Protein AF-0000000080223387 (afdb_homodimer)

Foldseek 3Di:
DPPPPPQPPWDQDPPPPDPPAAQWDDDPQFTGGVRHTPFHNADPQKDKAFLVVQFGTAPDDPVLVVVLVVQSSQKIFMKGFADDKFQKDKDWRGFFFQWKKKWWAFQALLFIFIDIDGFLQRDAFRIQKMKIDDVVVLKIKIKGFDDDDQWGKGWHRDPPRTIMIMIHQLARVDIDGMDDGRIMMGMDNDLLVRLLNRVSSRCGRLNQADWLVVADADPLFQFEEAEQCVQWNQNDALLQQLLQQVLCVVLLAHGQEYEDEHNFAAWDAPPDDLVARHPLDTHPLPCLLIAGLDLATHPRQQLAFACLCVDPNNDDDDLCLSVVLVVLVLVLVVLVVVLVVCVVVVPDDCPVSVVVSVVSSVVSDVSCPDSCPVRPDDPDPPDDPDDPPPSCGGGLLSSLVNCCVVRVSHNAYEYEAELQGHSQHHDAPSDPFH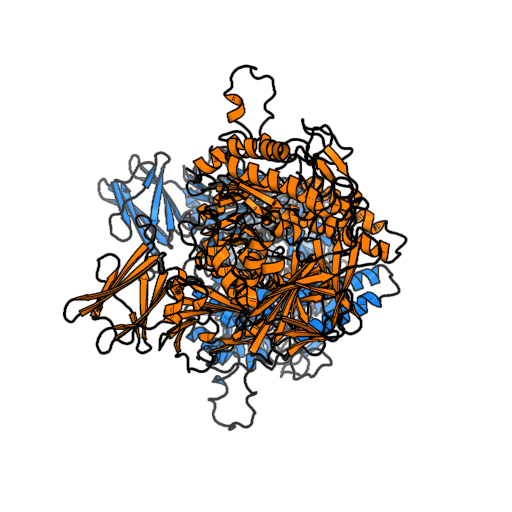WDFAAFDDDPSSVLHDDDSSVVVCNVNGHGHTDLVCLLVVLLVNLVVCLVSGHQAYEYEPLSRLSTGCHPPSGSLRSLLSNLVSVQVNCVVRRVLHRYEYYSHPRVSCQSNRQRRYAHYEQRDDQDCQDSVPPRCCNFQVRLRLLSSQQASCSNVVRRHPYDSDAAECQGPLNLLVLLCVQAQQTRYYYNYHSVGHDSLSVVLAAFSSRGGLGFPGGKHWFPVPRSDDLAAPLEDWTWIKTHHQFWIKIKTANNYFWQADSVNSDIDTDHVSQFKYKDWAARVSHPQVPDPNRVVVSPAQKKWKAKLVVRDIDIDGNPGGTDMDIAHGSGMIMIIIGGWDDDPDDKIKTWQAASSHSRRRSQWDDWDWDDDVRKIKIKTKGAHWHKTWMFMCDAFPFKDKQRDTDDWDADNRRIIIDTGDQDVVVVRIIIIMGMD/DQPDPPQQPWDQDPPPPDPPAAQWDDDPQFIGGVRHTPFHNADPQKDKAFLVVQFGTAPDDPVLVVVLVVQRSQKIFMKGFADDKFQKDKDWRGFFAQWKKKWWAFQALLFIFIDIDGFLQRDAFRIQKMKIDDVVVLKIKIKGFDDDDQWGKGWHRDPPRTIMIMIHQLARVDIDGMDDGRIMMGMDNDLLVRLLNRVSSRCGRLNQADWLVVADADPLFQFEEAEQCVQWNQNDALLQQLLQQVLCVVLLAHGQEYEDEHNFAAWDAPPDDLVARHPLDTHPLPCLLIAGLDLATHPRQQLAFACLCVDPNNDDDDLCLSVVLVVLVLVLVVLVVVLVVCVVVVPDDCPVSVVVSVVSSVVSDVSCPDSCPRRDDDPDPPDDPDDPPPSCTGGLLSSLVNCCVVRVSHNAYEYEAELQGHSQHHDAPSDPFHWDFAAFDDDPSSVLHDDDSSVVVCNVNGHGHTDLVCLLVVLLVNQQVCLVSGHQAYEYEPLSRLSTGCHPPSGSLRSLLSNLVSVQVNCVVRRVLHRYEYYSHPRVSCQSNRQRRYAHYEQRDDQDCQDSVPPRCCNFQVRLRLLSSQQASCSNVVRRHDYDSDAAECQGPLNLLVLLCVQAQQTRYYYNYHSVGHDSLSVVLAAFSSRGGLGFPGGKHWFPVPRSDDLAAPLEDWTWIKTHHLFWIKIKTANNYFWDADSVNSDIDTDHVSQFKYKDWAARVSHPQVPDPSRVVVSPAQKKWKAKLVVRDIDIDGNPDGTDMDIAHGSGMIMIIIGGWDDDPDDKIKTWQAASSHSRRSSQWDDWDWDDDVRKIKIKTKGAHWHKTWMFMCDAFPFKDKQRDTDDWDADNRRIIIDTGDQDVVVVRIIIIMGMD

InterPro domains:
  IPR008811 Glycosyl hydrolases 36 [PF05691] (25-852)
  IPR008811 Glycosyl hydrolases 36 [PTHR31268] (24-864)
  IPR017853 Glycoside hydrolase superfamily [SSF51445] (219-637)

Sequence (1738 aa):
MAPPNQSTHPVPIDIQAEDVKRYFQLSGGKLIVNGTVLLSEVPNNVSLSSFSSICHSSAAPPSLFERVLSTSHRGAFIGFSKEAPFDRLINSLGSFTDRNFVSIFRFKTWWSTMWVGSSGSDIQMETQWVLLDVPELRSYALILPLIEGKFRSALHPGDDGHVMICAESGSTQVSTSSFNAIAYVHISDNPYNLMKEAYSAARVHLNSFRLLEEKTVPALVDKFGWCTWDAFYLTVDPVGVWHGVKDFVEGGITPRFLIIDDGWQSINLDGENPHEDAKNLVLGGTQMTARLYRFEECEKFRRYKAGTLLGPNAPSFDPKRPKMLIAKAIELEQAEKARDKEIQAGVGDLSEINSKIEVLKQELTEMIGDENSASGPTPTGGGCGSCSCKASDYGFKAFTQDLRTKFKGLDDVYVWQALCGAWGGVRPGATHLYSKVIPVKVSPGLDGTMTDLAVVKIVEGGIGLVHPDQATDFYDSMHSYLSKVGIAGVKVDVIHTLEYVCEEYGGRVELAKAYYQGLTRSLVKNFKGTGLISSMQQCNDFFFLGTWQISLGRVGDDFWFQDPSGDPMGVYWLQGVHMIHCAYNSMWMGQIIQPDWDMFQSDHQCAKFHAGSRAICGGPVYVSDSVGGHDFDLIRKLVYLDGTIPKCHHFALPTRDCLFKNPLFDSNTTLKIWNLNKFGGVIGAFNCQGAGWDPKEQRIKGYSQCYKPISASVHVRDVEWDQTTETAEMSEANEYAVYLNQAEQLLLVTPESESIQITIQPSSFEIFSFVPVKRLGSTAKFAPIGLTNMFNSGGTIQELGYYEYGAEISAKIKVKGGGSFLAYSSEPPKKSYSNGDEVGIEWSDDGKLTLNLPWTEDSGGISNVGFVFMAPPNQSTHPVPIDIQAEDVKRYFQLSGGKLIVNGTVLLSEVPNNVSLSSFSSICHSSAAPPSLFERVLSTSHRGAFIGFSKEAPFDRLINSLGSFTDRNFVSIFRFKTWWSTMWVGSSGSDIQMETQWVLLDVPELRSYALILPLIEGKFRSALHPGDDGHVMICAESGSTQVSTSSFNAIAYVHISDNPYNLMKEAYSAARVHLNSFRLLEEKTVPALVDKFGWCTWDAFYLTVDPVGVWHGVKDFVEGGITPRFLIIDDGWQSINLDGENPHEDAKNLVLGGTQMTARLYRFEECEKFRRYKAGTLLGPNAPSFDPKRPKMLIAKAIELEQAEKARDKEIQAGVGDLSEINSKIEVLKQELTEMIGDENSASGPTPTGGGCGSCSCKASDYGFKAFTQDLRTKFKGLDDVYVWQALCGAWGGVRPGATHLYSKVIPVKVSPGLDGTMTDLAVVKIVEGGIGLVHPDQATDFYDSMHSYLSKVGIAGVKVDVIHTLEYVCEEYGGRVELAKAYYQGLTRSLVKNFKGTGLISSMQQCNDFFFLGTWQISLGRVGDDFWFQDPSGDPMGVYWLQGVHMIHCAYNSMWMGQIIQPDWDMFQSDHQCAKFHAGSRAICGGPVYVSDSVGGHDFDLIRKLVYLDGTIPKCHHFALPTRDCLFKNPLFDSNTTLKIWNLNKFGGVIGAFNCQGAGWDPKEQRIKGYSQCYKPISASVHVRDVEWDQTTETAEMSEANEYAVYLNQAEQLLLVTPESESIQITIQPSSFEIFSFVPVKRLGSTAKFAPIGLTNMFNSGGTIQELGYYEYGAEISAKIKVKGGGSFLAYSSEPPKKSYSNGDEVGIEWSDDGKLTLNLPWTEDSGGISNVGFVF

Radius of gyration: 38.35 Å; Cα contacts (8 Å, |Δi|>4): 4235; chains: 2; bounding box: 82×121×102 Å

pLDDT: mean 92.82, std 12.64, range [20.27, 98.88]

Organism: Nelumbo nucifera (NCBI:txid4432)

Nearest PDB structures (foldseek):
  7exr-assembly1_B  TM=9.412E-01  e=1.060E-78  Arabidopsis thaliana
  7exf-assembly1_B  TM=9.424E-01  e=2.334E-78  Arabidopsis thaliana
  7exg-assembly1_B  TM=9.428E-01  e=1.913E-77  Arabidopsis thaliana
  7exh-assembly2_A  TM=9.404E-01  e=1.256E-77  Arabidopsis thaliana
  7exf-assembly2_A  TM=9.408E-01  e=4.312E-75  Arabidopsis thaliana

Secondary structure (DSSP, 8-state):
----------------------SEEEETTEEEETTEEEEBS--TTEEEE-HHHH----SS-HHHHHHHHHHGGGEEEEEEEEEEEESEEEEEEEE--S--EEEEEESSSS-EEEEEESSGGGPPTTEEEEEEEEGGGTEEEEEEE-EETTEEEEEEE-GGGEEEEEEE-S-TT--EEEEEEEEEEEEESSHHHHHHHHHHHHHHHH-SS--GGGSPPPGGGGBEEEE-HHHHGGG--HHHHHHHHHHHHHHT---SEEEE-TT-EEEE-TTS-TTS---S--STTTTTT-EEEEEEE-HHHHTPBTTTTTSTTPPP--THHHHHHHHHHHHHHHHHHHHHHHHHHT-S--HHHHHHHHHHHHHHHHHH--TTSSS-S---TTS-SS-TTSGGGBHHHHHHHHHHHH-TT--EEEEEEETTBBTTBBPTTSSSS-EEEEPP---GGGGGSPP-HHHHHHHHH-EEEEPGGGHHHHHHHHHHHHHHTT--EEEEE-GGGGGGS-TTTT-HHHHHHHHHHHHHHHHHHHSTTT-EEE-S--SHHHHHHSTTT--EEE-S----SS-TT--TTHHHHTHHHHHHHHHHHHHHHTTTSEEE---B-TTSTTHHHHHHHHHTSSS-EEE-PPTT---HHHHTTT--TTSB----SS--EE-GGGTTS-TTTSSS--EEEEEEETTEEEEEEE--TTEEEETTTTEEEE-GGG-S-EEEEE-GGGS-GGGSTTTGGGGG-S-EEEEETTTTEEEEE-TTSPPEEEEE-TT-EEEEEEEE-EEETTTEEEEEEEETTSSSGGGGEEEEEEEEETTEEEEEEEEESSEEEEEEESS--SEEEETTEE---EE-TTSEEEEEE---GGGTTEEEEEEE-/----------------------SEEEETTEEEETTEEEEBS--TTEEEE-HHHH----SS-HHHHHHHHHHGGGEEEEEEEEEEEESEEEEEEEE--S--EEEEEESSSS-EEEEEESSGGGPPTTEEEEEEEEGGGTEEEEEEE-EETTEEEEEEE-GGGEEEEEEE-S-TT--EEEEEEEEEEEEESSHHHHHHHHHHHHHHHH-SS--GGGSPPPGGGGBEEEE-HHHHGGG--HHHHHHHHHHHHHHT---SEEEE-TT-EEEE-TTS-TTS---S--STTSSTT-EEEEEEE-HHHHTPBTTTTTSTTPPP--THHHHHHHHHHHHHHHHHHHHHHHHHHT-S--HHHHHHHHHHHHHHHHHH--TTSSS-----TTS-SS-TTSGGGBHHHHHHHHHHHH-TT--EEEEEEETTBBTTBBPTTSSSS-EEEEPP---GGGGGSPP-HHHHHHHHH-EEEEPGGGHHHHHHHHHHHHHHTT--EEEEE-GGGGGGS-TTTT-HHHHHHHHHHHHHHHHHHHSTTT-EEE-S--SHHHHHHSTTT--EEE-S----SS-TT--TTHHHHTHHHHHHHHHHHHHHHTTTSEEE---B-TTSTTHHHHHHHHHTSSS-EEE-PPTT---HHHHTTT--TTSB----SS--EE-GGGTTS-TTTSSS--EEEEEEETTEEEEEEE--TTEEEETTTTEEEE-GGG-S-EEEEE-GGGS-GGGSTTTGGGGG-S-EEEEETTTTEEEEE-TTSPPEEEEE-TT-EEEEEEEEPEEETTTEEEEEEEETTSSSGGGGEEEEEEEEETTEEEEEEEEESSEEEEEEESS--SEEEETTEE---EE-TTSEEEEEE---GGGTTEEEEEEE-

Structure (mmCIF, N/CA/C/O backbone):
data_AF-0000000080223387-model_v1
#
loop_
_entity.id
_entity.type
_entity.pdbx_description
1 polymer 'Stachyose synthase'
#
loop_
_atom_site.group_PDB
_atom_site.id
_atom_site.type_symbol
_atom_site.label_atom_id
_atom_site.label_alt_id
_atom_site.label_comp_id
_atom_site.label_asym_id
_atom_site.label_entity_id
_atom_site.label_seq_id
_atom_site.pdbx_PDB_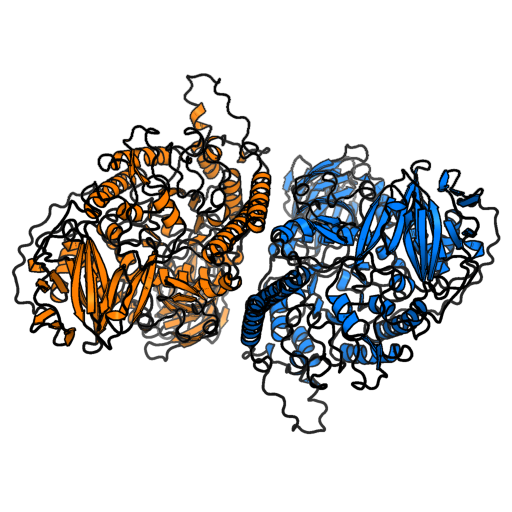ins_code
_atom_site.Cartn_x
_atom_site.Cartn_y
_atom_site.Cartn_z
_atom_site.occupancy
_atom_site.B_iso_or_equiv
_atom_site.auth_seq_id
_atom_site.auth_comp_id
_atom_site.auth_asym_id
_atom_site.auth_atom_id
_atom_site.pdbx_PDB_model_num
ATOM 1 N N . MET A 1 1 ? -26.953 -33.562 -17.531 1 20.95 1 MET A N 1
ATOM 2 C CA . MET A 1 1 ? -26.781 -34.938 -17.109 1 20.95 1 MET A CA 1
ATOM 3 C C . MET A 1 1 ? -25.344 -35.406 -17.328 1 20.95 1 MET A C 1
ATOM 5 O O . MET A 1 1 ? -24.797 -35.25 -18.438 1 20.95 1 MET A O 1
ATOM 9 N N . ALA A 1 2 ? -24.609 -35.5 -16.25 1 25.59 2 ALA A N 1
ATOM 10 C CA . ALA A 1 2 ? -23.188 -35.844 -16.344 1 25.59 2 ALA A CA 1
ATOM 11 C C . ALA A 1 2 ? -22.984 -37.094 -17.156 1 25.59 2 ALA A C 1
ATOM 13 O O . ALA A 1 2 ? -23.719 -38.094 -16.984 1 25.59 2 ALA A O 1
ATOM 14 N N . PRO A 1 3 ? -22.453 -37 -18.359 1 28.62 3 PRO A N 1
ATOM 15 C CA . PRO A 1 3 ? -22.453 -38.219 -19.141 1 28.62 3 PRO A CA 1
ATOM 16 C C . PRO A 1 3 ? -22.078 -39.469 -18.312 1 28.62 3 PRO A C 1
ATOM 18 O O . PRO A 1 3 ? -21.391 -39.344 -17.297 1 28.62 3 PRO A O 1
ATOM 21 N N . PRO A 1 4 ? -22.953 -40.5 -18.25 1 31.98 4 PRO A N 1
ATOM 22 C CA . PRO A 1 4 ? -22.766 -41.75 -17.5 1 31.98 4 PRO A CA 1
ATOM 23 C C . PRO A 1 4 ? -21.359 -42.312 -17.641 1 31.98 4 PRO A C 1
ATOM 25 O O . PRO A 1 4 ? -20.688 -42.062 -18.641 1 31.98 4 PRO A O 1
ATOM 28 N N . ASN A 1 5 ? -20.703 -42.5 -16.562 1 35.34 5 ASN A N 1
ATOM 29 C CA . ASN A 1 5 ? -19.438 -43.188 -16.328 1 35.34 5 ASN A CA 1
ATOM 30 C C . ASN A 1 5 ? -19.375 -44.531 -17.078 1 35.34 5 ASN A C 1
ATOM 32 O O . ASN A 1 5 ? -20.047 -45.5 -16.688 1 35.34 5 ASN A O 1
ATOM 36 N N . GLN A 1 6 ? -19.5 -44.562 -18.438 1 33.16 6 GLN A N 1
ATOM 37 C CA . GLN A 1 6 ? -19.438 -45.844 -19.125 1 33.16 6 GLN A CA 1
ATOM 38 C C . GLN A 1 6 ? -18.234 -46.656 -18.656 1 33.16 6 GLN A C 1
ATOM 40 O O . GLN A 1 6 ? -17.109 -46.156 -18.609 1 33.16 6 GLN A O 1
ATOM 45 N N . SER A 1 7 ? -18.438 -47.625 -17.797 1 36.84 7 SER A N 1
ATOM 46 C CA . SER A 1 7 ? -17.516 -48.656 -17.359 1 36.84 7 SER A CA 1
ATOM 47 C C . SER A 1 7 ? -16.734 -49.25 -18.531 1 36.84 7 SER A C 1
ATOM 49 O O . SER A 1 7 ? -17.328 -49.906 -19.406 1 36.84 7 SER A O 1
ATOM 51 N N . THR A 1 8 ? -15.898 -48.594 -19.281 1 40.88 8 THR A N 1
ATOM 52 C CA . THR A 1 8 ? -15.25 -49.219 -20.438 1 40.88 8 THR A CA 1
ATOM 53 C C . THR A 1 8 ? -14.367 -50.375 -20.016 1 40.88 8 THR A C 1
ATOM 55 O O . THR A 1 8 ? -13.562 -50.25 -19.094 1 40.88 8 THR A O 1
ATOM 58 N N . HIS A 1 9 ? -14.82 -51.625 -20.125 1 43.62 9 HIS A N 1
ATOM 59 C CA . HIS A 1 9 ? -14.086 -52.875 -19.969 1 43.62 9 HIS A CA 1
ATOM 60 C C . HIS A 1 9 ? -12.734 -52.812 -20.688 1 43.62 9 HIS A C 1
ATOM 62 O O . HIS A 1 9 ? -12.602 -52.156 -21.719 1 43.62 9 HIS A O 1
ATOM 68 N N . PRO A 1 10 ? -11.695 -53.219 -19.984 1 54.12 10 PRO A N 1
ATOM 69 C CA . PRO A 1 10 ? -10.375 -53.281 -20.609 1 54.12 10 PRO A CA 1
ATOM 70 C C . PRO A 1 10 ? -10.383 -54.031 -21.938 1 54.12 10 PRO A C 1
ATOM 72 O O . PRO A 1 10 ? -11.094 -55.031 -22.094 1 54.12 10 PRO A O 1
ATOM 75 N N . VAL A 1 11 ? -10.219 -53.5 -23.141 1 49.91 11 VAL A N 1
ATOM 76 C CA . VAL A 1 11 ? -10.125 -54.125 -24.453 1 49.91 11 VAL A CA 1
ATOM 77 C C . VAL A 1 11 ? -8.758 -54.812 -24.609 1 49.91 11 VAL A C 1
ATOM 79 O O . VAL A 1 11 ? -7.727 -54.125 -24.5 1 49.91 11 VAL A O 1
ATOM 82 N N . PRO A 1 12 ? -8.82 -56.156 -24.578 1 50.5 12 PRO A N 1
ATOM 83 C CA . PRO A 1 12 ? -7.555 -56.844 -24.859 1 50.5 12 PRO A CA 1
ATOM 84 C C . PRO A 1 12 ? -7 -56.5 -26.25 1 50.5 12 PRO A C 1
ATOM 86 O O . PRO A 1 12 ? -7.762 -56.406 -27.219 1 50.5 12 PRO A O 1
ATOM 89 N N . ILE A 1 13 ? -6.07 -55.781 -26.406 1 46.25 13 ILE A N 1
ATOM 90 C CA . ILE A 1 13 ? -5.523 -55.469 -27.719 1 46.25 13 ILE A CA 1
ATOM 91 C C . ILE A 1 13 ? -4.488 -56.531 -28.109 1 46.25 13 ILE A C 1
ATOM 93 O O . ILE A 1 13 ? -3.547 -56.781 -27.359 1 46.25 13 ILE A O 1
ATOM 97 N N . ASP A 1 14 ? -4.934 -57.438 -29.031 1 43 14 ASP A N 1
ATOM 98 C CA . ASP A 1 14 ? -3.947 -58.281 -29.703 1 43 14 ASP A CA 1
ATOM 99 C C . ASP A 1 14 ? -2.863 -57.438 -30.375 1 43 14 ASP A C 1
ATOM 101 O O . ASP A 1 14 ? -3.117 -56.781 -31.375 1 43 14 ASP A O 1
ATOM 105 N N . ILE A 1 15 ? -1.892 -57 -29.656 1 47.69 15 ILE A N 1
ATOM 106 C CA . ILE A 1 15 ? -0.77 -56.219 -30.188 1 47.69 15 ILE A CA 1
ATOM 107 C C . ILE A 1 15 ? 0.082 -57.125 -31.094 1 47.69 15 ILE A C 1
ATOM 109 O O . ILE A 1 15 ? 0.667 -58.094 -30.625 1 47.69 15 ILE A O 1
ATOM 113 N N . GLN A 1 16 ? -0.26 -57.344 -32.312 1 44.38 16 GLN A N 1
ATOM 114 C CA . GLN A 1 16 ? 0.72 -57.969 -33.188 1 44.38 16 GLN A CA 1
ATOM 115 C C . GLN A 1 16 ? 2.072 -57.25 -33.094 1 44.38 16 GLN A C 1
ATOM 117 O O . GLN A 1 16 ? 2.156 -56.031 -33.219 1 44.38 16 GLN A O 1
ATOM 122 N N . ALA A 1 17 ? 3.141 -57.812 -32.469 1 47.16 17 ALA A N 1
ATOM 123 C CA . ALA A 1 17 ? 4.543 -57.469 -32.25 1 47.16 17 ALA A CA 1
ATOM 124 C C . ALA A 1 17 ? 5.207 -57.094 -33.594 1 47.16 17 ALA A C 1
ATOM 126 O O . ALA A 1 17 ? 5.703 -57.969 -34.312 1 47.16 17 ALA A O 1
ATOM 127 N N . GLU A 1 18 ? 4.684 -56.219 -34.344 1 43.25 18 GLU A N 1
ATOM 128 C CA . GLU A 1 18 ? 5.531 -55.844 -35.469 1 43.25 18 GLU A CA 1
ATOM 129 C C . GLU A 1 18 ? 6.902 -55.375 -35 1 43.25 18 GLU A C 1
ATOM 131 O O . GLU A 1 18 ? 7.039 -54.875 -33.875 1 43.25 18 GLU A O 1
ATOM 136 N N . ASP A 1 19 ? 8.039 -55.75 -35.656 1 46.78 19 ASP A N 1
ATOM 137 C CA . ASP A 1 19 ? 9.477 -55.5 -35.562 1 46.78 19 ASP A CA 1
ATOM 138 C C . ASP A 1 19 ? 9.773 -54.031 -35.469 1 46.78 19 ASP A C 1
ATOM 140 O O . ASP A 1 19 ? 10.219 -53.406 -36.438 1 46.78 19 ASP A O 1
ATOM 144 N N . VAL A 1 20 ? 9.07 -53.188 -34.812 1 58.34 20 VAL A N 1
ATOM 145 C CA . VAL A 1 20 ? 9.352 -51.75 -34.688 1 58.34 20 VAL A CA 1
ATOM 146 C C . VAL A 1 20 ? 10.625 -51.531 -33.875 1 58.34 20 VAL A C 1
ATOM 148 O O . VAL A 1 20 ? 10.797 -52.156 -32.812 1 58.34 20 VAL A O 1
ATOM 151 N N . LYS A 1 21 ? 11.656 -50.969 -34.5 1 73.94 21 LYS A N 1
ATOM 152 C CA . LYS A 1 21 ? 12.945 -50.656 -33.906 1 73.94 21 LYS A CA 1
ATOM 153 C C . LYS A 1 21 ? 12.773 -49.875 -32.625 1 73.94 21 LYS A C 1
ATOM 155 O O . LYS A 1 21 ? 12.164 -48.781 -32.625 1 73.94 21 LYS A O 1
ATOM 160 N N . ARG A 1 22 ? 13.109 -50.469 -31.5 1 83.94 22 ARG A N 1
ATOM 161 C CA . ARG A 1 22 ? 13.148 -49.844 -30.172 1 83.94 22 ARG A CA 1
ATOM 162 C C . ARG A 1 22 ? 14.305 -48.844 -30.078 1 83.94 22 ARG A C 1
ATOM 164 O O . ARG A 1 22 ? 15.438 -49.156 -30.422 1 83.94 22 ARG A O 1
ATOM 171 N N . TYR A 1 23 ? 13.898 -47.625 -29.656 1 91.75 23 TYR A N 1
ATOM 172 C CA . TYR A 1 23 ? 14.891 -46.562 -29.625 1 91.75 23 TYR A CA 1
ATOM 173 C C . TYR A 1 23 ? 15.875 -46.781 -28.484 1 91.75 23 TYR A C 1
ATOM 175 O O . TYR A 1 23 ? 17.047 -46.438 -28.609 1 91.75 23 TYR A O 1
ATOM 183 N N . PHE A 1 24 ? 15.406 -47.344 -27.344 1 95.81 24 PHE A N 1
ATOM 184 C CA . PHE A 1 24 ? 16.25 -47.5 -26.156 1 95.81 24 PHE A CA 1
ATOM 185 C C . PHE A 1 24 ? 16.844 -48.906 -26.109 1 95.81 24 PHE A C 1
ATOM 187 O O . PHE A 1 24 ? 16.156 -49.875 -26.438 1 95.81 24 PHE A O 1
ATOM 194 N N . GLN A 1 25 ? 18.078 -48.969 -25.688 1 95.75 25 GLN A N 1
ATOM 195 C CA . GLN A 1 25 ? 18.797 -50.219 -25.5 1 95.75 25 GLN A CA 1
ATOM 196 C C . GLN A 1 25 ? 19.688 -50.188 -24.266 1 95.75 25 GLN A C 1
ATOM 198 O O . GLN A 1 25 ? 20.203 -49.125 -23.922 1 95.75 25 GLN A O 1
ATOM 203 N N . LEU A 1 26 ? 19.672 -51.25 -23.609 1 96.56 26 LEU A N 1
ATOM 204 C CA . LEU A 1 26 ? 20.594 -51.406 -22.484 1 96.56 26 LEU A CA 1
ATOM 205 C C . LEU A 1 26 ? 21.672 -52.438 -22.828 1 96.56 26 LEU A C 1
ATOM 207 O O . LEU A 1 26 ? 21.359 -53.625 -23.016 1 96.56 26 LEU A O 1
ATOM 211 N N . SER A 1 27 ? 22.891 -51.969 -23 1 94.69 27 SER A N 1
ATOM 212 C CA . SER A 1 27 ? 23.984 -52.844 -23.391 1 94.69 27 SER A CA 1
ATOM 213 C C . SER A 1 27 ? 25.328 -52.344 -22.844 1 94.69 27 SER A C 1
ATOM 215 O O . SER A 1 27 ? 25.609 -51.156 -22.891 1 94.69 27 SER A O 1
ATOM 217 N N . GLY A 1 28 ? 26.109 -53.219 -22.266 1 94.62 28 GLY A N 1
ATOM 218 C CA . GLY A 1 28 ? 27.438 -52.906 -21.797 1 94.62 28 GLY A CA 1
ATOM 219 C C . GLY A 1 28 ? 27.438 -51.875 -20.672 1 94.62 28 GLY A C 1
ATOM 220 O O . GLY A 1 28 ? 28.297 -51 -20.625 1 94.62 28 GLY A O 1
ATOM 221 N N . GLY A 1 29 ? 26.469 -51.875 -19.938 1 96.69 29 GLY A N 1
ATOM 222 C CA . GLY A 1 29 ? 26.406 -50.938 -18.828 1 96.69 29 GLY A CA 1
ATOM 223 C C . GLY A 1 29 ? 26.031 -49.531 -19.25 1 96.69 29 GLY A C 1
ATOM 224 O O . GLY A 1 29 ? 26.391 -48.562 -18.578 1 96.69 29 GLY A O 1
ATOM 225 N N . LYS A 1 30 ? 25.406 -49.5 -20.406 1 98 30 LYS A N 1
ATOM 226 C CA . LYS A 1 30 ? 25.016 -48.219 -20.953 1 98 30 LYS A CA 1
ATOM 227 C C . LYS A 1 30 ? 23.547 -48.219 -21.375 1 98 30 LYS A C 1
ATOM 229 O O . LYS A 1 30 ? 23.062 -49.219 -21.906 1 98 30 LYS A O 1
ATOM 234 N N . LEU A 1 31 ? 22.891 -47.188 -21 1 98.19 31 LEU A N 1
ATOM 235 C CA . LEU A 1 31 ? 21.594 -46.906 -21.609 1 98.19 31 LEU A CA 1
ATOM 236 C C . LEU A 1 31 ? 21.734 -46.062 -22.859 1 98.19 31 LEU A C 1
ATOM 238 O O . LEU A 1 31 ? 22.156 -44.906 -22.781 1 98.19 31 LEU A O 1
ATOM 242 N N . ILE A 1 32 ? 21.344 -46.625 -23.969 1 97.38 32 ILE A N 1
ATOM 243 C CA . ILE A 1 32 ? 21.578 -46 -25.281 1 97.38 32 ILE A CA 1
ATOM 244 C C . ILE A 1 32 ? 20.234 -45.688 -25.953 1 97.38 32 ILE A C 1
ATOM 246 O O . ILE A 1 32 ? 19.312 -46.5 -25.891 1 97.38 32 ILE A O 1
ATOM 250 N N . VAL A 1 33 ? 20.156 -44.562 -26.547 1 96.38 33 VAL A N 1
ATOM 251 C CA . VAL A 1 33 ? 18.984 -44.188 -27.344 1 96.38 33 VAL A CA 1
ATOM 252 C C . VAL A 1 33 ? 19.406 -43.75 -28.734 1 96.38 33 VAL A C 1
ATOM 254 O O . VAL A 1 33 ? 20.141 -42.781 -28.891 1 96.38 33 VAL A O 1
ATOM 257 N N . ASN A 1 34 ? 18.984 -44.5 -29.719 1 94.69 34 ASN A N 1
ATOM 258 C CA . ASN A 1 34 ? 19.359 -44.25 -31.109 1 94.69 34 ASN A CA 1
ATOM 259 C C . ASN A 1 34 ? 20.859 -44.031 -31.266 1 94.69 34 ASN A C 1
ATOM 261 O O . ASN A 1 34 ? 21.297 -43.062 -31.875 1 94.69 34 ASN A O 1
ATOM 265 N N . GLY A 1 35 ? 21.609 -44.781 -30.641 1 93.25 35 GLY A N 1
ATOM 266 C CA . GLY A 1 35 ? 23.047 -44.781 -30.797 1 93.25 35 GLY A CA 1
ATOM 267 C C . GLY A 1 35 ? 23.766 -43.844 -29.859 1 93.25 35 GLY A C 1
ATOM 268 O O . GLY A 1 35 ? 25 -43.844 -29.781 1 93.25 35 GLY A O 1
ATOM 269 N N . THR A 1 36 ? 23.047 -43.062 -29.125 1 96.75 36 THR A N 1
ATOM 270 C CA . THR A 1 36 ? 23.641 -42.094 -28.203 1 96.75 36 THR A CA 1
ATOM 271 C C . THR A 1 36 ? 23.547 -42.594 -26.766 1 96.75 36 THR A C 1
ATOM 273 O O . THR A 1 36 ? 22.484 -43 -26.312 1 96.75 36 THR A O 1
ATOM 276 N N . VAL A 1 37 ? 24.688 -42.5 -26.031 1 97.38 37 VAL A N 1
ATOM 277 C CA . VAL A 1 37 ? 24.719 -42.938 -24.625 1 97.38 37 VAL A CA 1
ATOM 278 C C . VAL A 1 37 ? 24.047 -41.844 -23.766 1 97.38 37 VAL A C 1
ATOM 280 O O . VAL A 1 37 ? 24.516 -40.719 -23.703 1 97.38 37 VAL A O 1
ATOM 283 N N . LEU A 1 38 ? 23 -42.219 -23.219 1 97.69 38 LEU A N 1
ATOM 284 C CA . LEU A 1 38 ? 22.312 -41.312 -22.312 1 97.69 38 LEU A CA 1
ATOM 285 C C . LEU A 1 38 ? 22.844 -41.438 -20.891 1 97.69 38 LEU A C 1
ATOM 287 O O . LEU A 1 38 ? 23.078 -40.438 -20.219 1 97.69 38 LEU A O 1
ATOM 291 N N . LEU A 1 39 ? 22.984 -42.688 -20.406 1 98.5 39 LEU A N 1
ATOM 292 C CA . LEU A 1 39 ? 23.578 -43 -19.109 1 98.5 39 LEU A CA 1
ATOM 293 C C . LEU A 1 39 ? 24.688 -44.031 -19.25 1 98.5 39 LEU A C 1
ATOM 295 O O . LEU A 1 39 ? 24.578 -44.969 -20.031 1 98.5 39 LEU A O 1
ATOM 299 N N . SER A 1 40 ? 25.719 -43.75 -18.5 1 98.25 40 SER A N 1
ATOM 300 C CA . SER A 1 40 ? 26.828 -44.688 -18.406 1 98.25 40 SER A CA 1
ATOM 301 C C . SER A 1 40 ? 26.875 -45.375 -17.031 1 98.25 40 SER A C 1
ATOM 303 O O . SER A 1 40 ? 26.156 -44.969 -16.109 1 98.25 40 SER A O 1
ATOM 305 N N . GLU A 1 41 ? 27.625 -46.438 -16.953 1 98.19 41 GLU A N 1
ATOM 306 C CA . GLU A 1 41 ? 27.844 -47.156 -15.711 1 98.19 41 GLU A CA 1
ATOM 307 C C . GLU A 1 41 ? 26.531 -47.656 -15.109 1 98.19 41 GLU A C 1
ATOM 309 O O . GLU A 1 41 ? 26.297 -47.5 -13.906 1 98.19 41 GLU A O 1
ATOM 314 N N . VAL A 1 42 ? 25.688 -48.062 -16.016 1 98.62 42 VAL A N 1
ATOM 315 C CA . VAL A 1 42 ? 24.422 -48.656 -15.555 1 98.62 42 VAL A CA 1
ATOM 316 C C . VAL A 1 42 ? 24.703 -50 -14.875 1 98.62 42 VAL A C 1
ATOM 318 O O . VAL A 1 42 ? 25.297 -50.875 -15.477 1 98.62 42 VAL A O 1
ATOM 321 N N . PRO A 1 43 ? 24.234 -50.125 -13.68 1 98.31 43 PRO A N 1
ATOM 322 C CA . PRO A 1 43 ? 24.5 -51.375 -12.977 1 98.31 43 PRO A CA 1
ATOM 323 C C . PRO A 1 43 ? 23.828 -52.562 -13.648 1 98.31 43 PRO A C 1
ATOM 325 O O . PRO A 1 43 ? 22.812 -52.406 -14.312 1 98.31 43 PRO A O 1
ATOM 328 N N . ASN A 1 44 ? 24.297 -53.781 -13.297 1 97 44 ASN A N 1
ATOM 329 C CA . ASN A 1 44 ? 23.828 -55 -13.945 1 97 44 ASN A CA 1
ATOM 330 C C . ASN A 1 44 ? 22.438 -55.406 -13.445 1 97 44 ASN A C 1
ATOM 332 O O . ASN A 1 44 ? 21.75 -56.188 -14.109 1 97 44 ASN A O 1
ATOM 336 N N . ASN A 1 45 ? 22.109 -54.906 -12.312 1 97.88 45 ASN A N 1
ATOM 337 C CA . ASN A 1 45 ? 20.812 -55.281 -11.75 1 97.88 45 ASN A CA 1
ATOM 338 C C . ASN A 1 45 ? 19.672 -54.438 -12.312 1 97.88 45 ASN A C 1
ATOM 340 O O . ASN A 1 45 ? 18.531 -54.562 -11.883 1 97.88 45 ASN A O 1
ATOM 344 N N . VAL A 1 46 ? 20.031 -53.5 -13.242 1 98.5 46 VAL A N 1
ATOM 345 C CA . VAL A 1 46 ? 19.031 -52.656 -13.898 1 98.5 46 VAL A CA 1
ATOM 346 C C . VAL A 1 46 ? 18.5 -53.375 -15.148 1 98.5 46 VAL A C 1
ATOM 348 O O . VAL A 1 46 ? 19.266 -54.031 -15.867 1 98.5 46 VAL A O 1
ATOM 351 N N . SER A 1 47 ? 17.203 -53.281 -15.406 1 98 47 SER A N 1
ATOM 352 C CA . SER A 1 47 ? 16.578 -53.875 -16.578 1 98 47 SER A CA 1
ATOM 353 C C . SER A 1 47 ? 15.82 -52.844 -17.406 1 98 47 SER A C 1
ATOM 355 O O . SER A 1 47 ? 15.445 -51.781 -16.891 1 98 47 SER A O 1
ATOM 357 N N . LEU A 1 48 ? 15.672 -53.156 -18.641 1 97.5 48 LEU A N 1
ATOM 358 C CA . LEU A 1 48 ? 14.922 -52.344 -19.594 1 97.5 48 LEU A CA 1
ATOM 359 C C . LEU A 1 48 ? 13.836 -53.188 -20.266 1 97.5 48 LEU A C 1
ATOM 361 O O . LEU A 1 48 ? 14.117 -54.281 -20.781 1 97.5 48 LEU A O 1
ATOM 365 N N . SER A 1 49 ? 12.602 -52.656 -20.219 1 96.88 49 SER A N 1
ATOM 366 C CA . SER A 1 49 ? 11.477 -53.375 -20.828 1 96.88 49 SER A CA 1
ATOM 367 C C . SER A 1 49 ? 10.711 -52.469 -21.781 1 96.88 49 SER A C 1
ATOM 369 O O . SER A 1 49 ? 10.547 -51.281 -21.516 1 96.88 49 SER A O 1
ATOM 371 N N . SER A 1 50 ? 10.281 -53.062 -22.844 1 94.62 50 SER A N 1
ATOM 372 C CA . SER A 1 50 ? 9.477 -52.281 -23.797 1 94.62 50 SER A CA 1
ATOM 373 C C . SER A 1 50 ? 8.07 -52.031 -23.266 1 94.62 50 SER A C 1
ATOM 375 O O . SER A 1 50 ? 7.613 -52.75 -22.359 1 94.62 50 SER A O 1
ATOM 377 N N . PHE A 1 51 ? 7.461 -51.062 -23.844 1 94.5 51 PHE A N 1
ATOM 378 C CA . PHE A 1 51 ? 6.113 -50.719 -23.406 1 94.5 51 PHE A CA 1
ATOM 379 C C . PHE A 1 51 ? 5.164 -51.906 -23.578 1 94.5 51 PHE A C 1
ATOM 381 O O . PHE A 1 51 ? 4.402 -52.219 -22.672 1 94.5 51 PHE A O 1
ATOM 388 N N . SER A 1 52 ? 5.293 -52.594 -24.672 1 89.5 52 SER A N 1
ATOM 389 C CA . SER A 1 52 ? 4.367 -53.688 -25.016 1 89.5 52 SER A CA 1
ATOM 390 C C . SER A 1 52 ? 4.602 -54.906 -24.141 1 89.5 52 SER A C 1
ATOM 392 O O . SER A 1 52 ? 3.701 -55.719 -23.969 1 89.5 52 SER A O 1
ATOM 394 N N . SER A 1 53 ? 5.758 -55.031 -23.625 1 91.94 53 SER A N 1
ATOM 395 C CA . SER A 1 53 ? 6.059 -56.156 -22.781 1 91.94 53 SER A CA 1
ATOM 396 C C . SER A 1 53 ? 5.422 -56.031 -21.406 1 91.94 53 SER A C 1
ATOM 398 O O . SER A 1 53 ? 5.211 -57 -20.703 1 91.94 53 SER A O 1
ATOM 400 N N . ILE A 1 54 ? 5.16 -54.812 -21.047 1 92.44 54 ILE A N 1
ATOM 401 C CA . ILE A 1 54 ? 4.684 -54.562 -19.703 1 92.44 54 ILE A CA 1
ATOM 402 C C . ILE A 1 54 ? 3.188 -54.25 -19.734 1 92.44 54 ILE A C 1
ATOM 404 O O . ILE A 1 54 ? 2.434 -54.719 -18.875 1 92.44 54 ILE A O 1
ATOM 408 N N . CYS A 1 55 ? 2.719 -53.5 -20.703 1 89.88 55 CYS A N 1
ATOM 409 C CA . CYS A 1 55 ? 1.343 -53 -20.734 1 89.88 55 CYS A CA 1
ATOM 410 C C . CYS A 1 55 ? 0.515 -53.781 -21.75 1 89.88 55 CYS A C 1
ATOM 412 O O . CYS A 1 55 ? 0.706 -53.625 -22.953 1 89.88 55 CYS A O 1
ATOM 414 N N . HIS A 1 56 ? -0.494 -54.5 -21.219 1 82.94 56 HIS A N 1
ATOM 415 C CA . HIS A 1 56 ? -1.274 -55.344 -22.094 1 82.94 56 HIS A CA 1
ATOM 416 C C . HIS A 1 56 ? -2.723 -54.875 -22.188 1 82.94 56 HIS A C 1
ATOM 418 O O . HIS A 1 56 ? -3.428 -55.188 -23.141 1 82.94 56 HIS A O 1
ATOM 424 N N . SER A 1 57 ? -3.205 -54.125 -21.25 1 83.62 57 SER A N 1
ATOM 425 C CA . SER A 1 57 ? -4.562 -53.594 -21.219 1 83.62 57 SER A CA 1
ATOM 426 C C . SER A 1 57 ? -4.633 -52.312 -20.391 1 83.62 57 SER A C 1
ATOM 428 O O . SER A 1 57 ? -3.766 -52.062 -19.547 1 83.62 57 SER A O 1
ATOM 430 N N . SER A 1 58 ? -5.559 -51.469 -20.766 1 89.75 58 SER A N 1
ATOM 431 C CA . SER A 1 58 ? -5.738 -50.219 -20.047 1 89.75 58 SER A CA 1
ATOM 432 C C . SER A 1 58 ? -7.184 -49.75 -20.109 1 89.75 58 SER A C 1
ATOM 434 O O . SER A 1 58 ? -7.895 -50.031 -21.078 1 89.75 58 SER A O 1
ATOM 436 N N . ALA A 1 59 ? -7.629 -49.094 -19.094 1 90.5 59 ALA A N 1
ATOM 437 C CA . ALA A 1 59 ? -8.961 -48.5 -19.062 1 90.5 59 ALA A CA 1
ATOM 438 C C . ALA A 1 59 ? -8.969 -47.125 -19.766 1 90.5 59 ALA A C 1
ATOM 440 O O . ALA A 1 59 ? -9.977 -46.438 -19.766 1 90.5 59 ALA A O 1
ATOM 441 N N . ALA A 1 60 ? -7.863 -46.75 -20.328 1 95 60 ALA A N 1
ATOM 442 C CA . ALA A 1 60 ? -7.797 -45.5 -21.078 1 95 60 ALA A CA 1
ATOM 443 C C . ALA A 1 60 ? -8.672 -45.562 -22.328 1 95 60 ALA A C 1
ATOM 445 O O . ALA A 1 60 ? -8.898 -46.656 -22.875 1 95 60 ALA A O 1
ATOM 446 N N . PRO A 1 61 ? -9.219 -44.406 -22.797 1 96 61 PRO A N 1
ATOM 447 C CA . PRO A 1 61 ? -9.953 -44.438 -24.062 1 96 61 PRO A CA 1
ATOM 448 C C . PRO A 1 61 ? -9.156 -45.062 -25.203 1 96 61 PRO A C 1
ATOM 450 O O . PRO A 1 61 ? -7.941 -44.844 -25.297 1 96 61 PRO A O 1
ATOM 453 N N . PRO A 1 62 ? -9.867 -45.688 -26.109 1 94.31 62 PRO A N 1
ATOM 454 C CA . PRO A 1 62 ? -9.172 -46.375 -27.203 1 94.31 62 PRO A CA 1
ATOM 455 C C . PRO A 1 62 ? -8.305 -45.438 -28.031 1 94.31 62 PRO A C 1
ATOM 457 O O . PRO A 1 62 ? -7.207 -45.812 -28.453 1 94.31 62 PRO A O 1
ATOM 460 N N . SER A 1 63 ? -8.812 -44.25 -28.266 1 95.62 63 SER A N 1
ATOM 461 C CA . SER A 1 63 ? -8.031 -43.312 -29.047 1 95.62 63 SER A CA 1
ATOM 462 C C . SER A 1 63 ? -6.723 -42.969 -28.359 1 95.62 63 SER A C 1
ATOM 464 O O . SER A 1 63 ? -5.684 -42.812 -29.016 1 95.62 63 SER A O 1
ATOM 466 N N . LEU A 1 64 ? -6.762 -42.812 -27.062 1 96.19 64 LEU A N 1
ATOM 467 C CA . LEU A 1 64 ? -5.559 -42.531 -26.281 1 96.19 64 LEU A CA 1
ATOM 468 C C . LEU A 1 64 ? -4.613 -43.719 -26.281 1 96.19 64 LEU A C 1
ATOM 470 O O . LEU A 1 64 ? -3.398 -43.562 -26.406 1 96.19 64 LEU A O 1
ATOM 474 N N . PHE A 1 65 ? -5.156 -44.844 -26.094 1 94.88 65 PHE A N 1
ATOM 475 C CA . PHE A 1 65 ? -4.363 -46.094 -26.094 1 94.88 65 PHE A CA 1
ATOM 476 C C . PHE A 1 65 ? -3.621 -46.25 -27.422 1 94.88 65 PHE A C 1
ATOM 478 O O . PHE A 1 65 ? -2.432 -46.562 -27.438 1 94.88 65 PHE A O 1
ATOM 485 N N . GLU A 1 66 ? -4.301 -46 -28.531 1 94.44 66 GLU A N 1
ATOM 486 C CA . GLU A 1 66 ? -3.697 -46.094 -29.859 1 94.44 66 GLU A CA 1
ATOM 487 C C . GLU A 1 66 ? -2.602 -45.031 -30.047 1 94.44 66 GLU A C 1
ATOM 489 O O . GLU A 1 66 ? -1.562 -45.344 -30.656 1 94.44 66 GLU A O 1
ATOM 494 N N . ARG A 1 67 ? -2.891 -43.906 -29.609 1 95.75 67 ARG A N 1
ATOM 495 C CA . ARG A 1 67 ? -1.892 -42.844 -29.688 1 95.75 67 ARG A CA 1
ATOM 496 C C . ARG A 1 67 ? -0.62 -43.219 -28.938 1 95.75 67 ARG A C 1
ATOM 498 O O . ARG A 1 67 ? 0.488 -43 -29.438 1 95.75 67 ARG A O 1
ATOM 505 N N . VAL A 1 68 ? -0.782 -43.812 -27.734 1 96.75 68 VAL A N 1
ATOM 506 C CA . VAL A 1 68 ? 0.356 -44.219 -26.922 1 96.75 68 VAL A CA 1
ATOM 507 C C . VAL A 1 68 ? 1.115 -45.344 -27.625 1 96.75 68 VAL A C 1
ATOM 509 O O . VAL A 1 68 ? 2.348 -45.344 -27.672 1 96.75 68 VAL A O 1
ATOM 512 N N . LEU A 1 69 ? 0.447 -46.25 -28.172 1 94.06 69 LEU A N 1
ATOM 513 C CA . LEU A 1 69 ? 1.081 -47.344 -28.875 1 94.06 69 LEU A CA 1
ATOM 514 C C . LEU A 1 69 ? 1.888 -46.844 -30.062 1 94.06 69 LEU A C 1
ATOM 516 O O . LEU A 1 69 ? 2.965 -47.375 -30.359 1 94.06 69 LEU A O 1
ATOM 520 N N . SER A 1 70 ? 1.342 -45.875 -30.688 1 94.44 70 SER A N 1
ATOM 521 C CA . SER A 1 70 ? 1.983 -45.375 -31.891 1 94.44 70 SER A CA 1
ATOM 522 C C . SER A 1 70 ? 3.328 -44.719 -31.562 1 94.44 70 SER A C 1
ATOM 524 O O . SER A 1 70 ? 4.195 -44.594 -32.438 1 94.44 70 SER A O 1
ATOM 526 N N . THR A 1 71 ? 3.539 -44.281 -30.359 1 95.44 71 THR A N 1
ATOM 527 C CA . THR A 1 71 ? 4.789 -43.625 -30 1 95.44 71 THR A CA 1
ATOM 528 C C . THR A 1 71 ? 5.559 -44.469 -28.969 1 95.44 71 THR A C 1
ATOM 530 O O . THR A 1 71 ? 6.582 -44.031 -28.453 1 95.44 71 THR A O 1
ATOM 533 N N . SER A 1 72 ? 5.117 -45.625 -28.656 1 94.25 72 SER A N 1
ATOM 534 C CA . SER A 1 72 ? 5.668 -46.438 -27.578 1 94.25 72 SER A CA 1
ATOM 535 C C . SER A 1 72 ? 7.09 -46.875 -27.891 1 94.25 72 SER A C 1
ATOM 537 O O . SER A 1 72 ? 7.867 -47.188 -26.969 1 94.25 72 SER A O 1
ATOM 539 N N . HIS A 1 73 ? 7.473 -46.938 -29.172 1 95.06 73 HIS A N 1
ATOM 540 C CA . HIS A 1 73 ? 8.812 -47.344 -29.578 1 95.06 73 HIS A CA 1
ATOM 541 C C . HIS A 1 73 ? 9.852 -46.312 -29.141 1 95.06 73 HIS A C 1
ATOM 543 O O . HIS A 1 73 ? 11.055 -46.625 -29.125 1 95.06 73 HIS A O 1
ATOM 549 N N . ARG A 1 74 ? 9.367 -45.156 -28.781 1 97.12 74 ARG A N 1
ATOM 550 C CA . ARG A 1 74 ? 10.258 -44.062 -28.375 1 97.12 74 ARG A CA 1
ATOM 551 C C . ARG A 1 74 ? 10.523 -44.094 -26.875 1 97.12 74 ARG A C 1
ATOM 553 O O . ARG A 1 74 ? 11.203 -43.219 -26.328 1 97.12 74 ARG A O 1
ATOM 560 N N . GLY A 1 75 ? 9.906 -45.094 -26.172 1 97.69 75 GLY A N 1
ATOM 561 C CA . GLY A 1 75 ? 10.07 -45.156 -24.719 1 97.69 75 GLY A CA 1
ATOM 562 C C . GLY A 1 75 ? 10.297 -46.594 -24.234 1 97.69 75 GLY A C 1
ATOM 563 O O . GLY A 1 75 ? 10.25 -47.531 -25.016 1 97.69 75 GLY A O 1
ATOM 564 N N . ALA A 1 76 ? 10.602 -46.688 -22.938 1 97.94 76 ALA A N 1
ATOM 565 C CA . ALA A 1 76 ? 10.82 -47.969 -22.281 1 97.94 76 ALA A CA 1
ATOM 566 C C . ALA A 1 76 ? 10.672 -47.812 -20.766 1 97.94 76 ALA A C 1
ATOM 568 O O . ALA A 1 76 ? 10.719 -46.719 -20.219 1 97.94 76 ALA A O 1
ATOM 569 N N . PHE A 1 77 ? 10.445 -48.969 -20.156 1 98.38 77 PHE A N 1
ATOM 570 C CA . PHE A 1 77 ? 10.391 -49 -18.703 1 98.38 77 PHE A CA 1
ATOM 571 C C . PHE A 1 77 ? 11.727 -49.438 -18.109 1 98.38 77 PHE A C 1
ATOM 573 O O . PHE A 1 77 ? 12.438 -50.25 -18.719 1 98.38 77 PHE A O 1
ATOM 580 N N . ILE A 1 78 ? 12.07 -48.875 -17 1 98.5 78 ILE A N 1
ATOM 581 C CA . ILE A 1 78 ? 13.258 -49.281 -16.266 1 98.5 78 ILE A CA 1
ATOM 582 C C . ILE A 1 78 ? 12.844 -49.969 -14.969 1 98.5 78 ILE A C 1
ATOM 584 O O . ILE A 1 78 ? 11.922 -49.531 -14.281 1 98.5 78 ILE A O 1
ATOM 588 N N . GLY A 1 79 ? 13.477 -51.062 -14.672 1 98.31 79 GLY A N 1
ATOM 589 C CA . GLY A 1 79 ? 13.375 -51.781 -13.406 1 98.31 79 GLY A CA 1
ATOM 590 C C . GLY A 1 79 ? 14.719 -52.125 -12.805 1 98.31 79 GLY A C 1
ATOM 591 O O . GLY A 1 79 ? 15.766 -51.844 -13.398 1 98.31 79 GLY A O 1
ATOM 592 N N . PHE A 1 80 ? 14.719 -52.625 -11.617 1 98.56 80 PHE A N 1
ATOM 593 C CA . PHE A 1 80 ? 15.938 -53.125 -11 1 98.56 80 PHE A CA 1
ATOM 594 C C . PHE A 1 80 ? 15.617 -54.156 -9.922 1 98.56 80 PHE A C 1
ATOM 596 O O . PHE A 1 80 ? 14.461 -54.281 -9.5 1 98.56 80 PHE A O 1
ATOM 603 N N . SER A 1 81 ? 16.625 -54.844 -9.523 1 98.12 81 SER A N 1
ATOM 604 C CA . SER A 1 81 ? 16.438 -55.875 -8.492 1 98.12 81 SER A CA 1
ATOM 605 C C . SER A 1 81 ? 17.562 -55.812 -7.453 1 98.12 81 SER A C 1
ATOM 607 O O . SER A 1 81 ? 18.672 -55.344 -7.754 1 98.12 81 SER A O 1
ATOM 609 N N . LYS A 1 82 ? 17.172 -56.156 -6.332 1 97.12 82 LYS A N 1
ATOM 610 C CA . LYS A 1 82 ? 18.109 -56.312 -5.223 1 97.12 82 LYS A CA 1
ATOM 611 C C . LYS A 1 82 ? 18.078 -57.719 -4.656 1 97.12 82 LYS A C 1
ATOM 613 O O . LYS A 1 82 ? 17.172 -58.5 -4.953 1 97.12 82 LYS A O 1
ATOM 618 N N . GLU A 1 83 ? 19.031 -58.031 -3.727 1 95.75 83 GLU A N 1
ATOM 619 C CA . GLU A 1 83 ? 19.172 -59.375 -3.18 1 95.75 83 GLU A CA 1
ATOM 620 C C . GLU A 1 83 ? 18.109 -59.688 -2.123 1 95.75 83 GLU A C 1
ATOM 622 O O . GLU A 1 83 ? 17.594 -60.781 -2.047 1 95.75 83 GLU A O 1
ATOM 627 N N . ALA A 1 84 ? 17.797 -58.688 -1.352 1 96.56 84 ALA A N 1
ATOM 628 C CA . ALA A 1 84 ? 16.828 -58.875 -0.265 1 96.56 84 ALA A CA 1
ATOM 629 C C . ALA A 1 84 ? 15.703 -57.844 -0.369 1 96.56 84 ALA A C 1
ATOM 631 O O . ALA A 1 84 ? 15.898 -56.75 -0.888 1 96.56 84 ALA A O 1
ATOM 632 N N . PRO A 1 85 ? 14.523 -58.25 0.116 1 97.38 85 PRO A N 1
ATOM 633 C CA . PRO A 1 85 ? 13.398 -57.312 0.113 1 97.38 85 PRO A CA 1
ATOM 634 C C . PRO A 1 85 ? 13.539 -56.219 1.174 1 97.38 85 PRO A C 1
ATOM 636 O O . PRO A 1 85 ? 14.008 -56.5 2.283 1 97.38 85 PRO A O 1
ATOM 639 N N . PHE A 1 86 ? 13.203 -55.062 0.803 1 97.75 86 PHE A N 1
ATOM 640 C CA . PHE A 1 86 ? 13.188 -53.906 1.71 1 97.75 86 PHE A CA 1
ATOM 641 C C . PHE A 1 86 ? 11.969 -53.031 1.458 1 97.75 86 PHE A C 1
ATOM 643 O O . PHE A 1 86 ? 11.305 -53.188 0.427 1 97.75 86 PHE A O 1
ATOM 650 N N . ASP A 1 87 ? 11.617 -52.188 2.42 1 97.75 87 ASP A N 1
ATOM 651 C CA . ASP A 1 87 ? 10.508 -51.25 2.27 1 97.75 87 ASP A CA 1
ATOM 652 C C . ASP A 1 87 ? 10.969 -49.969 1.587 1 97.75 87 ASP A C 1
ATOM 654 O O . ASP A 1 87 ? 10.148 -49.125 1.218 1 97.75 87 ASP A O 1
ATOM 658 N N . ARG A 1 88 ? 12.281 -49.781 1.49 1 97.75 88 ARG A N 1
ATOM 659 C CA . ARG A 1 88 ? 12.93 -48.688 0.809 1 97.75 88 ARG A CA 1
ATOM 660 C C . ARG A 1 88 ? 14.18 -49.125 0.072 1 97.75 88 ARG A C 1
ATOM 662 O O . ARG A 1 88 ? 15.102 -49.688 0.682 1 97.75 88 ARG A O 1
ATOM 669 N N . LEU A 1 89 ? 14.164 -48.969 -1.224 1 98.12 89 LEU A N 1
ATOM 670 C CA . LEU A 1 89 ? 15.266 -49.406 -2.066 1 98.12 89 LEU A CA 1
ATOM 671 C C . LEU A 1 89 ? 15.836 -48.25 -2.885 1 98.12 89 LEU A C 1
ATOM 673 O O . LEU A 1 89 ? 15.086 -47.469 -3.465 1 98.12 89 LEU A O 1
ATOM 677 N N . ILE A 1 90 ? 17.156 -48.156 -2.885 1 98 90 ILE A N 1
ATOM 678 C CA . ILE A 1 90 ? 17.859 -47.125 -3.676 1 98 90 ILE A CA 1
ATOM 679 C C . ILE A 1 90 ? 18.797 -47.812 -4.664 1 98 90 ILE A C 1
ATOM 681 O O . ILE A 1 90 ? 19.484 -48.781 -4.312 1 98 90 ILE A O 1
ATOM 685 N N . ASN A 1 91 ? 18.75 -47.406 -5.879 1 98.5 91 ASN A N 1
ATOM 686 C CA . ASN A 1 91 ? 19.594 -47.969 -6.922 1 98.5 91 ASN A CA 1
ATOM 687 C C . ASN A 1 91 ? 20.047 -46.938 -7.922 1 98.5 91 ASN A C 1
ATOM 689 O O . ASN A 1 91 ? 19.328 -45.969 -8.195 1 98.5 91 ASN A O 1
ATOM 693 N N . SER A 1 92 ? 21.25 -47.062 -8.391 1 98.62 92 SER A N 1
ATOM 694 C CA . SER A 1 92 ? 21.703 -46.219 -9.492 1 98.62 92 SER A CA 1
ATOM 695 C C . SER A 1 92 ? 21.016 -46.594 -10.797 1 98.62 92 SER A C 1
ATOM 697 O O . SER A 1 92 ? 20.828 -47.781 -11.086 1 98.62 92 SER A O 1
ATOM 699 N N . LEU A 1 93 ? 20.656 -45.656 -11.578 1 98.62 93 LEU A N 1
ATOM 700 C CA . LEU A 1 93 ? 20.172 -45.875 -12.93 1 98.62 93 LEU A CA 1
ATOM 701 C C . LEU A 1 93 ? 21.312 -45.75 -13.945 1 98.62 93 LEU A C 1
ATOM 703 O O . LEU A 1 93 ? 21.141 -46.062 -15.125 1 98.62 93 LEU A O 1
ATOM 707 N N . GLY A 1 94 ? 22.406 -45.281 -13.492 1 98.56 94 GLY A N 1
ATOM 708 C CA . GLY A 1 94 ? 23.531 -44.906 -14.328 1 98.56 94 GLY A CA 1
ATOM 709 C C . GLY A 1 94 ? 24.016 -43.5 -14.078 1 98.56 94 GLY A C 1
ATOM 710 O O . GLY A 1 94 ? 23.516 -42.812 -13.172 1 98.56 94 GLY A O 1
ATOM 711 N N . SER A 1 95 ? 25.031 -43.094 -14.828 1 98.5 95 SER A N 1
ATOM 712 C CA . SER A 1 95 ? 25.641 -41.781 -14.594 1 98.5 95 SER A CA 1
ATOM 713 C C . SER A 1 95 ? 25.703 -40.938 -15.875 1 98.5 95 SER A C 1
ATOM 715 O O . SER A 1 95 ? 25.672 -41.5 -16.969 1 98.5 95 SER A O 1
ATOM 717 N N . PHE A 1 96 ? 25.656 -39.656 -15.789 1 98.19 96 PHE A N 1
ATOM 718 C CA . PHE A 1 96 ? 25.969 -38.719 -16.875 1 98.19 96 PHE A CA 1
ATOM 719 C C . PHE A 1 96 ? 26.672 -37.469 -16.359 1 98.19 96 PHE A C 1
ATOM 721 O O . PHE A 1 96 ? 26.453 -37.062 -15.203 1 98.19 96 PHE A O 1
ATOM 728 N N . THR A 1 97 ? 27.531 -36.875 -17.125 1 97.25 97 THR A N 1
ATOM 729 C CA . THR A 1 97 ? 28.188 -35.594 -16.891 1 97.25 97 THR A CA 1
ATOM 730 C C . THR A 1 97 ? 28.203 -34.75 -18.172 1 97.25 97 THR A C 1
ATOM 732 O O . THR A 1 97 ? 28.016 -35.281 -19.266 1 97.25 97 THR A O 1
ATOM 735 N N . ASP A 1 98 ? 28.25 -33.5 -18.047 1 96.56 98 ASP A N 1
ATOM 736 C CA . ASP A 1 98 ? 28.375 -32.562 -19.156 1 96.56 98 ASP A CA 1
ATOM 737 C C . ASP A 1 98 ? 27.156 -32.594 -20.062 1 96.56 98 ASP A C 1
ATOM 739 O O . ASP A 1 98 ? 27.266 -32.594 -21.281 1 96.56 98 ASP A O 1
ATOM 743 N N . ARG A 1 99 ? 25.969 -32.812 -19.484 1 97.62 99 ARG A N 1
ATOM 744 C CA . ARG A 1 99 ? 24.688 -32.75 -20.156 1 97.62 99 ARG A CA 1
ATOM 745 C C . ARG A 1 99 ? 23.688 -31.891 -19.391 1 97.62 99 ARG A C 1
ATOM 747 O O . ARG A 1 99 ? 23.438 -32.125 -18.219 1 97.62 99 ARG A O 1
ATOM 754 N N . ASN A 1 100 ? 23.188 -30.922 -20.125 1 98.38 100 ASN A N 1
ATOM 755 C CA . ASN A 1 100 ? 22.25 -30.016 -19.469 1 98.38 100 ASN A CA 1
ATOM 756 C C . ASN A 1 100 ? 20.922 -30.703 -19.172 1 98.38 100 ASN A C 1
ATOM 758 O O . ASN A 1 100 ? 20.453 -31.531 -19.969 1 98.38 100 ASN A O 1
ATOM 762 N N . PHE A 1 101 ? 20.391 -30.438 -18.062 1 98.69 101 PHE A N 1
ATOM 763 C CA . PHE A 1 101 ? 19.062 -30.938 -17.75 1 98.69 101 PHE A CA 1
ATOM 764 C C . PHE A 1 101 ? 18.234 -29.875 -17.031 1 98.69 101 PHE A C 1
ATOM 766 O O . PHE A 1 101 ? 18.781 -28.891 -16.531 1 98.69 101 PHE A O 1
ATOM 773 N N . VAL A 1 102 ? 16.938 -29.984 -17.094 1 98.75 102 VAL A N 1
ATOM 774 C CA . VAL A 1 102 ? 15.992 -29.328 -16.188 1 98.75 102 VAL A CA 1
ATOM 775 C C . VAL A 1 102 ? 15.18 -30.391 -15.445 1 98.75 102 VAL A C 1
ATOM 777 O O . VAL A 1 102 ? 14.914 -31.469 -15.977 1 98.75 102 VAL A O 1
ATOM 780 N N . SER A 1 103 ? 14.93 -30.141 -14.195 1 98.69 103 SER A N 1
ATOM 781 C CA . SER A 1 103 ? 14.18 -31.062 -13.359 1 98.69 103 SER A CA 1
ATOM 782 C C . SER A 1 103 ? 13.227 -30.328 -12.43 1 98.69 103 SER A C 1
ATOM 784 O O . SER A 1 103 ? 13.305 -29.109 -12.297 1 98.69 103 SER A O 1
ATOM 786 N N . ILE A 1 104 ? 12.266 -31.062 -11.938 1 98.5 104 ILE A N 1
ATOM 787 C CA . ILE A 1 104 ? 11.406 -30.594 -10.859 1 98.5 104 ILE A CA 1
ATOM 788 C C . ILE A 1 104 ? 11.656 -31.422 -9.602 1 98.5 104 ILE A C 1
ATOM 790 O O . ILE A 1 104 ? 11.68 -32.656 -9.656 1 98.5 104 ILE A O 1
ATOM 794 N N . PHE A 1 105 ? 11.891 -30.75 -8.508 1 98.12 105 PHE A N 1
ATOM 795 C CA . PHE A 1 105 ? 12.078 -31.422 -7.23 1 98.12 105 PHE A CA 1
ATOM 796 C C . PHE A 1 105 ? 11.242 -30.766 -6.137 1 98.12 105 PHE A C 1
ATOM 798 O O . PHE A 1 105 ? 10.828 -29.609 -6.277 1 98.12 105 PHE A O 1
ATOM 805 N N . ARG A 1 106 ? 10.891 -31.453 -5.137 1 97.31 106 ARG A N 1
ATOM 806 C CA . ARG A 1 106 ? 10.172 -30.891 -3.998 1 97.31 106 ARG A CA 1
ATOM 807 C C . ARG A 1 106 ? 11.109 -30.125 -3.074 1 97.31 106 ARG A C 1
ATOM 809 O O . ARG A 1 106 ? 11.859 -30.734 -2.299 1 97.31 106 ARG A O 1
ATOM 816 N N . PHE A 1 107 ? 11.062 -28.781 -3.08 1 97 107 PHE A N 1
ATOM 817 C CA . PHE A 1 107 ? 11.898 -28 -2.188 1 97 107 PHE A CA 1
ATOM 818 C C . PHE A 1 107 ? 11.266 -27.875 -0.808 1 97 107 PHE A C 1
ATOM 820 O O . PHE A 1 107 ? 11.945 -27.562 0.172 1 97 107 PHE A O 1
ATOM 827 N N . LYS A 1 108 ? 9.953 -28.031 -0.771 1 96.12 108 LYS A N 1
ATOM 828 C CA . LYS A 1 108 ? 9.164 -28.297 0.427 1 96.12 108 LYS A CA 1
ATOM 829 C C . LYS A 1 108 ? 8.406 -29.625 0.31 1 96.12 108 LYS A C 1
ATOM 831 O O . LYS A 1 108 ? 8.289 -30.172 -0.783 1 96.12 108 LYS A O 1
ATOM 836 N N . THR A 1 109 ? 7.914 -30.078 1.411 1 94.88 109 THR A N 1
ATOM 837 C CA . THR A 1 109 ? 7.234 -31.375 1.362 1 94.88 109 THR A CA 1
ATOM 838 C C . THR A 1 109 ? 6.055 -31.328 0.398 1 94.88 109 THR A C 1
ATOM 840 O O . THR A 1 109 ? 5.73 -32.312 -0.244 1 94.88 109 THR A O 1
ATOM 843 N N . TRP A 1 110 ? 5.426 -30.219 0.289 1 95.69 110 TRP A N 1
ATOM 844 C CA . TRP A 1 110 ? 4.18 -30.125 -0.47 1 95.69 110 TRP A CA 1
ATOM 845 C C . TRP A 1 110 ? 4.355 -29.25 -1.705 1 95.69 110 TRP A C 1
ATOM 847 O O . TRP A 1 110 ? 3.438 -29.125 -2.521 1 95.69 110 TRP A O 1
ATOM 857 N N . TRP A 1 111 ? 5.488 -28.609 -1.956 1 97.06 111 TRP A N 1
ATOM 858 C CA . TRP A 1 111 ? 5.707 -27.703 -3.084 1 97.06 111 TRP A CA 1
ATOM 859 C C . TRP A 1 111 ? 6.973 -28.094 -3.846 1 97.06 111 TRP A C 1
ATOM 861 O O . TRP A 1 111 ? 7.926 -28.609 -3.26 1 97.06 111 TRP A O 1
ATOM 871 N N . SER A 1 112 ? 6.98 -27.828 -5.129 1 97.56 112 SER A N 1
ATOM 872 C CA . SER A 1 112 ? 8.109 -28.188 -5.98 1 97.56 112 SER A CA 1
ATOM 873 C C . SER A 1 112 ? 8.539 -27.016 -6.848 1 97.56 112 SER A C 1
ATOM 875 O O . SER A 1 112 ? 7.797 -26.031 -7 1 97.56 112 SER A O 1
ATOM 877 N N . THR A 1 113 ? 9.727 -27.031 -7.305 1 97.12 113 THR A N 1
ATOM 878 C CA . THR A 1 113 ? 10.289 -26.016 -8.18 1 97.12 113 THR A CA 1
ATOM 879 C C . THR A 1 113 ? 11.305 -26.625 -9.141 1 97.12 113 THR A C 1
ATOM 881 O O . THR A 1 113 ? 11.609 -27.812 -9.055 1 97.12 113 THR A O 1
ATOM 884 N N . MET A 1 114 ? 11.742 -25.828 -10.109 1 97.94 114 MET A N 1
ATOM 885 C CA . MET A 1 114 ? 12.664 -26.297 -11.141 1 97.94 114 MET A CA 1
ATOM 886 C C . MET A 1 114 ? 14.109 -26.172 -10.664 1 97.94 114 MET A C 1
ATOM 888 O O . MET A 1 114 ? 14.414 -25.391 -9.766 1 97.94 114 MET A O 1
ATOM 892 N N . TRP A 1 115 ? 14.938 -26.984 -11.219 1 98.19 115 TRP A N 1
ATOM 893 C CA . TRP A 1 115 ? 16.391 -26.938 -11.039 1 98.19 115 TRP A CA 1
ATOM 894 C C . TRP A 1 115 ? 17.109 -27.359 -12.32 1 98.19 115 TRP A C 1
ATOM 896 O O . TRP A 1 115 ? 16.609 -28.203 -13.07 1 98.19 115 TRP A O 1
ATOM 906 N N . VAL A 1 116 ? 18.234 -26.719 -12.578 1 98.38 116 VAL A N 1
ATOM 907 C CA . VAL A 1 116 ? 19.031 -27.047 -13.758 1 98.38 116 VAL A CA 1
ATOM 908 C C . VAL A 1 116 ? 20.438 -27.453 -13.344 1 98.38 116 VAL A C 1
ATOM 910 O O . VAL A 1 116 ? 20.922 -27.047 -12.289 1 98.38 116 VAL A O 1
ATOM 913 N N . GLY A 1 117 ? 20.984 -28.297 -14.109 1 98.12 117 GLY A N 1
ATOM 914 C CA . GLY A 1 117 ? 22.344 -28.781 -13.922 1 98.12 117 GLY A CA 1
ATOM 915 C C . GLY A 1 117 ? 22.906 -29.484 -15.141 1 98.12 117 GLY A C 1
ATOM 916 O O . GLY A 1 117 ? 22.359 -29.391 -16.234 1 98.12 117 GLY A O 1
ATOM 917 N N . SER A 1 118 ? 24.125 -30.141 -14.93 1 98.38 118 SER A N 1
ATOM 918 C CA . SER A 1 118 ? 24.781 -30.781 -16.062 1 98.38 118 SER A CA 1
ATOM 919 C C . SER A 1 118 ? 25.297 -32.188 -15.688 1 98.38 118 SER A C 1
ATOM 921 O O . SER A 1 118 ? 26.031 -32.812 -16.469 1 98.38 118 SER A O 1
ATOM 923 N N . SER A 1 119 ? 24.969 -32.594 -14.5 1 98.44 119 SER A N 1
ATOM 924 C CA . SER A 1 119 ? 25.391 -33.906 -14.016 1 98.44 119 SER A CA 1
ATOM 925 C C . SER A 1 119 ? 24.312 -34.531 -13.141 1 98.44 119 SER A C 1
ATOM 927 O O . SER A 1 119 ? 23.484 -33.844 -12.555 1 98.44 119 SER A O 1
ATOM 929 N N . GLY A 1 120 ? 24.359 -35.906 -13.102 1 98.44 120 GLY A N 1
ATOM 930 C CA . GLY A 1 120 ? 23.453 -36.594 -12.195 1 98.44 120 GLY A CA 1
ATOM 931 C C . GLY A 1 120 ? 23.641 -36.188 -10.75 1 98.44 120 GLY A C 1
ATOM 932 O O . GLY A 1 120 ? 22.672 -36.188 -9.969 1 98.44 120 GLY A O 1
ATOM 933 N N . SER A 1 121 ? 24.797 -35.75 -10.406 1 98.38 121 SER A N 1
ATOM 934 C CA . SER A 1 121 ? 25.109 -35.312 -9.047 1 98.38 121 SER A CA 1
ATOM 935 C C . SER A 1 121 ? 24.469 -33.969 -8.727 1 98.38 121 SER A C 1
ATOM 937 O O . SER A 1 121 ? 24.359 -33.594 -7.555 1 98.38 121 SER A O 1
ATOM 939 N N . ASP A 1 122 ? 24.016 -33.25 -9.75 1 97.75 122 ASP A N 1
ATOM 940 C CA . ASP A 1 122 ? 23.422 -31.938 -9.555 1 97.75 122 ASP A CA 1
ATOM 941 C C . ASP A 1 122 ? 21.938 -32.062 -9.203 1 97.75 122 ASP A C 1
ATOM 943 O O . ASP A 1 122 ? 21.328 -31.078 -8.742 1 97.75 122 ASP A O 1
ATOM 947 N N . ILE A 1 123 ? 21.375 -33.25 -9.43 1 97.31 123 ILE A N 1
ATOM 948 C CA . ILE A 1 123 ? 19.953 -33.438 -9.148 1 97.31 123 ILE A CA 1
ATOM 949 C C . ILE A 1 123 ? 19.688 -33.188 -7.672 1 97.31 123 ILE A C 1
ATOM 951 O O . ILE A 1 123 ? 20.594 -33.281 -6.84 1 97.31 123 ILE A O 1
ATOM 955 N N . GLN A 1 124 ? 18.453 -32.781 -7.371 1 97.44 124 GLN A N 1
ATOM 956 C CA . GLN A 1 124 ? 18.062 -32.531 -5.988 1 97.44 124 GLN A CA 1
ATOM 957 C C . GLN A 1 124 ? 17.281 -33.719 -5.418 1 97.44 124 GLN A C 1
ATOM 959 O O . GLN A 1 124 ? 16.797 -34.562 -6.172 1 97.44 124 GLN A O 1
ATOM 964 N N . MET A 1 125 ? 17.188 -33.719 -4.105 1 96.88 125 MET A N 1
ATOM 965 C CA . MET A 1 125 ? 16.375 -34.75 -3.465 1 96.88 125 MET A CA 1
ATOM 966 C C . MET A 1 125 ? 14.922 -34.656 -3.887 1 96.88 125 MET A C 1
ATOM 968 O O . MET A 1 125 ? 14.422 -33.531 -4.133 1 96.88 125 MET A O 1
ATOM 972 N N . GLU A 1 126 ? 14.25 -35.844 -3.977 1 97.38 126 GLU A N 1
ATOM 973 C CA . GLU A 1 126 ? 12.828 -35.906 -4.27 1 97.38 126 GLU A CA 1
ATOM 974 C C . GLU A 1 126 ? 12.516 -35.281 -5.625 1 97.38 126 GLU A C 1
ATOM 976 O O . GLU A 1 126 ? 11.5 -34.594 -5.777 1 97.38 126 GLU A O 1
ATOM 981 N N . THR A 1 127 ? 13.422 -35.438 -6.539 1 98.12 127 THR A N 1
ATOM 982 C CA . THR A 1 127 ? 13.164 -35.031 -7.91 1 98.12 127 THR A CA 1
ATOM 983 C C . THR A 1 127 ? 12.055 -35.875 -8.539 1 98.12 127 THR A C 1
ATOM 985 O O . THR A 1 127 ? 12.117 -37.094 -8.516 1 98.12 127 THR A O 1
ATOM 988 N N . GLN A 1 128 ? 11.094 -35.188 -9.156 1 98.06 128 GLN A N 1
ATOM 989 C CA . GLN A 1 128 ? 9.898 -35.844 -9.703 1 98.06 128 GLN A CA 1
ATOM 990 C C . GLN A 1 128 ? 10.109 -36.25 -11.148 1 98.06 128 GLN A C 1
ATOM 992 O O . GLN A 1 128 ? 9.461 -37.188 -11.633 1 98.06 128 GLN A O 1
ATOM 997 N N . TRP A 1 129 ? 10.898 -35.594 -11.852 1 98.5 129 TRP A N 1
ATOM 998 C CA . TRP A 1 129 ? 11.312 -35.938 -13.203 1 98.5 129 TRP A CA 1
ATOM 999 C C . TRP A 1 129 ? 12.547 -35.156 -13.625 1 98.5 129 TRP A C 1
ATOM 1001 O O . TRP A 1 129 ? 12.867 -34.125 -13.023 1 98.5 129 TRP A O 1
ATOM 1011 N N . VAL A 1 130 ? 13.266 -35.656 -14.594 1 98.81 130 VAL A N 1
ATOM 1012 C CA . VAL A 1 130 ? 14.43 -35 -15.188 1 98.81 130 VAL A CA 1
ATOM 1013 C C . VAL A 1 130 ? 14.32 -35.031 -16.719 1 98.81 130 VAL A C 1
ATOM 1015 O O . VAL A 1 130 ? 14.055 -36.094 -17.297 1 98.81 130 VAL A O 1
ATOM 1018 N N . LEU A 1 131 ? 14.438 -33.906 -17.297 1 98.81 131 LEU A N 1
ATOM 1019 C CA . LEU A 1 131 ? 14.484 -33.75 -18.75 1 98.81 131 LEU A CA 1
ATOM 1020 C C . LEU A 1 131 ? 15.898 -33.406 -19.219 1 98.81 131 LEU A C 1
ATOM 1022 O O . LEU A 1 131 ? 16.469 -32.375 -18.828 1 98.81 131 LEU A O 1
ATOM 1026 N N . LEU A 1 132 ? 16.469 -34.281 -20.078 1 98.75 132 LEU A N 1
ATOM 1027 C CA . LEU A 1 132 ? 17.844 -34.125 -20.547 1 98.75 132 LEU A CA 1
ATOM 1028 C C . LEU A 1 132 ? 17.875 -33.531 -21.953 1 98.75 132 LEU A C 1
ATOM 1030 O O . LEU A 1 132 ? 17.062 -33.906 -22.812 1 98.75 132 LEU A O 1
ATOM 1034 N N . ASP A 1 133 ? 18.797 -32.625 -22.125 1 98.38 133 ASP A N 1
ATOM 1035 C CA . ASP A 1 133 ? 19.125 -32.156 -23.469 1 98.38 133 ASP A CA 1
ATOM 1036 C C . ASP A 1 133 ? 19.953 -33.188 -24.203 1 98.38 133 ASP A C 1
ATOM 1038 O O . ASP A 1 133 ? 20.953 -33.719 -23.688 1 98.38 133 ASP A O 1
ATOM 1042 N N . VAL A 1 134 ? 19.5 -33.594 -25.391 1 98 134 VAL A N 1
ATOM 1043 C CA . VAL A 1 134 ? 20.219 -34.531 -26.219 1 98 134 VAL A CA 1
ATOM 1044 C C . VAL A 1 134 ? 20.516 -33.906 -27.578 1 98 134 VAL A C 1
ATOM 1046 O O . VAL A 1 134 ? 20 -34.375 -28.609 1 98 134 VAL A O 1
ATOM 1049 N N . PRO A 1 135 ? 21.438 -33.031 -27.562 1 96.75 135 PRO A N 1
ATOM 1050 C CA . PRO A 1 135 ? 21.688 -32.281 -28.797 1 96.75 135 PRO A CA 1
ATOM 1051 C C . PRO A 1 135 ? 22.188 -33.188 -29.922 1 96.75 135 PRO A C 1
ATOM 1053 O O . PRO A 1 135 ? 21.938 -32.906 -31.094 1 96.75 135 PRO A O 1
ATOM 1056 N N . GLU A 1 136 ? 22.844 -34.312 -29.641 1 96.62 136 GLU A N 1
ATOM 1057 C CA . GLU A 1 136 ? 23.359 -35.25 -30.641 1 96.62 136 GLU A CA 1
ATOM 1058 C C . GLU A 1 136 ? 22.234 -35.75 -31.562 1 96.62 136 GLU A C 1
ATOM 1060 O O . GLU A 1 136 ? 22.469 -36.062 -32.719 1 96.62 136 GLU A O 1
ATOM 1065 N N . LEU A 1 137 ? 21.094 -35.781 -30.984 1 96.75 137 LEU A N 1
ATOM 1066 C CA . LEU A 1 137 ? 19.938 -36.281 -31.734 1 96.75 137 LEU A CA 1
ATOM 1067 C C . LEU A 1 137 ? 18.938 -35.188 -31.984 1 96.75 137 LEU A C 1
ATOM 1069 O O . LEU A 1 137 ? 17.812 -35.438 -32.438 1 96.75 137 LEU A O 1
ATOM 1073 N N . ARG A 1 138 ? 19.312 -33.938 -31.641 1 97.25 138 ARG A N 1
ATOM 1074 C CA . ARG A 1 138 ? 18.391 -32.812 -31.703 1 97.25 138 ARG A CA 1
ATOM 1075 C C . ARG A 1 138 ? 17.078 -33.156 -31 1 97.25 138 ARG A C 1
ATOM 1077 O O . ARG A 1 138 ? 16 -32.969 -31.578 1 97.25 138 ARG A O 1
ATOM 1084 N N . SER A 1 139 ? 17.25 -33.719 -29.812 1 98.06 139 SER A N 1
ATOM 1085 C CA . SER A 1 139 ? 16.094 -34.25 -29.094 1 98.06 139 SER A CA 1
ATOM 1086 C C . SER A 1 139 ? 16.234 -34.031 -27.594 1 98.06 139 SER A C 1
ATOM 1088 O O . SER A 1 139 ? 17.188 -33.406 -27.141 1 98.06 139 SER A O 1
ATOM 1090 N N . TYR A 1 140 ? 15.227 -34.438 -26.906 1 98.62 140 TYR A N 1
ATOM 1091 C CA . TYR A 1 140 ? 15.156 -34.438 -25.453 1 98.62 140 TYR A CA 1
ATOM 1092 C C . TYR A 1 140 ? 14.773 -35.812 -24.922 1 98.62 140 TYR A C 1
ATOM 1094 O O . TYR A 1 140 ? 14.055 -36.562 -25.594 1 98.62 140 TYR A O 1
ATOM 1102 N N . ALA A 1 141 ? 15.25 -36.125 -23.781 1 98.75 141 ALA A N 1
ATOM 1103 C CA . ALA A 1 141 ? 14.891 -37.375 -23.125 1 98.75 141 ALA A CA 1
ATOM 1104 C C . ALA A 1 141 ? 14.391 -37.125 -21.703 1 98.75 141 ALA A C 1
ATOM 1106 O O . ALA A 1 141 ? 14.93 -36.281 -20.984 1 98.75 141 ALA A O 1
ATOM 1107 N N . LEU A 1 142 ? 13.383 -37.906 -21.359 1 98.81 142 LEU A N 1
ATOM 1108 C CA . LEU A 1 142 ? 12.758 -37.75 -20.047 1 98.81 142 LEU A CA 1
ATOM 1109 C C . LEU A 1 142 ? 12.977 -39 -19.203 1 98.81 142 LEU A C 1
ATOM 1111 O O . LEU A 1 142 ? 12.859 -40.125 -19.719 1 98.81 142 LEU A O 1
ATOM 1115 N N . ILE A 1 143 ? 13.406 -38.875 -17.953 1 98.81 143 ILE A N 1
ATOM 1116 C CA . ILE A 1 143 ? 13.359 -39.906 -16.938 1 98.81 143 ILE A CA 1
ATOM 1117 C C . ILE A 1 143 ? 12.227 -39.625 -15.953 1 98.81 143 ILE A C 1
ATOM 1119 O O . ILE A 1 143 ? 12.25 -38.594 -15.25 1 98.81 143 ILE A O 1
ATOM 1123 N N . LEU A 1 144 ? 11.281 -40.531 -15.883 1 98.81 144 LEU A N 1
ATOM 1124 C CA . LEU A 1 144 ? 10.055 -40.344 -15.133 1 98.81 144 LEU A CA 1
ATOM 1125 C C . LEU A 1 144 ? 9.844 -41.438 -14.109 1 98.81 144 LEU A C 1
ATOM 1127 O O . LEU A 1 144 ? 9.398 -42.531 -14.461 1 98.81 144 LEU A O 1
ATOM 1131 N N . PRO A 1 145 ? 10.156 -41.125 -12.781 1 98.69 145 PRO A N 1
ATOM 1132 C CA . PRO A 1 145 ? 9.805 -42.094 -11.742 1 98.69 145 PRO A CA 1
ATOM 1133 C C . PRO A 1 145 ? 8.305 -42.375 -11.672 1 98.69 145 PRO A C 1
ATOM 1135 O O . PRO A 1 145 ? 7.496 -41.469 -11.844 1 98.69 145 PRO A O 1
ATOM 1138 N N . LEU A 1 146 ? 7.938 -43.625 -11.398 1 98.56 146 LEU A N 1
ATOM 1139 C CA . LEU A 1 146 ? 6.539 -44.062 -11.375 1 98.56 146 LEU A CA 1
ATOM 1140 C C . LEU A 1 146 ? 6.211 -44.781 -10.07 1 98.56 146 LEU A C 1
ATOM 1142 O O . LEU A 1 146 ? 6.977 -44.719 -9.109 1 98.56 146 LEU A O 1
ATOM 1146 N N . ILE A 1 147 ? 5.004 -45.25 -10.07 1 98.31 147 ILE A N 1
ATOM 1147 C CA . ILE A 1 147 ? 4.551 -46.188 -9.031 1 98.31 147 ILE A CA 1
ATOM 1148 C C . ILE A 1 147 ? 4.52 -47.594 -9.578 1 98.31 147 ILE A C 1
ATOM 1150 O O . ILE A 1 147 ? 4.133 -47.812 -10.727 1 98.31 147 ILE A O 1
ATOM 1154 N N . GLU A 1 148 ? 4.973 -48.531 -8.828 1 98.12 148 GLU A N 1
ATOM 1155 C CA . GLU A 1 148 ? 4.832 -49.969 -9.133 1 98.12 148 GLU A CA 1
ATOM 1156 C C . GLU A 1 148 ? 4.438 -50.75 -7.891 1 98.12 148 GLU A C 1
ATOM 1158 O O . GLU A 1 148 ? 5.125 -50.688 -6.871 1 98.12 148 GLU A O 1
ATOM 1163 N N . GLY A 1 149 ? 3.359 -51.438 -7.988 1 96.81 149 GLY A N 1
ATOM 1164 C CA . GLY A 1 149 ? 2.834 -52.094 -6.793 1 96.81 149 GLY A CA 1
ATOM 1165 C C . GLY A 1 149 ? 2.518 -51.125 -5.68 1 96.81 149 GLY A C 1
ATOM 1166 O O . GLY A 1 149 ? 1.773 -50.156 -5.887 1 96.81 149 GLY A O 1
ATOM 1167 N N . LYS A 1 150 ? 3.133 -51.406 -4.527 1 98.12 150 LYS A N 1
ATOM 1168 C CA . LYS A 1 150 ? 2.887 -50.531 -3.369 1 98.12 150 LYS A CA 1
ATOM 1169 C C . LYS A 1 150 ? 4.047 -49.594 -3.137 1 98.12 150 LYS A C 1
ATOM 1171 O O . LYS A 1 150 ? 4.195 -49.031 -2.045 1 98.12 150 LYS A O 1
ATOM 1176 N N . PHE A 1 151 ? 4.848 -49.312 -4.199 1 98.31 151 PHE A N 1
ATOM 1177 C CA . PHE A 1 151 ? 6.047 -48.5 -4.047 1 98.31 151 PHE A CA 1
ATOM 1178 C C . PHE A 1 151 ? 5.973 -47.281 -4.938 1 98.31 151 PHE A C 1
ATOM 1180 O O . PHE A 1 151 ? 5.613 -47.375 -6.113 1 98.31 151 PHE A O 1
ATOM 1187 N N . ARG A 1 152 ? 6.215 -46.156 -4.383 1 98.12 152 ARG A N 1
ATOM 1188 C CA . ARG A 1 152 ? 6.414 -44.875 -5.094 1 98.12 152 ARG A CA 1
ATOM 1189 C C . ARG A 1 152 ? 7.895 -44.562 -5.238 1 98.12 152 ARG A C 1
ATOM 1191 O O . ARG A 1 152 ? 8.68 -44.812 -4.32 1 98.12 152 ARG A O 1
ATOM 1198 N N . SER A 1 153 ? 8.289 -43.969 -6.348 1 98.25 153 SER A N 1
ATOM 1199 C CA . SER A 1 153 ? 9.711 -43.719 -6.516 1 98.25 153 SER A CA 1
ATOM 1200 C C . SER A 1 153 ? 9.961 -42.219 -6.832 1 98.25 153 SER A C 1
ATOM 1202 O O . SER A 1 153 ? 9.047 -41.531 -7.25 1 98.25 153 SER A O 1
ATOM 1204 N N . ALA A 1 154 ? 11.133 -41.75 -6.582 1 98.31 154 ALA A N 1
ATOM 1205 C CA . ALA A 1 154 ? 11.672 -40.438 -6.898 1 98.31 154 ALA A CA 1
ATOM 1206 C C . ALA A 1 154 ? 13.172 -40.5 -7.152 1 98.31 154 ALA A C 1
ATOM 1208 O O . ALA A 1 154 ? 13.82 -41.5 -6.82 1 98.31 154 ALA A O 1
ATOM 1209 N N . LEU A 1 155 ? 13.688 -39.469 -7.789 1 98.5 155 LEU A N 1
ATOM 1210 C CA . LEU A 1 155 ? 15.109 -39.469 -8.102 1 98.5 155 LEU A CA 1
ATOM 1211 C C . LEU A 1 155 ? 15.898 -38.656 -7.062 1 98.5 155 LEU A C 1
ATOM 1213 O O . LEU A 1 155 ? 15.383 -37.688 -6.5 1 98.5 155 LEU A O 1
ATOM 1217 N N . HIS A 1 156 ? 17.062 -39.094 -6.781 1 98.12 156 HIS A N 1
ATOM 1218 C CA . HIS A 1 156 ? 18.016 -38.469 -5.863 1 98.12 156 HIS A CA 1
ATOM 1219 C C . HIS A 1 156 ? 19.391 -38.312 -6.52 1 98.12 156 HIS A C 1
ATOM 1221 O O . HIS A 1 156 ? 19.703 -39 -7.492 1 98.12 156 HIS A O 1
ATOM 1227 N N . PRO A 1 157 ? 20.125 -37.344 -5.98 1 97.69 157 PRO A N 1
ATOM 1228 C CA . PRO A 1 157 ? 21.484 -37.219 -6.5 1 97.69 157 PRO A CA 1
ATOM 1229 C C . PRO A 1 157 ? 22.406 -38.344 -6.035 1 97.69 157 PRO A C 1
ATOM 1231 O O . PRO A 1 157 ? 22.297 -38.812 -4.898 1 97.69 157 PRO A O 1
ATOM 1234 N N . GLY A 1 158 ? 23.281 -38.781 -6.938 1 97.88 158 GLY A N 1
ATOM 1235 C CA . GLY A 1 158 ? 24.328 -39.719 -6.602 1 97.88 158 GLY A CA 1
ATOM 1236 C C . GLY A 1 158 ? 25.734 -39.156 -6.809 1 97.88 158 GLY A C 1
ATOM 1237 O O . GLY A 1 158 ? 25.891 -38.062 -7.348 1 97.88 158 GLY A O 1
ATOM 1238 N N . ASP A 1 159 ? 26.672 -39.906 -6.309 1 97.25 159 ASP A N 1
ATOM 1239 C CA . ASP A 1 159 ? 28.062 -39.5 -6.5 1 97.25 159 ASP A CA 1
ATOM 1240 C C . ASP A 1 159 ? 28.516 -39.75 -7.934 1 97.25 159 ASP A C 1
ATOM 1242 O O . ASP A 1 159 ? 27.953 -40.625 -8.625 1 97.25 159 ASP A O 1
ATOM 1246 N N . ASP A 1 160 ? 29.469 -39 -8.367 1 97.44 160 ASP A N 1
ATOM 1247 C CA . ASP A 1 160 ? 30.172 -39.219 -9.625 1 97.44 160 ASP A CA 1
ATOM 1248 C C . ASP A 1 160 ? 29.203 -39.219 -10.805 1 97.44 160 ASP A C 1
ATOM 1250 O O . ASP A 1 160 ? 29.312 -40.062 -11.703 1 97.44 160 ASP A O 1
ATOM 1254 N N . GLY A 1 161 ? 28.172 -38.406 -10.672 1 98.25 161 GLY A N 1
ATOM 1255 C CA . GLY A 1 161 ? 27.25 -38.219 -11.789 1 98.25 161 GLY A CA 1
ATOM 1256 C C . GLY A 1 161 ? 26.109 -39.219 -11.805 1 98.25 161 GLY A C 1
ATOM 1257 O O . GLY A 1 161 ? 25.281 -39.188 -12.727 1 98.25 161 GLY A O 1
ATOM 1258 N N . HIS A 1 162 ? 26 -40.094 -10.859 1 98.44 162 HIS A N 1
ATOM 1259 C CA . HIS A 1 162 ? 24.953 -41.125 -10.844 1 98.44 162 HIS A CA 1
ATOM 1260 C C . HIS A 1 162 ? 23.594 -40.5 -10.539 1 98.44 162 HIS A C 1
ATOM 1262 O O . HIS A 1 162 ? 23.5 -39.594 -9.727 1 98.44 162 HIS A O 1
ATOM 1268 N N . VAL A 1 163 ? 22.625 -41 -11.258 1 98.69 163 VAL A N 1
ATOM 1269 C CA . VAL A 1 163 ? 21.234 -40.75 -10.938 1 98.69 163 VAL A CA 1
ATOM 1270 C C . VAL A 1 163 ? 20.672 -41.875 -10.102 1 98.69 163 VAL A C 1
ATOM 1272 O O . VAL A 1 163 ? 20.609 -43.031 -10.555 1 98.69 163 VAL A O 1
ATOM 1275 N N . MET A 1 164 ? 20.281 -41.562 -8.883 1 98.69 164 MET A N 1
ATOM 1276 C CA . MET A 1 164 ? 19.734 -42.594 -8.008 1 98.69 164 MET A CA 1
ATOM 1277 C C . MET A 1 164 ? 18.203 -42.562 -8.055 1 98.69 164 MET A C 1
ATOM 1279 O O . MET A 1 164 ? 17.594 -41.5 -8.125 1 98.69 164 MET A O 1
ATOM 1283 N N . ILE A 1 165 ? 17.625 -43.719 -8.094 1 98.69 165 ILE A N 1
ATOM 1284 C CA . ILE A 1 165 ? 16.188 -43.875 -7.922 1 98.69 165 ILE A CA 1
ATOM 1285 C C . ILE A 1 165 ? 15.875 -44.469 -6.559 1 98.69 165 ILE A C 1
ATOM 1287 O O . ILE A 1 165 ? 16.562 -45.406 -6.121 1 98.69 165 ILE A O 1
ATOM 1291 N N . CYS A 1 166 ? 15 -43.875 -5.887 1 98.31 166 CYS A N 1
ATOM 1292 C CA . CYS A 1 166 ? 14.539 -44.375 -4.59 1 98.31 166 CYS A CA 1
ATOM 1293 C C . CYS A 1 166 ? 13.086 -44.812 -4.656 1 98.31 166 CYS A C 1
ATOM 1295 O O . CYS A 1 166 ? 12.195 -44 -4.949 1 98.31 166 CYS A O 1
ATOM 1297 N N . ALA A 1 167 ? 12.812 -46.094 -4.441 1 98.38 167 ALA A N 1
ATOM 1298 C CA . ALA A 1 167 ? 11.469 -46.656 -4.336 1 98.38 167 ALA A CA 1
ATOM 1299 C C . ALA A 1 167 ? 11.109 -46.938 -2.887 1 98.38 167 ALA A C 1
ATOM 1301 O O . ALA A 1 167 ? 11.852 -47.656 -2.193 1 98.38 167 ALA A O 1
ATOM 1302 N N . GLU A 1 168 ? 10.008 -46.469 -2.428 1 97.94 168 GLU A N 1
ATOM 1303 C CA . GLU A 1 168 ? 9.656 -46.719 -1.03 1 97.94 168 GLU A CA 1
ATOM 1304 C C . GLU A 1 168 ? 8.164 -46.969 -0.873 1 97.94 168 GLU A C 1
ATOM 1306 O O . GLU A 1 168 ? 7.348 -46.344 -1.566 1 97.94 168 GLU A O 1
ATOM 1311 N N . SER A 1 169 ? 7.836 -47.812 0.074 1 97.88 169 SER A N 1
ATOM 1312 C CA . SER A 1 169 ? 6.441 -48.125 0.37 1 97.88 169 SER A CA 1
ATOM 1313 C C . SER A 1 169 ? 5.914 -47.25 1.51 1 97.88 169 SER A C 1
ATOM 1315 O O . SER A 1 169 ? 4.703 -47.062 1.641 1 97.88 169 SER A O 1
ATOM 1317 N N . GLY A 1 170 ? 6.844 -46.781 2.338 1 96.44 170 GLY A N 1
ATOM 1318 C CA . GLY A 1 170 ? 6.469 -46 3.5 1 96.44 170 GLY A CA 1
ATOM 1319 C C . GLY A 1 170 ? 6.043 -46.844 4.684 1 96.44 170 GLY A C 1
ATOM 1320 O O . GLY A 1 170 ? 5.633 -46.312 5.719 1 96.44 170 GLY A O 1
ATOM 1321 N N . SER A 1 171 ? 6.105 -48.156 4.574 1 97.62 171 SER A N 1
ATOM 1322 C CA . SER A 1 171 ? 5.711 -49.062 5.648 1 97.62 171 SER A CA 1
ATOM 1323 C C . SER A 1 171 ? 6.691 -50.219 5.785 1 97.62 171 SER A C 1
ATOM 1325 O O . SER A 1 171 ? 7.004 -50.875 4.801 1 97.62 171 SER A O 1
ATOM 1327 N N . THR A 1 172 ? 7.109 -50.5 7.043 1 96.88 172 THR A N 1
ATOM 1328 C CA . THR A 1 172 ? 8.016 -51.594 7.32 1 96.88 172 THR A CA 1
ATOM 1329 C C . THR A 1 172 ? 7.336 -52.938 7.062 1 96.88 172 THR A C 1
ATOM 1331 O O . THR A 1 172 ? 8 -53.969 6.969 1 96.88 172 THR A O 1
ATOM 1334 N N . GLN A 1 173 ? 6.055 -52.906 6.816 1 96.94 173 GLN A N 1
ATOM 1335 C CA . GLN A 1 173 ? 5.289 -54.125 6.613 1 96.94 173 GLN A CA 1
ATOM 1336 C C . GLN A 1 173 ? 5.172 -54.469 5.129 1 96.94 173 GLN A C 1
ATOM 1338 O O . GLN A 1 173 ? 4.684 -55.531 4.766 1 96.94 173 GLN A O 1
ATOM 1343 N N . VAL A 1 174 ? 5.637 -53.594 4.312 1 98.19 174 VAL A N 1
ATOM 1344 C CA . VAL A 1 174 ? 5.539 -53.781 2.867 1 98.19 174 VAL A CA 1
ATOM 1345 C C . VAL A 1 174 ? 6.934 -53.75 2.244 1 98.19 174 VAL A C 1
ATOM 1347 O O . VAL A 1 174 ? 7.566 -52.688 2.176 1 98.19 174 VAL A O 1
ATOM 1350 N N . SER A 1 175 ? 7.383 -54.812 1.725 1 97.88 175 SER A N 1
ATOM 1351 C CA . SER A 1 175 ? 8.734 -54.906 1.173 1 97.88 175 SER A CA 1
ATOM 1352 C C . SER A 1 175 ? 8.727 -55.656 -0.17 1 97.88 175 SER A C 1
ATOM 1354 O O . SER A 1 175 ? 7.781 -56.375 -0.489 1 97.88 175 SER A O 1
ATOM 1356 N N . THR A 1 176 ? 9.609 -55.406 -0.983 1 97.75 176 THR A N 1
ATOM 1357 C CA . THR A 1 176 ? 9.867 -56.094 -2.242 1 97.75 176 THR A CA 1
ATOM 1358 C C . THR A 1 176 ? 11.359 -56.031 -2.586 1 97.75 176 THR A C 1
ATOM 1360 O O . THR A 1 176 ? 12.133 -55.344 -1.91 1 97.75 176 THR A O 1
ATOM 1363 N N . SER A 1 177 ? 11.797 -56.844 -3.553 1 97.69 177 SER A N 1
ATOM 1364 C CA . SER A 1 177 ? 13.203 -56.844 -3.924 1 97.69 177 SER A CA 1
ATOM 1365 C C . SER A 1 177 ? 13.391 -56.531 -5.402 1 97.69 177 SER A C 1
ATOM 1367 O O . SER A 1 177 ? 14.523 -56.438 -5.887 1 97.69 177 SER A O 1
ATOM 1369 N N . SER A 1 178 ? 12.273 -56.375 -6.074 1 97.5 178 SER A N 1
ATOM 1370 C CA . SER A 1 178 ? 12.445 -56.188 -7.508 1 97.5 178 SER A CA 1
ATOM 1371 C C . SER A 1 178 ? 11.312 -55.344 -8.086 1 97.5 178 SER A C 1
ATOM 1373 O O . SER A 1 178 ? 10.188 -55.375 -7.582 1 97.5 178 SER A O 1
ATOM 1375 N N . PHE A 1 179 ? 11.695 -54.625 -9.148 1 98.19 179 PHE A N 1
ATOM 1376 C CA . PHE A 1 179 ? 10.781 -53.812 -9.938 1 98.19 179 PHE A CA 1
ATOM 1377 C C . PHE A 1 179 ? 11.016 -54.031 -11.43 1 98.19 179 PHE A C 1
ATOM 1379 O O . PHE A 1 179 ? 12.156 -54.219 -11.859 1 98.19 179 PHE A O 1
ATOM 1386 N N . ASN A 1 180 ? 9.938 -53.906 -12.203 1 97.19 180 ASN A N 1
ATOM 1387 C CA . ASN A 1 180 ? 10.031 -54.062 -13.648 1 97.19 180 ASN A CA 1
ATOM 1388 C C . ASN A 1 180 ? 9.766 -52.781 -14.383 1 97.19 180 ASN A C 1
ATOM 1390 O O . ASN A 1 180 ? 10.156 -52.625 -15.539 1 97.19 180 ASN A O 1
ATOM 1394 N N . ALA A 1 181 ? 9.008 -51.938 -13.75 1 98.25 181 ALA A N 1
ATOM 1395 C CA . ALA A 1 181 ? 8.562 -50.688 -14.414 1 98.25 181 ALA A CA 1
ATOM 1396 C C . ALA A 1 181 ? 8.461 -49.531 -13.43 1 98.25 181 ALA A C 1
ATOM 1398 O O . ALA A 1 181 ? 7.453 -48.844 -13.391 1 98.25 181 ALA A O 1
ATOM 1399 N N . ILE A 1 182 ? 9.508 -49.344 -12.633 1 98.44 182 ILE A N 1
ATOM 1400 C CA . ILE A 1 182 ? 9.492 -48.375 -11.547 1 98.44 182 ILE A CA 1
ATOM 1401 C C . ILE A 1 182 ? 9.82 -46.969 -12.102 1 98.44 182 ILE A C 1
ATOM 1403 O O . ILE A 1 182 ? 9.586 -45.969 -11.438 1 98.44 182 ILE A O 1
ATOM 1407 N N . ALA A 1 183 ? 10.336 -46.906 -13.328 1 98.62 183 ALA A N 1
ATOM 1408 C CA . ALA A 1 183 ? 10.562 -45.656 -14.039 1 98.62 183 ALA A CA 1
ATOM 1409 C C . ALA A 1 183 ? 10.273 -45.812 -15.531 1 98.62 183 ALA A C 1
ATOM 1411 O O . ALA A 1 183 ? 10.195 -46.906 -16.047 1 98.62 183 ALA A O 1
ATOM 1412 N N . TYR A 1 184 ? 10.023 -44.719 -16.156 1 98.62 184 TYR A N 1
ATOM 1413 C CA . TYR A 1 184 ? 9.789 -44.656 -17.609 1 98.62 184 TYR A CA 1
ATOM 1414 C C . TYR A 1 184 ? 10.727 -43.688 -18.266 1 98.62 184 TYR A C 1
ATOM 1416 O O . TYR A 1 184 ? 11 -42.594 -17.719 1 98.62 184 TYR A O 1
ATOM 1424 N N . VAL A 1 185 ? 11.312 -44 -19.375 1 98.56 185 VAL A N 1
ATOM 1425 C CA . VAL A 1 185 ? 12.125 -43.094 -20.188 1 98.56 185 VAL A CA 1
ATOM 1426 C C . VAL A 1 185 ? 11.484 -42.906 -21.562 1 98.56 185 VAL A C 1
ATOM 1428 O O . VAL A 1 185 ? 10.836 -43.812 -22.078 1 98.56 185 VAL A O 1
ATOM 1431 N N . HIS A 1 186 ? 11.578 -41.781 -22.109 1 98.56 186 HIS A N 1
ATOM 1432 C CA . HIS A 1 186 ? 10.984 -41.438 -23.391 1 98.56 186 HIS A CA 1
ATOM 1433 C C . HIS A 1 186 ? 11.797 -40.344 -24.094 1 98.56 186 HIS A C 1
ATOM 1435 O O . HIS A 1 186 ? 12.469 -39.562 -23.438 1 98.56 186 HIS A O 1
ATOM 1441 N N . ILE A 1 187 ? 11.875 -40.312 -25.422 1 98.31 187 ILE A N 1
ATOM 1442 C CA . ILE A 1 187 ? 12.625 -39.312 -26.203 1 98.31 187 ILE A CA 1
ATOM 1443 C C . ILE A 1 187 ? 11.711 -38.688 -27.234 1 98.31 187 ILE A C 1
ATOM 1445 O O . ILE A 1 187 ? 10.766 -39.312 -27.719 1 98.31 187 ILE A O 1
ATOM 1449 N N . SER A 1 188 ? 11.844 -37.469 -27.484 1 98 188 SER A N 1
ATOM 1450 C CA . SER A 1 188 ? 11.141 -36.688 -28.516 1 98 188 SER A CA 1
ATOM 1451 C C . SER A 1 188 ? 11.945 -35.469 -28.953 1 98 188 SER A C 1
ATOM 1453 O O . SER A 1 188 ? 12.797 -35 -28.203 1 98 188 SER A O 1
ATOM 1455 N N . ASP A 1 189 ? 11.758 -35 -30.156 1 97.19 189 ASP A N 1
ATOM 1456 C CA . ASP A 1 189 ? 12.469 -33.844 -30.672 1 97.19 189 ASP A CA 1
ATOM 1457 C C . ASP A 1 189 ? 11.797 -32.531 -30.219 1 97.19 189 ASP A C 1
ATOM 1459 O O . ASP A 1 189 ? 12.312 -31.453 -30.453 1 97.19 189 ASP A O 1
ATOM 1463 N N . ASN A 1 190 ? 10.641 -32.625 -29.609 1 97.25 190 ASN A N 1
ATOM 1464 C CA . ASN A 1 190 ? 9.898 -31.531 -29.016 1 97.25 190 ASN A CA 1
ATOM 1465 C C . ASN A 1 190 ? 9.648 -31.75 -27.531 1 97.25 190 ASN A C 1
ATOM 1467 O O . ASN A 1 190 ? 8.969 -32.719 -27.141 1 97.25 190 ASN A O 1
ATOM 1471 N N . PRO A 1 191 ? 10.195 -30.875 -26.688 1 98.06 191 PRO A N 1
ATOM 1472 C CA . PRO A 1 191 ? 10.109 -31.125 -25.25 1 98.06 191 PRO A CA 1
ATOM 1473 C C . PRO A 1 191 ? 8.672 -31.125 -24.734 1 98.06 191 PRO A C 1
ATOM 1475 O O . PRO A 1 191 ? 8.375 -31.797 -23.75 1 98.06 191 PRO A O 1
ATOM 1478 N N . TYR A 1 192 ? 7.785 -30.406 -25.391 1 98.06 192 TYR A N 1
ATOM 1479 C CA . TYR A 1 192 ? 6.391 -30.359 -24.969 1 98.06 192 TYR A CA 1
ATOM 1480 C C . TYR A 1 192 ? 5.641 -31.609 -25.406 1 98.06 192 TYR A C 1
ATOM 1482 O O . TYR A 1 192 ? 4.836 -32.156 -24.656 1 98.06 192 TYR A O 1
ATOM 1490 N N . ASN A 1 193 ? 5.918 -32.062 -26.594 1 97.44 193 ASN A N 1
ATOM 1491 C CA . ASN A 1 193 ? 5.391 -33.344 -27.016 1 97.44 193 ASN A CA 1
ATOM 1492 C C . ASN A 1 193 ? 5.926 -34.5 -26.156 1 97.44 193 ASN A C 1
ATOM 1494 O O . ASN A 1 193 ? 5.219 -35.469 -25.891 1 97.44 193 ASN A O 1
ATOM 1498 N N . LEU A 1 194 ? 7.164 -34.344 -25.812 1 98.38 194 LEU A N 1
ATOM 1499 C CA . LEU A 1 194 ? 7.785 -35.344 -24.953 1 98.38 194 LEU A CA 1
ATOM 1500 C C . LEU A 1 194 ? 6.984 -35.531 -23.672 1 98.38 194 LEU A C 1
ATOM 1502 O O . LEU A 1 194 ? 6.695 -36.656 -23.25 1 98.38 194 LEU A O 1
ATOM 1506 N N . MET A 1 195 ? 6.656 -34.438 -23 1 98.38 195 MET A N 1
ATOM 1507 C CA . MET A 1 195 ? 5.875 -34.5 -21.766 1 98.38 195 MET A CA 1
ATOM 1508 C C . MET A 1 195 ? 4.5 -35.094 -22.031 1 98.38 195 MET A C 1
ATOM 1510 O O . MET A 1 195 ? 4.051 -35.969 -21.281 1 98.38 195 MET A O 1
ATOM 1514 N N . LYS A 1 196 ? 3.855 -34.656 -23.062 1 97.75 196 LYS A N 1
ATOM 1515 C CA . LYS A 1 196 ? 2.537 -35.188 -23.406 1 97.75 196 LYS A CA 1
ATOM 1516 C C . LYS A 1 196 ? 2.584 -36.688 -23.641 1 97.75 196 LYS A C 1
ATOM 1518 O O . LYS A 1 196 ? 1.758 -37.438 -23.109 1 97.75 196 LYS A O 1
ATOM 1523 N N . GLU A 1 197 ? 3.57 -37.156 -24.406 1 98.19 197 GLU A N 1
ATOM 1524 C CA . GLU A 1 197 ? 3.695 -38.562 -24.766 1 98.19 197 GLU A CA 1
ATOM 1525 C C . GLU A 1 197 ? 4.047 -39.406 -23.547 1 98.19 197 GLU A C 1
ATOM 1527 O O . GLU A 1 197 ? 3.467 -40.469 -23.328 1 98.19 197 GLU A O 1
ATOM 1532 N N . ALA A 1 198 ? 4.953 -38.969 -22.812 1 98.69 198 ALA A N 1
ATOM 1533 C CA . ALA A 1 198 ? 5.41 -39.719 -21.641 1 98.69 198 ALA A CA 1
ATOM 1534 C C . ALA A 1 198 ? 4.297 -39.875 -20.609 1 98.69 198 ALA A C 1
ATOM 1536 O O . ALA A 1 198 ? 4.098 -40.938 -20.047 1 98.69 198 ALA A O 1
ATOM 1537 N N . TYR A 1 199 ? 3.572 -38.844 -20.312 1 98.56 199 TYR A N 1
ATOM 1538 C CA . TYR A 1 199 ? 2.516 -38.938 -19.312 1 98.56 199 TYR A CA 1
ATOM 1539 C C . TYR A 1 199 ? 1.305 -39.688 -19.844 1 98.56 199 TYR A C 1
ATOM 1541 O O . TYR A 1 199 ? 0.566 -40.312 -19.078 1 98.56 199 TYR A O 1
ATOM 1549 N N . SER A 1 200 ? 1.096 -39.625 -21.156 1 98.44 200 SER A N 1
ATOM 1550 C CA . SER A 1 200 ? 0.087 -40.5 -21.75 1 98.44 200 SER A CA 1
ATOM 1551 C C . SER A 1 200 ? 0.459 -41.969 -21.562 1 98.44 200 SER A C 1
ATOM 1553 O O . SER A 1 200 ? -0.399 -42.781 -21.25 1 98.44 200 SER A O 1
ATOM 1555 N N . ALA A 1 201 ? 1.731 -42.219 -21.766 1 98.25 201 ALA A N 1
ATOM 1556 C CA . ALA A 1 201 ? 2.209 -43.594 -21.562 1 98.25 201 ALA A CA 1
ATOM 1557 C C . ALA A 1 201 ? 2.031 -44 -20.109 1 98.25 201 ALA A C 1
ATOM 1559 O O . ALA A 1 201 ? 1.598 -45.125 -19.828 1 98.25 201 ALA A O 1
ATOM 1560 N N . ALA A 1 202 ? 2.383 -43.156 -19.219 1 98.25 202 ALA A N 1
ATOM 1561 C CA . ALA A 1 202 ? 2.203 -43.438 -17.797 1 98.25 202 ALA A CA 1
ATOM 1562 C C . ALA A 1 202 ? 0.733 -43.656 -17.469 1 98.25 202 ALA A C 1
ATOM 1564 O O . ALA A 1 202 ? 0.399 -44.562 -16.703 1 98.25 202 ALA A O 1
ATOM 1565 N N . ARG A 1 203 ? -0.157 -42.812 -18.047 1 98.25 203 ARG A N 1
ATOM 1566 C CA . ARG A 1 203 ? -1.597 -42.938 -17.844 1 98.25 203 ARG A CA 1
ATOM 1567 C C . ARG A 1 203 ? -2.096 -44.312 -18.281 1 98.25 203 ARG A C 1
ATOM 1569 O O . ARG A 1 203 ? -2.836 -44.969 -17.547 1 98.25 203 ARG A O 1
ATOM 1576 N N . VAL A 1 204 ? -1.674 -44.781 -19.406 1 97.44 204 VAL A N 1
ATOM 1577 C CA . VAL A 1 204 ? -2.123 -46.062 -19.953 1 97.44 204 VAL A CA 1
ATOM 1578 C C . VAL A 1 204 ? -1.557 -47.219 -19.125 1 97.44 204 VAL A C 1
ATOM 1580 O O . VAL A 1 204 ? -2.264 -48.188 -18.828 1 97.44 204 VAL A O 1
ATOM 1583 N N . HIS A 1 205 ? -0.378 -47.094 -18.719 1 97.44 205 HIS A N 1
ATOM 1584 C CA . HIS A 1 205 ? 0.3 -48.125 -17.969 1 97.44 205 HIS A CA 1
ATOM 1585 C C . HIS A 1 205 ? -0.253 -48.25 -16.547 1 97.44 205 HIS A C 1
ATOM 1587 O O . HIS A 1 205 ? -0.643 -49.344 -16.125 1 97.44 205 HIS A O 1
ATOM 1593 N N . LEU A 1 206 ? -0.223 -47.156 -15.82 1 97.31 206 LEU A N 1
ATOM 1594 C CA . LEU A 1 206 ? -0.617 -47.188 -14.422 1 97.31 206 LEU A CA 1
ATOM 1595 C C . LEU A 1 206 ? -2.123 -47.375 -14.281 1 97.31 206 LEU A C 1
ATOM 1597 O O . LEU A 1 206 ? -2.586 -48.062 -13.367 1 97.31 206 LEU A O 1
ATOM 1601 N N . ASN A 1 207 ? -2.875 -46.688 -15.141 1 96.31 207 ASN A N 1
ATOM 1602 C CA . ASN A 1 207 ? -4.328 -46.812 -15.195 1 96.31 207 ASN A CA 1
ATOM 1603 C C . ASN A 1 207 ? -4.98 -46.375 -13.898 1 96.31 207 ASN A C 1
ATOM 1605 O O . ASN A 1 207 ? -6.047 -46.844 -13.523 1 96.31 207 ASN A O 1
ATOM 1609 N N . SER A 1 208 ? -4.344 -45.531 -13.141 1 97.12 208 SER A N 1
ATOM 1610 C CA . SER A 1 208 ? -4.828 -45.094 -11.828 1 97.12 208 SER A CA 1
ATOM 1611 C C . SER A 1 208 ? -5.16 -43.625 -11.828 1 97.12 208 SER A C 1
ATOM 1613 O O . SER A 1 208 ? -5.691 -43.094 -10.844 1 97.12 208 SER A O 1
ATOM 1615 N N . PHE A 1 209 ? -4.863 -42.938 -12.828 1 97.88 209 PHE A N 1
ATOM 1616 C CA . PHE A 1 209 ? -5.184 -41.531 -12.984 1 97.88 209 PHE A CA 1
ATOM 1617 C C . PHE A 1 209 ? -5.641 -41.219 -14.414 1 97.88 209 PHE A C 1
ATOM 1619 O O . PHE A 1 209 ? -5.594 -42.094 -15.273 1 97.88 209 PHE A O 1
ATOM 1626 N N . ARG A 1 210 ? -6.188 -40 -14.648 1 98.25 210 ARG A N 1
ATOM 1627 C CA . ARG A 1 210 ? -6.598 -39.531 -15.977 1 98.25 210 ARG A CA 1
ATOM 1628 C C . ARG A 1 210 ? -5.883 -38.25 -16.375 1 98.25 210 ARG A C 1
ATOM 1630 O O . ARG A 1 210 ? -5.426 -37.5 -15.508 1 98.25 210 ARG A O 1
ATOM 1637 N N . LEU A 1 211 ? -5.734 -38.062 -17.641 1 98.38 211 LEU A N 1
ATOM 1638 C CA . LEU A 1 211 ? -5.148 -36.844 -18.172 1 98.38 211 LEU A CA 1
ATOM 1639 C C . LEU A 1 211 ? -6.168 -35.719 -18.188 1 98.38 211 LEU A C 1
ATOM 1641 O O . LEU A 1 211 ? -7.375 -35.969 -18.109 1 98.38 211 LEU A O 1
ATOM 1645 N N . LEU A 1 212 ? -5.699 -34.531 -18.219 1 98.19 212 LEU A N 1
ATOM 1646 C CA . LEU A 1 212 ? -6.566 -33.344 -18.266 1 98.19 212 LEU A CA 1
ATOM 1647 C C . LEU A 1 212 ? -7.516 -33.406 -19.453 1 98.19 212 LEU A C 1
ATOM 1649 O O . LEU A 1 212 ? -8.688 -33.031 -19.344 1 98.19 212 LEU A O 1
ATOM 1653 N N . GLU A 1 213 ? -7.043 -33.906 -20.609 1 96.25 213 GLU A N 1
ATOM 1654 C CA . GLU A 1 213 ? -7.84 -33.969 -21.828 1 96.25 213 GLU A CA 1
ATOM 1655 C C . GLU A 1 213 ? -9.039 -34.906 -21.656 1 96.25 213 GLU A C 1
ATOM 1657 O O . GLU A 1 213 ? -10 -34.844 -22.438 1 96.25 213 GLU A O 1
ATOM 1662 N N . GLU A 1 214 ? -8.984 -35.719 -20.594 1 97.44 214 GLU A N 1
ATOM 1663 C CA . GLU A 1 214 ? -10.062 -36.656 -20.328 1 97.44 214 GLU A CA 1
ATOM 1664 C C . GLU A 1 214 ? -11.086 -36.094 -19.359 1 97.44 214 GLU A C 1
ATOM 1666 O O . GLU A 1 214 ? -12.094 -36.719 -19.047 1 97.44 214 GLU A O 1
ATOM 1671 N N . LYS A 1 215 ? -10.867 -34.938 -18.906 1 97.62 215 LYS A N 1
ATOM 1672 C CA . LYS A 1 215 ? -11.664 -34.406 -17.812 1 97.62 215 LYS A CA 1
ATOM 1673 C C . LYS A 1 215 ? -12.328 -33.094 -18.188 1 97.62 215 LYS A C 1
ATOM 1675 O O . LYS A 1 215 ? -11.953 -32.469 -19.188 1 97.62 215 LYS A O 1
ATOM 1680 N N . THR A 1 216 ? -13.344 -32.781 -17.375 1 96.75 216 THR A N 1
ATOM 1681 C CA . THR A 1 216 ? -13.961 -31.453 -17.406 1 96.75 216 THR A CA 1
ATOM 1682 C C . THR A 1 216 ? -13.422 -30.562 -16.281 1 96.75 216 THR A C 1
ATOM 1684 O O . THR A 1 216 ? -13.211 -31.031 -15.164 1 96.75 216 THR A O 1
ATOM 1687 N N . VAL A 1 217 ? -13.164 -29.328 -16.594 1 96.88 217 VAL A N 1
ATOM 1688 C CA . VAL A 1 217 ? -12.695 -28.391 -15.578 1 96.88 217 VAL A CA 1
ATOM 1689 C C . VAL A 1 217 ? -13.867 -27.578 -15.047 1 96.88 217 VAL A C 1
ATOM 1691 O O . VAL A 1 217 ? -14.883 -27.422 -15.727 1 96.88 217 VAL A O 1
ATOM 1694 N N . PRO A 1 218 ? -13.82 -27.078 -13.82 1 97.31 218 PRO A N 1
ATOM 1695 C CA . PRO A 1 218 ? -14.922 -26.266 -13.281 1 97.31 218 PRO A CA 1
ATOM 1696 C C . PRO A 1 218 ? -15.055 -24.906 -13.969 1 97.31 218 PRO A C 1
ATOM 1698 O O . PRO A 1 218 ? -14.062 -24.375 -14.477 1 97.31 218 PRO A O 1
ATOM 1701 N N . ALA A 1 219 ? -16.219 -24.312 -13.883 1 95.44 219 ALA A N 1
ATOM 1702 C CA . ALA A 1 219 ? -16.547 -23.078 -14.578 1 95.44 219 ALA A CA 1
ATOM 1703 C C . ALA A 1 219 ? -15.727 -21.906 -14.039 1 95.44 219 ALA A C 1
ATOM 1705 O O . ALA A 1 219 ? -15.484 -20.922 -14.75 1 95.44 219 ALA A O 1
ATOM 1706 N N . LEU A 1 220 ? -15.266 -22.047 -12.852 1 96.88 220 LEU A N 1
ATOM 1707 C CA . LEU A 1 220 ? -14.578 -20.906 -12.242 1 96.88 220 LEU A CA 1
ATOM 1708 C C . LEU A 1 220 ? -13.25 -20.641 -12.945 1 96.88 220 LEU A C 1
ATOM 1710 O O . LEU A 1 220 ? -12.664 -19.562 -12.773 1 96.88 220 LEU A O 1
ATOM 1714 N N . VAL A 1 221 ? -12.727 -21.531 -13.805 1 97.94 221 VAL A N 1
ATOM 1715 C CA . VAL A 1 221 ? -11.438 -21.391 -14.477 1 97.94 221 VAL A CA 1
ATOM 1716 C C . VAL A 1 221 ? -11.461 -20.172 -15.391 1 97.94 221 VAL A C 1
ATOM 1718 O O . VAL A 1 221 ? -10.406 -19.609 -15.703 1 97.94 221 VAL A O 1
ATOM 1721 N N . ASP A 1 222 ? -12.641 -19.672 -15.773 1 97.19 222 ASP A N 1
ATOM 1722 C CA . ASP A 1 222 ? -12.781 -18.547 -16.703 1 97.19 222 ASP A CA 1
ATOM 1723 C C . ASP A 1 222 ? -13.234 -17.281 -15.969 1 97.19 222 ASP A C 1
ATOM 1725 O O . ASP A 1 222 ? -13.75 -16.359 -16.594 1 97.19 222 ASP A O 1
ATOM 1729 N N . LYS A 1 223 ? -13.031 -17.297 -14.68 1 98.19 223 LYS A N 1
ATOM 1730 C CA . LYS A 1 223 ? -13.672 -16.25 -13.898 1 98.19 223 LYS A CA 1
ATOM 1731 C C . LYS A 1 223 ? -12.68 -15.586 -12.945 1 98.19 223 LYS A C 1
ATOM 1733 O O . LYS A 1 223 ? -11.562 -16.078 -12.758 1 98.19 223 LYS A O 1
ATOM 1738 N N . PHE A 1 224 ? -13.117 -14.406 -12.469 1 98.56 224 PHE A N 1
ATOM 1739 C CA . PHE A 1 224 ? -12.414 -13.672 -11.43 1 98.56 224 PHE A CA 1
ATOM 1740 C C . PHE A 1 224 ? -13.008 -13.961 -10.055 1 98.56 224 PHE A C 1
ATOM 1742 O O . PHE A 1 224 ? -14.227 -14.102 -9.922 1 98.56 224 PHE A O 1
ATOM 1749 N N . GLY A 1 225 ? -12.156 -14.109 -9.031 1 98.75 225 GLY A N 1
ATOM 1750 C CA . GLY A 1 225 ? -12.656 -14.375 -7.695 1 98.75 225 GLY A CA 1
ATOM 1751 C C . GLY A 1 225 ? -11.836 -13.727 -6.602 1 98.75 225 GLY A C 1
ATOM 1752 O O . GLY A 1 225 ? -10.906 -12.969 -6.887 1 98.75 225 GLY A O 1
ATOM 1753 N N . TRP A 1 226 ? -12.266 -13.898 -5.379 1 98.69 226 TRP A N 1
ATOM 1754 C CA . TRP A 1 226 ? -11.594 -13.391 -4.184 1 98.69 226 TRP A CA 1
ATOM 1755 C C . TRP A 1 226 ? -11.391 -14.508 -3.164 1 98.69 226 TRP A C 1
ATOM 1757 O O . TRP A 1 226 ? -12.305 -15.297 -2.91 1 98.69 226 TRP A O 1
ATOM 1767 N N . CYS A 1 227 ? -10.172 -14.695 -2.672 1 98.69 227 CYS A N 1
ATOM 1768 C CA . CYS A 1 227 ? -9.844 -15.617 -1.589 1 98.69 227 CYS A CA 1
ATOM 1769 C C . CYS A 1 227 ? -9.539 -14.859 -0.303 1 98.69 227 CYS A C 1
ATOM 1771 O O . CYS A 1 227 ? -8.797 -13.875 -0.321 1 98.69 227 CYS A O 1
ATOM 1773 N N . THR A 1 228 ? -9.984 -15.297 0.831 1 98.44 228 THR A N 1
ATOM 1774 C CA . THR A 1 228 ? -9.969 -14.531 2.072 1 98.44 228 THR A CA 1
ATOM 1775 C C . THR A 1 228 ? -8.648 -14.719 2.807 1 98.44 228 THR A C 1
ATOM 1777 O O . THR A 1 228 ? -8.391 -14.062 3.816 1 98.44 228 THR A O 1
ATOM 1780 N N . TRP A 1 229 ? -7.75 -15.57 2.354 1 97.5 229 TRP A N 1
ATOM 1781 C CA . TRP A 1 229 ? -6.621 -16.031 3.156 1 97.5 229 TRP A CA 1
ATOM 1782 C C . TRP A 1 229 ? -5.762 -14.852 3.605 1 97.5 229 TRP A C 1
ATOM 1784 O O . TRP A 1 229 ? -5.648 -14.578 4.801 1 97.5 229 TRP A O 1
ATOM 1794 N N . ASP A 1 230 ? -5.262 -14.055 2.736 1 96.31 230 ASP A N 1
ATOM 1795 C CA . ASP A 1 230 ? -4.352 -12.977 3.115 1 96.31 230 ASP A CA 1
ATOM 1796 C C . ASP A 1 230 ? -5.105 -11.82 3.764 1 96.31 230 ASP A C 1
ATOM 1798 O O . ASP A 1 230 ? -4.508 -10.984 4.441 1 96.31 230 ASP A O 1
ATOM 1802 N N . ALA A 1 231 ? -6.391 -11.773 3.553 1 97.12 231 ALA A N 1
ATOM 1803 C CA . ALA A 1 231 ? -7.203 -10.695 4.109 1 97.12 231 ALA A CA 1
ATOM 1804 C C . ALA A 1 231 ? -7.434 -10.898 5.605 1 97.12 231 ALA A C 1
ATOM 1806 O O . ALA A 1 231 ? -7.52 -9.93 6.363 1 97.12 231 ALA A O 1
ATOM 1807 N N . PHE A 1 232 ? -7.523 -12.305 6 1 97.38 232 PHE A N 1
ATOM 1808 C CA . PHE A 1 232 ? -8.016 -12.508 7.355 1 97.38 232 PHE A CA 1
ATOM 1809 C C . PHE A 1 232 ? -7.18 -13.562 8.078 1 97.38 232 PHE A C 1
ATOM 1811 O O . PHE A 1 232 ? -7.199 -13.648 9.305 1 97.38 232 PHE A O 1
ATOM 1818 N N . TYR A 1 233 ? -6.543 -14.461 7.301 1 96.62 233 TYR A N 1
ATOM 1819 C CA . TYR A 1 233 ? -5.992 -15.688 7.867 1 96.62 233 TYR A CA 1
ATOM 1820 C C . TYR A 1 233 ? -7.023 -16.406 8.734 1 96.62 233 TYR A C 1
ATOM 1822 O O . TYR A 1 233 ? -8.125 -16.703 8.266 1 96.62 233 TYR A O 1
ATOM 1830 N N . LEU A 1 234 ? -6.711 -16.641 9.977 1 97.25 234 LEU A N 1
ATOM 1831 C CA . LEU A 1 234 ? -7.582 -17.484 10.797 1 97.25 234 LEU A CA 1
ATOM 1832 C C . LEU A 1 234 ? -8.664 -16.641 11.461 1 97.25 234 LEU A C 1
ATOM 1834 O O . LEU A 1 234 ? -9.555 -17.188 12.125 1 97.25 234 LEU A O 1
ATOM 1838 N N . THR A 1 235 ? -8.727 -15.305 11.188 1 96.44 235 THR A N 1
ATOM 1839 C CA . THR A 1 235 ? -9.727 -14.445 11.812 1 96.44 235 THR A CA 1
ATOM 1840 C C . THR A 1 235 ? -10.906 -14.203 10.875 1 96.44 235 THR A C 1
ATOM 1842 O O . THR A 1 235 ? -11.75 -13.352 11.141 1 96.44 235 THR A O 1
ATOM 1845 N N . VAL A 1 236 ? -11.039 -14.898 9.758 1 97.56 236 VAL A N 1
ATOM 1846 C CA . VAL A 1 236 ? -12.125 -14.727 8.789 1 97.56 236 VAL A CA 1
ATOM 1847 C C . VAL A 1 236 ? -13.469 -14.914 9.484 1 97.56 236 VAL A C 1
ATOM 1849 O O . VAL A 1 236 ? -13.617 -15.789 10.344 1 97.56 236 VAL A O 1
ATOM 1852 N N . ASP A 1 237 ? -14.391 -14.086 9.234 1 96.44 237 ASP A N 1
ATOM 1853 C CA . ASP A 1 237 ? -15.742 -14.133 9.781 1 96.44 237 ASP A CA 1
ATOM 1854 C C . ASP A 1 237 ? -16.766 -13.609 8.773 1 96.44 237 ASP A C 1
ATOM 1856 O O . ASP A 1 237 ? -16.391 -13.047 7.742 1 96.44 237 ASP A O 1
ATOM 1860 N N . PRO A 1 238 ? -18.047 -13.844 8.992 1 97.19 238 PRO A N 1
ATOM 1861 C CA . PRO A 1 238 ? -19.078 -13.484 8.016 1 97.19 238 PRO A CA 1
ATOM 1862 C C . PRO A 1 238 ? -19.094 -11.992 7.699 1 97.19 238 PRO A C 1
ATOM 1864 O O . PRO A 1 238 ? -19.25 -11.602 6.535 1 97.19 238 PRO A O 1
ATOM 1867 N N . VAL A 1 239 ? -18.969 -11.133 8.641 1 95.81 239 VAL A N 1
ATOM 1868 C CA . VAL A 1 239 ? -19.062 -9.688 8.43 1 95.81 239 VAL A CA 1
ATOM 1869 C C . VAL A 1 239 ? -17.906 -9.219 7.551 1 95.81 239 VAL A C 1
ATOM 1871 O O . VAL A 1 239 ? -18.109 -8.43 6.617 1 95.81 239 VAL A O 1
ATOM 1874 N N . GLY A 1 240 ? -16.703 -9.672 7.871 1 96.81 240 GLY A N 1
ATOM 1875 C CA . GLY A 1 240 ? -15.555 -9.336 7.043 1 96.81 240 GLY A CA 1
ATOM 1876 C C . GLY A 1 240 ? -15.688 -9.82 5.609 1 96.81 240 GLY A C 1
ATOM 1877 O O . GLY A 1 240 ? -15.375 -9.086 4.672 1 96.81 240 GLY A O 1
ATOM 1878 N N . VAL A 1 241 ? -16.156 -11.047 5.438 1 98.25 241 VAL A N 1
ATOM 1879 C CA . VAL A 1 241 ? -16.328 -11.617 4.105 1 98.25 241 VAL A CA 1
ATOM 1880 C C . VAL A 1 241 ? -17.328 -10.789 3.312 1 98.25 241 VAL A C 1
ATOM 1882 O O . VAL A 1 241 ? -17.094 -10.477 2.143 1 98.25 241 VAL A O 1
ATOM 1885 N N . TRP A 1 242 ? -18.453 -10.484 3.986 1 97.62 242 TRP A N 1
ATOM 1886 C CA . TRP A 1 242 ? -19.5 -9.68 3.354 1 97.62 242 TRP A CA 1
ATOM 1887 C C . TRP A 1 242 ? -18.938 -8.359 2.836 1 97.62 242 TRP A C 1
ATOM 1889 O O . TRP A 1 242 ? -19.172 -7.992 1.682 1 97.62 242 TRP A O 1
ATOM 1899 N N . HIS A 1 243 ? -18.172 -7.695 3.625 1 96.12 243 HIS A N 1
ATOM 1900 C CA . HIS A 1 243 ? -17.641 -6.387 3.254 1 96.12 243 HIS A CA 1
ATOM 1901 C C . HIS A 1 243 ? -16.562 -6.512 2.188 1 96.12 243 HIS A C 1
ATOM 1903 O O . HIS A 1 243 ? -16.406 -5.629 1.341 1 96.12 243 HIS A O 1
ATOM 1909 N N . GLY A 1 244 ? -15.805 -7.594 2.221 1 97.44 244 GLY A N 1
ATOM 1910 C CA . GLY A 1 244 ? -14.852 -7.836 1.152 1 97.44 244 GLY A CA 1
ATOM 1911 C C . GLY A 1 244 ? -15.5 -7.98 -0.21 1 97.44 244 GLY A C 1
ATOM 1912 O O . GLY A 1 244 ? -15.07 -7.359 -1.181 1 97.44 244 GLY A O 1
ATOM 1913 N N . VAL A 1 245 ? -16.562 -8.766 -0.274 1 98.06 245 VAL A N 1
ATOM 1914 C CA . VAL A 1 245 ? -17.297 -8.938 -1.53 1 98.06 245 VAL A CA 1
ATOM 1915 C C . VAL A 1 245 ? -17.922 -7.609 -1.945 1 98.06 245 VAL A C 1
ATOM 1917 O O . VAL A 1 245 ? -17.875 -7.234 -3.119 1 98.06 245 VAL A O 1
ATOM 1920 N N . LYS A 1 246 ? -18.469 -6.949 -1.004 1 96.5 246 LYS A N 1
ATOM 1921 C CA . LYS A 1 246 ? -19.109 -5.66 -1.244 1 96.5 246 LYS A CA 1
ATOM 1922 C C . LYS A 1 246 ? -18.125 -4.656 -1.842 1 96.5 246 LYS A C 1
ATOM 1924 O O . LYS A 1 246 ? -18.484 -3.887 -2.736 1 96.5 246 LYS A O 1
ATOM 1929 N N . ASP A 1 247 ? -16.859 -4.68 -1.312 1 94.81 247 ASP A N 1
ATOM 1930 C CA . ASP A 1 247 ? -15.812 -3.797 -1.84 1 94.81 247 ASP A CA 1
ATOM 1931 C C . ASP A 1 247 ? -15.68 -3.955 -3.354 1 94.81 247 ASP A C 1
ATOM 1933 O O . ASP A 1 247 ? -15.609 -2.965 -4.082 1 94.81 247 ASP A O 1
ATOM 1937 N N . PHE A 1 248 ? -15.594 -5.148 -3.809 1 96.75 248 PHE A N 1
ATOM 1938 C CA . PHE A 1 248 ? -15.383 -5.422 -5.227 1 96.75 248 PHE A CA 1
ATOM 1939 C C . PHE A 1 248 ? -16.594 -4.988 -6.047 1 96.75 248 PHE A C 1
ATOM 1941 O O . PHE A 1 248 ? -16.438 -4.391 -7.113 1 96.75 248 PHE A O 1
ATOM 1948 N N . VAL A 1 249 ? -17.75 -5.27 -5.547 1 95.62 249 VAL A N 1
ATOM 1949 C CA . VAL A 1 249 ? -18.969 -4.902 -6.266 1 95.62 249 VAL A CA 1
ATOM 1950 C C . VAL A 1 249 ? -19.062 -3.385 -6.398 1 95.62 249 VAL A C 1
ATOM 1952 O O . VAL A 1 249 ? -19.312 -2.863 -7.484 1 95.62 249 VAL A O 1
ATOM 1955 N N . GLU A 1 250 ? -18.797 -2.752 -5.332 1 91.31 250 GLU A N 1
ATOM 1956 C CA . GLU A 1 250 ? -18.844 -1.293 -5.34 1 91.31 250 GLU A CA 1
ATOM 1957 C C . GLU A 1 250 ? -17.719 -0.7 -6.168 1 91.31 250 GLU A C 1
ATOM 1959 O O . GLU A 1 250 ? -17.844 0.395 -6.719 1 91.31 250 GLU A O 1
ATOM 1964 N N . GLY A 1 251 ? -16.609 -1.455 -6.234 1 89.88 251 GLY A N 1
ATOM 1965 C CA . GLY A 1 251 ? -15.492 -1.031 -7.066 1 89.88 251 GLY A CA 1
ATOM 1966 C C . GLY A 1 251 ? -15.734 -1.255 -8.547 1 89.88 251 GLY A C 1
ATOM 1967 O O . GLY A 1 251 ? -14.953 -0.808 -9.383 1 89.88 251 GLY A O 1
ATOM 1968 N N . GLY A 1 252 ? -16.828 -1.929 -8.859 1 90.94 252 GLY A N 1
ATOM 1969 C CA . GLY A 1 252 ? -17.234 -2.098 -10.242 1 90.94 252 GLY A CA 1
ATOM 1970 C C . GLY A 1 252 ? -16.844 -3.439 -10.828 1 90.94 252 GLY A C 1
ATOM 1971 O O . GLY A 1 252 ? -16.969 -3.662 -12.031 1 90.94 252 GLY A O 1
ATOM 1972 N N . ILE A 1 253 ? -16.266 -4.297 -10.102 1 92.94 253 ILE A N 1
ATOM 1973 C CA . ILE A 1 253 ? -15.875 -5.629 -10.562 1 92.94 253 ILE A CA 1
ATOM 1974 C C . ILE A 1 253 ? -16.453 -6.684 -9.617 1 92.94 253 ILE A C 1
ATOM 1976 O O . ILE A 1 253 ? -15.93 -6.902 -8.523 1 92.94 253 ILE A O 1
ATOM 1980 N N . THR A 1 254 ? -17.359 -7.375 -10.039 1 89.69 254 THR A N 1
ATOM 1981 C CA . THR A 1 254 ? -18 -8.391 -9.211 1 89.69 254 THR A CA 1
ATOM 1982 C C . THR A 1 254 ? -17.219 -9.703 -9.266 1 89.69 254 THR A C 1
ATOM 1984 O O . THR A 1 254 ? -17.062 -10.289 -10.344 1 89.69 254 THR A O 1
ATOM 1987 N N . PRO A 1 255 ? -16.781 -10.172 -8.148 1 97.25 255 PRO A N 1
ATOM 1988 C CA . PRO A 1 255 ? -16.203 -11.516 -8.18 1 97.25 255 PRO A CA 1
ATOM 1989 C C . PRO A 1 255 ? -17.25 -12.602 -8.469 1 97.25 255 PRO A C 1
ATOM 1991 O O . PRO A 1 255 ? -18.359 -12.547 -7.949 1 97.25 255 PRO A O 1
ATOM 1994 N N . ARG A 1 256 ? -16.938 -13.492 -9.305 1 98.31 256 ARG A N 1
ATOM 1995 C CA . ARG A 1 256 ? -17.844 -14.562 -9.68 1 98.31 256 ARG A CA 1
ATOM 1996 C C . ARG A 1 256 ? -17.719 -15.758 -8.742 1 98.31 256 ARG A C 1
ATOM 1998 O O . ARG A 1 256 ? -18.609 -16.594 -8.664 1 98.31 256 ARG A O 1
ATOM 2005 N N . PHE A 1 257 ? -16.578 -15.82 -7.984 1 98.69 257 PHE A N 1
ATOM 2006 C CA . PHE A 1 257 ? -16.453 -16.859 -6.965 1 98.69 257 PHE A CA 1
ATOM 2007 C C . PHE A 1 257 ? -15.703 -16.344 -5.75 1 98.69 257 PHE A C 1
ATOM 2009 O O . PHE A 1 257 ? -14.93 -15.383 -5.855 1 98.69 257 PHE A O 1
ATOM 2016 N N . LEU A 1 258 ? -16.062 -16.906 -4.633 1 98.69 258 LEU A N 1
ATOM 2017 C CA . LEU A 1 258 ? -15.477 -16.609 -3.328 1 98.69 258 LEU A CA 1
ATOM 2018 C C . LEU A 1 258 ? -14.906 -17.875 -2.695 1 98.69 258 LEU A C 1
ATOM 2020 O O . LEU A 1 258 ? -15.531 -18.938 -2.738 1 98.69 258 LEU A O 1
ATOM 2024 N N . ILE A 1 259 ? -13.648 -17.797 -2.221 1 98.88 259 ILE A N 1
ATOM 2025 C CA . ILE A 1 259 ? -13.086 -18.875 -1.421 1 98.88 259 ILE A CA 1
ATOM 2026 C C . ILE A 1 259 ? -12.945 -18.422 0.03 1 98.88 259 ILE A C 1
ATOM 2028 O O . ILE A 1 259 ? -12.117 -17.562 0.337 1 98.88 259 ILE A O 1
ATOM 2032 N N . ILE A 1 260 ? -13.766 -18.906 0.857 1 98.88 260 ILE A N 1
ATOM 2033 C CA . ILE A 1 260 ? -13.539 -18.734 2.287 1 98.88 260 ILE A CA 1
ATOM 2034 C C . ILE A 1 260 ? -12.461 -19.703 2.764 1 98.88 260 ILE A C 1
ATOM 2036 O O . ILE A 1 260 ? -12.719 -20.891 2.932 1 98.88 260 ILE A O 1
ATOM 2040 N N . ASP A 1 261 ? -11.297 -19.234 2.959 1 98.56 261 ASP A N 1
ATOM 2041 C CA . ASP A 1 261 ? -10.133 -20.062 3.238 1 98.56 261 ASP A CA 1
ATOM 2042 C C . ASP A 1 261 ? -10.07 -20.438 4.715 1 98.56 261 ASP A C 1
ATOM 2044 O O . ASP A 1 261 ? -11.047 -20.266 5.449 1 98.56 261 ASP A O 1
ATOM 2048 N N . ASP A 1 262 ? -9 -21.016 5.18 1 98 262 ASP A N 1
ATOM 2049 C CA . ASP A 1 262 ? -8.82 -21.547 6.527 1 98 262 ASP A CA 1
ATOM 2050 C C . ASP A 1 262 ? -9.273 -20.531 7.582 1 98 262 ASP A C 1
ATOM 2052 O O . ASP A 1 262 ? -9.094 -19.328 7.406 1 98 262 ASP A O 1
ATOM 2056 N N . GLY A 1 263 ? -9.914 -21 8.594 1 97.5 263 GLY A N 1
ATOM 2057 C CA . GLY A 1 263 ? -10.391 -20.156 9.68 1 97.5 263 GLY A CA 1
ATOM 2058 C C . GLY A 1 263 ? -11.867 -20.344 9.969 1 97.5 263 GLY A C 1
ATOM 2059 O O . GLY A 1 263 ? -12.367 -19.859 10.992 1 97.5 263 GLY A O 1
ATOM 2060 N N . TRP A 1 264 ? -12.625 -21.062 9.141 1 98.12 264 TRP A N 1
ATOM 2061 C CA . TRP A 1 264 ? -14.062 -21.219 9.281 1 98.12 264 TRP A CA 1
ATOM 2062 C C . TRP A 1 264 ? -14.406 -22.547 9.969 1 98.12 264 TRP A C 1
ATOM 2064 O O . TRP A 1 264 ? -15.523 -22.734 10.445 1 98.12 264 TRP A O 1
ATOM 2074 N N . GLN A 1 265 ? -13.484 -23.531 10.031 1 98.25 265 GLN A N 1
ATOM 2075 C CA . GLN A 1 265 ? -13.758 -24.875 10.516 1 98.25 265 GLN A CA 1
ATOM 2076 C C . GLN A 1 265 ? -13.836 -24.906 12.039 1 98.25 265 GLN A C 1
ATOM 2078 O O . GLN A 1 265 ? -13.25 -24.047 12.711 1 98.25 265 GLN A O 1
ATOM 2083 N N . SER A 1 266 ? -14.547 -25.891 12.523 1 98.12 266 SER A N 1
ATOM 2084 C CA . SER A 1 266 ? -14.594 -26.172 13.953 1 98.12 266 SER A CA 1
ATOM 2085 C C . SER A 1 266 ? -13.391 -27.016 14.391 1 98.12 266 SER A C 1
ATOM 2087 O O . SER A 1 266 ? -13.391 -28.234 14.242 1 98.12 266 SER A O 1
ATOM 2089 N N . ILE A 1 267 ? -12.398 -26.328 14.945 1 98.12 267 ILE A N 1
ATOM 2090 C CA . ILE A 1 267 ? -11.188 -27.031 15.359 1 98.12 267 ILE A CA 1
ATOM 2091 C C . ILE A 1 267 ? -10.859 -26.672 16.812 1 98.12 267 ILE A C 1
ATOM 2093 O O . ILE A 1 267 ? -11.25 -25.609 17.297 1 98.12 267 ILE A O 1
ATOM 2097 N N . ASN A 1 268 ? -10.273 -27.516 17.438 1 96.56 268 ASN A N 1
ATOM 2098 C CA . ASN A 1 268 ? -9.781 -27.234 18.766 1 96.56 268 ASN A CA 1
ATOM 2099 C C . ASN A 1 268 ? -8.469 -27.969 19.062 1 96.56 268 ASN A C 1
ATOM 2101 O O . ASN A 1 268 ? -8.039 -28.797 18.266 1 96.56 268 ASN A O 1
ATOM 2105 N N . LEU A 1 269 ? -7.762 -27.547 20.047 1 95.25 269 LEU A N 1
ATOM 2106 C CA . LEU A 1 269 ? -6.473 -28.109 20.453 1 95.25 269 LEU A CA 1
ATOM 2107 C C . LEU A 1 269 ? -6.656 -29.188 21.5 1 95.25 269 LEU A C 1
ATOM 2109 O O . LEU A 1 269 ? -7.605 -29.141 22.297 1 95.25 269 LEU A O 1
ATOM 2113 N N . ASP A 1 270 ? -5.672 -30.047 21.469 1 92.56 270 ASP A N 1
ATOM 2114 C CA . ASP A 1 270 ? -5.719 -31.078 22.484 1 92.56 270 ASP A CA 1
ATOM 2115 C C . ASP A 1 270 ? -5.609 -30.484 23.891 1 92.56 270 ASP A C 1
ATOM 2117 O O . ASP A 1 270 ? -4.863 -29.531 24.109 1 92.56 270 ASP A O 1
ATOM 2121 N N . GLY A 1 271 ? -6.309 -30.844 24.828 1 90.62 271 GLY A N 1
ATOM 2122 C CA . GLY A 1 271 ? -6.25 -30.344 26.203 1 90.62 271 GLY A CA 1
ATOM 2123 C C . GLY A 1 271 ? -7.258 -29.25 26.484 1 90.62 271 GLY A C 1
ATOM 2124 O O . GLY A 1 271 ? -7.473 -28.875 27.641 1 90.62 271 GLY A O 1
ATOM 2125 N N . GLU A 1 272 ? -7.711 -28.672 25.375 1 92 272 GLU A N 1
ATOM 2126 C CA . GLU A 1 272 ? -8.742 -27.656 25.547 1 92 272 GLU A CA 1
ATOM 2127 C C . GLU A 1 272 ? -10.133 -28.281 25.578 1 92 272 GLU A C 1
ATOM 2129 O O . GLU A 1 272 ? -10.273 -29.5 25.469 1 92 272 GLU A O 1
ATOM 2134 N N . ASN A 1 273 ? -11.156 -27.438 25.844 1 91.75 273 ASN A N 1
ATOM 2135 C CA . ASN A 1 273 ? -12.539 -27.922 25.812 1 91.75 273 ASN A CA 1
ATOM 2136 C C . ASN A 1 273 ? -12.883 -28.547 24.469 1 91.75 273 ASN A C 1
ATOM 2138 O O . ASN A 1 273 ? -12.828 -27.891 23.438 1 91.75 273 ASN A O 1
ATOM 2142 N N . PRO A 1 274 ? -13.164 -29.812 24.469 1 92.62 274 PRO A N 1
ATOM 2143 C CA . PRO A 1 274 ? -13.375 -30.547 23.219 1 92.62 274 PRO A CA 1
ATOM 2144 C C . PRO A 1 274 ? -14.633 -30.094 22.484 1 92.62 274 PRO A C 1
ATOM 2146 O O . PRO A 1 274 ? -14.867 -30.531 21.344 1 92.62 274 PRO A O 1
ATOM 2149 N N . HIS A 1 275 ? -15.375 -29.234 23.047 1 92.19 275 HIS A N 1
ATOM 2150 C CA . HIS A 1 275 ? -16.641 -28.859 22.438 1 92.19 275 HIS A CA 1
ATOM 2151 C C . HIS A 1 275 ? -16.656 -27.391 22.047 1 92.19 275 HIS A C 1
ATOM 2153 O O . HIS A 1 275 ? -17.703 -26.828 21.734 1 92.19 275 HIS A O 1
ATOM 2159 N N . GLU A 1 276 ? -15.461 -26.828 22.141 1 94.75 276 GLU A N 1
ATOM 2160 C CA . GLU A 1 276 ? -15.344 -25.422 21.797 1 94.75 276 GLU A CA 1
ATOM 2161 C C . GLU A 1 276 ? -14.219 -25.188 20.797 1 94.75 276 GLU A C 1
ATOM 2163 O O . GLU A 1 276 ? -13.227 -25.906 20.781 1 94.75 276 GLU A O 1
ATOM 2168 N N . ASP A 1 277 ? -14.43 -24.188 19.953 1 96.44 277 ASP A N 1
ATOM 2169 C CA . ASP A 1 277 ? -13.383 -23.797 19 1 96.44 277 ASP A CA 1
ATOM 2170 C C . ASP A 1 277 ? -12.164 -23.234 19.734 1 96.44 277 ASP A C 1
ATOM 2172 O O . ASP A 1 277 ? -12.312 -22.547 20.75 1 96.44 277 ASP A O 1
ATOM 2176 N N . ALA A 1 278 ? -10.992 -23.531 19.203 1 95.25 278 ALA A N 1
ATOM 2177 C CA . ALA A 1 278 ? -9.781 -22.891 19.703 1 95.25 278 ALA A CA 1
ATOM 2178 C C . ALA A 1 278 ? -9.875 -21.375 19.578 1 95.25 278 ALA A C 1
ATOM 2180 O O . ALA A 1 278 ? -10.391 -20.844 18.594 1 95.25 278 ALA A O 1
ATOM 2181 N N . LYS A 1 279 ? -9.305 -20.656 20.578 1 91.19 279 LYS A N 1
ATOM 2182 C CA . LYS A 1 279 ? -9.43 -19.203 20.609 1 91.19 279 LYS A CA 1
ATOM 2183 C C . LYS A 1 279 ? -8.109 -18.531 20.25 1 91.19 279 LYS A C 1
ATOM 2185 O O . LYS A 1 279 ? -7.055 -19.172 20.266 1 91.19 279 LYS A O 1
ATOM 2190 N N . ASN A 1 280 ? -8.164 -17.281 19.812 1 90.56 280 ASN A N 1
ATOM 2191 C CA . ASN A 1 280 ? -7.051 -16.344 19.625 1 90.56 280 ASN A CA 1
ATOM 2192 C C . ASN A 1 280 ? -6.09 -16.828 18.547 1 90.56 280 ASN A C 1
ATOM 2194 O O . ASN A 1 280 ? -4.875 -16.688 18.688 1 90.56 280 ASN A O 1
ATOM 2198 N N . LEU A 1 281 ? -6.621 -17.531 17.5 1 93.56 281 LEU A N 1
ATOM 2199 C CA . LEU A 1 281 ? -5.832 -17.891 16.328 1 93.56 281 LEU A CA 1
ATOM 2200 C C . LEU A 1 281 ? -5.91 -16.797 15.266 1 93.56 281 LEU A C 1
ATOM 2202 O O . LEU A 1 281 ? -7.004 -16.438 14.82 1 93.56 281 LEU A O 1
ATOM 2206 N N . VAL A 1 282 ? -4.723 -16.281 14.875 1 94.31 282 VAL A N 1
ATOM 2207 C CA . VAL A 1 282 ? -4.734 -15.172 13.914 1 94.31 282 VAL A CA 1
ATOM 2208 C C . VAL A 1 282 ? -3.947 -15.562 12.672 1 94.31 282 VAL A C 1
ATOM 2210 O O . VAL A 1 282 ? -4.52 -15.703 11.586 1 94.31 282 VAL A O 1
ATOM 2213 N N . LEU A 1 283 ? -2.631 -15.93 12.742 1 91.44 283 LEU A N 1
ATOM 2214 C CA . LEU A 1 283 ? -1.766 -16.219 11.602 1 91.44 283 LEU A CA 1
ATOM 2215 C C . LEU A 1 283 ? -1.729 -17.719 11.32 1 91.44 283 LEU A C 1
ATOM 2217 O O . LEU A 1 283 ? -1.929 -18.531 12.227 1 91.44 283 LEU A O 1
ATOM 2221 N N . GLY A 1 284 ? -1.446 -17.953 10.062 1 88.12 284 GLY A N 1
ATOM 2222 C CA . GLY A 1 284 ? -1.142 -19.328 9.727 1 88.12 284 GLY A CA 1
ATOM 2223 C C . GLY A 1 284 ? 0.027 -19.891 10.516 1 88.12 284 GLY A C 1
ATOM 2224 O O . GLY A 1 284 ? 1.005 -19.188 10.766 1 88.12 284 GLY A O 1
ATOM 2225 N N . GLY A 1 285 ? -0.053 -21.156 10.906 1 86.25 285 GLY A N 1
ATOM 2226 C CA . GLY A 1 285 ? 0.99 -21.797 11.688 1 86.25 285 GLY A CA 1
ATOM 2227 C C . GLY A 1 285 ? 0.565 -22.109 13.109 1 86.25 285 GLY A C 1
ATOM 2228 O O . GLY A 1 285 ? 1.104 -23.031 13.734 1 86.25 285 GLY A O 1
ATOM 2229 N N . THR A 1 286 ? -0.411 -21.328 13.539 1 88.31 286 THR A N 1
ATOM 2230 C CA . THR A 1 286 ? -0.827 -21.484 14.93 1 88.31 286 THR A CA 1
ATOM 2231 C C . THR A 1 286 ? -1.855 -22.594 15.062 1 88.31 286 THR A C 1
ATOM 2233 O O . THR A 1 286 ? -2.121 -23.078 16.172 1 88.31 286 THR A O 1
ATOM 2236 N N . GLN A 1 287 ? -2.428 -23.078 13.977 1 93.19 287 GLN A N 1
ATOM 2237 C CA . GLN A 1 287 ? -3.512 -24.047 14.016 1 93.19 287 GLN A CA 1
ATOM 2238 C C . GLN A 1 287 ? -3.021 -25.438 13.594 1 93.19 287 GLN A C 1
ATOM 2240 O O . GLN A 1 287 ? -3.824 -26.344 13.406 1 93.19 287 GLN A O 1
ATOM 2245 N N . MET A 1 288 ? -1.796 -25.656 13.469 1 94.12 288 MET A N 1
ATOM 2246 C CA . MET A 1 288 ? -1.253 -26.844 12.812 1 94.12 288 MET A CA 1
ATOM 2247 C C . MET A 1 288 ? -1.572 -28.109 13.609 1 94.12 288 MET A C 1
ATOM 2249 O O . MET A 1 288 ? -1.684 -29.188 13.039 1 94.12 288 MET A O 1
ATOM 2253 N N . THR A 1 289 ? -1.686 -28.016 14.914 1 95.62 289 THR A N 1
ATOM 2254 C CA . THR A 1 289 ? -1.945 -29.188 15.727 1 95.62 289 THR A CA 1
ATOM 2255 C C . THR A 1 289 ? -3.424 -29.281 16.094 1 95.62 289 THR A C 1
ATOM 2257 O O . THR A 1 289 ? -3.834 -30.188 16.828 1 95.62 289 THR A O 1
ATOM 2260 N N . ALA A 1 290 ? -4.18 -28.328 15.648 1 97.31 290 ALA A N 1
ATOM 2261 C CA . ALA A 1 290 ? -5.609 -28.328 15.953 1 97.31 290 ALA A CA 1
ATOM 2262 C C . ALA A 1 290 ? -6.336 -29.391 15.141 1 97.31 290 ALA A C 1
ATOM 2264 O O . ALA A 1 290 ? -5.93 -29.719 14.023 1 97.31 290 ALA A O 1
ATOM 2265 N N . ARG A 1 291 ? -7.426 -29.922 15.758 1 98.12 291 ARG A N 1
ATOM 2266 C CA . ARG A 1 291 ? -8.141 -31.031 15.148 1 98.12 291 ARG A CA 1
ATOM 2267 C C . ARG A 1 291 ? -9.617 -30.688 14.945 1 98.12 291 ARG A C 1
ATOM 2269 O O . ARG A 1 291 ? -10.219 -30 15.766 1 98.12 291 ARG A O 1
ATOM 2276 N N . LEU A 1 292 ? -10.117 -31.219 13.836 1 98.44 292 LEU A N 1
ATOM 2277 C CA . LEU A 1 292 ? -11.539 -31.062 13.539 1 98.44 292 LEU A CA 1
ATOM 2278 C C . LEU A 1 292 ? -12.391 -31.828 14.547 1 98.44 292 LEU A C 1
ATOM 2280 O O . LEU A 1 292 ? -12.203 -33.031 14.734 1 98.44 292 LEU A O 1
ATOM 2284 N N . TYR A 1 293 ? -13.398 -31.172 15.211 1 97.69 293 TYR A N 1
ATOM 2285 C CA . TYR A 1 293 ? -14.195 -31.875 16.203 1 97.69 293 TYR A CA 1
ATOM 2286 C C . TYR A 1 293 ? -15.664 -31.922 15.789 1 97.69 293 TYR A C 1
ATOM 2288 O O . TYR A 1 293 ? -16.469 -32.625 16.406 1 97.69 293 TYR A O 1
ATOM 2296 N N . ARG A 1 294 ? -15.984 -31.219 14.727 1 96.56 294 ARG A N 1
ATOM 2297 C CA . ARG A 1 294 ? -17.297 -31.297 14.102 1 96.56 294 ARG A CA 1
ATOM 2298 C C . ARG A 1 294 ? -17.234 -30.891 12.633 1 96.56 294 ARG A C 1
ATOM 2300 O O . ARG A 1 294 ? -16.344 -30.125 12.234 1 96.56 294 ARG A O 1
ATOM 2307 N N . PHE A 1 295 ? -18.141 -31.297 11.789 1 96.75 295 PHE A N 1
ATOM 2308 C CA . PHE A 1 295 ? -18.094 -31.047 10.352 1 96.75 295 PHE A CA 1
ATOM 2309 C C . PHE A 1 295 ? -18.703 -29.703 10.023 1 96.75 295 PHE A C 1
ATOM 2311 O O . PHE A 1 295 ? -18.359 -29.078 9.016 1 96.75 295 PHE A O 1
ATOM 2318 N N . GLU A 1 296 ? -19.578 -29.172 10.891 1 96.12 296 GLU A N 1
ATOM 2319 C CA . GLU A 1 296 ? -20.203 -27.875 10.703 1 96.12 296 GLU A CA 1
ATOM 2320 C C . GLU A 1 296 ? -19.234 -26.734 11 1 96.12 296 GLU A C 1
ATOM 2322 O O . GLU A 1 296 ? -18.219 -26.953 11.656 1 96.12 296 GLU A O 1
ATOM 2327 N N . GLU A 1 297 ? -19.531 -25.594 10.539 1 97.69 297 GLU A N 1
ATOM 2328 C CA . GLU A 1 297 ? -18.688 -24.406 10.672 1 97.69 297 GLU A CA 1
ATOM 2329 C C . GLU A 1 297 ? -18.484 -24.047 12.141 1 97.69 297 GLU A C 1
ATOM 2331 O O . GLU A 1 297 ? -19.266 -24.438 13 1 97.69 297 GLU A O 1
ATOM 2336 N N . CYS A 1 298 ? -17.422 -23.328 12.438 1 97.38 298 CYS A N 1
ATOM 2337 C CA . CYS A 1 298 ? -17.078 -22.906 13.797 1 97.38 298 CYS A CA 1
ATOM 2338 C C . CYS A 1 298 ? -18.094 -21.906 14.328 1 97.38 298 CYS A C 1
ATOM 2340 O O . CYS A 1 298 ? -19 -21.484 13.609 1 97.38 298 CYS A O 1
ATOM 2342 N N . GLU A 1 299 ? -17.891 -21.469 15.5 1 95.25 299 GLU A N 1
ATOM 2343 C CA . GLU A 1 299 ? -18.859 -20.656 16.219 1 95.25 299 GLU A CA 1
ATOM 2344 C C . GLU A 1 299 ? -19.062 -19.312 15.539 1 95.25 299 GLU A C 1
ATOM 2346 O O . GLU A 1 299 ? -20.188 -18.797 15.477 1 95.25 299 GLU A O 1
ATOM 2351 N N . LYS A 1 300 ? -18.016 -18.641 15.047 1 94.12 300 LYS A N 1
ATOM 2352 C CA . LYS A 1 300 ? -18.094 -17.344 14.367 1 94.12 300 LYS A CA 1
ATOM 2353 C C . LYS A 1 300 ? -19.141 -17.375 13.25 1 94.12 300 LYS A C 1
ATOM 2355 O O . LYS A 1 300 ? -19.891 -16.422 13.062 1 94.12 300 LYS A O 1
ATOM 2360 N N . PHE A 1 301 ? -19.156 -18.453 12.461 1 96.88 301 PHE A N 1
ATOM 2361 C CA . PHE A 1 301 ? -20.062 -18.594 11.328 1 96.88 301 PHE A CA 1
ATOM 2362 C C . PHE A 1 301 ? -21.406 -19.172 11.781 1 96.88 301 PHE A C 1
ATOM 2364 O O . PHE A 1 301 ? -22.453 -18.797 11.242 1 96.88 301 PHE A O 1
ATOM 2371 N N . ARG A 1 302 ? -21.328 -20.031 12.742 1 95.62 302 ARG A N 1
ATOM 2372 C CA . ARG A 1 302 ? -22.547 -20.688 13.227 1 95.62 302 ARG A CA 1
ATOM 2373 C C . ARG A 1 302 ? -23.516 -19.688 13.844 1 95.62 302 ARG A C 1
ATOM 2375 O O . ARG A 1 302 ? -24.734 -19.875 13.789 1 95.62 302 ARG A O 1
ATOM 2382 N N . ARG A 1 303 ? -23.062 -18.594 14.336 1 93.56 303 ARG A N 1
ATOM 2383 C CA . ARG A 1 303 ? -23.859 -17.609 15.039 1 93.56 303 ARG A CA 1
ATOM 2384 C C . ARG A 1 303 ? -24.484 -16.609 14.062 1 93.56 303 ARG A C 1
ATOM 2386 O O . ARG A 1 303 ? -25.344 -15.812 14.445 1 93.56 303 ARG A O 1
ATOM 2393 N N . TYR A 1 304 ? -24.109 -16.672 12.82 1 95.81 304 TYR A N 1
ATOM 2394 C CA . TYR A 1 304 ? -24.656 -15.742 11.844 1 95.81 304 TYR A CA 1
ATOM 2395 C C . TYR A 1 304 ? -26.156 -15.977 11.648 1 95.81 304 TYR A C 1
ATOM 2397 O O . TYR A 1 304 ? -26.578 -17.094 11.352 1 95.81 304 TYR A O 1
ATOM 2405 N N . LYS A 1 305 ? -26.938 -14.922 11.828 1 94.88 305 LYS A N 1
ATOM 2406 C CA . LYS A 1 305 ? -28.375 -14.984 11.656 1 94.88 305 LYS A CA 1
ATOM 2407 C C . LYS A 1 305 ? -28.797 -14.422 10.297 1 94.88 305 LYS A C 1
ATOM 2409 O O . LYS A 1 305 ? -28.266 -13.398 9.859 1 94.88 305 LYS A O 1
ATOM 2414 N N . ALA A 1 306 ? -29.719 -15.086 9.664 1 94.94 306 ALA A N 1
ATOM 2415 C CA . ALA A 1 306 ? -30.219 -14.664 8.359 1 94.94 306 ALA A CA 1
ATOM 2416 C C . ALA A 1 306 ? -30.703 -13.219 8.391 1 94.94 306 ALA A C 1
ATOM 2418 O O . ALA A 1 306 ? -31.375 -12.797 9.344 1 94.94 306 ALA A O 1
ATOM 2419 N N . GLY A 1 307 ? -30.312 -12.422 7.441 1 94.06 307 GLY A N 1
ATOM 2420 C CA . GLY A 1 307 ? -30.797 -11.062 7.309 1 94.06 307 GLY A CA 1
ATOM 2421 C C . GLY A 1 307 ? -29.938 -10.047 8.055 1 94.06 307 GLY A C 1
ATOM 2422 O O . GLY A 1 307 ? -30.109 -8.836 7.883 1 94.06 307 GLY A O 1
ATOM 2423 N N . THR A 1 308 ? -28.984 -10.531 8.828 1 91.75 308 THR A N 1
ATOM 2424 C CA . THR A 1 308 ? -28.172 -9.656 9.664 1 91.75 308 THR A CA 1
ATOM 2425 C C . THR A 1 308 ? -27.516 -8.57 8.82 1 91.75 308 THR A C 1
ATOM 2427 O O . THR A 1 308 ? -27.484 -7.402 9.219 1 91.75 308 THR A O 1
ATOM 2430 N N . LEU A 1 309 ? -27 -8.883 7.703 1 93.12 309 LEU A N 1
ATOM 2431 C CA . LEU A 1 309 ? -26.203 -7.945 6.914 1 93.12 309 LEU A CA 1
ATOM 2432 C C . LEU A 1 309 ? -27.047 -7.324 5.805 1 93.12 309 LEU A C 1
ATOM 2434 O O . LEU A 1 309 ? -26.547 -6.504 5.027 1 93.12 309 LEU A O 1
ATOM 2438 N N . LEU A 1 310 ? -28.281 -7.656 5.652 1 91.75 310 LEU A N 1
ATOM 2439 C CA . LEU A 1 310 ? -29.188 -7.121 4.641 1 91.75 310 LEU A CA 1
ATOM 2440 C C . LEU A 1 310 ? -30 -5.949 5.191 1 91.75 310 LEU A C 1
ATOM 2442 O O . LEU A 1 310 ? -30.562 -5.16 4.43 1 91.75 310 LEU A O 1
ATOM 2446 N N . GLY A 1 311 ? -30.031 -5.812 6.543 1 83.06 311 GLY A N 1
ATOM 2447 C CA . GLY A 1 311 ? -30.906 -4.844 7.176 1 83.06 311 GLY A CA 1
ATOM 2448 C C . GLY A 1 311 ? -30.219 -3.537 7.516 1 83.06 311 GLY A C 1
ATOM 2449 O O . GLY A 1 311 ? -29 -3.41 7.34 1 83.06 311 GLY A O 1
ATOM 2450 N N . PRO A 1 312 ? -30.922 -2.555 7.938 1 76.19 312 PRO A N 1
ATOM 2451 C CA . PRO A 1 312 ? -30.391 -1.232 8.281 1 76.19 312 PRO A CA 1
ATOM 2452 C C . PRO A 1 312 ? -29.516 -1.257 9.523 1 76.19 312 PRO A C 1
ATOM 2454 O O . PRO A 1 312 ? -28.703 -0.35 9.727 1 76.19 312 PRO A O 1
ATOM 2457 N N . ASN A 1 313 ? -29.688 -2.301 10.344 1 77.31 313 ASN A N 1
ATOM 2458 C CA . ASN A 1 313 ? -28.906 -2.398 11.57 1 77.31 313 ASN A CA 1
ATOM 2459 C C . ASN A 1 313 ? -27.703 -3.326 11.398 1 77.31 313 ASN A C 1
ATOM 2461 O O . ASN A 1 313 ? -27.281 -3.982 12.344 1 77.31 313 ASN A O 1
ATOM 2465 N N . ALA A 1 314 ? -27.312 -3.41 10.18 1 85.38 314 ALA A N 1
ATOM 2466 C CA . ALA A 1 314 ? -26.125 -4.242 9.938 1 85.38 314 ALA A CA 1
ATOM 2467 C C . ALA A 1 314 ? -24.938 -3.752 10.742 1 85.38 314 ALA A C 1
ATOM 2469 O O . ALA A 1 314 ? -24.734 -2.545 10.891 1 85.38 314 ALA A O 1
ATOM 2470 N N . PRO A 1 315 ? -24.203 -4.664 11.344 1 82.94 315 PRO A N 1
ATOM 2471 C CA . PRO A 1 315 ? -23.031 -4.266 12.133 1 82.94 315 PRO A CA 1
ATOM 2472 C C . PRO A 1 315 ? -22.016 -3.484 11.312 1 82.94 315 PRO A C 1
ATOM 2474 O O . PRO A 1 315 ? -21.828 -3.75 10.117 1 82.94 315 PRO A O 1
ATOM 2477 N N . SER A 1 316 ? -21.375 -2.539 12.008 1 79.12 316 SER A N 1
ATOM 2478 C CA . SER A 1 316 ? -20.297 -1.791 11.375 1 79.12 316 SER A CA 1
ATOM 2479 C C . SER A 1 316 ? -19.047 -2.645 11.242 1 79.12 316 SER A C 1
ATOM 2481 O O . SER A 1 316 ? -18.859 -3.605 11.992 1 79.12 316 SER A O 1
ATOM 2483 N N . PHE A 1 317 ? -18.266 -2.357 10.258 1 86.69 317 PHE A N 1
ATOM 2484 C CA . PHE A 1 317 ? -17.031 -3.08 10.023 1 86.69 317 PHE A CA 1
ATOM 2485 C C . PHE A 1 317 ? -15.867 -2.113 9.797 1 86.69 317 PHE A C 1
ATOM 2487 O O . PHE A 1 317 ? -15.977 -1.198 8.977 1 86.69 317 PHE A O 1
ATOM 2494 N N . ASP A 1 318 ? -14.789 -2.273 10.625 1 86.94 318 ASP A N 1
ATOM 2495 C CA . ASP A 1 318 ? -13.578 -1.49 10.438 1 86.94 318 ASP A CA 1
ATOM 2496 C C . ASP A 1 318 ? -12.57 -2.24 9.57 1 86.94 318 ASP A C 1
ATOM 2498 O O . ASP A 1 318 ? -11.938 -3.193 10.031 1 86.94 318 ASP A O 1
ATOM 2502 N N . PRO A 1 319 ? -12.406 -1.822 8.344 1 88.56 319 PRO A N 1
ATOM 2503 C CA . PRO A 1 319 ? -11.5 -2.539 7.445 1 88.56 319 PRO A CA 1
ATOM 2504 C C . PRO A 1 319 ? -10.062 -2.551 7.945 1 88.56 319 PRO A C 1
ATOM 2506 O O . PRO A 1 319 ? -9.25 -3.357 7.484 1 88.56 319 PRO A O 1
ATOM 2509 N N . LYS A 1 320 ? -9.656 -1.696 8.898 1 89.56 320 LYS A N 1
ATOM 2510 C CA . LYS A 1 320 ? -8.297 -1.659 9.422 1 89.56 320 LYS A CA 1
ATOM 2511 C C . LYS A 1 320 ? -8.062 -2.773 10.445 1 89.56 320 LYS A C 1
ATOM 2513 O O . LYS A 1 320 ? -6.926 -3.174 10.688 1 89.56 320 LYS A O 1
ATOM 2518 N N . ARG A 1 321 ? -9.047 -3.217 11 1 89.81 321 ARG A N 1
ATOM 2519 C CA . ARG A 1 321 ? -8.945 -4.129 12.141 1 89.81 321 ARG A CA 1
ATOM 2520 C C . ARG A 1 321 ? -8.219 -5.41 11.742 1 89.81 321 ARG A C 1
ATOM 2522 O O . ARG A 1 321 ? -7.254 -5.812 12.398 1 89.81 321 ARG A O 1
ATOM 2529 N N . PRO A 1 322 ? -8.656 -6.145 10.625 1 93.62 322 PRO A N 1
ATOM 2530 C CA . PRO A 1 322 ? -7.918 -7.355 10.258 1 93.62 322 PRO A CA 1
ATOM 2531 C C . PRO A 1 322 ? -6.441 -7.086 9.984 1 93.62 322 PRO A C 1
ATOM 2533 O O . PRO A 1 322 ? -5.582 -7.879 10.367 1 93.62 322 PRO A O 1
ATOM 2536 N N . LYS A 1 323 ? -6.164 -6.02 9.359 1 92.06 323 LYS A N 1
ATOM 2537 C CA . LYS A 1 323 ? -4.781 -5.668 9.055 1 92.06 323 LYS A CA 1
ATOM 2538 C C . LYS A 1 323 ? -3.971 -5.461 10.328 1 92.06 323 LYS A C 1
ATOM 2540 O O . LYS A 1 323 ? -2.82 -5.895 10.414 1 92.06 323 LYS A O 1
ATOM 2545 N N . MET A 1 324 ? -4.547 -4.773 11.328 1 90.88 324 MET A N 1
ATOM 2546 C CA . MET A 1 324 ? -3.885 -4.512 12.602 1 90.88 324 MET A CA 1
ATOM 2547 C C . MET A 1 324 ? -3.625 -5.812 13.359 1 90.88 324 MET A C 1
ATOM 2549 O O . MET A 1 324 ? -2.555 -5.988 13.945 1 90.88 324 MET A O 1
ATOM 2553 N N . LEU A 1 325 ? -4.594 -6.691 13.352 1 93.19 325 LEU A N 1
ATOM 2554 C CA . LEU A 1 325 ? -4.438 -7.984 14.008 1 93.19 325 LEU A CA 1
ATOM 2555 C C . LEU A 1 325 ? -3.307 -8.789 13.367 1 93.19 325 LEU A C 1
ATOM 2557 O O . LEU A 1 325 ? -2.473 -9.359 14.07 1 93.19 325 LEU A O 1
ATOM 2561 N N . ILE A 1 326 ? -3.281 -8.82 12.07 1 93.75 326 ILE A N 1
ATOM 2562 C CA . ILE A 1 326 ? -2.262 -9.57 11.336 1 93.75 326 ILE A CA 1
ATOM 2563 C C . ILE A 1 326 ? -0.885 -8.977 11.625 1 93.75 326 ILE A C 1
ATOM 2565 O O . ILE A 1 326 ? 0.069 -9.703 11.898 1 93.75 326 ILE A O 1
ATOM 2569 N N . ALA A 1 327 ? -0.792 -7.676 11.586 1 90.44 327 ALA A N 1
ATOM 2570 C CA . ALA A 1 327 ? 0.478 -7.008 11.852 1 90.44 327 ALA A CA 1
ATOM 2571 C C . ALA A 1 327 ? 0.994 -7.348 13.25 1 90.44 327 ALA A C 1
ATOM 2573 O O . ALA A 1 327 ? 2.184 -7.613 13.43 1 90.44 327 ALA A O 1
ATOM 2574 N N . LYS A 1 328 ? 0.112 -7.285 14.227 1 92.31 328 LYS A N 1
ATOM 2575 C CA . LYS A 1 328 ? 0.496 -7.605 15.602 1 92.31 328 LYS A CA 1
ATOM 2576 C C . LYS A 1 328 ? 0.921 -9.062 15.727 1 92.31 328 LYS A C 1
ATOM 2578 O O . LYS A 1 328 ? 1.873 -9.383 16.438 1 92.31 328 LYS A O 1
ATOM 2583 N N . ALA A 1 329 ? 0.198 -9.891 15.07 1 94.5 329 ALA A N 1
ATOM 2584 C CA . ALA A 1 329 ? 0.533 -11.312 15.094 1 94.5 329 ALA A CA 1
ATOM 2585 C C . ALA A 1 329 ? 1.89 -11.57 14.438 1 94.5 329 ALA A C 1
ATOM 2587 O O . ALA A 1 329 ? 2.643 -12.438 14.875 1 94.5 329 ALA A O 1
ATOM 2588 N N . ILE A 1 330 ? 2.211 -10.93 13.375 1 91.69 330 ILE A N 1
ATOM 2589 C CA . ILE A 1 330 ? 3.508 -11.047 12.727 1 91.69 330 ILE A CA 1
ATOM 2590 C C . ILE A 1 330 ? 4.609 -10.594 13.68 1 91.69 330 ILE A C 1
ATOM 2592 O O . ILE A 1 330 ? 5.656 -11.242 13.781 1 91.69 330 ILE A O 1
ATOM 2596 N N . GLU A 1 331 ? 4.359 -9.461 14.352 1 90.38 331 GLU A N 1
ATOM 2597 C CA . GLU A 1 331 ? 5.316 -8.984 15.352 1 90.38 331 GLU A CA 1
ATOM 2598 C C . GLU A 1 331 ? 5.59 -10.047 16.406 1 90.38 331 GLU A C 1
ATOM 2600 O O . GLU A 1 331 ? 6.738 -10.266 16.797 1 90.38 331 GLU A O 1
ATOM 2605 N N . LEU A 1 332 ? 4.535 -10.648 16.891 1 92.81 332 LEU A N 1
ATOM 2606 C CA . LEU A 1 332 ? 4.652 -11.719 17.875 1 92.81 332 LEU A CA 1
ATOM 2607 C C . LEU A 1 332 ? 5.453 -12.883 17.297 1 92.81 332 LEU A C 1
ATOM 2609 O O . LEU A 1 332 ? 6.355 -13.406 17.969 1 92.81 332 LEU A O 1
ATOM 2613 N N . GLU A 1 333 ? 5.129 -13.312 16.078 1 90.75 333 GLU A N 1
ATOM 2614 C CA . GLU A 1 333 ? 5.844 -14.414 15.445 1 90.75 333 GLU A CA 1
ATOM 2615 C C . GLU A 1 333 ? 7.328 -14.102 15.305 1 90.75 333 GLU A C 1
ATOM 2617 O O . GLU A 1 333 ? 8.172 -14.977 15.516 1 90.75 333 GLU A O 1
ATOM 2622 N N . GLN A 1 334 ? 7.633 -12.953 14.93 1 88.06 334 GLN A N 1
ATOM 2623 C CA . GLN A 1 334 ? 9.031 -12.547 14.781 1 88.06 334 GLN A CA 1
ATOM 2624 C C . GLN A 1 334 ? 9.766 -12.609 16.109 1 88.06 334 GLN A C 1
ATOM 2626 O O . GLN A 1 334 ? 10.938 -13.008 16.156 1 88.06 334 GLN A O 1
ATOM 2631 N N . ALA A 1 335 ? 9.117 -12.156 17.156 1 90.62 335 ALA A N 1
ATOM 2632 C CA . ALA A 1 335 ? 9.711 -12.242 18.484 1 90.62 335 ALA A CA 1
ATOM 2633 C C . ALA A 1 335 ? 9.969 -13.695 18.891 1 90.62 335 ALA A C 1
ATOM 2635 O O . ALA A 1 335 ? 11 -14.008 19.484 1 90.62 335 ALA A O 1
ATOM 2636 N N . GLU A 1 336 ? 9.031 -14.523 18.547 1 90.44 336 GLU A N 1
ATOM 2637 C CA . GLU A 1 336 ? 9.188 -15.945 18.844 1 90.44 336 GLU A CA 1
ATOM 2638 C C . GLU A 1 336 ? 10.336 -16.547 18.047 1 90.44 336 GLU A C 1
ATOM 2640 O O . GLU A 1 336 ? 11.117 -17.344 18.578 1 90.44 336 GLU A O 1
ATOM 2645 N N . LYS A 1 337 ? 10.422 -16.266 16.812 1 85.75 337 LYS A N 1
ATOM 2646 C CA . LYS A 1 337 ? 11.531 -16.719 15.977 1 85.75 337 LYS A CA 1
ATOM 2647 C C . LYS A 1 337 ? 12.867 -16.234 16.516 1 85.75 337 LYS A C 1
ATOM 2649 O O . LYS A 1 337 ? 13.867 -16.953 16.484 1 85.75 337 LYS A O 1
ATOM 2654 N N . ALA A 1 338 ? 12.906 -14.992 16.953 1 86.44 338 ALA A N 1
ATOM 2655 C CA . ALA A 1 338 ? 14.125 -14.438 17.547 1 86.44 338 ALA A CA 1
ATOM 2656 C C . ALA A 1 338 ? 14.531 -15.219 18.781 1 86.44 338 ALA A C 1
ATOM 2658 O O . ALA A 1 338 ? 15.719 -15.461 19.016 1 86.44 338 ALA A O 1
ATOM 2659 N N . ARG A 1 339 ? 13.562 -15.555 19.641 1 91.5 339 ARG A N 1
ATOM 2660 C CA . ARG A 1 339 ? 13.828 -16.375 20.812 1 91.5 339 ARG A CA 1
ATOM 2661 C C . ARG A 1 339 ? 14.43 -17.719 20.422 1 91.5 339 ARG A C 1
ATOM 2663 O O . ARG A 1 339 ? 15.406 -18.172 21.031 1 91.5 339 ARG A O 1
ATOM 2670 N N . ASP A 1 340 ? 13.844 -18.328 19.422 1 87.12 340 ASP A N 1
ATOM 2671 C CA . ASP A 1 340 ? 14.328 -19.641 18.969 1 87.12 340 ASP A CA 1
ATOM 2672 C C . ASP A 1 340 ? 15.766 -19.531 18.469 1 87.12 340 ASP A C 1
ATOM 2674 O O . ASP A 1 340 ? 16.578 -20.438 18.688 1 87.12 340 ASP A O 1
ATOM 2678 N N . LYS A 1 341 ? 16.047 -18.531 17.797 1 83.5 341 LYS A N 1
ATOM 2679 C CA . LYS A 1 341 ? 17.422 -18.297 17.328 1 83.5 341 LYS A CA 1
ATOM 2680 C C . LYS A 1 341 ? 18.375 -18.125 18.484 1 83.5 341 LYS A C 1
ATOM 2682 O O . LYS A 1 341 ? 19.516 -18.578 18.438 1 83.5 341 LYS A O 1
ATOM 2687 N N . GLU A 1 342 ? 17.906 -17.375 19.484 1 85.69 342 GLU A N 1
ATOM 2688 C CA . GLU A 1 342 ? 18.719 -17.188 20.672 1 85.69 342 GLU A CA 1
ATOM 2689 C C . GLU A 1 342 ? 18.984 -18.531 21.375 1 85.69 342 GLU A C 1
ATOM 2691 O O . GLU A 1 342 ? 20.094 -18.766 21.844 1 85.69 342 GLU A O 1
ATOM 2696 N N . ILE A 1 343 ? 18.031 -19.312 21.406 1 88.19 343 ILE A N 1
ATOM 2697 C CA . ILE A 1 343 ? 18.172 -20.641 22 1 88.19 343 ILE A CA 1
ATOM 2698 C C . ILE A 1 343 ? 19.219 -21.438 21.219 1 88.19 343 ILE A C 1
ATOM 2700 O O . ILE A 1 343 ? 20.094 -22.062 21.812 1 88.19 343 ILE A O 1
ATOM 2704 N N . GLN A 1 344 ? 19.125 -21.422 19.953 1 84.12 344 GLN A N 1
ATOM 2705 C CA . GLN A 1 344 ? 20.047 -22.141 19.109 1 84.12 344 GLN A CA 1
ATOM 2706 C C . GLN A 1 344 ? 21.469 -21.609 19.25 1 84.12 344 GLN A C 1
ATOM 2708 O O . GLN A 1 344 ? 22.438 -22.375 19.141 1 84.12 344 GLN A O 1
ATOM 2713 N N . ALA A 1 345 ? 21.547 -20.25 19.578 1 80.75 345 ALA A N 1
ATOM 2714 C CA . ALA A 1 345 ? 22.844 -19.594 19.75 1 80.75 345 ALA A CA 1
ATOM 2715 C C . ALA A 1 345 ? 23.391 -19.844 21.156 1 80.75 345 ALA A C 1
ATOM 2717 O O . ALA A 1 345 ? 24.547 -19.484 21.438 1 80.75 345 ALA A O 1
ATOM 2718 N N . GLY A 1 346 ? 22.703 -20.391 22.047 1 83.19 346 GLY A N 1
ATOM 2719 C CA . GLY A 1 346 ? 23.156 -20.766 23.375 1 83.19 346 GLY A CA 1
ATOM 2720 C C . GLY A 1 346 ? 23.031 -19.656 24.391 1 83.19 346 GLY A C 1
ATOM 2721 O O . GLY A 1 346 ? 23.734 -19.641 25.391 1 83.19 346 GLY A O 1
ATOM 2722 N N . VAL A 1 347 ? 22.203 -18.625 24.047 1 78.06 347 VAL A N 1
ATOM 2723 C CA . VAL A 1 347 ? 21.969 -17.531 25 1 78.06 347 VAL A CA 1
ATOM 2724 C C . VAL A 1 347 ? 21.266 -18.078 26.234 1 78.06 347 VAL A C 1
ATOM 2726 O O . VAL A 1 347 ? 20.25 -18.766 26.125 1 78.06 347 VAL A O 1
ATOM 2729 N N . GLY A 1 348 ? 21.875 -17.906 27.391 1 77.5 348 GLY A N 1
ATOM 2730 C CA . GLY A 1 348 ? 21.391 -18.5 28.625 1 77.5 348 GLY A CA 1
ATOM 2731 C C . GLY A 1 348 ? 20.172 -17.797 29.188 1 77.5 348 GLY A C 1
ATOM 2732 O O . GLY A 1 348 ? 19.203 -18.453 29.594 1 77.5 348 GLY A O 1
ATOM 2733 N N . ASP A 1 349 ? 20.219 -16.375 29.234 1 88.31 349 ASP A N 1
ATOM 2734 C CA . ASP A 1 349 ? 19.125 -15.641 29.859 1 88.31 349 ASP A CA 1
ATOM 2735 C C . ASP A 1 349 ? 18.141 -15.141 28.812 1 88.31 349 ASP A C 1
ATOM 2737 O O . ASP A 1 349 ? 18.422 -14.18 28.094 1 88.31 349 ASP A O 1
ATOM 2741 N N . LEU A 1 350 ? 16.984 -15.805 28.766 1 91.62 350 LEU A N 1
ATOM 2742 C CA . LEU A 1 350 ? 15.945 -15.477 27.797 1 91.62 350 LEU A CA 1
ATOM 2743 C C . LEU A 1 350 ? 14.828 -14.672 28.438 1 91.62 350 LEU A C 1
ATOM 2745 O O . LEU A 1 350 ? 13.734 -14.555 27.875 1 91.62 350 LEU A O 1
ATOM 2749 N N . SER A 1 351 ? 15.094 -14.086 29.578 1 91.12 351 SER A N 1
ATOM 2750 C CA . SER A 1 351 ? 14.039 -13.438 30.359 1 91.12 351 SER A CA 1
ATOM 2751 C C . SER A 1 351 ? 13.5 -12.211 29.625 1 91.12 351 SER A C 1
ATOM 2753 O O . SER A 1 351 ? 12.289 -11.984 29.594 1 91.12 351 SER A O 1
ATOM 2755 N N . GLU A 1 352 ? 14.352 -11.445 29.094 1 86.88 352 GLU A N 1
ATOM 2756 C CA . GLU A 1 352 ? 13.93 -10.219 28.422 1 86.88 352 GLU A CA 1
ATOM 2757 C C . GLU A 1 352 ? 13.055 -10.516 27.203 1 86.88 352 GLU A C 1
ATOM 2759 O O . GLU A 1 352 ? 11.992 -9.914 27.047 1 86.88 352 GLU A O 1
ATOM 2764 N N . ILE A 1 353 ? 13.484 -11.375 26.359 1 90.88 353 ILE A N 1
ATOM 2765 C CA . ILE A 1 353 ? 12.742 -11.688 25.141 1 90.88 353 ILE A CA 1
ATOM 2766 C C . ILE A 1 353 ? 11.438 -12.398 25.5 1 90.88 353 ILE A C 1
ATOM 2768 O O . ILE A 1 353 ? 10.422 -12.211 24.828 1 90.88 353 ILE A O 1
ATOM 2772 N N . ASN A 1 354 ? 11.461 -13.188 26.547 1 93.69 354 ASN A N 1
ATOM 2773 C CA . ASN A 1 354 ? 10.234 -13.852 26.984 1 93.69 354 ASN A CA 1
ATOM 2774 C C . ASN A 1 354 ? 9.211 -12.852 27.516 1 93.69 354 ASN A C 1
ATOM 2776 O O . ASN A 1 354 ? 8.016 -13.008 27.281 1 93.69 354 ASN A O 1
ATOM 2780 N N . SER A 1 355 ? 9.711 -11.914 28.219 1 93.62 355 SER A N 1
ATOM 2781 C CA . SER A 1 355 ? 8.828 -10.859 28.703 1 93.62 355 SER A CA 1
ATOM 2782 C C . SER A 1 355 ? 8.203 -10.094 27.547 1 93.62 355 SER A C 1
ATOM 2784 O O . SER A 1 355 ? 7.012 -9.766 27.578 1 93.62 355 SER A O 1
ATOM 2786 N N . LYS A 1 356 ? 9 -9.781 26.609 1 90.69 356 LYS A N 1
ATOM 2787 C CA . LYS A 1 356 ? 8.508 -9.094 25.422 1 90.69 356 LYS A CA 1
ATOM 2788 C C . LYS A 1 356 ? 7.426 -9.914 24.719 1 90.69 356 LYS A C 1
ATOM 2790 O O . LYS A 1 356 ? 6.402 -9.375 24.297 1 90.69 356 LYS A O 1
ATOM 2795 N N . ILE A 1 357 ? 7.613 -11.164 24.531 1 94.38 357 ILE A N 1
ATOM 2796 C CA . ILE A 1 357 ? 6.668 -12.062 23.875 1 94.38 357 ILE A CA 1
ATOM 2797 C C . ILE A 1 357 ? 5.352 -12.078 24.656 1 94.38 357 ILE A C 1
ATOM 2799 O O . ILE A 1 357 ? 4.273 -12.047 24.047 1 94.38 357 ILE A O 1
ATOM 2803 N N . GLU A 1 358 ? 5.426 -12.062 25.953 1 94.5 358 GLU A N 1
ATOM 2804 C CA . GLU A 1 358 ? 4.219 -12.078 26.781 1 94.5 358 GLU A CA 1
ATOM 2805 C C . GLU A 1 358 ? 3.432 -10.781 26.625 1 94.5 358 GLU A C 1
ATOM 2807 O O . GLU A 1 358 ? 2.199 -10.797 26.594 1 94.5 358 GLU A O 1
ATOM 2812 N N . VAL A 1 359 ? 4.141 -9.758 26.594 1 90 359 VAL A N 1
ATOM 2813 C CA . VAL A 1 359 ? 3.49 -8.461 26.406 1 90 359 VAL A CA 1
ATOM 2814 C C . VAL A 1 359 ? 2.771 -8.43 25.062 1 90 359 VAL A C 1
ATOM 2816 O O . VAL A 1 359 ? 1.632 -7.969 24.969 1 90 359 VAL A O 1
ATOM 2819 N N . LEU A 1 360 ? 3.445 -8.852 24 1 91.5 360 LEU A N 1
ATOM 2820 C CA . LEU A 1 360 ? 2.859 -8.875 22.672 1 91.5 360 LEU A CA 1
ATOM 2821 C C . LEU A 1 360 ? 1.635 -9.781 22.625 1 91.5 360 LEU A C 1
ATOM 2823 O O . LEU A 1 360 ? 0.638 -9.461 21.984 1 91.5 360 LEU A O 1
ATOM 2827 N N . LYS A 1 361 ? 1.705 -10.883 23.328 1 92.38 361 LYS A N 1
ATOM 2828 C CA . LYS A 1 361 ? 0.573 -11.797 23.406 1 92.38 361 LYS A CA 1
ATOM 2829 C C . LYS A 1 361 ? -0.627 -11.133 24.062 1 92.38 361 LYS A C 1
ATOM 2831 O O . LYS A 1 361 ? -1.764 -11.289 23.609 1 92.38 361 LYS A O 1
ATOM 2836 N N . GLN A 1 362 ? -0.353 -10.469 25.125 1 90.12 362 GLN A N 1
ATOM 2837 C CA . GLN A 1 362 ? -1.414 -9.773 25.844 1 90.12 362 GLN A CA 1
ATOM 2838 C C . GLN A 1 362 ? -2.051 -8.688 24.984 1 90.12 362 GLN A C 1
ATOM 2840 O O . GLN A 1 362 ? -3.275 -8.555 24.938 1 90.12 362 GLN A O 1
ATOM 2845 N N . GLU A 1 363 ? -1.209 -7.926 24.297 1 85.94 363 GLU A N 1
ATOM 2846 C CA . GLU A 1 363 ? -1.714 -6.887 23.406 1 85.94 363 GLU A CA 1
ATOM 2847 C C . GLU A 1 363 ? -2.598 -7.48 22.312 1 85.94 363 GLU A C 1
ATOM 2849 O O . GLU A 1 363 ? -3.66 -6.938 22 1 85.94 363 GLU A O 1
ATOM 2854 N N . LEU A 1 364 ? -2.148 -8.57 21.734 1 91 364 LEU A N 1
ATOM 2855 C CA . LEU A 1 364 ? -2.91 -9.219 20.672 1 91 364 LEU A CA 1
ATOM 2856 C C . LEU A 1 364 ? -4.258 -9.711 21.188 1 91 364 LEU A C 1
ATOM 2858 O O . LEU A 1 364 ? -5.281 -9.539 20.531 1 91 364 LEU A O 1
ATOM 2862 N N . THR A 1 365 ? -4.238 -10.273 22.359 1 90.75 365 THR A N 1
ATOM 2863 C CA . THR A 1 365 ? -5.473 -10.766 22.969 1 90.75 365 THR A CA 1
ATOM 2864 C C . THR A 1 365 ? -6.449 -9.625 23.203 1 90.75 365 THR A C 1
ATOM 2866 O O . THR A 1 365 ? -7.648 -9.758 22.953 1 90.75 365 THR A O 1
ATOM 2869 N N . GLU A 1 366 ? -5.945 -8.531 23.656 1 85.81 366 GLU A N 1
ATOM 2870 C CA . GLU A 1 366 ? -6.777 -7.359 23.906 1 85.81 366 GLU A CA 1
ATOM 2871 C C . GLU A 1 366 ? -7.355 -6.805 22.609 1 85.81 366 GLU A C 1
ATOM 2873 O O . GLU A 1 366 ? -8.5 -6.355 22.578 1 85.81 366 GLU A O 1
ATOM 2878 N N . MET A 1 367 ? -6.562 -6.828 21.609 1 86.88 367 MET A N 1
ATOM 2879 C CA . MET A 1 367 ? -7.004 -6.332 20.312 1 86.88 367 MET A CA 1
ATOM 2880 C C . MET A 1 367 ? -8.109 -7.215 19.734 1 86.88 367 MET A C 1
ATOM 2882 O O . MET A 1 367 ? -9.023 -6.723 19.078 1 86.88 367 MET A O 1
ATOM 2886 N N . ILE A 1 368 ? -7.969 -8.508 19.844 1 88.25 368 ILE A N 1
ATOM 2887 C CA . ILE A 1 368 ? -8.969 -9.445 19.344 1 88.25 368 ILE A CA 1
ATOM 2888 C C . ILE A 1 368 ? -10.289 -9.234 20.078 1 88.25 368 ILE A C 1
ATOM 2890 O O . ILE A 1 368 ? -11.359 -9.234 19.453 1 88.25 368 ILE A O 1
ATOM 2894 N N . GLY A 1 369 ? -10.258 -8.883 21.375 1 78.69 369 GLY A N 1
ATOM 2895 C CA . GLY A 1 369 ? -11.461 -8.68 22.172 1 78.69 369 GLY A CA 1
ATOM 2896 C C . GLY A 1 369 ? -12.305 -9.93 22.312 1 78.69 369 GLY A C 1
ATOM 2897 O O . GLY A 1 369 ? -11.82 -11.039 22.094 1 78.69 369 GLY A O 1
ATOM 2898 N N . ASP A 1 370 ? -13.508 -9.664 22.734 1 65.12 370 ASP A N 1
ATOM 2899 C CA . ASP A 1 370 ? -14.414 -10.789 22.906 1 65.12 370 ASP A CA 1
ATOM 2900 C C . ASP A 1 370 ? -14.977 -11.273 21.578 1 65.12 370 ASP A C 1
ATOM 2902 O O . ASP A 1 370 ? -15.695 -10.531 20.906 1 65.12 370 ASP A O 1
ATOM 2906 N N . GLU A 1 371 ? -14.336 -12.234 21 1 56.06 371 GLU A N 1
ATOM 2907 C CA . GLU A 1 371 ? -14.758 -12.812 19.734 1 56.06 371 GLU A CA 1
ATOM 2908 C C . GLU A 1 371 ? -16.266 -13 19.688 1 56.06 371 GLU A C 1
ATOM 2910 O O . GLU A 1 371 ? -16.859 -13.039 18.594 1 56.06 371 GLU A O 1
ATOM 2915 N N . ASN A 1 372 ? -16.891 -13.117 20.844 1 46.97 372 ASN A N 1
ATOM 2916 C CA . ASN A 1 372 ? -18.312 -13.398 20.922 1 46.97 372 ASN A CA 1
ATOM 2917 C C . ASN A 1 372 ? -19.141 -12.117 20.891 1 46.97 372 ASN A C 1
ATOM 2919 O O . ASN A 1 372 ? -20.375 -12.164 20.875 1 46.97 372 ASN A O 1
ATOM 2923 N N . SER A 1 373 ? -18.531 -10.992 20.953 1 45.06 373 SER A N 1
ATOM 2924 C CA . SER A 1 373 ? -19.297 -9.766 21.141 1 45.06 373 SER A CA 1
ATOM 2925 C C . SER A 1 373 ? -19.938 -9.312 19.828 1 45.06 373 SER A C 1
ATOM 2927 O O . SER A 1 373 ? -20.812 -8.438 19.828 1 45.06 373 SER A O 1
ATOM 2929 N N . ALA A 1 374 ? -19.312 -9.445 18.734 1 41.81 374 ALA A N 1
ATOM 2930 C CA . ALA A 1 374 ? -19.922 -8.891 17.531 1 41.81 374 ALA A CA 1
ATOM 2931 C C . ALA A 1 374 ? -21.188 -9.648 17.156 1 41.81 374 ALA A C 1
ATOM 2933 O O . ALA A 1 374 ? -21.859 -9.312 16.172 1 41.81 374 ALA A O 1
ATOM 2934 N N . SER A 1 375 ? -21.266 -11.031 17.562 1 40.41 375 SER A N 1
ATOM 2935 C CA . SER A 1 375 ? -22.422 -11.828 17.141 1 40.41 375 SER A CA 1
ATOM 2936 C C . SER A 1 375 ? -23.609 -11.602 18.078 1 40.41 375 SER A C 1
ATOM 2938 O O . SER A 1 375 ? -23.422 -11.328 19.266 1 40.41 375 SER A O 1
ATOM 2940 N N . GLY A 1 376 ? -24.703 -11.195 17.656 1 40.44 376 GLY A N 1
ATOM 2941 C CA . GLY A 1 376 ? -25.984 -11.086 18.312 1 40.44 376 GLY A CA 1
ATOM 2942 C C . GLY A 1 376 ? -26.203 -12.148 19.375 1 40.44 376 GLY A C 1
ATOM 2943 O O . GLY A 1 376 ? -25.391 -13.07 19.516 1 40.44 376 GLY A O 1
ATOM 2944 N N . PRO A 1 377 ? -27.078 -11.969 20.359 1 36.94 377 PRO A N 1
ATOM 2945 C CA . PRO A 1 377 ? -27.422 -12.906 21.438 1 36.94 377 PRO A CA 1
ATOM 2946 C C . PRO A 1 377 ? -27.453 -14.359 20.953 1 36.94 377 PRO A C 1
ATOM 2948 O O . PRO A 1 377 ? -27.797 -14.617 19.797 1 36.94 377 PRO A O 1
ATOM 2951 N N . THR A 1 378 ? -26.672 -15.172 21.609 1 40.03 378 THR A N 1
ATOM 2952 C CA . THR A 1 378 ? -26.75 -16.625 21.453 1 40.03 378 THR A CA 1
ATOM 2953 C C . THR A 1 378 ? -28.203 -17.078 21.312 1 40.03 378 THR A C 1
ATOM 2955 O O . THR A 1 378 ? -29.062 -16.656 22.078 1 40.03 378 THR A O 1
ATOM 2958 N N . PRO A 1 379 ? -28.609 -17.609 20.203 1 37.22 379 PRO A N 1
ATOM 2959 C CA . PRO A 1 379 ? -29.938 -18.219 20.312 1 37.22 379 PRO A CA 1
ATOM 2960 C C . PRO A 1 379 ? -30.062 -19.109 21.547 1 37.22 379 PRO A C 1
ATOM 2962 O O . PRO A 1 379 ? -29.25 -20.016 21.766 1 37.22 379 PRO A O 1
ATOM 2965 N N . THR A 1 380 ? -30.391 -18.625 22.719 1 32.56 380 THR A N 1
ATOM 2966 C CA . THR A 1 380 ? -30.797 -19.547 23.766 1 32.56 380 THR A CA 1
ATOM 2967 C C . THR A 1 380 ? -31.625 -20.688 23.203 1 32.56 380 THR A C 1
ATOM 2969 O O . THR A 1 380 ? -32.438 -20.484 22.297 1 32.56 380 THR A O 1
ATOM 2972 N N . GLY A 1 381 ? -31.156 -21.938 23.375 1 33.53 381 GLY A N 1
ATOM 2973 C CA . GLY A 1 381 ? -31.766 -23.234 23.094 1 33.53 381 GLY A CA 1
ATOM 2974 C C . GLY A 1 381 ? -33.25 -23.266 23.312 1 33.53 381 GLY A C 1
ATOM 2975 O O . GLY A 1 381 ? -33.875 -24.328 23.266 1 33.53 381 GLY A O 1
ATOM 2976 N N . GLY A 1 382 ? -33.781 -22.406 24.188 1 32.28 382 GLY A N 1
ATOM 2977 C CA . GLY A 1 382 ? -35.125 -22.859 24.562 1 32.28 382 GLY A CA 1
ATOM 2978 C C . GLY A 1 382 ? -36.094 -22.844 23.391 1 32.28 382 GLY A C 1
ATOM 2979 O O . GLY A 1 382 ? -37.312 -22.828 23.594 1 32.28 382 GLY A O 1
ATOM 2980 N N . GLY A 1 383 ? -35.719 -22.266 22.25 1 29.44 383 GLY A N 1
ATOM 2981 C CA . GLY A 1 383 ? -36.938 -22.281 21.438 1 29.44 383 GLY A CA 1
ATOM 2982 C C . GLY A 1 383 ? -37.469 -23.688 21.172 1 29.44 383 GLY A C 1
ATOM 2983 O O . GLY A 1 383 ? -36.75 -24.672 21.406 1 29.44 383 GLY A O 1
ATOM 2984 N N . CYS A 1 384 ? -38.812 -23.812 20.703 1 30.16 384 CYS A N 1
ATOM 2985 C CA . CYS A 1 384 ? -39.656 -24.984 20.438 1 30.16 384 CYS A CA 1
ATOM 2986 C C . CYS A 1 384 ? -38.906 -26.016 19.625 1 30.16 384 CYS A C 1
ATOM 2988 O O . CYS A 1 384 ? -38.188 -25.672 18.672 1 30.16 384 CYS A O 1
ATOM 2990 N N . GLY A 1 385 ? -38.625 -27.219 20.062 1 30.66 385 GLY A N 1
ATOM 2991 C CA . GLY A 1 385 ? -38.219 -28.5 19.531 1 30.66 385 GLY A CA 1
ATOM 2992 C C . GLY A 1 385 ? -38.594 -28.688 18.078 1 30.66 385 GLY A C 1
ATOM 2993 O O . GLY A 1 385 ? -38 -29.516 17.375 1 30.66 385 GLY A O 1
ATOM 2994 N N . SER A 1 386 ? -39.969 -28.5 17.734 1 32.16 386 SER A N 1
ATOM 2995 C CA . SER A 1 386 ? -40.531 -29.141 16.562 1 32.16 386 SER A CA 1
ATOM 2996 C C . SER A 1 386 ? -40.156 -28.391 15.289 1 32.16 386 SER A C 1
ATOM 2998 O O . SER A 1 386 ? -40.312 -28.906 14.18 1 32.16 386 SER A O 1
ATOM 3000 N N . CYS A 1 387 ? -40.469 -27.031 15.266 1 32.22 387 CYS A N 1
ATOM 3001 C CA . CYS A 1 387 ? -40.625 -26.547 13.898 1 32.22 387 CYS A CA 1
ATOM 3002 C C . CYS A 1 387 ? -39.25 -26.453 13.211 1 32.22 387 CYS A C 1
ATOM 3004 O O . CYS A 1 387 ? -38.281 -25.938 13.781 1 32.22 387 CYS A O 1
ATOM 3006 N N . SER A 1 388 ? -38.938 -27.234 12.227 1 35.69 388 SER A N 1
ATOM 3007 C CA . SER A 1 388 ? -38 -27.375 11.125 1 35.69 388 SER A CA 1
ATOM 3008 C C . SER A 1 388 ? -37.469 -26.016 10.664 1 35.69 388 SER A C 1
ATOM 3010 O O . SER A 1 388 ? -36.625 -25.938 9.781 1 35.69 388 SER A O 1
ATOM 3012 N N . CYS A 1 389 ? -38.188 -24.875 10.883 1 39.34 389 CYS A N 1
ATOM 3013 C CA . CYS A 1 389 ? -37.906 -23.609 10.234 1 39.34 389 CYS A CA 1
ATOM 3014 C C . CYS A 1 389 ? -36.656 -22.969 10.828 1 39.34 389 CYS A C 1
ATOM 3016 O O . CYS A 1 389 ? -36.25 -21.875 10.406 1 39.34 389 CYS A O 1
ATOM 3018 N N . LYS A 1 390 ? -36.219 -23.234 11.938 1 43.5 390 LYS A N 1
ATOM 3019 C CA . LYS A 1 390 ? -35.219 -22.484 12.719 1 43.5 390 LYS A CA 1
ATOM 3020 C C . LYS A 1 390 ? -33.812 -22.734 12.188 1 43.5 390 LYS A C 1
ATOM 3022 O O . LYS A 1 390 ? -32.938 -21.859 12.281 1 43.5 390 LYS A O 1
ATOM 3027 N N . ALA A 1 391 ? -33.469 -23.969 11.812 1 47.5 391 ALA A N 1
ATOM 3028 C CA . ALA A 1 391 ? -32.125 -24.312 11.352 1 47.5 391 ALA A CA 1
ATOM 3029 C C . ALA A 1 391 ? -31.75 -23.484 10.133 1 47.5 391 ALA A C 1
ATOM 3031 O O . ALA A 1 391 ? -30.562 -23.156 9.945 1 47.5 391 ALA A O 1
ATOM 3032 N N . SER A 1 392 ? -32.75 -23.016 9.383 1 65.12 392 SER A N 1
ATOM 3033 C CA . SER A 1 392 ? -32.469 -22.312 8.133 1 65.12 392 SER A CA 1
ATOM 3034 C C . SER A 1 392 ? -32.125 -20.844 8.391 1 65.12 392 SER A C 1
ATOM 3036 O O . SER A 1 392 ? -31.656 -20.141 7.488 1 65.12 392 SER A O 1
ATOM 3038 N N . ASP A 1 393 ? -32.062 -20.562 9.719 1 85.25 393 ASP A N 1
ATOM 3039 C CA . ASP A 1 393 ? -32 -19.125 9.953 1 85.25 393 ASP A CA 1
ATOM 3040 C C . ASP A 1 393 ? -30.625 -18.703 10.469 1 85.25 393 ASP A C 1
ATOM 3042 O O . ASP A 1 393 ? -30.359 -17.516 10.672 1 85.25 393 ASP A O 1
ATOM 3046 N N . TYR A 1 394 ? -29.75 -19.812 10.641 1 94 394 TYR A N 1
ATOM 3047 C CA . TYR A 1 394 ? -28.438 -19.469 11.164 1 94 394 TYR A CA 1
ATOM 3048 C C . TYR A 1 394 ? -27.344 -20.172 10.398 1 94 394 TYR A C 1
ATOM 3050 O O . TYR A 1 394 ? -27.609 -21.062 9.586 1 94 394 TYR A O 1
ATOM 3058 N N . GLY A 1 395 ? -26.109 -19.766 10.672 1 96.19 395 GLY A N 1
ATOM 3059 C CA . GLY A 1 395 ? -24.938 -20.5 10.227 1 96.19 395 GLY A CA 1
ATOM 3060 C C . GLY A 1 395 ? -24.594 -20.234 8.773 1 96.19 395 GLY A C 1
ATOM 3061 O O . GLY A 1 395 ? -24.953 -19.188 8.219 1 96.19 395 GLY A O 1
ATOM 3062 N N . PHE A 1 396 ? -23.844 -21.172 8.172 1 96.31 396 PHE A N 1
ATOM 3063 C CA . PHE A 1 396 ? -23.375 -21.062 6.801 1 96.31 396 PHE A CA 1
ATOM 3064 C C . PHE A 1 396 ? -24.547 -20.938 5.832 1 96.31 396 PHE A C 1
ATOM 3066 O O . PHE A 1 396 ? -24.453 -20.234 4.828 1 96.31 396 PHE A O 1
ATOM 3073 N N . LYS A 1 397 ? -25.594 -21.703 6.164 1 97.38 397 LYS A N 1
ATOM 3074 C CA . LYS A 1 397 ? -26.75 -21.656 5.277 1 97.38 397 LYS A CA 1
ATOM 3075 C C . LYS A 1 397 ? -27.328 -20.25 5.188 1 97.38 397 LYS A C 1
ATOM 3077 O O . LYS A 1 397 ? -27.562 -19.734 4.09 1 97.38 397 LYS A O 1
ATOM 3082 N N . ALA A 1 398 ? -27.531 -19.703 6.375 1 97.31 398 ALA A N 1
ATOM 3083 C CA . ALA A 1 398 ? -28.031 -18.344 6.434 1 97.31 398 ALA A CA 1
ATOM 3084 C C . ALA A 1 398 ? -27.078 -17.375 5.73 1 97.31 398 ALA A C 1
ATOM 3086 O O . ALA A 1 398 ? -27.516 -16.5 4.98 1 97.31 398 ALA A O 1
ATOM 3087 N N . PHE A 1 399 ? -25.844 -17.516 5.949 1 97.44 399 PHE A N 1
ATOM 3088 C CA . PHE A 1 399 ? -24.844 -16.594 5.422 1 97.44 399 PHE A CA 1
ATOM 3089 C C . PHE A 1 399 ? -24.766 -16.688 3.902 1 97.44 399 PHE A C 1
ATOM 3091 O O . PHE A 1 399 ? -24.781 -15.664 3.211 1 97.44 399 PHE A O 1
ATOM 3098 N N . THR A 1 400 ? -24.656 -17.875 3.334 1 98.12 400 THR A N 1
ATOM 3099 C CA . THR A 1 400 ? -24.547 -18.047 1.889 1 98.12 400 THR A CA 1
ATOM 3100 C C . THR A 1 400 ? -25.812 -17.562 1.189 1 98.12 400 THR A C 1
ATOM 3102 O O . THR A 1 400 ? -25.75 -17.016 0.087 1 98.12 400 THR A O 1
ATOM 3105 N N . GLN A 1 401 ? -26.922 -17.75 1.82 1 97.19 401 GLN A N 1
ATOM 3106 C CA . GLN A 1 401 ? -28.172 -17.266 1.253 1 97.19 401 GLN A CA 1
ATOM 3107 C C . GLN A 1 401 ? -28.172 -15.734 1.18 1 97.19 401 GLN A C 1
ATOM 3109 O O . GLN A 1 401 ? -28.594 -15.164 0.173 1 97.19 401 GLN A O 1
ATOM 3114 N N . ASP A 1 402 ? -27.734 -15.18 2.277 1 97.19 402 ASP A N 1
ATOM 3115 C CA . ASP A 1 402 ? -27.672 -13.719 2.287 1 97.19 402 ASP A CA 1
ATOM 3116 C C . ASP A 1 402 ? -26.703 -13.203 1.226 1 97.19 402 ASP A C 1
ATOM 3118 O O . ASP A 1 402 ? -26.984 -12.211 0.553 1 97.19 402 ASP A O 1
ATOM 3122 N N . LEU A 1 403 ? -25.516 -13.805 1.069 1 97.69 403 LEU A N 1
ATOM 3123 C CA . LEU A 1 403 ? -24.547 -13.438 0.035 1 97.69 403 LEU A CA 1
ATOM 3124 C C . LEU A 1 403 ? -25.203 -13.461 -1.344 1 97.69 403 LEU A C 1
ATOM 3126 O O . LEU A 1 403 ? -25.094 -12.5 -2.107 1 97.69 403 LEU A O 1
ATOM 3130 N N . ARG A 1 404 ? -25.922 -14.469 -1.64 1 96.12 404 ARG A N 1
ATOM 3131 C CA . ARG A 1 404 ? -26.516 -14.656 -2.955 1 96.12 404 ARG A CA 1
ATOM 3132 C C . ARG A 1 404 ? -27.672 -13.672 -3.172 1 96.12 404 ARG A C 1
ATOM 3134 O O . ARG A 1 404 ? -27.922 -13.25 -4.301 1 96.12 404 ARG A O 1
ATOM 3141 N N . THR A 1 405 ? -28.312 -13.398 -2.086 1 96.38 405 THR A N 1
ATOM 3142 C CA . THR A 1 405 ? -29.406 -12.438 -2.168 1 96.38 405 THR A CA 1
ATOM 3143 C C . THR A 1 405 ? -28.891 -11.055 -2.557 1 96.38 405 THR A C 1
ATOM 3145 O O . THR A 1 405 ? -29.484 -10.383 -3.406 1 96.38 405 THR A O 1
ATOM 3148 N N . LYS A 1 406 ? -27.828 -10.695 -1.981 1 96.12 406 LYS A N 1
ATOM 3149 C CA . LYS A 1 406 ? -27.297 -9.352 -2.184 1 96.12 406 LYS A CA 1
ATOM 3150 C C . LYS A 1 406 ? -26.406 -9.281 -3.422 1 96.12 406 LYS A C 1
ATOM 3152 O O . LYS A 1 406 ? -26.484 -8.328 -4.195 1 96.12 406 LYS A O 1
ATOM 3157 N N . PHE A 1 407 ? -25.562 -10.188 -3.576 1 97.12 407 PHE A N 1
ATOM 3158 C CA . PHE A 1 407 ? -24.547 -10.164 -4.625 1 97.12 407 PHE A CA 1
ATOM 3159 C C . PHE A 1 407 ? -24.906 -11.125 -5.75 1 97.12 407 PHE A C 1
ATOM 3161 O O . PHE A 1 407 ? -24.375 -12.227 -5.828 1 97.12 407 PHE A O 1
ATOM 3168 N N . LYS A 1 408 ? -25.562 -10.68 -6.672 1 95.25 408 LYS A N 1
ATOM 3169 C CA . LYS A 1 408 ? -26.188 -11.5 -7.711 1 95.25 408 LYS A CA 1
ATOM 3170 C C . LYS A 1 408 ? -25.156 -12.039 -8.68 1 95.25 408 LYS A C 1
ATOM 3172 O O . LYS A 1 408 ? -25.391 -13.055 -9.344 1 95.25 408 LYS A O 1
ATOM 3177 N N . GLY A 1 409 ? -24.047 -11.438 -8.742 1 95.44 409 GLY A N 1
ATOM 3178 C CA . GLY A 1 409 ? -23 -11.883 -9.656 1 95.44 409 GLY A CA 1
ATOM 3179 C C . GLY A 1 409 ? -22.125 -12.977 -9.078 1 95.44 409 GLY A C 1
ATOM 3180 O O . GLY A 1 409 ? -21.328 -13.578 -9.797 1 95.44 409 GLY A O 1
ATOM 3181 N N . LEU A 1 410 ? -22.297 -13.312 -7.824 1 97.44 410 LEU A N 1
ATOM 3182 C CA . LEU A 1 410 ? -21.516 -14.344 -7.164 1 97.44 410 LEU A CA 1
ATOM 3183 C C . LEU A 1 410 ? -22.047 -15.734 -7.492 1 97.44 410 LEU A C 1
ATOM 3185 O O . LEU A 1 410 ? -23.047 -16.172 -6.91 1 97.44 410 LEU A O 1
ATOM 3189 N N . ASP A 1 411 ? -21.359 -16.469 -8.344 1 97.19 411 ASP A N 1
ATOM 3190 C CA . ASP A 1 411 ? -21.812 -17.781 -8.82 1 97.19 411 ASP A CA 1
ATOM 3191 C C . ASP A 1 411 ? -21.547 -18.859 -7.777 1 97.19 411 ASP A C 1
ATOM 3193 O O . ASP A 1 411 ? -22.406 -19.703 -7.523 1 97.19 411 ASP A O 1
ATOM 3197 N N . ASP A 1 412 ? -20.297 -18.828 -7.223 1 97.75 412 ASP A N 1
ATOM 3198 C CA . ASP A 1 412 ? -19.875 -19.969 -6.41 1 97.75 412 ASP A CA 1
ATOM 3199 C C . ASP A 1 412 ? -19.203 -19.5 -5.121 1 97.75 412 ASP A C 1
ATOM 3201 O O . ASP A 1 412 ? -18.469 -18.516 -5.125 1 97.75 412 ASP A O 1
ATOM 3205 N N . VAL A 1 413 ? -19.484 -20.188 -4.066 1 98.5 413 VAL A N 1
ATOM 3206 C CA . VAL A 1 413 ? -18.75 -20.062 -2.809 1 98.5 413 VAL A CA 1
ATOM 3207 C C . VAL A 1 413 ? -18.016 -21.359 -2.498 1 98.5 413 VAL A C 1
ATOM 3209 O O . VAL A 1 413 ? -18.641 -22.438 -2.42 1 98.5 413 VAL A O 1
ATOM 3212 N N . TYR A 1 414 ? -16.719 -21.328 -2.418 1 98.81 414 TYR A N 1
ATOM 3213 C CA . TYR A 1 414 ? -15.859 -22.438 -2.027 1 98.81 414 TYR A CA 1
ATOM 3214 C C . TYR A 1 414 ? -15.367 -22.266 -0.596 1 98.81 414 TYR A C 1
ATOM 3216 O O . TYR A 1 414 ? -15.336 -21.156 -0.072 1 98.81 414 TYR A O 1
ATOM 3224 N N . VAL A 1 415 ? -14.984 -23.344 0.055 1 98.81 415 VAL A N 1
ATOM 3225 C CA . VAL A 1 415 ? -14.391 -23.266 1.386 1 98.81 415 VAL A CA 1
ATOM 3226 C C . VAL A 1 415 ? -13.133 -24.141 1.443 1 98.81 415 VAL A C 1
ATOM 3228 O O . VAL A 1 415 ? -12.984 -25.078 0.659 1 98.81 415 VAL A O 1
ATOM 3231 N N . TRP A 1 416 ? -12.312 -23.797 2.359 1 98.69 416 TRP A N 1
ATOM 3232 C CA . TRP A 1 416 ? -11.039 -24.484 2.562 1 98.69 416 TRP A CA 1
ATOM 3233 C C . TRP A 1 416 ? -11.211 -25.703 3.463 1 98.69 416 TRP A C 1
ATOM 3235 O O . TRP A 1 416 ? -12.023 -25.688 4.391 1 98.69 416 TRP A O 1
ATOM 3245 N N . GLN A 1 417 ? -10.43 -26.719 3.238 1 98.44 417 GLN A N 1
ATOM 3246 C CA . GLN A 1 417 ? -10.25 -27.828 4.18 1 98.44 417 GLN A CA 1
ATOM 3247 C C . GLN A 1 417 ? -8.867 -28.453 4.039 1 98.44 417 GLN A C 1
ATOM 3249 O O . GLN A 1 417 ? -8.188 -28.25 3.029 1 98.44 417 GLN A O 1
ATOM 3254 N N . ALA A 1 418 ? -8.438 -29.156 5.074 1 98.25 418 ALA A N 1
ATOM 3255 C CA . ALA A 1 418 ? -7.297 -30.047 4.938 1 98.25 418 ALA A CA 1
ATOM 3256 C C . ALA A 1 418 ? -7.742 -31.453 4.539 1 98.25 418 ALA A C 1
ATOM 3258 O O . ALA A 1 418 ? -8.859 -31.859 4.852 1 98.25 418 ALA A O 1
ATOM 3259 N N . LEU A 1 419 ? -6.898 -32.188 3.91 1 98.56 419 LEU A N 1
ATOM 3260 C CA . LEU A 1 419 ? -7.238 -33.5 3.404 1 98.56 419 LEU A CA 1
ATOM 3261 C C . LEU A 1 419 ? -7.754 -34.406 4.531 1 98.56 419 LEU A C 1
ATOM 3263 O O . LEU A 1 419 ? -8.734 -35.125 4.355 1 98.56 419 LEU A O 1
ATOM 3267 N N . CYS A 1 420 ? -7.141 -34.375 5.672 1 98.31 420 CYS A N 1
ATOM 3268 C CA . CYS A 1 420 ? -7.488 -35.25 6.773 1 98.31 420 CYS A CA 1
ATOM 3269 C C . CYS A 1 420 ? -8.445 -34.562 7.746 1 98.31 420 CYS A C 1
ATOM 3271 O O . CYS A 1 420 ? -8.57 -35 8.898 1 98.31 420 CYS A O 1
ATOM 3273 N N . GLY A 1 421 ? -9.078 -33.531 7.34 1 97.94 421 GLY A N 1
ATOM 3274 C CA . GLY A 1 421 ? -9.953 -32.75 8.18 1 97.94 421 GLY A CA 1
ATOM 3275 C C . GLY A 1 421 ? -9.383 -31.375 8.492 1 97.94 421 GLY A C 1
ATOM 3276 O O . GLY A 1 421 ? -9.586 -30.422 7.727 1 97.94 421 GLY A O 1
ATOM 3277 N N . ALA A 1 422 ? -8.797 -31.234 9.562 1 97.88 422 ALA A N 1
ATOM 3278 C CA . ALA A 1 422 ? -7.949 -30.094 9.883 1 97.88 422 ALA A CA 1
ATOM 3279 C C . ALA A 1 422 ? -6.473 -30.438 9.727 1 97.88 422 ALA A C 1
ATOM 3281 O O . ALA A 1 422 ? -6.129 -31.562 9.375 1 97.88 422 ALA A O 1
ATOM 3282 N N . TRP A 1 423 ? -5.602 -29.438 9.953 1 97.25 423 TRP A N 1
ATOM 3283 C CA . TRP A 1 423 ? -4.172 -29.719 9.891 1 97.25 423 TRP A CA 1
ATOM 3284 C C . TRP A 1 423 ? -3.803 -30.891 10.789 1 97.25 423 TRP A C 1
ATOM 3286 O O . TRP A 1 423 ? -3.061 -31.781 10.383 1 97.25 423 TRP A O 1
ATOM 3296 N N . GLY A 1 424 ? -4.422 -30.953 11.938 1 97.38 424 GLY A N 1
ATOM 3297 C CA . GLY A 1 424 ? -4.172 -32.031 12.891 1 97.38 424 GLY A CA 1
ATOM 3298 C C . GLY A 1 424 ? -5.105 -33.219 12.711 1 97.38 424 GLY A C 1
ATOM 3299 O O . GLY A 1 424 ? -5.145 -34.094 13.555 1 97.38 424 GLY A O 1
ATOM 3300 N N . GLY A 1 425 ? -5.898 -33.219 11.68 1 97.94 425 GLY A N 1
ATOM 3301 C CA . GLY A 1 425 ? -6.812 -34.312 11.414 1 97.94 425 GLY A CA 1
ATOM 3302 C C . GLY A 1 425 ? -8.125 -34.219 12.172 1 97.94 425 GLY A C 1
ATOM 3303 O O . GLY A 1 425 ? -8.594 -33.094 12.445 1 97.94 425 GLY A O 1
ATOM 3304 N N . VAL A 1 426 ? -8.75 -35.344 12.352 1 98.31 426 VAL A N 1
ATOM 3305 C CA . VAL A 1 426 ? -10.023 -35.406 13.047 1 98.31 426 VAL A CA 1
ATOM 3306 C C . VAL A 1 426 ? -9.805 -35.844 14.5 1 98.31 426 VAL A C 1
ATOM 3308 O O . VAL A 1 426 ? -9.062 -36.781 14.766 1 98.31 426 VAL A O 1
ATOM 3311 N N . ARG A 1 427 ? -10.453 -35.188 15.398 1 97.69 427 ARG A N 1
ATOM 3312 C CA . ARG A 1 427 ? -10.336 -35.5 16.812 1 97.69 427 ARG A CA 1
ATOM 3313 C C . ARG A 1 427 ? -10.977 -36.875 17.109 1 97.69 427 ARG A C 1
ATOM 3315 O O . ARG A 1 427 ? -12.141 -37.094 16.797 1 97.69 427 ARG A O 1
ATOM 3322 N N . PRO A 1 428 ? -10.242 -37.719 17.781 1 96.94 428 PRO A N 1
ATOM 3323 C CA . PRO A 1 428 ? -10.828 -39.031 18.141 1 96.94 428 PRO A CA 1
ATOM 3324 C C . PRO A 1 428 ? -12.062 -38.875 19.031 1 96.94 428 PRO A C 1
ATOM 3326 O O . PRO A 1 428 ? -12.047 -38.125 20 1 96.94 428 PRO A O 1
ATOM 3329 N N . GLY A 1 429 ? -13.109 -39.562 18.688 1 95.19 429 GLY A N 1
ATOM 3330 C CA . GLY A 1 429 ? -14.312 -39.594 19.5 1 95.19 429 GLY A CA 1
ATOM 3331 C C . GLY A 1 429 ? -15.266 -38.469 19.234 1 95.19 429 GLY A C 1
ATOM 3332 O O . GLY A 1 429 ? -16.406 -38.469 19.719 1 95.19 429 GLY A O 1
ATOM 3333 N N . ALA A 1 430 ? -14.883 -37.531 18.484 1 95.12 430 ALA A N 1
ATOM 3334 C CA . ALA A 1 430 ? -15.68 -36.312 18.281 1 95.12 430 ALA A CA 1
ATOM 3335 C C . ALA A 1 430 ? -16.797 -36.562 17.266 1 95.12 430 ALA A C 1
ATOM 3337 O O . ALA A 1 430 ? -17.812 -35.844 17.281 1 95.12 430 ALA A O 1
ATOM 3338 N N . THR A 1 431 ? -16.688 -37.5 16.359 1 95.19 431 THR A N 1
ATOM 3339 C CA . THR A 1 431 ? -17.672 -37.844 15.336 1 95.19 431 THR A CA 1
ATOM 3340 C C . THR A 1 431 ? -17.984 -39.344 15.375 1 95.19 431 THR A C 1
ATOM 3342 O O . THR A 1 431 ? -17.469 -40.062 16.219 1 95.19 431 THR A O 1
ATOM 3345 N N . HIS A 1 432 ? -18.812 -39.781 14.398 1 97 432 HIS A N 1
ATOM 3346 C CA . HIS A 1 432 ? -19.203 -41.188 14.312 1 97 432 HIS A CA 1
ATOM 3347 C C . HIS A 1 432 ? -18.109 -42 13.664 1 97 432 HIS A C 1
ATOM 3349 O O . HIS A 1 432 ? -18.203 -43.25 13.602 1 97 432 HIS A O 1
ATOM 3355 N N . LEU A 1 433 ? -17.047 -41.406 13.219 1 97.94 433 LEU A N 1
ATOM 3356 C CA . LEU A 1 433 ? -15.953 -42.062 12.508 1 97.94 433 LEU A CA 1
ATOM 3357 C C . LEU A 1 433 ? -14.891 -42.562 13.484 1 97.94 433 LEU A C 1
ATOM 3359 O O . LEU A 1 433 ? -14.695 -41.969 14.547 1 97.94 433 LEU A O 1
ATOM 3363 N N . TYR A 1 434 ? -14.25 -43.625 13.102 1 97.94 434 TYR A N 1
ATOM 3364 C CA . TYR A 1 434 ? -13.109 -44.094 13.867 1 97.94 434 TYR A CA 1
ATOM 3365 C C . TYR A 1 434 ? -11.836 -43.375 13.484 1 97.94 434 TYR A C 1
ATOM 3367 O O . TYR A 1 434 ? -11.234 -43.656 12.445 1 97.94 434 TYR A O 1
ATOM 3375 N N . SER A 1 435 ? -11.422 -42.5 14.344 1 97.38 435 SER A N 1
ATOM 3376 C CA . SER A 1 435 ? -10.195 -41.719 14.148 1 97.38 435 SER A CA 1
ATOM 3377 C C . SER A 1 435 ? -9.18 -42.031 15.25 1 97.38 435 SER A C 1
ATOM 3379 O O . SER A 1 435 ? -9.555 -42.219 16.406 1 97.38 435 SER A O 1
ATOM 3381 N N . LYS A 1 436 ? -7.926 -42.125 14.891 1 97.75 436 LYS A N 1
ATOM 3382 C CA . LYS A 1 436 ? -6.812 -42.344 15.805 1 97.75 436 LYS A CA 1
ATOM 3383 C C . LYS A 1 436 ? -5.648 -41.406 15.492 1 97.75 436 LYS A C 1
ATOM 3385 O O . LYS A 1 436 ? -5.324 -41.188 14.32 1 97.75 436 LYS A O 1
ATOM 3390 N N . VAL A 1 437 ? -5.047 -40.875 16.562 1 97.75 437 VAL A N 1
ATOM 3391 C CA . VAL A 1 437 ? -3.871 -40.031 16.344 1 97.75 437 VAL A CA 1
ATOM 3392 C C . VAL A 1 437 ? -2.672 -40.906 15.977 1 97.75 437 VAL A C 1
ATOM 3394 O O . VAL A 1 437 ? -2.225 -41.719 16.781 1 97.75 437 VAL A O 1
ATOM 3397 N N . ILE A 1 438 ? -2.209 -40.688 14.828 1 98 438 ILE A N 1
ATOM 3398 C CA . ILE A 1 438 ? -1.065 -41.438 14.328 1 98 438 ILE A CA 1
ATOM 3399 C C . ILE A 1 438 ? 0.193 -40.594 14.398 1 98 438 ILE A C 1
ATOM 3401 O O . ILE A 1 438 ? 0.202 -39.438 13.922 1 98 438 ILE A O 1
ATOM 3405 N N . PRO A 1 439 ? 1.228 -41.094 15.016 1 96.5 439 PRO A N 1
ATOM 3406 C CA . PRO A 1 439 ? 2.49 -40.375 14.969 1 96.5 439 PRO A CA 1
ATOM 3407 C C . PRO A 1 439 ? 3.02 -40.188 13.547 1 96.5 439 PRO A C 1
ATOM 3409 O O . PRO A 1 439 ? 2.916 -41.125 12.734 1 96.5 439 PRO A O 1
ATOM 3412 N N . VAL A 1 440 ? 3.611 -39.062 13.289 1 95.69 440 VAL A N 1
ATOM 3413 C CA . VAL A 1 440 ? 4.105 -38.719 11.969 1 95.69 440 VAL A CA 1
ATOM 3414 C C . VAL A 1 440 ? 5.52 -39.25 11.773 1 95.69 440 VAL A C 1
ATOM 3416 O O . VAL A 1 440 ? 6.371 -39.094 12.656 1 95.69 440 VAL A O 1
ATOM 3419 N N . LYS A 1 441 ? 5.691 -39.875 10.711 1 95 441 LYS A N 1
ATOM 3420 C CA . LYS A 1 441 ? 7.02 -40.312 10.273 1 95 441 LYS A CA 1
ATOM 3421 C C . LYS A 1 441 ? 7.375 -39.688 8.93 1 95 441 LYS A C 1
ATOM 3423 O O . LYS A 1 441 ? 6.766 -40 7.906 1 95 441 LYS A O 1
ATOM 3428 N N . VAL A 1 442 ? 8.414 -38.875 8.891 1 94.5 442 VAL A N 1
ATOM 3429 C CA . VAL A 1 442 ? 8.812 -38.188 7.66 1 94.5 442 VAL A CA 1
ATOM 3430 C C . VAL A 1 442 ? 9.797 -39.062 6.887 1 94.5 442 VAL A C 1
ATOM 3432 O O . VAL A 1 442 ? 10.789 -39.531 7.445 1 94.5 442 VAL A O 1
ATOM 3435 N N . SER A 1 443 ? 9.508 -39.281 5.637 1 94.44 443 SER A N 1
ATOM 3436 C CA . SER A 1 443 ? 10.406 -40.062 4.781 1 94.44 443 SER A CA 1
ATOM 3437 C C . SER A 1 443 ? 11.789 -39.406 4.723 1 94.44 443 SER A C 1
ATOM 3439 O O . SER A 1 443 ? 11.922 -38.188 4.652 1 94.44 443 SER A O 1
ATOM 3441 N N . PRO A 1 444 ? 12.875 -40.25 4.723 1 94.5 444 PRO A N 1
ATOM 3442 C CA . PRO A 1 444 ? 14.227 -39.719 4.547 1 94.5 444 PRO A CA 1
ATOM 3443 C C . PRO A 1 444 ? 14.383 -38.938 3.248 1 94.5 444 PRO A C 1
ATOM 3445 O O . PRO A 1 444 ? 15.258 -38.062 3.15 1 94.5 444 PRO A O 1
ATOM 3448 N N . GLY A 1 445 ? 13.562 -39.219 2.32 1 92.06 445 GLY A N 1
ATOM 3449 C CA . GLY A 1 445 ? 13.617 -38.5 1.062 1 92.06 445 GLY A CA 1
ATOM 3450 C C . GLY A 1 445 ? 13.328 -37.031 1.22 1 92.06 445 GLY A C 1
ATOM 3451 O O . GLY A 1 445 ? 13.727 -36.219 0.378 1 92.06 445 GLY A O 1
ATOM 3452 N N . LEU A 1 446 ? 12.688 -36.656 2.279 1 94.06 446 LEU A N 1
ATOM 3453 C CA . LEU A 1 446 ? 12.273 -35.281 2.49 1 94.06 446 LEU A CA 1
ATOM 3454 C C . LEU A 1 446 ? 13.305 -34.531 3.32 1 94.06 446 LEU A C 1
ATOM 3456 O O . LEU A 1 446 ? 13.102 -33.375 3.674 1 94.06 446 LEU A O 1
ATOM 3460 N N . ASP A 1 447 ? 14.461 -35.062 3.635 1 89 447 ASP A N 1
ATOM 3461 C CA . ASP A 1 447 ? 15.539 -34.438 4.391 1 89 447 ASP A CA 1
ATOM 3462 C C . ASP A 1 447 ? 16.141 -33.281 3.623 1 89 447 ASP A C 1
ATOM 3464 O O . ASP A 1 447 ? 16.703 -32.344 4.223 1 89 447 ASP A O 1
ATOM 3468 N N . GLY A 1 448 ? 15.984 -33.312 2.338 1 87.56 448 GLY A N 1
ATOM 3469 C CA . GLY A 1 448 ? 16.562 -32.25 1.525 1 87.56 448 GLY A CA 1
ATOM 3470 C C . GLY A 1 448 ? 15.641 -31.062 1.341 1 87.56 448 GLY A C 1
ATOM 3471 O O . GLY A 1 448 ? 16.031 -30.062 0.734 1 87.56 448 GLY A O 1
ATOM 3472 N N . THR A 1 449 ? 14.508 -31.109 1.922 1 91.06 449 THR A N 1
ATOM 3473 C CA . THR A 1 449 ? 13.531 -30.031 1.746 1 91.06 449 THR A CA 1
ATOM 3474 C C . THR A 1 449 ? 13.789 -28.891 2.73 1 91.06 449 THR A C 1
ATOM 3476 O O . THR A 1 449 ? 14.539 -29.062 3.691 1 91.06 449 THR A O 1
ATOM 3479 N N . MET A 1 450 ? 13.219 -27.766 2.502 1 92.75 450 MET A N 1
ATOM 3480 C CA . MET A 1 450 ? 13.289 -26.609 3.377 1 92.75 450 MET A CA 1
ATOM 3481 C C . MET A 1 450 ? 12.617 -26.891 4.719 1 92.75 450 MET A C 1
ATOM 3483 O O . MET A 1 450 ? 11.586 -27.547 4.77 1 92.75 450 MET A O 1
ATOM 3487 N N . THR A 1 451 ? 13.281 -26.344 5.762 1 87.38 451 THR A N 1
ATOM 3488 C CA . THR A 1 451 ? 12.641 -26.438 7.07 1 87.38 451 THR A CA 1
ATOM 3489 C C . THR A 1 451 ? 11.328 -25.656 7.094 1 87.38 451 THR A C 1
ATOM 3491 O O . THR A 1 451 ? 11.281 -24.516 6.641 1 87.38 451 THR A O 1
ATOM 3494 N N . ASP A 1 452 ? 10.305 -26.25 7.637 1 88.12 452 ASP A N 1
ATOM 3495 C CA . ASP A 1 452 ? 8.961 -25.672 7.652 1 88.12 452 ASP A CA 1
ATOM 3496 C C . ASP A 1 452 ? 8.32 -25.812 9.031 1 88.12 452 ASP A C 1
ATOM 3498 O O . ASP A 1 452 ? 8.211 -26.922 9.562 1 88.12 452 ASP A O 1
ATOM 3502 N N . LEU A 1 453 ? 7.926 -24.703 9.57 1 84.19 453 LEU A N 1
ATOM 3503 C CA . LEU A 1 453 ? 7.301 -24.688 10.883 1 84.19 453 LEU A CA 1
ATOM 3504 C C . LEU A 1 453 ? 6.09 -25.609 10.93 1 84.19 453 LEU A C 1
ATOM 3506 O O . LEU A 1 453 ? 5.824 -26.25 11.953 1 84.19 453 LEU A O 1
ATOM 3510 N N . ALA A 1 454 ? 5.336 -25.672 9.891 1 89 454 ALA A N 1
ATOM 3511 C CA . ALA A 1 454 ? 4.156 -26.531 9.844 1 89 454 ALA A CA 1
ATOM 3512 C C . ALA A 1 454 ? 4.535 -28 10.023 1 89 454 ALA A C 1
ATOM 3514 O O . ALA A 1 454 ? 3.85 -28.734 10.727 1 89 454 ALA A O 1
ATOM 3515 N N . VAL A 1 455 ? 5.594 -28.438 9.398 1 91.88 455 VAL A N 1
ATOM 3516 C CA . VAL A 1 455 ? 6.047 -29.828 9.5 1 91.88 455 VAL A CA 1
ATOM 3517 C C . VAL A 1 455 ? 6.5 -30.109 10.93 1 91.88 455 VAL A C 1
ATOM 3519 O O . VAL A 1 455 ? 6.168 -31.156 11.484 1 91.88 455 VAL A O 1
ATOM 3522 N N . VAL A 1 456 ? 7.211 -29.172 11.484 1 88.94 456 VAL A N 1
ATOM 3523 C CA . VAL A 1 456 ? 7.688 -29.312 12.852 1 88.94 456 VAL A CA 1
ATOM 3524 C C . VAL A 1 456 ? 6.504 -29.531 13.797 1 88.94 456 VAL A C 1
ATOM 3526 O O . VAL A 1 456 ? 6.523 -30.422 14.641 1 88.94 456 VAL A O 1
ATOM 3529 N N . LYS A 1 457 ? 5.512 -28.766 13.633 1 91.38 457 LYS A N 1
ATOM 3530 C CA . LYS A 1 457 ? 4.348 -28.828 14.516 1 91.38 457 LYS A CA 1
ATOM 3531 C C . LYS A 1 457 ? 3.553 -30.109 14.305 1 91.38 457 LYS A C 1
ATOM 3533 O O . LYS A 1 457 ? 3.072 -30.719 15.266 1 91.38 457 LYS A O 1
ATOM 3538 N N . ILE A 1 458 ? 3.377 -30.5 13.102 1 93.06 458 ILE A N 1
ATOM 3539 C CA . ILE A 1 458 ? 2.611 -31.703 12.789 1 93.06 458 ILE A CA 1
ATOM 3540 C C . ILE A 1 458 ? 3.34 -32.938 13.32 1 93.06 458 ILE A C 1
ATOM 3542 O O . ILE A 1 458 ? 2.705 -33.906 13.773 1 93.06 458 ILE A O 1
ATOM 3546 N N . VAL A 1 459 ? 4.66 -32.938 13.227 1 93.56 459 VAL A N 1
ATOM 3547 C CA . VAL A 1 459 ? 5.449 -34.031 13.766 1 93.56 459 VAL A CA 1
ATOM 3548 C C . VAL A 1 459 ? 5.258 -34.125 15.281 1 93.56 459 VAL A C 1
ATOM 3550 O O . VAL A 1 459 ? 5.137 -35.219 15.844 1 93.56 459 VAL A O 1
ATOM 3553 N N . GLU A 1 460 ? 5.172 -33 15.883 1 92.69 460 GLU A N 1
ATOM 3554 C CA . GLU A 1 460 ? 4.973 -32.938 17.328 1 92.69 460 GLU A CA 1
ATOM 3555 C C . GLU A 1 460 ? 3.574 -33.406 17.703 1 92.69 460 GLU A C 1
ATOM 3557 O O . GLU A 1 460 ? 3.406 -34.094 18.719 1 92.69 460 GLU A O 1
ATOM 3562 N N . GLY A 1 461 ? 2.625 -33.125 16.953 1 94.94 461 GLY A N 1
ATOM 3563 C CA . GLY A 1 461 ? 1.241 -33.344 17.344 1 94.94 461 GLY A CA 1
ATOM 3564 C C . GLY A 1 461 ? 0.646 -34.625 16.797 1 94.94 461 GLY A C 1
ATOM 3565 O O . GLY A 1 461 ? -0.325 -35.156 17.344 1 94.94 461 GLY A O 1
ATOM 3566 N N . GLY A 1 462 ? 1.208 -35.125 15.758 1 96.94 462 GLY A N 1
ATOM 3567 C CA . GLY A 1 462 ? 0.577 -36.25 15.062 1 96.94 462 GLY A CA 1
ATOM 3568 C C . GLY A 1 462 ? -0.66 -35.844 14.281 1 96.94 462 GLY A C 1
ATOM 3569 O O . GLY A 1 462 ? -1.011 -34.656 14.234 1 96.94 462 GLY A O 1
ATOM 3570 N N . ILE A 1 463 ? -1.315 -36.844 13.641 1 98.12 463 ILE A N 1
ATOM 3571 C CA . ILE A 1 463 ? -2.498 -36.594 12.828 1 98.12 463 ILE A CA 1
ATOM 3572 C C . ILE A 1 463 ? -3.637 -37.5 13.258 1 98.12 463 ILE A C 1
ATOM 3574 O O . ILE A 1 463 ? -3.469 -38.719 13.32 1 98.12 463 ILE A O 1
ATOM 3578 N N . GLY A 1 464 ? -4.785 -36.844 13.648 1 98.25 464 GLY A N 1
ATOM 3579 C CA . GLY A 1 464 ? -5.988 -37.625 13.828 1 98.25 464 GLY A CA 1
ATOM 3580 C C . GLY A 1 464 ? -6.52 -38.219 12.531 1 98.25 464 GLY A C 1
ATOM 3581 O O . GLY A 1 464 ? -7.34 -37.594 11.859 1 98.25 464 GLY A O 1
ATOM 3582 N N . LEU A 1 465 ? -6.121 -39.469 12.227 1 98.56 465 LEU A N 1
ATOM 3583 C CA . LEU A 1 465 ? -6.426 -40.094 10.953 1 98.56 465 LEU A CA 1
ATOM 3584 C C . LEU A 1 465 ? -7.691 -40.938 11.055 1 98.56 465 LEU A C 1
ATOM 3586 O O . LEU A 1 465 ? -7.785 -41.844 11.906 1 98.56 465 LEU A O 1
ATOM 3590 N N . VAL A 1 466 ? -8.648 -40.656 10.227 1 98.62 466 VAL A N 1
ATOM 3591 C CA . VAL A 1 466 ? -9.812 -41.531 10.086 1 98.62 466 VAL A CA 1
ATOM 3592 C C . VAL A 1 466 ? -9.406 -42.844 9.406 1 98.62 466 VAL A C 1
ATOM 3594 O O . VAL A 1 466 ? -8.633 -42.812 8.445 1 98.62 466 VAL A O 1
ATOM 3597 N N . HIS A 1 467 ? -9.945 -43.906 9.922 1 98.44 467 HIS A N 1
ATOM 3598 C CA . HIS A 1 467 ? -9.602 -45.188 9.328 1 98.44 467 HIS A CA 1
ATOM 3599 C C . HIS A 1 467 ? -9.867 -45.188 7.828 1 98.44 467 HIS A C 1
ATOM 3601 O O . HIS A 1 467 ? -10.914 -44.75 7.375 1 98.44 467 HIS A O 1
ATOM 3607 N N . PRO A 1 468 ? -8.93 -45.781 6.984 1 98.25 468 PRO A N 1
ATOM 3608 C CA . PRO A 1 468 ? -9.062 -45.719 5.523 1 98.25 468 PRO A CA 1
ATOM 3609 C C . PRO A 1 468 ? -10.344 -46.375 5.02 1 98.25 468 PRO A C 1
ATOM 3611 O O . PRO A 1 468 ? -10.898 -45.969 4 1 98.25 468 PRO A O 1
ATOM 3614 N N . ASP A 1 469 ? -10.859 -47.281 5.754 1 98.06 469 ASP A N 1
ATOM 3615 C CA . ASP A 1 469 ? -12.094 -47.969 5.367 1 98.06 469 ASP A CA 1
ATOM 3616 C C . ASP A 1 469 ? -13.289 -47.031 5.43 1 98.06 469 ASP A C 1
ATOM 3618 O O . ASP A 1 469 ? -14.344 -47.312 4.855 1 98.06 469 ASP A O 1
ATOM 3622 N N . GLN A 1 470 ? -13.055 -45.938 6.105 1 98.5 470 GLN A N 1
ATOM 3623 C CA . GLN A 1 470 ? -14.148 -44.969 6.281 1 98.5 470 GLN A CA 1
ATOM 3624 C C . GLN A 1 470 ? -13.875 -43.688 5.52 1 98.5 470 GLN A C 1
ATOM 3626 O O . GLN A 1 470 ? -14.555 -42.688 5.734 1 98.5 470 GLN A O 1
ATOM 3631 N N . ALA A 1 471 ? -12.938 -43.75 4.605 1 98.38 471 ALA A N 1
ATOM 3632 C CA . ALA A 1 471 ? -12.555 -42.531 3.891 1 98.38 471 ALA A CA 1
ATOM 3633 C C . ALA A 1 471 ? -13.742 -41.938 3.115 1 98.38 471 ALA A C 1
ATOM 3635 O O . ALA A 1 471 ? -13.969 -40.75 3.127 1 98.38 471 ALA A O 1
ATOM 3636 N N . THR A 1 472 ? -14.508 -42.781 2.447 1 98.38 472 THR A N 1
ATOM 3637 C CA . THR A 1 472 ? -15.672 -42.312 1.689 1 98.38 472 THR A CA 1
ATOM 3638 C C . THR A 1 472 ? -16.703 -41.688 2.609 1 98.38 472 THR A C 1
ATOM 3640 O O . THR A 1 472 ? -17.234 -40.594 2.297 1 98.38 472 THR A O 1
ATOM 3643 N N . ASP A 1 473 ? -16.938 -42.312 3.711 1 98.56 473 ASP A N 1
ATOM 3644 C CA . ASP A 1 473 ? -17.875 -41.781 4.688 1 98.56 473 ASP A CA 1
ATOM 3645 C C . ASP A 1 473 ? -17.391 -40.469 5.262 1 98.56 473 ASP A C 1
ATOM 3647 O O . ASP A 1 473 ? -18.172 -39.531 5.469 1 98.56 473 ASP A O 1
ATOM 3651 N N . PHE A 1 474 ? -16.234 -40.469 5.578 1 98.19 474 PHE A N 1
ATOM 3652 C CA . PHE A 1 474 ? -15.602 -39.281 6.125 1 98.19 474 PHE A CA 1
ATOM 3653 C C . PHE A 1 474 ? -15.859 -38.062 5.23 1 98.19 474 PHE A C 1
ATOM 3655 O O . PHE A 1 474 ? -16.422 -37.062 5.68 1 98.19 474 PHE A O 1
ATOM 3662 N N . TYR A 1 475 ? -15.469 -38.094 3.916 1 98.81 475 TYR A N 1
ATOM 3663 C CA . TYR A 1 475 ? -15.625 -36.969 3.002 1 98.81 475 TYR A CA 1
ATOM 3664 C C . TYR A 1 475 ? -17.094 -36.688 2.723 1 98.81 475 TYR A C 1
ATOM 3666 O O . TYR A 1 475 ? -17.516 -35.531 2.662 1 98.81 475 TYR A O 1
ATOM 3674 N N . ASP A 1 476 ? -17.844 -37.719 2.559 1 98.56 476 ASP A N 1
ATOM 3675 C CA . ASP A 1 476 ? -19.266 -37.5 2.297 1 98.56 476 ASP A CA 1
ATOM 3676 C C . ASP A 1 476 ? -19.938 -36.812 3.467 1 98.56 476 ASP A C 1
ATOM 3678 O O . ASP A 1 476 ? -20.812 -35.938 3.268 1 98.56 476 ASP A O 1
ATOM 3682 N N . SER A 1 477 ? -19.578 -37.219 4.68 1 98.12 477 SER A N 1
ATOM 3683 C CA . SER A 1 477 ? -20.156 -36.594 5.863 1 98.12 477 SER A CA 1
ATOM 3684 C C . SER A 1 477 ? -19.875 -35.094 5.891 1 98.12 477 SER A C 1
ATOM 3686 O O . SER A 1 477 ? -20.766 -34.312 6.219 1 98.12 477 SER A O 1
ATOM 3688 N N . MET A 1 478 ? -18.734 -34.75 5.578 1 98.19 478 MET A N 1
ATOM 3689 C CA . MET A 1 478 ? -18.344 -33.344 5.566 1 98.19 478 MET A CA 1
ATOM 3690 C C . MET A 1 478 ? -18.938 -32.594 4.367 1 98.19 478 MET A C 1
ATOM 3692 O O . MET A 1 478 ? -19.547 -31.547 4.52 1 98.19 478 MET A O 1
ATOM 3696 N N . HIS A 1 479 ? -18.844 -33.156 3.176 1 98.75 479 HIS A N 1
ATOM 3697 C CA . HIS A 1 479 ? -19.172 -32.469 1.927 1 98.75 479 HIS A CA 1
ATOM 3698 C C . HIS A 1 479 ? -20.672 -32.438 1.691 1 98.75 479 HIS A C 1
ATOM 3700 O O . HIS A 1 479 ? -21.188 -31.5 1.082 1 98.75 479 HIS A O 1
ATOM 3706 N N . SER A 1 480 ? -21.406 -33.406 2.094 1 98.44 480 SER A N 1
ATOM 3707 C CA . SER A 1 480 ? -22.859 -33.375 1.951 1 98.44 480 SER A CA 1
ATOM 3708 C C . SER A 1 480 ? -23.469 -32.219 2.75 1 98.44 480 SER A C 1
ATOM 3710 O O . SER A 1 480 ? -24.391 -31.562 2.289 1 98.44 480 SER A O 1
ATOM 3712 N N . TYR A 1 481 ? -22.953 -32.062 3.922 1 97.94 481 TYR A N 1
ATOM 3713 C CA . TYR A 1 481 ? -23.375 -30.922 4.711 1 97.94 481 TYR A CA 1
ATOM 3714 C C . TYR A 1 481 ? -23.062 -29.609 3.988 1 97.94 481 TYR A C 1
ATOM 3716 O O . TYR A 1 481 ? -23.922 -28.75 3.859 1 97.94 481 TYR A O 1
ATOM 3724 N N . LEU A 1 482 ? -21.812 -29.469 3.564 1 98.62 482 LEU A N 1
ATOM 3725 C CA . LEU A 1 482 ? -21.375 -28.234 2.898 1 98.62 482 LEU A CA 1
ATOM 3726 C C . LEU A 1 482 ? -22.234 -27.953 1.669 1 98.62 482 LEU A C 1
ATOM 3728 O O . LEU A 1 482 ? -22.625 -26.812 1.437 1 98.62 482 LEU A O 1
ATOM 3732 N N . SER A 1 483 ? -22.469 -28.969 0.895 1 98.5 483 SER A N 1
ATOM 3733 C CA . SER A 1 483 ? -23.312 -28.812 -0.279 1 98.5 483 SER A CA 1
ATOM 3734 C C . SER A 1 483 ? -24.703 -28.328 0.111 1 98.5 483 SER A C 1
ATOM 3736 O O . SER A 1 483 ? -25.266 -27.438 -0.537 1 98.5 483 SER A O 1
ATOM 3738 N N . LYS A 1 484 ? -25.25 -28.812 1.169 1 97.38 484 LYS A N 1
ATOM 3739 C CA . LYS A 1 484 ? -26.594 -2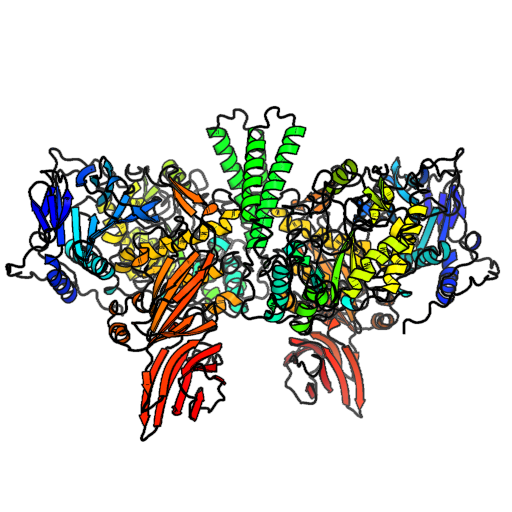8.484 1.633 1 97.38 484 LYS A CA 1
ATOM 3740 C C . LYS A 1 484 ? -26.672 -27.031 2.082 1 97.38 484 LYS A C 1
ATOM 3742 O O . LYS A 1 484 ? -27.734 -26.406 1.999 1 97.38 484 LYS A O 1
ATOM 3747 N N . VAL A 1 485 ? -25.609 -26.578 2.539 1 97.62 485 VAL A N 1
ATOM 3748 C CA . VAL A 1 485 ? -25.672 -25.234 3.09 1 97.62 485 VAL A CA 1
ATOM 3749 C C . VAL A 1 485 ? -25.188 -24.234 2.045 1 97.62 485 VAL A C 1
ATOM 3751 O O . VAL A 1 485 ? -24.859 -23.094 2.379 1 97.62 485 VAL A O 1
ATOM 3754 N N . GLY A 1 486 ? -25.016 -24.562 0.8 1 97.25 486 GLY A N 1
ATOM 3755 C CA . GLY A 1 486 ? -24.812 -23.609 -0.289 1 97.25 486 GLY A CA 1
ATOM 3756 C C . GLY A 1 486 ? -23.375 -23.531 -0.75 1 97.25 486 GLY A C 1
ATOM 3757 O O . GLY A 1 486 ? -23.016 -22.656 -1.544 1 97.25 486 GLY A O 1
ATOM 3758 N N . ILE A 1 487 ? -22.516 -24.406 -0.283 1 98.5 487 ILE A N 1
ATOM 3759 C CA . ILE A 1 487 ? -21.125 -24.469 -0.728 1 98.5 487 ILE A CA 1
ATOM 3760 C C . ILE A 1 487 ? -21.031 -25.266 -2.027 1 98.5 487 ILE A C 1
ATOM 3762 O O . ILE A 1 487 ? -21.625 -26.328 -2.15 1 98.5 487 ILE A O 1
ATOM 3766 N N . ALA A 1 488 ? -20.234 -24.672 -3.008 1 98.19 488 ALA A N 1
ATOM 3767 C CA . ALA A 1 488 ? -20.219 -25.25 -4.352 1 98.19 488 ALA A CA 1
ATOM 3768 C C . ALA A 1 488 ? -18.969 -26.094 -4.562 1 98.19 488 ALA A C 1
ATOM 3770 O O . ALA A 1 488 ? -18.891 -26.875 -5.512 1 98.19 488 ALA A O 1
ATOM 3771 N N . GLY A 1 489 ? -18 -25.984 -3.744 1 98.56 489 GLY A N 1
ATOM 3772 C CA . GLY A 1 489 ? -16.75 -26.719 -3.869 1 98.56 489 GLY A CA 1
ATOM 3773 C C . GLY A 1 489 ? -15.797 -26.484 -2.713 1 98.56 489 GLY A C 1
ATOM 3774 O O . GLY A 1 489 ? -16.094 -25.719 -1.799 1 98.56 489 GLY A O 1
ATOM 3775 N N . VAL A 1 490 ? -14.602 -27.125 -2.795 1 98.81 490 VAL A N 1
ATOM 3776 C CA . VAL A 1 490 ? -13.648 -27.047 -1.693 1 98.81 490 VAL A CA 1
ATOM 3777 C C . VAL A 1 490 ? -12.234 -26.844 -2.244 1 98.81 490 VAL A C 1
ATOM 3779 O O . VAL A 1 490 ? -11.922 -27.312 -3.344 1 98.81 490 VAL A O 1
ATOM 3782 N N . LYS A 1 491 ? -11.484 -26.078 -1.569 1 98.75 491 LYS A N 1
ATOM 3783 C CA . LYS A 1 491 ? -10.031 -26.047 -1.711 1 98.75 491 LYS A CA 1
ATOM 3784 C C . LYS A 1 491 ? -9.367 -26.969 -0.69 1 98.75 491 LYS A C 1
ATOM 3786 O O . LYS A 1 491 ? -9.406 -26.703 0.512 1 98.75 491 LYS A O 1
ATOM 3791 N N . VAL A 1 492 ? -8.734 -28.031 -1.11 1 98.81 492 VAL A N 1
ATOM 3792 C CA . VAL A 1 492 ? -8.203 -29.047 -0.212 1 98.81 492 VAL A CA 1
ATOM 3793 C C . VAL A 1 492 ? -6.688 -28.891 -0.096 1 98.81 492 VAL A C 1
ATOM 3795 O O . VAL A 1 492 ? -5.961 -29.078 -1.075 1 98.81 492 VAL A O 1
ATOM 3798 N N . ASP A 1 493 ? -6.262 -28.547 1.078 1 98.06 493 ASP A N 1
ATOM 3799 C CA . ASP A 1 493 ? -4.848 -28.359 1.379 1 98.06 493 ASP A CA 1
ATOM 3800 C C . ASP A 1 493 ? -4.25 -29.578 2.051 1 98.06 493 ASP A C 1
ATOM 3802 O O . ASP A 1 493 ? -4.977 -30.5 2.447 1 98.06 493 ASP A O 1
ATOM 3806 N N . VAL A 1 494 ? -2.965 -29.688 2.115 1 97.25 494 VAL A N 1
ATOM 3807 C CA . VAL A 1 494 ? -2.16 -30.641 2.873 1 97.25 494 VAL A CA 1
ATOM 3808 C C . VAL A 1 494 ? -2.383 -32.062 2.33 1 97.25 494 VAL A C 1
ATOM 3810 O O . VAL A 1 494 ? -2.471 -33 3.098 1 97.25 494 VAL A O 1
ATOM 3813 N N . ILE A 1 495 ? -2.561 -32.125 1.121 1 97.56 495 ILE A N 1
ATOM 3814 C CA . ILE A 1 495 ? -2.877 -33.406 0.49 1 97.56 495 ILE A CA 1
ATOM 3815 C C . ILE A 1 495 ? -1.705 -34.375 0.663 1 97.56 495 ILE A C 1
ATOM 3817 O O . ILE A 1 495 ? -1.904 -35.562 0.817 1 97.56 495 ILE A O 1
ATOM 3821 N N . HIS A 1 496 ? -0.494 -33.938 0.791 1 94.56 496 HIS A N 1
ATOM 3822 C CA . HIS A 1 496 ? 0.711 -34.75 0.891 1 94.56 496 HIS A CA 1
ATOM 3823 C C . HIS A 1 496 ? 0.773 -35.469 2.229 1 94.56 496 HIS A C 1
ATOM 3825 O O . HIS A 1 496 ? 1.558 -36.406 2.393 1 94.56 496 HIS A O 1
ATOM 3831 N N . THR A 1 497 ? -0.074 -35.188 3.117 1 95.75 497 THR A N 1
ATOM 3832 C CA . THR A 1 497 ? 0.038 -35.594 4.512 1 95.75 497 THR A CA 1
ATOM 3833 C C . THR A 1 497 ? -0.001 -37.125 4.633 1 95.75 497 THR A C 1
ATOM 3835 O O . THR A 1 497 ? 0.56 -37.688 5.574 1 95.75 497 THR A O 1
ATOM 3838 N N . LEU A 1 498 ? -0.547 -37.812 3.725 1 97.25 498 LEU A N 1
ATOM 3839 C CA . LEU A 1 498 ? -0.728 -39.25 3.803 1 97.25 498 LEU A CA 1
ATOM 3840 C C . LEU A 1 498 ? 0.618 -39.969 3.826 1 97.25 498 LEU A C 1
ATOM 3842 O O . LEU A 1 498 ? 0.743 -41.062 4.414 1 97.25 498 LEU A O 1
ATOM 3846 N N . GLU A 1 499 ? 1.632 -39.375 3.221 1 95.38 499 GLU A N 1
ATOM 3847 C CA . GLU A 1 499 ? 2.936 -40.031 3.199 1 95.38 499 GLU A CA 1
ATOM 3848 C C . GLU A 1 499 ? 3.553 -40.094 4.594 1 95.38 499 GLU A C 1
ATOM 3850 O O . GLU A 1 499 ? 4.492 -40.844 4.84 1 95.38 499 GLU A O 1
ATOM 3855 N N . TYR A 1 500 ? 2.938 -39.344 5.559 1 96 500 TYR A N 1
ATOM 3856 C CA . TYR A 1 500 ? 3.461 -39.281 6.918 1 96 500 TYR A CA 1
ATOM 3857 C C . TYR A 1 500 ? 2.869 -40.375 7.785 1 96 500 TYR A C 1
ATOM 3859 O O . TYR A 1 500 ? 3.418 -40.719 8.844 1 96 500 TYR A O 1
ATOM 3867 N N . VAL A 1 501 ? 1.763 -40.906 7.418 1 97.62 501 VAL A N 1
ATOM 3868 C CA . VAL A 1 501 ? 0.991 -41.688 8.383 1 97.62 501 VAL A CA 1
ATOM 3869 C C . VAL A 1 501 ? 0.625 -43.031 7.781 1 97.62 501 VAL A C 1
ATOM 3871 O O . VAL A 1 501 ? -0.414 -43.594 8.117 1 97.62 501 VAL A O 1
ATOM 3874 N N . CYS A 1 502 ? 1.408 -43.656 7.004 1 97.06 502 CYS A N 1
ATOM 3875 C CA . CYS A 1 502 ? 1.029 -44.812 6.184 1 97.06 502 CYS A CA 1
ATOM 3876 C C . CYS A 1 502 ? 1.605 -46.094 6.75 1 97.06 502 CYS A C 1
ATOM 3878 O O . CYS A 1 502 ? 1.363 -47.188 6.211 1 97.06 502 CYS A O 1
ATOM 3880 N N . GLU A 1 503 ? 2.311 -46.062 7.852 1 96.62 503 GLU A N 1
ATOM 3881 C CA . GLU A 1 503 ? 3.033 -47.219 8.398 1 96.62 503 GLU A CA 1
ATOM 3882 C C . GLU A 1 503 ? 2.092 -48.375 8.656 1 96.62 503 GLU A C 1
ATOM 3884 O O . GLU A 1 503 ? 2.4 -49.531 8.297 1 96.62 503 GLU A O 1
ATOM 3889 N N . GLU A 1 504 ? 0.918 -48.156 9.133 1 96.06 504 GLU A N 1
ATOM 3890 C CA . GLU A 1 504 ? 0.041 -49.219 9.609 1 96.06 504 GLU A CA 1
ATOM 3891 C C . GLU A 1 504 ? -1.082 -49.5 8.617 1 96.06 504 GLU A C 1
ATOM 3893 O O . GLU A 1 504 ? -1.997 -50.281 8.914 1 96.06 504 GLU A O 1
ATOM 3898 N N . TYR A 1 505 ? -0.983 -48.969 7.477 1 97.19 505 TYR A N 1
ATOM 3899 C CA . TYR A 1 505 ? -2.139 -49.062 6.594 1 97.19 505 TYR A CA 1
ATOM 3900 C C . TYR A 1 505 ? -1.721 -49.5 5.191 1 97.19 505 TYR A C 1
ATOM 3902 O O . TYR A 1 505 ? -2.205 -48.938 4.195 1 97.19 505 TYR A O 1
ATOM 3910 N N . GLY A 1 506 ? -0.757 -50.375 5.152 1 96.31 506 GLY A N 1
ATOM 3911 C CA . GLY A 1 506 ? -0.372 -50.969 3.893 1 96.31 506 GLY A CA 1
ATOM 3912 C C . GLY A 1 506 ? 0.605 -50.156 3.094 1 96.31 506 GLY A C 1
ATOM 3913 O O . GLY A 1 506 ? 0.95 -50.5 1.961 1 96.31 506 GLY A O 1
ATOM 3914 N N . GLY A 1 507 ? 1.039 -49.062 3.695 1 97.38 507 GLY A N 1
ATOM 3915 C CA . GLY A 1 507 ? 1.992 -48.188 3.014 1 97.38 507 GLY A CA 1
ATOM 3916 C C . GLY A 1 507 ? 1.344 -47 2.352 1 97.38 507 GLY A C 1
ATOM 3917 O O . GLY A 1 507 ? 0.117 -46.844 2.348 1 97.38 507 GLY A O 1
ATOM 3918 N N . ARG A 1 508 ? 2.154 -46.094 1.782 1 97.38 508 ARG A N 1
ATOM 3919 C CA . ARG A 1 508 ? 1.717 -44.812 1.288 1 97.38 508 ARG A CA 1
ATOM 3920 C C . ARG A 1 508 ? 0.801 -44.938 0.078 1 97.38 508 ARG A C 1
ATOM 3922 O O . ARG A 1 508 ? -0.158 -44.188 -0.081 1 97.38 508 ARG A O 1
ATOM 3929 N N . VAL A 1 509 ? 1.012 -45.969 -0.774 1 98.19 509 VAL A N 1
ATOM 3930 C CA . VAL A 1 509 ? 0.226 -46.156 -1.99 1 98.19 509 VAL A CA 1
ATOM 3931 C C . VAL A 1 509 ? -1.181 -46.625 -1.632 1 98.19 509 VAL A C 1
ATOM 3933 O O . VAL A 1 509 ? -2.172 -46.062 -2.098 1 98.19 509 VAL A O 1
ATOM 3936 N N . GLU A 1 510 ? -1.283 -47.625 -0.741 1 97.81 510 GLU A N 1
ATOM 3937 C CA . GLU A 1 510 ? -2.582 -48.188 -0.381 1 97.81 510 GLU A CA 1
ATOM 3938 C C . GLU A 1 510 ? -3.412 -47.188 0.417 1 97.81 510 GLU A C 1
ATOM 3940 O O . GLU A 1 510 ? -4.621 -47.062 0.213 1 97.81 510 GLU A O 1
ATOM 3945 N N . LEU A 1 511 ? -2.76 -46.562 1.313 1 98.31 511 LEU A N 1
ATOM 3946 C CA . LEU A 1 511 ? -3.463 -45.531 2.07 1 98.31 511 LEU A CA 1
ATOM 3947 C C . LEU A 1 511 ? -3.992 -44.438 1.146 1 98.31 511 LEU A C 1
ATOM 3949 O O . LEU A 1 511 ? -5.137 -44 1.282 1 98.31 511 LEU A O 1
ATOM 3953 N N . ALA A 1 512 ? -3.148 -44 0.212 1 98.38 512 ALA A N 1
ATOM 3954 C CA . ALA A 1 512 ? -3.529 -42.969 -0.743 1 98.38 512 ALA A CA 1
ATOM 3955 C C . ALA A 1 512 ? -4.723 -43.406 -1.585 1 98.38 512 ALA A C 1
ATOM 3957 O O . ALA A 1 512 ? -5.656 -42.625 -1.802 1 98.38 512 ALA A O 1
ATOM 3958 N N . LYS A 1 513 ? -4.711 -44.594 -2.041 1 98.06 513 LYS A N 1
ATOM 3959 C CA . LYS A 1 513 ? -5.809 -45.125 -2.854 1 98.06 513 LYS A CA 1
ATOM 3960 C C . LYS A 1 513 ? -7.137 -45 -2.109 1 98.06 513 LYS A C 1
ATOM 3962 O O . LYS A 1 513 ? -8.141 -44.562 -2.682 1 98.06 513 LYS A O 1
ATOM 3967 N N . ALA A 1 514 ? -7.117 -45.344 -0.863 1 98.31 514 ALA A N 1
ATOM 3968 C CA . ALA A 1 514 ? -8.344 -45.344 -0.069 1 98.31 514 ALA A CA 1
ATOM 3969 C C . ALA A 1 514 ? -8.867 -43.906 0.096 1 98.31 514 ALA A C 1
ATOM 3971 O O . ALA A 1 514 ? -10.047 -43.656 -0.128 1 98.31 514 ALA A O 1
ATOM 3972 N N . TYR A 1 515 ? -8.039 -43.062 0.502 1 98.62 515 TYR A N 1
ATOM 3973 C CA . TYR A 1 515 ? -8.445 -41.688 0.764 1 98.62 515 TYR A CA 1
ATOM 3974 C C . TYR A 1 515 ? -8.852 -40.969 -0.524 1 98.62 515 TYR A C 1
ATOM 3976 O O . TYR A 1 515 ? -9.867 -40.281 -0.561 1 98.62 515 TYR A O 1
ATOM 3984 N N . TYR A 1 516 ? -8.07 -41.188 -1.599 1 98.56 516 TYR A N 1
ATOM 3985 C CA . TYR A 1 516 ? -8.359 -40.5 -2.848 1 98.56 516 TYR A CA 1
ATOM 3986 C C . TYR A 1 516 ? -9.617 -41.062 -3.502 1 98.56 516 TYR A C 1
ATOM 3988 O O . TYR A 1 516 ? -10.359 -40.312 -4.16 1 98.56 516 TYR A O 1
ATOM 3996 N N . GLN A 1 517 ? -9.875 -42.281 -3.316 1 98 517 GLN A N 1
ATOM 3997 C CA . GLN A 1 517 ? -11.141 -42.844 -3.781 1 98 517 GLN A CA 1
ATOM 3998 C C . GLN A 1 517 ? -12.32 -42.219 -3.049 1 98 517 GLN A C 1
ATOM 4000 O O . GLN A 1 517 ? -13.328 -41.875 -3.668 1 98 517 GLN A O 1
ATOM 4005 N N . GLY A 1 518 ? -12.18 -42.125 -1.757 1 98.62 518 GLY A N 1
ATOM 4006 C CA . GLY A 1 518 ? -13.219 -41.469 -0.986 1 98.62 518 GLY A CA 1
ATOM 4007 C C . GLY A 1 518 ? -13.438 -40.031 -1.413 1 98.62 518 GLY A C 1
ATOM 4008 O O . GLY A 1 518 ? -14.586 -39.562 -1.546 1 98.62 518 GLY A O 1
ATOM 4009 N N . LEU A 1 519 ? -12.352 -39.312 -1.586 1 98.56 519 LEU A N 1
ATOM 4010 C CA . LEU A 1 519 ? -12.422 -37.938 -2.008 1 98.56 519 LEU A CA 1
ATOM 4011 C C . LEU A 1 519 ? -13.086 -37.812 -3.375 1 98.56 519 LEU A C 1
ATOM 4013 O O . LEU A 1 519 ? -13.914 -36.906 -3.59 1 98.56 519 LEU A O 1
ATOM 4017 N N . THR A 1 520 ? -12.734 -38.688 -4.289 1 98.25 520 THR A N 1
ATOM 4018 C CA . THR A 1 520 ? -13.289 -38.719 -5.637 1 98.25 520 THR A CA 1
ATOM 4019 C C . THR A 1 520 ? -14.797 -38.969 -5.594 1 98.25 520 THR A C 1
ATOM 4021 O O . THR A 1 520 ? -15.562 -38.25 -6.262 1 98.25 520 THR A O 1
ATOM 4024 N N . ARG A 1 521 ? -15.234 -39.906 -4.82 1 98.5 521 ARG A N 1
ATOM 4025 C CA . ARG A 1 521 ? -16.656 -40.219 -4.715 1 98.5 521 ARG A CA 1
ATOM 4026 C C . ARG A 1 521 ? -17.438 -39.031 -4.156 1 98.5 521 ARG A C 1
ATOM 4028 O O . ARG A 1 521 ? -18.531 -38.75 -4.629 1 98.5 521 ARG A O 1
ATOM 4035 N N . SER A 1 522 ? -16.875 -38.469 -3.164 1 98.62 522 SER A N 1
ATOM 4036 C CA . SER A 1 522 ? -17.531 -37.312 -2.574 1 98.62 522 SER A CA 1
ATOM 4037 C C . SER A 1 522 ? -17.609 -36.156 -3.568 1 98.62 522 SER A C 1
ATOM 4039 O O . SER A 1 522 ? -18.625 -35.469 -3.625 1 98.62 522 SER A O 1
ATOM 4041 N N . LEU A 1 523 ? -16.547 -35.906 -4.309 1 98.62 523 LEU A N 1
ATOM 4042 C CA . LEU A 1 523 ? -16.5 -34.844 -5.316 1 98.62 523 LEU A CA 1
ATOM 4043 C C . LEU A 1 523 ? -17.609 -35.031 -6.344 1 98.62 523 LEU A C 1
ATOM 4045 O O . LEU A 1 523 ? -18.297 -34.062 -6.691 1 98.62 523 LEU A O 1
ATOM 4049 N N . VAL A 1 524 ? -17.812 -36.188 -6.844 1 98.5 524 VAL A N 1
ATOM 4050 C CA . VAL A 1 524 ? -18.828 -36.5 -7.848 1 98.5 524 VAL A CA 1
ATOM 4051 C C . VAL A 1 524 ? -20.219 -36.312 -7.254 1 98.5 524 VAL A C 1
ATOM 4053 O O . VAL A 1 524 ? -21.094 -35.75 -7.898 1 98.5 524 VAL A O 1
ATOM 4056 N N . LYS A 1 525 ? -20.359 -36.688 -6.07 1 98.56 525 LYS A N 1
ATOM 4057 C CA . LYS A 1 525 ? -21.672 -36.719 -5.43 1 98.56 525 LYS A CA 1
ATOM 4058 C C . LYS A 1 525 ? -22.078 -35.281 -5.008 1 98.56 525 LYS A C 1
ATOM 4060 O O . LYS A 1 525 ? -23.234 -34.906 -5.184 1 98.56 525 LYS A O 1
ATOM 4065 N N . ASN A 1 526 ? -21.172 -34.594 -4.469 1 98.69 526 ASN A N 1
ATOM 4066 C CA . ASN A 1 526 ? -21.562 -33.406 -3.707 1 98.69 526 ASN A CA 1
ATOM 4067 C C . ASN A 1 526 ? -21.172 -32.125 -4.434 1 98.69 526 ASN A C 1
ATOM 4069 O O . ASN A 1 526 ? -21.703 -31.047 -4.133 1 98.69 526 ASN A O 1
ATOM 4073 N N . PHE A 1 527 ? -20.281 -32.125 -5.375 1 98.56 527 PHE A N 1
ATOM 4074 C CA . PHE A 1 527 ? -19.781 -30.906 -5.98 1 98.56 527 PHE A CA 1
ATOM 4075 C C . PHE A 1 527 ? -19.719 -31.031 -7.5 1 98.56 527 PHE A C 1
ATOM 4077 O O . PHE A 1 527 ? -18.766 -30.578 -8.125 1 98.56 527 PHE A O 1
ATOM 4084 N N . LYS A 1 528 ? -20.594 -31.703 -8.094 1 96.88 528 LYS A N 1
ATOM 4085 C CA . LYS A 1 528 ? -20.828 -31.828 -9.523 1 96.88 528 LYS A CA 1
ATOM 4086 C C . LYS A 1 528 ? -19.609 -32.406 -10.234 1 96.88 528 LYS A C 1
ATOM 4088 O O . LYS A 1 528 ? -19.391 -32.125 -11.414 1 96.88 528 LYS A O 1
ATOM 4093 N N . GLY A 1 529 ? -18.734 -33 -9.484 1 97.88 529 GLY A N 1
ATOM 4094 C CA . GLY A 1 529 ? -17.625 -33.719 -10.055 1 97.88 529 GLY A CA 1
ATOM 4095 C C . GLY A 1 529 ? -16.406 -32.875 -10.328 1 97.88 529 GLY A C 1
ATOM 4096 O O . GLY A 1 529 ? -15.32 -33.375 -10.602 1 97.88 529 GLY A O 1
ATOM 4097 N N . THR A 1 530 ? -16.531 -31.547 -10.227 1 97.88 530 THR A N 1
ATOM 4098 C CA . THR A 1 530 ? -15.383 -30.719 -10.594 1 97.88 530 THR A CA 1
ATOM 4099 C C . THR A 1 530 ? -15.094 -29.688 -9.508 1 97.88 530 THR A C 1
ATOM 4101 O O . THR A 1 530 ? -14.094 -28.984 -9.57 1 97.88 530 THR A O 1
ATOM 4104 N N . GLY A 1 531 ? -15.93 -29.531 -8.484 1 98.25 531 GLY A N 1
ATOM 4105 C CA . GLY A 1 531 ? -15.852 -28.469 -7.5 1 98.25 531 GLY A CA 1
ATOM 4106 C C . GLY A 1 531 ? -14.758 -28.688 -6.469 1 98.25 531 GLY A C 1
ATOM 4107 O O . GLY A 1 531 ? -15.031 -28.734 -5.266 1 98.25 531 GLY A O 1
ATOM 4108 N N . LEU A 1 532 ? -13.523 -28.828 -6.934 1 98.69 532 LEU A N 1
ATOM 4109 C CA . LEU A 1 532 ? -12.406 -29.047 -6.031 1 98.69 532 LEU A CA 1
ATOM 4110 C C . LEU A 1 532 ? -11.125 -28.422 -6.59 1 98.69 532 LEU A C 1
ATOM 4112 O O . LEU A 1 532 ? -10.82 -28.594 -7.773 1 98.69 532 LEU A O 1
ATOM 4116 N N . ILE A 1 533 ? -10.461 -27.609 -5.785 1 98.75 533 ILE A N 1
ATOM 4117 C CA . ILE A 1 533 ? -9.117 -27.125 -6.07 1 98.75 533 ILE A CA 1
ATOM 4118 C C . ILE A 1 533 ? -8.109 -27.875 -5.195 1 98.75 533 ILE A C 1
ATOM 4120 O O . ILE A 1 533 ? -8.125 -27.734 -3.971 1 98.75 533 ILE A O 1
ATOM 4124 N N . SER A 1 534 ? -7.273 -28.672 -5.777 1 98.69 534 SER A N 1
ATOM 4125 C CA . SER A 1 534 ? -6.25 -29.359 -4.996 1 98.69 534 SER A CA 1
ATOM 4126 C C . SER A 1 534 ? -5.074 -28.438 -4.695 1 98.69 534 SER A C 1
ATOM 4128 O O . SER A 1 534 ? -4.691 -27.609 -5.527 1 98.69 534 SER A O 1
ATOM 4130 N N . SER A 1 535 ? -4.59 -28.516 -3.562 1 98.19 535 SER A N 1
ATOM 4131 C CA . SER A 1 535 ? -3.514 -27.641 -3.08 1 98.19 535 SER A CA 1
ATOM 4132 C C . SER A 1 535 ? -2.588 -28.406 -2.131 1 98.19 535 SER A C 1
ATOM 4134 O O . SER A 1 535 ? -3.01 -29.344 -1.462 1 98.19 535 SER A O 1
ATOM 4136 N N . MET A 1 536 ? -1.23 -28 -2.133 1 97.69 536 MET A N 1
ATOM 4137 C CA . MET A 1 536 ? -0.199 -28.656 -1.333 1 97.69 536 MET A CA 1
ATOM 4138 C C . MET A 1 536 ? -0.106 -30.141 -1.675 1 97.69 536 MET A C 1
ATOM 4140 O O . MET A 1 536 ? -0.076 -30.984 -0.779 1 97.69 536 MET A O 1
ATOM 4144 N N . GLN A 1 537 ? -0.08 -30.391 -2.953 1 97.62 537 GLN A N 1
ATOM 4145 C CA . GLN A 1 537 ? -0.268 -31.75 -3.441 1 97.62 537 GLN A CA 1
ATOM 4146 C C . GLN A 1 537 ? 0.829 -32.125 -4.43 1 97.62 537 GLN A C 1
ATOM 4148 O O . GLN A 1 537 ? 0.621 -33 -5.293 1 97.62 537 GLN A O 1
ATOM 4153 N N . GLN A 1 538 ? 2.027 -31.5 -4.328 1 95.69 538 GLN A N 1
ATOM 4154 C CA . GLN A 1 538 ? 2.977 -31.625 -5.43 1 95.69 538 GLN A CA 1
ATOM 4155 C C . GLN A 1 538 ? 3.922 -32.812 -5.215 1 95.69 538 GLN A C 1
ATOM 4157 O O . GLN A 1 538 ? 5.141 -32.656 -5.324 1 95.69 538 GLN A O 1
ATOM 4162 N N . CYS A 1 539 ? 3.383 -33.906 -4.934 1 93.19 539 CYS A N 1
ATOM 4163 C CA . CYS A 1 539 ? 4.035 -35.219 -4.906 1 93.19 539 CYS A CA 1
ATOM 4164 C C . CYS A 1 539 ? 3.436 -36.125 -5.953 1 93.19 539 CYS A C 1
ATOM 4166 O O . CYS A 1 539 ? 2.244 -36.062 -6.254 1 93.19 539 CYS A O 1
ATOM 4168 N N . ASN A 1 540 ? 4.25 -37 -6.496 1 93.56 540 ASN A N 1
ATOM 4169 C CA . ASN A 1 540 ? 3.744 -37.812 -7.598 1 93.56 540 ASN A CA 1
ATOM 4170 C C . ASN A 1 540 ? 2.801 -38.906 -7.098 1 93.56 540 ASN A C 1
ATOM 4172 O O . ASN A 1 540 ? 2.041 -39.5 -7.879 1 93.56 540 ASN A O 1
ATOM 4176 N N . ASP A 1 541 ? 2.643 -39.156 -5.707 1 93.12 541 ASP A N 1
ATOM 4177 C CA . ASP A 1 541 ? 1.59 -40 -5.137 1 93.12 541 ASP A CA 1
ATOM 4178 C C . ASP A 1 541 ? 0.207 -39.5 -5.543 1 93.12 541 ASP A C 1
ATOM 4180 O O . ASP A 1 541 ? -0.613 -40.25 -6.055 1 93.12 541 ASP A O 1
ATOM 4184 N N . PHE A 1 542 ? 0.081 -38.281 -5.305 1 97.56 542 PHE A N 1
ATOM 4185 C CA . PHE A 1 542 ? -1.218 -37.688 -5.574 1 97.56 542 PHE A CA 1
ATOM 4186 C C . PHE A 1 542 ? -1.523 -37.688 -7.066 1 97.56 542 PHE A C 1
ATOM 4188 O O . PHE A 1 542 ? -2.627 -38.062 -7.477 1 97.56 542 PHE A O 1
ATOM 4195 N N . PHE A 1 543 ? -0.619 -37.312 -7.879 1 98.31 543 PHE A N 1
ATOM 4196 C CA . PHE A 1 543 ? -0.885 -37.125 -9.297 1 98.31 543 PHE A CA 1
ATOM 4197 C C . PHE A 1 543 ? -1.186 -38.469 -9.969 1 98.31 543 PHE A C 1
ATOM 4199 O O . PHE A 1 543 ? -2.027 -38.531 -10.867 1 98.31 543 PHE A O 1
ATOM 4206 N N . PHE A 1 544 ? -0.571 -39.531 -9.484 1 98.38 544 PHE A N 1
ATOM 4207 C CA . PHE A 1 544 ? -0.74 -40.844 -10.117 1 98.38 544 PHE A CA 1
ATOM 4208 C C . PHE A 1 544 ? -1.862 -41.625 -9.453 1 98.38 544 PHE A C 1
ATOM 4210 O O . PHE A 1 544 ? -2.303 -42.656 -9.969 1 98.38 544 PHE A O 1
ATOM 4217 N N . LEU A 1 545 ? -2.355 -41.125 -8.266 1 98.19 545 LEU A N 1
ATOM 4218 C CA . LEU A 1 545 ? -3.354 -41.938 -7.562 1 98.19 545 LEU A CA 1
ATOM 4219 C C . LEU A 1 545 ? -4.602 -41.125 -7.262 1 98.19 545 LEU A C 1
ATOM 4221 O O . LEU A 1 545 ? -5.672 -41.656 -7.016 1 98.19 545 LEU A O 1
ATOM 4225 N N . GLY A 1 546 ? -4.473 -39.812 -7.266 1 97.81 546 GLY A N 1
ATOM 4226 C CA . GLY A 1 546 ? -5.539 -39 -6.719 1 97.81 546 GLY A CA 1
ATOM 4227 C C . GLY A 1 546 ? -6.242 -38.156 -7.77 1 97.81 546 GLY A C 1
ATOM 4228 O O . GLY A 1 546 ? -7.172 -37.406 -7.453 1 97.81 546 GLY A O 1
ATOM 4229 N N . THR A 1 547 ? -5.91 -38.281 -9.047 1 97.44 547 THR A N 1
ATOM 4230 C CA . THR A 1 547 ? -6.375 -37.312 -10.031 1 97.44 547 THR A CA 1
ATOM 4231 C C . THR A 1 547 ? -7.27 -37.969 -11.07 1 97.44 547 THR A C 1
ATOM 4233 O O . THR A 1 547 ? -7.332 -37.531 -12.219 1 97.44 547 THR A O 1
ATOM 4236 N N . TRP A 1 548 ? -7.922 -39.031 -10.641 1 97.75 548 TRP A N 1
ATOM 4237 C CA . TRP A 1 548 ? -8.883 -39.625 -11.555 1 97.75 548 TRP A CA 1
ATOM 4238 C C . TRP A 1 548 ? -9.977 -38.625 -11.922 1 97.75 548 TRP A C 1
ATOM 4240 O O . TRP A 1 548 ? -10.375 -38.531 -13.086 1 97.75 548 TRP A O 1
ATOM 4250 N N . GLN A 1 549 ? -10.453 -37.906 -10.922 1 97.62 549 GLN A N 1
ATOM 4251 C CA . GLN A 1 549 ? -11.57 -36.969 -11.102 1 97.62 549 GLN A CA 1
ATOM 4252 C C . GLN A 1 549 ? -11.125 -35.531 -10.93 1 97.62 549 GLN A C 1
ATOM 4254 O O . GLN A 1 549 ? -11.609 -34.625 -11.625 1 97.62 549 GLN A O 1
ATOM 4259 N N . ILE A 1 550 ? -10.242 -35.281 -10.055 1 98.38 550 ILE A N 1
ATOM 4260 C CA . ILE A 1 550 ? -9.805 -33.938 -9.711 1 98.38 550 ILE A CA 1
ATOM 4261 C C . ILE A 1 550 ? -9.164 -33.281 -10.93 1 98.38 550 ILE A C 1
ATOM 4263 O O . ILE A 1 550 ? -8.242 -33.812 -11.531 1 98.38 550 ILE A O 1
ATOM 4267 N N . SER A 1 551 ? -9.633 -32.062 -11.281 1 98.56 551 SER A N 1
ATOM 4268 C CA . SER A 1 551 ? -9.242 -31.516 -12.57 1 98.56 551 SER A CA 1
ATOM 4269 C C . SER A 1 551 ? -8.586 -30.141 -12.406 1 98.56 551 SER A C 1
ATOM 4271 O O . SER A 1 551 ? -8.125 -29.547 -13.383 1 98.56 551 SER A O 1
ATOM 4273 N N . LEU A 1 552 ? -8.555 -29.562 -11.258 1 98.69 552 LEU A N 1
ATOM 4274 C CA . LEU A 1 552 ? -7.973 -28.25 -11 1 98.69 552 LEU A CA 1
ATOM 4275 C C . LEU A 1 552 ? -7.082 -28.281 -9.758 1 98.69 552 LEU A C 1
ATOM 4277 O O . LEU A 1 552 ? -7.438 -28.891 -8.75 1 98.69 552 LEU A O 1
ATOM 4281 N N . GLY A 1 553 ? -5.906 -27.656 -9.883 1 98.69 553 GLY A N 1
ATOM 4282 C CA . GLY A 1 553 ? -5.039 -27.656 -8.711 1 98.69 553 GLY A CA 1
ATOM 4283 C C . GLY A 1 553 ? -3.941 -26.609 -8.789 1 98.69 553 GLY A C 1
ATOM 4284 O O . GLY A 1 553 ? -3.559 -26.188 -9.883 1 98.69 553 GLY A O 1
ATOM 4285 N N . ARG A 1 554 ? -3.391 -26.219 -7.641 1 98.38 554 ARG A N 1
ATOM 4286 C CA . ARG A 1 554 ? -2.309 -25.234 -7.551 1 98.38 554 ARG A CA 1
ATOM 4287 C C . ARG A 1 554 ? -1 -25.812 -8.07 1 98.38 554 ARG A C 1
ATOM 4289 O O . ARG A 1 554 ? -0.678 -26.984 -7.805 1 98.38 554 ARG A O 1
ATOM 4296 N N . VAL A 1 555 ? -0.247 -24.969 -8.742 1 98.38 555 VAL A N 1
ATOM 4297 C CA . VAL A 1 555 ? 0.978 -25.484 -9.344 1 98.38 555 VAL A CA 1
ATOM 4298 C C . VAL A 1 555 ? 2.186 -24.734 -8.781 1 98.38 555 VAL A C 1
ATOM 4300 O O . VAL A 1 555 ? 3.312 -24.938 -9.242 1 98.38 555 VAL A O 1
ATOM 4303 N N . GLY A 1 556 ? 1.947 -23.906 -7.859 1 96.94 556 GLY A N 1
ATOM 4304 C CA . GLY A 1 556 ? 3.043 -23.203 -7.207 1 96.94 556 GLY A CA 1
ATOM 4305 C C . GLY A 1 556 ? 2.775 -22.906 -5.742 1 96.94 556 GLY A C 1
ATOM 4306 O O . GLY A 1 556 ? 1.638 -23.016 -5.277 1 96.94 556 GLY A O 1
ATOM 4307 N N . ASP A 1 557 ? 3.877 -22.531 -4.98 1 95 557 ASP A N 1
ATOM 4308 C CA . ASP A 1 557 ? 3.762 -22.062 -3.605 1 95 557 ASP A CA 1
ATOM 4309 C C . ASP A 1 557 ? 3.096 -20.688 -3.549 1 95 557 ASP A C 1
ATOM 4311 O O . ASP A 1 557 ? 2.764 -20.109 -4.586 1 95 557 ASP A O 1
ATOM 4315 N N . ASP A 1 558 ? 2.828 -20.234 -2.371 1 92.06 558 ASP A N 1
ATOM 4316 C CA . ASP A 1 558 ? 2.133 -18.984 -2.113 1 92.06 558 ASP A CA 1
ATOM 4317 C C . ASP A 1 558 ? 2.877 -17.797 -2.736 1 92.06 558 ASP A C 1
ATOM 4319 O O . ASP A 1 558 ? 4.109 -17.797 -2.807 1 92.06 558 ASP A O 1
ATOM 4323 N N . PHE A 1 559 ? 2.096 -16.859 -3.188 1 89.12 559 PHE A N 1
ATOM 4324 C CA . PHE A 1 559 ? 2.578 -15.492 -3.363 1 89.12 559 PHE A CA 1
ATOM 4325 C C . PHE A 1 559 ? 3.049 -14.906 -2.037 1 89.12 559 PHE A C 1
ATOM 4327 O O . PHE A 1 559 ? 2.281 -14.844 -1.074 1 89.12 559 PHE A O 1
ATOM 4334 N N . TRP A 1 560 ? 4.367 -14.609 -1.97 1 88.25 560 TRP A N 1
ATOM 4335 C CA . TRP A 1 560 ? 4.871 -14.031 -0.728 1 88.25 560 TRP A CA 1
ATOM 4336 C C . TRP A 1 560 ? 4.734 -12.516 -0.736 1 88.25 560 TRP A C 1
ATOM 4338 O O . TRP A 1 560 ? 5.555 -11.812 -1.337 1 88.25 560 TRP A O 1
ATOM 4348 N N . PHE A 1 561 ? 3.732 -12 -0.011 1 89.25 561 PHE A N 1
ATOM 4349 C CA . PHE A 1 561 ? 3.566 -10.555 0.016 1 89.25 561 PHE A CA 1
ATOM 4350 C C . PHE A 1 561 ? 4.691 -9.898 0.805 1 89.25 561 PHE A C 1
ATOM 4352 O O . PHE A 1 561 ? 4.934 -8.695 0.666 1 89.25 561 PHE A O 1
ATOM 4359 N N . GLN A 1 562 ? 5.387 -10.688 1.653 1 88.5 562 GLN A N 1
ATOM 4360 C CA . GLN A 1 562 ? 6.613 -10.297 2.346 1 88.5 562 GLN A CA 1
ATOM 4361 C C . GLN A 1 562 ? 7.504 -11.508 2.605 1 88.5 562 GLN A C 1
ATOM 4363 O O . GLN A 1 562 ? 7.059 -12.648 2.488 1 88.5 562 GLN A O 1
ATOM 4368 N N . ASP A 1 563 ? 8.75 -11.227 2.91 1 87.25 563 ASP A N 1
ATOM 4369 C CA . ASP A 1 563 ? 9.68 -12.312 3.209 1 87.25 563 ASP A CA 1
ATOM 4370 C C . ASP A 1 563 ? 9.375 -12.93 4.574 1 87.25 563 ASP A C 1
ATOM 4372 O O . ASP A 1 563 ? 9.477 -12.258 5.602 1 87.25 563 ASP A O 1
ATOM 4376 N N . PRO A 1 564 ? 9.031 -14.188 4.566 1 82.5 564 PRO A N 1
ATOM 4377 C CA . PRO A 1 564 ? 8.766 -14.828 5.859 1 82.5 564 PRO A CA 1
ATOM 4378 C C . PRO A 1 564 ? 9.992 -14.844 6.77 1 82.5 564 PRO A C 1
ATOM 4380 O O . PRO A 1 564 ? 9.859 -15.031 7.984 1 82.5 564 PRO A O 1
ATOM 4383 N N . SER A 1 565 ? 11.188 -14.617 6.172 1 82.62 565 SER A N 1
ATOM 4384 C CA . SER A 1 565 ? 12.406 -14.625 6.973 1 82.62 565 SER A CA 1
ATOM 4385 C C . SER A 1 565 ? 12.758 -13.227 7.457 1 82.62 565 SER A C 1
ATOM 4387 O O . SER A 1 565 ? 13.742 -13.039 8.172 1 82.62 565 SER A O 1
ATOM 4389 N N . GLY A 1 566 ? 12.055 -12.211 7.102 1 81.25 566 GLY A N 1
ATOM 4390 C CA . GLY A 1 566 ? 12.172 -10.891 7.703 1 81.25 566 GLY A CA 1
ATOM 4391 C C . GLY A 1 566 ? 12.953 -9.914 6.848 1 81.25 566 GLY A C 1
ATOM 4392 O O . GLY A 1 566 ? 13.086 -8.742 7.203 1 81.25 566 GLY A O 1
ATOM 4393 N N . ASP A 1 567 ? 13.453 -10.328 5.656 1 85.44 567 ASP A N 1
ATOM 4394 C CA . ASP A 1 567 ? 14.117 -9.391 4.758 1 85.44 567 ASP A CA 1
ATOM 4395 C C . ASP A 1 567 ? 13.125 -8.383 4.18 1 85.44 567 ASP A C 1
ATOM 4397 O O . ASP A 1 567 ? 12.242 -8.75 3.402 1 85.44 567 ASP A O 1
ATOM 4401 N N . PRO A 1 568 ? 13.281 -7.074 4.508 1 84.62 568 PRO A N 1
ATOM 4402 C CA . PRO A 1 568 ? 12.32 -6.098 3.992 1 84.62 568 PRO A CA 1
ATOM 4403 C C . PRO A 1 568 ? 12.328 -6.008 2.467 1 84.62 568 PRO A C 1
ATOM 4405 O O . PRO A 1 568 ? 11.32 -5.656 1.859 1 84.62 568 PRO A O 1
ATOM 4408 N N . MET A 1 569 ? 13.43 -6.395 1.818 1 88.69 569 MET A N 1
ATOM 4409 C CA . MET A 1 569 ? 13.531 -6.324 0.363 1 88.69 569 MET A CA 1
ATOM 4410 C C . MET A 1 569 ? 12.867 -7.535 -0.286 1 88.69 569 MET A C 1
ATOM 4412 O O . MET A 1 569 ? 12.664 -7.562 -1.501 1 88.69 569 MET A O 1
ATOM 4416 N N . GLY A 1 570 ? 12.492 -8.438 0.547 1 90.31 570 GLY A N 1
ATOM 4417 C CA . GLY A 1 570 ? 11.812 -9.617 0.032 1 90.31 570 GLY A CA 1
ATOM 4418 C C . GLY A 1 570 ? 10.531 -9.289 -0.707 1 90.31 570 GLY A C 1
ATOM 4419 O O . GLY A 1 570 ? 10.094 -10.047 -1.574 1 90.31 570 GLY A O 1
ATOM 4420 N N . VAL A 1 571 ? 9.938 -8.172 -0.383 1 91.69 571 VAL A N 1
ATOM 4421 C CA . VAL A 1 571 ? 8.703 -7.73 -1.041 1 91.69 571 VAL A CA 1
ATOM 4422 C C . VAL A 1 571 ? 8.961 -7.527 -2.533 1 91.69 571 VAL A C 1
ATOM 4424 O O . VAL A 1 571 ? 8.031 -7.562 -3.34 1 91.69 571 VAL A O 1
ATOM 4427 N N . TYR A 1 572 ? 10.25 -7.434 -2.922 1 91.19 572 TYR A N 1
ATOM 4428 C CA . TYR A 1 572 ? 10.633 -7.219 -4.312 1 91.19 572 TYR A CA 1
ATOM 4429 C C . TYR A 1 572 ? 11.25 -8.477 -4.91 1 91.19 572 TYR A C 1
ATOM 4431 O O . TYR A 1 572 ? 10.609 -9.188 -5.688 1 91.19 572 TYR A O 1
ATOM 4439 N N . TRP A 1 573 ? 12.359 -8.953 -4.41 1 88.62 573 TRP A N 1
ATOM 4440 C CA . TRP A 1 573 ? 13.188 -9.898 -5.16 1 88.62 573 TRP A CA 1
ATOM 4441 C C . TRP A 1 573 ? 12.656 -11.32 -5.004 1 88.62 573 TRP A C 1
ATOM 4443 O O . TRP A 1 573 ? 13.062 -12.219 -5.742 1 88.62 573 TRP A O 1
ATOM 4453 N N . LEU A 1 574 ? 11.633 -11.617 -4.148 1 90.75 574 LEU A N 1
ATOM 4454 C CA . LEU A 1 574 ? 11.109 -12.977 -4 1 90.75 574 LEU A CA 1
ATOM 4455 C C . LEU A 1 574 ? 9.969 -13.227 -4.988 1 90.75 574 LEU A C 1
ATOM 4457 O O . LEU A 1 574 ? 9.539 -14.367 -5.164 1 90.75 574 LEU A O 1
ATOM 4461 N N . GLN A 1 575 ? 9.523 -12.242 -5.66 1 92.88 575 GLN A N 1
ATOM 4462 C CA . GLN A 1 575 ? 8.258 -12.328 -6.387 1 92.88 575 GLN A CA 1
ATOM 4463 C C . GLN A 1 575 ? 8.383 -13.211 -7.621 1 92.88 575 GLN A C 1
ATOM 4465 O O . GLN A 1 575 ? 7.418 -13.859 -8.031 1 92.88 575 GLN A O 1
ATOM 4470 N N . GLY A 1 576 ? 9.602 -13.25 -8.211 1 95.94 576 GLY A N 1
ATOM 4471 C CA . GLY A 1 576 ? 9.805 -14.078 -9.391 1 95.94 576 GLY A CA 1
ATOM 4472 C C . GLY A 1 576 ? 9.719 -15.562 -9.094 1 95.94 576 GLY A C 1
ATOM 4473 O O . GLY A 1 576 ? 9.43 -16.359 -9.984 1 95.94 576 GLY A O 1
ATOM 4474 N N . VAL A 1 577 ? 9.898 -15.977 -7.883 1 96.75 577 VAL A N 1
ATOM 4475 C CA . VAL A 1 577 ? 9.93 -17.375 -7.48 1 96.75 577 VAL A CA 1
ATOM 4476 C C . VAL A 1 577 ? 8.57 -18.016 -7.734 1 96.75 577 VAL A C 1
ATOM 4478 O O . VAL A 1 577 ? 8.484 -19.141 -8.25 1 96.75 577 VAL A O 1
ATOM 4481 N N . HIS A 1 578 ? 7.547 -17.328 -7.422 1 96.56 578 HIS A N 1
ATOM 4482 C CA . HIS A 1 578 ? 6.199 -17.844 -7.625 1 96.56 578 HIS A CA 1
ATOM 4483 C C . HIS A 1 578 ? 5.949 -18.172 -9.094 1 96.56 578 HIS A C 1
ATOM 4485 O O . HIS A 1 578 ? 5.402 -19.234 -9.414 1 96.56 578 HIS A O 1
ATOM 4491 N N . MET A 1 579 ? 6.312 -17.328 -9.961 1 96.62 579 MET A N 1
ATOM 4492 C CA . MET A 1 579 ? 6.082 -17.5 -11.391 1 96.62 579 MET A CA 1
ATOM 4493 C C . MET A 1 579 ? 6.859 -18.703 -11.93 1 96.62 579 MET A C 1
ATOM 4495 O O . MET A 1 579 ? 6.34 -19.469 -12.742 1 96.62 579 MET A O 1
ATOM 4499 N N . ILE A 1 580 ? 8.039 -18.812 -11.445 1 97.75 580 ILE A N 1
ATOM 4500 C CA . ILE A 1 580 ? 8.891 -19.906 -11.883 1 97.75 580 ILE A CA 1
ATOM 4501 C C . ILE A 1 580 ? 8.281 -21.234 -11.422 1 97.75 580 ILE A C 1
ATOM 4503 O O . ILE A 1 580 ? 8.211 -22.188 -12.203 1 97.75 580 ILE A O 1
ATOM 4507 N N . HIS A 1 581 ? 7.82 -21.266 -10.164 1 97.75 581 HIS A N 1
ATOM 4508 C CA . HIS A 1 581 ? 7.141 -22.469 -9.695 1 97.75 581 HIS A CA 1
ATOM 4509 C C . HIS A 1 581 ? 5.988 -22.844 -10.617 1 97.75 581 HIS A C 1
ATOM 4511 O O . HIS A 1 581 ? 5.91 -23.984 -11.078 1 97.75 581 HIS A O 1
ATOM 4517 N N . CYS A 1 582 ? 5.215 -21.875 -10.883 1 98.38 582 CYS A N 1
ATOM 4518 C CA . CYS A 1 582 ? 3.986 -22.141 -11.617 1 98.38 582 CYS A CA 1
ATOM 4519 C C . CYS A 1 582 ? 4.285 -22.531 -13.062 1 98.38 582 CYS A C 1
ATOM 4521 O O . CYS A 1 582 ? 3.713 -23.484 -13.586 1 98.38 582 CYS A O 1
ATOM 4523 N N . ALA A 1 583 ? 5.18 -21.844 -13.695 1 98.44 583 ALA A N 1
ATOM 4524 C CA . ALA A 1 583 ? 5.473 -22.062 -15.109 1 98.44 583 ALA A CA 1
ATOM 4525 C C . ALA A 1 583 ? 6.074 -23.453 -15.336 1 98.44 583 ALA A C 1
ATOM 4527 O O . ALA A 1 583 ? 5.598 -24.219 -16.188 1 98.44 583 ALA A O 1
ATOM 4528 N N . TYR A 1 584 ? 7.008 -23.812 -14.57 1 98.56 584 TYR A N 1
ATOM 4529 C CA . TYR A 1 584 ? 7.719 -25.078 -14.797 1 98.56 584 TYR A CA 1
ATOM 4530 C C . TYR A 1 584 ? 6.895 -26.266 -14.305 1 98.56 584 TYR A C 1
ATOM 4532 O O . TYR A 1 584 ? 6.902 -27.328 -14.93 1 98.56 584 TYR A O 1
ATOM 4540 N N . ASN A 1 585 ? 6.195 -26.078 -13.234 1 98.69 585 ASN A N 1
ATOM 4541 C CA . ASN A 1 585 ? 5.34 -27.156 -12.758 1 98.69 585 ASN A CA 1
ATOM 4542 C C . ASN A 1 585 ? 4.195 -27.438 -13.719 1 98.69 585 ASN A C 1
ATOM 4544 O O . ASN A 1 585 ? 3.656 -28.547 -13.742 1 98.69 585 ASN A O 1
ATOM 4548 N N . SER A 1 586 ? 3.881 -26.484 -14.484 1 98.56 586 SER A N 1
ATOM 4549 C CA . SER A 1 586 ? 2.803 -26.688 -15.453 1 98.56 586 SER A CA 1
ATOM 4550 C C . SER A 1 586 ? 3.23 -27.625 -16.578 1 98.56 586 SER A C 1
ATOM 4552 O O . SER A 1 586 ? 2.389 -28.156 -17.297 1 98.56 586 SER A O 1
ATOM 4554 N N . MET A 1 587 ? 4.504 -27.891 -16.719 1 98.25 587 MET A N 1
ATOM 4555 C CA . MET A 1 587 ? 4.992 -28.797 -17.766 1 98.25 587 MET A CA 1
ATOM 4556 C C . MET A 1 587 ? 4.504 -30.219 -17.516 1 98.25 587 MET A C 1
ATOM 4558 O O . MET A 1 587 ? 4.199 -30.953 -18.453 1 98.25 587 MET A O 1
ATOM 4562 N N . TRP A 1 588 ? 4.449 -30.609 -16.281 1 98.25 588 TRP A N 1
ATOM 4563 C CA . TRP A 1 588 ? 4.02 -31.969 -15.992 1 98.25 588 TRP A CA 1
ATOM 4564 C C . TRP A 1 588 ? 2.617 -31.984 -15.398 1 98.25 588 TRP A C 1
ATOM 4566 O O . TRP A 1 588 ? 1.772 -32.781 -15.805 1 98.25 588 TRP A O 1
ATOM 4576 N N . MET A 1 589 ? 2.354 -31.078 -14.492 1 98.5 589 MET A N 1
ATOM 4577 C CA . MET A 1 589 ? 1.049 -31.062 -13.836 1 98.5 589 MET A CA 1
ATOM 4578 C C . MET A 1 589 ? -0.055 -30.703 -14.82 1 98.5 589 MET A C 1
ATOM 4580 O O . MET A 1 589 ? -1.186 -31.188 -14.695 1 98.5 589 MET A O 1
ATOM 4584 N N . GLY A 1 590 ? 0.297 -29.859 -15.797 1 98.25 590 GLY A N 1
ATOM 4585 C CA . GLY A 1 590 ? -0.664 -29.453 -16.797 1 98.25 590 GLY A CA 1
ATOM 4586 C C . GLY A 1 590 ? -1.162 -30.594 -17.656 1 98.25 590 GLY A C 1
ATOM 4587 O O . GLY A 1 590 ? -2.188 -30.484 -18.328 1 98.25 590 GLY A O 1
ATOM 4588 N N . GLN A 1 591 ? -0.422 -31.734 -17.656 1 98.12 591 GLN A N 1
ATOM 4589 C CA . GLN A 1 591 ? -0.885 -32.938 -18.375 1 98.12 591 GLN A CA 1
ATOM 4590 C C . GLN A 1 591 ? -2.055 -33.594 -17.641 1 98.12 591 GLN A C 1
ATOM 4592 O O . GLN A 1 591 ? -2.842 -34.312 -18.25 1 98.12 591 GLN A O 1
ATOM 4597 N N . ILE A 1 592 ? -2.168 -33.281 -16.359 1 98.56 592 ILE A N 1
ATOM 4598 C CA . ILE A 1 592 ? -3.062 -34.062 -15.516 1 98.56 592 ILE A CA 1
ATOM 4599 C C . ILE A 1 592 ? -4.16 -33.156 -14.953 1 98.56 592 ILE A C 1
ATOM 4601 O O . ILE A 1 592 ? -5.316 -33.562 -14.836 1 98.56 592 ILE A O 1
ATOM 4605 N N . ILE A 1 593 ? -3.869 -31.953 -14.586 1 98.5 593 ILE A N 1
ATOM 4606 C CA . ILE A 1 593 ? -4.855 -31.031 -14.031 1 98.5 593 ILE A CA 1
ATOM 4607 C C . ILE A 1 593 ? -4.688 -29.656 -14.672 1 98.5 593 ILE A C 1
ATOM 4609 O O . ILE A 1 593 ? -3.617 -29.344 -15.195 1 98.5 593 ILE A O 1
ATOM 4613 N N . GLN A 1 594 ? -5.82 -28.844 -14.617 1 98.62 594 GLN A N 1
ATOM 4614 C CA . GLN A 1 594 ? -5.742 -27.438 -14.984 1 98.62 594 GLN A CA 1
ATOM 4615 C C . GLN A 1 594 ? -4.91 -26.656 -13.969 1 98.62 594 GLN A C 1
ATOM 4617 O O . GLN A 1 594 ? -5.238 -26.625 -12.781 1 98.62 594 GLN A O 1
ATOM 4622 N N . PRO A 1 595 ? -3.773 -26.031 -14.461 1 98.69 595 PRO A N 1
ATOM 4623 C CA . PRO A 1 595 ? -2.914 -25.297 -13.531 1 98.69 595 PRO A CA 1
ATOM 4624 C C . PRO A 1 595 ? -3.609 -24.078 -12.93 1 98.69 595 PRO A C 1
ATOM 4626 O O . PRO A 1 595 ? -4.215 -23.281 -13.656 1 98.69 595 PRO A O 1
ATOM 4629 N N . ASP A 1 596 ? -3.592 -23.984 -11.672 1 98.56 596 ASP A N 1
ATOM 4630 C CA . ASP A 1 596 ? -4.035 -22.812 -10.898 1 98.56 596 ASP A CA 1
ATOM 4631 C C . ASP A 1 596 ? -2.844 -22.062 -10.32 1 98.56 596 ASP A C 1
ATOM 4633 O O . ASP A 1 596 ? -2.078 -22.609 -9.523 1 98.56 596 ASP A O 1
ATOM 4637 N N . TRP A 1 597 ? -2.662 -20.797 -10.711 1 98.25 597 TRP A N 1
ATOM 4638 C CA . TRP A 1 597 ? -1.515 -20 -10.289 1 98.25 597 TRP A CA 1
ATOM 4639 C C . TRP A 1 597 ? -1.822 -19.234 -9 1 98.25 597 TRP A C 1
ATOM 4641 O O . TRP A 1 597 ? -1.105 -18.297 -8.633 1 98.25 597 TRP A O 1
ATOM 4651 N N . ASP A 1 598 ? -2.828 -19.547 -8.32 1 97.81 598 ASP A N 1
ATOM 4652 C CA . ASP A 1 598 ? -3.18 -19.031 -7 1 97.81 598 ASP A CA 1
ATOM 4653 C C . ASP A 1 598 ? -3.385 -17.516 -7.039 1 97.81 598 ASP A C 1
ATOM 4655 O O . ASP A 1 598 ? -3.383 -16.922 -8.109 1 97.81 598 ASP A O 1
ATOM 4659 N N . MET A 1 599 ? -3.695 -16.938 -5.934 1 97.88 599 MET A N 1
ATOM 4660 C CA . MET A 1 599 ? -4.086 -15.531 -5.762 1 97.88 599 MET A CA 1
ATOM 4661 C C . MET A 1 599 ? -2.863 -14.656 -5.508 1 97.88 599 MET A C 1
ATOM 4663 O O . MET A 1 599 ? -1.767 -15.164 -5.27 1 97.88 599 MET A O 1
ATOM 4667 N N . PHE A 1 600 ? -2.979 -13.328 -5.691 1 97.69 600 PHE A N 1
ATOM 4668 C CA . PHE A 1 600 ? -2.053 -12.273 -5.285 1 97.69 600 PHE A CA 1
ATOM 4669 C C . PHE A 1 600 ? -2.811 -11.062 -4.75 1 97.69 600 PHE A C 1
ATOM 4671 O O . PHE A 1 600 ? -4.039 -11.094 -4.648 1 97.69 600 PHE A O 1
ATOM 4678 N N . GLN A 1 601 ? -2.156 -10.094 -4.285 1 97.44 601 GLN A N 1
ATOM 4679 C CA . GLN A 1 601 ? -2.787 -8.867 -3.816 1 97.44 601 GLN A CA 1
ATOM 4680 C C . GLN A 1 601 ? -2.652 -7.75 -4.848 1 97.44 601 GLN A C 1
ATOM 4682 O O . GLN A 1 601 ? -1.54 -7.391 -5.242 1 97.44 601 GLN A O 1
ATOM 4687 N N . SER A 1 602 ? -3.764 -7.125 -5.219 1 97.19 602 SER A N 1
ATOM 4688 C CA . SER A 1 602 ? -3.777 -6.176 -6.324 1 97.19 602 SER A CA 1
ATOM 4689 C C . SER A 1 602 ? -3.098 -4.867 -5.934 1 97.19 602 SER A C 1
ATOM 4691 O O . SER A 1 602 ? -2.732 -4.066 -6.801 1 97.19 602 SER A O 1
ATOM 4693 N N . ASP A 1 603 ? -2.951 -4.641 -4.625 1 93.25 603 ASP A N 1
ATOM 4694 C CA . ASP A 1 603 ? -2.34 -3.387 -4.188 1 93.25 603 ASP A CA 1
ATOM 4695 C C . ASP A 1 603 ? -0.924 -3.619 -3.666 1 93.25 603 ASP A C 1
ATOM 4697 O O . ASP A 1 603 ? -0.364 -2.768 -2.975 1 93.25 603 ASP A O 1
ATOM 4701 N N . HIS A 1 604 ? -0.314 -4.777 -3.896 1 94.44 604 HIS A N 1
ATOM 4702 C CA . HIS A 1 604 ? 1.064 -5.09 -3.535 1 94.44 604 HIS A CA 1
ATOM 4703 C C . HIS A 1 604 ? 2.051 -4.27 -4.359 1 94.44 604 HIS A C 1
ATOM 4705 O O . HIS A 1 604 ? 1.727 -3.826 -5.461 1 94.44 604 HIS A O 1
ATOM 4711 N N . GLN A 1 605 ? 3.316 -4.133 -3.854 1 90.94 605 GLN A N 1
ATOM 4712 C CA . GLN A 1 605 ? 4.359 -3.344 -4.5 1 90.94 605 GLN A CA 1
ATOM 4713 C C . GLN A 1 605 ? 4.695 -3.902 -5.879 1 90.94 605 GLN A C 1
ATOM 4715 O O . GLN A 1 605 ? 5.109 -3.16 -6.773 1 90.94 605 GLN A O 1
ATOM 4720 N N . CYS A 1 606 ? 4.543 -5.215 -6.07 1 95.38 606 CYS A N 1
ATOM 4721 C CA . CYS A 1 606 ? 4.836 -5.863 -7.344 1 95.38 606 CYS A CA 1
ATOM 4722 C C . CYS A 1 606 ? 3.574 -6.473 -7.949 1 95.38 606 CYS A C 1
ATOM 4724 O O . CYS A 1 606 ? 3.645 -7.484 -8.648 1 95.38 606 CYS A O 1
ATOM 4726 N N . ALA A 1 607 ? 2.422 -5.926 -7.75 1 96.44 607 ALA A N 1
ATOM 4727 C CA . ALA A 1 607 ? 1.143 -6.484 -8.18 1 96.44 607 ALA A CA 1
ATOM 4728 C C . ALA A 1 607 ? 1.049 -6.539 -9.703 1 96.44 607 ALA A C 1
ATOM 4730 O O . ALA A 1 607 ? 0.508 -7.496 -10.258 1 96.44 607 ALA A O 1
ATOM 4731 N N . LYS A 1 608 ? 1.49 -5.5 -10.344 1 96.38 608 LYS A N 1
ATOM 4732 C CA . LYS A 1 608 ? 1.419 -5.465 -11.797 1 96.38 608 LYS A CA 1
ATOM 4733 C C . LYS A 1 608 ? 2.197 -6.625 -12.414 1 96.38 608 LYS A C 1
ATOM 4735 O O . LYS A 1 608 ? 1.773 -7.199 -13.422 1 96.38 608 LYS A O 1
ATOM 4740 N N . PHE A 1 609 ? 3.439 -6.887 -11.812 1 97.25 609 PHE A N 1
ATOM 4741 C CA . PHE A 1 609 ? 4.27 -8.016 -12.219 1 97.25 609 PHE A CA 1
ATOM 4742 C C . PHE A 1 609 ? 3.49 -9.32 -12.141 1 97.25 609 PHE A C 1
ATOM 4744 O O . PHE A 1 609 ? 3.486 -10.109 -13.086 1 97.25 609 PHE A O 1
ATOM 4751 N N . HIS A 1 610 ? 2.748 -9.578 -11.078 1 98.19 610 HIS A N 1
ATOM 4752 C CA . HIS A 1 610 ? 1.917 -10.758 -10.883 1 98.19 610 HIS A CA 1
ATOM 4753 C C . HIS A 1 610 ? 0.721 -10.75 -11.828 1 98.19 610 HIS A C 1
ATOM 4755 O O . HIS A 1 610 ? 0.368 -11.789 -12.398 1 98.19 610 HIS A O 1
ATOM 4761 N N . ALA A 1 611 ? 0.102 -9.609 -11.969 1 98.56 611 ALA A N 1
ATOM 4762 C CA . ALA A 1 611 ? -1.066 -9.492 -12.836 1 98.56 611 ALA A CA 1
ATOM 4763 C C . ALA A 1 611 ? -0.726 -9.867 -14.273 1 98.56 611 ALA A C 1
ATOM 4765 O O . ALA A 1 611 ? -1.508 -10.547 -14.945 1 98.56 611 ALA A O 1
ATOM 4766 N N . GLY A 1 612 ? 0.419 -9.422 -14.75 1 98.62 612 GLY A N 1
ATOM 4767 C CA . GLY A 1 612 ? 0.841 -9.766 -16.094 1 98.62 612 GLY A CA 1
ATOM 4768 C C . GLY A 1 612 ? 0.91 -11.258 -16.344 1 98.62 612 GLY A C 1
ATOM 4769 O O . GLY A 1 612 ? 0.461 -11.742 -17.391 1 98.62 612 GLY A O 1
ATOM 4770 N N . SER A 1 613 ? 1.481 -11.953 -15.398 1 98.19 613 SER A N 1
ATOM 4771 C CA . SER A 1 613 ? 1.614 -13.398 -15.547 1 98.19 613 SER A CA 1
ATOM 4772 C C . SER A 1 613 ? 0.258 -14.094 -15.469 1 98.19 613 SER A C 1
ATOM 4774 O O . SER A 1 613 ? -0.019 -15.016 -16.234 1 98.19 613 SER A O 1
ATOM 4776 N N . ARG A 1 614 ? -0.606 -13.602 -14.586 1 98.38 614 ARG A N 1
ATOM 4777 C CA . ARG A 1 614 ? -1.928 -14.203 -14.438 1 98.38 614 ARG A CA 1
ATOM 4778 C C . ARG A 1 614 ? -2.777 -13.977 -15.688 1 98.38 614 ARG A C 1
ATOM 4780 O O . ARG A 1 614 ? -3.664 -14.773 -15.992 1 98.38 614 ARG A O 1
ATOM 4787 N N . ALA A 1 615 ? -2.494 -12.922 -16.359 1 98.62 615 ALA A N 1
ATOM 4788 C CA . ALA A 1 615 ? -3.273 -12.57 -17.547 1 98.62 615 ALA A CA 1
ATOM 4789 C C . ALA A 1 615 ? -3.098 -13.609 -18.656 1 98.62 615 ALA A C 1
ATOM 4791 O O . ALA A 1 615 ? -3.984 -13.797 -19.484 1 98.62 615 ALA A O 1
ATOM 4792 N N . ILE A 1 616 ? -1.947 -14.305 -18.625 1 98.25 616 ILE A N 1
ATOM 4793 C CA . ILE A 1 616 ? -1.704 -15.195 -19.75 1 98.25 616 ILE A CA 1
ATOM 4794 C C . ILE A 1 616 ? -1.403 -16.609 -19.234 1 98.25 616 ILE A C 1
ATOM 4796 O O . ILE A 1 616 ? -0.828 -17.422 -19.953 1 98.25 616 ILE A O 1
ATOM 4800 N N . CYS A 1 617 ? -1.735 -16.922 -17.984 1 98.25 617 CYS A N 1
ATOM 4801 C CA . CYS A 1 617 ? -1.401 -18.219 -17.391 1 98.25 617 CYS A CA 1
ATOM 4802 C C . CYS A 1 617 ? -2.359 -19.297 -17.875 1 98.25 617 CYS A C 1
ATOM 4804 O O . CYS A 1 617 ? -2.061 -20.484 -17.766 1 98.25 617 CYS A O 1
ATOM 4806 N N . GLY A 1 618 ? -3.561 -18.875 -18.359 1 98.25 618 GLY A N 1
ATOM 4807 C CA . GLY A 1 618 ? -4.523 -19.828 -18.875 1 98.25 618 GLY A CA 1
ATOM 4808 C C . GLY A 1 618 ? -5.383 -20.453 -17.797 1 98.25 618 GLY A C 1
ATOM 4809 O O . GLY A 1 618 ? -5.953 -21.531 -17.984 1 98.25 618 GLY A O 1
ATOM 4810 N N . GLY A 1 619 ? -5.508 -19.891 -16.688 1 98.06 619 GLY A N 1
ATOM 4811 C CA . GLY A 1 619 ? -6.312 -20.359 -15.57 1 98.06 619 GLY A CA 1
ATOM 4812 C C . GLY A 1 619 ? -7.082 -19.234 -14.883 1 98.06 619 GLY A C 1
ATOM 4813 O O . GLY A 1 619 ? -7.148 -18.109 -15.398 1 98.06 619 GLY A O 1
ATOM 4814 N N . PRO A 1 620 ? -7.734 -19.562 -13.805 1 98.12 620 PRO A N 1
ATOM 4815 C CA . PRO A 1 620 ? -8.516 -18.547 -13.109 1 98.12 620 PRO A CA 1
ATOM 4816 C C . PRO A 1 620 ? -7.652 -17.406 -12.555 1 98.12 620 PRO A C 1
ATOM 4818 O O . PRO A 1 620 ? -6.445 -17.594 -12.367 1 98.12 620 PRO A O 1
ATOM 4821 N N . VAL A 1 621 ? -8.312 -16.297 -12.43 1 98.44 621 VAL A N 1
ATOM 4822 C CA . VAL A 1 621 ? -7.648 -15.148 -11.812 1 98.44 621 VAL A CA 1
ATOM 4823 C C . VAL A 1 621 ? -8.391 -14.742 -10.539 1 98.44 621 VAL A C 1
ATOM 4825 O O . VAL A 1 621 ? -9.602 -14.531 -10.555 1 98.44 621 VAL A O 1
ATOM 4828 N N . TYR A 1 622 ? -7.723 -14.695 -9.43 1 98.5 622 TYR A N 1
ATOM 4829 C CA . TYR A 1 622 ? -8.344 -14.203 -8.203 1 98.5 622 TYR A CA 1
ATOM 4830 C C . TYR A 1 622 ? -7.301 -13.57 -7.289 1 98.5 622 TYR A C 1
ATOM 4832 O O . TYR A 1 622 ? -6.098 -13.781 -7.461 1 98.5 622 TYR A O 1
ATOM 4840 N N . VAL A 1 623 ? -7.781 -12.695 -6.484 1 98.5 623 VAL A N 1
ATOM 4841 C CA . VAL A 1 623 ? -6.91 -11.922 -5.602 1 98.5 623 VAL A CA 1
ATOM 4842 C C . VAL A 1 623 ? -7.207 -12.281 -4.148 1 98.5 623 VAL A C 1
ATOM 4844 O O . VAL A 1 623 ? -8.203 -12.945 -3.854 1 98.5 623 VAL A O 1
ATOM 4847 N N . SER A 1 624 ? -6.297 -11.914 -3.293 1 98.19 624 SER A N 1
ATOM 4848 C CA . SER A 1 624 ? -6.469 -12.062 -1.852 1 98.19 624 SER A CA 1
ATOM 4849 C C . SER A 1 624 ? -6.344 -10.719 -1.141 1 98.19 624 SER A C 1
ATOM 4851 O O . SER A 1 624 ? -5.762 -10.641 -0.055 1 98.19 624 SER A O 1
ATOM 4853 N N . ASP A 1 625 ? -6.859 -9.719 -1.758 1 97.38 625 ASP A N 1
ATOM 4854 C CA . ASP A 1 625 ? -6.828 -8.352 -1.247 1 97.38 625 ASP A CA 1
ATOM 4855 C C . ASP A 1 625 ? -7.418 -8.273 0.158 1 97.38 625 ASP A C 1
ATOM 4857 O O . ASP A 1 625 ? -8.383 -8.977 0.469 1 97.38 625 ASP A O 1
ATOM 4861 N N . SER A 1 626 ? -6.859 -7.414 0.991 1 96.62 626 SER A N 1
ATOM 4862 C CA . SER A 1 626 ? -7.516 -7.047 2.242 1 96.62 626 SER A CA 1
ATOM 4863 C C . SER A 1 626 ? -8.789 -6.246 1.988 1 96.62 626 SER A C 1
ATOM 4865 O O . SER A 1 626 ? -8.93 -5.617 0.938 1 96.62 626 SER A O 1
ATOM 4867 N N . VAL A 1 627 ? -9.68 -6.301 2.959 1 95.44 627 VAL A N 1
ATOM 4868 C CA . VAL A 1 627 ? -10.867 -5.457 2.855 1 95.44 627 VAL A CA 1
ATOM 4869 C C . VAL A 1 627 ? -10.453 -3.986 2.855 1 95.44 627 VAL A C 1
ATOM 4871 O O . VAL A 1 627 ? -9.664 -3.557 3.703 1 95.44 627 VAL A O 1
ATOM 4874 N N . GLY A 1 628 ? -10.891 -3.307 1.838 1 91.06 628 GLY A N 1
ATOM 4875 C CA . GLY A 1 628 ? -10.539 -1.897 1.725 1 91.06 628 GLY A CA 1
ATOM 4876 C C . GLY A 1 628 ? -9.234 -1.659 0.993 1 91.06 628 GLY A C 1
ATOM 4877 O O . GLY A 1 628 ? -8.883 -0.515 0.704 1 91.06 628 GLY A O 1
ATOM 4878 N N . GLY A 1 629 ? -8.539 -2.734 0.705 1 92.69 629 GLY A N 1
ATOM 4879 C CA . GLY A 1 629 ? -7.254 -2.621 0.032 1 92.69 629 GLY A CA 1
ATOM 4880 C C . GLY A 1 629 ? -7.258 -3.199 -1.37 1 92.69 629 GLY A C 1
ATOM 4881 O O . GLY A 1 629 ? -6.965 -4.379 -1.562 1 92.69 629 GLY A O 1
ATOM 4882 N N . HIS A 1 630 ? -7.52 -2.307 -2.414 1 94 630 HIS A N 1
ATOM 4883 C CA . HIS A 1 630 ? -7.668 -2.777 -3.785 1 94 630 HIS A CA 1
ATOM 4884 C C . HIS A 1 630 ? -7.031 -1.806 -4.773 1 94 630 HIS A C 1
ATOM 4886 O O . HIS A 1 630 ? -7.016 -0.595 -4.535 1 94 630 HIS A O 1
ATOM 4892 N N . ASP A 1 631 ? -6.398 -2.301 -5.816 1 93.19 631 ASP A N 1
ATOM 4893 C CA . ASP A 1 631 ? -6.078 -1.522 -7.008 1 93.19 631 ASP A CA 1
ATOM 4894 C C . ASP A 1 631 ? -7.012 -1.876 -8.164 1 93.19 631 ASP A C 1
ATOM 4896 O O . ASP A 1 631 ? -6.676 -2.707 -9.008 1 93.19 631 ASP A O 1
ATOM 4900 N N . PHE A 1 632 ? -8.117 -1.208 -8.289 1 93 632 PHE A N 1
ATOM 4901 C CA . PHE A 1 632 ? -9.148 -1.545 -9.266 1 93 632 PHE A CA 1
ATOM 4902 C C . PHE A 1 632 ? -8.688 -1.215 -10.68 1 93 632 PHE A C 1
ATOM 4904 O O . PHE A 1 632 ? -9.117 -1.849 -11.648 1 93 632 PHE A O 1
ATOM 4911 N N . ASP A 1 633 ? -7.832 -0.228 -10.836 1 90.19 633 ASP A N 1
ATOM 4912 C CA . ASP A 1 633 ? -7.281 0.058 -12.156 1 90.19 633 ASP A CA 1
ATOM 4913 C C . ASP A 1 633 ? -6.488 -1.134 -12.688 1 90.19 633 ASP A C 1
ATOM 4915 O O . ASP A 1 633 ? -6.586 -1.471 -13.875 1 90.19 633 ASP A O 1
ATOM 4919 N N . LEU A 1 634 ? -5.734 -1.729 -11.836 1 95.31 634 LEU A N 1
ATOM 4920 C CA . LEU A 1 634 ? -4.969 -2.908 -12.227 1 95.31 634 LEU A CA 1
ATOM 4921 C C . LEU A 1 634 ? -5.895 -4.082 -12.523 1 95.31 634 LEU A C 1
ATOM 4923 O O . LEU A 1 634 ? -5.711 -4.789 -13.516 1 95.31 634 LEU A O 1
ATOM 4927 N N . ILE A 1 635 ? -6.863 -4.34 -11.68 1 97.62 635 ILE A N 1
ATOM 4928 C CA . ILE A 1 635 ? -7.773 -5.473 -11.836 1 97.62 635 ILE A CA 1
ATOM 4929 C C . ILE A 1 635 ? -8.523 -5.355 -13.156 1 97.62 635 ILE A C 1
ATOM 4931 O O . ILE A 1 635 ? -8.766 -6.359 -13.836 1 97.62 635 ILE A O 1
ATOM 4935 N N . ARG A 1 636 ? -8.789 -4.16 -13.57 1 96.25 636 ARG A N 1
ATOM 4936 C CA . ARG A 1 636 ? -9.531 -3.934 -14.805 1 96.25 636 ARG A CA 1
ATOM 4937 C C . ARG A 1 636 ? -8.688 -4.309 -16.031 1 96.25 636 ARG A C 1
ATOM 4939 O O . ARG A 1 636 ? -9.219 -4.457 -17.125 1 96.25 636 ARG A O 1
ATOM 4946 N N . LYS A 1 637 ? -7.441 -4.457 -15.898 1 98 637 LYS A N 1
ATOM 4947 C CA . LYS A 1 637 ? -6.582 -4.906 -16.984 1 98 637 LYS A CA 1
ATOM 4948 C C . LYS A 1 637 ? -6.637 -6.422 -17.141 1 98 637 LYS A C 1
ATOM 4950 O O . LYS A 1 637 ? -6.191 -6.965 -18.156 1 98 637 LYS A O 1
ATOM 4955 N N . LEU A 1 638 ? -7.273 -7.117 -16.156 1 98.31 638 LEU A N 1
ATOM 4956 C CA . LEU A 1 638 ? -7.324 -8.578 -16.141 1 98.31 638 LEU A CA 1
ATOM 4957 C C . LEU A 1 638 ? -8.75 -9.078 -16.344 1 98.31 638 LEU A C 1
ATOM 4959 O O . LEU A 1 638 ? -8.953 -10.188 -16.828 1 98.31 638 LEU A O 1
ATOM 4963 N N . VAL A 1 639 ? -9.703 -8.227 -15.898 1 98.25 639 VAL A N 1
ATOM 4964 C CA . VAL A 1 639 ? -11.047 -8.734 -15.656 1 98.25 639 VAL A CA 1
ATOM 4965 C C . VAL A 1 639 ? -12.07 -7.867 -16.391 1 98.25 639 VAL A C 1
ATOM 4967 O O . VAL A 1 639 ? -11.953 -6.637 -16.406 1 98.25 639 VAL A O 1
ATOM 4970 N N . TYR A 1 640 ? -13.039 -8.531 -17.031 1 97.19 640 TYR A N 1
ATOM 4971 C CA . TYR A 1 640 ? -14.164 -7.801 -17.609 1 97.19 640 TYR A CA 1
ATOM 4972 C C . TYR A 1 640 ? -15.109 -7.301 -16.516 1 97.19 640 TYR A C 1
ATOM 4974 O O . TYR A 1 640 ? -15.094 -7.809 -15.398 1 97.19 640 TYR A O 1
ATOM 4982 N N . LEU A 1 641 ? -15.969 -6.418 -16.875 1 94.62 641 LEU A N 1
ATOM 4983 C CA . LEU A 1 641 ? -16.875 -5.801 -15.922 1 94.62 641 LEU A CA 1
ATOM 4984 C C . LEU A 1 641 ? -17.859 -6.824 -15.375 1 94.62 641 LEU A C 1
ATOM 4986 O O . LEU A 1 641 ? -18.391 -6.652 -14.273 1 94.62 641 LEU A O 1
ATOM 4990 N N . ASP A 1 642 ? -18.062 -7.914 -16.094 1 95.06 642 ASP A N 1
ATOM 4991 C CA . ASP A 1 642 ? -19.031 -8.914 -15.641 1 95.06 642 ASP A CA 1
ATOM 4992 C C . ASP A 1 642 ? -18.344 -9.992 -14.812 1 95.06 642 ASP A C 1
ATOM 4994 O O . ASP A 1 642 ? -18.969 -11 -14.461 1 95.06 642 ASP A O 1
ATOM 4998 N N . GLY A 1 643 ? -17.078 -9.891 -14.586 1 96.75 643 GLY A N 1
ATOM 4999 C CA . GLY A 1 643 ? -16.359 -10.797 -13.703 1 96.75 643 GLY A CA 1
ATOM 5000 C C . GLY A 1 643 ? -15.719 -11.953 -14.438 1 96.75 643 GLY A C 1
ATOM 5001 O O . GLY A 1 643 ? -15.055 -12.797 -13.828 1 96.75 643 GLY A O 1
ATOM 5002 N N . THR A 1 644 ? -15.859 -12.102 -15.719 1 97.5 644 THR A N 1
ATOM 5003 C CA . THR A 1 644 ? -15.133 -13.094 -16.5 1 97.5 644 THR A CA 1
ATOM 5004 C C . THR A 1 644 ? -13.789 -12.531 -16.969 1 97.5 644 THR A C 1
ATOM 5006 O O . THR A 1 644 ? -13.477 -11.367 -16.719 1 97.5 644 THR A O 1
ATOM 5009 N N . ILE A 1 645 ? -12.922 -13.406 -17.562 1 98.38 645 ILE A N 1
ATOM 5010 C CA . ILE A 1 645 ? -11.57 -12.977 -17.891 1 98.38 645 ILE A CA 1
ATOM 5011 C C . ILE A 1 645 ? -11.25 -13.359 -19.344 1 98.38 645 ILE A C 1
ATOM 5013 O O . ILE A 1 645 ? -11.844 -14.289 -19.891 1 98.38 645 ILE A O 1
ATOM 5017 N N . PRO A 1 646 ? -10.383 -12.625 -20.016 1 98.44 646 PRO A N 1
ATOM 5018 C CA . PRO A 1 646 ? -9.891 -13.047 -21.328 1 98.44 646 PRO A CA 1
ATOM 5019 C C . PRO A 1 646 ? -8.836 -14.148 -21.25 1 98.44 646 PRO A C 1
ATOM 5021 O O . PRO A 1 646 ? -7.684 -13.93 -21.625 1 98.44 646 PRO A O 1
ATOM 5024 N N . LYS A 1 647 ? -9.258 -15.289 -20.922 1 97.75 647 LYS A N 1
ATOM 5025 C CA . LYS A 1 647 ? -8.375 -16.406 -20.625 1 97.75 647 LYS A CA 1
ATOM 5026 C C . LYS A 1 647 ? -7.762 -17 -21.891 1 97.75 647 LYS A C 1
ATOM 5028 O O . LYS A 1 647 ? -8.438 -17.094 -22.922 1 97.75 647 LYS A O 1
ATOM 5033 N N . CYS A 1 648 ? -6.496 -17.406 -21.875 1 97.88 648 CYS A N 1
ATOM 5034 C CA . CYS A 1 648 ? -5.848 -18.172 -22.938 1 97.88 648 CYS A CA 1
ATOM 5035 C C . CYS A 1 648 ? -6.457 -19.562 -23.078 1 97.88 648 CYS A C 1
ATOM 5037 O O . CYS A 1 648 ? -7.105 -20.047 -22.141 1 97.88 648 CYS A O 1
ATOM 5039 N N . HIS A 1 649 ? -6.234 -20.188 -24.172 1 94.94 649 HIS A N 1
ATOM 5040 C CA . HIS A 1 649 ? -6.84 -21.484 -24.484 1 94.94 649 HIS A CA 1
ATOM 5041 C C . HIS A 1 649 ? -5.93 -22.625 -24.062 1 94.94 649 HIS A C 1
ATOM 5043 O O . HIS A 1 649 ? -6.352 -23.781 -24.047 1 94.94 649 HIS A O 1
ATOM 5049 N N . HIS A 1 650 ? -4.812 -22.422 -23.734 1 96.56 650 HIS A N 1
ATOM 5050 C CA . HIS A 1 650 ? -3.842 -23.375 -23.203 1 96.56 650 HIS A CA 1
ATOM 5051 C C . HIS A 1 650 ? -3.33 -22.922 -21.844 1 96.56 650 HIS A C 1
ATOM 5053 O O . HIS A 1 650 ? -3.887 -22 -21.234 1 96.56 650 HIS A O 1
ATOM 5059 N N . PHE A 1 651 ? -2.475 -23.641 -21.203 1 97.81 651 PHE A N 1
ATOM 5060 C CA . PHE A 1 651 ? -1.779 -23.172 -20 1 97.81 651 PHE A CA 1
ATOM 5061 C C . PHE A 1 651 ? -0.357 -22.734 -20.344 1 97.81 651 PHE A C 1
ATOM 5063 O O . PHE A 1 651 ? 0.209 -23.172 -21.344 1 97.81 651 PHE A O 1
ATOM 5070 N N . ALA A 1 652 ? 0.172 -21.875 -19.578 1 98.19 652 ALA A N 1
ATOM 5071 C CA . ALA A 1 652 ? 1.447 -21.219 -19.875 1 98.19 652 ALA A CA 1
ATOM 5072 C C . ALA A 1 652 ? 2.615 -22.172 -19.625 1 98.19 652 ALA A C 1
ATOM 5074 O O . ALA A 1 652 ? 2.639 -22.891 -18.625 1 98.19 652 ALA A O 1
ATOM 5075 N N . LEU A 1 653 ? 3.559 -22.172 -20.547 1 98.69 653 LEU A N 1
ATOM 5076 C CA . LEU A 1 653 ? 4.766 -22.984 -20.453 1 98.69 653 LEU A CA 1
ATOM 5077 C C . LEU A 1 653 ? 6.004 -22.172 -20.797 1 98.69 653 LEU A C 1
ATOM 5079 O O . LEU A 1 653 ? 5.93 -21.219 -21.578 1 98.69 653 LEU A O 1
ATOM 5083 N N . PRO A 1 654 ? 7.164 -22.5 -20.188 1 98.62 654 PRO A N 1
ATOM 5084 C CA . PRO A 1 654 ? 8.391 -21.781 -20.562 1 98.62 654 PRO A CA 1
ATOM 5085 C C . PRO A 1 654 ? 8.789 -22.031 -22.016 1 98.62 654 PRO A C 1
ATOM 5087 O O . PRO A 1 654 ? 8.586 -23.125 -22.547 1 98.62 654 PRO A O 1
ATOM 5090 N N . THR A 1 655 ? 9.328 -21.031 -22.641 1 98.5 655 THR A N 1
ATOM 5091 C CA . THR A 1 655 ? 9.852 -21.219 -23.984 1 98.5 655 THR A CA 1
ATOM 5092 C C . THR A 1 655 ? 11.062 -22.156 -23.969 1 98.5 655 THR A C 1
ATOM 5094 O O . THR A 1 655 ? 11.688 -22.344 -22.938 1 98.5 655 THR A O 1
ATOM 5097 N N . ARG A 1 656 ? 11.414 -22.688 -25.109 1 97.19 656 ARG A N 1
ATOM 5098 C CA . ARG A 1 656 ? 12.461 -23.688 -25.234 1 97.19 656 ARG A CA 1
ATOM 5099 C C . ARG A 1 656 ? 13.797 -23.156 -24.734 1 97.19 656 ARG A C 1
ATOM 5101 O O . ARG A 1 656 ? 14.555 -23.875 -24.078 1 97.19 656 ARG A O 1
ATOM 5108 N N . ASP A 1 657 ? 14.086 -21.938 -25.016 1 96.62 657 ASP A N 1
ATOM 5109 C CA . ASP A 1 657 ? 15.391 -21.359 -24.703 1 96.62 657 ASP A CA 1
ATOM 5110 C C . ASP A 1 657 ? 15.547 -21.156 -23.203 1 96.62 657 ASP A C 1
ATOM 5112 O O . ASP A 1 657 ? 16.656 -20.938 -22.703 1 96.62 657 ASP A O 1
ATOM 5116 N N . CYS A 1 658 ? 14.438 -21.266 -22.469 1 97.25 658 CYS A N 1
ATOM 5117 C CA . CYS A 1 658 ? 14.484 -21.078 -21.016 1 97.25 658 CYS A CA 1
ATOM 5118 C C . CYS A 1 658 ? 14.719 -22.406 -20.312 1 97.25 658 CYS A C 1
ATOM 5120 O O . CYS A 1 658 ? 15.148 -22.438 -19.156 1 97.25 658 CYS A O 1
ATOM 5122 N N . LEU A 1 659 ? 14.477 -23.469 -20.875 1 98.19 659 LEU A N 1
ATOM 5123 C CA . LEU A 1 659 ? 14.328 -24.766 -20.219 1 98.19 659 LEU A CA 1
ATOM 5124 C C . LEU A 1 659 ? 15.594 -25.156 -19.484 1 98.19 659 LEU A C 1
ATOM 5126 O O . LEU A 1 659 ? 15.531 -25.703 -18.375 1 98.19 659 LEU A O 1
ATOM 5130 N N . PHE A 1 660 ? 16.734 -24.906 -19.984 1 98.31 660 PHE A N 1
ATOM 5131 C CA . PHE A 1 660 ? 17.969 -25.391 -19.375 1 98.31 660 PHE A CA 1
ATOM 5132 C C . PHE A 1 660 ? 18.75 -24.25 -18.734 1 98.31 660 PHE A C 1
ATOM 5134 O O . PHE A 1 660 ? 19.953 -24.344 -18.531 1 98.31 660 PHE A O 1
ATOM 5141 N N . LYS A 1 661 ? 18.062 -23.125 -18.516 1 97.69 661 LYS A N 1
ATOM 5142 C CA . LYS A 1 661 ? 18.625 -21.969 -17.844 1 97.69 661 LYS A CA 1
ATOM 5143 C C . LYS A 1 661 ? 17.922 -21.688 -16.516 1 97.69 661 LYS A C 1
ATOM 5145 O O . LYS A 1 661 ? 16.891 -22.297 -16.219 1 97.69 661 LYS A O 1
ATOM 5150 N N . ASN A 1 662 ? 18.562 -20.828 -15.727 1 97.19 662 ASN A N 1
ATOM 5151 C CA . ASN A 1 662 ? 17.969 -20.453 -14.445 1 97.19 662 ASN A CA 1
ATOM 5152 C C . ASN A 1 662 ? 17.5 -19 -14.453 1 97.19 662 ASN A C 1
ATOM 5154 O O . ASN A 1 662 ? 18.266 -18.094 -14.078 1 97.19 662 ASN A O 1
ATOM 5158 N N . PRO A 1 663 ? 16.281 -18.734 -14.719 1 97.62 663 PRO A N 1
ATOM 5159 C CA . PRO A 1 663 ? 15.805 -17.359 -14.82 1 97.62 663 PRO A CA 1
ATOM 5160 C C . PRO A 1 663 ? 15.664 -16.672 -13.461 1 97.62 663 PRO A C 1
ATOM 5162 O O . PRO A 1 663 ? 15.195 -15.531 -13.383 1 97.62 663 PRO A O 1
ATOM 5165 N N . LEU A 1 664 ? 16.078 -17.266 -12.375 1 97.44 664 LEU A N 1
ATOM 5166 C CA . LEU A 1 664 ? 15.875 -16.734 -11.039 1 97.44 664 LEU A CA 1
ATOM 5167 C C . LEU A 1 664 ? 17.109 -15.969 -10.555 1 97.44 664 LEU A C 1
ATOM 5169 O O . LEU A 1 664 ? 16.984 -15.008 -9.797 1 97.44 664 LEU A O 1
ATOM 5173 N N . PHE A 1 665 ? 18.328 -16.453 -10.945 1 96.5 665 PHE A N 1
ATOM 5174 C CA . PHE A 1 665 ? 19.453 -15.766 -10.328 1 96.5 665 PHE A CA 1
ATOM 5175 C C . PHE A 1 665 ? 20.719 -15.969 -11.148 1 96.5 665 PHE A C 1
ATOM 5177 O O . PHE A 1 665 ? 21.828 -16 -10.602 1 96.5 665 PHE A O 1
ATOM 5184 N N . ASP A 1 666 ? 20.672 -16.203 -12.438 1 96.25 666 ASP A N 1
ATOM 5185 C CA . ASP A 1 666 ? 21.875 -16.344 -13.266 1 96.25 666 ASP A CA 1
ATOM 5186 C C . ASP A 1 666 ? 22.281 -15.016 -13.875 1 96.25 666 ASP A C 1
ATOM 5188 O O . ASP A 1 666 ? 23.219 -14.953 -14.672 1 96.25 666 ASP A O 1
ATOM 5192 N N . SER A 1 667 ? 21.547 -13.938 -13.648 1 94.25 667 SER A N 1
ATOM 5193 C CA . SER A 1 667 ? 21.812 -12.555 -14.039 1 94.25 667 SER A CA 1
ATOM 5194 C C . SER A 1 667 ? 21.703 -12.375 -15.547 1 94.25 667 SER A C 1
ATOM 5196 O O . SER A 1 667 ? 22.125 -11.352 -16.094 1 94.25 667 SER A O 1
ATOM 5198 N N . ASN A 1 668 ? 21.125 -13.328 -16.25 1 95.25 668 ASN A N 1
ATOM 5199 C CA . ASN A 1 668 ? 21.188 -13.242 -17.703 1 95.25 668 ASN A CA 1
ATOM 5200 C C . ASN A 1 668 ? 19.844 -13.609 -18.344 1 95.25 668 ASN A C 1
ATOM 5202 O O . ASN A 1 668 ? 19.547 -13.211 -19.469 1 95.25 668 ASN A O 1
ATOM 5206 N N . THR A 1 669 ? 19.078 -14.383 -17.719 1 97.38 669 THR A N 1
ATOM 5207 C CA . THR A 1 669 ? 17.922 -15.016 -18.375 1 97.38 669 THR A CA 1
ATOM 5208 C C . THR A 1 669 ? 16.625 -14.414 -17.859 1 97.38 669 THR A C 1
ATOM 5210 O O . THR A 1 669 ? 16.422 -14.305 -16.641 1 97.38 669 THR A O 1
ATOM 5213 N N . THR A 1 670 ? 15.758 -14.008 -18.781 1 97.5 670 THR A N 1
ATOM 5214 C CA . THR A 1 670 ? 14.375 -13.672 -18.484 1 97.5 670 THR A CA 1
ATOM 5215 C C . THR A 1 670 ? 13.477 -14.898 -18.625 1 97.5 670 THR A C 1
ATOM 5217 O O . THR A 1 670 ? 13.68 -15.719 -19.531 1 97.5 670 THR A O 1
ATOM 5220 N N . LEU A 1 671 ? 12.539 -15.031 -17.703 1 98.56 671 LEU A N 1
ATOM 5221 C CA . LEU A 1 671 ? 11.523 -16.062 -17.922 1 98.56 671 LEU A CA 1
ATOM 5222 C C . LEU A 1 671 ? 10.602 -15.664 -19.078 1 98.56 671 LEU A C 1
ATOM 5224 O O . LEU A 1 671 ? 9.977 -14.602 -19.031 1 98.56 671 LEU A O 1
ATOM 5228 N N . LYS A 1 672 ? 10.578 -16.422 -20.047 1 98.69 672 LYS A N 1
ATOM 5229 C CA . LYS A 1 672 ? 9.594 -16.281 -21.109 1 98.69 672 LYS A CA 1
ATOM 5230 C C . LYS A 1 672 ? 8.586 -17.422 -21.078 1 98.69 672 LYS A C 1
ATOM 5232 O O . LYS A 1 672 ? 8.969 -18.594 -21.031 1 98.69 672 LYS A O 1
ATOM 5237 N N . ILE A 1 673 ? 7.336 -17.094 -21.062 1 98.75 673 ILE A N 1
ATOM 5238 C CA . ILE A 1 673 ? 6.285 -18.109 -21.156 1 98.75 673 ILE A CA 1
ATOM 5239 C C . ILE A 1 673 ? 5.414 -17.844 -22.375 1 98.75 673 ILE A C 1
ATOM 5241 O O . ILE A 1 673 ? 5.172 -16.688 -22.734 1 98.75 673 ILE A O 1
ATOM 5245 N N . TRP A 1 674 ? 5.008 -18.891 -23 1 98.56 674 TRP A N 1
ATOM 5246 C CA . TRP A 1 674 ? 4.117 -18.766 -24.141 1 98.56 674 TRP A CA 1
ATOM 5247 C C . TRP A 1 674 ? 2.76 -19.391 -23.844 1 98.56 674 TRP A C 1
ATOM 5249 O O . TRP A 1 674 ? 2.646 -20.266 -22.984 1 98.56 674 TRP A O 1
ATOM 5259 N N . ASN A 1 675 ? 1.745 -18.922 -24.484 1 98.69 675 ASN A N 1
ATOM 5260 C CA . ASN A 1 675 ? 0.386 -19.453 -24.453 1 98.69 675 ASN A CA 1
ATOM 5261 C C . ASN A 1 675 ? -0.366 -19.156 -25.734 1 98.69 675 ASN A C 1
ATOM 5263 O O . ASN A 1 675 ? 0.206 -18.594 -26.688 1 98.69 675 ASN A O 1
ATOM 5267 N N . LEU A 1 676 ? -1.58 -19.656 -25.828 1 98.31 676 LEU A N 1
ATOM 5268 C CA . LEU A 1 676 ? -2.334 -19.562 -27.078 1 98.31 676 LEU A CA 1
ATOM 5269 C C . LEU A 1 676 ? -3.709 -18.953 -26.828 1 98.31 676 LEU A C 1
ATOM 5271 O O . LEU A 1 676 ? -4.371 -19.281 -25.844 1 98.31 676 LEU A O 1
ATOM 5275 N N . ASN A 1 677 ? -4.012 -18.016 -27.656 1 97.5 677 ASN A N 1
ATOM 5276 C CA . ASN A 1 677 ? -5.383 -17.531 -27.781 1 97.5 677 ASN A CA 1
ATOM 5277 C C . ASN A 1 677 ? -6.086 -18.125 -29 1 97.5 677 ASN A C 1
ATOM 5279 O O . ASN A 1 677 ? -5.457 -18.797 -29.812 1 97.5 677 ASN A O 1
ATOM 5283 N N . LYS A 1 678 ? -7.363 -17.875 -29.109 1 95.69 678 LYS A N 1
ATOM 5284 C CA . LYS A 1 678 ? -8.164 -18.453 -30.172 1 95.69 678 LYS A CA 1
ATOM 5285 C C . LYS A 1 678 ? -7.652 -18.031 -31.547 1 95.69 678 LYS A C 1
ATOM 5287 O O . LYS A 1 678 ? -7.672 -18.812 -32.5 1 95.69 678 LYS A O 1
ATOM 5292 N N . PHE A 1 679 ? -7.172 -16.797 -31.688 1 96.88 679 PHE A N 1
ATOM 5293 C CA . PHE A 1 679 ? -6.793 -16.281 -33 1 96.88 679 PHE A CA 1
ATOM 5294 C C . PHE A 1 679 ? -5.383 -15.703 -32.969 1 96.88 679 PHE A C 1
ATOM 5296 O O . PHE A 1 679 ? -5.07 -14.781 -33.719 1 96.88 679 PHE A O 1
ATOM 5303 N N . GLY A 1 680 ? -4.559 -16.25 -32.094 1 97.38 680 GLY A N 1
ATOM 5304 C CA . GLY A 1 680 ? -3.186 -15.773 -32 1 97.38 680 GLY A CA 1
ATOM 5305 C C . GLY A 1 680 ? -2.402 -16.438 -30.875 1 97.38 680 GLY A C 1
ATOM 5306 O O . GLY A 1 680 ? -2.926 -17.312 -30.188 1 97.38 680 GLY A O 1
ATOM 5307 N N . GLY A 1 681 ? -1.12 -16.109 -30.812 1 98.12 681 GLY A N 1
ATOM 5308 C CA . GLY A 1 681 ? -0.245 -16.547 -29.734 1 98.12 681 GLY A CA 1
ATOM 5309 C C . GLY A 1 681 ? 0.238 -15.406 -28.859 1 98.12 681 GLY A C 1
ATOM 5310 O O . GLY A 1 681 ? 0.097 -14.234 -29.219 1 98.12 681 GLY A O 1
ATOM 5311 N N . VAL A 1 682 ? 0.664 -15.703 -27.703 1 98.75 682 VAL A N 1
ATOM 5312 C CA . VAL A 1 682 ? 1.137 -14.68 -26.766 1 98.75 682 VAL A CA 1
ATOM 5313 C C . VAL A 1 682 ? 2.402 -15.164 -26.062 1 98.75 682 VAL A C 1
ATOM 5315 O O . VAL A 1 682 ? 2.547 -16.359 -25.781 1 98.75 682 VAL A O 1
ATOM 5318 N N . ILE A 1 683 ? 3.367 -14.273 -25.891 1 98.81 683 ILE A N 1
ATOM 5319 C CA . ILE A 1 683 ? 4.559 -14.516 -25.078 1 98.81 683 ILE A CA 1
ATOM 5320 C C . ILE A 1 683 ? 4.68 -13.445 -24 1 98.81 683 ILE A C 1
ATOM 5322 O O . ILE A 1 683 ? 4.539 -12.25 -24.281 1 98.81 683 ILE A O 1
ATOM 5326 N N . GLY A 1 684 ? 4.773 -13.867 -22.766 1 98.75 684 GLY A N 1
ATOM 5327 C CA . GLY A 1 684 ? 5.188 -12.969 -21.703 1 98.75 684 GLY A CA 1
ATOM 5328 C C . GLY A 1 684 ? 6.645 -13.133 -21.312 1 98.75 684 GLY A C 1
ATOM 5329 O O . GLY A 1 684 ? 7.113 -14.258 -21.109 1 98.75 684 GLY A O 1
ATOM 5330 N N . ALA A 1 685 ? 7.426 -12.039 -21.344 1 98.75 685 ALA A N 1
ATOM 5331 C CA . ALA A 1 685 ? 8.797 -12.016 -20.828 1 98.75 685 ALA A CA 1
ATOM 5332 C C . ALA A 1 685 ? 8.867 -11.32 -19.469 1 98.75 685 ALA A C 1
ATOM 5334 O O . ALA A 1 685 ? 8.492 -10.156 -19.344 1 98.75 685 ALA A O 1
ATOM 5335 N N . PHE A 1 686 ? 9.359 -12.047 -18.484 1 98.56 686 PHE A N 1
ATOM 5336 C CA . PHE A 1 686 ? 9.344 -11.578 -17.109 1 98.56 686 PHE A CA 1
ATOM 5337 C C . PHE A 1 686 ? 10.75 -11.594 -16.516 1 98.56 686 PHE A C 1
ATOM 5339 O O . PHE A 1 686 ? 11.445 -12.609 -16.578 1 98.56 686 PHE A O 1
ATOM 5346 N N . ASN A 1 687 ? 11.195 -10.484 -15.984 1 97.88 687 ASN A N 1
ATOM 5347 C CA . ASN A 1 687 ? 12.445 -10.469 -15.227 1 97.88 687 ASN A CA 1
ATOM 5348 C C . ASN A 1 687 ? 12.234 -10.969 -13.797 1 97.88 687 ASN A C 1
ATOM 5350 O O . ASN A 1 687 ? 11.914 -10.188 -12.906 1 97.88 687 ASN A O 1
ATOM 5354 N N . CYS A 1 688 ? 12.562 -12.211 -13.609 1 97.88 688 CYS A N 1
ATOM 5355 C CA . CYS A 1 688 ? 12.32 -12.883 -12.344 1 97.88 688 CYS A CA 1
ATOM 5356 C C . CYS A 1 688 ? 13.602 -12.953 -11.516 1 97.88 688 CYS A C 1
ATOM 5358 O O . CYS A 1 688 ? 13.625 -13.57 -10.453 1 97.88 688 CYS A O 1
ATOM 5360 N N . GLN A 1 689 ? 14.617 -12.289 -11.93 1 96.19 689 GLN A N 1
ATOM 5361 C CA . GLN A 1 689 ? 15.914 -12.359 -11.266 1 96.19 689 GLN A CA 1
ATOM 5362 C C . GLN A 1 689 ? 15.844 -11.789 -9.852 1 96.19 689 GLN A C 1
ATOM 5364 O O . GLN A 1 689 ? 15.203 -10.758 -9.625 1 96.19 689 GLN A O 1
ATOM 5369 N N . GLY A 1 690 ? 16.438 -12.523 -8.906 1 94.5 690 GLY A N 1
ATOM 5370 C CA . GLY A 1 690 ? 16.578 -11.867 -7.617 1 94.5 690 GLY A CA 1
ATOM 5371 C C . GLY A 1 690 ? 16.5 -12.836 -6.449 1 94.5 690 GLY A C 1
ATOM 5372 O O . GLY A 1 690 ? 16.859 -12.477 -5.32 1 94.5 690 GLY A O 1
ATOM 5373 N N . ALA A 1 691 ? 16.078 -14.07 -6.656 1 95.62 691 ALA A N 1
ATOM 5374 C CA . ALA A 1 691 ? 15.984 -15.055 -5.582 1 95.62 691 ALA A CA 1
ATOM 5375 C C . ALA A 1 691 ? 15.883 -16.469 -6.141 1 95.62 691 ALA A C 1
ATOM 5377 O O . ALA A 1 691 ? 15.633 -16.656 -7.336 1 95.62 691 ALA A O 1
ATOM 5378 N N . GLY A 1 692 ? 16.094 -17.438 -5.25 1 95.12 692 GLY A N 1
ATOM 5379 C CA . GLY A 1 692 ? 15.93 -18.828 -5.664 1 95.12 692 GLY A CA 1
ATOM 5380 C C . GLY A 1 692 ? 16.422 -19.828 -4.629 1 95.12 692 GLY A C 1
ATOM 5381 O O . GLY A 1 692 ? 16.828 -19.438 -3.533 1 95.12 692 GLY A O 1
ATOM 5382 N N . TRP A 1 693 ? 16.359 -21.078 -5.023 1 96.25 693 TRP A N 1
ATOM 5383 C CA . TRP A 1 693 ? 16.734 -22.203 -4.168 1 96.25 693 TRP A CA 1
ATOM 5384 C C . TRP A 1 693 ? 18.234 -22.266 -3.957 1 96.25 693 TRP A C 1
ATOM 5386 O O . TRP A 1 693 ? 19 -22.188 -4.918 1 96.25 693 TRP A O 1
ATOM 5396 N N . ASP A 1 694 ? 18.594 -22.344 -2.707 1 95.31 694 ASP A N 1
ATOM 5397 C CA . ASP A 1 694 ? 19.984 -22.609 -2.32 1 95.31 694 ASP A CA 1
ATOM 5398 C C . ASP A 1 694 ? 20.125 -24 -1.735 1 95.31 694 ASP A C 1
ATOM 5400 O O . ASP A 1 694 ? 19.703 -24.266 -0.606 1 95.31 694 ASP A O 1
ATOM 5404 N N . PRO A 1 695 ? 20.766 -24.891 -2.451 1 94.19 695 PRO A N 1
ATOM 5405 C CA . PRO A 1 695 ? 20.844 -26.281 -1.993 1 94.19 695 PRO A CA 1
ATOM 5406 C C . PRO A 1 695 ? 21.656 -26.438 -0.711 1 94.19 695 PRO A C 1
ATOM 5408 O O . PRO A 1 695 ? 21.438 -27.359 0.066 1 94.19 695 PRO A O 1
ATOM 5411 N N . LYS A 1 696 ? 22.594 -25.562 -0.472 1 93.38 696 LYS A N 1
ATOM 5412 C CA . LYS A 1 696 ? 23.422 -25.641 0.728 1 93.38 696 LYS A CA 1
ATOM 5413 C C . LYS A 1 696 ? 22.641 -25.203 1.965 1 93.38 696 LYS A C 1
ATOM 5415 O O . LYS A 1 696 ? 22.656 -25.906 2.986 1 93.38 696 LYS A O 1
ATOM 5420 N N . GLU A 1 697 ? 21.906 -24.141 1.823 1 92 697 GLU A N 1
ATOM 5421 C CA . GLU A 1 697 ? 21.125 -23.641 2.955 1 92 697 GLU A CA 1
ATOM 5422 C C . GLU A 1 697 ? 19.75 -24.297 3.002 1 92 697 GLU A C 1
ATOM 5424 O O . GLU A 1 697 ? 19.047 -24.188 4.012 1 92 697 GLU A O 1
ATOM 5429 N N . GLN A 1 698 ? 19.344 -24.953 1.958 1 93.56 698 GLN A N 1
ATOM 5430 C CA . GLN A 1 698 ? 18.047 -25.609 1.817 1 93.56 698 GLN A CA 1
ATOM 5431 C C . GLN A 1 698 ? 16.906 -24.656 2.072 1 93.56 698 GLN A C 1
ATOM 5433 O O . GLN A 1 698 ? 16.031 -24.922 2.896 1 93.56 698 GLN A O 1
ATOM 5438 N N . ARG A 1 699 ? 16.969 -23.594 1.356 1 93.62 699 ARG A N 1
ATOM 5439 C CA . ARG A 1 699 ? 15.914 -22.578 1.43 1 93.62 699 ARG A CA 1
ATOM 5440 C C . ARG A 1 699 ? 15.922 -21.688 0.195 1 93.62 699 ARG A C 1
ATOM 5442 O O . ARG A 1 699 ? 16.906 -21.672 -0.559 1 93.62 699 ARG A O 1
ATOM 5449 N N . ILE A 1 700 ? 14.828 -20.969 0.009 1 94.38 700 ILE A N 1
ATOM 5450 C CA . ILE A 1 700 ? 14.781 -19.891 -0.973 1 94.38 700 ILE A CA 1
ATOM 5451 C C . ILE A 1 700 ? 15.406 -18.625 -0.38 1 94.38 700 ILE A C 1
ATOM 5453 O O . ILE A 1 700 ? 15.016 -18.172 0.699 1 94.38 700 ILE A O 1
ATOM 5457 N N . LYS A 1 701 ? 16.375 -18.047 -0.992 1 92.06 701 LYS A N 1
ATOM 5458 C CA . LYS A 1 701 ? 17.016 -16.859 -0.459 1 92.06 701 LYS A CA 1
ATOM 5459 C C . LYS A 1 701 ? 17.156 -15.781 -1.532 1 92.06 701 LYS A C 1
ATOM 5461 O O . LYS A 1 701 ? 17.031 -16.078 -2.725 1 92.06 701 LYS A O 1
ATOM 5466 N N . GLY A 1 702 ? 17.406 -14.547 -1.08 1 89.94 702 GLY A N 1
ATOM 5467 C CA . GLY A 1 702 ? 17.594 -13.422 -1.982 1 89.94 702 GLY A CA 1
ATOM 5468 C C . GLY A 1 702 ? 18.984 -13.344 -2.57 1 89.94 702 GLY A C 1
ATOM 5469 O O . GLY A 1 702 ? 19.969 -13.633 -1.889 1 89.94 702 GLY A O 1
ATOM 5470 N N . TYR A 1 703 ? 19.031 -12.977 -3.822 1 91.38 703 TYR A N 1
ATOM 5471 C CA . TYR A 1 703 ? 20.266 -12.656 -4.535 1 91.38 703 TYR A CA 1
ATOM 5472 C C . TYR A 1 703 ? 20.219 -11.25 -5.121 1 91.38 703 TYR A C 1
ATOM 5474 O O . TYR A 1 703 ? 19.953 -11.078 -6.312 1 91.38 703 TYR A O 1
ATOM 5482 N N . SER A 1 704 ? 20.5 -10.312 -4.27 1 83.56 704 SER A N 1
ATOM 5483 C CA . SER A 1 704 ? 20.312 -8.906 -4.582 1 83.56 704 SER A CA 1
ATOM 5484 C C . SER A 1 704 ? 21.125 -8.492 -5.801 1 83.56 704 SER A C 1
ATOM 5486 O O . SER A 1 704 ? 20.719 -7.621 -6.57 1 83.56 704 SER A O 1
ATOM 5488 N N . GLN A 1 705 ? 22.312 -9.094 -6.039 1 86.5 705 GLN A N 1
ATOM 5489 C CA . GLN A 1 705 ? 23.219 -8.734 -7.133 1 86.5 705 GLN A CA 1
ATOM 5490 C C . GLN A 1 705 ? 22.594 -9.078 -8.484 1 86.5 705 GLN A C 1
ATOM 5492 O O . GLN A 1 705 ? 23 -8.539 -9.516 1 86.5 705 GLN A O 1
ATOM 5497 N N . CYS A 1 706 ? 21.609 -9.977 -8.484 1 92.81 706 CYS A N 1
ATOM 5498 C CA . CYS A 1 706 ? 20.969 -10.391 -9.727 1 92.81 706 CYS A CA 1
ATOM 5499 C C . CYS A 1 706 ? 19.734 -9.539 -10.023 1 92.81 706 CYS A C 1
ATOM 5501 O O . CYS A 1 706 ? 19.203 -9.57 -11.133 1 92.81 706 CYS A O 1
ATOM 5503 N N . TYR A 1 707 ? 19.312 -8.75 -9.055 1 90.75 707 TYR A N 1
ATOM 5504 C CA . TYR A 1 707 ? 18.125 -7.926 -9.188 1 90.75 707 TYR A CA 1
ATOM 5505 C C . TYR A 1 707 ? 18.406 -6.664 -9.992 1 90.75 707 TYR A C 1
ATOM 5507 O O . TYR A 1 707 ? 18.406 -5.559 -9.445 1 90.75 707 TYR A O 1
ATOM 5515 N N . LYS A 1 708 ? 18.625 -6.777 -11.281 1 89.31 708 LYS A N 1
ATOM 5516 C CA . LYS A 1 708 ? 19.016 -5.727 -12.211 1 89.31 708 LYS A CA 1
ATOM 5517 C C . LYS A 1 708 ? 18.297 -5.879 -13.547 1 89.31 708 LYS A C 1
ATOM 5519 O O . LYS A 1 708 ? 17.688 -6.918 -13.82 1 89.31 708 LYS A O 1
ATOM 5524 N N . PRO A 1 709 ? 18.25 -4.852 -14.391 1 90.69 709 PRO A N 1
ATOM 5525 C CA . PRO A 1 709 ? 17.641 -4.992 -15.719 1 90.69 709 PRO A CA 1
ATOM 5526 C C . PRO A 1 709 ? 18.312 -6.082 -16.547 1 90.69 709 PRO A C 1
ATOM 5528 O O . PRO A 1 709 ? 19.547 -6.242 -16.5 1 90.69 709 PRO A O 1
ATOM 5531 N N . ILE A 1 710 ? 17.516 -6.793 -17.281 1 95.19 710 ILE A N 1
ATOM 5532 C CA . ILE A 1 710 ? 18.031 -7.875 -18.125 1 95.19 710 ILE A CA 1
ATOM 5533 C C . ILE A 1 710 ? 17.469 -7.734 -19.547 1 95.19 710 ILE A C 1
ATOM 5535 O O . ILE A 1 710 ? 16.312 -7.355 -19.734 1 95.19 710 ILE A O 1
ATOM 5539 N N . SER A 1 711 ? 18.266 -8.102 -20.5 1 94.69 711 SER A N 1
ATOM 5540 C CA . SER A 1 711 ? 17.844 -8.102 -21.906 1 94.69 711 SER A CA 1
ATOM 5541 C C . SER A 1 711 ? 17.156 -9.414 -22.281 1 94.69 711 SER A C 1
ATOM 5543 O O . SER A 1 711 ? 17.562 -10.484 -21.797 1 94.69 711 SER A O 1
ATOM 5545 N N . ALA A 1 712 ? 16.141 -9.367 -23.078 1 95.62 712 ALA A N 1
ATOM 5546 C CA . ALA A 1 712 ? 15.398 -10.531 -23.578 1 95.62 712 ALA A CA 1
ATOM 5547 C C . ALA A 1 712 ? 15.219 -10.461 -25.094 1 95.62 712 ALA A C 1
ATOM 5549 O O . ALA A 1 712 ? 15.195 -9.375 -25.672 1 95.62 712 ALA A O 1
ATOM 5550 N N . SER A 1 713 ? 15.18 -11.562 -25.703 1 97.31 713 SER A N 1
ATOM 5551 C CA . SER A 1 713 ? 14.891 -11.711 -27.125 1 97.31 713 SER A CA 1
ATOM 5552 C C . SER A 1 713 ? 13.633 -12.555 -27.344 1 97.31 713 SER A C 1
ATOM 5554 O O . SER A 1 713 ? 13.508 -13.641 -26.781 1 97.31 713 SER A O 1
ATOM 5556 N N . VAL A 1 714 ? 12.68 -12.055 -28.172 1 98.25 714 VAL A N 1
ATOM 5557 C CA . VAL A 1 714 ? 11.414 -12.75 -28.406 1 98.25 714 VAL A CA 1
ATOM 5558 C C . VAL A 1 714 ? 11.188 -12.906 -29.922 1 98.25 714 VAL A C 1
ATOM 5560 O O . VAL A 1 714 ? 11.438 -11.977 -30.688 1 98.25 714 VAL A O 1
ATOM 5563 N N . HIS A 1 715 ? 10.789 -14.039 -30.344 1 97.94 715 HIS A N 1
ATOM 5564 C CA . HIS A 1 715 ? 10.523 -14.359 -31.734 1 97.94 715 HIS A CA 1
ATOM 5565 C C . HIS A 1 715 ? 9.195 -15.094 -31.891 1 97.94 715 HIS A C 1
ATOM 5567 O O . HIS A 1 715 ? 8.742 -15.766 -30.969 1 97.94 715 HIS A O 1
ATOM 5573 N N . VAL A 1 716 ? 8.555 -15 -33.031 1 97.19 716 VAL A N 1
ATOM 5574 C CA . VAL A 1 716 ? 7.273 -15.633 -33.312 1 97.19 716 VAL A CA 1
ATOM 5575 C C . VAL A 1 716 ? 7.402 -17.156 -33.188 1 97.19 716 VAL A C 1
ATOM 5577 O O . VAL A 1 716 ? 6.449 -17.828 -32.781 1 97.19 716 VAL A O 1
ATOM 5580 N N . ARG A 1 717 ? 8.586 -17.688 -33.344 1 95.81 717 ARG A N 1
ATOM 5581 C CA . ARG A 1 717 ? 8.836 -19.109 -33.281 1 95.81 717 ARG A CA 1
ATOM 5582 C C . ARG A 1 717 ? 8.93 -19.594 -31.828 1 95.81 717 ARG A C 1
ATOM 5584 O O . ARG A 1 717 ? 8.961 -20.797 -31.578 1 95.81 717 ARG A O 1
ATOM 5591 N N . ASP A 1 718 ? 8.938 -18.688 -30.906 1 97.44 718 ASP A N 1
ATOM 5592 C CA . ASP A 1 718 ? 8.938 -19.047 -29.5 1 97.44 718 ASP A CA 1
ATOM 5593 C C . ASP A 1 718 ? 7.555 -19.547 -29.062 1 97.44 718 ASP A C 1
ATOM 5595 O O . ASP A 1 718 ? 7.414 -20.141 -28 1 97.44 718 ASP A O 1
ATOM 5599 N N . VAL A 1 719 ? 6.52 -19.281 -29.859 1 97.62 719 VAL A N 1
ATOM 5600 C CA . VAL A 1 719 ? 5.188 -19.828 -29.609 1 97.62 719 VAL A CA 1
ATOM 5601 C C . VAL A 1 719 ? 5.086 -21.234 -30.188 1 97.62 719 VAL A C 1
ATOM 5603 O O . VAL A 1 719 ? 5.453 -21.469 -31.344 1 97.62 719 VAL A O 1
ATOM 5606 N N . GLU A 1 720 ? 4.605 -22.125 -29.375 1 96.75 720 GLU A N 1
ATOM 5607 C CA . GLU A 1 720 ? 4.406 -23.5 -29.828 1 96.75 720 GLU A CA 1
ATOM 5608 C C . GLU A 1 720 ? 3.01 -23.688 -30.422 1 96.75 720 GLU A C 1
ATOM 5610 O O . GLU A 1 720 ? 2.16 -24.344 -29.828 1 96.75 720 GLU A O 1
ATOM 5615 N N . TRP A 1 721 ? 2.844 -23.266 -31.625 1 95.25 721 TRP A N 1
ATOM 5616 C CA . TRP A 1 721 ? 1.555 -23.141 -32.312 1 95.25 721 TRP A CA 1
ATOM 5617 C C . TRP A 1 721 ? 0.899 -24.516 -32.469 1 95.25 721 TRP A C 1
ATOM 5619 O O . TRP A 1 721 ? -0.328 -24.609 -32.531 1 95.25 721 TRP A O 1
ATOM 5629 N N . ASP A 1 722 ? 1.654 -25.531 -32.5 1 91.69 722 ASP A N 1
ATOM 5630 C CA . ASP A 1 722 ? 1.145 -26.844 -32.875 1 91.69 722 ASP A CA 1
ATOM 5631 C C . ASP A 1 722 ? 0.708 -27.641 -31.656 1 91.69 722 ASP A C 1
ATOM 5633 O O . ASP A 1 722 ? 0.411 -28.828 -31.75 1 91.69 722 ASP A O 1
ATOM 5637 N N . GLN A 1 723 ? 0.728 -27.031 -30.516 1 92.69 723 GLN A N 1
ATOM 5638 C CA . GLN A 1 723 ? 0.327 -27.719 -29.297 1 92.69 723 GLN A CA 1
ATOM 5639 C C . GLN A 1 723 ? -1.187 -27.906 -29.234 1 92.69 723 GLN A C 1
ATOM 5641 O O . GLN A 1 723 ? -1.689 -28.734 -28.469 1 92.69 723 GLN A O 1
ATOM 5646 N N . THR A 1 724 ? -1.912 -27.156 -30.047 1 90 724 THR A N 1
ATOM 5647 C CA . THR A 1 724 ? -3.336 -27.406 -30.25 1 90 724 THR A CA 1
ATOM 5648 C C . THR A 1 724 ? -3.662 -27.516 -31.734 1 90 724 THR A C 1
ATOM 5650 O O . THR A 1 724 ? -2.977 -26.922 -32.562 1 90 724 THR A O 1
ATOM 5653 N N . THR A 1 725 ? -4.668 -28.188 -31.984 1 87.94 725 THR A N 1
ATOM 5654 C CA . THR A 1 725 ? -5.074 -28.359 -33.375 1 87.94 725 THR A CA 1
ATOM 5655 C C . THR A 1 725 ? -5.57 -27.031 -33.969 1 87.94 725 THR A C 1
ATOM 5657 O O . THR A 1 725 ? -5.309 -26.734 -35.125 1 87.94 725 THR A O 1
ATOM 5660 N N . GLU A 1 726 ? -6.164 -26.25 -33.188 1 85.69 726 GLU A N 1
ATOM 5661 C CA . GLU A 1 726 ? -6.816 -25.016 -33.625 1 85.69 726 GLU A CA 1
ATOM 5662 C C . GLU A 1 726 ? -5.793 -23.953 -34 1 85.69 726 GLU A C 1
ATOM 5664 O O . GLU A 1 726 ? -6.059 -23.109 -34.875 1 85.69 726 GLU A O 1
ATOM 5669 N N . THR A 1 727 ? -4.633 -24.031 -33.438 1 90.56 727 THR A N 1
ATOM 5670 C CA . THR A 1 727 ? -3.678 -22.953 -33.625 1 90.56 727 THR A CA 1
ATOM 5671 C C . THR A 1 727 ? -2.545 -23.406 -34.562 1 90.56 727 THR A C 1
ATOM 5673 O O . THR A 1 727 ? -1.702 -22.594 -34.969 1 90.56 727 THR A O 1
ATOM 5676 N N . ALA A 1 728 ? -2.531 -24.609 -35 1 91.69 728 ALA A N 1
ATOM 5677 C CA . ALA A 1 728 ? -1.442 -25.156 -35.781 1 91.69 728 ALA A CA 1
ATOM 5678 C C . ALA A 1 728 ? -1.305 -24.422 -37.125 1 91.69 728 ALA A C 1
ATOM 5680 O O . ALA A 1 728 ? -0.19 -24.141 -37.562 1 91.69 728 ALA A O 1
ATOM 5681 N N . GLU A 1 729 ? -2.402 -24.047 -37.688 1 92.62 729 GLU A N 1
ATOM 5682 C CA . GLU A 1 729 ? -2.395 -23.391 -38.969 1 92.62 729 GLU A CA 1
ATOM 5683 C C . GLU A 1 729 ? -1.813 -21.984 -38.875 1 92.62 729 GLU A C 1
ATOM 5685 O O . GLU A 1 729 ? -1.269 -21.469 -39.844 1 92.62 729 GLU A O 1
ATOM 5690 N N . MET A 1 730 ? -1.906 -21.406 -37.781 1 93.94 730 MET A N 1
ATOM 5691 C CA . MET A 1 730 ? -1.447 -20.031 -37.594 1 93.94 730 MET A CA 1
ATOM 5692 C C . MET A 1 730 ? 0.072 -19.938 -37.688 1 93.94 730 MET A C 1
ATOM 5694 O O . MET A 1 730 ? 0.622 -18.875 -38 1 93.94 730 MET A O 1
ATOM 5698 N N . SER A 1 731 ? 0.721 -21.047 -37.5 1 92.75 731 SER A N 1
ATOM 5699 C CA . SER A 1 731 ? 2.178 -21.078 -37.562 1 92.75 731 SER A CA 1
ATOM 5700 C C . SER A 1 731 ? 2.666 -20.875 -39 1 92.75 731 SER A C 1
ATOM 5702 O O . SER A 1 731 ? 3.83 -20.547 -39.219 1 92.75 731 SER A O 1
ATOM 5704 N N . GLU A 1 732 ? 1.824 -21.016 -39.969 1 93 732 GLU A N 1
ATOM 5705 C CA . GLU A 1 732 ? 2.219 -21 -41.375 1 93 732 GLU A CA 1
ATOM 5706 C C . GLU A 1 732 ? 2.041 -19.609 -41.969 1 93 732 GLU A C 1
ATOM 5708 O O . GLU A 1 732 ? 2.307 -19.422 -43.156 1 93 732 GLU A O 1
ATOM 5713 N N . ALA A 1 733 ? 1.633 -18.719 -41.156 1 95.19 733 ALA A N 1
ATOM 5714 C CA . ALA A 1 733 ? 1.454 -17.375 -41.688 1 95.19 733 ALA A CA 1
ATOM 5715 C C . ALA A 1 733 ? 2.785 -16.781 -42.156 1 95.19 733 ALA A C 1
ATOM 5717 O O . ALA A 1 733 ? 3.826 -17.047 -41.531 1 95.19 733 ALA A O 1
ATOM 5718 N N . ASN A 1 734 ? 2.729 -15.898 -43.25 1 95.12 734 ASN A N 1
ATOM 5719 C CA . ASN A 1 734 ? 3.936 -15.281 -43.781 1 95.12 734 ASN A CA 1
ATOM 5720 C C . ASN A 1 734 ? 4.328 -14.039 -43 1 95.12 734 ASN A C 1
ATOM 5722 O O . ASN A 1 734 ? 5.48 -13.609 -43.031 1 95.12 734 ASN A O 1
ATOM 5726 N N . GLU A 1 735 ? 3.34 -13.523 -42.438 1 97.06 735 GLU A N 1
ATOM 5727 C CA . GLU A 1 735 ? 3.525 -12.273 -41.688 1 97.06 735 GLU A CA 1
ATOM 5728 C C . GLU A 1 735 ? 2.674 -12.258 -40.406 1 97.06 735 GLU A C 1
ATOM 5730 O O . GLU A 1 735 ? 1.591 -12.844 -40.375 1 97.06 735 GLU A O 1
ATOM 5735 N N . TYR A 1 736 ? 3.246 -11.602 -39.344 1 98.44 736 TYR A N 1
ATOM 5736 C CA . TYR A 1 736 ? 2.531 -11.461 -38.094 1 98.44 736 TYR A CA 1
ATOM 5737 C C . TYR A 1 736 ? 2.547 -10.008 -37.625 1 98.44 736 TYR A C 1
ATOM 5739 O O . TYR A 1 736 ? 3.561 -9.32 -37.75 1 98.44 736 TYR A O 1
ATOM 5747 N N . ALA A 1 737 ? 1.407 -9.508 -37.188 1 98.62 737 ALA A N 1
ATOM 5748 C CA . ALA A 1 737 ? 1.384 -8.297 -36.344 1 98.62 737 ALA A CA 1
ATOM 5749 C C . ALA A 1 737 ? 1.698 -8.625 -34.906 1 98.62 737 ALA A C 1
ATOM 5751 O O . ALA A 1 737 ? 1.157 -9.586 -34.344 1 98.62 737 ALA A O 1
ATOM 5752 N N . VAL A 1 738 ? 2.654 -7.91 -34.312 1 98.62 738 VAL A N 1
ATOM 5753 C CA . VAL A 1 738 ? 3.043 -8.117 -32.906 1 98.62 738 VAL A CA 1
ATOM 5754 C C . VAL A 1 738 ? 2.768 -6.855 -32.125 1 98.62 738 VAL A C 1
ATOM 5756 O O . VAL A 1 738 ? 3.301 -5.785 -32.406 1 98.62 738 VAL A O 1
ATOM 5759 N N . TYR A 1 739 ? 1.931 -6.961 -31.125 1 98.56 739 TYR A N 1
ATOM 5760 C CA . TYR A 1 739 ? 1.678 -5.84 -30.219 1 98.56 739 TYR A CA 1
ATOM 5761 C C . TYR A 1 739 ? 2.385 -6.039 -28.891 1 98.56 739 TYR A C 1
ATOM 5763 O O . TYR A 1 739 ? 2.178 -7.051 -28.219 1 98.56 739 TYR A O 1
ATOM 5771 N N . LEU A 1 740 ? 3.285 -5.109 -28.547 1 98.25 740 LEU A N 1
ATOM 5772 C CA . LEU A 1 740 ? 3.91 -5.043 -27.234 1 98.25 740 LEU A CA 1
ATOM 5773 C C . LEU A 1 740 ? 3.049 -4.238 -26.25 1 98.25 740 LEU A C 1
ATOM 5775 O O . LEU A 1 740 ? 2.92 -3.021 -26.391 1 98.25 740 LEU A O 1
ATOM 5779 N N . ASN A 1 741 ? 2.533 -4.879 -25.266 1 98 741 ASN A N 1
ATOM 5780 C CA . ASN A 1 741 ? 1.509 -4.301 -24.406 1 98 741 ASN A CA 1
ATOM 5781 C C . ASN A 1 741 ? 2.076 -3.189 -23.531 1 98 741 ASN A C 1
ATOM 5783 O O . ASN A 1 741 ? 1.51 -2.098 -23.469 1 98 741 ASN A O 1
ATOM 5787 N N . GLN A 1 742 ? 3.219 -3.398 -22.859 1 94.62 742 GLN A N 1
ATOM 5788 C CA . GLN A 1 742 ? 3.775 -2.416 -21.938 1 94.62 742 GLN A CA 1
ATOM 5789 C C . GLN A 1 742 ? 4.395 -1.243 -22.688 1 94.62 742 GLN A C 1
ATOM 5791 O O . GLN A 1 742 ? 4.238 -0.088 -22.297 1 94.62 742 GLN A O 1
ATOM 5796 N N . ALA A 1 743 ? 5.059 -1.56 -23.781 1 92.31 743 ALA A N 1
ATOM 5797 C CA . ALA A 1 743 ? 5.684 -0.517 -24.594 1 92.31 743 ALA A CA 1
ATOM 5798 C C . ALA A 1 743 ? 4.652 0.206 -25.453 1 92.31 743 ALA A C 1
ATOM 5800 O O . ALA A 1 743 ? 4.926 1.281 -25.984 1 92.31 743 ALA A O 1
ATOM 5801 N N . GLU A 1 744 ? 3.451 -0.419 -25.672 1 93.31 744 GLU A N 1
ATOM 5802 C CA . GLU A 1 744 ? 2.396 0.101 -26.531 1 93.31 744 GLU A CA 1
ATOM 5803 C C . GLU A 1 744 ? 2.912 0.333 -27.953 1 93.31 744 GLU A C 1
ATOM 5805 O O . GLU A 1 744 ? 2.744 1.42 -28.516 1 93.31 744 GLU A O 1
ATOM 5810 N N . GLN A 1 745 ? 3.523 -0.685 -28.5 1 95.25 745 GLN A N 1
ATOM 5811 C CA . GLN A 1 745 ? 4.105 -0.639 -29.828 1 95.25 745 GLN A CA 1
ATOM 5812 C C . GLN A 1 745 ? 3.533 -1.743 -30.719 1 95.25 745 GLN A C 1
ATOM 5814 O O . GLN A 1 745 ? 3.262 -2.848 -30.25 1 95.25 745 GLN A O 1
ATOM 5819 N N . LEU A 1 746 ? 3.285 -1.42 -31.984 1 97.81 746 LEU A N 1
ATOM 5820 C CA . LEU A 1 746 ? 2.848 -2.371 -33 1 97.81 746 LEU A CA 1
ATOM 5821 C C . LEU A 1 746 ? 3.947 -2.615 -34.031 1 97.81 746 LEU A C 1
ATOM 5823 O O . LEU A 1 746 ? 4.469 -1.669 -34.625 1 97.81 746 LEU A O 1
ATOM 5827 N N . LEU A 1 747 ? 4.379 -3.852 -34.188 1 97.5 747 LEU A N 1
ATOM 5828 C CA . LEU A 1 747 ? 5.418 -4.242 -35.125 1 97.5 747 LEU A CA 1
ATOM 5829 C C . LEU A 1 747 ? 4.891 -5.27 -36.125 1 97.5 747 LEU A C 1
ATOM 5831 O O . LEU A 1 747 ? 3.934 -5.988 -35.812 1 97.5 747 LEU A O 1
ATOM 5835 N N . LEU A 1 748 ? 5.406 -5.297 -37.312 1 97.5 748 LEU A N 1
ATOM 5836 C CA . LEU A 1 748 ? 5.207 -6.359 -38.312 1 97.5 748 LEU A CA 1
ATOM 5837 C C . LEU A 1 748 ? 6.457 -7.223 -38.438 1 97.5 748 LEU A C 1
ATOM 5839 O O . LEU A 1 748 ? 7.562 -6.699 -38.594 1 97.5 748 LEU A O 1
ATOM 5843 N N . VAL A 1 749 ? 6.266 -8.508 -38.281 1 97.81 749 VAL A N 1
ATOM 5844 C CA . VAL A 1 749 ? 7.418 -9.398 -38.344 1 97.81 749 VAL A CA 1
ATOM 5845 C C . VAL A 1 749 ? 7.09 -10.586 -39.25 1 97.81 749 VAL A C 1
ATOM 5847 O O . VAL A 1 749 ? 5.922 -10.844 -39.562 1 97.81 749 VAL A O 1
ATOM 5850 N N . THR A 1 750 ? 8.062 -11.219 -39.719 1 96.94 750 THR A N 1
ATOM 5851 C CA . THR A 1 750 ? 7.984 -12.477 -40.438 1 96.94 750 THR A CA 1
ATOM 5852 C C . THR A 1 750 ? 8.773 -13.57 -39.75 1 96.94 750 THR A C 1
ATOM 5854 O O . THR A 1 750 ? 9.555 -13.289 -38.812 1 96.94 750 THR A O 1
ATOM 5857 N N . PRO A 1 751 ? 8.508 -14.828 -40.094 1 94.94 751 PRO A N 1
ATOM 5858 C CA . PRO A 1 751 ? 9.297 -15.914 -39.469 1 94.94 751 PRO A CA 1
ATOM 5859 C C . PRO A 1 751 ? 10.797 -15.75 -39.719 1 94.94 751 PRO A C 1
ATOM 5861 O O . PRO A 1 751 ? 11.602 -16.312 -38.969 1 94.94 751 PRO A O 1
ATOM 5864 N N . GLU A 1 752 ? 11.203 -14.883 -40.656 1 96.19 752 GLU A N 1
ATOM 5865 C CA . GLU A 1 752 ? 12.609 -14.688 -41 1 96.19 752 GLU A CA 1
ATOM 5866 C C . GLU A 1 752 ? 13.164 -13.43 -40.312 1 96.19 752 GLU A C 1
ATOM 5868 O O . GLU A 1 752 ? 14.367 -13.188 -40.344 1 96.19 752 GLU A O 1
ATOM 5873 N N . SER A 1 753 ? 12.25 -12.742 -39.719 1 96.62 753 SER A N 1
ATOM 5874 C CA . SER A 1 753 ? 12.695 -11.539 -39.031 1 96.62 753 SER A CA 1
ATOM 5875 C C . SER A 1 753 ? 13.633 -11.883 -37.875 1 96.62 753 SER A C 1
ATOM 5877 O O . SER A 1 753 ? 13.57 -12.984 -37.312 1 96.62 753 SER A O 1
ATOM 5879 N N . GLU A 1 754 ? 14.5 -10.891 -37.562 1 96.5 754 GLU A N 1
ATOM 5880 C CA . GLU A 1 754 ? 15.281 -11.039 -36.344 1 96.5 754 GLU A CA 1
ATOM 5881 C C . GLU A 1 754 ? 14.391 -10.984 -35.094 1 96.5 754 GLU A C 1
ATOM 5883 O O . GLU A 1 754 ? 13.281 -10.445 -35.156 1 96.5 754 GLU A O 1
ATOM 5888 N N . SER A 1 755 ? 14.883 -11.57 -34.062 1 97.56 755 SER A N 1
ATOM 5889 C CA . SER A 1 755 ? 14.148 -11.539 -32.812 1 97.56 755 SER A CA 1
ATOM 5890 C C . SER A 1 755 ? 13.984 -10.109 -32.281 1 97.56 755 SER A C 1
ATOM 5892 O O . SER A 1 755 ? 14.852 -9.266 -32.531 1 97.56 755 SER A O 1
ATOM 5894 N N . ILE A 1 756 ? 12.891 -9.805 -31.672 1 97.69 756 ILE A N 1
ATOM 5895 C CA . ILE A 1 756 ? 12.656 -8.531 -31.016 1 97.69 756 ILE A CA 1
ATOM 5896 C C . ILE A 1 756 ? 13.484 -8.461 -29.734 1 97.69 756 ILE A C 1
ATOM 5898 O O . ILE A 1 756 ? 13.391 -9.336 -28.875 1 97.69 756 ILE A O 1
ATOM 5902 N N . GLN A 1 757 ? 14.336 -7.414 -29.625 1 96.12 757 GLN A N 1
ATOM 5903 C CA . GLN A 1 757 ? 15.18 -7.215 -28.453 1 96.12 757 GLN A CA 1
ATOM 5904 C C . GLN A 1 757 ? 14.539 -6.223 -27.484 1 96.12 757 GLN A C 1
ATOM 5906 O O . GLN A 1 757 ? 14.039 -5.176 -27.891 1 96.12 757 GLN A O 1
ATOM 5911 N N . ILE A 1 758 ? 14.508 -6.578 -26.172 1 94.81 758 ILE A N 1
ATOM 5912 C CA . ILE A 1 758 ? 13.945 -5.668 -25.188 1 94.81 758 ILE A CA 1
ATOM 5913 C C . ILE A 1 758 ? 14.734 -5.781 -23.875 1 94.81 758 ILE A C 1
ATOM 5915 O O . ILE A 1 758 ? 15.344 -6.816 -23.609 1 94.81 758 ILE A O 1
ATOM 5919 N N . THR A 1 759 ? 14.836 -4.703 -23.141 1 93.38 759 THR A N 1
ATOM 5920 C CA . THR A 1 759 ? 15.367 -4.703 -21.781 1 93.38 759 THR A CA 1
ATOM 5921 C C . THR A 1 759 ? 14.234 -4.613 -20.75 1 93.38 759 THR A C 1
ATOM 5923 O O . THR A 1 759 ? 13.359 -3.744 -20.859 1 93.38 759 THR A O 1
ATOM 5926 N N . ILE A 1 760 ? 14.211 -5.48 -19.828 1 95.56 760 ILE A N 1
ATOM 5927 C CA . ILE A 1 760 ? 13.133 -5.535 -18.859 1 95.56 760 ILE A CA 1
ATOM 5928 C C . ILE A 1 760 ? 13.68 -5.246 -17.469 1 95.56 760 ILE A C 1
ATOM 5930 O O . ILE A 1 760 ? 14.633 -5.898 -17.016 1 95.56 760 ILE A O 1
ATOM 5934 N N . GLN A 1 761 ? 13.102 -4.254 -16.734 1 91.81 761 GLN A N 1
ATOM 5935 C CA . GLN A 1 761 ? 13.461 -3.912 -15.359 1 91.81 761 GLN A CA 1
ATOM 5936 C C . GLN A 1 761 ? 13.094 -5.039 -14.398 1 91.81 761 GLN A C 1
ATOM 5938 O O . GLN A 1 761 ? 12.258 -5.883 -14.719 1 91.81 761 GLN A O 1
ATOM 5943 N N . PRO A 1 762 ? 13.773 -5.082 -13.18 1 92.06 762 PRO A N 1
ATOM 5944 C CA . PRO A 1 762 ? 13.422 -6.113 -12.203 1 92.06 762 PRO A CA 1
ATOM 5945 C C . PRO A 1 762 ? 11.938 -6.098 -11.836 1 92.06 762 PRO A C 1
ATOM 5947 O O . PRO A 1 762 ? 11.344 -5.023 -11.703 1 92.06 762 PRO A O 1
ATOM 5950 N N . SER A 1 763 ? 11.367 -7.32 -11.664 1 95 763 SER A N 1
ATOM 5951 C CA . SER A 1 763 ? 9.961 -7.484 -11.305 1 95 763 SER A CA 1
ATOM 5952 C C . SER A 1 763 ? 9.055 -6.711 -12.258 1 95 763 SER A C 1
ATOM 5954 O O . SER A 1 763 ? 8.117 -6.039 -11.828 1 95 763 SER A O 1
ATOM 5956 N N . SER A 1 764 ? 9.383 -6.695 -13.516 1 95.56 764 SER A N 1
ATOM 5957 C CA . SER A 1 764 ? 8.609 -6.125 -14.617 1 95.56 764 SER A CA 1
ATOM 5958 C C . SER A 1 764 ? 8.5 -7.105 -15.781 1 95.56 764 SER A C 1
ATOM 5960 O O . SER A 1 764 ? 9 -8.234 -15.703 1 95.56 764 SER A O 1
ATOM 5962 N N . PHE A 1 765 ? 7.758 -6.668 -16.828 1 98 765 PHE A N 1
ATOM 5963 C CA . PHE A 1 765 ? 7.496 -7.617 -17.906 1 98 765 PHE A CA 1
ATOM 5964 C C . PHE A 1 765 ? 7.109 -6.887 -19.172 1 98 765 PHE A C 1
ATOM 5966 O O . PHE A 1 765 ? 6.945 -5.664 -19.172 1 98 765 PHE A O 1
ATOM 5973 N N . GLU A 1 766 ? 7.129 -7.645 -20.203 1 98.06 766 GLU A N 1
ATOM 5974 C CA . GLU A 1 766 ? 6.484 -7.301 -21.469 1 98.06 766 GLU A CA 1
ATOM 5975 C C . GLU A 1 766 ? 5.641 -8.461 -22 1 98.06 766 GLU A C 1
ATOM 5977 O O . GLU A 1 766 ? 5.965 -9.625 -21.766 1 98.06 766 GLU A O 1
ATOM 5982 N N . ILE A 1 767 ? 4.48 -8.148 -22.594 1 98.81 767 ILE A N 1
ATOM 5983 C CA . ILE A 1 767 ? 3.623 -9.141 -23.219 1 98.81 767 ILE A CA 1
ATOM 5984 C C . ILE A 1 767 ? 3.553 -8.891 -24.719 1 98.81 767 ILE A C 1
ATOM 5986 O O . ILE A 1 767 ? 3.271 -7.766 -25.156 1 98.81 767 ILE A O 1
ATOM 5990 N N . PHE A 1 768 ? 3.846 -9.883 -25.453 1 98.81 768 PHE A N 1
ATOM 5991 C CA . PHE A 1 768 ? 3.824 -9.852 -26.906 1 98.81 768 PHE A CA 1
ATOM 5992 C C . PHE A 1 768 ? 2.631 -10.625 -27.453 1 98.81 768 PHE A C 1
ATOM 5994 O O . PHE A 1 768 ? 2.549 -11.844 -27.281 1 98.81 768 PHE A O 1
ATOM 6001 N N . SER A 1 769 ? 1.717 -9.961 -28.109 1 98.75 769 SER A N 1
ATOM 6002 C CA . SER A 1 769 ? 0.608 -10.625 -28.781 1 98.75 769 SER A CA 1
ATOM 6003 C C . SER A 1 769 ? 0.896 -10.805 -30.281 1 98.75 769 SER A C 1
ATOM 6005 O O . SER A 1 769 ? 1.059 -9.828 -31 1 98.75 769 SER A O 1
ATOM 6007 N N . PHE A 1 770 ? 0.992 -12.031 -30.719 1 98.5 770 PHE A N 1
ATOM 6008 C CA . PHE A 1 770 ? 1.255 -12.367 -32.125 1 98.5 770 PHE A CA 1
ATOM 6009 C C . PHE A 1 770 ? -0.039 -12.719 -32.844 1 98.5 770 PHE A C 1
ATOM 6011 O O . PHE A 1 770 ? -0.754 -13.641 -32.438 1 98.5 770 PHE A O 1
ATOM 6018 N N . VAL A 1 771 ? -0.318 -12.039 -33.969 1 98.5 771 VAL A N 1
ATOM 6019 C CA . VAL A 1 771 ? -1.517 -12.305 -34.75 1 98.5 771 VAL A CA 1
ATOM 6020 C C . VAL A 1 771 ? -1.145 -12.453 -36.219 1 98.5 771 VAL A C 1
ATOM 6022 O O . VAL A 1 771 ? -0.521 -11.562 -36.812 1 98.5 771 VAL A O 1
ATOM 6025 N N . PRO A 1 772 ? -1.503 -13.594 -36.812 1 97.75 772 PRO A N 1
ATOM 6026 C CA . PRO A 1 772 ? -1.241 -13.742 -38.25 1 97.75 772 PRO A CA 1
ATOM 6027 C C . PRO A 1 772 ? -1.913 -12.656 -39.094 1 97.75 772 PRO A C 1
ATOM 6029 O O . PRO A 1 772 ? -3.076 -12.32 -38.844 1 97.75 772 PRO A O 1
ATOM 6032 N N . VAL A 1 773 ? -1.119 -12.125 -40.031 1 97.75 773 VAL A N 1
ATOM 6033 C CA . VAL A 1 773 ? -1.653 -11.117 -40.938 1 97.75 773 VAL A CA 1
ATOM 6034 C C . VAL A 1 773 ? -2.365 -11.797 -42.094 1 97.75 773 VAL A C 1
ATOM 6036 O O . VAL A 1 773 ? -1.807 -12.695 -42.75 1 97.75 773 VAL A O 1
ATOM 6039 N N . LYS A 1 774 ? -3.596 -11.367 -42.375 1 96.12 774 LYS A N 1
ATOM 6040 C CA . LYS A 1 774 ? -4.387 -11.891 -43.469 1 96.12 774 LYS A CA 1
ATOM 6041 C C . LYS A 1 774 ? -4.434 -10.891 -44.625 1 96.12 774 LYS A C 1
ATOM 6043 O O . LYS A 1 774 ? -4.66 -9.703 -44.406 1 96.12 774 LYS A O 1
ATOM 6048 N N . ARG A 1 775 ? -4.16 -11.391 -45.75 1 94.38 775 ARG A N 1
ATOM 6049 C CA . ARG A 1 775 ? -4.328 -10.57 -46.969 1 94.38 775 ARG A CA 1
ATOM 6050 C C . ARG A 1 775 ? -5.785 -10.531 -47.406 1 94.38 775 ARG A C 1
ATOM 6052 O O . ARG A 1 775 ? -6.422 -11.578 -47.531 1 94.38 775 ARG A O 1
ATOM 6059 N N . LEU A 1 776 ? -6.285 -9.32 -47.594 1 93.25 776 LEU A N 1
ATOM 6060 C CA . LEU A 1 776 ? -7.664 -9.109 -48 1 93.25 776 LEU A CA 1
ATOM 6061 C C . LEU A 1 776 ? -7.707 -8.539 -49.406 1 93.25 776 LEU A C 1
ATOM 6063 O O . LEU A 1 776 ? -7.465 -7.34 -49.625 1 93.25 776 LEU A O 1
ATOM 6067 N N . GLY A 1 777 ? -8.094 -9.297 -50.375 1 85.31 777 GLY A N 1
ATOM 6068 C CA . GLY A 1 777 ? -8.102 -8.844 -51.75 1 85.31 777 GLY A CA 1
ATOM 6069 C C . GLY A 1 777 ? -6.707 -8.688 -52.344 1 85.31 777 GLY A C 1
ATOM 6070 O O . GLY A 1 777 ? -5.848 -9.547 -52.156 1 85.31 777 GLY A O 1
ATOM 6071 N N . SER A 1 778 ? -6.562 -7.539 -53.156 1 83.06 778 SER A N 1
ATOM 6072 C CA . SER A 1 778 ? -5.316 -7.395 -53.906 1 83.06 778 SER A CA 1
ATOM 6073 C C . SER A 1 778 ? -4.27 -6.645 -53.062 1 83.06 778 SER A C 1
ATOM 6075 O O . SER A 1 778 ? -3.068 -6.867 -53.25 1 83.06 778 SER A O 1
ATOM 6077 N N . THR A 1 779 ? -4.695 -5.84 -52.062 1 86.12 779 THR A N 1
ATOM 6078 C CA . THR A 1 779 ? -3.666 -4.977 -51.5 1 86.12 779 THR A CA 1
ATOM 6079 C C . THR A 1 779 ? -3.793 -4.914 -49.969 1 86.12 779 THR A C 1
ATOM 6081 O O . THR A 1 779 ? -2.801 -4.711 -49.281 1 86.12 779 THR A O 1
ATOM 6084 N N . ALA A 1 780 ? -4.945 -5.16 -49.438 1 93.75 780 ALA A N 1
ATOM 6085 C CA . ALA A 1 780 ? -5.148 -4.852 -48.031 1 93.75 780 ALA A CA 1
ATOM 6086 C C . ALA A 1 780 ? -4.672 -5.996 -47.156 1 93.75 780 ALA A C 1
ATOM 6088 O O . ALA A 1 780 ? -4.855 -7.168 -47.469 1 93.75 780 ALA A O 1
ATOM 6089 N N . LYS A 1 781 ? -3.959 -5.734 -46.094 1 96.69 781 LYS A N 1
ATOM 6090 C CA . LYS A 1 781 ? -3.547 -6.656 -45.031 1 96.69 781 LYS A CA 1
ATOM 6091 C C . LYS A 1 781 ? -4.176 -6.281 -43.719 1 96.69 781 LYS A C 1
ATOM 6093 O O . LYS A 1 781 ? -4.305 -5.098 -43.375 1 96.69 781 LYS A O 1
ATOM 6098 N N . PHE A 1 782 ? -4.59 -7.344 -43 1 97.75 782 PHE A N 1
ATOM 6099 C CA . PHE A 1 782 ? -5.344 -7.051 -41.781 1 97.75 782 PHE A CA 1
ATOM 6100 C C . PHE A 1 782 ? -5.023 -8.07 -40.688 1 97.75 782 PHE A C 1
ATOM 6102 O O . PHE A 1 782 ? -4.852 -9.258 -40.969 1 97.75 782 PHE A O 1
ATOM 6109 N N . ALA A 1 783 ? -4.867 -7.656 -39.438 1 98.44 783 ALA A N 1
ATOM 6110 C CA . ALA A 1 783 ? -4.691 -8.5 -38.25 1 98.44 783 ALA A CA 1
ATOM 6111 C C . ALA A 1 783 ? -5.273 -7.836 -37 1 98.44 783 ALA A C 1
ATOM 6113 O O . ALA A 1 783 ? -4.758 -6.82 -36.531 1 98.44 783 ALA A O 1
ATOM 6114 N N . PRO A 1 784 ? -6.359 -8.32 -36.438 1 98.56 784 PRO A N 1
ATOM 6115 C CA . PRO A 1 784 ? -6.934 -7.734 -35.219 1 98.56 784 PRO A CA 1
ATOM 6116 C C . PRO A 1 784 ? -6.184 -8.148 -33.969 1 98.56 784 PRO A C 1
ATOM 6118 O O . PRO A 1 784 ? -6.125 -9.336 -33.625 1 98.56 784 PRO A O 1
ATOM 6121 N N . ILE A 1 785 ? -5.668 -7.223 -33.188 1 98.62 785 ILE A N 1
ATOM 6122 C CA . ILE A 1 785 ? -4.914 -7.461 -31.953 1 98.62 785 ILE A CA 1
ATOM 6123 C C . ILE A 1 785 ? -5.883 -7.684 -30.797 1 98.62 785 ILE A C 1
ATOM 6125 O O . ILE A 1 785 ? -5.734 -8.641 -30.031 1 98.62 785 ILE A O 1
ATOM 6129 N N . GLY A 1 786 ? -6.867 -6.836 -30.625 1 98.62 786 GLY A N 1
ATOM 6130 C CA . GLY A 1 786 ? -7.809 -6.855 -29.516 1 98.62 786 GLY A CA 1
ATOM 6131 C C . GLY A 1 786 ? -7.781 -5.59 -28.688 1 98.62 786 GLY A C 1
ATOM 6132 O O . GLY A 1 786 ? -7.445 -4.516 -29.188 1 98.62 786 GLY A O 1
ATOM 6133 N N . LEU A 1 787 ? -8.266 -5.609 -27.453 1 98.62 787 LEU A N 1
ATOM 6134 C CA . LEU A 1 787 ? -8.289 -4.453 -26.562 1 98.62 787 LEU A CA 1
ATOM 6135 C C . LEU A 1 787 ? -6.941 -4.258 -25.875 1 98.62 787 LEU A C 1
ATOM 6137 O O . LEU A 1 787 ? -6.516 -5.105 -25.094 1 98.62 787 LEU A O 1
ATOM 6141 N N . THR A 1 788 ? -6.363 -3.041 -26.078 1 98.25 788 THR A N 1
ATOM 6142 C CA . THR A 1 788 ? -4.996 -2.811 -25.609 1 98.25 788 THR A CA 1
ATOM 6143 C C . THR A 1 788 ? -4.98 -2.406 -24.141 1 98.25 788 THR A C 1
ATOM 6145 O O . THR A 1 788 ? -3.928 -2.41 -23.5 1 98.25 788 THR A O 1
ATOM 6148 N N . ASN A 1 789 ? -6.148 -2.023 -23.609 1 96.56 789 ASN A N 1
ATOM 6149 C CA . ASN A 1 789 ? -6.215 -1.681 -22.188 1 96.56 789 ASN A CA 1
ATOM 6150 C C . ASN A 1 789 ? -6.211 -2.928 -21.312 1 96.56 789 ASN A C 1
ATOM 6152 O O . ASN A 1 789 ? -6.164 -2.826 -20.094 1 96.56 789 ASN A O 1
ATOM 6156 N N . MET A 1 790 ? -6.242 -4.117 -21.953 1 98.25 790 MET A N 1
ATOM 6157 C CA . MET A 1 790 ? -6.121 -5.375 -21.219 1 98.25 790 MET A CA 1
ATOM 6158 C C . MET A 1 790 ? -4.777 -6.039 -21.5 1 98.25 790 MET A C 1
ATOM 6160 O O . MET A 1 790 ? -4.242 -5.93 -22.594 1 98.25 790 MET A O 1
ATOM 6164 N N . PHE A 1 791 ? -4.211 -6.754 -20.484 1 98.69 791 PHE A N 1
ATOM 6165 C CA . PHE A 1 791 ? -2.908 -7.387 -20.641 1 98.69 791 PHE A CA 1
ATOM 6166 C C . PHE A 1 791 ? -2.945 -8.445 -21.734 1 98.69 791 PHE A C 1
ATOM 6168 O O . PHE A 1 791 ? -2.037 -8.516 -22.562 1 98.69 791 PHE A O 1
ATOM 6175 N N . ASN A 1 792 ? -3.951 -9.328 -21.688 1 98.75 792 ASN A N 1
ATOM 6176 C CA . ASN A 1 792 ? -4.117 -10.297 -22.766 1 98.75 792 ASN A CA 1
ATOM 6177 C C . ASN A 1 792 ? -5.047 -9.773 -23.859 1 98.75 792 ASN A C 1
ATOM 6179 O O . ASN A 1 792 ? -6.18 -10.234 -23.984 1 98.75 792 ASN A O 1
ATOM 6183 N N . SER A 1 793 ? -4.527 -8.969 -24.703 1 98.62 793 SER A N 1
ATOM 6184 C CA . SER A 1 793 ? -5.305 -8.32 -25.766 1 98.62 793 SER A CA 1
ATOM 6185 C C . SER A 1 793 ? -5.957 -9.344 -26.672 1 98.62 793 SER A C 1
ATOM 6187 O O . SER A 1 793 ? -7.137 -9.227 -27.016 1 98.62 793 SER A O 1
ATOM 6189 N N . GLY A 1 794 ? -5.242 -10.328 -27.062 1 98.25 794 GLY A N 1
ATOM 6190 C CA . GLY A 1 794 ? -5.754 -11.328 -27.984 1 98.25 794 GLY A CA 1
ATOM 6191 C C . GLY A 1 794 ? -6.926 -12.117 -27.422 1 98.25 794 GLY A C 1
ATOM 6192 O O . GLY A 1 794 ? -7.781 -12.578 -28.188 1 98.25 794 GLY A O 1
ATOM 6193 N N . GLY A 1 795 ? -6.949 -12.242 -26.109 1 98.31 795 GLY A N 1
ATOM 6194 C CA . GLY A 1 795 ? -8.008 -13 -25.453 1 98.31 795 GLY A CA 1
ATOM 6195 C C . GLY A 1 795 ? -9.367 -12.328 -25.547 1 98.31 795 GLY A C 1
ATOM 6196 O O . GLY A 1 795 ? -10.398 -12.953 -25.297 1 98.31 795 GLY A O 1
ATOM 6197 N N . THR A 1 796 ? -9.391 -11.07 -26.016 1 98.56 796 THR A N 1
ATOM 6198 C CA . THR A 1 796 ? -10.641 -10.32 -26.078 1 98.56 796 THR A CA 1
ATOM 6199 C C . THR A 1 796 ? -11.383 -10.602 -27.391 1 98.56 796 THR A C 1
ATOM 6201 O O . THR A 1 796 ? -12.562 -10.273 -27.516 1 98.56 796 THR A O 1
ATOM 6204 N N . ILE A 1 797 ? -10.703 -11.172 -28.391 1 98.44 797 ILE A N 1
ATOM 6205 C CA . ILE A 1 797 ? -11.328 -11.523 -29.656 1 98.44 797 ILE A CA 1
ATOM 6206 C C . ILE A 1 797 ? -12.078 -12.844 -29.531 1 98.44 797 ILE A C 1
ATOM 6208 O O . ILE A 1 797 ? -11.469 -13.891 -29.312 1 98.44 797 ILE A O 1
ATOM 6212 N N . GLN A 1 798 ? -13.344 -12.758 -29.766 1 97.69 798 GLN A N 1
ATOM 6213 C CA . GLN A 1 798 ? -14.188 -13.938 -29.578 1 97.69 798 GLN A CA 1
ATOM 6214 C C . GLN A 1 798 ? -14.422 -14.656 -30.906 1 97.69 798 GLN A C 1
ATOM 6216 O O . GLN A 1 798 ? -14.531 -15.883 -30.953 1 97.69 798 GLN A O 1
ATOM 6221 N N . GLU A 1 799 ? -14.602 -13.914 -31.922 1 97.81 799 GLU A N 1
ATOM 6222 C CA . GLU A 1 799 ? -14.82 -14.43 -33.281 1 97.81 799 GLU A CA 1
ATOM 6223 C C . GLU A 1 799 ? -14.117 -13.57 -34.312 1 97.81 799 GLU A C 1
ATOM 6225 O O . GLU A 1 799 ? -13.898 -12.375 -34.094 1 97.81 799 GLU A O 1
ATOM 6230 N N . LEU A 1 800 ? -13.719 -14.227 -35.312 1 97.44 800 LEU A N 1
ATOM 6231 C CA . LEU A 1 800 ? -13.055 -13.562 -36.438 1 97.44 800 LEU A CA 1
ATOM 6232 C C . LEU A 1 800 ? -13.391 -14.242 -37.75 1 97.44 800 LEU A C 1
ATOM 6234 O O . LEU A 1 800 ? -13.266 -15.461 -37.875 1 97.44 800 LEU A O 1
ATOM 6238 N N . GLY A 1 801 ? -13.953 -13.422 -38.656 1 96.25 801 GLY A N 1
ATOM 6239 C CA . GLY A 1 801 ? -14.273 -13.938 -39.969 1 96.25 801 GLY A CA 1
ATOM 6240 C C . GLY A 1 801 ? -14.016 -12.938 -41.094 1 96.25 801 GLY A C 1
ATOM 6241 O O . GLY A 1 801 ? -14.062 -11.727 -40.875 1 96.25 801 GLY A O 1
ATOM 6242 N N . TYR A 1 802 ? -13.664 -13.461 -42.219 1 94.94 802 TYR A N 1
ATOM 6243 C CA . TYR A 1 802 ? -13.484 -12.664 -43.438 1 94.94 802 TYR A CA 1
ATOM 6244 C C . TYR A 1 802 ? -14.508 -13.031 -44.5 1 94.94 802 TYR A C 1
ATOM 6246 O O . TYR A 1 802 ? -14.75 -14.219 -44.75 1 94.94 802 TYR A O 1
ATOM 6254 N N . TYR A 1 803 ? -15.102 -12 -45.031 1 93.75 803 TYR A N 1
ATOM 6255 C CA . TYR A 1 803 ? -16.188 -12.242 -45.969 1 93.75 803 TYR A CA 1
ATOM 6256 C C . TYR A 1 803 ? -15.992 -11.43 -47.25 1 93.75 803 TYR A C 1
ATOM 6258 O O . TYR A 1 803 ? -15.562 -10.281 -47.219 1 93.75 803 TYR A O 1
ATOM 6266 N N . GLU A 1 804 ? -16.234 -12.109 -48.344 1 90.19 804 GLU A N 1
ATOM 6267 C CA . GLU A 1 804 ? -16.141 -11.453 -49.656 1 90.19 804 GLU A CA 1
ATOM 6268 C C . GLU A 1 804 ? -17.516 -11.227 -50.281 1 90.19 804 GLU A C 1
ATOM 6270 O O . GLU A 1 804 ? -18.312 -12.156 -50.375 1 90.19 804 GLU A O 1
ATOM 6275 N N . TYR A 1 805 ? -17.844 -10.062 -50.5 1 86.81 805 TYR A N 1
ATOM 6276 C CA . TYR A 1 805 ? -19.062 -9.688 -51.219 1 86.81 805 TYR A CA 1
ATOM 6277 C C . TYR A 1 805 ? -18.719 -8.898 -52.5 1 86.81 805 TYR A C 1
ATOM 6279 O O . TYR A 1 805 ? -18.594 -7.668 -52.438 1 86.81 805 TYR A O 1
ATOM 6287 N N . GLY A 1 806 ? -18.859 -9.391 -53.688 1 82 806 GLY A N 1
ATOM 6288 C CA . GLY A 1 806 ? -18.422 -8.719 -54.906 1 82 806 GLY A CA 1
ATOM 6289 C C . GLY A 1 806 ? -16.969 -8.305 -54.875 1 82 806 GLY A C 1
ATOM 6290 O O . GLY A 1 806 ? -16.078 -9.133 -54.656 1 82 806 GLY A O 1
ATOM 6291 N N . ALA A 1 807 ? -16.781 -6.98 -55 1 80.75 807 ALA A N 1
ATOM 6292 C CA . ALA A 1 807 ? -15.43 -6.441 -55.031 1 80.75 807 ALA A CA 1
ATOM 6293 C C . ALA A 1 807 ? -14.984 -6.035 -53.625 1 80.75 807 ALA A C 1
ATOM 6295 O O . ALA A 1 807 ? -13.805 -5.762 -53.406 1 80.75 807 ALA A O 1
ATOM 6296 N N . GLU A 1 808 ? -15.906 -6.176 -52.688 1 88 808 GLU A N 1
ATOM 6297 C CA . GLU A 1 808 ? -15.586 -5.715 -51.344 1 88 808 GLU A CA 1
ATOM 6298 C C . GLU A 1 808 ? -15.312 -6.895 -50.406 1 88 808 GLU A C 1
ATOM 6300 O O . GLU A 1 808 ? -15.953 -7.941 -50.531 1 88 808 GLU A O 1
ATOM 6305 N N . ILE A 1 809 ? -14.281 -6.738 -49.625 1 92.75 809 ILE A N 1
ATOM 6306 C CA . ILE A 1 809 ? -13.945 -7.727 -48.625 1 92.75 809 ILE A CA 1
ATOM 6307 C C . ILE A 1 809 ? -14.094 -7.105 -47.219 1 92.75 809 ILE A C 1
ATOM 6309 O O . ILE A 1 809 ? -13.695 -5.957 -47 1 92.75 809 ILE A O 1
ATOM 6313 N N . SER A 1 810 ? -14.734 -7.883 -46.375 1 93.88 810 SER A N 1
ATOM 6314 C CA . SER A 1 810 ? -14.969 -7.359 -45.031 1 93.88 810 SER A CA 1
ATOM 6315 C C . SER A 1 810 ? -14.336 -8.25 -43.969 1 93.88 810 SER A C 1
ATOM 6317 O O . SER A 1 810 ? -14.305 -9.477 -44.094 1 93.88 810 SER A O 1
ATOM 6319 N N . ALA A 1 811 ? -13.727 -7.652 -43.031 1 96.56 811 ALA A N 1
ATOM 6320 C CA . ALA A 1 811 ? -13.32 -8.312 -41.781 1 96.56 811 ALA A CA 1
ATOM 6321 C C . ALA A 1 811 ? -14.352 -8.086 -40.688 1 96.56 811 ALA A C 1
ATOM 6323 O O . ALA A 1 811 ? -14.711 -6.945 -40.375 1 96.56 811 ALA A O 1
ATOM 6324 N N . LYS A 1 812 ? -14.914 -9.156 -40.125 1 97.38 812 LYS A N 1
ATOM 6325 C CA . LYS A 1 812 ? -15.875 -9.078 -39 1 97.38 812 LYS A CA 1
ATOM 6326 C C . LYS A 1 812 ? -15.305 -9.703 -37.75 1 97.38 812 LYS A C 1
ATOM 6328 O O . LYS A 1 812 ? -14.82 -10.836 -37.75 1 97.38 812 LYS A O 1
ATOM 6333 N N . ILE A 1 813 ? -15.359 -8.93 -36.656 1 98.31 813 ILE A N 1
ATOM 6334 C CA . ILE A 1 813 ? -14.75 -9.344 -35.375 1 98.31 813 ILE A CA 1
ATOM 6335 C C . ILE A 1 813 ? -15.758 -9.18 -34.25 1 98.31 813 ILE A C 1
ATOM 6337 O O . ILE A 1 813 ? -16.438 -8.156 -34.156 1 98.31 813 ILE A O 1
ATOM 6341 N N . LYS A 1 814 ? -15.938 -10.156 -33.438 1 98.19 814 LYS A N 1
ATOM 6342 C CA . LYS A 1 814 ? -16.594 -10 -32.125 1 98.19 814 LYS A CA 1
ATOM 6343 C C . LYS A 1 814 ? -15.578 -9.781 -31.031 1 98.19 814 LYS A C 1
ATOM 6345 O O . LYS A 1 814 ? -14.734 -10.648 -30.766 1 98.19 814 LYS A O 1
ATOM 6350 N N . VAL A 1 815 ? -15.633 -8.594 -30.406 1 98.44 815 VAL A N 1
ATOM 6351 C CA . VAL A 1 815 ? -14.688 -8.219 -29.359 1 98.44 815 VAL A CA 1
ATOM 6352 C C . VAL A 1 815 ? -15.414 -8.109 -28.016 1 98.44 815 VAL A C 1
ATOM 6354 O O . VAL A 1 815 ? -16.422 -7.406 -27.906 1 98.44 815 VAL A O 1
ATOM 6357 N N . LYS A 1 816 ? -14.945 -8.781 -27.047 1 98.12 816 LYS A N 1
ATOM 6358 C CA . LYS A 1 816 ? -15.508 -8.641 -25.703 1 98.12 816 LYS A CA 1
ATOM 6359 C C . LYS A 1 816 ? -14.703 -7.641 -24.875 1 98.12 816 LYS A C 1
ATOM 6361 O O . LYS A 1 816 ? -13.469 -7.66 -24.891 1 98.12 816 LYS A O 1
ATOM 6366 N N . GLY A 1 817 ? -15.422 -6.801 -24.094 1 96.88 817 GLY A N 1
ATOM 6367 C CA . GLY A 1 817 ? -14.812 -5.789 -23.234 1 96.88 817 GLY A CA 1
ATOM 6368 C C . GLY A 1 817 ? -15.016 -4.379 -23.75 1 96.88 817 GLY A C 1
ATOM 6369 O O . GLY A 1 817 ? -15.57 -4.176 -24.828 1 96.88 817 GLY A O 1
ATOM 6370 N N . GLY A 1 818 ? -14.641 -3.43 -22.984 1 96.19 818 GLY A N 1
ATOM 6371 C CA . GLY A 1 818 ? -14.633 -2.025 -23.359 1 96.19 818 GLY A CA 1
ATOM 6372 C C . GLY A 1 818 ? -13.258 -1.395 -23.312 1 96.19 818 GLY A C 1
ATOM 6373 O O . GLY A 1 818 ? -12.453 -1.724 -22.438 1 96.19 818 GLY A O 1
ATOM 6374 N N . GLY A 1 819 ? -13.008 -0.605 -24.25 1 95.81 819 GLY A N 1
ATOM 6375 C CA . GLY A 1 819 ? -11.719 0.073 -24.25 1 95.81 819 GLY A CA 1
ATOM 6376 C C . GLY A 1 819 ? -11.172 0.316 -25.641 1 95.81 819 GLY A C 1
ATOM 6377 O O . GLY A 1 819 ? -11.938 0.46 -26.594 1 95.81 819 GLY A O 1
ATOM 6378 N N . SER A 1 820 ? -9.906 0.423 -25.781 1 96.75 820 SER A N 1
ATOM 6379 C CA . SER A 1 820 ? -9.234 0.771 -27.031 1 96.75 820 SER A CA 1
ATOM 6380 C C . SER A 1 820 ? -8.953 -0.471 -27.875 1 96.75 820 SER A C 1
ATOM 6382 O O . SER A 1 820 ? -8.055 -1.253 -27.547 1 96.75 820 SER A O 1
ATOM 6384 N N . PHE A 1 821 ? -9.703 -0.585 -28.953 1 98.19 821 PHE A N 1
ATOM 6385 C CA . PHE A 1 821 ? -9.477 -1.659 -29.906 1 98.19 821 PHE A CA 1
ATOM 6386 C C . PHE A 1 821 ? -8.359 -1.295 -30.875 1 98.19 821 PHE A C 1
ATOM 6388 O O . PHE A 1 821 ? -8.289 -0.162 -31.359 1 98.19 821 PHE A O 1
ATOM 6395 N N . LEU A 1 822 ? -7.441 -2.258 -31.078 1 98.62 822 LEU A N 1
ATOM 6396 C CA . LEU A 1 822 ? -6.328 -2.062 -32 1 98.62 822 LEU A CA 1
ATOM 6397 C C . LEU A 1 822 ? -6.289 -3.17 -33.062 1 98.62 822 LEU A C 1
ATOM 6399 O O . LEU A 1 822 ? -6.508 -4.34 -32.75 1 98.62 822 LEU A O 1
ATOM 6403 N N . ALA A 1 823 ? -6.062 -2.809 -34.312 1 98.62 823 ALA A N 1
ATOM 6404 C CA . ALA A 1 823 ? -5.75 -3.729 -35.406 1 98.62 823 ALA A CA 1
ATOM 6405 C C . ALA A 1 823 ? -4.641 -3.168 -36.281 1 98.62 823 ALA A C 1
ATOM 6407 O O . ALA A 1 823 ? -4.391 -1.961 -36.281 1 98.62 823 ALA A O 1
ATOM 6408 N N . TYR A 1 824 ? -3.949 -4.102 -36.906 1 98.56 824 TYR A N 1
ATOM 6409 C CA . TYR A 1 824 ? -3.09 -3.705 -38 1 98.56 824 TYR A CA 1
ATOM 6410 C C . TYR A 1 824 ? -3.871 -3.678 -39.312 1 98.56 824 TYR A C 1
ATOM 6412 O O . TYR A 1 824 ? -4.594 -4.625 -39.625 1 98.56 824 TYR A O 1
ATOM 6420 N N . SER A 1 825 ? -3.797 -2.623 -39.969 1 98.06 825 SER A N 1
ATOM 6421 C CA . SER A 1 825 ? -4.352 -2.49 -41.312 1 98.06 825 SER A CA 1
ATOM 6422 C C . SER A 1 825 ? -3.391 -1.755 -42.25 1 98.06 825 SER A C 1
ATOM 6424 O O . SER A 1 825 ? -2.982 -0.627 -41.938 1 98.06 825 SER A O 1
ATOM 6426 N N . SER A 1 826 ? -3.078 -2.365 -43.344 1 97 826 SER A N 1
ATOM 6427 C CA . SER A 1 826 ? -2.107 -1.772 -44.25 1 97 826 SER A CA 1
ATOM 6428 C C . SER A 1 826 ? -2.672 -0.526 -44.938 1 97 826 SER A C 1
ATOM 6430 O O . SER A 1 826 ? -1.917 0.31 -45.438 1 97 826 SER A O 1
ATOM 6432 N N . GLU A 1 827 ? -3.951 -0.372 -45.062 1 95.81 827 GLU A N 1
ATOM 6433 C CA . GLU A 1 827 ? -4.664 0.787 -45.594 1 95.81 827 GLU A CA 1
ATOM 6434 C C . GLU A 1 827 ? -5.914 1.09 -44.781 1 95.81 827 GLU A C 1
ATOM 6436 O O . GLU A 1 827 ? -6.402 0.233 -44.031 1 95.81 827 GLU A O 1
ATOM 6441 N N . PRO A 1 828 ? -6.406 2.312 -44.812 1 95.56 828 PRO A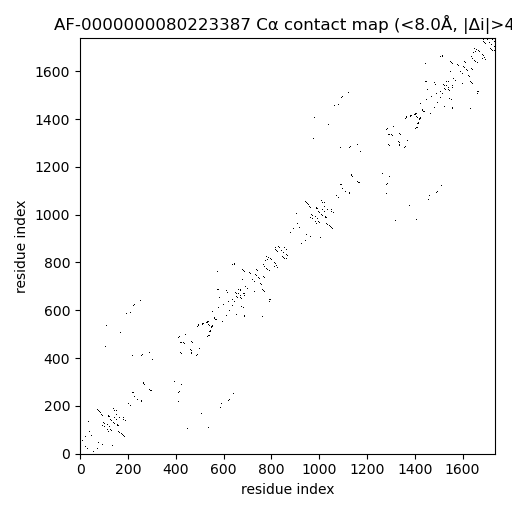 N 1
ATOM 6442 C CA . PRO A 1 828 ? -7.648 2.604 -44.094 1 95.56 828 PRO A CA 1
ATOM 6443 C C . PRO A 1 828 ? -8.867 1.908 -44.719 1 95.56 828 PRO A C 1
ATOM 6445 O O . PRO A 1 828 ? -8.992 1.853 -45.938 1 95.56 828 PRO A O 1
ATOM 6448 N N . PRO A 1 829 ? -9.68 1.419 -43.938 1 95.75 829 PRO A N 1
ATOM 6449 C CA . PRO A 1 829 ? -10.922 0.854 -44.469 1 95.75 829 PRO A CA 1
ATOM 6450 C C . PRO A 1 829 ? -11.82 1.911 -45.094 1 95.75 829 PRO A C 1
ATOM 6452 O O . PRO A 1 829 ? -11.773 3.082 -44.719 1 95.75 829 PRO A O 1
ATOM 6455 N N . LYS A 1 830 ? -12.625 1.484 -46 1 94.31 830 LYS A N 1
ATOM 6456 C CA . LYS A 1 830 ? -13.602 2.373 -46.625 1 94.31 830 LYS A CA 1
ATOM 6457 C C . LYS A 1 830 ? -14.727 2.725 -45.656 1 94.31 830 LYS A C 1
ATOM 6459 O O . LYS A 1 830 ? -15.234 3.85 -45.656 1 94.31 830 LYS A O 1
ATOM 6464 N N . LYS A 1 831 ? -15.117 1.676 -44.938 1 95.31 831 LYS A N 1
ATOM 6465 C CA . LYS A 1 831 ? -16.156 1.843 -43.938 1 95.31 831 LYS A CA 1
ATOM 6466 C C . LYS A 1 831 ? -15.82 1.046 -42.688 1 95.31 831 LYS A C 1
ATOM 6468 O O . LYS A 1 831 ? -15.172 -0.002 -42.75 1 95.31 831 LYS A O 1
ATOM 6473 N N . SER A 1 832 ? -16.234 1.55 -41.562 1 96.44 832 SER A N 1
ATOM 6474 C CA . SER A 1 832 ? -16.062 0.884 -40.281 1 96.44 832 SER A CA 1
ATOM 6475 C C . SER A 1 832 ? -17.375 0.887 -39.5 1 96.44 832 SER A C 1
ATOM 6477 O O . SER A 1 832 ? -18.109 1.874 -39.5 1 96.44 832 SER A O 1
ATOM 6479 N N . TYR A 1 833 ? -17.672 -0.239 -38.906 1 95.31 833 TYR A N 1
ATOM 6480 C CA . TYR A 1 833 ? -18.922 -0.384 -38.156 1 95.31 833 TYR A CA 1
ATOM 6481 C C . TYR A 1 833 ? -18.672 -0.913 -36.75 1 95.31 833 TYR A C 1
ATOM 6483 O O . TYR A 1 833 ? -17.734 -1.691 -36.531 1 95.31 833 TYR A O 1
ATOM 6491 N N . SER A 1 834 ? -19.484 -0.453 -35.781 1 95.06 834 SER A N 1
ATOM 6492 C CA . SER A 1 834 ? -19.594 -1.001 -34.438 1 95.06 834 SER A CA 1
ATOM 6493 C C . SER A 1 834 ? -21.047 -1.215 -34.062 1 95.06 834 SER A C 1
ATOM 6495 O O . SER A 1 834 ? -21.844 -0.268 -34.031 1 95.06 834 SER A O 1
ATOM 6497 N N . ASN A 1 835 ? -21.359 -2.436 -33.875 1 94.25 835 ASN A N 1
ATOM 6498 C CA . ASN A 1 835 ? -22.703 -2.814 -33.5 1 94.25 835 ASN A CA 1
ATOM 6499 C C . ASN A 1 835 ? -23.734 -2.295 -34.5 1 94.25 835 ASN A C 1
ATOM 6501 O O . ASN A 1 835 ? -24.766 -1.741 -34.094 1 94.25 835 ASN A O 1
ATOM 6505 N N . GLY A 1 836 ? -23.422 -2.295 -35.75 1 90.06 836 GLY A N 1
ATOM 6506 C CA . GLY A 1 836 ? -24.344 -1.97 -36.812 1 90.06 836 GLY A CA 1
ATOM 6507 C C . GLY A 1 836 ? -24.25 -0.528 -37.281 1 90.06 836 GLY A C 1
ATOM 6508 O O . GLY A 1 836 ? -24.688 -0.191 -38.375 1 90.06 836 GLY A O 1
ATOM 6509 N N . ASP A 1 837 ? -23.609 0.314 -36.469 1 93.31 837 ASP A N 1
ATOM 6510 C CA . ASP A 1 837 ? -23.516 1.73 -36.812 1 93.31 837 ASP A CA 1
ATOM 6511 C C . ASP A 1 837 ? -22.141 2.061 -37.406 1 93.31 837 ASP A C 1
ATOM 6513 O O . ASP A 1 837 ? -21.125 1.52 -36.969 1 93.31 837 ASP A O 1
ATOM 6517 N N . GLU A 1 838 ? -22.188 2.951 -38.375 1 93.38 838 GLU A N 1
ATOM 6518 C CA . GLU A 1 838 ? -20.922 3.443 -38.906 1 93.38 838 GLU A CA 1
ATOM 6519 C C . GLU A 1 838 ? -20.203 4.328 -37.906 1 93.38 838 GLU A C 1
ATOM 6521 O O . GLU A 1 838 ? -20.844 5.148 -37.219 1 93.38 838 GLU A O 1
ATOM 6526 N N . VAL A 1 839 ? -19.016 4.102 -37.625 1 93.44 839 VAL A N 1
ATOM 6527 C CA . VAL A 1 839 ? -18.281 4.84 -36.625 1 93.44 839 VAL A CA 1
ATOM 6528 C C . VAL A 1 839 ? -16.984 5.387 -37.219 1 93.44 839 VAL A C 1
ATOM 6530 O O . VAL A 1 839 ? -16.5 4.883 -38.219 1 93.44 839 VAL A O 1
ATOM 6533 N N . GLY A 1 840 ? -16.469 6.465 -36.562 1 90.94 840 GLY A N 1
ATOM 6534 C CA . GLY A 1 840 ? -15.164 6.988 -36.906 1 90.94 840 GLY A CA 1
ATOM 6535 C C . GLY A 1 840 ? -14.023 6.195 -36.312 1 90.94 840 GLY A C 1
ATOM 6536 O O . GLY A 1 840 ? -14.141 5.656 -35.219 1 90.94 840 GLY A O 1
ATOM 6537 N N . ILE A 1 841 ? -12.953 6.047 -37.156 1 92.12 841 ILE A N 1
ATOM 6538 C CA . ILE A 1 841 ? -11.766 5.34 -36.688 1 92.12 841 ILE A CA 1
ATOM 6539 C C . ILE A 1 841 ? -10.539 6.246 -36.812 1 92.12 841 ILE A C 1
ATOM 6541 O O . ILE A 1 841 ? -10.617 7.312 -37.438 1 92.12 841 ILE A O 1
ATOM 6545 N N . GLU A 1 842 ? -9.539 5.883 -36.094 1 95.06 842 GLU A N 1
ATOM 6546 C CA . GLU A 1 842 ? -8.227 6.5 -36.281 1 95.06 842 GLU A CA 1
ATOM 6547 C C . GLU A 1 842 ? -7.246 5.539 -36.938 1 95.06 842 GLU A C 1
ATOM 6549 O O . GLU A 1 842 ? -7.066 4.41 -36.469 1 95.06 842 GLU A O 1
ATOM 6554 N N . TRP A 1 843 ? -6.723 5.93 -38.125 1 96.25 843 TRP A N 1
ATOM 6555 C CA . TRP A 1 843 ? -5.742 5.125 -38.844 1 96.25 843 TRP A CA 1
ATOM 6556 C C . TRP A 1 843 ? -4.457 5.914 -39.062 1 96.25 843 TRP A C 1
ATOM 6558 O O . TRP A 1 843 ? -4.508 7.102 -39.406 1 96.25 843 TRP A O 1
ATOM 6568 N N . SER A 1 844 ? -3.348 5.316 -38.844 1 95.06 844 SER A N 1
ATOM 6569 C CA . SER A 1 844 ? -2.062 5.965 -39.062 1 95.06 844 SER A CA 1
ATOM 6570 C C . SER A 1 844 ? -1.252 5.215 -40.125 1 95.06 844 SER A C 1
ATOM 6572 O O . SER A 1 844 ? -1.503 4.039 -40.375 1 95.06 844 SER A O 1
ATOM 6574 N N . ASP A 1 845 ? -0.203 5.809 -40.625 1 92.12 845 ASP A N 1
ATOM 6575 C CA . ASP A 1 845 ? 0.594 5.285 -41.719 1 92.12 845 ASP A CA 1
ATOM 6576 C C . ASP A 1 845 ? 1.367 4.039 -41.312 1 92.12 845 ASP A C 1
ATOM 6578 O O . ASP A 1 845 ? 1.751 3.227 -42.156 1 92.12 845 ASP A O 1
ATOM 6582 N N . ASP A 1 846 ? 1.495 3.861 -40.062 1 92.56 846 ASP A N 1
ATOM 6583 C CA . ASP A 1 846 ? 2.219 2.686 -39.562 1 92.56 846 ASP A CA 1
ATOM 6584 C C . ASP A 1 846 ? 1.285 1.485 -39.438 1 92.56 846 ASP A C 1
ATOM 6586 O O . ASP A 1 846 ? 1.7 0.42 -38.969 1 92.56 846 ASP A O 1
ATOM 6590 N N . GLY A 1 847 ? 0.069 1.63 -39.844 1 96.06 847 GLY A N 1
ATOM 6591 C CA . GLY A 1 847 ? -0.875 0.527 -39.938 1 96.06 847 GLY A CA 1
ATOM 6592 C C . GLY A 1 847 ? -1.757 0.396 -38.688 1 96.06 847 GLY A C 1
ATOM 6593 O O . GLY A 1 847 ? -2.553 -0.54 -38.594 1 96.06 847 GLY A O 1
ATOM 6594 N N . LYS A 1 848 ? -1.614 1.32 -37.719 1 97.31 848 LYS A N 1
ATOM 6595 C CA . LYS A 1 848 ? -2.432 1.262 -36.531 1 97.31 848 LYS A CA 1
ATOM 6596 C C . LYS A 1 848 ? -3.859 1.722 -36.781 1 97.31 848 LYS A C 1
ATOM 6598 O O . LYS A 1 848 ? -4.078 2.846 -37.25 1 97.31 848 LYS A O 1
ATOM 6603 N N . LEU A 1 849 ? -4.75 0.85 -36.656 1 97.88 849 LEU A N 1
ATOM 6604 C CA . LEU A 1 849 ? -6.176 1.149 -36.688 1 97.88 849 LEU A CA 1
ATOM 6605 C C . LEU A 1 849 ? -6.809 1.033 -35.312 1 97.88 849 LEU A C 1
ATOM 6607 O O . LEU A 1 849 ? -6.781 -0.037 -34.688 1 97.88 849 LEU A O 1
ATOM 6611 N N . THR A 1 850 ? -7.34 2.137 -34.781 1 97.31 850 THR A N 1
ATOM 6612 C CA . THR A 1 850 ? -7.867 2.123 -33.406 1 97.31 850 THR A CA 1
ATOM 6613 C C . THR A 1 850 ? -9.328 2.58 -33.375 1 97.31 850 THR A C 1
ATOM 6615 O O . THR A 1 850 ? -9.75 3.359 -34.25 1 97.31 850 THR A O 1
ATOM 6618 N N . LEU A 1 851 ? -10.039 2.055 -32.5 1 95.38 851 LEU A N 1
ATOM 6619 C CA . LEU A 1 851 ? -11.453 2.338 -32.25 1 95.38 851 LEU A CA 1
ATOM 6620 C C . LEU A 1 851 ? -11.797 2.139 -30.781 1 95.38 851 LEU A C 1
ATOM 6622 O O . LEU A 1 851 ? -11.359 1.167 -30.156 1 95.38 851 LEU A O 1
ATOM 6626 N N . ASN A 1 852 ? -12.469 3.105 -30.141 1 94.19 852 ASN A N 1
ATOM 6627 C CA . ASN A 1 852 ? -12.922 2.936 -28.766 1 94.19 852 ASN A CA 1
ATOM 6628 C C . ASN A 1 852 ? -14.25 2.188 -28.688 1 94.19 852 ASN A C 1
ATOM 6630 O O . ASN A 1 852 ? -15.219 2.58 -29.344 1 94.19 852 ASN A O 1
ATOM 6634 N N . LEU A 1 853 ? -14.273 1.135 -27.969 1 96.06 853 LEU A N 1
ATOM 6635 C CA . LEU A 1 853 ? -15.469 0.317 -27.828 1 96.06 853 LEU A CA 1
ATOM 6636 C C . LEU A 1 853 ? -16.078 0.473 -26.438 1 96.06 853 LEU A C 1
ATOM 6638 O O . LEU A 1 853 ? -15.352 0.45 -25.438 1 96.06 853 LEU A O 1
ATOM 6642 N N . PRO A 1 854 ? -17.344 0.635 -26.359 1 92.06 854 PRO A N 1
ATOM 6643 C CA . PRO A 1 854 ? -18 0.708 -25.047 1 92.06 854 PRO A CA 1
ATOM 6644 C C . PRO A 1 854 ? -18.328 -0.667 -24.469 1 92.06 854 PRO A C 1
ATOM 6646 O O . PRO A 1 854 ? -18.391 -1.652 -25.219 1 92.06 854 PRO A O 1
ATOM 6649 N N . TRP A 1 855 ? -18.453 -0.715 -23.188 1 92.31 855 TRP A N 1
ATOM 6650 C CA . TRP A 1 855 ? -19.031 -1.887 -22.562 1 92.31 855 TRP A CA 1
ATOM 6651 C C . TRP A 1 855 ? -20.562 -1.79 -22.547 1 92.31 855 TRP A C 1
ATOM 6653 O O . TRP A 1 855 ? -21.125 -0.831 -22.016 1 92.31 855 TRP A O 1
ATOM 6663 N N . THR A 1 856 ? -21.172 -2.711 -23.156 1 90 856 THR A N 1
ATOM 6664 C CA . THR A 1 856 ? -22.625 -2.779 -23.125 1 90 856 THR A CA 1
ATOM 6665 C C . THR A 1 856 ? -23.094 -4.043 -22.391 1 90 856 THR A C 1
ATOM 6667 O O . THR A 1 856 ? -22.953 -5.148 -22.922 1 90 856 THR A O 1
ATOM 6670 N N . GLU A 1 857 ? -23.75 -3.895 -21.297 1 88.06 857 GLU A N 1
ATOM 6671 C CA . GLU A 1 857 ? -24.141 -5.004 -20.438 1 88.06 857 GLU A CA 1
ATOM 6672 C C . GLU A 1 857 ? -25.141 -5.918 -21.141 1 88.06 857 GLU A C 1
ATOM 6674 O O . GLU A 1 857 ? -25.078 -7.141 -21 1 88.06 857 GLU A O 1
ATOM 6679 N N . ASP A 1 858 ? -26.031 -5.391 -21.891 1 88.94 858 ASP A N 1
ATOM 6680 C CA . ASP A 1 858 ? -27.109 -6.148 -22.516 1 88.94 858 ASP A CA 1
ATOM 6681 C C . ASP A 1 858 ? -26.562 -7.141 -23.547 1 88.94 858 ASP A C 1
ATOM 6683 O O . ASP A 1 858 ? -27.188 -8.172 -23.797 1 88.94 858 ASP A O 1
ATOM 6687 N N . SER A 1 859 ? -25.391 -6.828 -24.047 1 92.12 859 SER A N 1
ATOM 6688 C CA . SER A 1 859 ? -24.781 -7.719 -25.031 1 92.12 859 SER A CA 1
ATOM 6689 C C . SER A 1 859 ? -23.672 -8.57 -24.422 1 92.12 859 SER A C 1
ATOM 6691 O O . SER A 1 859 ? -22.859 -9.148 -25.125 1 92.12 859 SER A O 1
ATOM 6693 N N . GLY A 1 860 ? -23.625 -8.586 -23.125 1 92.81 860 GLY A N 1
ATOM 6694 C CA . GLY A 1 860 ? -22.578 -9.336 -22.453 1 92.81 860 GLY A CA 1
ATOM 6695 C C . GLY A 1 860 ? -21.203 -8.734 -22.641 1 92.81 860 GLY A C 1
ATOM 6696 O O . GLY A 1 860 ? -20.188 -9.445 -22.578 1 92.81 860 GLY A O 1
ATOM 6697 N N . GLY A 1 861 ? -21.219 -7.496 -22.984 1 95.25 861 GLY A N 1
ATOM 6698 C CA . GLY A 1 861 ? -19.969 -6.793 -23.188 1 95.25 861 GLY A CA 1
ATOM 6699 C C . GLY A 1 861 ? -19.344 -7.062 -24.531 1 95.25 861 GLY A C 1
ATOM 6700 O O . GLY A 1 861 ? -18.156 -6.754 -24.75 1 95.25 861 GLY A O 1
ATOM 6701 N N . ILE A 1 862 ? -20.078 -7.691 -25.453 1 97.62 862 ILE A N 1
ATOM 6702 C CA . ILE A 1 862 ? -19.531 -8.047 -26.766 1 97.62 862 ILE A CA 1
ATOM 6703 C C . ILE A 1 862 ? -19.906 -6.973 -27.781 1 97.62 862 ILE A C 1
ATOM 6705 O O . ILE A 1 862 ? -21.062 -6.562 -27.875 1 97.62 862 ILE A O 1
ATOM 6709 N N . SER A 1 863 ? -18.938 -6.477 -28.469 1 97.69 863 SER A N 1
ATOM 6710 C CA . SER A 1 863 ? -19.125 -5.555 -29.594 1 97.69 863 SER A CA 1
ATOM 6711 C C . SER A 1 863 ? -18.891 -6.25 -30.922 1 97.69 863 SER A C 1
ATOM 6713 O O . SER A 1 863 ? -17.938 -7.02 -31.062 1 97.69 863 SER A O 1
ATOM 6715 N N . ASN A 1 864 ? -19.781 -6.004 -31.891 1 97.44 864 ASN A N 1
ATOM 6716 C CA . ASN A 1 864 ? -19.578 -6.426 -33.281 1 97.44 864 ASN A CA 1
ATOM 6717 C C . ASN A 1 864 ? -18.891 -5.34 -34.094 1 97.44 864 ASN A C 1
ATOM 6719 O O . ASN A 1 864 ? -19.469 -4.285 -34.375 1 97.44 864 ASN A O 1
ATOM 6723 N N . VAL A 1 865 ? -17.703 -5.648 -34.5 1 97.75 865 VAL A N 1
ATOM 6724 C CA . VAL A 1 865 ? -16.891 -4.676 -35.219 1 97.75 865 VAL A CA 1
ATOM 6725 C C . VAL A 1 865 ? -16.672 -5.152 -36.656 1 97.75 865 VAL A C 1
ATOM 6727 O O . VAL A 1 865 ? -16.438 -6.34 -36.875 1 97.75 865 VAL A O 1
ATOM 6730 N N . GLY A 1 866 ? -16.812 -4.219 -37.594 1 97.12 866 GLY A N 1
ATOM 6731 C CA . GLY A 1 866 ? -16.625 -4.559 -39 1 97.12 866 GLY A CA 1
ATOM 6732 C C . GLY A 1 866 ? -15.844 -3.516 -39.781 1 97.12 866 GLY A C 1
ATOM 6733 O O . GLY A 1 866 ? -15.984 -2.316 -39.531 1 97.12 866 GLY A O 1
ATOM 6734 N N . PHE A 1 867 ? -15 -3.979 -40.688 1 96.94 867 PHE A N 1
ATOM 6735 C CA . PHE A 1 867 ? -14.234 -3.115 -41.594 1 96.94 867 PHE A CA 1
ATOM 6736 C C . PHE A 1 867 ? -14.398 -3.562 -43.031 1 96.94 867 PHE A C 1
ATOM 6738 O O . PHE A 1 867 ? -14.266 -4.75 -43.344 1 96.94 867 PHE A O 1
ATOM 6745 N N . VAL A 1 868 ? -14.664 -2.602 -43.844 1 95.56 868 VAL A N 1
ATOM 6746 C CA . VAL A 1 868 ? -14.844 -2.887 -45.25 1 95.56 868 VAL A CA 1
ATOM 6747 C C . VAL A 1 868 ? -13.695 -2.277 -46.062 1 95.56 868 VAL A C 1
ATOM 6749 O O . VAL A 1 868 ? -13.375 -1.099 -45.875 1 95.56 868 VAL A O 1
ATOM 6752 N N . PHE A 1 869 ? -13.172 -3.127 -46.812 1 94.88 869 PHE A N 1
ATOM 6753 C CA . PHE A 1 869 ? -12.07 -2.699 -47.688 1 94.88 869 PHE A CA 1
ATOM 6754 C C . PHE A 1 869 ? -12.469 -2.766 -49.156 1 94.88 869 PHE A C 1
ATOM 6756 O O . PHE A 1 869 ? -13.273 -3.613 -49.531 1 94.88 869 PHE A O 1
ATOM 6763 N N . MET B 1 1 ? 1.225 45.406 -10.453 1 20.27 1 MET B N 1
ATOM 6764 C CA . MET B 1 1 ? 2.076 46.312 -9.711 1 20.27 1 MET B CA 1
ATOM 6765 C C . MET B 1 1 ? 1.811 46.219 -8.211 1 20.27 1 MET B C 1
ATOM 6767 O O . MET B 1 1 ? 0.662 46.312 -7.777 1 20.27 1 MET B O 1
ATOM 6771 N N . ALA B 1 2 ? 2.721 45.594 -7.543 1 26.59 2 ALA B N 1
ATOM 6772 C CA . ALA B 1 2 ? 2.539 45.375 -6.109 1 26.59 2 ALA B CA 1
ATOM 6773 C C . ALA B 1 2 ? 2.209 46.719 -5.41 1 26.59 2 ALA B C 1
ATOM 6775 O O . ALA B 1 2 ? 2.828 47.719 -5.688 1 26.59 2 ALA B O 1
ATOM 6776 N N . PRO B 1 3 ? 0.995 46.875 -4.953 1 28.64 3 PRO B N 1
ATOM 6777 C CA . PRO B 1 3 ? 0.69 48.219 -4.426 1 28.64 3 PRO B CA 1
ATOM 6778 C C . PRO B 1 3 ? 1.828 48.781 -3.586 1 28.64 3 PRO B C 1
ATOM 6780 O O . PRO B 1 3 ? 2.629 48.031 -3.025 1 28.64 3 PRO B O 1
ATOM 6783 N N . PRO B 1 4 ? 2.338 50 -3.906 1 31.75 4 PRO B N 1
ATOM 6784 C CA . PRO B 1 4 ? 3.432 50.719 -3.229 1 31.75 4 PRO B CA 1
ATOM 6785 C C . PRO B 1 4 ? 3.311 50.656 -1.708 1 31.75 4 PRO B C 1
ATOM 6787 O O . PRO B 1 4 ? 2.207 50.531 -1.177 1 31.75 4 PRO B O 1
ATOM 6790 N N . ASN B 1 5 ? 4.301 50.219 -1.053 1 34.81 5 ASN B N 1
ATOM 6791 C CA . ASN B 1 5 ? 4.594 50.188 0.376 1 34.81 5 ASN B CA 1
ATOM 6792 C C . ASN B 1 5 ? 4.352 51.531 1.025 1 34.81 5 ASN B C 1
ATOM 6794 O O . ASN B 1 5 ? 5.129 52.469 0.824 1 34.81 5 ASN B O 1
ATOM 6798 N N . GLN B 1 6 ? 3.117 52.125 0.984 1 33.22 6 GLN B N 1
ATOM 6799 C CA . GLN B 1 6 ? 2.918 53.406 1.623 1 33.22 6 GLN B CA 1
ATOM 6800 C C . GLN B 1 6 ? 3.488 53.406 3.039 1 33.22 6 GLN B C 1
ATOM 6802 O O . GLN B 1 6 ? 3.201 52.531 3.836 1 33.22 6 GLN B O 1
ATOM 6807 N N . SER B 1 7 ? 4.668 53.969 3.227 1 36.47 7 SER B N 1
ATOM 6808 C CA . SER B 1 7 ? 5.328 54.281 4.488 1 36.47 7 SER B CA 1
ATOM 6809 C C . SER B 1 7 ? 4.359 54.906 5.473 1 36.47 7 SER B C 1
ATOM 6811 O O . SER B 1 7 ? 3.895 56.031 5.25 1 36.47 7 SER B O 1
ATOM 6813 N N . THR B 1 8 ? 3.328 54.375 6 1 40.59 8 THR B N 1
ATOM 6814 C CA . THR B 1 8 ? 2.418 55.062 6.895 1 40.59 8 THR B CA 1
ATOM 6815 C C . THR B 1 8 ? 3.145 55.5 8.164 1 40.59 8 THR B C 1
ATOM 6817 O O . THR B 1 8 ? 3.84 54.719 8.797 1 40.59 8 THR B O 1
ATOM 6820 N N . HIS B 1 9 ? 3.572 56.75 8.258 1 42.78 9 HIS B N 1
ATOM 6821 C CA . HIS B 1 9 ? 4.094 57.469 9.422 1 42.78 9 HIS B CA 1
ATOM 6822 C C . HIS B 1 9 ? 3.25 57.156 10.664 1 42.78 9 HIS B C 1
ATOM 6824 O O . HIS B 1 9 ? 2.035 56.969 10.562 1 42.78 9 HIS B O 1
ATOM 6830 N N . PRO B 1 10 ? 3.91 56.812 11.75 1 53.69 10 PRO B N 1
ATOM 6831 C CA . PRO B 1 10 ? 3.201 56.625 13.008 1 53.69 10 PRO B CA 1
ATOM 6832 C C . PRO B 1 10 ? 2.27 57.781 13.359 1 53.69 10 PRO B C 1
ATOM 6834 O O . PRO B 1 10 ? 2.605 58.938 13.125 1 53.69 10 PRO B O 1
ATOM 6837 N N . VAL B 1 11 ? 0.967 57.75 13.344 1 49.59 11 VAL B N 1
ATOM 6838 C CA . VAL B 1 11 ? -0.005 58.781 13.742 1 49.59 11 VAL B CA 1
ATOM 6839 C C . VAL B 1 11 ? -0.063 58.875 15.266 1 49.59 11 VAL B C 1
ATOM 6841 O O . VAL B 1 11 ? -0.338 57.875 15.945 1 49.59 11 VAL B O 1
ATOM 6844 N N . PRO B 1 12 ? 0.487 60 15.742 1 50.03 12 PRO B N 1
ATOM 6845 C CA . PRO B 1 12 ? 0.342 60.219 17.188 1 50.03 12 PRO B CA 1
ATOM 6846 C C . PRO B 1 12 ? -1.117 60.25 17.641 1 50.03 12 PRO B C 1
ATOM 6848 O O . PRO B 1 12 ? -1.965 60.812 16.938 1 50.03 12 PRO B O 1
ATOM 6851 N N . ILE B 1 13 ? -1.621 59.344 18.219 1 46.06 13 ILE B N 1
ATOM 6852 C CA . ILE B 1 13 ? -3.01 59.375 18.672 1 46.06 13 ILE B CA 1
ATOM 6853 C C . ILE B 1 13 ? -3.102 60.031 20.047 1 46.06 13 ILE B C 1
ATOM 6855 O O . ILE B 1 13 ? -2.41 59.625 20.984 1 46.06 13 ILE B O 1
ATOM 6859 N N . ASP B 1 14 ? -3.562 61.312 20.031 1 42.81 14 ASP B N 1
ATOM 6860 C CA . ASP B 1 14 ? -3.982 61.906 21.297 1 42.81 14 ASP B CA 1
ATOM 6861 C C . ASP B 1 14 ? -5.039 61.062 21.984 1 42.81 14 ASP B C 1
ATOM 6863 O O . ASP B 1 14 ? -6.188 61 21.547 1 42.81 14 ASP B O 1
ATOM 6867 N N . ILE B 1 15 ? -4.668 60.031 22.672 1 47.78 15 ILE B N 1
ATOM 6868 C CA . ILE B 1 15 ? -5.57 59.156 23.422 1 47.78 15 ILE B CA 1
ATOM 6869 C C . ILE B 1 15 ? -6.156 59.938 24.609 1 47.78 15 ILE B C 1
ATOM 6871 O O . ILE B 1 15 ? -5.426 60.344 25.5 1 47.78 15 ILE B O 1
ATOM 6875 N N . GLN B 1 16 ? -7.133 60.719 24.438 1 44.16 16 GLN B N 1
ATOM 6876 C CA . GLN B 1 16 ? -7.84 61.219 25.625 1 44.16 16 GLN B CA 1
ATOM 6877 C C . GLN B 1 16 ? -8.172 60.062 26.562 1 44.16 16 GLN B C 1
ATOM 6879 O O . GLN B 1 16 ? -8.766 59.062 26.156 1 44.16 16 GLN B O 1
ATOM 6884 N N . ALA B 1 17 ? -7.527 59.844 27.75 1 46.94 17 ALA B N 1
ATOM 6885 C CA . ALA B 1 17 ? -7.641 58.938 28.875 1 46.94 17 ALA B CA 1
ATOM 6886 C C . ALA B 1 17 ? -9.07 58.875 29.391 1 46.94 17 ALA B C 1
ATOM 6888 O O . ALA B 1 17 ? -9.477 59.656 30.234 1 46.94 17 ALA B O 1
ATOM 6889 N N . GLU B 1 18 ? -10.047 58.656 28.594 1 43.03 18 GLU B N 1
ATOM 6890 C CA . GLU B 1 18 ? -11.32 58.438 29.266 1 43.03 18 GLU B CA 1
ATOM 6891 C C . GLU B 1 18 ? -11.227 57.344 30.312 1 43.03 18 GLU B C 1
ATOM 6893 O O . GLU B 1 18 ? -10.406 56.438 30.172 1 43.03 18 GLU B O 1
ATOM 6898 N N . ASP B 1 19 ? -11.805 57.5 31.531 1 46.59 19 ASP B N 1
ATOM 6899 C CA . ASP B 1 19 ? -11.977 56.719 32.75 1 46.59 19 ASP B CA 1
ATOM 6900 C C . ASP B 1 19 ? -12.484 55.312 32.438 1 46.59 19 ASP B C 1
ATOM 6902 O O . ASP B 1 19 ? -13.656 55 32.656 1 46.59 19 ASP B O 1
ATOM 6906 N N . VAL B 1 20 ? -12.156 54.625 31.422 1 58.56 20 VAL B N 1
ATOM 6907 C CA . VAL B 1 20 ? -12.633 53.281 31.109 1 58.56 20 VAL B CA 1
ATOM 6908 C C . VAL B 1 20 ? -12.109 52.312 32.156 1 58.56 20 VAL B C 1
ATOM 6910 O O . VAL B 1 20 ? -10.93 52.312 32.5 1 58.56 20 VAL B O 1
ATOM 6913 N N . LYS B 1 21 ? -13.023 51.719 32.906 1 73.88 21 LYS B N 1
ATOM 6914 C CA . LYS B 1 21 ? -12.75 50.688 33.938 1 73.88 21 LYS B CA 1
ATOM 6915 C C . LYS B 1 21 ? -11.852 49.594 33.375 1 73.88 21 LYS B C 1
ATOM 6917 O O . LYS B 1 21 ? -12.195 48.938 32.406 1 73.88 21 LYS B O 1
ATOM 6922 N N . ARG B 1 22 ? -10.648 49.531 33.875 1 84.19 22 ARG B N 1
ATOM 6923 C CA . ARG B 1 22 ? -9.688 48.469 33.594 1 84.19 22 ARG B CA 1
ATOM 6924 C C . ARG B 1 22 ? -10.117 47.156 34.25 1 84.19 22 ARG B C 1
ATOM 6926 O O . ARG B 1 22 ? -10.461 47.125 35.438 1 84.19 22 ARG B O 1
ATOM 6933 N N . TYR B 1 23 ? -10.125 46.156 33.344 1 91.94 23 TYR B N 1
ATOM 6934 C CA . TYR B 1 23 ? -10.633 44.875 33.812 1 91.94 23 TYR B CA 1
ATOM 6935 C C . TYR B 1 23 ? -9.625 44.188 34.75 1 91.94 23 TYR B C 1
ATOM 6937 O O . TYR B 1 23 ? -10.008 43.5 35.688 1 91.94 23 TYR B O 1
ATOM 6945 N N . PHE B 1 24 ? -8.305 44.375 34.469 1 95.88 24 PHE B N 1
ATOM 6946 C CA . PHE B 1 24 ? -7.27 43.719 35.25 1 95.88 24 PHE B CA 1
ATOM 6947 C C . PHE B 1 24 ? -6.742 44.625 36.344 1 95.88 24 PHE B C 1
ATOM 6949 O O . PHE B 1 24 ? -6.594 45.844 36.156 1 95.88 24 PHE B O 1
ATOM 6956 N N . GLN B 1 25 ? -6.48 44.031 37.5 1 95.75 25 GLN B N 1
ATOM 6957 C CA . GLN B 1 25 ? -5.898 44.719 38.656 1 95.75 25 GLN B CA 1
ATOM 6958 C C . GLN B 1 25 ? -4.898 43.812 39.375 1 95.75 25 GLN B C 1
ATOM 6960 O O . GLN B 1 25 ? -5.066 42.594 39.406 1 95.75 25 GLN B O 1
ATOM 6965 N N . LEU B 1 26 ? -3.891 44.438 39.75 1 96.56 26 LEU B N 1
ATOM 6966 C CA . LEU B 1 26 ? -2.918 43.781 40.625 1 96.56 26 LEU B CA 1
ATOM 6967 C C . LEU B 1 26 ? -2.965 44.344 42.031 1 96.56 26 LEU B C 1
ATOM 6969 O O . LEU B 1 26 ? -2.654 45.531 42.25 1 96.56 26 LEU B O 1
ATOM 6973 N N . SER B 1 27 ? -3.438 43.531 42.969 1 94.69 27 SER B N 1
ATOM 6974 C CA . SER B 1 27 ? -3.59 44 44.344 1 94.69 27 SER B CA 1
ATOM 6975 C C . SER B 1 27 ? -3.438 42.844 45.312 1 94.69 27 SER B C 1
ATOM 6977 O O . SER B 1 27 ? -3.975 41.75 45.094 1 94.69 27 SER B O 1
ATOM 6979 N N . GLY B 1 28 ? -2.676 43.031 46.375 1 94.69 28 GLY B N 1
ATOM 6980 C CA . GLY B 1 28 ? -2.531 42.031 47.438 1 94.69 28 GLY B CA 1
ATOM 6981 C C . GLY B 1 28 ? -1.89 40.75 46.969 1 94.69 28 GLY B C 1
ATOM 6982 O O . GLY B 1 28 ? -2.281 39.656 47.375 1 94.69 28 GLY B O 1
ATOM 6983 N N . GLY B 1 29 ? -1.096 40.844 46.031 1 96.75 29 GLY B N 1
ATOM 6984 C CA . GLY B 1 29 ? -0.433 39.656 45.562 1 96.75 29 GLY B CA 1
ATOM 6985 C C . GLY B 1 29 ? -1.318 38.812 44.656 1 96.75 29 GLY B C 1
ATOM 6986 O O . GLY B 1 29 ? -1.125 37.594 44.562 1 96.75 29 GLY B O 1
ATOM 6987 N N . LYS B 1 30 ? -2.316 39.5 44.125 1 98 30 LYS B N 1
ATOM 6988 C CA . LYS B 1 30 ? -3.266 38.781 43.281 1 98 30 LYS B CA 1
ATOM 6989 C C . LYS B 1 30 ? -3.479 39.531 41.969 1 98 30 LYS B C 1
ATOM 6991 O O . LYS B 1 30 ? -3.52 40.75 41.938 1 98 30 LYS B O 1
ATOM 6996 N N . LEU B 1 31 ? -3.457 38.781 40.938 1 98.19 31 LEU B N 1
ATOM 6997 C CA . LEU B 1 31 ? -3.955 39.312 39.656 1 98.19 31 LEU B CA 1
ATOM 6998 C C . LEU B 1 31 ? -5.449 39.062 39.531 1 98.19 31 LEU B C 1
ATOM 7000 O O . LEU B 1 31 ? -5.879 37.906 39.438 1 98.19 31 LEU B O 1
ATOM 7004 N N . ILE B 1 32 ? -6.207 40.125 39.438 1 97.31 32 ILE B N 1
ATOM 7005 C CA . ILE B 1 32 ? -7.664 40.031 39.469 1 97.31 32 ILE B CA 1
ATOM 7006 C C . ILE B 1 32 ? -8.242 40.562 38.188 1 97.31 32 ILE B C 1
ATOM 7008 O O . ILE B 1 32 ? -7.758 41.562 37.625 1 97.31 32 ILE B O 1
ATOM 7012 N N . VAL B 1 33 ? -9.227 39.906 37.656 1 96.31 33 VAL B N 1
ATOM 7013 C CA . VAL B 1 33 ? -9.945 40.375 36.5 1 96.31 33 VAL B CA 1
ATOM 7014 C C . VAL B 1 33 ? -11.445 40.406 36.781 1 96.31 33 VAL B C 1
ATOM 7016 O O . VAL B 1 33 ? -12.055 39.375 37.062 1 96.31 33 VAL B O 1
ATOM 7019 N N . ASN B 1 34 ? -12.008 41.562 36.75 1 94.62 34 ASN B N 1
ATOM 7020 C CA . ASN B 1 34 ? -13.422 41.781 37.031 1 94.62 34 ASN B CA 1
ATOM 7021 C C . ASN B 1 34 ? -13.828 41.094 38.344 1 94.62 34 ASN B C 1
ATOM 7023 O O . ASN B 1 34 ? -14.812 40.344 38.375 1 94.62 34 ASN B O 1
ATOM 7027 N N . GLY B 1 35 ? -13.047 41.156 39.281 1 93.06 35 GLY B N 1
ATOM 7028 C CA . GLY B 1 35 ? -13.359 40.688 40.625 1 93.06 35 GLY B CA 1
ATOM 7029 C C . GLY B 1 35 ? -12.961 39.219 40.844 1 93.06 35 GLY B C 1
ATOM 7030 O O . GLY B 1 35 ? -13.031 38.719 41.969 1 93.06 35 GLY B O 1
ATOM 7031 N N . THR B 1 36 ? -12.508 38.562 39.844 1 96.69 36 THR B N 1
ATOM 7032 C CA . THR B 1 36 ? -12.109 37.156 39.938 1 96.69 36 THR B CA 1
ATOM 7033 C C . THR B 1 36 ? -10.594 37.031 39.969 1 96.69 36 THR B C 1
ATOM 7035 O O . THR B 1 36 ? -9.891 37.625 39.156 1 96.69 36 THR B O 1
ATOM 7038 N N . VAL B 1 37 ? -10.086 36.25 40.969 1 97.31 37 VAL B N 1
ATOM 7039 C CA . VAL B 1 37 ? -8.648 36 41.062 1 97.31 37 VAL B CA 1
ATOM 7040 C C . VAL B 1 37 ? -8.195 35.031 39.969 1 97.31 37 VAL B C 1
ATOM 7042 O O . VAL B 1 37 ? -8.648 33.875 39.938 1 97.31 37 VAL B O 1
ATOM 7045 N N . LEU B 1 38 ? -7.434 35.531 39.156 1 97.62 38 LEU B N 1
ATOM 7046 C CA . LEU B 1 38 ? -6.875 34.688 38.094 1 97.62 38 LEU B CA 1
ATOM 7047 C C . LEU B 1 38 ? -5.59 34 38.562 1 97.62 38 LEU B C 1
ATOM 7049 O O . LEU B 1 38 ? -5.391 32.812 38.344 1 97.62 38 LEU B O 1
ATOM 7053 N N . LEU B 1 39 ? -4.664 34.812 39.188 1 98.44 39 LEU B N 1
ATOM 7054 C CA . LEU B 1 39 ? -3.424 34.312 39.75 1 98.44 39 LEU B CA 1
ATOM 7055 C C . LEU B 1 39 ? -3.285 34.781 41.219 1 98.44 39 LEU B C 1
ATOM 7057 O O . LEU B 1 39 ? -3.613 35.938 41.531 1 98.44 39 LEU B O 1
ATOM 7061 N N . SER B 1 40 ? -2.842 33.844 42 1 98.25 40 SER B N 1
ATOM 7062 C CA . SER B 1 40 ? -2.527 34.156 43.375 1 98.25 40 SER B CA 1
ATOM 7063 C C . SER B 1 40 ? -1.021 34.156 43.625 1 98.25 40 SER B C 1
ATOM 7065 O O . SER B 1 40 ? -0.252 33.719 42.781 1 98.25 40 SER B O 1
ATOM 7067 N N . GLU B 1 41 ? -0.624 34.688 44.75 1 98.25 41 GLU B N 1
ATOM 7068 C CA . GLU B 1 41 ? 0.771 34.719 45.156 1 98.25 41 GLU B CA 1
ATOM 7069 C C . GLU B 1 41 ? 1.662 35.375 44.125 1 98.25 41 GLU B C 1
ATOM 7071 O O . GLU B 1 41 ? 2.73 34.875 43.781 1 98.25 41 GLU B O 1
ATOM 7076 N N . VAL B 1 42 ? 1.099 36.438 43.562 1 98.62 42 VAL B N 1
ATOM 7077 C CA . VAL B 1 42 ? 1.896 37.219 42.625 1 98.62 42 VAL B CA 1
ATOM 7078 C C . VAL B 1 42 ? 3.004 37.938 43.375 1 98.62 42 VAL B C 1
ATOM 7080 O O . VAL B 1 42 ? 2.736 38.688 44.344 1 98.62 42 VAL B O 1
ATOM 7083 N N . PRO B 1 43 ? 4.207 37.75 42.969 1 98.31 43 PRO B N 1
ATOM 7084 C CA . PRO B 1 43 ? 5.301 38.406 43.656 1 98.31 43 PRO B CA 1
ATOM 7085 C C . PRO B 1 43 ? 5.234 39.938 43.562 1 98.31 43 PRO B C 1
ATOM 7087 O O . PRO B 1 43 ? 4.684 40.469 42.625 1 98.31 43 PRO B O 1
ATOM 7090 N N . ASN B 1 44 ? 5.965 40.594 44.469 1 97.06 44 ASN B N 1
ATOM 7091 C CA . ASN B 1 44 ? 5.906 42.062 44.562 1 97.06 44 ASN B CA 1
ATOM 7092 C C . ASN B 1 44 ? 6.676 42.719 43.438 1 97.06 44 ASN B C 1
ATOM 7094 O O . ASN B 1 44 ? 6.461 43.906 43.156 1 97.06 44 ASN B O 1
ATOM 7098 N N . ASN B 1 45 ? 7.57 42 42.875 1 97.94 45 ASN B N 1
ATOM 7099 C CA . ASN B 1 45 ? 8.383 42.594 41.812 1 97.94 45 ASN B CA 1
ATOM 7100 C C . ASN B 1 45 ? 7.68 42.562 40.469 1 97.94 45 ASN B C 1
ATOM 7102 O O . ASN B 1 45 ? 8.258 42.938 39.438 1 97.94 45 ASN B O 1
ATOM 7106 N N . VAL B 1 46 ? 6.418 42.031 40.469 1 98.5 46 VAL B N 1
ATOM 7107 C CA . VAL B 1 46 ? 5.613 41.969 39.25 1 98.5 46 VAL B CA 1
ATOM 7108 C C . VAL B 1 46 ? 4.809 43.25 39.125 1 98.5 46 VAL B C 1
ATOM 7110 O O . VAL B 1 46 ? 4.309 43.812 40.094 1 98.5 46 VAL B O 1
ATOM 7113 N N . SER B 1 47 ? 4.691 43.781 37.906 1 98 47 SER B N 1
ATOM 7114 C CA . SER B 1 47 ? 3.934 45 37.656 1 98 47 SER B CA 1
ATOM 7115 C C . SER B 1 47 ? 2.873 44.781 36.562 1 98 47 SER B C 1
ATOM 7117 O O . SER B 1 47 ? 2.979 43.844 35.781 1 98 47 SER B O 1
ATOM 7119 N N . LEU B 1 48 ? 1.878 45.594 36.625 1 97.5 48 LEU B N 1
ATOM 7120 C CA . LEU B 1 48 ? 0.782 45.594 35.656 1 97.5 48 LEU B CA 1
ATOM 7121 C C . LEU B 1 48 ? 0.607 47 35.062 1 97.5 48 LEU B C 1
ATOM 7123 O O . LEU B 1 48 ? 0.54 48 35.781 1 97.5 48 LEU B O 1
ATOM 7127 N N . SER B 1 49 ? 0.611 47.031 33.688 1 96.88 49 SER B N 1
ATOM 7128 C CA . SER B 1 49 ? 0.457 48.281 32.969 1 96.88 49 SER B CA 1
ATOM 7129 C C . SER B 1 49 ? -0.681 48.219 31.969 1 96.88 49 SER B C 1
ATOM 7131 O O . SER B 1 49 ? -0.878 47.188 31.328 1 96.88 49 SER B O 1
ATOM 7133 N N . SER B 1 50 ? -1.377 49.312 31.875 1 94.69 50 SER B N 1
ATOM 7134 C CA . SER B 1 50 ? -2.443 49.375 30.875 1 94.69 50 SER B CA 1
ATOM 7135 C C . SER B 1 50 ? -1.879 49.5 29.469 1 94.69 50 SER B C 1
ATOM 7137 O O . SER B 1 50 ? -0.726 49.875 29.297 1 94.69 50 SER B O 1
ATOM 7139 N N . PHE B 1 51 ? -2.725 49.156 28.547 1 94.56 51 PHE B N 1
ATOM 7140 C CA . PHE B 1 51 ? -2.303 49.219 27.141 1 94.56 51 PHE B CA 1
ATOM 7141 C C . PHE B 1 51 ? -1.888 50.625 26.766 1 94.56 51 PHE B C 1
ATOM 7143 O O . PHE B 1 51 ? -0.835 50.812 26.156 1 94.56 51 PHE B O 1
ATOM 7150 N N . SER B 1 52 ? -2.613 51.594 27.219 1 89.62 52 SER B N 1
ATOM 7151 C CA . SER B 1 52 ? -2.396 53 26.828 1 89.62 52 SER B CA 1
ATOM 7152 C C . SER B 1 52 ? -1.155 53.562 27.5 1 89.62 52 SER B C 1
ATOM 7154 O O . SER B 1 52 ? -0.562 54.531 27 1 89.62 52 SER B O 1
ATOM 7156 N N . SER B 1 53 ? -0.778 53 28.562 1 92.06 53 SER B N 1
ATOM 7157 C CA . SER B 1 53 ? 0.405 53.5 29.266 1 92.06 53 SER B CA 1
ATOM 7158 C C . SER B 1 53 ? 1.685 53.062 28.562 1 92.06 53 SER B C 1
ATOM 7160 O O . SER B 1 53 ? 2.734 53.688 28.719 1 92.06 53 SER B O 1
ATOM 7162 N N . ILE B 1 54 ? 1.576 52.031 27.828 1 92.56 54 ILE B N 1
ATOM 7163 C CA . ILE B 1 54 ? 2.766 51.469 27.203 1 92.56 54 ILE B CA 1
ATOM 7164 C C . ILE B 1 54 ? 2.799 51.812 25.719 1 92.56 54 ILE B C 1
ATOM 7166 O O . ILE B 1 54 ? 3.854 52.156 25.188 1 92.56 54 ILE B O 1
ATOM 7170 N N . CYS B 1 55 ? 1.676 51.75 25.047 1 89.94 55 CYS B N 1
ATOM 7171 C CA . CYS B 1 55 ? 1.624 51.875 23.594 1 89.94 55 CYS B CA 1
ATOM 7172 C C . CYS B 1 55 ? 1.097 53.25 23.203 1 89.94 55 CYS B C 1
ATOM 7174 O O . CYS B 1 55 ? -0.088 53.562 23.375 1 89.94 55 CYS B O 1
ATOM 7176 N N . HIS B 1 56 ? 1.973 54.031 22.531 1 83.12 56 HIS B N 1
ATOM 7177 C CA . HIS B 1 56 ? 1.588 55.375 22.219 1 83.12 56 HIS B CA 1
ATOM 7178 C C . HIS B 1 56 ? 1.497 55.594 20.719 1 83.12 56 HIS B C 1
ATOM 7180 O O . HIS B 1 56 ? 0.826 56.531 20.25 1 83.12 56 HIS B O 1
ATOM 7186 N N . SER B 1 57 ? 2.121 54.812 19.938 1 83.44 57 SER B N 1
ATOM 7187 C CA . SER B 1 57 ? 2.1 54.875 18.469 1 83.44 57 SER B CA 1
ATOM 7188 C C . SER B 1 57 ? 2.355 53.5 17.844 1 83.44 57 SER B C 1
ATOM 7190 O O . SER B 1 57 ? 2.92 52.625 18.484 1 83.44 57 SER B O 1
ATOM 7192 N N . SER B 1 58 ? 1.794 53.312 16.672 1 89.56 58 SER B N 1
ATOM 7193 C CA . SER B 1 58 ? 1.989 52.062 15.969 1 89.56 58 SER B CA 1
ATOM 7194 C C . SER B 1 58 ? 1.911 52.25 14.461 1 89.56 58 SER B C 1
ATOM 7196 O O . SER B 1 58 ? 1.225 53.156 13.977 1 89.56 58 SER B O 1
ATOM 7198 N N . ALA B 1 59 ? 2.652 51.469 13.734 1 90.44 59 ALA B N 1
ATOM 7199 C CA . ALA B 1 59 ? 2.604 51.5 12.273 1 90.44 59 ALA B CA 1
ATOM 7200 C C . ALA B 1 59 ? 1.434 50.656 11.758 1 90.44 59 ALA B C 1
ATOM 7202 O O . ALA B 1 59 ? 1.28 50.469 10.547 1 90.44 59 ALA B O 1
ATOM 7203 N N . ALA B 1 60 ? 0.644 50.125 12.633 1 94.94 60 ALA B N 1
ATOM 7204 C CA . ALA B 1 60 ? -0.542 49.375 12.227 1 94.94 60 ALA B CA 1
ATOM 7205 C C . ALA B 1 60 ? -1.55 50.281 11.523 1 94.94 60 ALA B C 1
ATOM 7207 O O . ALA B 1 60 ? -1.605 51.5 11.781 1 94.94 60 ALA B O 1
ATOM 7208 N N . PRO B 1 61 ? -2.355 49.75 10.594 1 96.06 61 PRO B N 1
ATOM 7209 C CA . PRO B 1 61 ? -3.42 50.531 9.984 1 96.06 61 PRO B CA 1
ATOM 7210 C C . PRO B 1 61 ? -4.32 51.219 11.023 1 96.06 61 PRO B C 1
ATOM 7212 O O . PRO B 1 61 ? -4.625 50.625 12.055 1 96.06 61 PRO B O 1
ATOM 7215 N N . PRO B 1 62 ? -4.836 52.375 10.664 1 94.31 62 PRO B N 1
ATOM 7216 C CA . PRO B 1 62 ? -5.652 53.094 11.633 1 94.31 62 PRO B CA 1
ATOM 7217 C C . PRO B 1 62 ? -6.879 52.312 12.094 1 94.31 62 PRO B C 1
ATOM 7219 O O . PRO B 1 62 ? -7.246 52.375 13.266 1 94.31 62 PRO B O 1
ATOM 7222 N N . SER B 1 63 ? -7.484 51.625 11.172 1 95.56 63 SER B N 1
ATOM 7223 C CA . SER B 1 63 ? -8.664 50.844 11.539 1 95.56 63 SER B CA 1
ATOM 7224 C C . SER B 1 63 ? -8.32 49.781 12.562 1 95.56 63 SER B C 1
ATOM 7226 O O . SER B 1 63 ? -9.094 49.531 13.484 1 95.56 63 SER B O 1
ATOM 7228 N N . LEU B 1 64 ? -7.184 49.156 12.391 1 96.19 64 LEU B N 1
ATOM 7229 C CA . LEU B 1 64 ? -6.727 48.125 13.336 1 96.19 64 LEU B CA 1
ATOM 7230 C C . LEU B 1 64 ? -6.371 48.75 14.68 1 96.19 64 LEU B C 1
ATOM 7232 O O . LEU B 1 64 ? -6.699 48.219 15.734 1 96.19 64 LEU B O 1
ATOM 7236 N N . PHE B 1 65 ? -5.691 49.844 14.625 1 94.88 65 PHE B N 1
ATOM 7237 C CA . PHE B 1 65 ? -5.316 50.531 15.844 1 94.88 65 PHE B CA 1
ATOM 7238 C C . PHE B 1 65 ? -6.551 50.906 16.656 1 94.88 65 PHE B C 1
ATOM 7240 O O . PHE B 1 65 ? -6.582 50.719 17.875 1 94.88 65 PHE B O 1
ATOM 7247 N N . GLU B 1 66 ? -7.582 51.406 16 1 94.44 66 GLU B N 1
ATOM 7248 C CA . GLU B 1 66 ? -8.828 51.812 16.656 1 94.44 66 GLU B CA 1
ATOM 7249 C C . GLU B 1 66 ? -9.531 50.594 17.25 1 94.44 66 GLU B C 1
ATOM 7251 O O . GLU B 1 66 ? -10.094 50.656 18.344 1 94.44 66 GLU B O 1
ATOM 7256 N N . ARG B 1 67 ? -9.539 49.562 16.5 1 95.75 67 ARG B N 1
ATOM 7257 C CA . ARG B 1 67 ? -10.148 48.344 17 1 95.75 67 ARG B CA 1
ATOM 7258 C C . ARG B 1 67 ? -9.469 47.875 18.281 1 95.75 67 ARG B C 1
ATOM 7260 O O . ARG B 1 67 ? -10.133 47.438 19.219 1 95.75 67 ARG B O 1
ATOM 7267 N N . VAL B 1 68 ? -8.109 47.938 18.297 1 96.69 68 VAL B N 1
ATOM 7268 C CA . VAL B 1 68 ? -7.34 47.5 19.453 1 96.69 68 VAL B CA 1
ATOM 7269 C C . VAL B 1 68 ? -7.637 48.438 20.641 1 96.69 68 VAL B C 1
ATOM 7271 O O . VAL B 1 68 ? -7.824 47.969 21.766 1 96.69 68 VAL B O 1
ATOM 7274 N N . LEU B 1 69 ? -7.711 49.656 20.406 1 94 69 LEU B N 1
ATOM 7275 C CA . LEU B 1 69 ? -7.996 50.594 21.484 1 94 69 LEU B CA 1
ATOM 7276 C C . LEU B 1 69 ? -9.375 50.344 22.078 1 94 69 LEU B C 1
ATOM 7278 O O . LEU B 1 69 ? -9.57 50.5 23.281 1 94 69 LEU B O 1
ATOM 7282 N N . SER B 1 70 ? -10.266 50 21.219 1 94.5 70 SER B N 1
ATOM 7283 C CA . SER B 1 70 ? -11.641 49.812 21.656 1 94.5 70 SER B CA 1
ATOM 7284 C C . SER B 1 70 ? -11.758 48.625 22.609 1 94.5 70 SER B C 1
ATOM 7286 O O . SER B 1 70 ? -12.695 48.531 23.406 1 94.5 70 SER B O 1
ATOM 7288 N N . THR B 1 71 ? -10.844 47.688 22.562 1 95.5 71 THR B N 1
ATOM 7289 C CA . THR B 1 71 ? -10.906 46.531 23.422 1 95.5 71 THR B CA 1
ATOM 7290 C C . THR B 1 71 ? -9.742 46.5 24.406 1 95.5 71 THR B C 1
ATOM 7292 O O . THR B 1 71 ? -9.555 45.531 25.141 1 95.5 71 THR B O 1
ATOM 7295 N N . SER B 1 72 ? -8.953 47.5 24.453 1 94.38 72 SER B N 1
ATOM 7296 C CA . SER B 1 72 ? -7.715 47.531 25.234 1 94.38 72 SER B CA 1
ATOM 7297 C C . SER B 1 72 ? -7.992 47.469 26.734 1 94.38 72 SER B C 1
ATOM 7299 O O . SER B 1 72 ? -7.137 47.031 27.5 1 94.38 72 SER B O 1
ATOM 7301 N N . HIS B 1 73 ? -9.188 47.875 27.172 1 95.06 73 HIS B N 1
ATOM 7302 C CA . HIS B 1 73 ? -9.547 47.875 28.578 1 95.06 73 HIS B CA 1
ATOM 7303 C C . HIS B 1 73 ? -9.68 46.438 29.094 1 95.06 73 HIS B C 1
ATOM 7305 O O . HIS B 1 73 ? -9.695 46.188 30.312 1 95.06 73 HIS B O 1
ATOM 7311 N N . ARG B 1 74 ? -9.758 45.5 28.156 1 97.12 74 ARG B N 1
ATOM 7312 C CA . ARG B 1 74 ? -9.906 44.094 28.516 1 97.12 74 ARG B CA 1
ATOM 7313 C C . ARG B 1 74 ? -8.555 43.438 28.688 1 97.12 74 ARG B C 1
ATOM 7315 O O . ARG B 1 74 ? -8.477 42.219 28.938 1 97.12 74 ARG B O 1
ATOM 7322 N N . GLY B 1 75 ? -7.449 44.188 28.5 1 97.69 75 GLY B N 1
ATOM 7323 C CA . GLY B 1 75 ? -6.117 43.625 28.609 1 97.69 75 GLY B CA 1
ATOM 7324 C C . GLY B 1 75 ? -5.145 44.5 29.359 1 97.69 75 GLY B C 1
ATOM 7325 O O . GLY B 1 75 ? -5.488 45.625 29.734 1 97.69 75 GLY B O 1
ATOM 7326 N N . ALA B 1 76 ? -3.969 43.938 29.594 1 98 76 ALA B N 1
ATOM 7327 C CA . ALA B 1 76 ? -2.889 44.656 30.281 1 98 76 ALA B CA 1
ATOM 7328 C C . ALA B 1 76 ? -1.541 44 30 1 98 76 ALA B C 1
ATOM 7330 O O . ALA B 1 76 ? -1.484 42.844 29.578 1 98 76 ALA B O 1
ATOM 7331 N N . PHE B 1 77 ? -0.521 44.75 30.234 1 98.38 77 PHE B N 1
ATOM 7332 C CA . PHE B 1 77 ? 0.834 44.25 30.125 1 98.38 77 PHE B CA 1
ATOM 7333 C C . PHE B 1 77 ? 1.375 43.844 31.5 1 98.38 77 PHE B C 1
ATOM 7335 O O . PHE B 1 77 ? 1.062 44.469 32.5 1 98.38 77 PHE B O 1
ATOM 7342 N N . ILE B 1 78 ? 2.125 42.812 31.516 1 98.5 78 ILE B N 1
ATOM 7343 C CA . ILE B 1 78 ? 2.82 42.375 32.719 1 98.5 78 ILE B CA 1
ATOM 7344 C C . ILE B 1 78 ? 4.32 42.594 32.562 1 98.5 78 ILE B C 1
ATOM 7346 O O . ILE B 1 78 ? 4.887 42.312 31.5 1 98.5 78 ILE B O 1
ATOM 7350 N N . GLY B 1 79 ? 4.938 43.125 33.562 1 98.31 79 GLY B N 1
ATOM 7351 C CA . GLY B 1 79 ? 6.383 43.25 33.688 1 98.31 79 GLY B CA 1
ATOM 7352 C C . GLY B 1 79 ? 6.906 42.75 35.031 1 98.31 79 GLY B C 1
ATOM 7353 O O . GLY B 1 79 ? 6.129 42.375 35.906 1 98.31 79 GLY B O 1
ATOM 7354 N N . PHE B 1 80 ? 8.195 42.688 35.156 1 98.56 80 PHE B N 1
ATOM 7355 C CA . PHE B 1 80 ? 8.812 42.406 36.438 1 98.56 80 PHE B CA 1
ATOM 7356 C C . PHE B 1 80 ? 10.234 42.938 36.5 1 98.56 80 PHE B C 1
ATOM 7358 O O . PHE B 1 80 ? 10.805 43.312 35.5 1 98.56 80 PHE B O 1
ATOM 7365 N N . SER B 1 81 ? 10.742 42.969 37.688 1 98.19 81 SER B N 1
ATOM 7366 C CA . SER B 1 81 ? 12.102 43.469 37.875 1 98.19 81 SER B CA 1
ATOM 7367 C C . SER B 1 81 ? 12.891 42.562 38.812 1 98.19 81 SER B C 1
ATOM 7369 O O . SER B 1 81 ? 12.312 41.875 39.656 1 98.19 81 SER B O 1
ATOM 7371 N N . LYS B 1 82 ? 14.109 42.562 38.531 1 97.19 82 LYS B N 1
ATOM 7372 C CA . LYS B 1 82 ? 15.062 41.844 39.406 1 97.19 82 LYS B CA 1
ATOM 7373 C C . LYS B 1 82 ? 16.125 42.812 39.938 1 97.19 82 LYS B C 1
ATOM 7375 O O . LYS B 1 82 ? 16.266 43.938 39.438 1 97.19 82 LYS B O 1
ATOM 7380 N N . GLU B 1 83 ? 17 42.312 40.875 1 95.94 83 GLU B N 1
ATOM 7381 C CA . GLU B 1 83 ? 18 43.125 41.531 1 95.94 83 GLU B CA 1
ATOM 7382 C C . GLU B 1 83 ? 19.203 43.375 40.625 1 95.94 83 GLU B C 1
ATOM 7384 O O . GLU B 1 83 ? 19.781 44.469 40.594 1 95.94 83 GLU B O 1
ATOM 7389 N N . ALA B 1 84 ? 19.578 42.406 39.875 1 96.62 84 ALA B N 1
ATOM 7390 C CA . ALA B 1 84 ? 20.75 42.469 39 1 96.62 84 ALA B CA 1
ATOM 7391 C C . ALA B 1 84 ? 20.391 42.125 37.562 1 96.62 84 ALA B C 1
ATOM 7393 O O . ALA B 1 84 ? 19.469 41.344 37.344 1 96.62 84 ALA B O 1
ATOM 7394 N N . PRO B 1 85 ? 21.125 42.719 36.656 1 97.38 85 PRO B N 1
ATOM 7395 C CA . PRO B 1 85 ? 20.891 42.375 35.219 1 97.38 85 PRO B CA 1
ATOM 7396 C C . PRO B 1 85 ? 21.422 41 34.875 1 97.38 85 PRO B C 1
ATOM 7398 O O . PRO B 1 85 ? 22.484 40.594 35.344 1 97.38 85 PRO B O 1
ATOM 7401 N N . PHE B 1 86 ? 20.672 40.312 34.094 1 97.75 86 PHE B N 1
ATOM 7402 C CA . PHE B 1 86 ? 21.062 39 33.594 1 97.75 86 PHE B CA 1
ATOM 7403 C C . PHE B 1 86 ? 20.641 38.844 32.125 1 97.75 86 PHE B C 1
ATOM 7405 O O . PHE B 1 86 ? 19.812 39.625 31.625 1 97.75 86 PHE B O 1
ATOM 7412 N N . ASP B 1 87 ? 21.234 37.906 31.422 1 97.75 87 ASP B N 1
ATOM 7413 C CA . ASP B 1 87 ? 20.859 37.625 30.031 1 97.75 87 ASP B CA 1
ATOM 7414 C C . ASP B 1 87 ? 19.688 36.656 29.969 1 97.75 87 ASP B C 1
ATOM 7416 O O . ASP B 1 87 ? 19.109 36.438 28.906 1 97.75 87 ASP B O 1
ATOM 7420 N N . ARG B 1 88 ? 19.375 36.031 31.094 1 97.75 88 ARG B N 1
ATOM 7421 C CA . ARG B 1 88 ? 18.25 35.125 31.281 1 97.75 88 ARG B CA 1
ATOM 7422 C C . ARG B 1 88 ? 17.594 35.312 32.656 1 97.75 88 ARG B C 1
ATOM 7424 O O . ARG B 1 88 ? 18.266 35.188 33.688 1 97.75 88 ARG B O 1
ATOM 7431 N N . LEU B 1 89 ? 16.344 35.719 32.625 1 98.12 89 LEU B N 1
ATOM 7432 C CA . LEU B 1 89 ? 15.625 36 33.844 1 98.12 89 LEU B CA 1
ATOM 7433 C C . LEU B 1 89 ? 14.359 35.156 33.969 1 98.12 89 LEU B C 1
ATOM 7435 O O . LEU B 1 89 ? 13.617 35.031 32.969 1 98.12 89 LEU B O 1
ATOM 7439 N N . ILE B 1 90 ? 14.156 34.531 35.094 1 98 90 ILE B N 1
ATOM 7440 C CA . ILE B 1 90 ? 12.961 33.75 35.375 1 98 90 ILE B CA 1
ATOM 7441 C C . ILE B 1 90 ? 12.211 34.344 36.562 1 98 90 ILE B C 1
ATOM 7443 O O . ILE B 1 90 ? 12.828 34.719 37.562 1 98 90 ILE B O 1
ATOM 7447 N N . ASN B 1 91 ? 10.945 34.5 36.438 1 98.5 91 ASN B N 1
ATOM 7448 C CA . ASN B 1 91 ? 10.117 35.062 37.5 1 98.5 91 ASN B CA 1
ATOM 7449 C C . ASN B 1 91 ? 8.734 34.438 37.531 1 98.5 91 ASN B C 1
ATOM 7451 O O . ASN B 1 91 ? 8.203 34.031 36.5 1 98.5 91 ASN B O 1
ATOM 7455 N N . SER B 1 92 ? 8.219 34.281 38.719 1 98.69 92 SER B N 1
ATOM 7456 C CA . SER B 1 92 ? 6.836 33.844 38.844 1 98.69 92 SER B CA 1
ATOM 7457 C C . SER B 1 92 ? 5.867 34.938 38.438 1 98.69 92 SER B C 1
ATOM 7459 O O . SER B 1 92 ? 6.094 36.125 38.75 1 98.69 92 SER B O 1
ATOM 7461 N N . LEU B 1 93 ? 4.828 34.594 37.75 1 98.62 93 LEU B N 1
ATOM 7462 C CA . LEU B 1 93 ? 3.74 35.531 37.5 1 98.62 93 LEU B CA 1
ATOM 7463 C C . LEU B 1 93 ? 2.619 35.375 38.5 1 98.62 93 LEU B C 1
ATOM 7465 O O . LEU B 1 93 ? 1.684 36.188 38.562 1 98.62 93 LEU B O 1
ATOM 7469 N N . GLY B 1 94 ? 2.723 34.406 39.312 1 98.56 94 GLY B N 1
ATOM 7470 C CA . GLY B 1 94 ? 1.684 33.969 40.25 1 98.56 94 GLY B CA 1
ATOM 7471 C C . GLY B 1 94 ? 1.301 32.5 40.094 1 98.56 94 GLY B C 1
ATOM 7472 O O . GLY B 1 94 ? 1.919 31.781 39.312 1 98.56 94 GLY B O 1
ATOM 7473 N N . SER B 1 95 ? 0.331 32.094 40.906 1 98.5 95 SER B N 1
ATOM 7474 C CA . SER B 1 95 ? -0.03 30.672 40.906 1 98.5 95 SER B CA 1
ATOM 7475 C C . SER B 1 95 ? -1.53 30.484 40.719 1 98.5 95 SER B C 1
ATOM 7477 O O . SER B 1 95 ? -2.316 31.391 40.969 1 98.5 95 SER B O 1
ATOM 7479 N N . PHE B 1 96 ? -1.948 29.391 40.125 1 98.12 96 PHE B N 1
ATOM 7480 C CA . PHE B 1 96 ? -3.336 28.938 40.094 1 98.12 96 PHE B CA 1
ATOM 7481 C C . PHE B 1 96 ? -3.422 27.422 40.219 1 98.12 96 PHE B C 1
ATOM 7483 O O . PHE B 1 96 ? -2.506 26.719 39.812 1 98.12 96 PHE B O 1
ATOM 7490 N N . THR B 1 97 ? -4.457 26.922 40.812 1 97.19 97 THR B N 1
ATOM 7491 C CA . THR B 1 97 ? -4.824 25.5 40.906 1 97.19 97 THR B CA 1
ATOM 7492 C C . THR B 1 97 ? -6.312 25.312 40.625 1 97.19 97 THR B C 1
ATOM 7494 O O . THR B 1 97 ? -7.094 26.266 40.75 1 97.19 97 THR B O 1
ATOM 7497 N N . ASP B 1 98 ? -6.699 24.203 40.156 1 96.56 98 ASP B N 1
ATOM 7498 C CA . ASP B 1 98 ? -8.086 23.812 39.969 1 96.56 98 ASP B CA 1
ATOM 7499 C C . ASP B 1 98 ? -8.75 24.688 38.906 1 96.56 98 ASP B C 1
ATOM 7501 O O . ASP B 1 98 ? -9.891 25.125 39.062 1 96.56 98 ASP B O 1
ATOM 7505 N N . ARG B 1 99 ? -7.996 25.094 37.875 1 97.62 99 ARG B N 1
ATOM 7506 C CA . ARG B 1 99 ? -8.492 25.828 36.719 1 97.62 99 ARG B CA 1
ATOM 7507 C C . ARG B 1 99 ? -8.023 25.172 35.406 1 97.62 99 ARG B C 1
ATOM 7509 O O . ARG B 1 99 ? -6.82 24.984 35.219 1 97.62 99 ARG B O 1
ATOM 7516 N N . ASN B 1 100 ? -8.992 24.859 34.594 1 98.38 100 ASN B N 1
ATOM 7517 C CA . ASN B 1 100 ? -8.633 24.219 33.344 1 98.38 100 ASN B CA 1
ATOM 7518 C C . ASN B 1 100 ? -7.941 25.188 32.406 1 98.38 100 ASN B C 1
ATOM 7520 O O . ASN B 1 100 ? -8.289 26.359 32.344 1 98.38 100 ASN B O 1
ATOM 7524 N N . PHE B 1 101 ? -6.973 24.719 31.734 1 98.69 101 PHE B N 1
ATOM 7525 C CA . PHE B 1 101 ? -6.332 25.531 30.703 1 98.69 101 PHE B CA 1
ATOM 7526 C C . PHE B 1 101 ? -5.992 24.688 29.484 1 98.69 101 PHE B C 1
ATOM 7528 O O . PHE B 1 101 ? -5.988 23.453 29.562 1 98.69 101 PHE B O 1
ATOM 7535 N N . VAL B 1 102 ? -5.848 25.297 28.359 1 98.75 102 VAL B N 1
ATOM 7536 C CA . VAL B 1 102 ? -5.168 24.766 27.188 1 98.75 102 VAL B CA 1
ATOM 7537 C C . VAL B 1 102 ? -3.977 25.641 26.828 1 98.75 102 VAL B C 1
ATOM 7539 O O . VAL B 1 102 ? -4.012 26.859 27.031 1 98.75 102 VAL B O 1
ATOM 7542 N N . SER B 1 103 ? -2.902 25.047 26.422 1 98.69 103 SER B N 1
ATOM 7543 C CA . SER B 1 103 ? -1.685 25.766 26.078 1 98.69 103 SER B CA 1
ATOM 7544 C C . SER B 1 103 ? -1.016 25.141 24.844 1 98.69 103 SER B C 1
ATOM 7546 O O . SER B 1 103 ? -1.378 24.047 24.422 1 98.69 103 SER B O 1
ATOM 7548 N N . ILE B 1 104 ? -0.164 25.938 24.25 1 98.5 104 ILE B N 1
ATOM 7549 C CA . ILE B 1 104 ? 0.739 25.438 23.219 1 98.5 104 ILE B CA 1
ATOM 7550 C C . ILE B 1 104 ? 2.182 25.516 23.703 1 98.5 104 ILE B C 1
ATOM 7552 O O . ILE B 1 104 ? 2.611 26.547 24.219 1 98.5 104 ILE B O 1
ATOM 7556 N N . PHE B 1 105 ? 2.891 24.438 23.594 1 98.19 105 PHE B N 1
ATOM 7557 C CA . PHE B 1 105 ? 4.301 24.406 23.969 1 98.19 105 PHE B CA 1
ATOM 7558 C C . PHE B 1 105 ? 5.141 23.75 22.891 1 98.19 105 PHE B C 1
ATOM 7560 O O . PHE B 1 105 ? 4.613 23.016 22.047 1 98.19 105 PHE B O 1
ATOM 7567 N N . ARG B 1 106 ? 6.359 24.047 22.797 1 97.31 106 ARG B N 1
ATOM 7568 C CA . ARG B 1 106 ? 7.27 23.406 21.844 1 97.31 106 ARG B CA 1
ATOM 7569 C C . ARG B 1 106 ? 7.707 22.031 22.344 1 97.31 106 ARG B C 1
ATOM 7571 O O . ARG B 1 106 ? 8.562 21.922 23.234 1 97.31 106 ARG B O 1
ATOM 7578 N N . PHE B 1 107 ? 7.195 20.953 21.75 1 96.94 107 PHE B N 1
ATOM 7579 C CA . PHE B 1 107 ? 7.605 19.609 22.156 1 96.94 107 PHE B CA 1
ATOM 7580 C C . PHE B 1 107 ? 8.898 19.203 21.453 1 96.94 107 PHE B C 1
ATOM 7582 O O . PHE B 1 107 ? 9.594 18.297 21.891 1 96.94 107 PHE B O 1
ATOM 7589 N N . LYS B 1 108 ? 9.141 19.828 20.312 1 96.12 108 LYS B N 1
ATOM 7590 C CA . LYS B 1 108 ? 10.43 19.859 19.641 1 96.12 108 LYS B CA 1
ATOM 7591 C C . LYS B 1 108 ? 10.922 21.297 19.484 1 96.12 108 LYS B C 1
ATOM 7593 O O . LYS B 1 108 ? 10.156 22.25 19.656 1 96.12 108 LYS B O 1
ATOM 7598 N N . THR B 1 109 ? 12.172 21.438 19.156 1 94.88 109 THR B N 1
ATOM 7599 C CA . THR B 1 109 ? 12.711 22.797 19.062 1 94.88 109 THR B CA 1
ATOM 7600 C C . THR B 1 109 ? 11.945 23.594 18.016 1 94.88 109 THR B C 1
ATOM 7602 O O . THR B 1 109 ? 11.789 24.812 18.156 1 94.88 109 THR B O 1
ATOM 7605 N N . TRP B 1 110 ? 11.484 22.969 17 1 95.69 110 TRP B N 1
ATOM 7606 C CA . TRP B 1 110 ? 10.906 23.688 15.883 1 95.69 110 TRP B CA 1
ATOM 7607 C C . TRP B 1 110 ? 9.414 23.391 15.75 1 95.69 110 TRP B C 1
ATOM 7609 O O . TRP B 1 110 ? 8.734 23.969 14.906 1 95.69 110 TRP B O 1
ATOM 7619 N N . TRP B 1 111 ? 8.805 22.516 16.531 1 97.06 111 TRP B N 1
ATOM 7620 C CA . TRP B 1 111 ? 7.395 22.141 16.438 1 97.06 111 TRP B CA 1
ATOM 7621 C C . TRP B 1 111 ? 6.699 22.266 17.781 1 97.06 111 TRP B C 1
ATOM 7623 O O . TRP B 1 111 ? 7.324 22.094 18.828 1 97.06 111 TRP B O 1
ATOM 7633 N N . SER B 1 112 ? 5.422 22.562 17.75 1 97.62 112 SER B N 1
ATOM 7634 C CA . SER B 1 112 ? 4.648 22.766 18.969 1 97.62 112 SER B CA 1
ATOM 7635 C C . SER B 1 112 ? 3.348 21.969 18.938 1 97.62 112 SER B C 1
ATOM 7637 O O . SER B 1 112 ? 2.916 21.516 17.875 1 97.62 112 SER B O 1
ATOM 7639 N N . THR B 1 113 ? 2.799 21.719 20.062 1 97.19 113 THR B N 1
ATOM 7640 C CA . THR B 1 113 ? 1.538 21 20.219 1 97.19 113 THR B CA 1
ATOM 7641 C C . THR B 1 113 ? 0.77 21.5 21.438 1 97.19 113 THR B C 1
ATOM 7643 O O . THR B 1 113 ? 1.278 22.312 22.203 1 97.19 113 THR B O 1
ATOM 7646 N N . MET B 1 114 ? -0.474 21.062 21.547 1 97.88 114 MET B N 1
ATOM 7647 C CA . MET B 1 114 ? -1.343 21.516 22.641 1 97.88 114 MET B CA 1
ATOM 7648 C C . MET B 1 114 ? -1.126 20.656 23.891 1 97.88 114 ME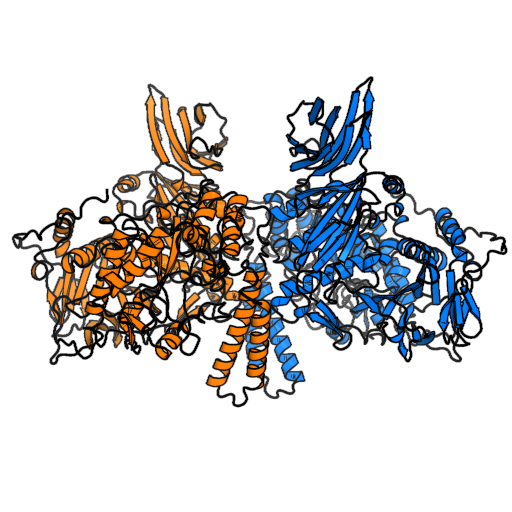T B C 1
ATOM 7650 O O . MET B 1 114 ? -0.645 19.531 23.797 1 97.88 114 MET B O 1
ATOM 7654 N N . TRP B 1 115 ? -1.41 21.234 25 1 98.19 115 TRP B N 1
ATOM 7655 C CA . TRP B 1 115 ? -1.432 20.562 26.297 1 98.19 115 TRP B CA 1
ATOM 7656 C C . TRP B 1 115 ? -2.525 21.141 27.188 1 98.19 115 TRP B C 1
ATOM 7658 O O . TRP B 1 115 ? -2.838 22.328 27.109 1 98.19 115 TRP B O 1
ATOM 7668 N N . VAL B 1 116 ? -3.137 20.25 27.984 1 98.38 116 VAL B N 1
ATOM 7669 C CA . VAL B 1 116 ? -4.184 20.703 28.906 1 98.38 116 VAL B CA 1
ATOM 7670 C C . VAL B 1 116 ? -3.814 20.328 30.344 1 98.38 116 VAL B C 1
ATOM 7672 O O . VAL B 1 116 ? -3.062 19.375 30.562 1 98.38 116 VAL B O 1
ATOM 7675 N N . GLY B 1 117 ? -4.258 21.125 31.219 1 98.12 117 GLY B N 1
ATOM 7676 C CA . GLY B 1 117 ? -4.062 20.906 32.656 1 98.12 117 GLY B CA 1
ATOM 7677 C C . GLY B 1 117 ? -4.961 21.781 33.5 1 98.12 117 GLY B C 1
ATOM 7678 O O . GLY B 1 117 ? -5.934 22.344 33 1 98.12 117 GLY B O 1
ATOM 7679 N N . SER B 1 118 ? -4.66 21.75 34.875 1 98.38 118 SER B N 1
ATOM 7680 C CA . SER B 1 118 ? -5.523 22.484 35.781 1 98.38 118 SER B CA 1
ATOM 7681 C C . SER B 1 118 ? -4.703 23.281 36.812 1 98.38 118 SER B C 1
ATOM 7683 O O . SER B 1 118 ? -5.254 23.844 37.75 1 98.38 118 SER B O 1
ATOM 7685 N N . SER B 1 119 ? -3.418 23.297 36.594 1 98.44 119 SER B N 1
ATOM 7686 C CA . SER B 1 119 ? -2.52 24.031 37.5 1 98.44 119 SER B CA 1
ATOM 7687 C C . SER B 1 119 ? -1.347 24.625 36.719 1 98.44 119 SER B C 1
ATOM 7689 O O . SER B 1 119 ? -0.983 24.125 35.656 1 98.44 119 SER B O 1
ATOM 7691 N N . GLY B 1 120 ? -0.79 25.703 37.312 1 98.44 120 GLY B N 1
ATOM 7692 C CA . GLY B 1 120 ? 0.415 26.266 36.719 1 98.44 120 GLY B CA 1
ATOM 7693 C C . GLY B 1 120 ? 1.554 25.266 36.625 1 98.44 120 GLY B C 1
ATOM 7694 O O . GLY B 1 120 ? 2.379 25.328 35.719 1 98.44 120 GLY B O 1
ATOM 7695 N N . SER B 1 121 ? 1.553 24.312 37.5 1 98.38 121 SER B N 1
ATOM 7696 C CA . SER B 1 121 ? 2.596 23.297 37.531 1 98.38 121 SER B CA 1
ATOM 7697 C C . SER B 1 121 ? 2.443 22.297 36.375 1 98.38 121 SER B C 1
ATOM 7699 O O . SER B 1 121 ? 3.377 21.547 36.062 1 98.38 121 SER B O 1
ATOM 7701 N N . ASP B 1 122 ? 1.279 22.297 35.75 1 97.75 122 ASP B N 1
ATOM 7702 C CA . ASP B 1 122 ? 1.017 21.359 34.656 1 97.75 122 ASP B CA 1
ATOM 7703 C C . ASP B 1 122 ? 1.555 21.891 33.344 1 97.75 122 ASP B C 1
ATOM 7705 O O . ASP B 1 122 ? 1.675 21.141 32.375 1 97.75 122 ASP B O 1
ATOM 7709 N N . ILE B 1 123 ? 1.873 23.172 33.312 1 97.31 123 ILE B N 1
ATOM 7710 C CA . ILE B 1 123 ? 2.377 23.781 32.094 1 97.31 123 ILE B CA 1
ATOM 7711 C C . ILE B 1 123 ? 3.664 23.078 31.656 1 97.31 123 ILE B C 1
ATOM 7713 O O . ILE B 1 123 ? 4.348 22.469 32.469 1 97.31 123 ILE B O 1
ATOM 7717 N N . GLN B 1 124 ? 3.926 23.094 30.344 1 97.5 124 GLN B N 1
ATOM 7718 C CA . GLN B 1 124 ? 5.141 22.484 29.812 1 97.5 124 GLN B CA 1
ATOM 7719 C C . GLN B 1 124 ? 6.211 23.547 29.547 1 97.5 124 GLN B C 1
ATOM 7721 O O . GLN B 1 124 ? 5.906 24.734 29.484 1 97.5 124 GLN B O 1
ATOM 7726 N N . MET B 1 125 ? 7.445 23.078 29.406 1 96.94 125 MET B N 1
ATOM 7727 C CA . MET B 1 125 ? 8.523 24 29.047 1 96.94 125 MET B CA 1
ATOM 7728 C C . MET B 1 125 ? 8.266 24.641 27.688 1 96.94 125 MET B C 1
ATOM 7730 O O . MET B 1 125 ? 7.668 24.016 26.812 1 96.94 125 MET B O 1
ATOM 7734 N N . GLU B 1 126 ? 8.734 25.922 27.562 1 97.44 126 GLU B N 1
ATOM 7735 C CA . GLU B 1 126 ? 8.656 26.641 26.297 1 97.44 126 GLU B CA 1
ATOM 7736 C C . GLU B 1 126 ? 7.211 26.781 25.828 1 97.44 126 GLU B C 1
ATOM 7738 O O . GLU B 1 126 ? 6.926 26.672 24.641 1 97.44 126 GLU B O 1
ATOM 7743 N N . THR B 1 127 ? 6.332 26.953 26.766 1 98.12 127 THR B N 1
ATOM 7744 C CA . THR B 1 127 ? 4.945 27.25 26.438 1 98.12 127 THR B CA 1
ATOM 7745 C C . THR B 1 127 ? 4.828 28.625 25.797 1 98.12 127 THR B C 1
ATOM 7747 O O . THR B 1 127 ? 5.324 29.609 26.344 1 98.12 127 THR B O 1
ATOM 7750 N N . GLN B 1 128 ? 4.117 28.703 24.688 1 98.06 128 GLN B N 1
ATOM 7751 C CA . GLN B 1 128 ? 4.012 29.906 23.875 1 98.06 128 GLN B CA 1
ATOM 7752 C C . GLN B 1 128 ? 2.824 30.766 24.312 1 98.06 128 GLN B C 1
ATOM 7754 O O . GLN B 1 128 ? 2.822 31.969 24.125 1 98.06 128 GLN B O 1
ATOM 7759 N N . TRP B 1 129 ? 1.832 30.172 24.797 1 98.5 129 TRP B N 1
ATOM 7760 C CA . TRP B 1 129 ? 0.692 30.859 25.406 1 98.5 129 TRP B CA 1
ATOM 7761 C C . TRP B 1 129 ? -0.151 29.891 26.234 1 98.5 129 TRP B C 1
ATOM 7763 O O . TRP B 1 129 ? -0.045 28.672 26.062 1 98.5 129 TRP B O 1
ATOM 7773 N N . VAL B 1 130 ? -0.92 30.422 27.156 1 98.81 130 VAL B N 1
ATOM 7774 C CA . VAL B 1 130 ? -1.854 29.672 27.969 1 98.81 130 VAL B CA 1
ATOM 7775 C C . VAL B 1 130 ? -3.223 30.344 27.969 1 98.81 130 VAL B C 1
ATOM 7777 O O . VAL B 1 130 ? -3.324 31.562 28.172 1 98.81 130 VAL B O 1
ATOM 7780 N N . LEU B 1 131 ? -4.227 29.594 27.641 1 98.81 131 LEU B N 1
ATOM 7781 C CA . LEU B 1 131 ? -5.617 30.031 27.703 1 98.81 131 LEU B CA 1
ATOM 7782 C C . LEU B 1 131 ? -6.34 29.391 28.891 1 98.81 131 LEU B C 1
ATOM 7784 O O . LEU B 1 131 ? -6.438 28.172 28.969 1 98.81 131 LEU B O 1
ATOM 7788 N N . LEU B 1 132 ? -6.859 30.234 29.797 1 98.75 132 LEU B N 1
ATOM 7789 C CA . LEU B 1 132 ? -7.504 29.766 31.031 1 98.75 132 LEU B CA 1
ATOM 7790 C C . LEU B 1 132 ? -9.023 29.828 30.891 1 98.75 132 LEU B C 1
ATOM 7792 O O . LEU B 1 132 ? -9.562 30.781 30.328 1 98.75 132 LEU B O 1
ATOM 7796 N N . ASP B 1 133 ? -9.641 28.781 31.375 1 98.38 133 ASP B N 1
ATOM 7797 C CA . ASP B 1 133 ? -11.086 28.797 31.562 1 98.38 133 ASP B CA 1
ATOM 7798 C C . ASP B 1 133 ? -11.469 29.641 32.781 1 98.38 133 ASP B C 1
ATOM 7800 O O . ASP B 1 133 ? -10.906 29.469 33.844 1 98.38 133 ASP B O 1
ATOM 7804 N N . VAL B 1 134 ? -12.336 30.609 32.562 1 98 134 VAL B N 1
ATOM 7805 C CA . VAL B 1 134 ? -12.812 31.453 33.656 1 98 134 VAL B CA 1
ATOM 7806 C C . VAL B 1 134 ? -14.336 31.375 33.75 1 98 134 VAL B C 1
ATOM 7808 O O . VAL B 1 134 ? -15.031 32.375 33.5 1 98 134 VAL B O 1
ATOM 7811 N N . PRO B 1 135 ? -14.758 30.281 34.219 1 96.75 135 PRO B N 1
ATOM 7812 C CA . PRO B 1 135 ? -16.203 30.062 34.219 1 96.75 135 PRO B CA 1
ATOM 7813 C C . PRO B 1 135 ? -16.953 31.062 35.094 1 96.75 135 PRO B C 1
ATOM 7815 O O . PRO B 1 135 ? -18.109 31.406 34.812 1 96.75 135 PRO B O 1
ATOM 7818 N N . GLU B 1 136 ? -16.344 31.625 36.156 1 96.56 136 GLU B N 1
ATOM 7819 C CA . GLU B 1 136 ? -16.953 32.594 37.031 1 96.56 136 GLU B CA 1
ATOM 7820 C C . GLU B 1 136 ? -17.469 33.812 36.25 1 96.56 136 GLU B C 1
ATOM 7822 O O . GLU B 1 136 ? -18.438 34.438 36.656 1 96.56 136 GLU B O 1
ATOM 7827 N N . LEU B 1 137 ? -16.781 34.062 35.219 1 96.75 137 LEU B N 1
ATOM 7828 C CA . LEU B 1 137 ? -17.141 35.25 34.406 1 96.75 137 LEU B CA 1
ATOM 7829 C C . LEU B 1 137 ? -17.672 34.812 33.031 1 96.75 137 LEU B C 1
ATOM 7831 O O . LEU B 1 137 ? -17.844 35.625 32.156 1 96.75 137 LEU B O 1
ATOM 7835 N N . ARG B 1 138 ? -17.891 33.5 32.875 1 97.25 138 ARG B N 1
ATOM 7836 C CA . ARG B 1 138 ? -18.266 32.938 31.594 1 97.25 138 ARG B CA 1
ATOM 7837 C C . ARG B 1 138 ? -17.344 33.438 30.484 1 97.25 138 ARG B C 1
ATOM 7839 O O . ARG B 1 138 ? -17.812 33.969 29.469 1 97.25 138 ARG B O 1
ATOM 7846 N N . SER B 1 139 ? -16.078 33.375 30.812 1 98.06 139 SER B N 1
ATOM 7847 C CA . SER B 1 139 ? -15.078 33.969 29.922 1 98.06 139 SER B CA 1
ATOM 7848 C C . SER B 1 139 ? -13.797 33.156 29.891 1 98.06 139 SER B C 1
ATOM 7850 O O . SER B 1 139 ? -13.742 32.062 30.484 1 98.06 139 SER B O 1
ATOM 7852 N N . TYR B 1 140 ? -12.898 33.625 29.109 1 98.62 140 TYR B N 1
ATOM 7853 C CA . TYR B 1 140 ? -11.555 33.062 28.969 1 98.62 140 TYR B CA 1
ATOM 7854 C C . TYR B 1 140 ? -10.492 34.125 29.141 1 98.62 140 TYR B C 1
ATOM 7856 O O . TYR B 1 140 ? -10.719 35.281 28.828 1 98.62 140 TYR B O 1
ATOM 7864 N N . ALA B 1 141 ? -9.375 33.719 29.641 1 98.75 141 ALA B N 1
ATOM 7865 C CA . ALA B 1 141 ? -8.25 34.656 29.781 1 98.75 141 ALA B CA 1
ATOM 7866 C C . ALA B 1 141 ? -6.988 34.062 29.156 1 98.75 141 ALA B C 1
ATOM 7868 O O . ALA B 1 141 ? -6.719 32.875 29.266 1 98.75 141 ALA B O 1
ATOM 7869 N N . LEU B 1 142 ? -6.262 34.969 28.516 1 98.81 142 LEU B N 1
ATOM 7870 C CA . LEU B 1 142 ? -5.039 34.562 27.828 1 98.81 142 LEU B CA 1
ATOM 7871 C C . LEU B 1 142 ? -3.814 35.188 28.484 1 98.81 142 LEU B C 1
ATOM 7873 O O . LEU B 1 142 ? -3.83 36.344 28.859 1 98.81 142 LEU B O 1
ATOM 7877 N N . ILE B 1 143 ? -2.773 34.375 28.75 1 98.81 143 ILE B N 1
ATOM 7878 C CA . ILE B 1 143 ? -1.434 34.844 29.078 1 98.81 143 ILE B CA 1
ATOM 7879 C C . ILE B 1 143 ? -0.511 34.656 27.875 1 98.81 143 ILE B C 1
ATOM 7881 O O . ILE B 1 143 ? -0.266 33.531 27.453 1 98.81 143 ILE B O 1
ATOM 7885 N N . LEU B 1 144 ? 0.017 35.75 27.375 1 98.81 144 LEU B N 1
ATOM 7886 C CA . LEU B 1 144 ? 0.771 35.75 26.125 1 98.81 144 LEU B CA 1
ATOM 7887 C C . LEU B 1 144 ? 2.162 36.344 26.328 1 98.81 144 LEU B C 1
ATOM 7889 O O . LEU B 1 144 ? 2.318 37.562 26.391 1 98.81 144 LEU B O 1
ATOM 7893 N N . PRO B 1 145 ? 3.217 35.438 26.422 1 98.69 145 PRO B N 1
ATOM 7894 C CA . PRO B 1 145 ? 4.586 35.969 26.438 1 98.69 145 PRO B CA 1
ATOM 7895 C C . PRO B 1 145 ? 4.938 36.75 25.172 1 98.69 145 PRO B C 1
ATOM 7897 O O . PRO B 1 145 ? 4.527 36.375 24.078 1 98.69 145 PRO B O 1
ATOM 7900 N N . LEU B 1 146 ? 5.723 37.812 25.328 1 98.56 146 LEU B N 1
ATOM 7901 C CA . LEU B 1 146 ? 6.074 38.688 24.219 1 98.56 146 LEU B CA 1
ATOM 7902 C C . LEU B 1 146 ? 7.582 38.906 24.141 1 98.56 146 LEU B C 1
ATOM 7904 O O . LEU B 1 146 ? 8.344 38.156 24.766 1 98.56 146 LEU B O 1
ATOM 7908 N N . ILE B 1 147 ? 7.914 39.781 23.234 1 98.31 147 ILE B N 1
ATOM 7909 C CA . ILE B 1 147 ? 9.273 40.281 23.141 1 98.31 147 ILE B CA 1
ATOM 7910 C C . ILE B 1 147 ? 9.336 41.688 23.719 1 98.31 147 ILE B C 1
ATOM 7912 O O . ILE B 1 147 ? 8.414 42.5 23.5 1 98.31 147 ILE B O 1
ATOM 7916 N N . GLU B 1 148 ? 10.312 42 24.469 1 98.12 148 GLU B N 1
ATOM 7917 C CA . GLU B 1 148 ? 10.602 43.344 24.922 1 98.12 148 GLU B CA 1
ATOM 7918 C C . GLU B 1 148 ? 12.094 43.656 24.812 1 98.12 148 GLU B C 1
ATOM 7920 O O . GLU B 1 148 ? 12.922 42.938 25.375 1 98.12 148 GLU B O 1
ATOM 7925 N N . GLY B 1 149 ? 12.406 44.688 24.125 1 96.88 149 GLY B N 1
ATOM 7926 C CA . GLY B 1 149 ? 13.805 44.969 23.844 1 96.88 149 GLY B CA 1
ATOM 7927 C C . GLY B 1 149 ? 14.484 43.812 23.094 1 96.88 149 GLY B C 1
ATOM 7928 O O . GLY B 1 149 ? 14.008 43.406 22.031 1 96.88 149 GLY B O 1
ATOM 7929 N N . LYS B 1 150 ? 15.57 43.344 23.719 1 98.12 150 LYS B N 1
ATOM 7930 C CA . LYS B 1 150 ? 16.328 42.281 23.078 1 98.12 150 LYS B CA 1
ATOM 7931 C C . LYS B 1 150 ? 16.031 40.938 23.734 1 98.12 150 LYS B C 1
ATOM 7933 O O . LYS B 1 150 ? 16.797 39.969 23.594 1 98.12 150 LYS B O 1
ATOM 7938 N N . PHE B 1 151 ? 14.867 40.844 24.422 1 98.31 151 PHE B N 1
ATOM 7939 C CA . PHE B 1 151 ? 14.547 39.625 25.172 1 98.31 151 PHE B CA 1
ATOM 7940 C C . PHE B 1 151 ? 13.258 39 24.656 1 98.31 151 PHE B C 1
ATOM 7942 O O . PHE B 1 151 ? 12.266 39.688 24.438 1 98.31 151 PHE B O 1
ATOM 7949 N N . ARG B 1 152 ? 13.312 37.75 24.391 1 98.12 152 ARG B N 1
ATOM 7950 C CA . ARG B 1 152 ? 12.148 36.906 24.094 1 98.12 152 ARG B CA 1
ATOM 7951 C C . ARG B 1 152 ? 11.719 36.125 25.328 1 98.12 152 ARG B C 1
ATOM 7953 O O . ARG B 1 152 ? 12.555 35.656 26.109 1 98.12 152 ARG B O 1
ATOM 7960 N N . SER B 1 153 ? 10.43 35.938 25.516 1 98.31 153 SER B N 1
ATOM 7961 C CA . SER B 1 153 ? 10 35.219 26.719 1 98.31 153 SER B CA 1
ATOM 7962 C C . SER B 1 153 ? 9.109 34.031 26.359 1 98.31 153 SER B C 1
ATOM 7964 O O . SER B 1 153 ? 8.562 33.969 25.266 1 98.31 153 SER B O 1
ATOM 7966 N N . ALA B 1 154 ? 9.008 33.062 27.219 1 98.31 154 ALA B N 1
ATOM 7967 C CA . ALA B 1 154 ? 8.141 31.891 27.203 1 98.31 154 ALA B CA 1
ATOM 7968 C C . ALA B 1 154 ? 7.762 31.469 28.625 1 98.31 154 ALA B C 1
ATOM 7970 O O . ALA B 1 154 ? 8.375 31.906 29.594 1 98.31 154 ALA B O 1
ATOM 7971 N N . LEU B 1 155 ? 6.711 30.672 28.703 1 98.5 155 LEU B N 1
ATOM 7972 C CA . LEU B 1 155 ? 6.254 30.234 30.016 1 98.5 155 LEU B CA 1
ATOM 7973 C C . LEU B 1 155 ? 6.801 28.859 30.359 1 98.5 155 LEU B C 1
ATOM 7975 O O . LEU B 1 155 ? 6.992 28.031 29.469 1 98.5 155 LEU B O 1
ATOM 7979 N N . HIS B 1 156 ? 7.09 28.656 31.594 1 98.12 156 HIS B N 1
ATOM 7980 C CA . HIS B 1 156 ? 7.574 27.406 32.156 1 98.12 156 HIS B CA 1
ATOM 7981 C C . HIS B 1 156 ? 6.746 26.984 33.375 1 98.12 156 HIS B C 1
ATOM 7983 O O . HIS B 1 156 ? 6.082 27.828 34 1 98.12 156 HIS B O 1
ATOM 7989 N N . PRO B 1 157 ? 6.781 25.688 33.625 1 97.75 157 PRO B N 1
ATOM 7990 C CA . PRO B 1 157 ? 6.09 25.25 34.844 1 97.75 157 PRO B CA 1
ATOM 7991 C C . PRO B 1 157 ? 6.844 25.625 36.125 1 97.75 157 PRO B C 1
ATOM 7993 O O . PRO B 1 157 ? 8.078 25.594 36.156 1 97.75 157 PRO B O 1
ATOM 7996 N N . GLY B 1 158 ? 6.082 26.016 37.125 1 97.94 158 GLY B N 1
ATOM 7997 C CA . GLY B 1 158 ? 6.629 26.25 38.469 1 97.94 158 GLY B CA 1
ATOM 7998 C C . GLY B 1 158 ? 6.059 25.312 39.531 1 97.94 158 GLY B C 1
ATOM 7999 O O . GLY B 1 158 ? 5.129 24.547 39.25 1 97.94 158 GLY B O 1
ATOM 8000 N N . ASP B 1 159 ? 6.691 25.375 40.656 1 97.25 159 ASP B N 1
ATOM 8001 C CA . ASP B 1 159 ? 6.199 24.578 41.781 1 97.25 159 ASP B CA 1
ATOM 8002 C C . ASP B 1 159 ? 4.941 25.203 42.375 1 97.25 159 ASP B C 1
ATOM 8004 O O . ASP B 1 159 ? 4.707 26.406 42.25 1 97.25 159 ASP B O 1
ATOM 8008 N N . ASP B 1 160 ? 4.145 24.375 42.969 1 97.38 160 ASP B N 1
ATOM 8009 C CA . ASP B 1 160 ? 2.992 24.781 43.75 1 97.38 160 ASP B CA 1
ATOM 8010 C C . ASP B 1 160 ? 2.039 25.656 42.938 1 97.38 160 ASP B C 1
ATOM 8012 O O . ASP B 1 160 ? 1.527 26.656 43.438 1 97.38 160 ASP B O 1
ATOM 8016 N N . GLY B 1 161 ? 1.957 25.312 41.656 1 98.25 161 GLY B N 1
ATOM 8017 C CA . GLY B 1 161 ? 0.969 25.969 40.812 1 98.25 161 GLY B CA 1
ATOM 8018 C C . GLY B 1 161 ? 1.476 27.234 40.156 1 98.25 161 GLY B C 1
ATOM 8019 O O . GLY B 1 161 ? 0.733 27.922 39.469 1 98.25 161 GLY B O 1
ATOM 8020 N N . HIS B 1 162 ? 2.691 27.625 40.375 1 98.44 162 HIS B N 1
ATOM 8021 C CA . HIS B 1 162 ? 3.223 28.875 39.812 1 98.44 162 HIS B CA 1
ATOM 8022 C C . HIS B 1 162 ? 3.424 28.766 38.312 1 98.44 162 HIS B C 1
ATOM 8024 O O . HIS B 1 162 ? 3.814 27.719 37.812 1 98.44 162 HIS B O 1
ATOM 8030 N N . VAL B 1 163 ? 3.084 29.844 37.688 1 98.69 163 VAL B N 1
ATOM 8031 C CA . VAL B 1 163 ? 3.439 30.047 36.281 1 98.69 163 VAL B CA 1
ATOM 8032 C C . VAL B 1 163 ? 4.715 30.875 36.188 1 98.69 163 VAL B C 1
ATOM 8034 O O . VAL B 1 163 ? 4.75 32.031 36.625 1 98.69 163 VAL B O 1
ATOM 8037 N N . MET B 1 164 ? 5.742 30.266 35.625 1 98.69 164 MET B N 1
ATOM 8038 C CA . MET B 1 164 ? 7.008 30.984 35.5 1 98.69 164 MET B CA 1
ATOM 8039 C C . MET B 1 164 ? 7.141 31.594 34.094 1 98.69 164 MET B C 1
ATOM 8041 O O . MET B 1 164 ? 6.742 30.984 33.125 1 98.69 164 MET B O 1
ATOM 8045 N N . ILE B 1 165 ? 7.625 32.781 34.031 1 98.75 165 ILE B N 1
ATOM 8046 C CA . ILE B 1 165 ? 8 33.406 32.781 1 98.75 165 ILE B CA 1
ATOM 8047 C C . ILE B 1 165 ? 9.523 33.469 32.656 1 98.75 165 ILE B C 1
ATOM 8049 O O . ILE B 1 165 ? 10.203 33.812 33.625 1 98.75 165 ILE B O 1
ATOM 8053 N N . CYS B 1 166 ? 10.008 33.062 31.594 1 98.38 166 CYS B N 1
ATOM 8054 C CA . CYS B 1 166 ? 11.43 33.125 31.297 1 98.38 166 CYS B CA 1
ATOM 8055 C C . CYS B 1 166 ? 11.719 34.094 30.156 1 98.38 166 CYS B C 1
ATOM 8057 O O . CYS B 1 166 ? 11.234 33.875 29.031 1 98.38 166 CYS B O 1
ATOM 8059 N N . ALA B 1 167 ? 12.445 35.156 30.406 1 98.38 167 ALA B N 1
ATOM 8060 C CA . ALA B 1 167 ? 12.914 36.094 29.391 1 98.38 167 ALA B CA 1
ATOM 8061 C C . ALA B 1 167 ? 14.406 35.906 29.109 1 98.38 167 ALA B C 1
ATOM 8063 O O . ALA B 1 167 ? 15.219 35.906 30.031 1 98.38 167 ALA B O 1
ATOM 8064 N N . GLU B 1 168 ? 14.773 35.75 27.891 1 97.94 168 GLU B N 1
ATOM 8065 C CA . GLU B 1 168 ? 16.188 35.531 27.594 1 97.94 168 GLU B CA 1
ATOM 8066 C C . GLU B 1 168 ? 16.594 36.25 26.328 1 97.94 168 GLU B C 1
ATOM 8068 O O . GLU B 1 168 ? 15.828 36.344 25.375 1 97.94 168 GLU B O 1
ATOM 8073 N N . SER B 1 169 ? 17.828 36.719 26.312 1 97.94 169 SER B N 1
ATOM 8074 C CA . SER B 1 169 ? 18.391 37.375 25.141 1 97.94 169 SER B CA 1
ATOM 8075 C C . SER B 1 169 ? 19.156 36.406 24.25 1 97.94 169 SER B C 1
ATOM 8077 O O . SER B 1 169 ? 19.344 36.688 23.062 1 97.94 169 SER B O 1
ATOM 8079 N N . GLY B 1 170 ? 19.609 35.312 24.875 1 96.44 170 GLY B N 1
ATOM 8080 C CA . GLY B 1 170 ? 20.422 34.344 24.141 1 96.44 170 GLY B CA 1
ATOM 8081 C C . GLY B 1 170 ? 21.875 34.719 24.031 1 96.44 170 GLY B C 1
ATOM 8082 O O . GLY B 1 170 ? 22.672 34.031 23.406 1 96.44 170 GLY B O 1
ATOM 8083 N N . SER B 1 171 ? 22.281 35.844 24.625 1 97.62 171 SER B N 1
ATOM 8084 C CA . SER B 1 171 ? 23.656 36.312 24.578 1 97.62 171 SER B CA 1
ATOM 8085 C C . SER B 1 171 ? 24.125 36.844 25.938 1 97.62 171 SER B C 1
ATOM 8087 O O . SER B 1 171 ? 23.438 37.656 26.547 1 97.62 171 SER B O 1
ATOM 8089 N N . THR B 1 172 ? 25.328 36.406 26.359 1 96.88 172 THR B N 1
ATOM 8090 C CA . THR B 1 172 ? 25.906 36.844 27.625 1 96.88 172 THR B CA 1
ATOM 8091 C C . THR B 1 172 ? 26.281 38.312 27.562 1 96.88 172 THR B C 1
ATOM 8093 O O . THR B 1 172 ? 26.516 38.969 28.594 1 96.88 172 THR B O 1
ATOM 8096 N N . GLN B 1 173 ? 26.172 38.906 26.391 1 96.88 173 GLN B N 1
ATOM 8097 C CA . GLN B 1 173 ? 26.562 40.281 26.203 1 96.88 173 GLN B CA 1
ATOM 8098 C C . GLN B 1 173 ? 25.344 41.219 26.312 1 96.88 173 GLN B C 1
ATOM 8100 O O . GLN B 1 173 ? 25.484 42.438 26.312 1 96.88 173 GLN B O 1
ATOM 8105 N N . VAL B 1 174 ? 24.219 40.625 26.406 1 98.19 174 VAL B N 1
ATOM 8106 C CA . VAL B 1 174 ? 22.984 41.406 26.469 1 98.19 174 VAL B CA 1
ATOM 8107 C C . VAL B 1 174 ? 22.234 41.094 27.766 1 98.19 174 VAL B C 1
ATOM 8109 O O . VAL B 1 174 ? 21.703 40 27.922 1 98.19 174 VAL B O 1
ATOM 8112 N N . SER B 1 175 ? 22.125 42 28.641 1 97.88 175 SER B N 1
ATOM 8113 C CA . SER B 1 175 ? 21.484 41.781 29.938 1 97.88 175 SER B CA 1
ATOM 8114 C C . SER B 1 175 ? 20.547 42.938 30.297 1 97.88 175 SER B C 1
ATOM 8116 O O . SER B 1 175 ? 20.656 44.031 29.734 1 97.88 175 SER B O 1
ATOM 8118 N N . THR B 1 176 ? 19.609 42.719 31.047 1 97.81 176 THR B N 1
ATOM 8119 C CA . THR B 1 176 ? 18.688 43.688 31.625 1 97.81 176 THR B CA 1
ATOM 8120 C C . THR B 1 176 ? 18.188 43.188 32.969 1 97.81 176 THR B C 1
ATOM 8122 O O . THR B 1 176 ? 18.453 42.062 33.375 1 97.81 176 THR B O 1
ATOM 8125 N N . SER B 1 177 ? 17.547 44.094 33.75 1 97.69 177 SER B N 1
ATOM 8126 C CA . SER B 1 177 ? 17.047 43.719 35.062 1 97.69 177 SER B CA 1
ATOM 8127 C C . SER B 1 177 ? 15.555 43.969 35.188 1 97.69 177 SER B C 1
ATOM 8129 O O . SER B 1 177 ? 14.945 43.656 36.219 1 97.69 177 SER B O 1
ATOM 8131 N N . SER B 1 178 ? 15.023 44.531 34.156 1 97.56 178 SER B N 1
ATOM 8132 C CA . SER B 1 178 ? 13.617 44.875 34.312 1 97.56 178 SER B CA 1
ATOM 8133 C C . SER B 1 178 ? 12.891 44.844 32.969 1 97.56 178 SER B C 1
ATOM 8135 O O . SER B 1 178 ? 13.492 45.125 31.922 1 97.56 178 SER B O 1
ATOM 8137 N N . PHE B 1 179 ? 11.594 44.531 33.094 1 98.25 179 PHE B N 1
ATOM 8138 C CA . PHE B 1 179 ? 10.656 44.531 31.969 1 98.25 179 PHE B CA 1
ATOM 8139 C C . PHE B 1 179 ? 9.359 45.219 32.344 1 98.25 179 PHE B C 1
ATOM 8141 O O . PHE B 1 179 ? 8.906 45.125 33.5 1 98.25 179 PHE B O 1
ATOM 8148 N N . ASN B 1 180 ? 8.727 45.844 31.344 1 97.25 180 ASN B N 1
ATOM 8149 C CA . ASN B 1 180 ? 7.465 46.531 31.578 1 97.25 180 ASN B CA 1
ATOM 8150 C C . ASN B 1 180 ? 6.316 45.875 30.844 1 97.25 180 ASN B C 1
ATOM 8152 O O . ASN B 1 180 ? 5.148 46.031 31.203 1 97.25 180 ASN B O 1
ATOM 8156 N N . ALA B 1 181 ? 6.66 45.219 29.781 1 98.25 181 ALA B N 1
ATOM 8157 C CA . ALA B 1 181 ? 5.633 44.656 28.906 1 98.25 181 ALA B CA 1
ATOM 8158 C C . ALA B 1 181 ? 6.098 43.312 28.297 1 98.25 181 ALA B C 1
ATOM 8160 O O . ALA B 1 181 ? 5.973 43.125 27.094 1 98.25 181 ALA B O 1
ATOM 8161 N N . ILE B 1 182 ? 6.621 42.438 29.125 1 98.5 182 ILE B N 1
ATOM 8162 C CA . ILE B 1 182 ? 7.23 41.188 28.672 1 98.5 182 ILE B CA 1
ATOM 8163 C C . ILE B 1 182 ? 6.148 40.156 28.438 1 98.5 182 ILE B C 1
ATOM 8165 O O . ILE B 1 182 ? 6.391 39.125 27.781 1 98.5 182 ILE B O 1
ATOM 8169 N N . ALA B 1 183 ? 4.938 40.375 28.938 1 98.69 183 ALA B N 1
ATOM 8170 C CA . ALA B 1 183 ? 3.775 39.531 28.672 1 98.69 183 ALA B CA 1
ATOM 8171 C C . ALA B 1 183 ? 2.506 40.375 28.547 1 98.69 183 ALA B C 1
ATOM 8173 O O . ALA B 1 183 ? 2.477 41.531 28.969 1 98.69 183 ALA B O 1
ATOM 8174 N N . TYR B 1 184 ? 1.545 39.844 27.922 1 98.62 184 TYR B N 1
ATOM 8175 C CA . TYR B 1 184 ? 0.235 40.438 27.766 1 98.62 184 TYR B CA 1
ATOM 8176 C C . TYR B 1 184 ? -0.871 39.531 28.25 1 98.62 184 TYR B C 1
ATOM 8178 O O . TYR B 1 184 ? -0.813 38.312 28.047 1 98.62 184 TYR B O 1
ATOM 8186 N N . VAL B 1 185 ? -1.835 40.031 28.984 1 98.56 185 VAL B N 1
ATOM 8187 C CA . VAL B 1 185 ? -3.02 39.281 29.406 1 98.56 185 VAL B CA 1
ATOM 8188 C C . VAL B 1 185 ? -4.27 39.938 28.812 1 98.56 185 VAL B C 1
ATOM 8190 O O . VAL B 1 185 ? -4.312 41.156 28.609 1 98.56 185 VAL B O 1
ATOM 8193 N N . HIS B 1 186 ? -5.215 39.188 28.484 1 98.56 186 HIS B N 1
ATOM 8194 C CA . HIS B 1 186 ? -6.453 39.625 27.859 1 98.56 186 HIS B CA 1
ATOM 8195 C C . HIS B 1 186 ? -7.613 38.719 28.203 1 98.56 186 HIS B C 1
ATOM 8197 O O . HIS B 1 186 ? -7.41 37.531 28.469 1 98.56 186 HIS B O 1
ATOM 8203 N N . ILE B 1 187 ? -8.859 39.156 28.328 1 98.31 187 ILE B N 1
ATOM 8204 C CA . ILE B 1 187 ? -10.039 38.375 28.656 1 98.31 187 ILE B CA 1
ATOM 8205 C C . ILE B 1 187 ? -11.125 38.625 27.609 1 98.31 187 ILE B C 1
ATOM 8207 O O . ILE B 1 187 ? -11.211 39.688 27.031 1 98.31 187 ILE B O 1
ATOM 8211 N N . SER B 1 188 ? -11.852 37.656 27.266 1 98 188 SER B N 1
ATOM 8212 C CA . SER B 1 188 ? -13 37.719 26.359 1 98 188 SER B CA 1
ATOM 8213 C C . SER B 1 188 ? -13.961 36.562 26.625 1 98 188 SER B C 1
ATOM 8215 O O . SER B 1 188 ? -13.57 35.531 27.172 1 98 188 SER B O 1
ATOM 8217 N N . ASP B 1 189 ? -15.227 36.719 26.328 1 97.25 189 ASP B N 1
ATOM 8218 C CA . ASP B 1 189 ? -16.234 35.688 26.531 1 97.25 189 ASP B CA 1
ATOM 8219 C C . ASP B 1 189 ? -16.234 34.688 25.375 1 97.25 189 ASP B C 1
ATOM 8221 O O . ASP B 1 189 ? -16.938 33.688 25.422 1 97.25 189 ASP B O 1
ATOM 8225 N N . ASN B 1 190 ? -15.508 35 24.312 1 97.25 190 ASN B N 1
ATOM 8226 C CA . ASN B 1 190 ? -15.312 34.125 23.156 1 97.25 190 ASN B CA 1
ATOM 8227 C C . ASN B 1 190 ? -13.836 33.812 22.938 1 97.25 190 ASN B C 1
ATOM 8229 O O . ASN B 1 190 ? -13.031 34.719 22.688 1 97.25 190 ASN B O 1
ATOM 8233 N N . PRO B 1 191 ? -13.477 32.531 23.047 1 98.06 191 PRO B N 1
ATOM 8234 C CA . PRO B 1 191 ? -12.047 32.188 23 1 98.06 191 PRO B CA 1
ATOM 8235 C C . PRO B 1 191 ? -11.406 32.531 21.656 1 98.06 191 PRO B C 1
ATOM 8237 O O . PRO B 1 191 ? -10.211 32.812 21.594 1 98.06 191 PRO B O 1
ATOM 8240 N N . TYR B 1 192 ? -12.18 32.562 20.594 1 98.12 192 TYR B N 1
ATOM 8241 C CA . TYR B 1 192 ? -11.648 32.875 19.281 1 98.12 192 TYR B CA 1
ATOM 8242 C C . TYR B 1 192 ? -11.477 34.406 19.109 1 98.12 192 TYR B C 1
ATOM 8244 O O . TYR B 1 192 ? -10.477 34.844 18.562 1 98.12 192 TYR B O 1
ATOM 8252 N N . ASN B 1 193 ? -12.414 35.156 19.609 1 97.44 193 ASN B N 1
ATOM 8253 C CA . ASN B 1 193 ? -12.234 36.594 19.672 1 97.44 193 ASN B CA 1
ATOM 8254 C C . ASN B 1 193 ? -11.07 36.969 20.578 1 97.44 193 ASN B C 1
ATOM 8256 O O . ASN B 1 193 ? -10.367 37.969 20.312 1 97.44 193 ASN B O 1
ATOM 8260 N N . LEU B 1 194 ? -10.969 36.25 21.641 1 98.38 194 LEU B N 1
ATOM 8261 C CA . LEU B 1 194 ? -9.867 36.469 22.562 1 98.38 194 LEU B CA 1
ATOM 8262 C C . LEU B 1 194 ? -8.523 36.406 21.828 1 98.38 194 LEU B C 1
ATOM 8264 O O . LEU B 1 194 ? -7.68 37.281 22 1 98.38 194 LEU B O 1
ATOM 8268 N N . MET B 1 195 ? -8.305 35.375 21.062 1 98.38 195 MET B N 1
ATOM 8269 C CA . MET B 1 195 ? -7.062 35.219 20.312 1 98.38 195 MET B CA 1
ATOM 8270 C C . MET B 1 195 ? -6.898 36.375 19.312 1 98.38 195 MET B C 1
ATOM 8272 O O . MET B 1 195 ? -5.82 36.969 19.203 1 98.38 195 MET B O 1
ATOM 8276 N N . LYS B 1 196 ? -7.941 36.688 18.594 1 97.75 196 LYS B N 1
ATOM 8277 C CA . LYS B 1 196 ? -7.902 37.75 17.625 1 97.75 196 LYS B CA 1
ATOM 8278 C C . LYS B 1 196 ? -7.535 39.094 18.281 1 97.75 196 LYS B C 1
ATOM 8280 O O . LYS B 1 196 ? -6.66 39.812 17.797 1 97.75 196 LYS B O 1
ATOM 8285 N N . GLU B 1 197 ? -8.172 39.406 19.406 1 98.19 197 GLU B N 1
ATOM 8286 C CA . GLU B 1 197 ? -7.957 40.656 20.109 1 98.19 197 GLU B CA 1
ATOM 8287 C C . GLU B 1 197 ? -6.555 40.719 20.719 1 98.19 197 GLU B C 1
ATOM 8289 O O . GLU B 1 197 ? -5.875 41.75 20.594 1 98.19 197 GLU B O 1
ATOM 8294 N N . ALA B 1 198 ? -6.172 39.688 21.312 1 98.69 198 ALA B N 1
ATOM 8295 C CA . ALA B 1 198 ? -4.871 39.688 21.984 1 98.69 198 ALA B CA 1
ATOM 8296 C C . ALA B 1 198 ? -3.736 39.812 20.969 1 98.69 198 ALA B C 1
ATOM 8298 O O . ALA B 1 198 ? -2.779 40.562 21.188 1 98.69 198 ALA B O 1
ATOM 8299 N N . TYR B 1 199 ? -3.77 39.156 19.891 1 98.56 199 TYR B N 1
ATOM 8300 C CA . TYR B 1 199 ? -2.699 39.219 18.906 1 98.56 199 TYR B CA 1
ATOM 8301 C C . TYR B 1 199 ? -2.748 40.531 18.125 1 98.56 199 TYR B C 1
ATOM 8303 O O . TYR B 1 199 ? -1.716 41.031 17.672 1 98.56 199 TYR B O 1
ATOM 8311 N N . SER B 1 200 ? -3.939 41.094 17.969 1 98.44 200 SER B N 1
ATOM 8312 C CA . SER B 1 200 ? -4.012 42.438 17.438 1 98.44 200 SER B CA 1
ATOM 8313 C C . SER B 1 200 ? -3.32 43.438 18.359 1 98.44 200 SER B C 1
ATOM 8315 O O . SER B 1 200 ? -2.611 44.344 17.891 1 98.44 200 SER B O 1
ATOM 8317 N N . ALA B 1 201 ? -3.561 43.25 19.641 1 98.25 201 ALA B N 1
ATOM 8318 C CA . ALA B 1 201 ? -2.893 44.094 20.609 1 98.25 201 ALA B CA 1
ATOM 8319 C C . ALA B 1 201 ? -1.378 43.938 20.547 1 98.25 201 ALA B C 1
ATOM 8321 O O . ALA B 1 201 ? -0.634 44.906 20.594 1 98.25 201 ALA B O 1
ATOM 8322 N N . ALA B 1 202 ? -0.953 42.719 20.469 1 98.25 202 ALA B N 1
ATOM 8323 C CA . ALA B 1 202 ? 0.476 42.438 20.344 1 98.25 202 ALA B CA 1
ATOM 8324 C C . ALA B 1 202 ? 1.045 43.094 19.078 1 98.25 202 ALA B C 1
ATOM 8326 O O . ALA B 1 202 ? 2.137 43.656 19.109 1 98.25 202 ALA B O 1
ATOM 8327 N N . ARG B 1 203 ? 0.294 42.969 17.953 1 98.25 203 ARG B N 1
ATOM 8328 C CA . ARG B 1 203 ? 0.697 43.531 16.688 1 98.25 203 ARG B CA 1
ATOM 8329 C C . ARG B 1 203 ? 0.886 45.062 16.797 1 98.25 203 ARG B C 1
ATOM 8331 O O . ARG B 1 203 ? 1.899 45.594 16.359 1 98.25 203 ARG B O 1
ATOM 8338 N N . VAL B 1 204 ? 0.007 45.75 17.438 1 97.5 204 VAL B N 1
ATOM 8339 C CA . VAL B 1 204 ? 0.051 47.188 17.562 1 97.5 204 VAL B CA 1
ATOM 8340 C C . VAL B 1 204 ? 1.189 47.594 18.5 1 97.5 204 VAL B C 1
ATOM 8342 O O . VAL B 1 204 ? 1.917 48.562 18.234 1 97.5 204 VAL B O 1
ATOM 8345 N N . HIS B 1 205 ? 1.362 46.844 19.516 1 97.44 205 HIS B N 1
ATOM 8346 C CA . HIS B 1 205 ? 2.373 47.156 20.516 1 97.44 205 HIS B CA 1
ATOM 8347 C C . HIS B 1 205 ? 3.777 46.906 19.984 1 97.44 205 HIS B C 1
ATOM 8349 O O . HIS B 1 205 ? 4.641 47.781 20.047 1 97.44 205 HIS B O 1
ATOM 8355 N N . LEU B 1 206 ? 4.004 45.688 19.516 1 97.31 206 LEU B N 1
ATOM 8356 C CA . LEU B 1 206 ? 5.348 45.281 19.109 1 97.31 206 LEU B CA 1
ATOM 8357 C C . LEU B 1 206 ? 5.73 45.969 17.797 1 97.31 206 LEU B C 1
ATOM 8359 O O . LEU B 1 206 ? 6.887 46.375 17.609 1 97.31 206 LEU B O 1
ATOM 8363 N N . ASN B 1 207 ? 4.785 46.062 16.891 1 96.31 207 ASN B N 1
ATOM 8364 C CA . ASN B 1 207 ? 4.957 46.75 15.617 1 96.31 207 ASN B CA 1
ATOM 8365 C C . ASN B 1 207 ? 6.043 46.125 14.766 1 96.31 207 ASN B C 1
ATOM 8367 O O . ASN B 1 207 ? 6.703 46.781 13.977 1 96.31 207 ASN B O 1
ATOM 8371 N N . SER B 1 208 ? 6.336 44.875 14.969 1 97.06 208 SER B N 1
ATOM 8372 C CA . SER B 1 208 ? 7.422 44.188 14.289 1 97.06 208 SER B CA 1
ATOM 8373 C C . SER B 1 208 ? 6.887 43.062 13.383 1 97.06 208 SER B C 1
ATOM 8375 O O . SER B 1 208 ? 7.645 42.438 12.641 1 97.06 208 SER B O 1
ATOM 8377 N N . PHE B 1 209 ? 5.672 42.812 13.43 1 97.94 209 PHE B N 1
ATOM 8378 C CA . PHE B 1 209 ? 5.016 41.812 12.57 1 97.94 209 PHE B CA 1
ATOM 8379 C C . PHE B 1 209 ? 3.656 42.344 12.109 1 97.94 209 PHE B C 1
ATOM 8381 O O . PHE B 1 209 ? 3.201 43.406 12.547 1 97.94 209 PHE B O 1
ATOM 8388 N N . ARG B 1 210 ? 3.027 41.594 11.133 1 98.25 210 ARG B N 1
ATOM 8389 C CA . ARG B 1 210 ? 1.691 41.938 10.641 1 98.25 210 ARG B CA 1
ATOM 8390 C C . ARG B 1 210 ? 0.745 40.75 10.797 1 98.25 210 ARG B C 1
ATOM 8392 O O . ARG B 1 210 ? 1.188 39.594 10.867 1 98.25 210 ARG B O 1
ATOM 8399 N N . LEU B 1 211 ? -0.513 41.031 10.922 1 98.44 211 LEU B N 1
ATOM 8400 C CA . LEU B 1 211 ? -1.55 40.031 10.992 1 98.44 211 LEU B CA 1
ATOM 8401 C C . LEU B 1 211 ? -1.876 39.469 9.602 1 98.44 211 LEU B C 1
ATOM 8403 O O . LEU B 1 211 ? -1.577 40.125 8.594 1 98.44 211 LEU B O 1
ATOM 8407 N N . LEU B 1 212 ? -2.426 38.312 9.547 1 98.19 212 LEU B N 1
ATOM 8408 C CA . LEU B 1 212 ? -2.82 37.719 8.289 1 98.19 212 LEU B CA 1
ATOM 8409 C C . LEU B 1 212 ? -3.768 38.625 7.512 1 98.19 212 LEU B C 1
ATOM 8411 O O . LEU B 1 212 ? -3.676 38.719 6.285 1 98.19 212 LEU B O 1
ATOM 8415 N N . GLU B 1 213 ? -4.691 39.312 8.195 1 96.19 213 GLU B N 1
ATOM 8416 C CA . GLU B 1 213 ? -5.688 40.156 7.562 1 96.19 213 GLU B CA 1
ATOM 8417 C C . GLU B 1 213 ? -5.027 41.312 6.828 1 96.19 213 GLU B C 1
ATOM 8419 O O . GLU B 1 213 ? -5.645 41.969 5.969 1 96.19 213 GLU B O 1
ATOM 8424 N N . GLU B 1 214 ? -3.736 41.562 7.156 1 97.44 214 GLU B N 1
ATOM 8425 C CA . GLU B 1 214 ? -3 42.656 6.535 1 97.44 214 GLU B CA 1
ATOM 8426 C C . GLU B 1 214 ? -2.223 42.188 5.312 1 97.44 214 GLU B C 1
ATOM 8428 O O . GLU B 1 214 ? -1.57 42.969 4.633 1 97.44 214 GLU B O 1
ATOM 8433 N N . LYS B 1 215 ? -2.289 40.969 5.035 1 97.62 215 LYS B N 1
ATOM 8434 C CA . LYS B 1 215 ? -1.394 40.375 4.039 1 97.62 215 LYS B CA 1
ATOM 8435 C C . LYS B 1 215 ? -2.18 39.719 2.916 1 97.62 215 LYS B C 1
ATOM 8437 O O . LYS B 1 215 ? -3.381 39.469 3.053 1 97.62 215 LYS B O 1
ATOM 8442 N N . THR B 1 216 ? -1.425 39.5 1.819 1 96.75 216 THR B N 1
ATOM 8443 C CA . THR B 1 216 ? -1.903 38.656 0.727 1 96.75 216 THR B CA 1
ATOM 8444 C C . THR B 1 216 ? -1.288 37.25 0.808 1 96.75 216 THR B C 1
ATOM 8446 O O . THR B 1 216 ? -0.106 37.125 1.123 1 96.75 216 THR B O 1
ATOM 8449 N N . VAL B 1 217 ? -2.08 36.281 0.562 1 96.81 217 VAL B N 1
ATOM 8450 C CA . VAL B 1 217 ? -1.572 34.906 0.559 1 96.81 217 VAL B CA 1
ATOM 8451 C C . VAL B 1 217 ? -1.264 34.469 -0.873 1 96.81 217 VAL B C 1
ATOM 8453 O O . VAL B 1 217 ? -1.822 35 -1.827 1 96.81 217 VAL B O 1
ATOM 8456 N N . PRO B 1 218 ? -0.344 33.531 -1.099 1 97.25 218 PRO B N 1
ATOM 8457 C CA . PRO B 1 218 ? -0.034 33.094 -2.457 1 97.25 218 PRO B CA 1
ATOM 8458 C C . PRO B 1 218 ? -1.175 32.281 -3.088 1 97.25 218 PRO B C 1
ATOM 8460 O O . PRO B 1 218 ? -1.964 31.656 -2.375 1 97.25 218 PRO B O 1
ATOM 8463 N N . ALA B 1 219 ? -1.175 32.219 -4.391 1 95.31 219 ALA B N 1
ATOM 8464 C CA . ALA B 1 219 ? -2.258 31.594 -5.152 1 95.31 219 ALA B CA 1
ATOM 8465 C C . ALA B 1 219 ? -2.312 30.078 -4.902 1 95.31 219 ALA B C 1
ATOM 8467 O O . ALA B 1 219 ? -3.369 29.469 -5.043 1 95.31 219 ALA B O 1
ATOM 8468 N N . LEU B 1 220 ? -1.231 29.531 -4.5 1 96.88 220 LEU B N 1
ATOM 8469 C CA . LEU B 1 220 ? -1.195 28.078 -4.355 1 96.88 220 LEU B CA 1
ATOM 8470 C C . LEU B 1 220 ? -2.105 27.625 -3.223 1 96.88 220 LEU B C 1
ATOM 8472 O O . LEU B 1 220 ? -2.438 26.438 -3.127 1 96.88 220 LEU B O 1
ATOM 8476 N N . VAL B 1 221 ? -2.6 28.5 -2.342 1 97.94 221 VAL B N 1
ATOM 8477 C CA . VAL B 1 221 ? -3.422 28.156 -1.186 1 97.94 221 VAL B CA 1
ATOM 8478 C C . VAL B 1 221 ? -4.734 27.531 -1.651 1 97.94 221 VAL B C 1
ATOM 8480 O O . VAL B 1 221 ? -5.363 26.781 -0.908 1 97.94 221 VAL B O 1
ATOM 8483 N N . ASP B 1 222 ? -5.145 27.734 -2.914 1 97.12 222 ASP B N 1
ATOM 8484 C CA . ASP B 1 222 ? -6.406 27.234 -3.449 1 97.12 222 ASP B CA 1
ATOM 8485 C C . ASP B 1 222 ? -6.176 26.062 -4.41 1 97.12 222 ASP B C 1
ATOM 8487 O O . ASP B 1 222 ? -7.043 25.75 -5.223 1 97.12 222 ASP B O 1
ATOM 8491 N N . LYS B 1 223 ? -5.016 25.484 -4.281 1 98.19 223 LYS B N 1
ATOM 8492 C CA . LYS B 1 223 ? -4.629 24.531 -5.328 1 98.19 223 LYS B CA 1
ATOM 8493 C C . LYS B 1 223 ? -4.145 23.219 -4.734 1 98.19 223 LYS B C 1
ATOM 8495 O O . LYS B 1 223 ? -3.9 23.125 -3.529 1 98.19 223 LYS B O 1
ATOM 8500 N N . PHE B 1 224 ? -4.109 22.219 -5.637 1 98.56 224 PHE B N 1
ATOM 8501 C CA . PHE B 1 224 ? -3.525 20.906 -5.336 1 98.56 224 PHE B CA 1
ATOM 8502 C C . PHE B 1 224 ? -2.088 20.844 -5.836 1 98.56 224 PHE B C 1
ATOM 8504 O O . PHE B 1 224 ? -1.767 21.375 -6.902 1 98.56 224 PHE B O 1
ATOM 8511 N N . GLY B 1 225 ? -1.192 20.219 -5.055 1 98.75 225 GLY B N 1
ATOM 8512 C CA . GLY B 1 225 ? 0.193 20.094 -5.48 1 98.75 225 GLY B CA 1
ATOM 8513 C C . GLY B 1 225 ? 0.84 18.797 -5.047 1 98.75 225 GLY B C 1
ATOM 8514 O O . GLY B 1 225 ? 0.173 17.922 -4.488 1 98.75 225 GLY B O 1
ATOM 8515 N N . TRP B 1 226 ? 2.072 18.609 -5.438 1 98.69 226 TRP B N 1
ATOM 8516 C CA . TRP B 1 226 ? 2.885 17.453 -5.082 1 98.69 226 TRP B CA 1
ATOM 8517 C C . TRP B 1 226 ? 4.23 17.891 -4.508 1 98.69 226 TRP B C 1
ATOM 8519 O O . TRP B 1 226 ? 4.875 18.797 -5.039 1 98.69 226 TRP B O 1
ATOM 8529 N N . CYS B 1 227 ? 4.613 17.375 -3.342 1 98.69 227 CYS B N 1
ATOM 8530 C CA . CYS B 1 227 ? 5.918 17.578 -2.727 1 98.69 227 CYS B CA 1
ATOM 8531 C C . CYS B 1 227 ? 6.762 16.297 -2.816 1 98.69 227 CYS B C 1
ATOM 8533 O O . CYS B 1 227 ? 6.273 15.203 -2.539 1 98.69 227 CYS B O 1
ATOM 8535 N N . THR B 1 228 ? 8.023 16.391 -3.109 1 98.44 228 THR B N 1
ATOM 8536 C CA . THR B 1 228 ? 8.852 15.242 -3.467 1 98.44 228 THR B CA 1
ATOM 8537 C C . THR B 1 228 ? 9.445 14.586 -2.219 1 98.44 228 THR B C 1
ATOM 8539 O O . THR B 1 228 ? 10.078 13.539 -2.305 1 98.44 228 THR B O 1
ATOM 8542 N N . TRP B 1 229 ? 9.258 15.125 -1.033 1 97.56 229 TRP B N 1
ATOM 8543 C CA . TRP B 1 229 ? 10.039 14.75 0.141 1 97.56 229 TRP B CA 1
ATOM 8544 C C . TRP B 1 229 ? 9.891 13.258 0.434 1 97.56 229 TRP B C 1
ATOM 8546 O O . TRP B 1 229 ? 10.859 12.5 0.367 1 97.56 229 TRP B O 1
ATOM 8556 N N . ASP B 1 230 ? 8.719 12.75 0.613 1 96.31 230 ASP B N 1
ATOM 8557 C CA . ASP B 1 230 ? 8.539 11.352 0.992 1 96.31 230 ASP B CA 1
ATOM 8558 C C . ASP B 1 230 ? 8.773 10.422 -0.198 1 96.31 230 ASP B C 1
ATOM 8560 O O . ASP B 1 230 ? 9 9.227 -0.021 1 96.31 230 ASP B O 1
ATOM 8564 N N . ALA B 1 231 ? 8.719 10.969 -1.379 1 97.12 231 ALA B N 1
ATOM 8565 C CA . ALA B 1 231 ? 8.906 10.164 -2.584 1 97.12 231 ALA B CA 1
ATOM 8566 C C . ALA B 1 231 ? 10.375 9.82 -2.789 1 97.12 231 ALA B C 1
ATOM 8568 O O . ALA B 1 231 ? 10.703 8.742 -3.295 1 97.12 231 ALA B O 1
ATOM 8569 N N . PHE B 1 232 ? 11.297 10.859 -2.336 1 97.44 232 PHE B N 1
ATOM 8570 C CA . PHE B 1 232 ? 12.68 10.68 -2.773 1 97.44 232 PHE B CA 1
ATOM 8571 C C . PHE B 1 232 ? 13.648 10.938 -1.628 1 97.44 232 PHE B C 1
ATOM 8573 O O . PHE B 1 232 ? 14.805 10.523 -1.682 1 97.44 232 PHE B O 1
ATOM 8580 N N . TYR B 1 233 ? 13.211 11.75 -0.642 1 96.75 233 TYR B N 1
ATOM 8581 C CA . TYR B 1 233 ? 14.141 12.32 0.326 1 96.75 233 TYR B CA 1
ATOM 8582 C C . TYR B 1 233 ? 15.328 12.969 -0.375 1 96.75 233 TYR B C 1
ATOM 8584 O O . TYR B 1 233 ? 15.156 13.836 -1.235 1 96.75 233 TYR B O 1
ATOM 8592 N N . LEU B 1 234 ? 16.516 12.539 -0.064 1 97.31 234 LEU B N 1
ATOM 8593 C CA . LEU B 1 234 ? 17.688 13.242 -0.568 1 97.31 234 LEU B CA 1
ATOM 8594 C C . LEU B 1 234 ? 18.109 12.703 -1.931 1 97.31 234 LEU B C 1
ATOM 8596 O O . LEU B 1 234 ? 19.031 13.219 -2.555 1 97.31 234 LEU B O 1
ATOM 8600 N N . THR B 1 235 ? 17.328 11.734 -2.504 1 96.44 235 THR B N 1
ATOM 8601 C CA . THR B 1 235 ? 17.688 11.141 -3.791 1 96.44 235 THR B CA 1
ATOM 8602 C C . THR B 1 235 ? 16.875 11.781 -4.918 1 96.44 235 THR B C 1
ATOM 8604 O O . THR B 1 235 ? 16.891 11.289 -6.051 1 96.44 235 THR B O 1
ATOM 8607 N N . VAL B 1 236 ? 16.141 12.859 -4.711 1 97.56 236 VAL B N 1
ATOM 8608 C CA . VAL B 1 236 ? 15.32 13.523 -5.715 1 97.56 236 VAL B CA 1
ATOM 8609 C C . VAL B 1 236 ? 16.188 13.922 -6.91 1 97.56 236 VAL B C 1
ATOM 8611 O O . VAL B 1 236 ? 17.328 14.359 -6.738 1 97.56 236 VAL B O 1
ATOM 8614 N N . ASP B 1 237 ? 15.75 13.695 -8.078 1 96.44 237 ASP B N 1
ATOM 8615 C CA . ASP B 1 237 ? 16.438 14.047 -9.32 1 96.44 237 ASP B CA 1
ATOM 8616 C C . ASP B 1 237 ? 15.43 14.406 -10.414 1 96.44 237 ASP B C 1
ATOM 8618 O O . ASP B 1 237 ? 14.227 14.219 -10.25 1 96.44 237 ASP B O 1
ATOM 8622 N N . PRO B 1 238 ? 15.867 15.008 -11.492 1 97.19 238 PRO B N 1
ATOM 8623 C CA . PRO B 1 238 ? 14.961 15.508 -12.531 1 97.19 238 PRO B CA 1
ATOM 8624 C C . PRO B 1 238 ? 14.094 14.406 -13.133 1 97.19 238 PRO B C 1
ATOM 8626 O O . PRO B 1 238 ? 12.898 14.609 -13.367 1 97.19 238 PRO B O 1
ATOM 8629 N N . VAL B 1 239 ? 14.602 13.266 -13.398 1 95.75 239 VAL B N 1
ATOM 8630 C CA . VAL B 1 239 ? 13.867 12.188 -14.055 1 95.75 239 VAL B CA 1
ATOM 8631 C C . VAL B 1 239 ? 12.742 11.703 -13.148 1 95.75 239 VAL B C 1
ATOM 8633 O O . VAL B 1 239 ? 11.609 11.508 -13.602 1 95.75 239 VAL B O 1
ATOM 8636 N N . GLY B 1 240 ? 13.07 11.484 -11.875 1 96.75 240 GLY B N 1
ATOM 8637 C CA . GLY B 1 240 ? 12.047 11.094 -10.914 1 96.75 240 GLY B CA 1
ATOM 8638 C C . GLY B 1 240 ? 10.938 12.125 -10.773 1 96.75 240 GLY B C 1
ATOM 8639 O O . GLY B 1 240 ? 9.758 11.766 -10.727 1 96.75 240 GLY B O 1
ATOM 8640 N N . VAL B 1 241 ? 11.312 13.383 -10.703 1 98.25 241 VAL B N 1
ATOM 8641 C CA . VAL B 1 241 ? 10.336 14.461 -10.562 1 98.25 241 VAL B CA 1
ATOM 8642 C C . VAL B 1 241 ? 9.406 14.484 -11.773 1 98.25 241 VAL B C 1
ATOM 8644 O O . VAL B 1 241 ? 8.188 14.602 -11.625 1 98.25 241 VAL B O 1
ATOM 8647 N N . TRP B 1 242 ? 10.039 14.398 -12.969 1 97.62 242 TRP B N 1
ATOM 8648 C CA . TRP B 1 242 ? 9.273 14.391 -14.211 1 97.62 242 TRP B CA 1
ATOM 8649 C C . TRP B 1 242 ? 8.227 13.289 -14.195 1 97.62 242 TRP B C 1
ATOM 8651 O O . TRP B 1 242 ? 7.055 13.531 -14.5 1 97.62 242 TRP B O 1
ATOM 8661 N N . HIS B 1 243 ? 8.594 12.125 -13.797 1 96.06 243 HIS B N 1
ATOM 8662 C CA . HIS B 1 243 ? 7.684 10.984 -13.82 1 96.06 243 HIS B CA 1
ATOM 8663 C C . HIS B 1 243 ? 6.629 11.094 -12.727 1 96.06 243 HIS B C 1
ATOM 8665 O O . HIS B 1 243 ? 5.492 10.648 -12.898 1 96.06 243 HIS B O 1
ATOM 8671 N N . GLY B 1 244 ? 6.988 11.688 -11.602 1 97.5 244 GLY B N 1
ATOM 8672 C CA . GLY B 1 244 ? 5.992 11.953 -10.578 1 97.5 244 GLY B CA 1
ATOM 8673 C C . GLY B 1 244 ? 4.883 12.875 -11.039 1 97.5 244 GLY B C 1
ATOM 8674 O O . GLY B 1 244 ? 3.701 12.586 -10.836 1 97.5 244 GLY B O 1
ATOM 8675 N N . VAL B 1 245 ? 5.258 13.961 -11.695 1 98.06 245 VAL B N 1
ATOM 8676 C CA . VAL B 1 245 ? 4.262 14.883 -12.227 1 98.06 245 VAL B CA 1
ATOM 8677 C C . VAL B 1 245 ? 3.443 14.203 -13.312 1 98.06 245 VAL B C 1
ATOM 8679 O O . VAL B 1 245 ? 2.219 14.344 -13.367 1 98.06 245 VAL B O 1
ATOM 8682 N N . LYS B 1 246 ? 4.109 13.484 -14.133 1 96.44 246 LYS B N 1
ATOM 8683 C CA . LYS B 1 246 ? 3.467 12.766 -15.227 1 96.44 246 LYS B CA 1
ATOM 8684 C C . LYS B 1 246 ? 2.412 11.789 -14.703 1 96.44 246 LYS B C 1
ATOM 8686 O O . LYS B 1 246 ? 1.34 11.648 -15.289 1 96.44 246 LYS B O 1
ATOM 8691 N N . ASP B 1 247 ? 2.752 11.102 -13.547 1 94.69 247 ASP B N 1
ATOM 8692 C CA . ASP B 1 247 ? 1.803 10.18 -12.922 1 94.69 247 ASP B CA 1
ATOM 8693 C C . ASP B 1 247 ? 0.466 10.867 -12.656 1 94.69 247 ASP B C 1
ATOM 8695 O O . ASP B 1 247 ? -0.594 10.312 -12.953 1 94.69 247 ASP B O 1
ATOM 8699 N N . PHE B 1 248 ? 0.501 12.008 -12.078 1 96.75 248 PHE B N 1
ATOM 8700 C CA . PHE B 1 248 ? -0.712 12.719 -11.703 1 96.75 248 PHE B CA 1
ATOM 8701 C C . PHE B 1 248 ? -1.487 13.164 -12.938 1 96.75 248 PHE B C 1
ATOM 8703 O O . PHE B 1 248 ? -2.713 13.039 -12.984 1 96.75 248 PHE B O 1
ATOM 8710 N N . VAL B 1 249 ? -0.782 13.648 -13.922 1 95.62 249 VAL B N 1
ATOM 8711 C CA . VAL B 1 249 ? -1.435 14.102 -15.141 1 95.62 249 VAL B CA 1
ATOM 8712 C C . VAL B 1 249 ? -2.135 12.93 -15.82 1 95.62 249 VAL B C 1
ATOM 8714 O O . VAL B 1 249 ? -3.299 13.039 -16.219 1 95.62 249 VAL B O 1
ATOM 8717 N N . GLU B 1 250 ? -1.437 11.875 -15.891 1 91.25 250 GLU B N 1
ATOM 8718 C CA . GLU B 1 250 ? -2.002 10.695 -16.531 1 91.25 250 GLU B CA 1
ATOM 8719 C C . GLU B 1 250 ? -3.129 10.102 -15.695 1 91.25 250 GLU B C 1
ATOM 8721 O O . GLU B 1 250 ? -4.039 9.469 -16.234 1 91.25 250 GLU B O 1
ATOM 8726 N N . GLY B 1 251 ? -3.023 10.312 -14.383 1 89.81 251 GLY B N 1
ATOM 8727 C CA . GLY B 1 251 ? -4.086 9.867 -13.492 1 89.81 251 GLY B CA 1
ATOM 8728 C C . GLY B 1 251 ? -5.32 10.742 -13.547 1 89.81 251 GLY B C 1
ATOM 8729 O O . GLY B 1 251 ? -6.355 10.406 -12.969 1 89.81 251 GLY B O 1
ATOM 8730 N N . GLY B 1 252 ? -5.211 11.852 -14.242 1 91 252 GLY B N 1
ATOM 8731 C CA . GLY B 1 252 ? -6.359 12.711 -14.484 1 91 252 GLY B CA 1
ATOM 8732 C C . GLY B 1 252 ? -6.418 13.898 -13.547 1 91 252 GLY B C 1
ATOM 8733 O O . GLY B 1 252 ? -7.418 14.617 -13.516 1 91 252 GLY B O 1
ATOM 8734 N N . ILE B 1 253 ? -5.492 14.094 -12.711 1 93 253 ILE B N 1
ATOM 8735 C CA . ILE B 1 253 ? -5.438 15.234 -11.797 1 93 253 ILE B CA 1
ATOM 8736 C C . ILE B 1 253 ? -4.102 15.953 -11.945 1 93 253 ILE B C 1
ATOM 8738 O O . ILE B 1 253 ? -3.08 15.492 -11.438 1 93 253 ILE B O 1
ATOM 8742 N N . THR B 1 254 ? -4.109 17.047 -12.484 1 89.62 254 THR B N 1
ATOM 8743 C CA . THR B 1 254 ? -2.881 17.812 -12.703 1 89.62 254 THR B CA 1
ATOM 8744 C C . THR B 1 254 ? -2.518 18.625 -11.461 1 89.62 254 THR B C 1
ATOM 8746 O O . THR B 1 254 ? -3.285 19.484 -11.031 1 89.62 254 THR B O 1
ATOM 8749 N N . PRO B 1 255 ? -1.368 18.375 -10.922 1 97.25 255 PRO B N 1
ATOM 8750 C CA . PRO B 1 255 ? -0.945 19.281 -9.852 1 97.25 255 PRO B CA 1
ATOM 8751 C C . PRO B 1 255 ? -0.669 20.703 -10.352 1 97.25 255 PRO B C 1
ATOM 8753 O O . PRO B 1 255 ? -0.081 20.875 -11.414 1 97.25 255 PRO B O 1
ATOM 8756 N N . ARG B 1 256 ? -1.118 21.656 -9.656 1 98.31 256 ARG B N 1
ATOM 8757 C CA . ARG B 1 256 ? -0.937 23.062 -10.047 1 98.31 256 ARG B CA 1
ATOM 8758 C C . ARG B 1 256 ? 0.371 23.609 -9.492 1 98.31 256 ARG B C 1
ATOM 8760 O O . ARG B 1 256 ? 0.881 24.625 -9.984 1 98.31 256 ARG B O 1
ATOM 8767 N N . PHE B 1 257 ? 0.953 22.922 -8.461 1 98.69 257 PHE B N 1
ATOM 8768 C CA . PHE B 1 257 ? 2.273 23.328 -7.988 1 98.69 257 PHE B CA 1
ATOM 8769 C C . PHE B 1 257 ? 3.094 22.109 -7.57 1 98.69 257 PHE B C 1
ATOM 8771 O O . PHE B 1 257 ? 2.535 21.062 -7.242 1 98.69 257 PHE B O 1
ATOM 8778 N N . LEU B 1 258 ? 4.367 22.281 -7.73 1 98.69 258 LEU B N 1
ATOM 8779 C CA . LEU B 1 258 ? 5.379 21.281 -7.387 1 98.69 258 LEU B CA 1
ATOM 8780 C C . LEU B 1 258 ? 6.379 21.859 -6.387 1 98.69 258 LEU B C 1
ATOM 8782 O O . LEU B 1 258 ? 6.828 23 -6.527 1 98.69 258 LEU B O 1
ATOM 8786 N N . ILE B 1 259 ? 6.637 21.109 -5.305 1 98.88 259 ILE B N 1
ATOM 8787 C CA . ILE B 1 259 ? 7.723 21.469 -4.395 1 98.88 259 ILE B CA 1
ATOM 8788 C C . ILE B 1 259 ? 8.852 20.453 -4.52 1 98.88 259 ILE B C 1
ATOM 8790 O O . ILE B 1 259 ? 8.703 19.297 -4.121 1 98.88 259 ILE B O 1
ATOM 8794 N N . ILE B 1 260 ? 9.898 20.844 -5.113 1 98.88 260 ILE B N 1
ATOM 8795 C CA . ILE B 1 260 ? 11.102 20.031 -5.055 1 98.88 260 ILE B CA 1
ATOM 8796 C C . ILE B 1 260 ? 11.789 20.219 -3.703 1 98.88 260 ILE B C 1
ATOM 8798 O O . ILE B 1 260 ? 12.438 21.234 -3.467 1 98.88 260 ILE B O 1
ATOM 8802 N N . ASP B 1 261 ? 11.648 19.297 -2.842 1 98.56 261 ASP B N 1
ATOM 8803 C CA . ASP B 1 261 ? 12.086 19.422 -1.455 1 98.56 261 ASP B CA 1
ATOM 8804 C C . ASP B 1 261 ? 13.578 19.109 -1.321 1 98.56 261 ASP B C 1
ATOM 8806 O O . ASP B 1 261 ? 14.297 19.047 -2.322 1 98.56 261 ASP B O 1
ATOM 8810 N N . ASP B 1 262 ? 14.102 18.984 -0.132 1 98 262 ASP B N 1
ATOM 8811 C CA . ASP B 1 262 ? 15.516 18.812 0.178 1 98 262 ASP B CA 1
ATOM 8812 C C . ASP B 1 262 ? 16.141 17.734 -0.695 1 98 262 ASP B C 1
ATOM 8814 O O . ASP B 1 262 ? 15.484 16.719 -1.006 1 98 262 ASP B O 1
ATOM 8818 N N . GLY B 1 263 ? 17.312 17.953 -1.149 1 97.5 263 GLY B N 1
ATOM 8819 C CA . GLY B 1 263 ? 18.031 17 -1.976 1 97.5 263 GLY B CA 1
ATOM 8820 C C . GLY B 1 263 ? 18.547 17.594 -3.271 1 97.5 263 GLY B C 1
ATOM 8821 O O . GLY B 1 263 ? 19.359 16.984 -3.969 1 97.5 263 GLY B O 1
ATOM 8822 N N . TRP B 1 264 ? 18.172 18.828 -3.639 1 98.12 264 TRP B N 1
ATOM 8823 C CA . TRP B 1 264 ? 18.531 19.469 -4.902 1 98.12 264 TRP B CA 1
ATOM 8824 C C . TRP B 1 264 ? 19.719 20.422 -4.719 1 98.12 264 TRP B C 1
ATOM 8826 O O . TRP B 1 264 ? 20.359 20.812 -5.691 1 98.12 264 TRP B O 1
ATOM 8836 N N . GLN B 1 265 ? 20.047 20.844 -3.479 1 98.25 265 GLN B N 1
ATOM 8837 C CA . GLN B 1 265 ? 21.047 21.875 -3.215 1 98.25 265 GLN B CA 1
ATOM 8838 C C . GLN B 1 265 ? 22.453 21.312 -3.35 1 98.25 265 GLN B C 1
ATOM 8840 O O . GLN B 1 265 ? 22.672 20.109 -3.197 1 98.25 265 GLN B O 1
ATOM 8845 N N . SER B 1 266 ? 23.359 22.219 -3.631 1 98.19 266 SER B N 1
ATOM 8846 C CA . SER B 1 266 ? 24.781 21.891 -3.631 1 98.19 266 SER B CA 1
ATOM 8847 C C . SER B 1 266 ? 25.359 21.938 -2.223 1 98.19 266 SER B C 1
ATOM 8849 O O . SER B 1 266 ? 25.703 23.016 -1.719 1 98.19 266 SER B O 1
ATOM 8851 N N . ILE B 1 267 ? 25.5 20.781 -1.613 1 98.19 267 ILE B N 1
ATOM 8852 C CA . ILE B 1 267 ? 26 20.719 -0.246 1 98.19 267 ILE B CA 1
ATOM 8853 C C . ILE B 1 267 ? 27.141 19.719 -0.164 1 98.19 267 ILE B C 1
ATOM 8855 O O . ILE B 1 267 ? 27.234 18.781 -0.976 1 98.19 267 ILE B O 1
ATOM 8859 N N . ASN B 1 268 ? 27.969 19.922 0.678 1 96.56 268 ASN B N 1
ATOM 8860 C CA . ASN B 1 268 ? 29.031 18.953 0.944 1 96.56 268 ASN B CA 1
ATOM 8861 C C . ASN B 1 268 ? 29.422 18.938 2.418 1 96.56 268 ASN B C 1
ATOM 8863 O O . ASN B 1 268 ? 28.969 19.781 3.191 1 96.56 268 ASN B O 1
ATOM 8867 N N . LEU B 1 269 ? 30.062 17.922 2.861 1 95.25 269 LEU B N 1
ATOM 8868 C CA . LEU B 1 269 ? 30.5 17.719 4.242 1 95.25 269 LEU B CA 1
ATOM 8869 C C . LEU B 1 269 ? 31.906 18.266 4.453 1 95.25 269 LEU B C 1
ATOM 8871 O O . LEU B 1 269 ? 32.719 18.281 3.523 1 95.25 269 LEU B O 1
ATOM 8875 N N . ASP B 1 270 ? 32.094 18.609 5.703 1 92.62 270 ASP B N 1
ATOM 8876 C CA . ASP B 1 270 ? 33.438 19.078 6.02 1 92.62 270 ASP B CA 1
ATOM 8877 C C . ASP B 1 270 ? 34.469 17.984 5.797 1 92.62 270 ASP B C 1
ATOM 8879 O O . ASP B 1 270 ? 34.188 16.812 6.086 1 92.62 270 ASP B O 1
ATOM 8883 N N . GLY B 1 271 ? 35.531 18.172 5.25 1 90.75 271 GLY B N 1
ATOM 8884 C CA . GLY B 1 271 ? 36.594 17.188 5.027 1 90.75 271 GLY B CA 1
ATOM 8885 C C . GLY B 1 271 ? 36.531 16.562 3.648 1 90.75 271 GLY B C 1
ATOM 8886 O O . GLY B 1 271 ? 37.5 15.883 3.234 1 90.75 271 GLY B O 1
ATOM 8887 N N . GLU B 1 272 ? 35.375 16.688 3.066 1 92.06 272 GLU B N 1
ATOM 8888 C CA . GLU B 1 272 ? 35.25 16.188 1.701 1 92.06 272 GLU B CA 1
ATOM 8889 C C . GLU B 1 272 ? 35.688 17.234 0.683 1 92.06 272 GLU B C 1
ATOM 8891 O O . GLU B 1 272 ? 36.062 18.344 1.054 1 92.06 272 GLU B O 1
ATOM 8896 N N . ASN B 1 273 ? 35.719 16.812 -0.61 1 91.94 273 ASN B N 1
ATOM 8897 C CA . ASN B 1 273 ? 36.031 17.766 -1.676 1 91.94 273 ASN B CA 1
ATOM 8898 C C . ASN B 1 273 ? 35.094 18.969 -1.668 1 91.94 273 ASN B C 1
ATOM 8900 O O . ASN B 1 273 ? 33.906 18.812 -1.827 1 91.94 273 ASN B O 1
ATOM 8904 N N . PRO B 1 274 ? 35.625 20.109 -1.421 1 92.75 274 PRO B N 1
ATOM 8905 C CA . PRO B 1 274 ? 34.812 21.297 -1.249 1 92.75 274 PRO B CA 1
ATOM 8906 C C . PRO B 1 274 ? 34.094 21.719 -2.541 1 92.75 274 PRO B C 1
ATOM 8908 O O . PRO B 1 274 ? 33.281 22.641 -2.527 1 92.75 274 PRO B O 1
ATOM 8911 N N . HIS B 1 275 ? 34.375 21.078 -3.588 1 92.38 275 HIS B N 1
ATOM 8912 C CA . HIS B 1 275 ? 33.844 21.5 -4.875 1 92.38 275 HIS B CA 1
ATOM 8913 C C . HIS B 1 275 ? 32.875 20.438 -5.449 1 92.38 275 HIS B C 1
ATOM 8915 O O . HIS B 1 275 ? 32.5 20.516 -6.621 1 92.38 275 HIS B O 1
ATOM 8921 N N . GLU B 1 276 ? 32.625 19.484 -4.594 1 94.81 276 GLU B N 1
ATOM 8922 C CA . GLU B 1 276 ? 31.734 18.406 -5.039 1 94.81 276 GLU B CA 1
ATOM 8923 C C . GLU B 1 276 ? 30.594 18.188 -4.051 1 94.81 276 GLU B C 1
ATOM 8925 O O . GLU B 1 276 ? 30.766 18.406 -2.85 1 94.81 276 GLU B O 1
ATOM 8930 N N . ASP B 1 277 ? 29.469 17.781 -4.598 1 96.44 277 ASP B N 1
ATOM 8931 C CA . ASP B 1 277 ? 28.328 17.438 -3.75 1 96.44 277 ASP B CA 1
ATOM 8932 C C . ASP B 1 277 ? 28.625 16.188 -2.906 1 96.44 277 ASP B C 1
ATOM 8934 O O . ASP B 1 277 ? 29.297 15.266 -3.371 1 96.44 277 ASP B O 1
ATOM 8938 N N . ALA B 1 278 ? 28.109 16.188 -1.689 1 95.25 278 ALA B N 1
ATOM 8939 C CA . ALA B 1 278 ? 28.172 14.984 -0.868 1 95.25 278 ALA B CA 1
ATOM 8940 C C . ALA B 1 278 ? 27.484 13.812 -1.556 1 95.25 278 ALA B C 1
ATOM 8942 O O . ALA B 1 278 ? 26.438 13.984 -2.186 1 95.25 278 ALA B O 1
ATOM 8943 N N . LYS B 1 279 ? 28.047 12.609 -1.386 1 91.19 279 LYS B N 1
ATOM 8944 C CA . LYS B 1 279 ? 27.531 11.43 -2.08 1 91.19 279 LYS B CA 1
ATOM 8945 C C . LYS B 1 279 ? 26.797 10.508 -1.12 1 91.19 279 LYS B C 1
ATOM 8947 O O . LYS B 1 279 ? 26.938 10.625 0.099 1 91.19 279 LYS B O 1
ATOM 8952 N N . ASN B 1 280 ? 25.906 9.664 -1.658 1 90.69 280 ASN B N 1
ATOM 8953 C CA . ASN B 1 280 ? 25.25 8.531 -0.999 1 90.69 280 ASN B CA 1
ATOM 8954 C C . ASN B 1 280 ? 24.344 9 0.132 1 90.69 280 ASN B C 1
ATOM 8956 O O . ASN B 1 280 ? 24.266 8.352 1.181 1 90.69 280 ASN B O 1
ATOM 8960 N N . LEU B 1 281 ? 23.719 10.195 -0.026 1 93.69 281 LEU B N 1
ATOM 8961 C CA . LEU B 1 281 ? 22.688 10.656 0.903 1 93.69 281 LEU B CA 1
ATOM 8962 C C . LEU B 1 281 ? 21.312 10.211 0.448 1 93.69 281 LEU B C 1
ATOM 8964 O O . LEU B 1 281 ? 20.891 10.516 -0.672 1 93.69 281 LEU B O 1
ATOM 8968 N N . VAL B 1 282 ? 20.609 9.477 1.354 1 94.38 282 VAL B N 1
ATOM 8969 C CA . VAL B 1 282 ? 19.297 8.953 0.949 1 94.38 282 VAL B CA 1
ATOM 8970 C C . VAL B 1 282 ? 18.219 9.484 1.891 1 94.38 282 VAL B C 1
ATOM 8972 O O . VAL B 1 282 ? 17.359 10.266 1.482 1 94.38 282 VAL B O 1
ATOM 8975 N N . LEU B 1 283 ? 18.281 9.242 3.242 1 91.62 283 LEU B N 1
ATOM 8976 C CA . LEU B 1 283 ? 17.25 9.609 4.207 1 91.62 283 LEU B CA 1
ATOM 8977 C C . LEU B 1 283 ? 17.562 10.953 4.863 1 91.62 283 LEU B C 1
ATOM 8979 O O . LEU B 1 283 ? 18.734 11.336 4.961 1 91.62 283 LEU B O 1
ATOM 8983 N N . GLY B 1 284 ? 16.469 11.539 5.266 1 88.25 284 GLY B N 1
ATOM 8984 C CA . GLY B 1 284 ? 16.672 12.703 6.117 1 88.25 284 GLY B CA 1
ATOM 8985 C C . GLY B 1 284 ? 17.469 12.391 7.371 1 88.25 284 GLY B C 1
ATOM 8986 O O . GLY B 1 284 ? 17.312 11.328 7.969 1 88.25 284 GLY B O 1
ATOM 8987 N N . GLY B 1 285 ? 18.328 13.312 7.793 1 86.31 285 GLY B N 1
ATOM 8988 C CA . GLY B 1 285 ? 19.156 13.133 8.969 1 86.31 285 GLY B CA 1
ATOM 8989 C C . GLY B 1 285 ? 20.641 12.984 8.633 1 86.31 285 GLY B C 1
ATOM 8990 O O . GLY B 1 285 ? 21.5 13.281 9.461 1 86.31 285 GLY B O 1
ATOM 8991 N N . THR B 1 286 ? 20.844 12.539 7.402 1 88.5 286 THR B N 1
ATOM 8992 C CA . THR B 1 286 ? 22.219 12.273 7.012 1 88.5 286 THR B CA 1
ATOM 8993 C C . THR B 1 286 ? 22.891 13.547 6.516 1 88.5 286 THR B C 1
ATOM 8995 O O . THR B 1 286 ? 24.125 13.602 6.418 1 88.5 286 THR B O 1
ATOM 8998 N N . GLN B 1 287 ? 22.156 14.602 6.234 1 93.31 287 GLN B N 1
ATOM 8999 C CA . GLN B 1 287 ? 22.703 15.82 5.637 1 93.31 287 GLN B CA 1
ATOM 9000 C C . GLN B 1 287 ? 22.797 16.938 6.664 1 93.31 287 GLN B C 1
ATOM 9002 O O . GLN B 1 287 ? 23.094 18.094 6.312 1 93.31 287 GLN B O 1
ATOM 9007 N N . MET B 1 288 ? 22.625 16.703 7.883 1 94.19 288 MET B N 1
ATOM 9008 C CA . MET B 1 288 ? 22.406 17.734 8.891 1 94.19 288 MET B CA 1
ATOM 9009 C C . MET B 1 288 ? 23.672 18.578 9.062 1 94.19 288 MET B C 1
ATOM 9011 O O . MET B 1 288 ? 23.578 19.75 9.422 1 94.19 288 MET B O 1
ATOM 9015 N N . THR B 1 289 ? 24.844 18.016 8.852 1 95.62 289 THR B N 1
ATOM 9016 C CA . THR B 1 289 ? 26.078 18.766 9.055 1 95.62 289 THR B CA 1
ATOM 9017 C C . THR B 1 289 ? 26.625 19.266 7.719 1 95.62 289 THR B C 1
ATOM 9019 O O . THR B 1 289 ? 27.688 19.906 7.672 1 95.62 289 THR B O 1
ATOM 9022 N N . ALA B 1 290 ? 25.938 18.938 6.664 1 97.31 290 ALA B N 1
ATOM 9023 C CA . ALA B 1 290 ? 26.375 19.375 5.344 1 97.31 290 ALA B CA 1
ATOM 9024 C C . ALA B 1 290 ? 26.141 20.875 5.156 1 97.31 290 ALA B C 1
ATOM 9026 O O . ALA B 1 290 ? 25.188 21.438 5.719 1 97.31 290 ALA B O 1
ATOM 9027 N N . ARG B 1 291 ? 27.031 21.484 4.336 1 98.12 291 ARG B N 1
ATOM 9028 C CA . ARG B 1 291 ? 26.984 22.938 4.164 1 98.12 291 ARG B CA 1
ATOM 9029 C C . ARG B 1 291 ? 26.844 23.312 2.691 1 98.12 291 ARG B C 1
ATOM 9031 O O . ARG B 1 291 ? 27.391 22.641 1.818 1 98.12 291 ARG B O 1
ATOM 9038 N N . LEU B 1 292 ? 26.094 24.391 2.492 1 98.44 292 LEU B N 1
ATOM 9039 C CA . LEU B 1 292 ? 25.938 24.922 1.146 1 98.44 292 LEU B CA 1
ATOM 9040 C C . LEU B 1 292 ? 27.266 25.484 0.625 1 98.44 292 LEU B C 1
ATOM 9042 O O . LEU B 1 292 ? 27.875 26.328 1.273 1 98.44 292 LEU B O 1
ATOM 9046 N N . TYR B 1 293 ? 27.719 25.062 -0.591 1 97.69 293 TYR B N 1
ATOM 9047 C CA . TYR B 1 293 ? 29 25.562 -1.08 1 97.69 293 TYR B CA 1
ATOM 9048 C C . TYR B 1 293 ? 28.828 26.344 -2.379 1 97.69 293 TYR B C 1
ATOM 9050 O O . TYR B 1 293 ? 29.75 26.984 -2.863 1 97.69 293 TYR B O 1
ATOM 9058 N N . ARG B 1 294 ? 27.609 26.297 -2.908 1 96.62 294 ARG B N 1
ATOM 9059 C CA . ARG B 1 294 ? 27.219 27.125 -4.047 1 96.62 294 ARG B CA 1
ATOM 9060 C C . ARG B 1 294 ? 25.719 27.359 -4.086 1 96.62 294 ARG B C 1
ATOM 9062 O O . ARG B 1 294 ? 24.953 26.547 -3.568 1 96.62 294 ARG B O 1
ATOM 9069 N N . PHE B 1 295 ? 25.219 28.391 -4.695 1 96.75 295 PHE B N 1
ATOM 9070 C CA . PHE B 1 295 ? 23.812 28.75 -4.688 1 96.75 295 PHE B CA 1
ATOM 9071 C C . PHE B 1 295 ? 23.047 28 -5.77 1 96.75 295 PHE B C 1
ATOM 9073 O O . PHE B 1 295 ? 21.844 27.75 -5.637 1 96.75 295 PHE B O 1
ATOM 9080 N N . GLU B 1 296 ? 23.734 27.562 -6.824 1 96.19 296 GLU B N 1
ATOM 9081 C CA . GLU B 1 296 ? 23.141 26.797 -7.914 1 96.19 296 GLU B CA 1
ATOM 9082 C C . GLU B 1 296 ? 22.844 25.359 -7.488 1 96.19 296 GLU B C 1
ATOM 9084 O O . GLU B 1 296 ? 23.406 24.875 -6.508 1 96.19 296 GLU B O 1
ATOM 9089 N N . GLU B 1 297 ? 22.016 24.703 -8.211 1 97.75 297 GLU B N 1
ATOM 9090 C CA . GLU B 1 297 ? 21.578 23.344 -7.926 1 97.75 297 GLU B CA 1
ATOM 9091 C C . GLU B 1 297 ? 22.766 22.375 -7.949 1 97.75 297 GLU B C 1
ATOM 9093 O O . GLU B 1 297 ? 23.797 22.656 -8.547 1 97.75 297 GLU B O 1
ATOM 9098 N N . CYS B 1 298 ? 22.625 21.234 -7.281 1 97.38 298 CYS B N 1
ATOM 9099 C CA . CYS B 1 298 ? 23.656 20.203 -7.211 1 97.38 298 CYS B CA 1
ATOM 9100 C C . CYS B 1 298 ? 23.875 19.562 -8.57 1 97.38 298 CYS B C 1
ATOM 9102 O O . CYS B 1 298 ? 23.156 19.859 -9.531 1 97.38 298 CYS B O 1
ATOM 9104 N N . GLU B 1 299 ? 24.766 18.656 -8.617 1 95.31 299 GLU B N 1
ATOM 9105 C CA . GLU B 1 299 ? 25.219 18.062 -9.875 1 95.31 299 GLU B CA 1
ATOM 9106 C C . GLU B 1 299 ? 24.094 17.297 -10.57 1 95.31 299 GLU B C 1
ATOM 9108 O O . GLU B 1 299 ? 23.984 17.344 -11.797 1 95.31 299 GLU B O 1
ATOM 9113 N N . LYS B 1 300 ? 23.25 16.516 -9.859 1 94.06 300 LYS B N 1
ATOM 9114 C CA . LYS B 1 300 ? 22.156 15.758 -10.422 1 94.06 300 LYS B CA 1
ATOM 9115 C C . LYS B 1 300 ? 21.266 16.641 -11.297 1 94.06 300 LYS B C 1
ATOM 9117 O O . LYS B 1 300 ? 20.812 16.219 -12.359 1 94.06 300 LYS B O 1
ATOM 9122 N N . PHE B 1 301 ? 20.969 17.859 -10.836 1 96.81 301 PHE B N 1
ATOM 9123 C CA . PHE B 1 301 ? 20.094 18.781 -11.555 1 96.81 301 PHE B CA 1
ATOM 9124 C C . PHE B 1 301 ? 20.891 19.594 -12.57 1 96.81 301 PHE B C 1
ATOM 9126 O O . PHE B 1 301 ? 20.375 19.922 -13.648 1 96.81 301 PHE B O 1
ATOM 9133 N N . ARG B 1 302 ? 22.094 19.906 -12.211 1 95.62 302 ARG B N 1
ATOM 9134 C CA . ARG B 1 302 ? 22.938 20.719 -13.078 1 95.62 302 ARG B CA 1
ATOM 9135 C C . ARG B 1 302 ? 23.219 20.016 -14.398 1 95.62 302 ARG B C 1
ATOM 9137 O O . ARG B 1 302 ? 23.391 20.672 -15.43 1 95.62 302 ARG B O 1
ATOM 9144 N N . ARG B 1 303 ? 23.203 18.75 -14.445 1 93.44 303 ARG B N 1
ATOM 9145 C CA . ARG B 1 303 ? 23.547 17.953 -15.617 1 93.44 303 ARG B CA 1
ATOM 9146 C C . ARG B 1 303 ? 22.344 17.766 -16.531 1 93.44 303 ARG B C 1
ATOM 9148 O O . ARG B 1 303 ? 22.484 17.297 -17.656 1 93.44 303 ARG B O 1
ATOM 9155 N N . TYR B 1 304 ? 21.188 18.172 -16.094 1 95.75 304 TYR B N 1
ATOM 9156 C CA . TYR B 1 304 ? 20 18 -16.922 1 95.75 304 TYR B CA 1
ATOM 9157 C C . TYR B 1 304 ? 20.094 18.859 -18.188 1 95.75 304 TYR B C 1
ATOM 9159 O O . TYR B 1 304 ? 20.297 20.062 -18.109 1 95.75 304 TYR B O 1
ATOM 9167 N N . LYS B 1 305 ? 19.922 18.219 -19.328 1 94.81 305 LYS B N 1
ATOM 9168 C CA . LYS B 1 305 ? 19.969 18.891 -20.625 1 94.81 305 LYS B CA 1
ATOM 9169 C C . LYS B 1 305 ? 18.547 19.141 -21.141 1 94.81 305 LYS B C 1
ATOM 9171 O O . LYS B 1 305 ? 17.688 18.266 -21.062 1 94.81 305 LYS B O 1
ATOM 9176 N N . ALA B 1 306 ? 18.344 20.297 -21.703 1 94.94 306 ALA B N 1
ATOM 9177 C CA . ALA B 1 306 ? 17.047 20.672 -22.25 1 94.94 306 ALA B CA 1
ATOM 9178 C C . ALA B 1 306 ? 16.578 19.641 -23.281 1 94.94 306 ALA B C 1
ATOM 9180 O O . ALA B 1 306 ? 17.359 19.172 -24.109 1 94.94 306 ALA B O 1
ATOM 9181 N N . GLY B 1 307 ? 15.352 19.219 -23.188 1 93.94 307 GLY B N 1
ATOM 9182 C CA . GLY B 1 307 ? 14.758 18.328 -24.172 1 93.94 307 GLY B CA 1
ATOM 9183 C C . GLY B 1 307 ? 14.938 16.859 -23.844 1 93.94 307 GLY B C 1
ATOM 9184 O O . GLY B 1 307 ? 14.336 16 -24.469 1 93.94 307 GLY B O 1
ATOM 9185 N N . THR B 1 308 ? 15.727 16.578 -22.812 1 91.69 308 THR B N 1
ATOM 9186 C CA . THR B 1 308 ? 16.047 15.203 -22.469 1 91.69 308 THR B CA 1
ATOM 9187 C C . THR B 1 308 ? 14.781 14.383 -22.25 1 91.69 308 THR B C 1
ATOM 9189 O O . THR B 1 308 ? 14.688 13.242 -22.719 1 91.69 308 THR B O 1
ATOM 9192 N N . LEU B 1 309 ? 13.812 14.891 -21.594 1 93 309 LEU B N 1
ATOM 9193 C CA . LEU B 1 309 ? 12.633 14.125 -21.219 1 93 309 LEU B CA 1
ATOM 9194 C C . LEU B 1 309 ? 11.477 14.383 -22.172 1 93 309 LEU B C 1
ATOM 9196 O O . LEU B 1 309 ? 10.391 13.82 -22.016 1 93 309 LEU B O 1
ATOM 9200 N N . LEU B 1 310 ? 11.625 15.203 -23.156 1 91.69 310 LEU B N 1
ATOM 9201 C CA . LEU B 1 310 ? 10.602 15.516 -24.141 1 91.69 310 LEU B CA 1
ATOM 9202 C C . LEU B 1 310 ? 10.742 14.625 -25.375 1 91.69 310 LEU B C 1
ATOM 9204 O O . LEU B 1 310 ? 9.805 14.5 -26.172 1 91.69 310 LEU B O 1
ATOM 9208 N N . GLY B 1 311 ? 11.922 13.984 -25.547 1 82.88 311 GLY B N 1
ATOM 9209 C CA . GLY B 1 311 ? 12.227 13.266 -26.766 1 82.88 311 GLY B CA 1
ATOM 9210 C C . GLY B 1 311 ? 11.945 11.773 -26.672 1 82.88 311 GLY B C 1
ATOM 9211 O O . GLY B 1 311 ? 11.602 11.273 -25.609 1 82.88 311 GLY B O 1
ATOM 9212 N N . PRO B 1 312 ? 12.031 11.062 -27.734 1 75.38 312 PRO B N 1
ATOM 9213 C CA . PRO B 1 312 ? 11.758 9.625 -27.797 1 75.38 312 PRO B CA 1
ATOM 9214 C C . PRO B 1 312 ? 12.805 8.797 -27.047 1 75.38 312 PRO B C 1
ATOM 9216 O O . PRO B 1 312 ? 12.539 7.656 -26.672 1 75.38 312 PRO B O 1
ATOM 9219 N N . ASN B 1 313 ? 13.977 9.406 -26.828 1 76.69 313 ASN B N 1
ATOM 9220 C CA . ASN B 1 313 ? 15.039 8.688 -26.141 1 76.69 313 ASN B CA 1
ATOM 9221 C C . ASN B 1 313 ? 15.102 9.062 -24.656 1 76.69 313 ASN B C 1
ATOM 9223 O O . ASN B 1 313 ? 16.172 9.062 -24.062 1 76.69 313 ASN B O 1
ATOM 9227 N N . ALA B 1 314 ? 13.984 9.469 -24.203 1 84.94 314 ALA B N 1
ATOM 9228 C CA . ALA B 1 314 ? 13.945 9.805 -22.781 1 84.94 314 ALA B CA 1
ATOM 9229 C C . ALA B 1 314 ? 14.352 8.609 -21.922 1 84.94 314 ALA B C 1
ATOM 9231 O O . ALA B 1 314 ? 13.984 7.469 -22.234 1 84.94 314 ALA B O 1
ATOM 9232 N N . PRO B 1 315 ? 15.164 8.836 -20.922 1 82.62 315 PRO B N 1
ATOM 9233 C CA . PRO B 1 315 ? 15.594 7.734 -20.047 1 82.62 315 PRO B CA 1
ATOM 9234 C C . PRO B 1 315 ? 14.422 7.023 -19.391 1 82.62 315 PRO B C 1
ATOM 9236 O O . PRO B 1 315 ? 13.422 7.656 -19.047 1 82.62 315 PRO B O 1
ATOM 9239 N N . SER B 1 316 ? 14.617 5.711 -19.234 1 78.62 316 SER B N 1
ATOM 9240 C CA . SER B 1 316 ? 13.617 4.93 -18.5 1 78.62 316 SER B CA 1
ATOM 9241 C C . SER B 1 316 ? 13.68 5.203 -17 1 78.62 316 SER B C 1
ATOM 9243 O O . SER B 1 316 ? 14.719 5.621 -16.484 1 78.62 316 SER B O 1
ATOM 9245 N N . PHE B 1 317 ? 12.586 5.055 -16.359 1 86.5 317 PHE B N 1
ATOM 9246 C CA . PHE B 1 317 ? 12.508 5.266 -14.922 1 86.5 317 PHE B CA 1
ATOM 9247 C C . PHE B 1 317 ? 11.789 4.105 -14.242 1 86.5 317 PHE B C 1
ATOM 9249 O O . PHE B 1 317 ? 10.695 3.713 -14.664 1 86.5 317 PHE B O 1
ATOM 9256 N N . ASP B 1 318 ? 12.492 3.492 -13.234 1 86.94 318 ASP B N 1
ATOM 9257 C CA . ASP B 1 318 ? 11.875 2.445 -12.422 1 86.94 318 ASP B CA 1
ATOM 9258 C C . ASP B 1 318 ? 11.258 3.025 -11.156 1 86.94 318 ASP B C 1
ATOM 9260 O O . ASP B 1 318 ? 11.977 3.385 -10.219 1 86.94 318 ASP B O 1
ATOM 9264 N N . PRO B 1 319 ? 9.945 3.107 -11.117 1 88.5 319 PRO B N 1
ATOM 9265 C CA . PRO B 1 319 ? 9.297 3.711 -9.945 1 88.5 319 PRO B CA 1
ATOM 9266 C C . PRO B 1 319 ? 9.594 2.961 -8.656 1 88.5 319 PRO B C 1
ATOM 9268 O O . PRO B 1 319 ? 9.391 3.502 -7.562 1 88.5 319 PRO B O 1
ATOM 9271 N N . LYS B 1 320 ? 10.078 1.715 -8.68 1 89.69 320 LYS B N 1
ATOM 9272 C CA . LYS B 1 320 ? 10.383 0.947 -7.473 1 89.69 320 LYS B CA 1
ATOM 9273 C C . LYS B 1 320 ? 11.727 1.372 -6.875 1 89.69 320 LYS B C 1
ATOM 9275 O O . LYS B 1 320 ? 11.969 1.164 -5.684 1 89.69 320 LYS B O 1
ATOM 9280 N N . ARG B 1 321 ? 12.531 1.895 -7.633 1 89.88 321 ARG B N 1
ATOM 9281 C CA . ARG B 1 321 ? 13.906 2.152 -7.227 1 89.88 321 ARG B CA 1
ATOM 9282 C C . ARG B 1 321 ? 13.961 3.094 -6.027 1 89.88 321 ARG B C 1
ATOM 9284 O O . ARG B 1 321 ? 14.602 2.791 -5.023 1 89.88 321 ARG B O 1
ATOM 9291 N N . PRO B 1 322 ? 13.273 4.32 -6.082 1 93.69 322 PRO B N 1
ATOM 9292 C CA . PRO B 1 322 ? 13.32 5.184 -4.898 1 93.69 322 PRO B CA 1
ATOM 9293 C C . PRO B 1 322 ? 12.789 4.5 -3.643 1 93.69 322 PRO B C 1
ATOM 9295 O O . PRO B 1 322 ? 13.344 4.672 -2.557 1 93.69 322 PRO B O 1
ATOM 9298 N N . LYS B 1 323 ? 11.766 3.762 -3.781 1 92.19 323 LYS B N 1
ATOM 9299 C CA . LYS B 1 323 ? 11.188 3.059 -2.641 1 92.19 323 LYS B CA 1
ATOM 9300 C C . LYS B 1 323 ? 12.172 2.057 -2.051 1 92.19 323 LYS B C 1
ATOM 9302 O O . LYS B 1 323 ? 12.289 1.935 -0.83 1 92.19 323 LYS B O 1
ATOM 9307 N N . MET B 1 324 ? 12.898 1.308 -2.904 1 91.06 324 MET B N 1
ATOM 9308 C CA . MET B 1 324 ? 13.883 0.321 -2.471 1 91.06 324 MET B CA 1
ATOM 9309 C C . MET B 1 324 ? 15.039 0.993 -1.747 1 91.06 324 MET B C 1
ATOM 9311 O O . MET B 1 324 ? 15.516 0.494 -0.725 1 91.06 324 MET B O 1
ATOM 9315 N N . LEU B 1 325 ? 15.484 2.105 -2.285 1 93.31 325 LEU B N 1
ATOM 9316 C CA . LEU B 1 325 ? 16.578 2.85 -1.656 1 93.31 325 LEU B CA 1
ATOM 9317 C C . LEU B 1 325 ? 16.172 3.334 -0.268 1 93.31 325 LEU B C 1
ATOM 9319 O O . LEU B 1 325 ? 16.938 3.207 0.688 1 93.31 325 LEU B O 1
ATOM 9323 N N . ILE B 1 326 ? 14.984 3.873 -0.163 1 93.94 326 ILE B N 1
ATOM 9324 C CA . ILE B 1 326 ? 14.484 4.391 1.105 1 93.94 326 ILE B CA 1
ATOM 9325 C C . ILE B 1 326 ? 14.344 3.25 2.111 1 93.94 326 ILE B C 1
ATOM 9327 O O . ILE B 1 326 ? 14.766 3.377 3.264 1 93.94 326 ILE B O 1
ATOM 9331 N N . ALA B 1 327 ? 13.797 2.154 1.68 1 90.56 327 ALA B N 1
ATOM 9332 C CA . ALA B 1 327 ? 13.633 1 2.559 1 90.56 327 ALA B CA 1
ATOM 9333 C C . ALA B 1 327 ? 14.977 0.519 3.096 1 90.56 327 ALA B C 1
ATOM 9335 O O . ALA B 1 327 ? 15.102 0.2 4.281 1 90.56 327 ALA B O 1
ATOM 9336 N N . LYS B 1 328 ? 15.953 0.41 2.215 1 92.5 328 LYS B N 1
ATOM 9337 C CA . LYS B 1 328 ? 17.281 -0.024 2.625 1 92.5 328 LYS B CA 1
ATOM 9338 C C . LYS B 1 328 ? 17.906 0.972 3.596 1 92.5 328 LYS B C 1
ATOM 9340 O O . LYS B 1 328 ? 18.578 0.577 4.555 1 92.5 328 LYS B O 1
ATOM 9345 N N . ALA B 1 329 ? 17.719 2.199 3.295 1 94.69 329 ALA B N 1
ATOM 9346 C CA . ALA B 1 329 ? 18.25 3.24 4.172 1 94.69 329 ALA B CA 1
ATOM 9347 C C . ALA B 1 329 ? 17.594 3.188 5.547 1 94.69 329 ALA B C 1
ATOM 9349 O O . ALA B 1 329 ? 18.25 3.439 6.562 1 94.69 329 ALA B O 1
ATOM 9350 N N . ILE B 1 330 ? 16.328 2.969 5.637 1 91.94 330 ILE B N 1
ATOM 9351 C CA . ILE B 1 330 ? 15.625 2.826 6.906 1 91.94 330 ILE B CA 1
ATOM 9352 C C . ILE B 1 330 ? 16.188 1.638 7.68 1 91.94 330 ILE B C 1
ATOM 9354 O O . ILE B 1 330 ? 16.406 1.724 8.891 1 91.94 330 ILE B O 1
ATOM 9358 N N . GLU B 1 331 ? 16.406 0.521 6.961 1 90.5 331 GLU B N 1
ATOM 9359 C CA . GLU B 1 331 ? 17.016 -0.646 7.594 1 90.5 331 GLU B CA 1
ATOM 9360 C C . GLU B 1 331 ? 18.359 -0.294 8.211 1 90.5 331 GLU B C 1
ATOM 9362 O O . GLU B 1 331 ? 18.672 -0.712 9.336 1 90.5 331 GLU B O 1
ATOM 9367 N N . LEU B 1 332 ? 19.156 0.422 7.461 1 93.06 332 LEU B N 1
ATOM 9368 C CA . LEU B 1 332 ? 20.453 0.873 7.953 1 93.06 332 LEU B CA 1
ATOM 9369 C C . LEU B 1 332 ? 20.297 1.758 9.18 1 93.06 332 LEU B C 1
ATOM 9371 O O . LEU B 1 332 ? 21 1.569 10.18 1 93.06 332 LEU B O 1
ATOM 9375 N N . GLU B 1 333 ? 19.391 2.73 9.125 1 90.88 333 GLU B N 1
ATOM 9376 C CA . GLU B 1 333 ? 19.141 3.625 10.25 1 90.88 333 GLU B CA 1
ATOM 9377 C C . GLU B 1 333 ? 18.719 2.848 11.492 1 90.88 333 GLU B C 1
ATOM 9379 O O . GLU B 1 333 ? 19.156 3.158 12.609 1 90.88 333 GLU B O 1
ATOM 9384 N N . GLN B 1 334 ? 17.891 1.919 11.328 1 88.06 334 GLN B N 1
ATOM 9385 C CA . GLN B 1 334 ? 17.422 1.106 12.445 1 88.06 334 GLN B CA 1
ATOM 9386 C C . GLN B 1 334 ? 18.578 0.338 13.086 1 88.06 334 GLN B C 1
ATOM 9388 O O . GLN B 1 334 ? 18.641 0.193 14.305 1 88.06 334 GLN B O 1
ATOM 9393 N N . ALA B 1 335 ? 19.438 -0.215 12.242 1 90.75 335 ALA B N 1
ATOM 9394 C CA . ALA B 1 335 ? 20.625 -0.91 12.758 1 90.75 335 ALA B CA 1
ATOM 9395 C C . ALA B 1 335 ? 21.516 0.036 13.555 1 90.75 335 ALA B C 1
ATOM 9397 O O . ALA B 1 335 ? 22.062 -0.346 14.594 1 90.75 335 ALA B O 1
ATOM 9398 N N . GLU B 1 336 ? 21.641 1.22 13.047 1 90.5 336 GLU B N 1
ATOM 9399 C CA . GLU B 1 336 ? 22.453 2.219 13.75 1 90.5 336 GLU B CA 1
ATOM 9400 C C . GLU B 1 336 ? 21.812 2.6 15.086 1 90.5 336 GLU B C 1
ATOM 9402 O O . GLU B 1 336 ? 22.516 2.744 16.094 1 90.5 336 GLU B O 1
ATOM 9407 N N . LYS B 1 337 ? 20.562 2.83 15.102 1 85.75 337 LYS B N 1
ATOM 9408 C CA . LYS B 1 337 ? 19.844 3.125 16.344 1 85.75 337 LYS B CA 1
ATOM 9409 C C . LYS B 1 337 ? 19.984 1.978 17.344 1 85.75 337 LYS B C 1
ATOM 9411 O O . LYS B 1 337 ? 20.109 2.207 18.547 1 85.75 337 LYS B O 1
ATOM 9416 N N . ALA B 1 338 ? 19.891 0.762 16.859 1 86.5 338 ALA B N 1
ATOM 9417 C CA . ALA B 1 338 ? 20.078 -0.406 17.719 1 86.5 338 ALA B CA 1
ATOM 9418 C C . ALA B 1 338 ? 21.469 -0.42 18.344 1 86.5 338 ALA B C 1
ATOM 9420 O O . ALA B 1 338 ? 21.625 -0.769 19.516 1 86.5 338 ALA B O 1
ATOM 9421 N N . ARG B 1 339 ? 22.5 -0.11 17.547 1 91.56 339 ARG B N 1
ATOM 9422 C CA . ARG B 1 339 ? 23.859 -0.006 18.062 1 91.56 339 ARG B CA 1
ATOM 9423 C C . ARG B 1 339 ? 23.953 1.031 19.172 1 91.56 339 ARG B C 1
ATOM 9425 O O . ARG B 1 339 ? 24.562 0.778 20.219 1 91.56 339 ARG B O 1
ATOM 9432 N N . ASP B 1 340 ? 23.344 2.158 18.922 1 87 340 ASP B N 1
ATOM 9433 C CA . ASP B 1 340 ? 23.391 3.23 19.922 1 87 340 ASP B CA 1
ATOM 9434 C C . ASP B 1 340 ? 22.703 2.803 21.219 1 87 340 ASP B C 1
ATOM 9436 O O . ASP B 1 340 ? 23.156 3.154 22.312 1 87 340 ASP B O 1
ATOM 9440 N N . LYS B 1 341 ? 21.672 2.129 21.109 1 83.56 341 LYS B N 1
ATOM 9441 C CA . LYS B 1 341 ? 20.984 1.604 22.281 1 83.56 341 LYS B CA 1
ATOM 9442 C C . LYS B 1 341 ? 21.859 0.609 23.031 1 83.56 341 LYS B C 1
ATOM 9444 O O . LYS B 1 341 ? 21.859 0.567 24.266 1 83.56 341 LYS B O 1
ATOM 9449 N N . GLU B 1 342 ? 22.547 -0.225 22.25 1 85.69 342 GLU B N 1
ATOM 9450 C CA . GLU B 1 342 ? 23.469 -1.172 22.875 1 85.69 342 GLU B CA 1
ATOM 9451 C C . GLU B 1 342 ? 24.578 -0.447 23.609 1 85.69 342 GLU B C 1
ATOM 9453 O O . GLU B 1 342 ? 24.984 -0.867 24.703 1 85.69 342 GLU B O 1
ATOM 9458 N N . ILE B 1 343 ? 25.031 0.556 23.047 1 88.25 343 ILE B N 1
ATOM 9459 C CA . ILE B 1 343 ? 26.062 1.358 23.688 1 88.25 343 ILE B CA 1
ATOM 9460 C C . ILE B 1 343 ? 25.547 1.939 25 1 88.25 343 ILE B C 1
ATOM 9462 O O . ILE B 1 343 ? 26.234 1.887 26.016 1 88.25 343 ILE B O 1
ATOM 9466 N N . GLN B 1 344 ? 24.406 2.469 24.969 1 84.12 344 GLN B N 1
ATOM 9467 C CA . GLN B 1 344 ? 23.797 3.061 26.156 1 84.12 344 GLN B CA 1
ATOM 9468 C C . GLN B 1 344 ? 23.547 2.008 27.234 1 84.12 344 GLN B C 1
ATOM 9470 O O . GLN B 1 344 ? 23.609 2.311 28.422 1 84.12 344 GLN B O 1
ATOM 9475 N N . ALA B 1 345 ? 23.312 0.714 26.734 1 80.94 345 ALA B N 1
ATOM 9476 C CA . ALA B 1 345 ? 23.062 -0.388 27.656 1 80.94 345 ALA B CA 1
ATOM 9477 C C . ALA B 1 345 ? 24.375 -0.96 28.188 1 80.94 345 ALA B C 1
ATOM 9479 O O . ALA B 1 345 ? 24.359 -1.819 29.078 1 80.94 345 ALA B O 1
ATOM 9480 N N . GLY B 1 346 ? 25.484 -0.599 27.734 1 83.06 346 GLY B N 1
ATOM 9481 C CA . GLY B 1 346 ? 26.781 -0.993 28.234 1 83.06 346 GLY B CA 1
ATOM 9482 C C . GLY B 1 346 ? 27.297 -2.281 27.625 1 83.06 346 GLY B C 1
ATOM 9483 O O . GLY B 1 346 ? 28.141 -2.967 28.219 1 83.06 346 GLY B O 1
ATOM 9484 N N . VAL B 1 347 ? 26.688 -2.68 26.453 1 77.75 347 VAL B N 1
ATOM 9485 C CA . VAL B 1 347 ? 27.156 -3.873 25.766 1 77.75 347 VAL B CA 1
ATOM 9486 C C . VAL B 1 347 ? 28.594 -3.65 25.266 1 77.75 347 VAL B C 1
ATOM 9488 O O . VAL B 1 347 ? 28.875 -2.643 24.625 1 77.75 347 VAL B O 1
ATOM 9491 N N . GLY B 1 348 ? 29.5 -4.496 25.703 1 77.38 348 GLY B N 1
ATOM 9492 C CA . GLY B 1 348 ? 30.906 -4.32 25.438 1 77.38 348 GLY B CA 1
ATOM 9493 C C . GLY B 1 348 ? 31.297 -4.66 24 1 77.38 348 GLY B C 1
ATOM 9494 O O . GLY B 1 348 ? 32.062 -3.916 23.375 1 77.38 348 GLY B O 1
ATOM 9495 N N . ASP B 1 349 ? 30.781 -5.871 23.484 1 88.19 349 ASP B N 1
ATOM 9496 C CA . ASP B 1 349 ? 31.203 -6.305 22.156 1 88.19 349 ASP B CA 1
ATOM 9497 C C . ASP B 1 349 ? 30.172 -5.922 21.094 1 88.19 349 ASP B C 1
ATOM 9499 O O . ASP B 1 349 ? 29.109 -6.531 21.016 1 88.19 349 ASP B O 1
ATOM 9503 N N . LEU B 1 350 ? 30.531 -4.91 20.312 1 91.75 350 LEU B N 1
ATOM 9504 C CA . LEU B 1 350 ? 29.625 -4.395 19.281 1 91.75 350 LEU B CA 1
ATOM 9505 C C . LEU B 1 350 ? 30.047 -4.887 17.906 1 91.75 350 LEU B C 1
ATOM 9507 O O . LEU B 1 350 ? 29.609 -4.336 16.891 1 91.75 350 LEU B O 1
ATOM 9511 N N . SER B 1 351 ? 30.828 -5.93 17.859 1 91.12 351 SER B N 1
ATOM 9512 C CA . SER B 1 351 ? 31.406 -6.371 16.594 1 91.12 351 SER B CA 1
ATOM 9513 C C . SER B 1 351 ? 30.344 -6.891 15.641 1 91.12 351 SER B C 1
ATOM 9515 O O . SER B 1 351 ? 30.375 -6.594 14.445 1 91.12 351 SER B O 1
ATOM 9517 N N . GLU B 1 352 ? 29.453 -7.633 16.125 1 87.06 352 GLU B N 1
ATOM 9518 C CA . 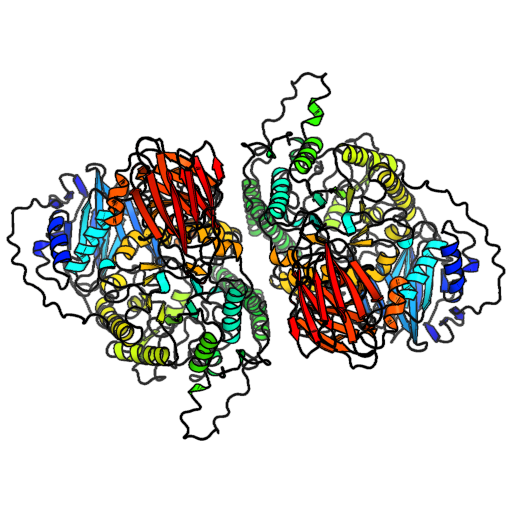GLU B 1 352 ? 28.406 -8.227 15.289 1 87.06 352 GLU B CA 1
ATOM 9519 C C . GLU B 1 352 ? 27.516 -7.148 14.672 1 87.06 352 GLU B C 1
ATOM 9521 O O . GLU B 1 352 ? 27.266 -7.168 13.461 1 87.06 352 GLU B O 1
ATOM 9526 N N . ILE B 1 353 ? 27.031 -6.262 15.453 1 90.88 353 ILE B N 1
ATOM 9527 C CA . ILE B 1 353 ? 26.125 -5.223 14.969 1 90.88 353 ILE B CA 1
ATOM 9528 C C . ILE B 1 353 ? 26.891 -4.27 14.047 1 90.88 353 ILE B C 1
ATOM 9530 O O . ILE B 1 353 ? 26.328 -3.76 13.07 1 90.88 353 ILE B O 1
ATOM 9534 N N . ASN B 1 354 ? 28.141 -4.051 14.32 1 93.69 354 ASN B N 1
ATOM 9535 C CA . ASN B 1 354 ? 28.953 -3.203 13.453 1 93.69 354 ASN B CA 1
ATOM 9536 C C . ASN B 1 354 ? 29.172 -3.846 12.086 1 93.69 354 ASN B C 1
ATOM 9538 O O . ASN B 1 354 ? 29.156 -3.158 11.062 1 93.69 354 ASN B O 1
ATOM 9542 N N . SER B 1 355 ? 29.391 -5.105 12.133 1 93.69 355 SER B N 1
ATOM 9543 C CA . SER B 1 355 ? 29.531 -5.824 10.867 1 93.69 355 SER B CA 1
ATOM 9544 C C . SER B 1 355 ? 28.25 -5.754 10.047 1 93.69 355 SER B C 1
ATOM 9546 O O . SER B 1 355 ? 28.297 -5.574 8.828 1 93.69 355 SER B O 1
ATOM 9548 N N . LYS B 1 356 ? 27.188 -5.949 10.703 1 90.81 356 LYS B N 1
ATOM 9549 C CA . LYS B 1 356 ? 25.891 -5.848 10.031 1 90.81 356 LYS B CA 1
ATOM 9550 C C . LYS B 1 356 ? 25.703 -4.469 9.406 1 90.81 356 LYS B C 1
ATOM 9552 O O . LYS B 1 356 ? 25.234 -4.355 8.281 1 90.81 356 LYS B O 1
ATOM 9557 N N . ILE B 1 357 ? 25.984 -3.43 10.086 1 94.44 357 ILE B N 1
ATOM 9558 C CA . ILE B 1 357 ? 25.844 -2.055 9.617 1 94.44 357 ILE B CA 1
ATOM 9559 C C . ILE B 1 357 ? 26.719 -1.843 8.383 1 94.44 357 ILE B C 1
ATOM 9561 O O . ILE B 1 357 ? 26.281 -1.208 7.418 1 94.44 357 ILE B O 1
ATOM 9565 N N . GLU B 1 358 ? 27.891 -2.412 8.375 1 94.62 358 GLU B N 1
ATOM 9566 C CA . GLU B 1 358 ? 28.797 -2.266 7.238 1 94.62 358 GLU B CA 1
ATOM 9567 C C . GLU B 1 358 ? 28.234 -2.973 6.004 1 94.62 358 GLU B C 1
ATOM 9569 O O . GLU B 1 358 ? 28.375 -2.473 4.883 1 94.62 358 GLU B O 1
ATOM 9574 N N . VAL B 1 359 ? 27.719 -4.086 6.25 1 90.12 359 VAL B N 1
ATOM 9575 C CA . VAL B 1 359 ? 27.141 -4.832 5.145 1 90.12 359 VAL B CA 1
ATOM 9576 C C . VAL B 1 359 ? 25.984 -4.035 4.543 1 90.12 359 VAL B C 1
ATOM 9578 O O . VAL B 1 359 ? 25.844 -3.943 3.32 1 90.12 359 VAL B O 1
ATOM 9581 N N . LEU B 1 360 ? 25.094 -3.518 5.375 1 91.75 360 LEU B N 1
ATOM 9582 C CA . LEU B 1 360 ? 23.953 -2.73 4.922 1 91.75 360 LEU B CA 1
ATOM 9583 C C . LEU B 1 360 ? 24.406 -1.489 4.168 1 91.75 360 LEU B C 1
ATOM 9585 O O . LEU B 1 360 ? 23.812 -1.11 3.158 1 91.75 360 LEU B O 1
ATOM 9589 N N . LYS B 1 361 ? 25.469 -0.881 4.637 1 92.5 361 LYS B N 1
ATOM 9590 C CA . LYS B 1 361 ? 26.031 0.284 3.963 1 92.5 361 LYS B CA 1
ATOM 9591 C C . LYS B 1 361 ? 26.531 -0.076 2.564 1 92.5 361 LYS B C 1
ATOM 9593 O O . LYS B 1 361 ? 26.312 0.678 1.612 1 92.5 361 LYS B O 1
ATOM 9598 N N . GLN B 1 362 ? 27.203 -1.164 2.498 1 90.31 362 GLN B N 1
ATOM 9599 C CA . GLN B 1 362 ? 27.719 -1.622 1.211 1 90.31 362 GLN B CA 1
ATOM 9600 C C . GLN B 1 362 ? 26.578 -1.925 0.24 1 90.31 362 GLN B C 1
ATOM 9602 O O . GLN B 1 362 ? 26.641 -1.548 -0.932 1 90.31 362 GLN B O 1
ATOM 9607 N N . GLU B 1 363 ? 25.562 -2.607 0.737 1 86.06 363 GLU B N 1
ATOM 9608 C CA . GLU B 1 363 ? 24.391 -2.912 -0.095 1 86.06 363 GLU B CA 1
ATOM 9609 C C . GLU B 1 363 ? 23.734 -1.637 -0.608 1 86.06 363 GLU B C 1
ATOM 9611 O O . GLU B 1 363 ? 23.375 -1.551 -1.782 1 86.06 363 GLU B O 1
ATOM 9616 N N . LEU B 1 364 ? 23.578 -0.672 0.265 1 91.06 364 LEU B N 1
ATOM 9617 C CA . LEU B 1 364 ? 22.953 0.589 -0.118 1 91.06 364 LEU B CA 1
ATOM 9618 C C . LEU B 1 364 ? 23.781 1.308 -1.179 1 91.06 364 LEU B C 1
ATOM 9620 O O . LEU B 1 364 ? 23.234 1.832 -2.15 1 91.06 364 LEU B O 1
ATOM 9624 N N . THR B 1 365 ? 25.062 1.294 -0.997 1 90.75 365 THR B N 1
ATOM 9625 C CA . THR B 1 365 ? 25.953 1.932 -1.958 1 90.75 365 THR B CA 1
ATOM 9626 C C . THR B 1 365 ? 25.844 1.265 -3.326 1 90.75 365 THR B C 1
ATOM 9628 O O . THR B 1 365 ? 25.812 1.945 -4.352 1 90.75 365 THR B O 1
ATOM 9631 N N . GLU B 1 366 ? 25.766 -0.013 -3.322 1 85.88 366 GLU B N 1
ATOM 9632 C CA . GLU B 1 366 ? 25.625 -0.764 -4.566 1 85.88 366 GLU B CA 1
ATOM 9633 C C . GLU B 1 366 ? 24.297 -0.476 -5.25 1 85.88 366 GLU B C 1
ATOM 9635 O O . GLU B 1 366 ? 24.234 -0.395 -6.477 1 85.88 366 GLU B O 1
ATOM 9640 N N . MET B 1 367 ? 23.312 -0.358 -4.465 1 87 367 MET B N 1
ATOM 9641 C CA . MET B 1 367 ? 21.984 -0.071 -4.996 1 87 367 MET B CA 1
ATOM 9642 C C . MET B 1 367 ? 21.938 1.32 -5.621 1 87 367 MET B C 1
ATOM 9644 O O . MET B 1 367 ? 21.25 1.532 -6.625 1 87 367 MET B O 1
ATOM 9648 N N . ILE B 1 368 ? 22.531 2.289 -4.984 1 88.44 368 ILE B N 1
ATOM 9649 C CA . ILE B 1 368 ? 22.562 3.658 -5.488 1 88.44 368 ILE B CA 1
ATOM 9650 C C . ILE B 1 368 ? 23.297 3.699 -6.824 1 88.44 368 ILE B C 1
ATOM 9652 O O . ILE B 1 368 ? 22.859 4.371 -7.762 1 88.44 368 ILE B O 1
ATOM 9656 N N . GLY B 1 369 ? 24.344 2.877 -7 1 78.81 369 GLY B N 1
ATOM 9657 C CA . GLY B 1 369 ? 25.125 2.855 -8.219 1 78.81 369 GLY B CA 1
ATOM 9658 C C . GLY B 1 369 ? 25.828 4.172 -8.508 1 78.81 369 GLY B C 1
ATOM 9659 O O . GLY B 1 369 ? 26.016 4.984 -7.602 1 78.81 369 GLY B O 1
ATOM 9660 N N . ASP B 1 370 ? 26.219 4.25 -9.742 1 65.5 370 ASP B N 1
ATOM 9661 C CA . ASP B 1 370 ? 26.922 5.469 -10.125 1 65.5 370 ASP B CA 1
ATOM 9662 C C . ASP B 1 370 ? 25.953 6.613 -10.367 1 65.5 370 ASP B C 1
ATOM 9664 O O . ASP B 1 370 ? 25.125 6.551 -11.281 1 65.5 370 ASP B O 1
ATOM 9668 N N . GLU B 1 371 ? 25.75 7.414 -9.359 1 56.59 371 GLU B N 1
ATOM 9669 C CA . GLU B 1 371 ? 24.844 8.562 -9.422 1 56.59 371 GLU B CA 1
ATOM 9670 C C . GLU B 1 371 ? 25.031 9.328 -10.727 1 56.59 371 GLU B C 1
ATOM 9672 O O . GLU B 1 371 ? 24.109 10.023 -11.18 1 56.59 371 GLU B O 1
ATOM 9677 N N . ASN B 1 372 ? 26.188 9.203 -11.32 1 47.56 372 ASN B N 1
ATOM 9678 C CA . ASN B 1 372 ? 26.5 9.969 -12.523 1 47.56 372 ASN B CA 1
ATOM 9679 C C . ASN B 1 372 ? 26.078 9.227 -13.789 1 47.56 372 ASN B C 1
ATOM 9681 O O . ASN B 1 372 ? 26.219 9.75 -14.898 1 47.56 372 ASN B O 1
ATOM 9685 N N . SER B 1 373 ? 25.641 8.039 -13.68 1 45.75 373 SER B N 1
ATOM 9686 C CA . SER B 1 373 ? 25.406 7.242 -14.883 1 45.75 373 SER B CA 1
ATOM 9687 C C . SER B 1 373 ? 24.109 7.637 -15.57 1 45.75 373 SER B C 1
ATOM 9689 O O . SER B 1 373 ? 23.875 7.277 -16.719 1 45.75 373 SER B O 1
ATOM 9691 N N . ALA B 1 374 ? 23.109 7.957 -14.875 1 42.06 374 ALA B N 1
ATOM 9692 C CA . ALA B 1 374 ? 21.859 8.234 -15.555 1 42.06 374 ALA B CA 1
ATOM 9693 C C . ALA B 1 374 ? 21.953 9.508 -16.391 1 42.06 374 ALA B C 1
ATOM 9695 O O . ALA B 1 374 ? 21 9.875 -17.078 1 42.06 374 ALA B O 1
ATOM 9696 N N . SER B 1 375 ? 22.875 10.492 -15.953 1 40.41 375 SER B N 1
ATOM 9697 C CA . SER B 1 375 ? 22.953 11.766 -16.672 1 40.41 375 SER B CA 1
ATOM 9698 C C . SER B 1 375 ? 23.859 11.648 -17.906 1 40.41 375 SER B C 1
ATOM 9700 O O . SER B 1 375 ? 24.797 10.852 -17.922 1 40.41 375 SER B O 1
ATOM 9702 N N . GLY B 1 376 ? 23.422 11.891 -19.031 1 40.91 376 GLY B N 1
ATOM 9703 C CA . GLY B 1 376 ? 24.125 12.016 -20.297 1 40.91 376 GLY B CA 1
ATOM 9704 C C . GLY B 1 376 ? 25.547 12.531 -20.141 1 40.91 376 GLY B C 1
ATOM 9705 O O . GLY B 1 376 ? 25.953 12.945 -19.047 1 40.91 376 GLY B O 1
ATOM 9706 N N . PRO B 1 377 ? 26.484 12.297 -21.062 1 37.22 377 PRO B N 1
ATOM 9707 C CA . PRO B 1 377 ? 27.875 12.758 -21.047 1 37.22 377 PRO B CA 1
ATOM 9708 C C . PRO B 1 377 ? 28.016 14.18 -20.516 1 37.22 377 PRO B C 1
ATOM 9710 O O . PRO B 1 377 ? 27.125 15 -20.672 1 37.22 377 PRO B O 1
ATOM 9713 N N . THR B 1 378 ? 28.844 14.273 -19.484 1 39.94 378 THR B N 1
ATOM 9714 C CA . THR B 1 378 ? 29.281 15.578 -19 1 39.94 378 THR B CA 1
ATOM 9715 C C . THR B 1 378 ? 29.516 16.547 -20.156 1 39.94 378 THR B C 1
ATOM 9717 O O . THR B 1 378 ? 30.156 16.188 -21.156 1 39.94 378 THR B O 1
ATOM 9720 N N . PRO B 1 379 ? 28.797 17.609 -20.266 1 36.88 379 PRO B N 1
ATOM 9721 C CA . PRO B 1 379 ? 29.297 18.562 -21.266 1 36.88 379 PRO B CA 1
ATOM 9722 C C . PRO B 1 379 ? 30.797 18.812 -21.109 1 36.88 379 PRO B C 1
ATOM 9724 O O . PRO B 1 379 ? 31.266 19.156 -20.016 1 36.88 379 PRO B O 1
ATOM 9727 N N . THR B 1 380 ? 31.688 18.047 -21.656 1 32.44 380 THR B N 1
ATOM 9728 C CA . THR B 1 380 ? 33.062 18.531 -21.734 1 32.44 380 THR B CA 1
ATOM 9729 C C . THR B 1 380 ? 33.094 20.031 -22.016 1 32.44 380 THR B C 1
ATOM 9731 O O . THR B 1 380 ? 32.281 20.531 -22.797 1 32.44 380 THR B O 1
ATOM 9734 N N . GLY B 1 381 ? 33.688 20.828 -21.109 1 33.34 381 GLY B N 1
ATOM 9735 C CA . GLY B 1 381 ? 34.031 22.234 -21.156 1 33.34 381 GLY B CA 1
ATOM 9736 C C . GLY B 1 381 ? 34.406 22.719 -22.531 1 33.34 381 GLY B C 1
ATOM 9737 O O . GLY B 1 381 ? 34.875 23.844 -22.688 1 33.34 381 GLY B O 1
ATOM 9738 N N . GLY B 1 382 ? 34.906 21.828 -23.391 1 32.25 382 GLY B N 1
ATOM 9739 C CA . GLY B 1 382 ? 35.594 22.562 -24.453 1 32.25 382 GLY B CA 1
ATOM 9740 C C . GLY B 1 382 ? 34.625 23.406 -25.281 1 32.25 382 GLY B C 1
ATOM 9741 O O . GLY B 1 382 ? 34.938 23.734 -26.438 1 32.25 382 GLY B O 1
ATOM 9742 N N . GLY B 1 383 ? 33.312 23.281 -25.094 1 29.52 383 GLY B N 1
ATOM 9743 C CA . GLY B 1 383 ? 32.75 24.094 -26.156 1 29.52 383 GLY B CA 1
ATOM 9744 C C . GLY B 1 383 ? 33.156 25.562 -26.047 1 29.52 383 GLY B C 1
ATOM 9745 O O . GLY B 1 383 ? 33.719 25.984 -25.031 1 29.52 383 GLY B O 1
ATOM 9746 N N . CYS B 1 384 ? 32.938 26.391 -27.203 1 30.11 384 CYS B N 1
ATOM 9747 C CA . CYS B 1 384 ? 33.281 27.781 -27.469 1 30.11 384 CYS B CA 1
ATOM 9748 C C . CYS B 1 384 ? 32.875 28.688 -26.297 1 30.11 384 CYS B C 1
ATOM 9750 O O . CYS B 1 384 ? 31.781 28.516 -25.734 1 30.11 384 CYS B O 1
ATOM 9752 N N . GLY B 1 385 ? 33.719 29.344 -25.594 1 30.55 385 GLY B N 1
ATOM 9753 C CA . GLY B 1 385 ? 33.688 30.453 -24.656 1 30.55 385 GLY B CA 1
ATOM 9754 C C . GLY B 1 385 ? 32.531 31.391 -24.859 1 30.55 385 GLY B C 1
ATOM 9755 O O . GLY B 1 385 ? 32.188 32.188 -23.969 1 30.55 385 GLY B O 1
ATOM 9756 N N . SER B 1 386 ? 32.281 31.891 -26.156 1 32.03 386 SER B N 1
ATOM 9757 C CA . SER B 1 386 ? 31.547 33.125 -26.375 1 32.03 386 SER B CA 1
ATOM 9758 C C . SER B 1 386 ? 30.047 32.906 -26.219 1 32.03 386 SER B C 1
ATOM 9760 O O . SER B 1 386 ? 29.297 33.875 -26.078 1 32.03 386 SER B O 1
ATOM 9762 N N . CYS B 1 387 ? 29.484 31.953 -27.062 1 31.89 387 CYS B N 1
ATOM 9763 C CA . CYS B 1 387 ? 28.062 32.219 -27.297 1 31.89 387 CYS B CA 1
ATOM 9764 C C . CYS B 1 387 ? 27.234 31.906 -26.047 1 31.89 387 CYS B C 1
ATOM 9766 O O . CYS B 1 387 ? 27.422 30.859 -25.422 1 31.89 387 CYS B O 1
ATOM 9768 N N . SER B 1 388 ? 26.656 32.812 -25.359 1 35.66 388 SER B N 1
ATOM 9769 C CA . SER B 1 388 ? 25.594 33.031 -24.375 1 35.66 388 SER B CA 1
ATOM 9770 C C . SER B 1 388 ? 24.547 31.922 -24.438 1 35.66 388 SER B C 1
ATOM 9772 O O . SER B 1 388 ? 23.625 31.906 -23.625 1 35.66 388 SER B O 1
ATOM 9774 N N . CYS B 1 389 ? 24.344 31.188 -25.547 1 38.97 389 CYS B N 1
ATOM 9775 C CA . CYS B 1 389 ? 23.203 30.297 -25.766 1 38.97 389 CYS B CA 1
ATOM 9776 C C . CYS B 1 389 ? 23.328 29.047 -24.906 1 38.97 389 CYS B C 1
ATOM 9778 O O . CYS B 1 389 ? 22.453 28.172 -24.953 1 38.97 389 CYS B O 1
ATOM 9780 N N . LYS B 1 390 ? 24.391 28.609 -24.438 1 43.31 390 LYS B N 1
ATOM 9781 C CA . LYS B 1 390 ? 24.703 27.297 -23.844 1 43.31 390 LYS B CA 1
ATOM 9782 C C . LYS B 1 390 ? 24.141 27.188 -22.438 1 43.31 390 LYS B C 1
ATOM 9784 O O . LYS B 1 390 ? 23.766 26.094 -22 1 43.31 390 LYS B O 1
ATOM 9789 N N . ALA B 1 391 ? 24.25 28.25 -21.656 1 48.34 391 ALA B N 1
ATOM 9790 C CA . ALA B 1 391 ? 23.797 28.219 -20.266 1 48.34 391 ALA B CA 1
ATOM 9791 C C . ALA B 1 391 ? 22.312 27.875 -20.172 1 48.34 391 ALA B C 1
ATOM 9793 O O . ALA B 1 391 ? 21.875 27.219 -19.219 1 48.34 391 ALA B O 1
ATOM 9794 N N . SER B 1 392 ? 21.531 28.156 -21.25 1 64.88 392 SER B N 1
ATOM 9795 C CA . SER B 1 392 ? 20.094 27.969 -21.219 1 64.88 392 SER B CA 1
ATOM 9796 C C . SER B 1 392 ? 19.703 26.531 -21.5 1 64.88 392 SER B C 1
ATOM 9798 O O . SER B 1 392 ? 18.547 26.125 -21.297 1 64.88 392 SER B O 1
ATOM 9800 N N . ASP B 1 393 ? 20.812 25.734 -21.609 1 85.25 393 ASP B N 1
ATOM 9801 C CA . ASP B 1 393 ? 20.438 24.422 -22.141 1 85.25 393 ASP B CA 1
ATOM 9802 C C . ASP B 1 393 ? 20.594 23.344 -21.078 1 85.25 393 ASP B C 1
ATOM 9804 O O . ASP B 1 393 ? 20.281 22.172 -21.328 1 85.25 393 ASP B O 1
ATOM 9808 N N . TYR B 1 394 ? 21.078 23.844 -19.859 1 94 394 TYR B N 1
ATOM 9809 C CA . TYR B 1 394 ? 21.266 22.828 -18.828 1 94 394 TYR B CA 1
ATOM 9810 C C . TYR B 1 394 ? 20.703 23.297 -17.5 1 94 394 TYR B C 1
ATOM 9812 O O . TYR B 1 394 ? 20.344 24.469 -17.344 1 94 394 TYR B O 1
ATOM 9820 N N . GLY B 1 395 ? 20.656 22.375 -16.562 1 96.12 395 GLY B N 1
ATOM 9821 C CA . GLY B 1 395 ? 20.391 22.703 -15.164 1 96.12 395 GLY B CA 1
ATOM 9822 C C . GLY B 1 395 ? 18.922 22.938 -14.875 1 96.12 395 GLY B C 1
ATOM 9823 O O . GLY B 1 395 ? 18.062 22.438 -15.609 1 96.12 395 GLY B O 1
ATOM 9824 N N . PHE B 1 396 ? 18.656 23.672 -13.781 1 96.31 396 PHE B N 1
ATOM 9825 C CA . PHE B 1 396 ? 17.297 23.953 -13.328 1 96.31 396 PHE B CA 1
ATOM 9826 C C . PHE B 1 396 ? 16.5 24.703 -14.398 1 96.31 396 PHE B C 1
ATOM 9828 O O . PHE B 1 396 ? 15.297 24.484 -14.555 1 96.31 396 PHE B O 1
ATOM 9835 N N . LYS B 1 397 ? 17.234 25.609 -15.078 1 97.44 397 LYS B N 1
ATOM 9836 C CA . LYS B 1 397 ? 16.547 26.375 -16.109 1 97.44 397 LYS B CA 1
ATOM 9837 C C . LYS B 1 397 ? 15.984 25.469 -17.203 1 97.44 397 LYS B C 1
ATOM 9839 O O . LYS B 1 397 ? 14.812 25.578 -17.562 1 97.44 397 LYS B O 1
ATOM 9844 N N . ALA B 1 398 ? 16.875 24.625 -17.672 1 97.25 398 ALA B N 1
ATOM 9845 C CA . ALA B 1 398 ? 16.469 23.656 -18.688 1 97.25 398 ALA B CA 1
ATOM 9846 C C . ALA B 1 398 ? 15.328 22.766 -18.156 1 97.25 398 ALA B C 1
ATOM 9848 O O . ALA B 1 398 ? 14.359 22.516 -18.875 1 97.25 398 ALA B O 1
ATOM 9849 N N . PHE B 1 399 ? 15.438 22.312 -16.984 1 97.44 399 PHE B N 1
ATOM 9850 C CA . PHE B 1 399 ? 14.484 21.375 -16.406 1 97.44 399 PHE B CA 1
ATOM 9851 C C . PHE B 1 399 ? 13.117 22.031 -16.219 1 97.44 399 PHE B C 1
ATOM 9853 O O . PHE B 1 399 ? 12.094 21.469 -16.609 1 97.44 399 PHE B O 1
ATOM 9860 N N . THR B 1 400 ? 13.047 23.219 -15.617 1 98.06 400 THR B N 1
ATOM 9861 C CA . THR B 1 400 ? 11.781 23.891 -15.375 1 98.06 400 THR B CA 1
ATOM 9862 C C . THR B 1 400 ? 11.102 24.25 -16.688 1 98.06 400 THR B C 1
ATOM 9864 O O . THR B 1 400 ? 9.875 24.219 -16.797 1 98.06 400 THR B O 1
ATOM 9867 N N . GLN B 1 401 ? 11.883 24.594 -17.656 1 97.25 401 GLN B N 1
ATOM 9868 C CA . GLN B 1 401 ? 11.328 24.891 -18.969 1 97.25 401 GLN B CA 1
ATOM 9869 C C . GLN B 1 401 ? 10.672 23.672 -19.578 1 97.25 401 GLN B C 1
ATOM 9871 O O . GLN B 1 401 ? 9.57 23.75 -20.141 1 97.25 401 GLN B O 1
ATOM 9876 N N . ASP B 1 402 ? 11.398 22.594 -19.453 1 97.12 402 ASP B N 1
ATOM 9877 C CA . ASP B 1 402 ? 10.836 21.359 -19.984 1 97.12 402 ASP B CA 1
ATOM 9878 C C . ASP B 1 402 ? 9.555 20.969 -19.266 1 97.12 402 ASP B C 1
ATOM 9880 O O . ASP B 1 402 ? 8.586 20.531 -19.875 1 97.12 402 ASP B O 1
ATOM 9884 N N . LEU B 1 403 ? 9.5 21.062 -17.922 1 97.75 403 LEU B N 1
ATOM 9885 C CA . LEU B 1 403 ? 8.297 20.797 -17.141 1 97.75 403 LEU B CA 1
ATOM 9886 C C . LEU B 1 403 ? 7.121 21.625 -17.656 1 97.75 403 LEU B C 1
ATOM 9888 O O . LEU B 1 403 ? 6.039 21.094 -17.891 1 97.75 403 LEU B O 1
ATOM 9892 N N . ARG B 1 404 ? 7.332 22.859 -17.875 1 96.06 404 ARG B N 1
ATOM 9893 C CA . ARG B 1 404 ? 6.27 23.781 -18.281 1 96.06 404 ARG B CA 1
ATOM 9894 C C . ARG B 1 404 ? 5.832 23.5 -19.719 1 96.06 404 ARG B C 1
ATOM 9896 O O . ARG B 1 404 ? 4.664 23.703 -20.062 1 96.06 404 ARG B O 1
ATOM 9903 N N . THR B 1 405 ? 6.793 23.094 -20.469 1 96.38 405 THR B N 1
ATOM 9904 C CA . THR B 1 405 ? 6.48 22.75 -21.859 1 96.38 405 THR B CA 1
ATOM 9905 C C . THR B 1 405 ? 5.527 21.562 -21.922 1 96.38 405 THR B C 1
ATOM 9907 O O . THR B 1 405 ? 4.559 21.578 -22.688 1 96.38 405 THR B O 1
ATOM 9910 N N . LYS B 1 406 ? 5.781 20.625 -21.125 1 96.12 406 LYS B N 1
ATOM 9911 C CA . LYS B 1 406 ? 5.012 19.375 -21.172 1 96.12 406 LYS B CA 1
ATOM 9912 C C . LYS B 1 406 ? 3.75 19.484 -20.328 1 96.12 406 LYS B C 1
ATOM 9914 O O . LYS B 1 406 ? 2.678 19.031 -20.734 1 96.12 406 LYS B O 1
ATOM 9919 N N . PHE B 1 407 ? 3.863 19.969 -19.172 1 97.12 407 PHE B N 1
ATOM 9920 C CA . PHE B 1 407 ? 2.773 19.984 -18.203 1 97.12 407 PHE B CA 1
ATOM 9921 C C . PHE B 1 407 ? 2.156 21.375 -18.094 1 97.12 407 PHE B C 1
ATOM 9923 O O . PHE B 1 407 ? 2.451 22.109 -17.156 1 97.12 407 PHE B O 1
ATOM 9930 N N . LYS B 1 408 ? 1.229 21.625 -18.828 1 95.31 408 LYS B N 1
ATOM 9931 C CA . LYS B 1 408 ? 0.669 22.953 -19.016 1 95.31 408 LYS B CA 1
ATOM 9932 C C . LYS B 1 408 ? -0.135 23.391 -17.797 1 95.31 408 LYS B C 1
ATOM 9934 O O . LYS B 1 408 ? -0.325 24.594 -17.562 1 95.31 408 LYS B O 1
ATOM 9939 N N . GLY B 1 409 ? -0.554 22.484 -17.031 1 95.5 409 GLY B N 1
ATOM 9940 C CA . GLY B 1 409 ? -1.343 22.812 -15.852 1 95.5 409 GLY B CA 1
ATOM 9941 C C . GLY B 1 409 ? -0.495 23.156 -14.641 1 95.5 409 GLY B C 1
ATOM 9942 O O . GLY B 1 409 ? -1.012 23.625 -13.625 1 95.5 409 GLY B O 1
ATOM 9943 N N . LEU B 1 410 ? 0.808 22.984 -14.727 1 97.44 410 LEU B N 1
ATOM 9944 C CA . LEU B 1 410 ? 1.716 23.281 -13.617 1 97.44 410 LEU B CA 1
ATOM 9945 C C . LEU B 1 410 ? 2.02 24.766 -13.531 1 97.44 410 LEU B C 1
ATOM 9947 O O . LEU B 1 410 ? 2.836 25.281 -14.297 1 97.44 410 LEU B O 1
ATOM 9951 N N . ASP B 1 411 ? 1.448 25.453 -12.555 1 97.19 411 ASP B N 1
ATOM 9952 C CA . ASP B 1 411 ? 1.579 26.906 -12.422 1 97.19 411 ASP B CA 1
ATOM 9953 C C . ASP B 1 411 ? 2.922 27.281 -11.797 1 97.19 411 ASP B C 1
ATOM 9955 O O . ASP B 1 411 ? 3.586 28.219 -12.258 1 97.19 411 ASP B O 1
ATOM 9959 N N . ASP B 1 412 ? 3.268 26.547 -10.703 1 97.75 412 ASP B N 1
ATOM 9960 C CA . ASP B 1 412 ? 4.398 27 -9.898 1 97.75 412 ASP B CA 1
ATOM 9961 C C . ASP B 1 412 ? 5.312 25.844 -9.539 1 97.75 412 ASP B C 1
ATOM 9963 O O . ASP B 1 412 ? 4.84 24.734 -9.258 1 97.75 412 ASP B O 1
ATOM 9967 N N . VAL B 1 413 ? 6.574 26.094 -9.57 1 98.5 413 VAL B N 1
ATOM 9968 C CA . VAL B 1 413 ? 7.59 25.203 -9.023 1 98.5 413 VAL B CA 1
ATOM 9969 C C . VAL B 1 413 ? 8.289 25.875 -7.844 1 98.5 413 VAL B C 1
ATOM 9971 O O . VAL B 1 413 ? 8.844 26.969 -7.984 1 98.5 413 VAL B O 1
ATOM 9974 N N . TYR B 1 414 ? 8.203 25.312 -6.68 1 98.81 414 TYR B N 1
ATOM 9975 C CA . TYR B 1 414 ? 8.883 25.75 -5.465 1 98.81 414 TYR B CA 1
ATOM 9976 C C . TYR B 1 414 ? 10.07 24.844 -5.152 1 98.81 414 TYR B C 1
ATOM 9978 O O . TYR B 1 414 ? 10.109 23.688 -5.594 1 98.81 414 TYR B O 1
ATOM 9986 N N . VAL B 1 415 ? 11.039 25.312 -4.406 1 98.81 415 VAL B N 1
ATOM 9987 C CA . VAL B 1 415 ? 12.148 24.484 -3.963 1 98.81 415 VAL B CA 1
ATOM 9988 C C . VAL B 1 415 ? 12.391 24.688 -2.469 1 98.81 415 VAL B C 1
ATOM 9990 O O . VAL B 1 415 ? 12.023 25.734 -1.912 1 98.81 415 VAL B O 1
ATOM 9993 N N . TRP B 1 416 ? 13 23.719 -1.903 1 98.69 416 TRP B N 1
ATOM 9994 C CA . TRP B 1 416 ? 13.297 23.703 -0.476 1 98.69 416 TRP B CA 1
ATOM 9995 C C . TRP B 1 416 ? 14.609 24.422 -0.188 1 98.69 416 TRP B C 1
ATOM 9997 O O . TRP B 1 416 ? 15.547 24.344 -0.986 1 98.69 416 TRP B O 1
ATOM 10007 N N . GLN B 1 417 ? 14.719 25.062 0.958 1 98.44 417 GLN B N 1
ATOM 10008 C CA . GLN B 1 417 ? 15.984 25.516 1.517 1 98.44 417 GLN B CA 1
ATOM 10009 C C . GLN B 1 417 ? 15.93 25.547 3.041 1 98.44 417 GLN B C 1
ATOM 10011 O O . GLN B 1 417 ? 14.852 25.531 3.633 1 98.44 417 GLN B O 1
ATOM 10016 N N . ALA B 1 418 ? 17.094 25.547 3.664 1 98.25 418 ALA B N 1
ATOM 10017 C CA . ALA B 1 418 ? 17.188 25.906 5.078 1 98.25 418 ALA B CA 1
ATOM 10018 C C . ALA B 1 418 ? 17.422 27.406 5.258 1 98.25 418 ALA B C 1
ATOM 10020 O O . ALA B 1 418 ? 18 28.047 4.387 1 98.25 418 ALA B O 1
ATOM 10021 N N . LEU B 1 419 ? 17.031 27.938 6.352 1 98.56 419 LEU B N 1
ATOM 10022 C CA . LEU B 1 419 ? 17.125 29.375 6.602 1 98.56 419 LEU B CA 1
ATOM 10023 C C . LEU B 1 419 ? 18.562 29.859 6.43 1 98.56 419 LEU B C 1
ATOM 10025 O O . LEU B 1 419 ? 18.797 30.906 5.828 1 98.56 419 LEU B O 1
ATOM 10029 N N . CYS B 1 420 ? 19.516 29.125 6.918 1 98.31 420 CYS B N 1
ATOM 10030 C CA . CYS B 1 420 ? 20.906 29.562 6.898 1 98.31 420 CYS B CA 1
ATOM 10031 C C . CYS B 1 420 ? 21.641 28.984 5.695 1 98.31 420 CYS B C 1
ATOM 10033 O O . CYS B 1 420 ? 22.875 28.922 5.684 1 98.31 420 CYS B O 1
ATOM 10035 N N . GLY B 1 421 ? 20.953 28.547 4.719 1 98 421 GLY B N 1
ATOM 10036 C CA . GLY B 1 421 ? 21.5 27.875 3.551 1 98 421 GLY B CA 1
ATOM 10037 C C . GLY B 1 421 ? 21.188 26.391 3.502 1 98 421 GLY B C 1
ATOM 10038 O O . GLY B 1 421 ? 20.141 25.984 2.984 1 98 421 GLY B O 1
ATOM 10039 N N . ALA B 1 422 ? 22.047 25.625 3.926 1 97.88 422 ALA B N 1
ATOM 10040 C CA . ALA B 1 422 ? 21.797 24.219 4.223 1 97.88 422 ALA B CA 1
ATOM 10041 C C . ALA B 1 422 ? 21.625 23.984 5.723 1 97.88 422 ALA B C 1
ATOM 10043 O O . ALA B 1 422 ? 21.703 24.938 6.508 1 97.88 422 ALA B O 1
ATOM 10044 N N . TRP B 1 423 ? 21.328 22.734 6.102 1 97.25 423 TRP B N 1
ATOM 10045 C CA . TRP B 1 423 ? 21.203 22.422 7.523 1 97.25 423 TRP B CA 1
ATOM 10046 C C . TRP B 1 423 ? 22.438 22.891 8.289 1 97.25 423 TRP B C 1
ATOM 10048 O O . TRP B 1 423 ? 22.328 23.516 9.352 1 97.25 423 TRP B O 1
ATOM 10058 N N . GLY B 1 424 ? 23.578 22.719 7.699 1 97.38 424 GLY B N 1
ATOM 10059 C CA . GLY B 1 424 ? 24.844 23.141 8.305 1 97.38 424 GLY B CA 1
ATOM 10060 C C . GLY B 1 424 ? 25.25 24.547 7.938 1 97.38 424 GLY B C 1
ATOM 10061 O O . GLY B 1 424 ? 26.359 24.969 8.227 1 97.38 424 GLY B O 1
ATOM 10062 N N . GLY B 1 425 ? 24.406 25.281 7.266 1 98 425 GLY B N 1
ATOM 10063 C CA . GLY B 1 425 ? 24.703 26.656 6.887 1 98 425 GLY B CA 1
ATOM 10064 C C . GLY B 1 425 ? 25.5 26.766 5.605 1 98 425 GLY B C 1
ATOM 10065 O O . GLY B 1 425 ? 25.375 25.922 4.715 1 98 425 GLY B O 1
ATOM 10066 N N . VAL B 1 426 ? 26.172 27.859 5.477 1 98.38 426 VAL B N 1
ATOM 10067 C CA . VAL B 1 426 ? 27 28.141 4.301 1 98.38 426 VAL B CA 1
ATOM 10068 C C . VAL B 1 426 ? 28.453 27.828 4.602 1 98.38 426 VAL B C 1
ATOM 10070 O O . VAL B 1 426 ? 28.984 28.219 5.648 1 98.38 426 VAL B O 1
ATOM 10073 N N . ARG B 1 427 ? 29.109 27.156 3.709 1 97.69 427 ARG B N 1
ATOM 10074 C CA . ARG B 1 427 ? 30.516 26.812 3.881 1 97.69 427 ARG B CA 1
ATOM 10075 C C . ARG B 1 427 ? 31.391 28.062 3.828 1 97.69 427 ARG B C 1
ATOM 10077 O O . ARG B 1 427 ? 31.328 28.828 2.863 1 97.69 427 ARG B O 1
ATOM 10084 N N . PRO B 1 428 ? 32.25 28.234 4.816 1 97 428 PRO B N 1
ATOM 10085 C CA . PRO B 1 428 ? 33.156 29.391 4.781 1 97 428 PRO B CA 1
ATOM 10086 C C . PRO B 1 428 ? 34.062 29.406 3.553 1 97 428 PRO B C 1
ATOM 10088 O O . PRO B 1 428 ? 34.656 28.375 3.211 1 97 428 PRO B O 1
ATOM 10091 N N . GLY B 1 429 ? 34.125 30.5 2.877 1 95.31 429 GLY B N 1
ATOM 10092 C CA . GLY B 1 429 ? 35.031 30.688 1.756 1 95.31 429 GLY B CA 1
ATOM 10093 C C . GLY B 1 429 ? 34.438 30.219 0.436 1 95.31 429 GLY B C 1
ATOM 10094 O O . GLY B 1 429 ? 35.031 30.453 -0.625 1 95.31 429 GLY B O 1
ATOM 10095 N N . ALA B 1 430 ? 33.344 29.594 0.442 1 95.31 430 ALA B N 1
ATOM 10096 C CA . ALA B 1 430 ? 32.781 28.984 -0.76 1 95.31 430 ALA B CA 1
ATOM 10097 C C . ALA B 1 430 ? 32.094 30.031 -1.636 1 95.31 430 ALA B C 1
ATOM 10099 O O . ALA B 1 430 ? 31.953 29.828 -2.844 1 95.31 430 ALA B O 1
ATOM 10100 N N . THR B 1 431 ? 31.641 31.141 -1.095 1 95.38 431 THR B N 1
ATOM 10101 C CA . THR B 1 431 ? 30.938 32.219 -1.797 1 95.38 431 THR B CA 1
ATOM 10102 C C . THR B 1 431 ? 31.594 33.562 -1.497 1 95.38 431 THR B C 1
ATOM 10104 O O . THR B 1 431 ? 32.594 33.625 -0.76 1 95.38 431 THR B O 1
ATOM 10107 N N . HIS B 1 432 ? 30.969 34.656 -2.031 1 97.12 432 HIS B N 1
ATOM 10108 C CA . HIS B 1 432 ? 31.469 36 -1.812 1 97.12 432 HIS B CA 1
ATOM 10109 C C . HIS B 1 432 ? 31.078 36.531 -0.436 1 97.12 432 HIS B C 1
ATOM 10111 O O . HIS B 1 432 ? 31.516 37.594 -0.031 1 97.12 432 HIS B O 1
ATOM 10117 N N . LEU B 1 433 ? 30.312 35.781 0.31 1 97.94 433 LEU B N 1
ATOM 10118 C CA . LEU B 1 433 ? 29.797 36.188 1.611 1 97.94 433 LEU B CA 1
ATOM 10119 C C . LEU B 1 433 ? 30.75 35.781 2.727 1 97.94 433 LEU B C 1
ATOM 10121 O O . LEU B 1 433 ? 31.484 34.781 2.609 1 97.94 433 LEU B O 1
ATOM 10125 N N . TYR B 1 434 ? 30.734 36.562 3.76 1 98 434 TYR B N 1
ATOM 10126 C CA . TYR B 1 434 ? 31.484 36.219 4.961 1 98 434 TYR B CA 1
ATOM 10127 C C . TYR B 1 434 ? 30.703 35.25 5.844 1 98 434 TYR B C 1
ATOM 10129 O O . TYR B 1 434 ? 29.781 35.688 6.559 1 98 434 TYR B O 1
ATOM 10137 N N . SER B 1 435 ? 31.094 34.031 5.828 1 97.38 435 SER B N 1
ATOM 10138 C CA . SER B 1 435 ? 30.469 33 6.652 1 97.38 435 SER B CA 1
ATOM 10139 C C . SER B 1 435 ? 31.469 32.406 7.637 1 97.38 435 SER B C 1
ATOM 10141 O O . SER B 1 435 ? 32.656 32.219 7.312 1 97.38 435 SER B O 1
ATOM 10143 N N . LYS B 1 436 ? 31.031 32.156 8.852 1 97.75 436 LYS B N 1
ATOM 10144 C CA . LYS B 1 436 ? 31.828 31.516 9.906 1 97.75 436 LYS B CA 1
ATOM 10145 C C . LYS B 1 436 ? 31.047 30.422 10.617 1 97.75 436 LYS B C 1
ATOM 10147 O O . LYS B 1 436 ? 29.844 30.594 10.883 1 97.75 436 LYS B O 1
ATOM 10152 N N . VAL B 1 437 ? 31.734 29.312 10.883 1 97.69 437 VAL B N 1
ATOM 10153 C CA . VAL B 1 437 ? 31.078 28.25 11.633 1 97.69 437 VAL B CA 1
ATOM 10154 C C . VAL B 1 437 ? 30.938 28.656 13.094 1 97.69 437 VAL B C 1
ATOM 10156 O O . VAL B 1 437 ? 31.938 28.844 13.789 1 97.69 437 VAL B O 1
ATOM 10159 N N . ILE B 1 438 ? 29.75 28.766 13.492 1 98 438 ILE B N 1
ATOM 10160 C CA . ILE B 1 438 ? 29.453 29.141 14.867 1 98 438 ILE B CA 1
ATOM 10161 C C . ILE B 1 438 ? 29.031 27.906 15.664 1 98 438 ILE B C 1
ATOM 10163 O O . ILE B 1 438 ? 28.156 27.156 15.242 1 98 438 ILE B O 1
ATOM 10167 N N . PRO B 1 439 ? 29.672 27.703 16.797 1 96.5 439 PRO B N 1
ATOM 10168 C CA . PRO B 1 439 ? 29.188 26.609 17.656 1 96.5 439 PRO B CA 1
ATOM 10169 C C . PRO B 1 439 ? 27.75 26.844 18.141 1 96.5 439 PRO B C 1
ATOM 10171 O O . PRO B 1 439 ? 27.391 27.984 18.453 1 96.5 439 PRO B O 1
ATOM 10174 N N . VAL B 1 440 ? 27.016 25.766 18.234 1 95.69 440 VAL B N 1
ATOM 10175 C CA . VAL B 1 440 ? 25.609 25.812 18.609 1 95.69 440 VAL B CA 1
ATOM 10176 C C . VAL B 1 440 ? 25.484 25.797 20.125 1 95.69 440 VAL B C 1
ATOM 10178 O O . VAL B 1 440 ? 26.125 24.984 20.797 1 95.69 440 VAL B O 1
ATOM 10181 N N . LYS B 1 441 ? 24.75 26.688 20.609 1 95 441 LYS B N 1
ATOM 10182 C CA . LYS B 1 441 ? 24.344 26.703 22.016 1 95 441 LYS B CA 1
ATOM 10183 C C . LYS B 1 441 ? 22.828 26.594 22.156 1 95 441 LYS B C 1
ATOM 10185 O O . LYS B 1 441 ? 22.109 27.516 21.781 1 95 441 LYS B O 1
ATOM 10190 N N . VAL B 1 442 ? 22.359 25.516 22.781 1 94.56 442 VAL B N 1
ATOM 10191 C CA . VAL B 1 442 ? 20.922 25.297 22.938 1 94.56 442 VAL B CA 1
ATOM 10192 C C . VAL B 1 442 ? 20.453 25.953 24.234 1 94.56 442 VAL B C 1
ATOM 10194 O O . VAL B 1 442 ? 21.016 25.734 25.297 1 94.56 442 VAL B O 1
ATOM 10197 N N . SER B 1 443 ? 19.422 26.734 24.109 1 94.44 443 SER B N 1
ATOM 10198 C CA . SER B 1 443 ? 18.828 27.375 25.281 1 94.44 443 SER B CA 1
ATOM 10199 C C . SER B 1 443 ? 18.359 26.328 26.297 1 94.44 443 SER B C 1
ATOM 10201 O O . SER B 1 443 ? 17.812 25.297 25.922 1 94.44 443 SER B O 1
ATOM 10203 N N . PRO B 1 444 ? 18.547 26.609 27.625 1 94.5 444 PRO B N 1
ATOM 10204 C CA . PRO B 1 444 ? 18.031 25.703 28.656 1 94.5 444 PRO B CA 1
ATOM 10205 C C . PRO B 1 444 ? 16.516 25.516 28.562 1 94.5 444 PRO B C 1
ATOM 10207 O O . PRO B 1 444 ? 15.984 24.5 29.016 1 94.5 444 PRO B O 1
ATOM 10210 N N . GLY B 1 445 ? 15.875 26.453 27.969 1 92.19 445 GLY B N 1
ATOM 10211 C CA . GLY B 1 445 ? 14.438 26.328 27.781 1 92.19 445 GLY B CA 1
ATOM 10212 C C . GLY B 1 445 ? 14.039 25.156 26.922 1 92.19 445 GLY B C 1
ATOM 10213 O O . GLY B 1 445 ? 12.914 24.672 27 1 92.19 445 GLY B O 1
ATOM 10214 N N . LEU B 1 446 ? 14.945 24.688 26.125 1 94.12 446 LEU B N 1
ATOM 10215 C CA . LEU B 1 446 ? 14.648 23.609 25.188 1 94.12 446 LEU B CA 1
ATOM 10216 C C . LEU B 1 446 ? 14.992 22.25 25.781 1 94.12 446 LEU B C 1
ATOM 10218 O O . LEU B 1 446 ? 14.883 21.219 25.109 1 94.12 446 LEU B O 1
ATOM 10222 N N . ASP B 1 447 ? 15.359 22.141 27.047 1 88.81 447 ASP B N 1
ATOM 10223 C CA . ASP B 1 447 ? 15.68 20.891 27.75 1 88.81 447 ASP B CA 1
ATOM 10224 C C . ASP B 1 447 ? 14.445 20 27.844 1 88.81 447 ASP B C 1
ATOM 10226 O O . ASP B 1 447 ? 14.57 18.766 27.953 1 88.81 447 ASP B O 1
ATOM 10230 N N . GLY B 1 448 ? 13.312 20.594 27.781 1 87.62 448 GLY B N 1
ATOM 10231 C CA . GLY B 1 448 ? 12.086 19.828 27.938 1 87.62 448 GLY B CA 1
ATOM 10232 C C . GLY B 1 448 ? 11.57 19.266 26.625 1 87.62 448 GLY B C 1
ATOM 10233 O O . GLY B 1 448 ? 10.586 18.531 26.594 1 87.62 448 GLY B O 1
ATOM 10234 N N . THR B 1 449 ? 12.25 19.516 25.578 1 91.12 449 THR B N 1
ATOM 10235 C CA . THR B 1 449 ? 11.797 19.078 24.25 1 91.12 449 THR B CA 1
ATOM 10236 C C . THR B 1 449 ? 12.219 17.641 23.984 1 91.12 449 THR B C 1
ATOM 10238 O O . THR B 1 449 ? 13.07 17.094 24.688 1 91.12 449 THR B O 1
ATOM 10241 N N . MET B 1 450 ? 11.648 17.031 23.031 1 92.75 450 MET B N 1
ATOM 10242 C CA . MET B 1 450 ? 11.992 15.68 22.578 1 92.75 450 MET B CA 1
ATOM 10243 C C . MET B 1 450 ? 13.406 15.633 22.016 1 92.75 450 MET B C 1
ATOM 10245 O O . MET B 1 450 ? 13.836 16.562 21.328 1 92.75 450 MET B O 1
ATOM 10249 N N . THR B 1 451 ? 14.07 14.5 22.344 1 87.5 451 THR B N 1
ATOM 10250 C CA . THR B 1 451 ? 15.383 14.305 21.734 1 87.5 451 THR B CA 1
ATOM 10251 C C . THR B 1 451 ? 15.258 14.156 20.219 1 87.5 451 THR B C 1
ATOM 10253 O O . THR B 1 451 ? 14.406 13.406 19.734 1 87.5 451 THR B O 1
ATOM 10256 N N . ASP B 1 452 ? 16.109 14.836 19.484 1 88.06 452 ASP B N 1
ATOM 10257 C CA . ASP B 1 452 ? 16.047 14.875 18.031 1 88.06 452 ASP B CA 1
ATOM 10258 C C . ASP B 1 452 ? 17.438 14.688 17.422 1 88.06 452 ASP B C 1
ATOM 10260 O O . ASP B 1 452 ? 18.375 15.43 17.75 1 88.06 452 ASP B O 1
ATOM 10264 N N . LEU B 1 453 ? 17.547 13.703 16.594 1 84.12 453 LEU B N 1
ATOM 10265 C CA . LEU B 1 453 ? 18.812 13.398 15.938 1 84.12 453 LEU B CA 1
ATOM 10266 C C . LEU B 1 453 ? 19.359 14.617 15.203 1 84.12 453 LEU B C 1
ATOM 10268 O O . LEU B 1 453 ? 20.578 14.836 15.156 1 84.12 453 LEU B O 1
ATOM 10272 N N . ALA B 1 454 ? 18.516 15.383 14.602 1 89.06 454 ALA B N 1
ATOM 10273 C CA . ALA B 1 454 ? 18.938 16.562 13.867 1 89.06 454 ALA B CA 1
ATOM 10274 C C . ALA B 1 454 ? 19.625 17.562 14.789 1 89.06 454 ALA B C 1
ATOM 10276 O O . ALA B 1 454 ? 20.641 18.172 14.422 1 89.06 454 ALA B O 1
ATOM 10277 N N . VAL B 1 455 ? 19.109 17.766 15.969 1 91.94 455 VAL B N 1
ATOM 10278 C CA . VAL B 1 455 ? 19.688 18.703 16.938 1 91.94 455 VAL B CA 1
ATOM 10279 C C . VAL B 1 455 ? 21.047 18.188 17.391 1 91.94 455 VAL B C 1
ATOM 10281 O O . VAL B 1 455 ? 22 18.969 17.484 1 91.94 455 VAL B O 1
ATOM 10284 N N . VAL B 1 456 ? 21.109 16.906 17.625 1 88.88 456 VAL B N 1
ATOM 10285 C CA . VAL B 1 456 ? 22.359 16.297 18.062 1 88.88 456 VAL B CA 1
ATOM 10286 C C . VAL B 1 456 ? 23.438 16.547 17.016 1 88.88 456 VAL B C 1
ATOM 10288 O O . VAL B 1 456 ? 24.562 16.938 17.344 1 88.88 456 VAL B O 1
ATOM 10291 N N . LYS B 1 457 ? 23.125 16.375 15.812 1 91.44 457 LYS B N 1
ATOM 10292 C CA . LYS B 1 457 ? 24.078 16.516 14.719 1 91.44 457 LYS B CA 1
ATOM 10293 C C . LYS B 1 457 ? 24.484 17.969 14.516 1 91.44 457 LYS B C 1
ATOM 10295 O O . LYS B 1 457 ? 25.641 18.281 14.266 1 91.44 457 LYS B O 1
ATOM 10300 N N . ILE B 1 458 ? 23.562 18.859 14.586 1 93.06 458 ILE B N 1
ATOM 10301 C CA . ILE B 1 458 ? 23.828 20.281 14.391 1 93.06 458 ILE B CA 1
ATOM 10302 C C . ILE B 1 458 ? 24.703 20.797 15.523 1 93.06 458 ILE B C 1
ATOM 10304 O O . ILE B 1 458 ? 25.562 21.656 15.305 1 93.06 458 ILE B O 1
ATOM 10308 N N . VAL B 1 459 ? 24.453 20.312 16.734 1 93.56 459 VAL B N 1
ATOM 10309 C CA . VAL B 1 459 ? 25.281 20.703 17.875 1 93.56 459 VAL B CA 1
ATOM 10310 C C . VAL B 1 459 ? 26.719 20.219 17.641 1 93.56 459 VAL B C 1
ATOM 10312 O O . VAL B 1 459 ? 27.672 20.953 17.953 1 93.56 459 VAL B O 1
ATOM 10315 N N . GLU B 1 460 ? 26.828 19.094 17.078 1 92.69 460 GLU B N 1
ATOM 10316 C CA . GLU B 1 460 ? 28.156 18.531 16.797 1 92.69 460 GLU B CA 1
ATOM 10317 C C . GLU B 1 460 ? 28.859 19.312 15.688 1 92.69 460 GLU B C 1
ATOM 10319 O O . GLU B 1 460 ? 30.062 19.547 15.758 1 92.69 460 GLU B O 1
ATOM 10324 N N . GLY B 1 461 ? 28.172 19.766 14.75 1 94.94 461 GLY B N 1
ATOM 10325 C CA . GLY B 1 461 ? 28.781 20.312 13.547 1 94.94 461 GLY B CA 1
ATOM 10326 C C . GLY B 1 461 ? 28.859 21.828 13.555 1 94.94 461 GLY B C 1
ATOM 10327 O O . GLY B 1 461 ? 29.672 22.422 12.852 1 94.94 461 GLY B O 1
ATOM 10328 N N . GLY B 1 462 ? 28.031 22.453 14.328 1 97 462 GLY B N 1
ATOM 10329 C CA . GLY B 1 462 ? 27.906 23.891 14.234 1 97 462 GLY B CA 1
ATOM 10330 C C . GLY B 1 462 ? 27.188 24.359 12.984 1 97 462 GLY B C 1
ATOM 10331 O O . GLY B 1 462 ? 26.734 23.531 12.188 1 97 462 GLY B O 1
ATOM 10332 N N . ILE B 1 463 ? 27.062 25.719 12.828 1 98.12 463 ILE B N 1
ATOM 10333 C CA . ILE B 1 463 ? 26.359 26.281 11.68 1 98.12 463 ILE B CA 1
ATOM 10334 C C . ILE B 1 463 ? 27.25 27.312 10.984 1 98.12 463 ILE B C 1
ATOM 10336 O O . ILE B 1 463 ? 27.75 28.234 11.633 1 98.12 463 ILE B O 1
ATOM 10340 N N . GLY B 1 464 ? 27.484 27.047 9.656 1 98.25 464 GLY B N 1
ATOM 10341 C CA . GLY B 1 464 ? 28.109 28.094 8.867 1 98.25 464 GLY B CA 1
ATOM 10342 C C . GLY B 1 464 ? 27.203 29.312 8.68 1 98.25 464 GLY B C 1
ATOM 10343 O O . GLY B 1 464 ? 26.438 29.391 7.715 1 98.25 464 GLY B O 1
ATOM 10344 N N . LEU B 1 465 ? 27.375 30.328 9.562 1 98.56 465 LEU B N 1
ATOM 10345 C CA . LEU B 1 465 ? 26.484 31.484 9.609 1 98.56 465 LEU B CA 1
ATOM 10346 C C . LEU B 1 465 ? 27.047 32.625 8.789 1 98.56 465 LEU B C 1
ATOM 10348 O O . LEU B 1 465 ? 28.188 33.062 9.016 1 98.56 465 LEU B O 1
ATOM 10352 N N . VAL B 1 466 ? 26.297 33.094 7.836 1 98.62 466 VAL B N 1
ATOM 10353 C CA . VAL B 1 466 ? 26.641 34.312 7.129 1 98.62 466 VAL B CA 1
ATOM 10354 C C . VAL B 1 466 ? 26.484 35.531 8.062 1 98.62 466 VAL B C 1
ATOM 10356 O O . VAL B 1 466 ? 25.5 35.594 8.812 1 98.62 466 VAL B O 1
ATOM 10359 N N . HIS B 1 467 ? 27.422 36.406 7.973 1 98.44 467 HIS B N 1
ATOM 10360 C CA . HIS B 1 467 ? 27.344 37.594 8.844 1 98.44 467 HIS B CA 1
ATOM 10361 C C . HIS B 1 467 ? 26 38.281 8.68 1 98.44 467 HIS B C 1
ATOM 10363 O O . HIS B 1 467 ? 25.531 38.5 7.562 1 98.44 467 HIS B O 1
ATOM 10369 N N . PRO B 1 468 ? 25.344 38.75 9.812 1 98.25 468 PRO B N 1
ATOM 10370 C CA . PRO B 1 468 ? 24 39.344 9.742 1 98.25 468 PRO B CA 1
ATOM 10371 C C . PRO B 1 468 ? 23.953 40.594 8.867 1 98.25 468 PRO B C 1
ATOM 10373 O O . PRO B 1 468 ? 22.922 40.875 8.25 1 98.25 468 PRO B O 1
ATOM 10376 N N . ASP B 1 469 ? 25.047 41.25 8.727 1 98.06 469 ASP B N 1
ATOM 10377 C CA . ASP B 1 469 ? 25.109 42.469 7.898 1 98.06 469 ASP B CA 1
ATOM 10378 C C . ASP B 1 469 ? 24.938 42.125 6.422 1 98.06 469 ASP B C 1
ATOM 10380 O O . ASP B 1 469 ? 24.641 43 5.605 1 98.06 469 ASP B O 1
ATOM 10384 N N . GLN B 1 470 ? 25.094 40.844 6.16 1 98.5 470 GLN B N 1
ATOM 10385 C CA . GLN B 1 470 ? 25.016 40.406 4.77 1 98.5 470 GLN B CA 1
ATOM 10386 C C . GLN B 1 470 ? 23.781 39.531 4.531 1 98.5 470 GLN B C 1
ATOM 10388 O O . GLN B 1 470 ? 23.672 38.875 3.498 1 98.5 470 GLN B O 1
ATOM 10393 N N . ALA B 1 471 ? 22.859 39.594 5.457 1 98.38 471 ALA B N 1
ATOM 10394 C CA . ALA B 1 471 ? 21.703 38.719 5.355 1 98.38 471 ALA B CA 1
ATOM 10395 C C . ALA B 1 471 ? 20.906 39 4.086 1 98.38 471 ALA B C 1
ATOM 10397 O O . ALA B 1 471 ? 20.469 38.094 3.391 1 98.38 471 ALA B O 1
ATOM 10398 N N . THR B 1 472 ? 20.703 40.25 3.752 1 98.38 472 THR B N 1
ATOM 10399 C CA . THR B 1 472 ? 19.969 40.656 2.549 1 98.38 472 THR B CA 1
ATOM 10400 C C . THR B 1 472 ? 20.688 40.125 1.3 1 98.38 472 THR B C 1
ATOM 10402 O O . THR B 1 472 ? 20.047 39.594 0.399 1 98.38 472 THR B O 1
ATOM 10405 N N . ASP B 1 473 ? 21.969 40.312 1.286 1 98.56 473 ASP B N 1
ATOM 10406 C CA . ASP B 1 473 ? 22.766 39.844 0.155 1 98.56 473 ASP B CA 1
ATOM 10407 C C . ASP B 1 473 ? 22.719 38.312 0.042 1 98.56 473 ASP B C 1
ATOM 10409 O O . ASP B 1 473 ? 22.641 37.781 -1.062 1 98.56 473 ASP B O 1
ATOM 10413 N N . PHE B 1 474 ? 22.875 37.75 1.086 1 98.25 474 PHE B N 1
ATOM 10414 C CA . PHE B 1 474 ? 22.828 36.281 1.151 1 98.25 474 PHE B CA 1
ATOM 10415 C C . PHE B 1 474 ? 21.578 35.75 0.472 1 98.25 474 PHE B C 1
ATOM 10417 O O . PHE B 1 474 ? 21.656 34.969 -0.468 1 98.25 474 PHE B O 1
ATOM 10424 N N . TYR B 1 475 ? 20.344 36.188 0.908 1 98.81 475 TYR B N 1
ATOM 10425 C CA . TYR B 1 475 ? 19.094 35.688 0.359 1 98.81 475 TYR B CA 1
ATOM 10426 C C . TYR B 1 475 ? 18.906 36.125 -1.084 1 98.81 475 TYR B C 1
ATOM 10428 O O . TYR B 1 475 ? 18.453 35.344 -1.931 1 98.81 475 TYR B O 1
ATOM 10436 N N . ASP B 1 476 ? 19.234 37.312 -1.35 1 98.56 476 ASP B N 1
ATOM 10437 C CA . ASP B 1 476 ? 19.078 37.812 -2.715 1 98.56 476 ASP B CA 1
ATOM 10438 C C . ASP B 1 476 ? 19.969 37.031 -3.684 1 98.56 476 ASP B C 1
ATOM 10440 O O . ASP B 1 476 ? 19.547 36.719 -4.809 1 98.56 476 ASP B O 1
ATOM 10444 N N . SER B 1 477 ? 21.188 36.719 -3.248 1 98.12 477 SER B N 1
ATOM 10445 C CA . SER B 1 477 ? 22.094 35.969 -4.094 1 98.12 477 SER B CA 1
ATOM 10446 C C . SER B 1 477 ? 21.5 34.594 -4.441 1 98.12 477 SER B C 1
ATOM 10448 O O . SER B 1 477 ? 21.594 34.156 -5.586 1 98.12 477 SER B O 1
ATOM 10450 N N . MET B 1 478 ? 20.938 33.969 -3.529 1 98.19 478 MET B N 1
ATOM 10451 C CA . MET B 1 478 ? 20.344 32.656 -3.732 1 98.19 478 MET B CA 1
ATOM 10452 C C . MET B 1 478 ? 19.031 32.781 -4.508 1 98.19 478 MET B C 1
ATOM 10454 O O . MET B 1 478 ? 18.828 32.062 -5.496 1 98.19 478 MET B O 1
ATOM 10458 N N . HIS B 1 479 ? 18.156 33.688 -4.129 1 98.75 479 HIS B N 1
ATOM 10459 C CA . HIS B 1 479 ? 16.781 33.75 -4.625 1 98.75 479 HIS B CA 1
ATOM 10460 C C . HIS B 1 479 ? 16.719 34.406 -6.004 1 98.75 479 HIS B C 1
ATOM 10462 O O . HIS B 1 479 ? 15.867 34.062 -6.82 1 98.75 479 HIS B O 1
ATOM 10468 N N . SER B 1 480 ? 17.562 35.344 -6.309 1 98.5 480 SER B N 1
ATOM 10469 C CA . SER B 1 480 ? 17.578 35.938 -7.645 1 98.5 480 SER B CA 1
ATOM 10470 C C . SER B 1 480 ? 17.938 34.875 -8.703 1 98.5 480 SER B C 1
ATOM 10472 O O . SER B 1 480 ? 17.375 34.875 -9.797 1 98.5 480 SER B O 1
ATOM 10474 N N . TYR B 1 481 ? 18.891 34.094 -8.367 1 97.94 481 TYR B N 1
ATOM 10475 C CA . TYR B 1 481 ? 19.219 32.969 -9.266 1 97.94 481 TYR B CA 1
ATOM 10476 C C . TYR B 1 481 ? 18.016 32.062 -9.461 1 97.94 481 TYR B C 1
ATOM 10478 O O . TYR B 1 481 ? 17.656 31.734 -10.594 1 97.94 481 TYR B O 1
ATOM 10486 N N . LEU B 1 482 ? 17.422 31.609 -8.352 1 98.62 482 LEU B N 1
ATOM 10487 C CA . LEU B 1 482 ? 16.281 30.703 -8.414 1 98.62 482 LEU B CA 1
ATOM 10488 C C . LEU B 1 482 ? 15.148 31.297 -9.242 1 98.62 482 LEU B C 1
ATOM 10490 O O . LEU B 1 482 ? 14.531 30.594 -10.055 1 98.62 482 LEU B O 1
ATOM 10494 N N . SER B 1 483 ? 14.859 32.531 -9.008 1 98.5 483 SER B N 1
ATOM 10495 C CA . SER B 1 483 ? 13.828 33.219 -9.789 1 98.5 483 SER B CA 1
ATOM 10496 C C . SER B 1 483 ? 14.156 33.188 -11.273 1 98.5 483 SER B C 1
ATOM 10498 O O . SER B 1 483 ? 13.289 32.938 -12.109 1 98.5 483 SER B O 1
ATOM 10500 N N . LYS B 1 484 ? 15.383 33.375 -11.625 1 97.38 484 LYS B N 1
ATOM 10501 C CA . LYS B 1 484 ? 15.836 33.438 -13.008 1 97.38 484 LYS B CA 1
ATOM 10502 C C . LYS B 1 484 ? 15.688 32.094 -13.703 1 97.38 484 LYS B C 1
ATOM 10504 O O . LYS B 1 484 ? 15.484 32.031 -14.914 1 97.38 484 LYS B O 1
ATOM 10509 N N . VAL B 1 485 ? 15.812 31.125 -12.93 1 97.62 485 VAL B N 1
ATOM 10510 C CA . VAL B 1 485 ? 15.805 29.812 -13.562 1 97.62 485 VAL B CA 1
ATOM 10511 C C . VAL B 1 485 ? 14.398 29.219 -13.484 1 97.62 485 VAL B C 1
ATOM 10513 O O . VAL B 1 485 ? 14.219 28 -13.672 1 97.62 485 VAL B O 1
ATOM 10516 N N . GLY B 1 486 ? 13.375 29.922 -13.109 1 97.25 486 GLY B N 1
ATOM 10517 C CA . GLY B 1 486 ? 11.984 29.5 -13.25 1 97.25 486 GLY B CA 1
ATOM 10518 C C . GLY B 1 486 ? 11.359 29.062 -11.945 1 97.25 486 GLY B C 1
ATOM 10519 O O . GLY B 1 486 ? 10.25 28.516 -11.93 1 97.25 486 GLY B O 1
ATOM 10520 N N . ILE B 1 487 ? 12.023 29.25 -10.836 1 98.5 487 ILE B N 1
ATOM 10521 C CA . ILE B 1 487 ? 11.477 28.938 -9.523 1 98.5 487 ILE B CA 1
ATOM 10522 C C . ILE B 1 487 ? 10.586 30.078 -9.047 1 98.5 487 ILE B C 1
ATOM 10524 O O . ILE B 1 487 ? 10.961 31.25 -9.148 1 98.5 487 ILE B O 1
ATOM 10528 N N . ALA B 1 488 ? 9.375 29.688 -8.508 1 98.19 488 ALA B N 1
ATOM 10529 C CA . ALA B 1 488 ? 8.367 30.688 -8.18 1 98.19 488 ALA B CA 1
ATOM 10530 C C . ALA B 1 488 ? 8.352 30.984 -6.68 1 98.19 488 ALA B C 1
ATOM 10532 O O . ALA B 1 488 ? 7.781 32 -6.246 1 98.19 488 ALA B O 1
ATOM 10533 N N . GLY B 1 489 ? 8.938 30.188 -5.887 1 98.62 489 GLY B N 1
ATOM 10534 C CA . GLY B 1 489 ? 8.969 30.375 -4.445 1 98.62 489 GLY B CA 1
ATOM 10535 C C . GLY B 1 489 ? 9.82 29.344 -3.729 1 98.62 489 GLY B C 1
ATOM 10536 O O . GLY B 1 489 ? 10.391 28.453 -4.363 1 98.62 489 GLY B O 1
ATOM 10537 N N . VAL B 1 490 ? 9.852 29.438 -2.367 1 98.81 490 VAL B N 1
ATOM 10538 C CA . VAL B 1 490 ? 10.719 28.562 -1.586 1 98.81 490 VAL B CA 1
ATOM 10539 C C . VAL B 1 490 ? 9.977 28.078 -0.347 1 98.81 490 VAL B C 1
ATOM 10541 O O . VAL B 1 490 ? 9.109 28.781 0.185 1 98.81 490 VAL B O 1
ATOM 10544 N N . LYS B 1 491 ? 10.195 26.859 -0.019 1 98.75 491 LYS B N 1
ATOM 10545 C CA . LYS B 1 491 ? 9.891 26.328 1.305 1 98.75 491 LYS B CA 1
ATOM 10546 C C . LYS B 1 491 ? 11.094 26.422 2.23 1 98.75 491 LYS B C 1
ATOM 10548 O O . LYS B 1 491 ? 12.102 25.734 2.02 1 98.75 491 LYS B O 1
ATOM 10553 N N . VAL B 1 492 ? 11.047 27.234 3.256 1 98.81 492 VAL B N 1
ATOM 10554 C CA . VAL B 1 492 ? 12.203 27.516 4.109 1 98.81 492 VAL B CA 1
ATOM 10555 C C . VAL B 1 492 ? 12.07 26.75 5.422 1 98.81 492 VAL B C 1
ATOM 10557 O O . VAL B 1 492 ? 11.164 27.016 6.215 1 98.81 492 VAL B O 1
ATOM 10560 N N . ASP B 1 493 ? 12.961 25.828 5.613 1 98.12 493 ASP B N 1
ATOM 10561 C CA . ASP B 1 493 ? 12.992 24.984 6.809 1 98.12 493 ASP B CA 1
ATOM 10562 C C . ASP B 1 493 ? 14.016 25.5 7.816 1 98.12 493 ASP B C 1
ATOM 10564 O O . ASP B 1 493 ? 14.812 26.375 7.5 1 98.12 493 ASP B O 1
ATOM 10568 N N . VAL B 1 494 ? 13.961 25.062 9.023 1 97.25 494 VAL B N 1
ATOM 10569 C CA . VAL B 1 494 ? 14.922 25.234 10.102 1 97.25 494 VAL B CA 1
ATOM 10570 C C . VAL B 1 494 ? 15 26.703 10.5 1 97.25 494 VAL B C 1
ATOM 10572 O O . VAL B 1 494 ? 16.094 27.234 10.766 1 97.25 494 VAL B O 1
ATOM 10575 N N . ILE B 1 495 ? 13.945 27.328 10.43 1 97.56 495 ILE B N 1
ATOM 10576 C CA . ILE B 1 495 ? 13.898 28.766 10.695 1 97.56 495 ILE B CA 1
ATOM 10577 C C . ILE B 1 495 ? 14.289 29.031 12.148 1 97.56 495 ILE B C 1
ATOM 10579 O O . ILE B 1 495 ? 14.922 30.047 12.445 1 97.56 495 ILE B O 1
ATOM 10583 N N . HIS B 1 496 ? 14.102 28.141 13.07 1 94.56 496 HIS B N 1
ATOM 10584 C CA . HIS B 1 496 ? 14.367 28.312 14.492 1 94.56 496 HIS B CA 1
ATOM 10585 C C . HIS B 1 496 ? 15.867 28.359 14.773 1 94.56 496 HIS B C 1
ATOM 10587 O O . HIS B 1 496 ? 16.281 28.75 15.867 1 94.56 496 HIS B O 1
ATOM 10593 N N . THR B 1 497 ? 16.656 28.094 13.836 1 95.75 497 THR B N 1
ATOM 10594 C CA . THR B 1 497 ? 18.078 27.828 14.031 1 95.75 497 THR B CA 1
ATOM 10595 C C . THR B 1 497 ? 18.797 29.062 14.609 1 95.75 497 THR B C 1
ATOM 10597 O O . THR B 1 497 ? 19.797 28.938 15.297 1 95.75 497 THR B O 1
ATOM 10600 N N . LEU B 1 498 ? 18.281 30.203 14.43 1 97.19 498 LEU B N 1
ATOM 10601 C CA . LEU B 1 498 ? 18.938 31.438 14.844 1 97.19 498 LEU B CA 1
ATOM 10602 C C . LEU B 1 498 ? 19.078 31.5 16.359 1 97.19 498 LEU B C 1
ATOM 10604 O O . LEU B 1 498 ? 20.031 32.125 16.875 1 97.19 498 LEU B O 1
ATOM 10608 N N . GLU B 1 499 ? 18.188 30.859 17.078 1 95.31 499 GLU B N 1
ATOM 10609 C CA . GLU B 1 499 ? 18.266 30.906 18.531 1 95.31 499 GLU B CA 1
ATOM 10610 C C . GLU B 1 499 ? 19.484 30.141 19.047 1 95.31 499 GLU B C 1
ATOM 10612 O O . GLU B 1 499 ? 19.891 30.297 20.203 1 95.31 499 GLU B O 1
ATOM 10617 N N . TYR B 1 500 ? 20.156 29.391 18.141 1 95.94 500 TYR B N 1
ATOM 10618 C CA . TYR B 1 500 ? 21.297 28.578 18.516 1 95.94 500 TYR B CA 1
ATOM 10619 C C . TYR B 1 500 ? 22.594 29.375 18.375 1 95.94 500 TYR B C 1
ATOM 10621 O O . TYR B 1 500 ? 23.625 29.016 18.953 1 95.94 500 TYR B O 1
ATOM 10629 N N . VAL B 1 501 ? 22.594 30.375 17.594 1 97.62 501 VAL B N 1
ATOM 10630 C CA . VAL B 1 501 ? 23.859 30.938 17.156 1 97.62 501 VAL B CA 1
ATOM 10631 C C . VAL B 1 501 ? 23.875 32.438 17.391 1 97.62 501 VAL B C 1
ATOM 10633 O O . VAL B 1 501 ? 24.531 33.188 16.656 1 97.62 501 VAL B O 1
ATOM 10636 N N . CYS B 1 502 ? 23.312 32.969 18.406 1 97 502 CYS B N 1
ATOM 10637 C CA . CYS B 1 502 ? 23.062 34.406 18.562 1 97 502 CYS B CA 1
ATOM 10638 C C . CYS B 1 502 ? 24 35 19.578 1 97 502 CYS B C 1
ATOM 10640 O O . CYS B 1 502 ? 23.953 36.219 19.828 1 97 502 CYS B O 1
ATOM 10642 N N . GLU B 1 503 ? 24.922 34.281 20.141 1 96.56 503 GLU B N 1
ATOM 10643 C CA . GLU B 1 503 ? 25.781 34.719 21.234 1 96.56 503 GLU B CA 1
ATOM 10644 C C . GLU B 1 503 ? 26.578 35.969 20.844 1 96.56 503 GLU B C 1
ATOM 10646 O O . GLU B 1 503 ? 26.656 36.938 21.594 1 96.56 503 GLU B O 1
ATOM 10651 N N . GLU B 1 504 ? 27.062 36.031 19.641 1 96 504 GLU B N 1
ATOM 10652 C CA . GLU B 1 504 ? 28.016 37.062 19.25 1 96 504 GLU B CA 1
ATOM 10653 C C . GLU B 1 504 ? 27.359 38.125 18.391 1 96 504 GLU B C 1
ATOM 10655 O O . GLU B 1 504 ? 28.031 39 17.844 1 96 504 GLU B O 1
ATOM 10660 N N . TYR B 1 505 ? 26.094 38.094 18.328 1 97.12 505 TYR B N 1
ATOM 10661 C CA . TYR B 1 505 ? 25.453 38.969 17.359 1 97.12 505 TYR B CA 1
ATOM 10662 C C . TYR B 1 505 ? 24.297 39.75 17.984 1 97.12 505 TYR B C 1
ATOM 10664 O O . TYR B 1 505 ? 23.234 39.875 17.375 1 97.12 505 TYR B O 1
ATOM 10672 N N . GLY B 1 506 ? 24.484 40.125 19.234 1 96.19 506 GLY B N 1
ATOM 10673 C CA . GLY B 1 506 ? 23.516 41 19.891 1 96.19 506 GLY B CA 1
ATOM 10674 C C . GLY B 1 506 ? 22.344 40.25 20.484 1 96.19 506 GLY B C 1
ATOM 10675 O O . GLY B 1 506 ? 21.422 40.844 21.016 1 96.19 506 GLY B O 1
ATOM 10676 N N . GLY B 1 507 ? 22.438 38.906 20.422 1 97.38 507 GLY B N 1
ATOM 10677 C CA . GLY B 1 507 ? 21.359 38.094 20.969 1 97.38 507 GLY B CA 1
ATOM 10678 C C . GLY B 1 507 ? 20.375 37.625 19.938 1 97.38 507 GLY B C 1
ATOM 10679 O O . GLY B 1 507 ? 20.453 38 18.766 1 97.38 507 GLY B O 1
ATOM 10680 N N . ARG B 1 508 ? 19.406 36.812 20.359 1 97.38 508 ARG B N 1
ATOM 10681 C CA . ARG B 1 508 ? 18.5 36.094 19.453 1 97.38 508 ARG B CA 1
ATOM 10682 C C . ARG B 1 508 ? 17.562 37.062 18.75 1 97.38 508 ARG B C 1
ATOM 10684 O O . ARG B 1 508 ? 17.234 36.875 17.578 1 97.38 508 ARG B O 1
ATOM 10691 N N . VAL B 1 509 ? 17.156 38.156 19.391 1 98.19 509 VAL B N 1
ATOM 10692 C CA . VAL B 1 509 ? 16.203 39.094 18.812 1 98.19 509 VAL B CA 1
ATOM 10693 C C . VAL B 1 509 ? 16.875 39.906 17.688 1 98.19 509 VAL B C 1
ATOM 10695 O O . VAL B 1 509 ? 16.344 40.031 16.594 1 98.19 509 VAL B O 1
ATOM 10698 N N . GLU B 1 510 ? 18.094 40.438 17.953 1 97.81 510 GLU B N 1
ATOM 10699 C CA . GLU B 1 510 ? 18.797 41.25 16.984 1 97.81 510 GLU B CA 1
ATOM 10700 C C . GLU B 1 510 ? 19.234 40.438 15.773 1 97.81 510 GLU B C 1
ATOM 10702 O O . GLU B 1 510 ? 19.156 40.875 14.633 1 97.81 510 GLU B O 1
ATOM 10707 N N . LEU B 1 511 ? 19.734 39.281 16.062 1 98.31 511 LEU B N 1
ATOM 10708 C CA . LEU B 1 511 ? 20.109 38.406 14.969 1 98.31 511 LEU B CA 1
ATOM 10709 C C . LEU B 1 511 ? 18.906 38.062 14.094 1 98.31 511 LEU B C 1
ATOM 10711 O O . LEU B 1 511 ? 19 38.094 12.867 1 98.31 511 LEU B O 1
ATOM 10715 N N . ALA B 1 512 ? 17.781 37.75 14.742 1 98.38 512 ALA B N 1
ATOM 10716 C CA . ALA B 1 512 ? 16.562 37.438 14.023 1 98.38 512 ALA B CA 1
ATOM 10717 C C . ALA B 1 512 ? 16.094 38.594 13.156 1 98.38 512 ALA B C 1
ATOM 10719 O O . ALA B 1 512 ? 15.711 38.406 12 1 98.38 512 ALA B O 1
ATOM 10720 N N . LYS B 1 513 ? 16.141 39.781 13.68 1 98.06 513 LYS B N 1
ATOM 10721 C CA . LYS B 1 513 ? 15.727 40.938 12.922 1 98.06 513 LYS B CA 1
ATOM 10722 C C . LYS B 1 513 ? 16.516 41.094 11.625 1 98.06 513 LYS B C 1
ATOM 10724 O O . LYS B 1 513 ? 15.953 41.344 10.57 1 98.06 513 LYS B O 1
ATOM 10729 N N . ALA B 1 514 ? 17.797 40.844 11.727 1 98.31 514 ALA B N 1
ATOM 10730 C CA . ALA B 1 514 ? 18.656 41 10.555 1 98.31 514 ALA B CA 1
ATOM 10731 C C . ALA B 1 514 ? 18.328 39.969 9.492 1 98.31 514 ALA B C 1
ATOM 10733 O O . ALA B 1 514 ? 18.156 40.281 8.32 1 98.31 514 ALA B O 1
ATOM 10734 N N . TYR B 1 515 ? 18.266 38.781 9.883 1 98.62 515 TYR B N 1
ATOM 10735 C CA . TYR B 1 515 ? 18.016 37.688 8.945 1 98.62 515 TYR B CA 1
ATOM 10736 C C . TYR B 1 515 ? 16.609 37.781 8.352 1 98.62 515 TYR B C 1
ATOM 10738 O O . TYR B 1 515 ? 16.438 37.594 7.145 1 98.62 515 TYR B O 1
ATOM 10746 N N . TYR B 1 516 ? 15.625 38.062 9.211 1 98.56 516 TYR B N 1
ATOM 10747 C CA . TYR B 1 516 ? 14.25 38.094 8.734 1 98.56 516 TYR B CA 1
ATOM 10748 C C . TYR B 1 516 ? 14.016 39.312 7.84 1 98.56 516 TYR B C 1
ATOM 10750 O O . TYR B 1 516 ? 13.219 39.25 6.898 1 98.56 516 TYR B O 1
ATOM 10758 N N . GLN B 1 517 ? 14.688 40.375 8.094 1 98.06 517 GLN B N 1
ATOM 10759 C CA . GLN B 1 517 ? 14.633 41.5 7.184 1 98.06 517 GLN B CA 1
ATOM 10760 C C . GLN B 1 517 ? 15.195 41.156 5.812 1 98.06 517 GLN B C 1
ATOM 10762 O O . GLN B 1 517 ? 14.617 41.5 4.785 1 98.06 517 GLN B O 1
ATOM 10767 N N . GLY B 1 518 ? 16.328 40.5 5.844 1 98.62 518 GLY B N 1
ATOM 10768 C CA . GLY B 1 518 ? 16.891 40.031 4.59 1 98.62 518 GLY B CA 1
ATOM 10769 C C . GLY B 1 518 ? 15.977 39.125 3.824 1 98.62 518 GLY B C 1
ATOM 10770 O O . GLY B 1 518 ? 15.82 39.25 2.609 1 98.62 518 GLY B O 1
ATOM 10771 N N . LEU B 1 519 ? 15.414 38.188 4.535 1 98.56 519 LEU B N 1
ATOM 10772 C CA . LEU B 1 519 ? 14.5 37.219 3.932 1 98.56 519 LEU B CA 1
ATOM 10773 C C . LEU B 1 519 ? 13.281 37.938 3.346 1 98.56 519 LEU B C 1
ATOM 10775 O O . LEU B 1 519 ? 12.836 37.594 2.242 1 98.56 519 LEU B O 1
ATOM 10779 N N . THR B 1 520 ? 12.742 38.906 4.09 1 98.19 520 THR B N 1
ATOM 10780 C CA . THR B 1 520 ? 11.586 39.688 3.662 1 98.19 520 THR B CA 1
ATOM 10781 C C . THR B 1 520 ? 11.898 40.438 2.379 1 98.19 520 THR B C 1
ATOM 10783 O O . THR B 1 520 ? 11.109 40.438 1.435 1 98.19 520 THR B O 1
ATOM 10786 N N . ARG B 1 521 ? 13.023 41.094 2.318 1 98.5 521 ARG B N 1
ATOM 10787 C CA . ARG B 1 521 ? 13.414 41.844 1.146 1 98.5 521 ARG B CA 1
ATOM 10788 C C . ARG B 1 521 ? 13.562 40.969 -0.08 1 98.5 521 ARG B C 1
ATOM 10790 O O . ARG B 1 521 ? 13.141 41.344 -1.179 1 98.5 521 ARG B O 1
ATOM 10797 N N . SER B 1 522 ? 14.18 39.875 0.152 1 98.62 522 SER B N 1
ATOM 10798 C CA . SER B 1 522 ? 14.344 38.938 -0.948 1 98.62 522 SER B CA 1
ATOM 10799 C C . SER B 1 522 ? 12.992 38.406 -1.436 1 98.62 522 SER B C 1
ATOM 10801 O O . SER B 1 522 ? 12.789 38.25 -2.639 1 98.62 522 SER B O 1
ATOM 10803 N N . LEU B 1 523 ? 12.094 38.094 -0.525 1 98.62 523 LEU B N 1
ATOM 10804 C CA . LEU B 1 523 ? 10.758 37.594 -0.855 1 98.62 523 LEU B CA 1
ATOM 10805 C C . LEU B 1 523 ? 10.023 38.594 -1.746 1 98.62 523 LEU B C 1
ATOM 10807 O O . LEU B 1 523 ? 9.414 38.219 -2.746 1 98.62 523 LEU B O 1
ATOM 10811 N N . VAL B 1 524 ? 10.047 39.844 -1.433 1 98.5 524 VAL B N 1
ATOM 10812 C CA . VAL B 1 524 ? 9.375 40.906 -2.176 1 98.5 524 VAL B CA 1
ATOM 10813 C C . VAL B 1 524 ? 10 41.031 -3.561 1 98.5 524 VAL B C 1
ATOM 10815 O O . VAL B 1 524 ? 9.297 41.156 -4.562 1 98.5 524 VAL B O 1
ATOM 10818 N N . LYS B 1 525 ? 11.25 40.938 -3.596 1 98.56 525 LYS B N 1
ATOM 10819 C CA . LYS B 1 525 ? 11.992 41.188 -4.828 1 98.56 525 LYS B CA 1
ATOM 10820 C C . LYS B 1 525 ? 11.875 40 -5.789 1 98.56 525 LYS B C 1
ATOM 10822 O O . LYS B 1 525 ? 11.695 40.188 -6.992 1 98.56 525 LYS B O 1
ATOM 10827 N N . ASN B 1 526 ? 11.984 38.844 -5.277 1 98.69 526 ASN B N 1
ATOM 10828 C CA . ASN B 1 526 ? 12.266 37.719 -6.148 1 98.69 526 ASN B CA 1
ATOM 10829 C C . ASN B 1 526 ? 11.062 36.781 -6.281 1 98.69 526 ASN B C 1
ATOM 10831 O O . ASN B 1 526 ? 10.984 36 -7.215 1 98.69 526 ASN B O 1
ATOM 10835 N N . PHE B 1 527 ? 10.109 36.844 -5.406 1 98.56 527 PHE B N 1
ATOM 10836 C CA . PHE B 1 527 ? 9.016 35.875 -5.406 1 98.56 527 PHE B CA 1
ATOM 10837 C C . PHE B 1 527 ? 7.676 36.562 -5.219 1 98.56 527 PHE B C 1
ATOM 10839 O O . PHE B 1 527 ? 6.809 36.062 -4.492 1 98.56 527 PHE B O 1
ATOM 10846 N N . LYS B 1 528 ? 7.5 37.688 -5.73 1 96.94 528 LYS B N 1
ATOM 10847 C CA . LYS B 1 528 ? 6.266 38.469 -5.812 1 96.94 528 LYS B CA 1
ATOM 10848 C C . LYS B 1 528 ? 5.699 38.75 -4.426 1 96.94 528 LYS B C 1
ATOM 10850 O O . LYS B 1 528 ? 4.488 38.906 -4.266 1 96.94 528 LYS B O 1
ATOM 10855 N N . GLY B 1 529 ? 6.5 38.594 -3.439 1 97.88 529 GLY B N 1
ATOM 10856 C CA . GLY B 1 529 ? 6.137 39.031 -2.094 1 97.88 529 GLY B CA 1
ATOM 10857 C C . GLY B 1 529 ? 5.41 37.938 -1.312 1 97.88 529 GLY B C 1
ATOM 10858 O O . GLY B 1 529 ? 5.234 38.062 -0.098 1 97.88 529 GLY B O 1
ATOM 10859 N N . THR B 1 530 ? 5.008 36.844 -1.955 1 97.88 530 THR B N 1
ATOM 10860 C CA . THR B 1 530 ? 4.211 35.875 -1.229 1 97.88 530 THR B CA 1
ATOM 10861 C C . THR B 1 530 ? 4.766 34.469 -1.438 1 97.88 530 THR B C 1
ATOM 10863 O O . THR B 1 530 ? 4.316 33.5 -0.796 1 97.88 530 THR B O 1
ATOM 10866 N N . GLY B 1 531 ? 5.73 34.25 -2.324 1 98.25 531 GLY B N 1
ATOM 10867 C CA . GLY B 1 531 ? 6.207 32.938 -2.727 1 98.25 531 GLY B CA 1
ATOM 10868 C C . GLY B 1 531 ? 7.113 32.281 -1.694 1 98.25 531 GLY B C 1
ATOM 10869 O O . GLY B 1 531 ? 8.258 31.938 -1.992 1 98.25 531 GLY B O 1
ATOM 10870 N N . LEU B 1 532 ? 6.594 32.094 -0.49 1 98.69 532 LEU B N 1
ATOM 10871 C CA . LEU B 1 532 ? 7.371 31.484 0.575 1 98.69 5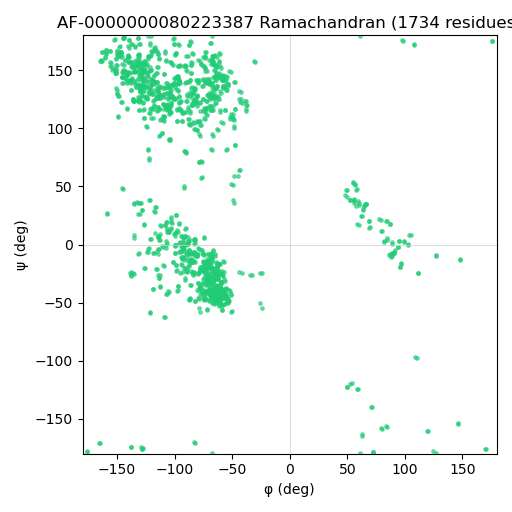32 LEU B CA 1
ATOM 10872 C C . LEU B 1 532 ? 6.469 30.703 1.519 1 98.69 532 LEU B C 1
ATOM 10874 O O . LEU B 1 532 ? 5.414 31.188 1.928 1 98.69 532 LEU B O 1
ATOM 10878 N N . ILE B 1 533 ? 6.82 29.438 1.759 1 98.75 533 ILE B N 1
ATOM 10879 C CA . ILE B 1 533 ? 6.215 28.625 2.809 1 98.75 533 ILE B CA 1
ATOM 10880 C C . ILE B 1 533 ? 7.18 28.5 3.984 1 98.75 533 ILE B C 1
ATOM 10882 O O . ILE B 1 533 ? 8.25 27.891 3.854 1 98.75 533 ILE B O 1
ATOM 10886 N N . SER B 1 534 ? 6.855 29.078 5.094 1 98.69 534 SER B N 1
ATOM 10887 C CA . SER B 1 534 ? 7.715 28.938 6.266 1 98.69 534 SER B CA 1
ATOM 10888 C C . SER B 1 534 ? 7.492 27.594 6.957 1 98.69 534 SER B C 1
ATOM 10890 O O . SER B 1 534 ? 6.367 27.094 7.012 1 98.69 534 SER B O 1
ATOM 10892 N N . SER B 1 535 ? 8.492 27 7.371 1 98.19 535 SER B N 1
ATOM 10893 C CA . SER B 1 535 ? 8.477 25.688 7.98 1 98.19 535 SER B CA 1
ATOM 10894 C C . SER B 1 535 ? 9.523 25.562 9.078 1 98.19 535 SER B C 1
ATOM 10896 O O . SER B 1 535 ? 10.555 26.234 9.039 1 98.19 535 SER B O 1
ATOM 10898 N N . MET B 1 536 ? 9.203 24.703 10.156 1 97.69 536 MET B N 1
ATOM 10899 C CA . MET B 1 536 ? 10.07 24.531 11.32 1 97.69 536 MET B CA 1
ATOM 10900 C C . MET B 1 536 ? 10.32 25.859 12.023 1 97.69 536 MET B C 1
ATOM 10902 O O . MET B 1 536 ? 11.469 26.188 12.336 1 97.69 536 MET B O 1
ATOM 10906 N N . GLN B 1 537 ? 9.25 26.547 12.234 1 97.62 537 GLN B N 1
ATOM 10907 C CA . GLN B 1 537 ? 9.359 27.953 12.633 1 97.62 537 GLN B CA 1
ATOM 10908 C C . GLN B 1 537 ? 8.469 28.25 13.836 1 97.62 537 GLN B C 1
ATOM 10910 O O . GLN B 1 537 ? 8.023 29.391 14.023 1 97.62 537 GLN B O 1
ATOM 10915 N N . GLN B 1 538 ? 8.172 27.219 14.68 1 95.69 538 GLN B N 1
ATOM 10916 C CA . GLN B 1 538 ? 7.098 27.391 15.648 1 95.69 538 GLN B CA 1
ATOM 10917 C C . GLN B 1 538 ? 7.633 27.922 16.969 1 95.69 538 GLN B C 1
ATOM 10919 O O . GLN B 1 538 ? 7.324 27.375 18.031 1 95.69 538 GLN B O 1
ATOM 10924 N N . CYS B 1 539 ? 8.406 28.922 16.906 1 93.12 539 CYS B N 1
ATOM 10925 C CA . CYS B 1 539 ? 8.852 29.734 18.031 1 93.12 539 CYS B CA 1
ATOM 10926 C C . CYS B 1 539 ? 8.32 31.156 17.906 1 93.12 539 CYS B C 1
ATOM 10928 O O . CYS B 1 539 ? 8.164 31.672 16.812 1 93.12 539 CYS B O 1
ATOM 10930 N N . ASN B 1 540 ? 8.062 31.781 19.031 1 93.56 540 ASN B N 1
ATOM 10931 C CA . ASN B 1 540 ? 7.434 33.094 18.953 1 93.56 540 ASN B CA 1
ATOM 10932 C C . ASN B 1 540 ? 8.43 34.156 18.5 1 93.56 540 ASN B C 1
ATOM 10934 O O . ASN B 1 540 ? 8.023 35.25 18.078 1 93.56 540 ASN B O 1
ATOM 10938 N N . ASP B 1 541 ? 9.805 33.875 18.391 1 93.12 541 ASP B N 1
ATOM 10939 C CA . ASP B 1 541 ? 10.781 34.75 17.75 1 93.12 541 ASP B CA 1
ATOM 10940 C C . ASP B 1 541 ? 10.383 35.031 16.297 1 93.12 541 ASP B C 1
ATOM 10942 O O . ASP B 1 541 ? 10.305 36.188 15.883 1 93.12 541 ASP B O 1
ATOM 10946 N N . PHE B 1 542 ? 10.148 33.969 15.672 1 97.56 542 PHE B N 1
ATOM 10947 C CA . PHE B 1 542 ? 9.828 34.094 14.258 1 97.56 542 PHE B CA 1
ATOM 10948 C C . PHE B 1 542 ? 8.5 34.812 14.055 1 97.56 542 PHE B C 1
ATOM 10950 O O . PHE B 1 542 ? 8.398 35.719 13.211 1 97.56 542 PHE B O 1
ATOM 10957 N N . PHE B 1 543 ? 7.5 34.469 14.773 1 98.31 543 PHE B N 1
ATOM 10958 C CA . PHE B 1 543 ? 6.16 35 14.531 1 98.31 543 PHE B CA 1
ATOM 10959 C C . PHE B 1 543 ? 6.105 36.5 14.828 1 98.31 543 PHE B C 1
ATOM 10961 O O . PHE B 1 543 ? 5.41 37.25 14.141 1 98.31 543 PHE B O 1
ATOM 10968 N N . PHE B 1 544 ? 6.895 36.969 15.797 1 98.38 544 PHE B N 1
ATOM 10969 C CA . PHE B 1 544 ? 6.84 38.344 16.203 1 98.38 544 PHE B CA 1
ATOM 10970 C C . PHE B 1 544 ? 7.887 39.188 15.453 1 98.38 544 PHE B C 1
ATOM 10972 O O . PHE B 1 544 ? 7.855 40.406 15.484 1 98.38 544 PHE B O 1
ATOM 10979 N N . LEU B 1 545 ? 8.844 38.469 14.758 1 98.25 545 LEU B N 1
ATOM 10980 C CA . LEU B 1 545 ? 9.914 39.25 14.133 1 98.25 545 LEU B CA 1
ATOM 10981 C C . LEU B 1 545 ? 10.016 38.938 12.641 1 98.25 545 LEU B C 1
ATOM 10983 O O . LEU B 1 545 ? 10.578 39.719 11.875 1 98.25 545 LEU B O 1
ATOM 10987 N N . GLY B 1 546 ? 9.492 37.812 12.234 1 97.88 546 GLY B N 1
ATOM 10988 C CA . GLY B 1 546 ? 9.797 37.312 10.898 1 97.88 546 GLY B CA 1
ATOM 10989 C C . GLY B 1 546 ? 8.594 37.312 9.977 1 97.88 546 GLY B C 1
ATOM 10990 O O . GLY B 1 546 ? 8.703 36.938 8.812 1 97.88 546 GLY B O 1
ATOM 10991 N N . THR B 1 547 ? 7.441 37.812 10.391 1 97.75 547 THR B N 1
ATOM 10992 C CA . THR B 1 547 ? 6.219 37.594 9.625 1 97.75 547 THR B CA 1
ATOM 10993 C C . THR B 1 547 ? 5.637 38.906 9.133 1 97.75 547 THR B C 1
ATOM 10995 O O . THR B 1 547 ? 4.422 39.031 8.961 1 97.75 547 THR B O 1
ATOM 10998 N N . TRP B 1 548 ? 6.52 39.844 8.938 1 97.81 548 TRP B N 1
ATOM 10999 C CA . TRP B 1 548 ? 6.027 41.094 8.344 1 97.81 548 TRP B CA 1
ATOM 11000 C C . TRP B 1 548 ? 5.43 40.844 6.965 1 97.81 548 TRP B C 1
ATOM 11002 O O . TRP B 1 548 ? 4.379 41.406 6.625 1 97.81 548 TRP B O 1
ATOM 11012 N N . GLN B 1 549 ? 6.121 40.031 6.176 1 97.62 549 GLN B N 1
ATOM 11013 C CA . GLN B 1 549 ? 5.727 39.781 4.797 1 97.62 549 GLN B CA 1
ATOM 11014 C C . GLN B 1 549 ? 5.27 38.312 4.613 1 97.62 549 GLN B C 1
ATOM 11016 O O . GLN B 1 549 ? 4.348 38.062 3.848 1 97.62 549 GLN B O 1
ATOM 11021 N N . ILE B 1 550 ? 5.867 37.438 5.27 1 98.38 550 ILE B N 1
ATOM 11022 C CA . ILE B 1 550 ? 5.602 36 5.105 1 98.38 550 ILE B CA 1
ATOM 11023 C C . ILE B 1 550 ? 4.16 35.688 5.5 1 98.38 550 ILE B C 1
ATOM 11025 O O . ILE B 1 550 ? 3.719 36.062 6.594 1 98.38 550 ILE B O 1
ATOM 11029 N N . SER B 1 551 ? 3.436 35.031 4.605 1 98.56 551 SER B N 1
ATOM 11030 C CA . SER B 1 551 ? 1.993 34.938 4.809 1 98.56 551 SER B CA 1
ATOM 11031 C C . SER B 1 551 ? 1.532 33.469 4.848 1 98.56 551 SER B C 1
ATOM 11033 O O . SER B 1 551 ? 0.354 33.219 5.086 1 98.56 551 SER B O 1
ATOM 11035 N N . LEU B 1 552 ? 2.35 32.531 4.586 1 98.69 552 LEU B N 1
ATOM 11036 C CA . LEU B 1 552 ? 2.008 31.109 4.57 1 98.69 552 LEU B CA 1
ATOM 11037 C C . LEU B 1 552 ? 3.047 30.281 5.332 1 98.69 552 LEU B C 1
ATOM 11039 O O . LEU B 1 552 ? 4.25 30.531 5.199 1 98.69 552 LEU B O 1
ATOM 11043 N N . GLY B 1 553 ? 2.561 29.359 6.156 1 98.69 553 GLY B N 1
ATOM 11044 C CA . GLY B 1 553 ? 3.52 28.547 6.879 1 98.69 553 GLY B CA 1
ATOM 11045 C C . GLY B 1 553 ? 2.906 27.297 7.469 1 98.69 553 GLY B C 1
ATOM 11046 O O . GLY B 1 553 ? 1.698 27.234 7.703 1 98.69 553 GLY B O 1
ATOM 11047 N N . ARG B 1 554 ? 3.736 26.281 7.754 1 98.38 554 ARG B N 1
ATOM 11048 C CA . ARG B 1 554 ? 3.312 25.016 8.352 1 98.38 554 ARG B CA 1
ATOM 11049 C C . ARG B 1 554 ? 2.904 25.203 9.805 1 98.38 554 ARG B C 1
ATOM 11051 O O . ARG B 1 554 ? 3.562 25.938 10.547 1 98.38 554 ARG B O 1
ATOM 11058 N N . VAL B 1 555 ? 1.872 24.469 10.195 1 98.38 555 VAL B N 1
ATOM 11059 C CA . VAL B 1 555 ? 1.382 24.672 11.555 1 98.38 555 VAL B CA 1
ATOM 11060 C C . VAL B 1 555 ? 1.457 23.359 12.328 1 98.38 555 VAL B C 1
ATOM 11062 O O . VAL B 1 555 ? 0.981 23.266 13.461 1 98.38 555 VAL B O 1
ATOM 11065 N N . GLY B 1 556 ? 2.004 22.375 11.719 1 96.94 556 GLY B N 1
ATOM 11066 C CA . GLY B 1 556 ? 2.195 21.109 12.398 1 96.94 556 GLY B CA 1
ATOM 11067 C C . GLY B 1 556 ? 3.447 20.375 11.953 1 96.94 556 GLY B C 1
ATOM 11068 O O . GLY B 1 556 ? 4.043 20.719 10.93 1 96.94 556 GLY B O 1
ATOM 11069 N N . ASP B 1 557 ? 3.869 19.344 12.773 1 95 557 ASP B N 1
ATOM 11070 C CA . ASP B 1 557 ? 4.957 18.438 12.406 1 95 557 ASP B CA 1
ATOM 11071 C C . ASP B 1 557 ? 4.555 17.531 11.234 1 95 557 ASP B C 1
ATOM 11073 O O . ASP B 1 557 ? 3.424 17.609 10.758 1 95 557 ASP B O 1
ATOM 11077 N N . ASP B 1 558 ? 5.492 16.797 10.75 1 92.12 558 ASP B N 1
ATOM 11078 C CA . ASP B 1 558 ? 5.324 15.922 9.594 1 92.12 558 ASP B CA 1
ATOM 11079 C C . ASP B 1 558 ? 4.211 14.898 9.828 1 92.12 558 ASP B C 1
ATOM 11081 O O . ASP B 1 558 ? 4 14.453 10.961 1 92.12 558 ASP B O 1
ATOM 11085 N N . PHE B 1 559 ? 3.523 14.594 8.766 1 89.12 559 PHE B N 1
ATOM 11086 C CA . PHE B 1 559 ? 2.771 13.352 8.664 1 89.12 559 PHE B CA 1
ATOM 11087 C C . PHE B 1 559 ? 3.699 12.148 8.789 1 89.12 559 PHE B C 1
ATOM 11089 O O . PHE B 1 559 ? 4.637 11.992 8.008 1 89.12 559 PHE B O 1
ATOM 11096 N N . TRP B 1 560 ? 3.5 11.383 9.891 1 88.25 560 TRP B N 1
ATOM 11097 C CA . TRP B 1 560 ? 4.348 10.203 10.055 1 88.25 560 TRP B CA 1
ATOM 11098 C C . TRP B 1 560 ? 3.76 9.008 9.32 1 88.25 560 TRP B C 1
ATOM 11100 O O . TRP B 1 560 ? 2.85 8.344 9.82 1 88.25 560 TRP B O 1
ATOM 11110 N N . PHE B 1 561 ? 4.34 8.672 8.156 1 89.38 561 PHE B N 1
ATOM 11111 C CA . PHE B 1 561 ? 3.814 7.527 7.422 1 89.38 561 PHE B CA 1
ATOM 11112 C C . PHE B 1 561 ? 4.148 6.223 8.133 1 89.38 561 PHE B C 1
ATOM 11114 O O . PHE B 1 561 ? 3.525 5.191 7.883 1 89.38 561 PHE B O 1
ATOM 11121 N N . GLN B 1 562 ? 5.148 6.25 9.031 1 88.5 562 GLN B N 1
ATOM 11122 C CA . GLN B 1 562 ? 5.484 5.176 9.961 1 88.5 562 GLN B CA 1
ATOM 11123 C C . GLN B 1 562 ? 6.086 5.727 11.25 1 88.5 562 GLN B C 1
ATOM 11125 O O . GLN B 1 562 ? 6.477 6.895 11.312 1 88.5 562 GLN B O 1
ATOM 11130 N N . ASP B 1 563 ? 6.109 4.895 12.258 1 87.12 563 ASP B N 1
ATOM 11131 C CA . ASP B 1 563 ? 6.695 5.316 13.531 1 87.12 563 ASP B CA 1
ATOM 11132 C C . ASP B 1 563 ? 8.219 5.402 13.43 1 87.12 563 ASP B C 1
ATOM 11134 O O . ASP B 1 563 ? 8.883 4.395 13.195 1 87.12 563 ASP B O 1
ATOM 11138 N N . PRO B 1 564 ? 8.734 6.59 13.625 1 82.5 564 PRO B N 1
ATOM 11139 C CA . PRO B 1 564 ? 10.188 6.703 13.57 1 82.5 564 PRO B CA 1
ATOM 11140 C C . PRO B 1 564 ? 10.883 5.871 14.648 1 82.5 564 PRO B C 1
ATOM 11142 O O . PRO B 1 564 ? 12.086 5.59 14.539 1 82.5 564 PRO B O 1
ATOM 11145 N N . SER B 1 565 ? 10.117 5.469 15.688 1 82.56 565 SER B N 1
ATOM 11146 C CA . SER B 1 565 ? 10.703 4.676 16.766 1 82.56 565 SER B CA 1
ATOM 11147 C C . SER B 1 565 ? 10.562 3.184 16.5 1 82.56 565 SER B C 1
ATOM 11149 O O . SER B 1 565 ? 11.031 2.357 17.281 1 82.56 565 SER B O 1
ATOM 11151 N N . GLY B 1 566 ? 9.922 2.752 15.469 1 81.06 566 GLY B N 1
ATOM 11152 C CA . GLY B 1 566 ? 9.945 1.371 15.016 1 81.06 566 GLY B CA 1
ATOM 11153 C C . GLY B 1 566 ? 8.695 0.6 15.375 1 81.06 566 GLY B C 1
ATOM 11154 O O . GLY B 1 566 ? 8.547 -0.569 15.008 1 81.06 566 GLY B O 1
ATOM 11155 N N . ASP B 1 567 ? 7.711 1.229 16.047 1 85.25 567 ASP B N 1
ATOM 11156 C CA . ASP B 1 567 ? 6.445 0.55 16.328 1 85.25 567 ASP B CA 1
ATOM 11157 C C . ASP B 1 567 ? 5.648 0.338 15.047 1 85.25 567 ASP B C 1
ATOM 11159 O O . ASP B 1 567 ? 5.184 1.301 14.43 1 85.25 567 ASP B O 1
ATOM 11163 N N . PRO B 1 568 ? 5.418 -0.946 14.641 1 84.31 568 PRO B N 1
ATOM 11164 C CA . PRO B 1 568 ? 4.688 -1.172 13.391 1 84.31 568 PRO B CA 1
ATOM 11165 C C . PRO B 1 568 ? 3.258 -0.636 13.438 1 84.31 568 PRO B C 1
ATOM 11167 O O . PRO B 1 568 ? 2.689 -0.285 12.398 1 84.31 568 PRO B O 1
ATOM 11170 N N . MET B 1 569 ? 2.688 -0.482 14.633 1 88.5 569 MET B N 1
ATOM 11171 C CA . MET B 1 569 ? 1.317 0.006 14.766 1 88.5 569 MET B CA 1
ATOM 11172 C C . MET B 1 569 ? 1.273 1.528 14.695 1 88.5 569 MET B C 1
ATOM 11174 O O . MET B 1 569 ? 0.196 2.119 14.586 1 88.5 569 MET B O 1
ATOM 11178 N N . GLY B 1 570 ? 2.422 2.084 14.672 1 90.12 570 GLY B N 1
ATOM 11179 C CA . GLY B 1 570 ? 2.488 3.531 14.555 1 90.12 570 GLY B CA 1
ATOM 11180 C C . GLY B 1 570 ? 1.838 4.059 13.289 1 90.12 570 GLY B C 1
ATOM 11181 O O . GLY B 1 570 ? 1.391 5.207 13.25 1 90.12 570 GLY B O 1
ATOM 11182 N N . VAL B 1 571 ? 1.775 3.229 12.273 1 91.56 571 VAL B N 1
ATOM 11183 C CA . VAL B 1 571 ? 1.15 3.607 11.016 1 91.56 571 VAL B CA 1
ATOM 11184 C C . VAL B 1 571 ? -0.321 3.941 11.242 1 91.56 571 VAL B C 1
ATOM 11186 O O . VAL B 1 571 ? -0.934 4.66 10.453 1 91.56 571 VAL B O 1
ATOM 11189 N N . TYR B 1 572 ? -0.865 3.521 12.398 1 91.19 572 TYR B N 1
ATOM 11190 C CA . TYR B 1 572 ? -2.266 3.756 12.734 1 91.19 572 TYR B CA 1
ATOM 11191 C C . TYR B 1 572 ? -2.398 4.793 13.844 1 91.19 572 TYR B C 1
ATOM 11193 O O . TYR B 1 572 ? -2.756 5.941 13.586 1 91.19 572 TYR B O 1
ATOM 11201 N N . TRP B 1 573 ? -1.886 4.559 15.023 1 88.75 573 TRP B N 1
ATOM 11202 C CA . TRP B 1 573 ? -2.299 5.32 16.203 1 88.75 573 TRP B CA 1
ATOM 11203 C C . TRP B 1 573 ? -1.545 6.641 16.281 1 88.75 573 TRP B C 1
ATOM 11205 O O . TRP B 1 573 ? -1.923 7.531 17.047 1 88.75 573 TRP B O 1
ATOM 11215 N N . LEU B 1 574 ? -0.522 6.949 15.43 1 90.88 574 LEU B N 1
ATOM 11216 C CA . LEU B 1 574 ? 0.198 8.211 15.484 1 90.88 574 LEU B CA 1
ATOM 11217 C C . LEU B 1 574 ? -0.473 9.258 14.602 1 90.88 574 LEU B C 1
ATOM 11219 O O . LEU B 1 574 ? -0.145 10.445 14.68 1 90.88 574 LEU B O 1
ATOM 11223 N N . GLN B 1 575 ? -1.417 8.891 13.828 1 92.88 575 GLN B N 1
ATOM 11224 C CA . GLN B 1 575 ? -1.899 9.742 12.742 1 92.88 575 GLN B CA 1
ATOM 11225 C C . GLN B 1 575 ? -2.695 10.93 13.281 1 92.88 575 GLN B C 1
ATOM 11227 O O . GLN B 1 575 ? -2.703 12.008 12.68 1 92.88 575 GLN B O 1
ATOM 11232 N N . GLY B 1 576 ? -3.369 10.727 14.43 1 95.94 576 GLY B N 1
ATOM 11233 C CA . GLY B 1 576 ? -4.148 11.805 15.016 1 95.94 576 GLY B CA 1
ATOM 11234 C C . GLY B 1 576 ? -3.295 12.953 15.523 1 95.94 576 GLY B C 1
ATOM 11235 O O . GLY B 1 576 ? -3.766 14.086 15.625 1 95.94 576 GLY B O 1
ATOM 11236 N N . VAL B 1 577 ? -2.047 12.734 15.789 1 96.81 577 VAL B N 1
ATOM 11237 C CA . VAL B 1 577 ? -1.139 13.719 16.359 1 96.81 577 VAL B CA 1
ATOM 11238 C C . VAL B 1 577 ? -0.957 14.883 15.398 1 96.81 577 VAL B C 1
ATOM 11240 O O . VAL B 1 577 ? -0.979 16.047 15.805 1 96.81 577 VAL B O 1
ATOM 11243 N N . HIS B 1 578 ? -0.826 14.57 14.164 1 96.56 578 HIS B N 1
ATOM 11244 C CA . HIS B 1 578 ? -0.645 15.609 13.156 1 96.56 578 HIS B CA 1
ATOM 11245 C C . HIS B 1 578 ? -1.828 16.578 13.133 1 96.56 578 HIS B C 1
ATOM 11247 O O . HIS B 1 578 ? -1.644 17.781 13.078 1 96.56 578 HIS B O 1
ATOM 11253 N N . MET B 1 579 ? -2.986 16.094 13.172 1 96.56 579 MET B N 1
ATOM 11254 C CA . MET B 1 579 ? -4.199 16.906 13.109 1 96.56 579 MET B CA 1
ATOM 11255 C C . MET B 1 579 ? -4.316 17.812 14.328 1 96.56 579 MET B C 1
ATOM 11257 O O . MET B 1 579 ? -4.699 18.969 14.203 1 96.56 579 MET B O 1
ATOM 11261 N N . ILE B 1 580 ? -3.971 17.234 15.422 1 97.75 580 ILE B N 1
ATOM 11262 C CA . ILE B 1 580 ? -4.039 18 16.672 1 97.75 580 ILE B CA 1
ATOM 11263 C C . ILE B 1 580 ? -3.035 19.141 16.625 1 97.75 580 ILE B C 1
ATOM 11265 O O . ILE B 1 580 ? -3.365 20.281 16.984 1 97.75 580 ILE B O 1
ATOM 11269 N N . HIS B 1 581 ? -1.821 18.844 16.141 1 97.75 581 HIS B N 1
ATOM 11270 C CA . HIS B 1 581 ? -0.841 19.906 15.977 1 97.75 581 HIS B CA 1
ATOM 11271 C C . HIS B 1 581 ? -1.4 21.047 15.133 1 97.75 581 HIS B C 1
ATOM 11273 O O . HIS B 1 581 ? -1.371 22.203 15.539 1 97.75 581 HIS B O 1
ATOM 11279 N N . CYS B 1 582 ? -1.932 20.641 14.047 1 98.38 582 CYS B N 1
ATOM 11280 C CA . CYS B 1 582 ? -2.354 21.641 13.062 1 98.38 582 CYS B CA 1
ATOM 11281 C C . CYS B 1 582 ? -3.557 22.422 13.57 1 98.38 582 CYS B C 1
ATOM 11283 O O . CYS B 1 582 ? -3.594 23.656 13.453 1 98.38 582 CYS B O 1
ATOM 11285 N N . ALA B 1 583 ? -4.512 21.781 14.148 1 98.44 583 ALA B N 1
ATOM 11286 C CA . ALA B 1 583 ? -5.75 22.422 14.578 1 98.44 583 ALA B CA 1
ATOM 11287 C C . ALA B 1 583 ? -5.492 23.422 15.695 1 98.44 583 ALA B C 1
ATOM 11289 O O . ALA B 1 583 ? -5.918 24.578 15.617 1 98.44 583 ALA B O 1
ATOM 11290 N N . TYR B 1 584 ? -4.762 23.047 16.656 1 98.56 584 TYR B N 1
ATOM 11291 C CA . TYR B 1 584 ? -4.562 23.906 17.828 1 98.56 584 TYR B CA 1
ATOM 11292 C C . TYR B 1 584 ? -3.557 25 17.531 1 98.56 584 TYR B C 1
ATOM 11294 O O . TYR B 1 584 ? -3.709 26.141 18 1 98.56 584 TYR B O 1
ATOM 11302 N N . ASN B 1 585 ? -2.57 24.688 16.75 1 98.69 585 ASN B N 1
ATOM 11303 C CA . ASN B 1 585 ? -1.606 25.719 16.375 1 98.69 585 ASN B CA 1
ATOM 11304 C C . ASN B 1 585 ? -2.242 26.797 15.5 1 98.69 585 ASN B C 1
ATOM 11306 O O . ASN B 1 585 ? -1.762 27.922 15.445 1 98.69 585 ASN B O 1
ATOM 11310 N N . SER B 1 586 ? -3.279 26.438 14.867 1 98.56 586 SER B N 1
ATOM 11311 C CA . SER B 1 586 ? -3.955 27.406 14.016 1 98.56 586 SER B CA 1
ATOM 11312 C C . SER B 1 586 ? -4.664 28.469 14.844 1 98.56 586 SER B C 1
ATOM 11314 O O . SER B 1 586 ? -5.016 29.531 14.328 1 98.56 586 SER B O 1
ATOM 11316 N N . MET B 1 587 ? -4.836 28.266 16.125 1 98.25 587 MET B N 1
ATOM 11317 C CA . MET B 1 587 ? -5.492 29.25 16.984 1 98.25 587 MET B CA 1
ATOM 11318 C C . MET B 1 587 ? -4.652 30.516 17.109 1 98.25 587 MET B C 1
ATOM 11320 O O . MET B 1 587 ? -5.195 31.625 17.172 1 98.25 587 MET B O 1
ATOM 11324 N N . TRP B 1 588 ? -3.379 30.359 17.156 1 98.31 588 TRP B N 1
ATOM 11325 C CA . TRP B 1 588 ? -2.535 31.547 17.297 1 98.31 588 TRP B CA 1
ATOM 11326 C C . TRP B 1 588 ? -1.817 31.859 15.984 1 98.31 588 TRP B C 1
ATOM 11328 O O . TRP B 1 588 ? -1.778 33.031 15.562 1 98.31 588 TRP B O 1
ATOM 11338 N N . MET B 1 589 ? -1.31 30.828 15.328 1 98.56 589 MET B N 1
ATOM 11339 C CA . MET B 1 589 ? -0.559 31.062 14.094 1 98.56 589 MET B CA 1
ATOM 11340 C C . MET B 1 589 ? -1.472 31.594 12.992 1 98.56 589 MET B C 1
ATOM 11342 O O . MET B 1 589 ? -1.038 32.375 12.148 1 98.56 589 MET B O 1
ATOM 11346 N N . GLY B 1 590 ? -2.73 31.156 13.023 1 98.25 590 GLY B N 1
ATOM 11347 C CA . GLY B 1 590 ? -3.701 31.594 12.039 1 98.25 590 GLY B CA 1
ATOM 11348 C C . GLY B 1 590 ? -3.977 33.094 12.094 1 98.25 590 GLY B C 1
ATOM 11349 O O . GLY B 1 590 ? -4.512 33.656 11.141 1 98.25 590 GLY B O 1
ATOM 11350 N N . GLN B 1 591 ? -3.613 33.75 13.227 1 98.12 591 GLN B N 1
ATOM 11351 C CA . GLN B 1 591 ? -3.752 35.188 13.32 1 98.12 591 GLN B CA 1
ATOM 11352 C C . GLN B 1 591 ? -2.695 35.906 12.477 1 98.12 591 GLN B C 1
ATOM 11354 O O . GLN B 1 591 ? -2.881 37.062 12.078 1 98.12 591 GLN B O 1
ATOM 11359 N N . ILE B 1 592 ? -1.63 35.188 12.18 1 98.56 592 ILE B N 1
ATOM 11360 C CA . ILE B 1 592 ? -0.447 35.844 11.641 1 98.56 592 ILE B CA 1
ATOM 11361 C C . ILE B 1 592 ? -0.148 35.281 10.242 1 98.56 592 ILE B C 1
ATOM 11363 O O . ILE B 1 592 ? 0.259 36.031 9.352 1 98.56 592 ILE B O 1
ATOM 11367 N N . ILE B 1 593 ? -0.313 34.031 10.008 1 98.5 593 ILE B N 1
ATOM 11368 C CA . ILE B 1 593 ? -0.051 33.438 8.703 1 98.5 593 ILE B CA 1
ATOM 11369 C C . ILE B 1 593 ? -1.185 32.469 8.344 1 98.5 593 ILE B C 1
ATOM 11371 O O . ILE B 1 593 ? -1.909 32 9.219 1 98.5 593 ILE B O 1
ATOM 11375 N N . GLN B 1 594 ? -1.321 32.25 6.965 1 98.62 594 GLN B N 1
ATOM 11376 C CA . GLN B 1 594 ? -2.209 31.188 6.488 1 98.62 594 GLN B CA 1
ATOM 11377 C C . GLN B 1 594 ? -1.689 29.797 6.879 1 98.62 594 GLN B C 1
ATOM 11379 O O . GLN B 1 594 ? -0.576 29.422 6.508 1 98.62 594 GLN B O 1
ATOM 11384 N N . PRO B 1 595 ? -2.523 29.031 7.691 1 98.69 595 PRO B N 1
ATOM 11385 C CA . PRO B 1 595 ? -2.068 27.719 8.133 1 98.69 595 PRO B CA 1
ATOM 11386 C C . PRO B 1 595 ? -1.903 26.734 6.973 1 98.69 595 PRO B C 1
ATOM 11388 O O . PRO B 1 595 ? -2.801 26.609 6.137 1 98.69 595 PRO B O 1
ATOM 11391 N N . ASP B 1 596 ? -0.793 26.141 6.883 1 98.56 596 ASP B N 1
ATOM 11392 C CA . ASP B 1 596 ? -0.492 25.031 5.977 1 98.56 596 ASP B CA 1
ATOM 11393 C C . ASP B 1 596 ? -0.4 23.719 6.73 1 98.56 596 ASP B C 1
ATOM 11395 O O . ASP B 1 596 ? 0.45 23.547 7.609 1 98.56 596 ASP B O 1
ATOM 11399 N N . TRP B 1 597 ? -1.266 22.75 6.406 1 98.25 597 TRP B N 1
ATOM 11400 C CA . TRP B 1 597 ? -1.324 21.469 7.117 1 98.25 597 TRP B CA 1
ATOM 11401 C C . TRP B 1 597 ? -0.404 20.438 6.465 1 98.25 597 TRP B C 1
ATOM 11403 O O . TRP B 1 597 ? -0.514 19.25 6.734 1 98.25 597 TRP B O 1
ATOM 11413 N N . ASP B 1 598 ? 0.454 20.812 5.629 1 97.81 598 ASP B N 1
ATOM 11414 C CA . ASP B 1 598 ? 1.503 20 5.031 1 97.81 598 ASP B CA 1
ATOM 11415 C C . ASP B 1 598 ? 0.906 18.828 4.238 1 97.81 598 ASP B C 1
ATOM 11417 O O . ASP B 1 598 ? -0.312 18.75 4.066 1 97.81 598 ASP B O 1
ATOM 11421 N N . MET B 1 599 ? 1.723 18.031 3.648 1 97.88 599 MET B N 1
ATOM 11422 C CA . MET B 1 599 ? 1.385 16.953 2.723 1 97.88 599 MET B CA 1
ATOM 11423 C C . MET B 1 599 ? 1.129 15.648 3.475 1 97.88 599 MET B C 1
ATOM 11425 O O . MET B 1 599 ? 1.416 15.547 4.668 1 97.88 599 MET B O 1
ATOM 11429 N N . PHE B 1 600 ? 0.453 14.656 2.84 1 97.69 600 PHE B N 1
ATOM 11430 C CA . PHE B 1 600 ? 0.303 13.266 3.242 1 97.69 600 PHE B CA 1
ATOM 11431 C C . PHE B 1 600 ? 0.415 12.336 2.037 1 97.69 600 PHE B C 1
ATOM 11433 O O . PHE B 1 600 ? 0.664 12.789 0.918 1 97.69 600 PHE B O 1
ATOM 11440 N N . GLN B 1 601 ? 0.384 11.094 2.221 1 97.5 601 GLN B N 1
ATOM 11441 C CA . GLN B 1 601 ? 0.409 10.125 1.127 1 97.5 601 GLN B CA 1
ATOM 11442 C C . GLN B 1 601 ? -0.985 9.57 0.854 1 97.5 601 GLN B C 1
ATOM 11444 O O . GLN B 1 601 ? -1.62 9.008 1.748 1 97.5 601 GLN B O 1
ATOM 11449 N N . SER B 1 602 ? -1.429 9.633 -0.391 1 97.25 602 SER B N 1
ATOM 11450 C CA . SER B 1 602 ? -2.809 9.289 -0.728 1 97.25 602 SER B CA 1
ATOM 11451 C C . SER B 1 602 ? -3.039 7.785 -0.652 1 97.25 602 SER B C 1
ATOM 11453 O O . SER B 1 602 ? -4.184 7.328 -0.593 1 97.25 602 SER B O 1
ATOM 11455 N N . ASP B 1 603 ? -1.944 7.016 -0.684 1 93.25 603 ASP B N 1
ATOM 11456 C CA . ASP B 1 603 ? -2.105 5.566 -0.65 1 93.25 603 ASP B CA 1
ATOM 11457 C C . ASP B 1 603 ? -1.71 5 0.712 1 93.25 603 ASP B C 1
ATOM 11459 O O . ASP B 1 603 ? -1.479 3.797 0.848 1 93.25 603 ASP B O 1
ATOM 11463 N N . HIS B 1 604 ? -1.545 5.812 1.743 1 94.44 604 HIS B N 1
ATOM 11464 C CA . HIS B 1 604 ? -1.258 5.391 3.111 1 94.44 604 HIS B CA 1
ATOM 11465 C C . HIS B 1 604 ? -2.445 4.656 3.723 1 94.44 604 HIS B C 1
ATOM 11467 O O . HIS B 1 604 ? -3.59 4.859 3.307 1 94.44 604 HIS B O 1
ATOM 11473 N N . GLN B 1 605 ? -2.189 3.857 4.801 1 90.81 605 GLN B N 1
ATOM 11474 C CA . GLN B 1 605 ? -3.209 3.059 5.473 1 90.81 605 GLN B CA 1
ATOM 11475 C C . GLN B 1 605 ? -4.293 3.947 6.082 1 90.81 605 GLN B C 1
ATOM 11477 O O . GLN B 1 605 ? -5.441 3.529 6.211 1 90.81 605 GLN B O 1
ATOM 11482 N N . CYS B 1 606 ? -3.939 5.172 6.469 1 95.38 606 CYS B N 1
ATOM 11483 C CA . CYS B 1 606 ? -4.887 6.109 7.062 1 95.38 606 CYS B CA 1
ATOM 11484 C C . CYS B 1 606 ? -5.047 7.348 6.188 1 95.38 606 CYS B C 1
ATOM 11486 O O . CYS B 1 606 ? -5.297 8.445 6.691 1 95.38 606 CYS B O 1
ATOM 11488 N N . ALA B 1 607 ? -4.941 7.258 4.902 1 96.44 607 ALA B N 1
ATOM 11489 C CA . ALA B 1 607 ? -4.961 8.391 3.98 1 96.44 607 ALA B CA 1
ATOM 11490 C C . ALA B 1 607 ? -6.32 9.086 3.996 1 96.44 607 ALA B C 1
ATOM 11492 O O . ALA B 1 607 ? -6.395 10.312 3.918 1 96.44 607 ALA B O 1
ATOM 11493 N N . LYS B 1 608 ? -7.363 8.312 4.016 1 96.38 608 LYS B N 1
ATOM 11494 C CA . LYS B 1 608 ? -8.703 8.898 4.012 1 96.38 608 LYS B CA 1
ATOM 11495 C C . LYS B 1 608 ? -8.906 9.805 5.223 1 96.38 608 LYS B C 1
ATOM 11497 O O . LYS B 1 608 ? -9.547 10.852 5.121 1 96.38 608 LYS B O 1
ATOM 11502 N N . PHE B 1 609 ? -8.398 9.297 6.43 1 97.25 609 PHE B N 1
ATOM 11503 C CA . PHE B 1 609 ? -8.43 10.07 7.664 1 97.25 609 PHE B CA 1
ATOM 11504 C C . PHE B 1 609 ? -7.754 11.422 7.477 1 97.25 609 PHE B C 1
ATOM 11506 O O . PHE B 1 609 ? -8.312 12.461 7.836 1 97.25 609 PHE B O 1
ATOM 11513 N N . HIS B 1 610 ? -6.602 11.5 6.844 1 98.19 610 HIS B N 1
ATOM 11514 C CA . HIS B 1 610 ? -5.863 12.727 6.551 1 98.19 610 HIS B CA 1
ATOM 11515 C C . HIS B 1 610 ? -6.586 13.562 5.508 1 98.19 610 HIS B C 1
ATOM 11517 O O . HIS B 1 610 ? -6.652 14.789 5.629 1 98.19 610 HIS B O 1
ATOM 11523 N N . ALA B 1 611 ? -7.086 12.914 4.492 1 98.56 611 ALA B N 1
ATOM 11524 C CA . ALA B 1 611 ? -7.785 13.617 3.42 1 98.56 611 ALA B CA 1
ATOM 11525 C C . ALA B 1 611 ? -8.992 14.383 3.957 1 98.56 611 ALA B C 1
ATOM 11527 O O . ALA B 1 611 ? -9.25 15.516 3.549 1 98.56 611 ALA B O 1
ATOM 11528 N N . GLY B 1 612 ? -9.742 13.758 4.84 1 98.62 612 GLY B N 1
ATOM 11529 C CA . GLY B 1 612 ? -10.891 14.422 5.434 1 98.62 612 GLY B CA 1
ATOM 11530 C C . GLY B 1 612 ? -10.539 15.727 6.113 1 98.62 612 GLY B C 1
ATOM 11531 O O . GLY B 1 612 ? -11.25 16.719 5.957 1 98.62 612 GLY B O 1
ATOM 11532 N N . SER B 1 613 ? -9.469 15.703 6.867 1 98.12 613 SER B N 1
ATOM 11533 C CA . SER B 1 613 ? -9.062 16.906 7.578 1 98.12 613 SER B CA 1
ATOM 11534 C C . SER B 1 613 ? -8.555 17.969 6.613 1 98.12 613 SER B C 1
ATOM 11536 O O . SER B 1 613 ? -8.859 19.156 6.773 1 98.12 613 SER B O 1
ATOM 11538 N N . ARG B 1 614 ? -7.84 17.547 5.582 1 98.38 614 ARG B N 1
ATOM 11539 C CA . ARG B 1 614 ? -7.312 18.5 4.605 1 98.38 614 ARG B CA 1
ATOM 11540 C C . ARG B 1 614 ? -8.438 19.141 3.801 1 98.38 614 ARG B C 1
ATOM 11542 O O . ARG B 1 614 ? -8.305 20.281 3.326 1 98.38 614 ARG B O 1
ATOM 11549 N N . ALA B 1 615 ? -9.5 18.438 3.666 1 98.62 615 ALA B N 1
ATOM 11550 C CA . ALA B 1 615 ? -10.633 18.922 2.879 1 98.62 615 ALA B CA 1
ATOM 11551 C C . ALA B 1 615 ? -11.25 20.156 3.518 1 98.62 615 ALA B C 1
ATOM 11553 O O . ALA B 1 615 ? -11.836 21 2.826 1 98.62 615 ALA B O 1
ATOM 11554 N N . ILE B 1 616 ? -11.094 20.281 4.84 1 98.25 616 ILE B N 1
ATOM 11555 C CA . ILE B 1 616 ? -11.805 21.375 5.484 1 98.25 616 ILE B CA 1
ATOM 11556 C C . ILE B 1 616 ? -10.828 22.219 6.297 1 98.25 616 ILE B C 1
ATOM 11558 O O . ILE B 1 616 ? -11.234 22.969 7.188 1 98.25 616 ILE B O 1
ATOM 11562 N N . CYS B 1 617 ? -9.516 22.109 6.07 1 98.25 617 CYS B N 1
ATOM 11563 C CA . CYS B 1 617 ? -8.516 22.812 6.859 1 98.25 617 CYS B CA 1
ATOM 11564 C C . CYS B 1 617 ? -8.414 24.266 6.445 1 98.25 617 CYS B C 1
ATOM 11566 O O . CYS B 1 617 ? -7.887 25.094 7.188 1 98.25 617 CYS B O 1
ATOM 11568 N N . GLY B 1 618 ? -8.883 24.578 5.199 1 98.25 618 GLY B N 1
ATOM 11569 C CA . GLY B 1 618 ? -8.875 25.953 4.727 1 98.25 618 GLY B CA 1
ATOM 11570 C C . GLY B 1 618 ? -7.539 26.375 4.141 1 98.25 618 GLY B C 1
ATOM 11571 O O . GLY B 1 618 ? -7.234 27.562 4.062 1 98.25 618 GLY B O 1
ATOM 11572 N N . GLY B 1 619 ? -6.734 25.5 3.75 1 98.06 619 GLY B N 1
ATOM 11573 C CA . GLY B 1 619 ? -5.438 25.75 3.141 1 98.06 619 GLY B CA 1
ATOM 11574 C C . GLY B 1 619 ? -5.152 24.844 1.955 1 98.06 619 GLY B C 1
ATOM 11575 O O . GLY B 1 619 ? -6.043 24.141 1.475 1 98.06 619 GLY B O 1
ATOM 11576 N N . PRO B 1 620 ? -3.961 24.938 1.437 1 98.12 620 PRO B N 1
ATOM 11577 C CA . PRO B 1 620 ? -3.631 24.109 0.27 1 98.12 620 PRO B CA 1
ATOM 11578 C C . PRO B 1 620 ? -3.666 22.625 0.576 1 98.12 620 PRO B C 1
ATOM 11580 O O . PRO B 1 620 ? -3.572 22.219 1.739 1 98.12 620 PRO B O 1
ATOM 11583 N N . VAL B 1 621 ? -3.898 21.891 -0.481 1 98.44 621 VAL B N 1
ATOM 11584 C CA . VAL B 1 621 ? -3.867 20.438 -0.375 1 98.44 621 VAL B CA 1
ATOM 11585 C C . VAL B 1 621 ? -2.771 19.875 -1.276 1 98.44 621 VAL B C 1
ATOM 11587 O O . VAL B 1 621 ? -2.732 20.172 -2.475 1 98.44 621 VAL B O 1
ATOM 11590 N N . TYR B 1 622 ? -1.859 19.141 -0.744 1 98.5 622 TYR B N 1
ATOM 11591 C CA . TYR B 1 622 ? -0.858 18.484 -1.571 1 98.5 622 TYR B CA 1
ATOM 11592 C C . TYR B 1 622 ? -0.391 17.188 -0.926 1 98.5 622 TYR B C 1
ATOM 11594 O O . TYR B 1 622 ? -0.61 16.969 0.268 1 98.5 622 TYR B O 1
ATOM 11602 N N . VAL B 1 623 ? 0.059 16.312 -1.759 1 98.5 623 VAL B N 1
ATOM 11603 C CA . VAL B 1 623 ? 0.463 14.984 -1.318 1 98.5 623 VAL B CA 1
ATOM 11604 C C . VAL B 1 623 ? 1.965 14.805 -1.523 1 98.5 623 VAL B C 1
ATOM 11606 O O . VAL B 1 623 ? 2.609 15.625 -2.184 1 98.5 623 VAL B O 1
ATOM 11609 N N . SER B 1 624 ? 2.5 13.805 -0.88 1 98.19 624 SER B N 1
ATOM 11610 C CA . SER B 1 624 ? 3.895 13.406 -1.057 1 98.19 624 SER B CA 1
ATOM 11611 C C . SER B 1 624 ? 4.004 11.961 -1.516 1 98.19 624 SER B C 1
ATOM 11613 O O . SER B 1 624 ? 4.895 11.227 -1.073 1 98.19 624 SER B O 1
ATOM 11615 N N . ASP B 1 625 ? 3.113 11.57 -2.359 1 97.38 625 ASP B N 1
ATOM 11616 C CA . ASP B 1 625 ? 3.043 10.219 -2.904 1 97.38 625 ASP B CA 1
ATOM 11617 C C . ASP B 1 625 ? 4.367 9.82 -3.553 1 97.38 625 ASP B C 1
ATOM 11619 O O . ASP B 1 625 ? 5.039 10.656 -4.168 1 97.38 625 ASP B O 1
ATOM 11623 N N . SER B 1 626 ? 4.723 8.555 -3.436 1 96.62 626 SER B N 1
ATOM 11624 C CA . SER B 1 626 ? 5.801 8 -4.246 1 96.62 626 SER B CA 1
ATOM 11625 C C . SER B 1 626 ? 5.406 7.922 -5.715 1 96.62 626 SER B C 1
ATOM 11627 O O . SER B 1 626 ? 4.215 7.871 -6.043 1 96.62 626 SER B O 1
ATOM 11629 N N . VAL B 1 627 ? 6.422 7.938 -6.57 1 95.5 627 VAL B N 1
ATOM 11630 C CA . VAL B 1 627 ? 6.137 7.738 -7.988 1 95.5 627 VAL B CA 1
ATOM 11631 C C . VAL B 1 627 ? 5.516 6.359 -8.203 1 95.5 627 VAL B C 1
ATOM 11633 O O . VAL B 1 627 ? 6.027 5.355 -7.699 1 95.5 627 VAL B O 1
ATOM 11636 N N . GLY B 1 628 ? 4.379 6.367 -8.812 1 91 628 GLY B N 1
ATOM 11637 C CA . GLY B 1 628 ? 3.689 5.113 -9.062 1 91 628 GLY B CA 1
ATOM 11638 C C . GLY B 1 628 ? 2.768 4.703 -7.93 1 91 628 GLY B C 1
ATOM 11639 O O . GLY B 1 628 ? 2.012 3.738 -8.055 1 91 628 GLY B O 1
ATOM 11640 N N . GLY B 1 629 ? 2.844 5.43 -6.84 1 92.75 629 GLY B N 1
ATOM 11641 C CA . GLY B 1 629 ? 2.029 5.109 -5.68 1 92.75 629 GLY B CA 1
ATOM 11642 C C . GLY B 1 629 ? 0.977 6.16 -5.379 1 92.75 629 GLY B C 1
ATOM 11643 O O . GLY B 1 629 ? 1.229 7.102 -4.625 1 92.75 629 GLY B O 1
ATOM 11644 N N . HIS B 1 630 ? -0.296 5.945 -5.906 1 94.12 630 HIS B N 1
ATOM 11645 C CA . HIS B 1 630 ? -1.346 6.953 -5.781 1 94.12 630 HIS B CA 1
ATOM 11646 C C . HIS B 1 630 ? -2.705 6.301 -5.539 1 94.12 630 HIS B C 1
ATOM 11648 O O . HIS B 1 630 ? -2.961 5.195 -6.02 1 94.12 630 HIS B O 1
ATOM 11654 N N . ASP B 1 631 ? -3.537 6.898 -4.711 1 93.19 631 ASP B N 1
ATOM 11655 C CA . ASP B 1 631 ? -4.969 6.609 -4.668 1 93.19 631 ASP B CA 1
ATOM 11656 C C . ASP B 1 631 ? -5.773 7.727 -5.324 1 93.19 631 ASP B C 1
ATOM 11658 O O . ASP B 1 631 ? -6.266 8.633 -4.645 1 93.19 631 ASP B O 1
ATOM 11662 N N . PHE B 1 632 ? -6.023 7.648 -6.598 1 93.06 632 PHE B N 1
ATOM 11663 C CA . PHE B 1 632 ? -6.664 8.719 -7.355 1 93.06 632 PHE B CA 1
ATOM 11664 C C . PHE B 1 632 ? -8.141 8.836 -6.988 1 93.06 632 PHE B C 1
ATOM 11666 O O . PHE B 1 632 ? -8.719 9.922 -7.074 1 93.06 632 PHE B O 1
ATOM 11673 N N . ASP B 1 633 ? -8.758 7.758 -6.594 1 90.38 633 ASP B N 1
ATOM 11674 C CA . ASP B 1 633 ? -10.141 7.84 -6.137 1 90.38 633 ASP B CA 1
ATOM 11675 C C . ASP B 1 633 ? -10.266 8.734 -4.906 1 90.38 633 ASP B C 1
ATOM 11677 O O . ASP B 1 633 ? -11.203 9.531 -4.801 1 90.38 633 ASP B O 1
ATOM 11681 N N . LEU B 1 634 ? -9.344 8.594 -4.02 1 95.38 634 LEU B N 1
ATOM 11682 C CA . LEU B 1 634 ? -9.336 9.43 -2.826 1 95.38 634 LEU B CA 1
ATOM 11683 C C . LEU B 1 634 ? -9.031 10.883 -3.186 1 95.38 634 LEU B C 1
ATOM 11685 O O . LEU B 1 634 ? -9.688 11.797 -2.682 1 95.38 634 LEU B O 1
ATOM 11689 N N . ILE B 1 635 ? -8.047 11.125 -4.02 1 97.69 635 ILE B N 1
ATOM 11690 C CA . ILE B 1 635 ? -7.637 12.477 -4.395 1 97.69 635 ILE B CA 1
ATOM 11691 C C . ILE B 1 635 ? -8.805 13.203 -5.055 1 97.69 635 ILE B C 1
ATOM 11693 O O . ILE B 1 635 ? -8.992 14.406 -4.844 1 97.69 635 ILE B O 1
ATOM 11697 N N . ARG B 1 636 ? -9.609 12.492 -5.754 1 96.19 636 ARG B N 1
ATOM 11698 C CA . ARG B 1 636 ? -10.742 13.086 -6.461 1 96.19 636 ARG B CA 1
ATOM 11699 C C . ARG B 1 636 ? -11.805 13.562 -5.48 1 96.19 636 ARG B C 1
ATOM 11701 O O . ARG B 1 636 ? -12.695 14.336 -5.852 1 96.19 636 ARG B O 1
ATOM 11708 N N . LYS B 1 637 ? -11.781 13.141 -4.281 1 98.06 637 LYS B N 1
ATOM 11709 C CA . LYS B 1 637 ? -12.711 13.625 -3.26 1 98.06 637 LYS B CA 1
ATOM 11710 C C . LYS B 1 637 ? -12.258 14.969 -2.693 1 98.06 637 LYS B C 1
ATOM 11712 O O . LYS B 1 637 ? -13.023 15.648 -2.014 1 98.06 637 LYS B O 1
ATOM 11717 N N . LEU B 1 638 ? -11.008 15.398 -3.049 1 98.31 638 LEU B N 1
ATOM 11718 C CA . LEU B 1 638 ? -10.414 16.609 -2.508 1 98.31 638 LEU B CA 1
ATOM 11719 C C . LEU B 1 638 ? -10.234 17.656 -3.598 1 98.31 638 LEU B C 1
ATOM 11721 O O . LEU B 1 638 ? -10.227 18.859 -3.314 1 98.31 638 LEU B O 1
ATOM 11725 N N . VAL B 1 639 ? -10.047 17.156 -4.828 1 98.25 639 VAL B N 1
ATOM 11726 C CA . VAL B 1 639 ? -9.469 18 -5.863 1 98.25 639 VAL B CA 1
ATOM 11727 C C . VAL B 1 639 ? -10.352 17.969 -7.109 1 98.25 639 VAL B C 1
ATOM 11729 O O . VAL B 1 639 ? -10.852 16.906 -7.5 1 98.25 639 VAL B O 1
ATOM 11732 N N . TYR B 1 640 ? -10.555 19.156 -7.695 1 97.19 640 TYR B N 1
ATOM 11733 C CA . TYR B 1 640 ? -11.234 19.219 -8.984 1 97.19 640 TYR B CA 1
ATOM 11734 C C . TYR B 1 640 ? -10.32 18.734 -10.109 1 97.19 640 TYR B C 1
ATOM 11736 O O . TYR B 1 640 ? -9.102 18.688 -9.945 1 97.19 640 TYR B O 1
ATOM 11744 N N . LEU B 1 641 ? -10.898 18.469 -11.234 1 94.69 641 LEU B N 1
ATOM 11745 C CA . LEU B 1 641 ? -10.156 17.922 -12.367 1 94.69 641 LEU B CA 1
ATOM 11746 C C . LEU B 1 641 ? -9.141 18.938 -12.883 1 94.69 641 LEU B C 1
ATOM 11748 O O . LEU B 1 641 ? -8.141 18.562 -13.492 1 94.69 641 LEU B O 1
ATOM 11752 N N . ASP B 1 642 ? -9.344 20.203 -12.594 1 95.06 642 ASP B N 1
ATOM 11753 C CA . ASP B 1 642 ? -8.422 21.219 -13.094 1 95.06 642 ASP B CA 1
ATOM 11754 C C . ASP B 1 642 ? -7.32 21.516 -12.078 1 95.06 642 ASP B C 1
ATOM 11756 O O . ASP B 1 642 ? -6.535 22.453 -12.25 1 95.06 642 ASP B O 1
ATOM 11760 N N . GLY B 1 643 ? -7.316 20.844 -10.977 1 96.75 643 GLY B N 1
ATOM 11761 C CA . GLY B 1 643 ? -6.246 20.969 -10 1 96.75 643 GLY B CA 1
ATOM 11762 C C . GLY B 1 643 ? -6.543 21.984 -8.906 1 96.75 643 GLY B C 1
ATOM 11763 O O . GLY B 1 643 ? -5.742 22.172 -7.992 1 96.75 643 GLY B O 1
ATOM 11764 N N . THR B 1 644 ? -7.633 22.672 -8.906 1 97.5 644 THR B N 1
ATOM 11765 C CA . THR B 1 644 ? -8.055 23.531 -7.809 1 97.5 644 THR B CA 1
ATOM 11766 C C . THR B 1 644 ? -8.852 22.734 -6.777 1 97.5 644 THR B C 1
ATOM 11768 O O . THR B 1 644 ? -9.117 21.547 -6.973 1 97.5 644 THR B O 1
ATOM 11771 N N . ILE B 1 645 ? -9.164 23.359 -5.602 1 98.38 645 ILE B N 1
ATOM 11772 C CA . ILE B 1 645 ? -9.797 22.625 -4.523 1 98.38 645 ILE B CA 1
ATOM 11773 C C . ILE B 1 645 ? -11.008 23.391 -4 1 98.38 645 ILE B C 1
ATOM 11775 O O . ILE B 1 645 ? -11.078 24.625 -4.148 1 98.38 645 ILE B O 1
ATOM 11779 N N . PRO B 1 646 ? -12.008 22.734 -3.463 1 98.44 646 PRO B N 1
ATOM 11780 C CA . PRO B 1 646 ? -13.109 23.406 -2.779 1 98.44 646 PRO B CA 1
ATOM 11781 C C . PRO B 1 646 ? -12.727 23.891 -1.377 1 98.44 646 PRO B C 1
ATOM 11783 O O . PRO B 1 646 ? -13.305 23.422 -0.39 1 98.44 646 PRO B O 1
ATOM 11786 N N . LYS B 1 647 ? -11.945 24.859 -1.321 1 97.69 647 LYS B N 1
ATOM 11787 C CA . LYS B 1 647 ? -11.336 25.312 -0.075 1 97.69 647 LYS B CA 1
ATOM 11788 C C . LYS B 1 647 ? -12.344 26.078 0.784 1 97.69 647 LYS B C 1
ATOM 11790 O O . LYS B 1 647 ? -13.164 26.828 0.263 1 97.69 647 LYS B O 1
ATOM 11795 N N . CYS B 1 648 ? -12.312 25.922 2.109 1 97.88 648 CYS B N 1
ATOM 11796 C CA . CYS B 1 648 ? -13.078 26.719 3.061 1 97.88 648 CYS B CA 1
ATOM 11797 C C . CYS B 1 648 ? -12.586 28.172 3.072 1 97.88 648 CYS B C 1
ATOM 11799 O O . CYS B 1 648 ? -11.469 28.453 2.629 1 97.88 648 CYS B O 1
ATOM 11801 N N . HIS B 1 649 ? -13.375 29.047 3.582 1 94.88 649 HIS B N 1
ATOM 11802 C CA . HIS B 1 649 ? -13.078 30.484 3.566 1 94.88 649 HIS B CA 1
ATOM 11803 C C . HIS B 1 649 ? -12.344 30.906 4.836 1 94.88 649 HIS B C 1
ATOM 11805 O O . HIS B 1 649 ? -11.789 32 4.902 1 94.88 649 HIS B O 1
ATOM 11811 N N . HIS B 1 650 ? -12.281 30.188 5.77 1 96.5 650 HIS B N 1
ATOM 11812 C CA . HIS B 1 650 ? -11.539 30.375 7.008 1 96.5 650 HIS B CA 1
ATOM 11813 C C . HIS B 1 650 ? -10.531 29.25 7.223 1 96.5 650 HIS B C 1
ATOM 11815 O O . HIS B 1 650 ? -10.273 28.453 6.309 1 96.5 650 HIS B O 1
ATOM 11821 N N . PHE B 1 651 ? -9.773 29.25 8.25 1 97.81 651 PHE B N 1
ATOM 11822 C CA . PHE B 1 651 ? -8.945 28.109 8.633 1 97.81 651 PHE B CA 1
ATOM 11823 C C . PHE B 1 651 ? -9.594 27.344 9.781 1 97.81 651 PHE B C 1
ATOM 11825 O O . PHE B 1 651 ? -10.406 27.891 10.523 1 97.81 651 PHE B O 1
ATOM 11832 N N . ALA B 1 652 ? -9.281 26.125 9.883 1 98.19 652 ALA B N 1
ATOM 11833 C CA . ALA B 1 652 ? -9.953 25.203 10.805 1 98.19 652 ALA B CA 1
ATOM 11834 C C . ALA B 1 652 ? -9.492 25.438 12.242 1 98.19 652 ALA B C 1
ATOM 11836 O O . ALA B 1 652 ? -8.297 25.609 12.492 1 98.19 652 ALA B O 1
ATOM 11837 N N . LEU B 1 653 ? -10.445 25.438 13.156 1 98.69 653 LEU B N 1
ATOM 11838 C CA . LEU B 1 653 ? -10.18 25.609 14.578 1 98.69 653 LEU B CA 1
ATOM 11839 C C . LEU B 1 653 ? -10.961 24.578 15.398 1 98.69 653 LEU B C 1
ATOM 11841 O O . LEU B 1 653 ? -12.039 24.141 14.992 1 98.69 653 LEU B O 1
ATOM 11845 N N . PRO B 1 654 ? -10.422 24.156 16.562 1 98.62 654 PRO B N 1
ATOM 11846 C CA . PRO B 1 654 ? -11.18 23.25 17.406 1 98.62 654 PRO B CA 1
ATOM 11847 C C . PRO B 1 654 ? -12.469 23.875 17.953 1 98.62 654 PRO B C 1
ATOM 11849 O O . PRO B 1 654 ? -12.5 25.078 18.234 1 98.62 654 PRO B O 1
ATOM 11852 N N . THR B 1 655 ? -13.477 23.094 18.078 1 98.44 655 THR B N 1
ATOM 11853 C CA . THR B 1 655 ? -14.695 23.578 18.703 1 98.44 655 THR B CA 1
ATOM 11854 C C . THR B 1 655 ? -14.469 23.875 20.188 1 98.44 655 THR B C 1
ATOM 11856 O O . THR B 1 655 ? -13.516 23.375 20.781 1 98.44 655 THR B O 1
ATOM 11859 N N . ARG B 1 656 ? -15.352 24.641 20.781 1 97.25 656 ARG B N 1
ATOM 11860 C CA . ARG B 1 656 ? -15.195 25.109 22.156 1 97.25 656 ARG B CA 1
ATOM 11861 C C . ARG B 1 656 ? -15.102 23.953 23.125 1 97.25 656 ARG B C 1
ATOM 11863 O O . ARG B 1 656 ? -14.312 23.984 24.078 1 97.25 656 ARG B O 1
ATOM 11870 N N . ASP B 1 657 ? -15.867 22.938 22.906 1 96.69 657 ASP B N 1
ATOM 11871 C CA . ASP B 1 657 ? -15.945 21.828 23.844 1 96.69 657 ASP B CA 1
ATOM 11872 C C . ASP B 1 657 ? -14.672 20.984 23.828 1 96.69 657 ASP B C 1
ATOM 11874 O O . ASP B 1 657 ? -14.438 20.172 24.734 1 96.69 657 ASP B O 1
ATOM 11878 N N . CYS B 1 658 ? -13.844 21.219 22.828 1 97.31 658 CYS B N 1
ATOM 11879 C CA . CYS B 1 658 ? -12.594 20.469 22.719 1 97.31 658 CYS B CA 1
ATOM 11880 C C . CYS B 1 658 ? -11.461 21.203 23.422 1 97.31 658 CYS B C 1
ATOM 11882 O O . CYS B 1 658 ? -10.438 20.594 23.766 1 97.31 658 CYS B O 1
ATOM 11884 N N . LEU B 1 659 ? -11.531 22.406 23.656 1 98.19 659 LEU B N 1
ATOM 11885 C CA . LEU B 1 659 ? -10.414 23.266 24.016 1 98.19 659 LEU B CA 1
ATOM 11886 C C . LEU B 1 659 ? -9.734 22.797 25.297 1 98.19 659 LEU B C 1
ATOM 11888 O O . LEU B 1 659 ? -8.508 22.812 25.391 1 98.19 659 LEU B O 1
ATOM 11892 N N . PHE B 1 660 ? -10.422 22.344 26.266 1 98.31 660 PHE B N 1
ATOM 11893 C CA . PHE B 1 660 ? -9.828 22.016 27.562 1 98.31 660 PHE B CA 1
ATOM 11894 C C . PHE B 1 660 ? -9.789 20.5 27.766 1 98.31 660 PHE B C 1
ATOM 11896 O O . PHE B 1 660 ? -9.719 20.031 28.906 1 98.31 660 PHE B O 1
ATOM 11903 N N . LYS B 1 661 ? -9.938 19.766 26.672 1 97.75 661 LYS B N 1
ATOM 11904 C CA . LYS B 1 661 ? -9.844 18.297 26.688 1 97.75 661 LYS B CA 1
ATOM 11905 C C . LYS B 1 661 ? -8.664 17.812 25.859 1 97.75 661 LYS B C 1
ATOM 11907 O O . LYS B 1 661 ? -8.023 18.594 25.156 1 97.75 661 LYS B O 1
ATOM 11912 N N . ASN B 1 662 ? -8.344 16.531 26.062 1 97.19 662 ASN B N 1
ATOM 11913 C CA . ASN B 1 662 ? -7.254 15.938 25.297 1 97.19 662 ASN B CA 1
ATOM 11914 C C . ASN B 1 662 ? -7.773 14.914 24.297 1 97.19 662 ASN B C 1
ATOM 11916 O O . ASN B 1 662 ? -7.867 13.719 24.609 1 97.19 662 ASN B O 1
ATOM 11920 N N . PRO B 1 663 ? -7.973 15.273 23.094 1 97.62 663 PRO B N 1
ATOM 11921 C CA . PRO B 1 663 ? -8.547 14.367 22.094 1 97.62 663 PRO B CA 1
ATOM 11922 C C . PRO B 1 663 ? -7.551 13.305 21.625 1 97.62 663 PRO B C 1
ATOM 11924 O O . PRO B 1 663 ? -7.863 12.508 20.734 1 97.62 663 PRO B O 1
ATOM 11927 N N . LEU B 1 664 ? -6.379 13.195 22.188 1 97.44 664 LEU B N 1
ATOM 11928 C CA . LEU B 1 664 ? -5.34 12.289 21.719 1 97.44 664 LEU B CA 1
ATOM 11929 C C . LEU B 1 664 ? -5.34 10.992 22.516 1 97.44 664 LEU B C 1
ATOM 11931 O O . LEU B 1 664 ? -5.004 9.93 21.969 1 97.44 664 LEU B O 1
ATOM 11935 N N . PHE B 1 665 ? -5.648 11.078 23.859 1 96.56 665 PHE B N 1
ATOM 11936 C CA . PHE B 1 665 ? -5.488 9.82 24.578 1 96.56 665 PHE B CA 1
ATOM 11937 C C . PHE B 1 665 ? -6.309 9.828 25.859 1 96.56 665 PHE B C 1
ATOM 11939 O O . PHE B 1 665 ? -5.922 9.211 26.859 1 96.56 665 PHE B O 1
ATOM 11946 N N . ASP B 1 666 ? -7.398 10.562 25.969 1 96.25 666 ASP B N 1
ATOM 11947 C CA . ASP B 1 666 ? -8.234 10.547 27.172 1 96.25 666 ASP B CA 1
ATOM 11948 C C . ASP B 1 666 ? -9.359 9.523 27.047 1 96.25 666 ASP B C 1
ATOM 11950 O O . ASP B 1 666 ? -10.219 9.43 27.922 1 96.25 666 ASP B O 1
ATOM 11954 N N . SER B 1 667 ? -9.484 8.836 25.922 1 94.25 667 SER B N 1
ATOM 11955 C CA . SER B 1 667 ? -10.414 7.746 25.625 1 94.25 667 SER B CA 1
ATOM 11956 C C . SER B 1 667 ? -11.844 8.258 25.531 1 94.25 667 SER B C 1
ATOM 11958 O O . SER B 1 667 ? -12.789 7.465 25.531 1 94.25 667 SER B O 1
ATOM 11960 N N . ASN B 1 668 ? -12.047 9.539 25.422 1 95.38 668 ASN B N 1
ATOM 11961 C CA . ASN B 1 668 ? -13.414 10.031 25.516 1 95.38 668 ASN B CA 1
ATOM 11962 C C . ASN B 1 668 ? -13.688 11.117 24.469 1 95.38 668 ASN B C 1
ATOM 11964 O O . ASN B 1 668 ? -14.844 11.352 24.094 1 95.38 668 ASN B O 1
ATOM 11968 N N . THR B 1 669 ? -12.727 11.805 24.047 1 97.38 669 THR B N 1
ATOM 11969 C CA . THR B 1 669 ? -12.945 13.031 23.281 1 97.38 669 THR B CA 1
ATOM 11970 C C . THR B 1 669 ? -12.555 12.844 21.828 1 97.38 669 THR B C 1
ATOM 11972 O O . THR B 1 669 ? -11.469 12.344 21.531 1 97.38 669 THR B O 1
ATOM 11975 N N . THR B 1 670 ? -13.461 13.219 20.922 1 97.56 670 THR B N 1
ATOM 11976 C CA . THR B 1 670 ? -13.148 13.359 19.5 1 97.56 670 THR B CA 1
ATOM 11977 C C . THR B 1 670 ? -12.703 14.781 19.172 1 97.56 670 THR B C 1
ATOM 11979 O O . THR B 1 670 ? -13.227 15.742 19.734 1 97.56 670 THR B O 1
ATOM 11982 N N . LEU B 1 671 ? -11.688 14.883 18.328 1 98.56 671 LEU B N 1
ATOM 11983 C CA . LEU B 1 671 ? -11.375 16.219 17.828 1 98.56 671 LEU B CA 1
ATOM 11984 C C . LEU B 1 671 ? -12.461 16.719 16.891 1 98.56 671 LEU B C 1
ATOM 11986 O O . LEU B 1 671 ? -12.773 16.062 15.891 1 98.56 671 LEU B O 1
ATOM 11990 N N . LYS B 1 672 ? -13.055 17.734 17.219 1 98.69 672 LYS B N 1
ATOM 11991 C CA . LYS B 1 672 ? -13.977 18.438 16.312 1 98.69 672 LYS B CA 1
ATOM 11992 C C . LYS B 1 672 ? -13.383 19.766 15.859 1 98.69 672 LYS B C 1
ATOM 11994 O O . LYS B 1 672 ? -12.93 20.562 16.672 1 98.69 672 LYS B O 1
ATOM 11999 N N . ILE B 1 673 ? -13.344 19.969 14.586 1 98.75 673 ILE B N 1
ATOM 12000 C CA . ILE B 1 673 ? -12.906 21.25 14.039 1 98.75 673 ILE B CA 1
ATOM 12001 C C . ILE B 1 673 ? -14.023 21.859 13.195 1 98.75 673 ILE B C 1
ATOM 12003 O O . ILE B 1 673 ? -14.766 21.141 12.523 1 98.75 673 ILE B O 1
ATOM 12007 N N . TRP B 1 674 ? -14.133 23.125 13.281 1 98.56 674 TRP B N 1
ATOM 12008 C CA . TRP B 1 674 ? -15.117 23.844 12.477 1 98.56 674 TRP B CA 1
ATOM 12009 C C . TRP B 1 674 ? -14.445 24.766 11.477 1 98.56 674 TRP B C 1
ATOM 12011 O O . TRP B 1 674 ? -13.297 25.188 11.672 1 98.56 674 TRP B O 1
ATOM 12021 N N . ASN B 1 675 ? -15.094 25.031 10.398 1 98.69 675 ASN B N 1
ATOM 12022 C CA . ASN B 1 675 ? -14.695 25.984 9.367 1 98.69 675 ASN B CA 1
ATOM 12023 C C . ASN B 1 675 ? -15.898 26.547 8.625 1 98.69 675 ASN B C 1
ATOM 12025 O O . ASN B 1 675 ? -17.047 26.234 8.969 1 98.69 675 ASN B O 1
ATOM 12029 N N . LEU B 1 676 ? -15.641 27.484 7.715 1 98.31 676 LEU B N 1
ATOM 12030 C CA . LEU B 1 676 ? -16.719 28.188 7.051 1 98.31 676 LEU B CA 1
ATOM 12031 C C . LEU B 1 676 ? -16.578 28.125 5.535 1 98.31 676 LEU B C 1
ATOM 12033 O O . LEU B 1 676 ? -15.461 28.25 5.012 1 98.31 676 LEU B O 1
ATOM 12037 N N . ASN B 1 677 ? -17.656 27.797 4.93 1 97.5 677 ASN B N 1
ATOM 12038 C CA . ASN B 1 677 ? -17.797 27.969 3.486 1 97.5 677 ASN B CA 1
ATOM 12039 C C . ASN B 1 677 ? -18.594 29.234 3.15 1 97.5 677 ASN B C 1
ATOM 12041 O O . ASN B 1 677 ? -19.156 29.875 4.039 1 97.5 677 ASN B O 1
ATOM 12045 N N . LYS B 1 678 ? -18.641 29.562 1.887 1 95.62 678 LYS B N 1
ATOM 12046 C CA . LYS B 1 678 ? -19.297 30.781 1.446 1 95.62 678 LYS B CA 1
ATOM 12047 C C . LYS B 1 678 ? -20.781 30.781 1.814 1 95.62 678 LYS B C 1
ATOM 12049 O O . LYS B 1 678 ? -21.344 31.812 2.164 1 95.62 678 LYS B O 1
ATOM 12054 N N . PHE B 1 679 ? -21.422 29.625 1.764 1 96.81 679 PHE B N 1
ATOM 12055 C CA . PHE B 1 679 ? -22.875 29.578 1.97 1 96.81 679 PHE B CA 1
ATOM 12056 C C . PHE B 1 679 ? -23.234 28.547 3.021 1 96.81 679 PHE B C 1
ATOM 12058 O O . PHE B 1 679 ? -24.328 27.969 2.977 1 96.81 679 PHE B O 1
ATOM 12065 N N . GLY B 1 680 ? -22.328 28.328 3.949 1 97.31 680 GLY B N 1
ATOM 12066 C CA . GLY B 1 680 ? -22.594 27.359 5.004 1 97.31 680 GLY B CA 1
ATOM 12067 C C . GLY B 1 680 ? -21.406 27.156 5.93 1 97.31 680 GLY B C 1
ATOM 12068 O O . GLY B 1 680 ? -20.359 27.797 5.762 1 97.31 680 GLY B O 1
ATOM 12069 N N . GLY B 1 681 ? -21.625 26.359 6.965 1 98.12 681 GLY B N 1
ATOM 12070 C CA . GLY B 1 681 ? -20.578 25.953 7.883 1 98.12 681 GLY B CA 1
ATOM 12071 C C . GLY B 1 681 ? -20.266 24.469 7.816 1 98.12 681 GLY B C 1
ATOM 12072 O O . GLY B 1 681 ? -21.031 23.688 7.234 1 98.12 681 GLY B O 1
ATOM 12073 N N . VAL B 1 682 ? -19.156 24.078 8.273 1 98.69 682 VAL B N 1
ATOM 12074 C CA . VAL B 1 682 ? -18.766 22.672 8.242 1 98.69 682 VAL B CA 1
ATOM 12075 C C . VAL B 1 682 ? -18.078 22.297 9.562 1 98.69 682 VAL B C 1
ATOM 12077 O O . VAL B 1 682 ? -17.375 23.125 10.156 1 98.69 682 VAL B O 1
ATOM 12080 N N . ILE B 1 683 ? -18.375 21.109 10.07 1 98.81 683 ILE B N 1
ATOM 12081 C CA . ILE B 1 683 ? -17.688 20.531 11.219 1 98.81 683 ILE B CA 1
ATOM 12082 C C . ILE B 1 683 ? -17.125 19.156 10.836 1 98.81 683 ILE B C 1
ATOM 12084 O O . ILE B 1 683 ? -17.828 18.328 10.242 1 98.81 683 ILE B O 1
ATOM 12088 N N . GLY B 1 684 ? -15.852 18.969 11.039 1 98.81 684 GLY B N 1
ATOM 12089 C CA . GLY B 1 684 ? -15.281 17.641 10.992 1 98.81 684 GLY B CA 1
ATOM 12090 C C . GLY B 1 684 ? -15.031 17.047 12.375 1 98.81 684 GLY B C 1
ATOM 12091 O O . GLY B 1 684 ? -14.469 17.719 13.242 1 98.81 684 GLY B O 1
ATOM 12092 N N . ALA B 1 685 ? -15.57 15.852 12.648 1 98.75 685 ALA B N 1
ATOM 12093 C CA . ALA B 1 685 ? -15.281 15.094 13.859 1 98.75 685 ALA B CA 1
ATOM 12094 C C . ALA B 1 685 ? -14.32 13.945 13.578 1 98.75 685 ALA B C 1
ATOM 12096 O O . ALA B 1 685 ? -14.609 13.078 12.758 1 98.75 685 ALA B O 1
ATOM 12097 N N . PHE B 1 686 ? -13.188 13.961 14.266 1 98.56 686 PHE B N 1
ATOM 12098 C CA . PHE B 1 686 ? -12.109 13.016 13.992 1 98.56 686 PHE B CA 1
ATOM 12099 C C . PHE B 1 686 ? -11.734 12.242 15.25 1 98.56 686 PHE B C 1
ATOM 12101 O O . PHE B 1 686 ? -11.477 12.844 16.297 1 98.56 686 PHE B O 1
ATOM 12108 N N . ASN B 1 687 ? -11.734 10.953 15.188 1 97.88 687 ASN B N 1
ATOM 12109 C CA . ASN B 1 687 ? -11.195 10.148 16.281 1 97.88 687 ASN B CA 1
ATOM 12110 C C . ASN B 1 687 ? -9.672 10.062 16.219 1 97.88 687 ASN B C 1
ATOM 12112 O O . ASN B 1 687 ? -9.125 9.18 15.562 1 97.88 687 ASN B O 1
ATOM 12116 N N . CYS B 1 688 ? -9.062 10.883 17 1 97.88 688 CYS B N 1
ATOM 12117 C CA . CYS B 1 688 ? -7.609 11.023 17 1 97.88 688 CYS B CA 1
ATOM 12118 C C . CYS B 1 688 ? -6.98 10.242 18.141 1 97.88 688 CYS B C 1
ATOM 12120 O O . CYS B 1 688 ? -5.77 10.32 18.359 1 97.88 688 CYS B O 1
ATOM 12122 N N . GLN B 1 689 ? -7.734 9.477 18.828 1 96.19 689 GLN B N 1
ATOM 12123 C CA . GLN B 1 689 ? -7.25 8.758 20.016 1 96.19 689 GLN B CA 1
ATOM 12124 C C . GLN B 1 689 ? -6.176 7.746 19.641 1 96.19 689 GLN B C 1
ATOM 12126 O O . GLN B 1 689 ? -6.297 7.055 18.625 1 96.19 689 GLN B O 1
ATOM 12131 N N . GLY B 1 690 ? -5.102 7.738 20.438 1 94.5 690 GLY B N 1
ATOM 12132 C CA . GLY B 1 690 ? -4.195 6.625 20.219 1 94.5 690 GLY B CA 1
ATOM 12133 C C . GLY B 1 690 ? -2.742 6.977 20.484 1 94.5 690 GLY B C 1
ATOM 12134 O O . GLY B 1 690 ? -1.895 6.09 20.594 1 94.5 690 GLY B O 1
ATOM 12135 N N . ALA B 1 691 ? -2.398 8.25 20.609 1 95.69 691 ALA B N 1
ATOM 12136 C CA . ALA B 1 691 ? -1.021 8.664 20.859 1 95.69 691 ALA B CA 1
ATOM 12137 C C . ALA B 1 691 ? -0.97 10.109 21.359 1 95.69 691 ALA B C 1
ATOM 12139 O O . ALA B 1 691 ? -1.959 10.836 21.266 1 95.69 691 ALA B O 1
ATOM 12140 N N . GLY B 1 692 ? 0.199 10.484 21.891 1 95.06 692 GLY B N 1
ATOM 12141 C CA . GLY B 1 692 ? 0.378 11.859 22.328 1 95.06 692 GLY B CA 1
ATOM 12142 C C . GLY B 1 692 ? 1.649 12.07 23.125 1 95.06 692 GLY B C 1
ATOM 12143 O O . GLY B 1 692 ? 2.447 11.148 23.297 1 95.06 692 GLY B O 1
ATOM 12144 N N . TRP B 1 693 ? 1.788 13.289 23.594 1 96.31 693 TRP B N 1
ATOM 12145 C CA . TRP B 1 693 ? 2.965 13.734 24.328 1 96.31 693 TRP B CA 1
ATOM 12146 C C . TRP B 1 693 ? 2.998 13.109 25.719 1 96.31 693 TRP B C 1
ATOM 12148 O O . TRP B 1 693 ? 2 13.133 26.453 1 96.31 693 TRP B O 1
ATOM 12158 N N . ASP B 1 694 ? 4.125 12.531 26.016 1 95.31 694 ASP B N 1
ATOM 12159 C CA . ASP B 1 694 ? 4.414 12.055 27.359 1 95.31 694 ASP B CA 1
ATOM 12160 C C . ASP B 1 694 ? 5.477 12.922 28.031 1 95.31 694 ASP B C 1
ATOM 12162 O O . ASP B 1 694 ? 6.656 12.852 27.688 1 95.31 694 ASP B O 1
ATOM 12166 N N . PRO B 1 695 ? 5.09 13.695 29.016 1 94.25 695 PRO B N 1
ATOM 12167 C CA . PRO B 1 695 ? 6.035 14.633 29.625 1 94.25 695 PRO B CA 1
ATOM 12168 C C . PRO B 1 695 ? 7.168 13.922 30.359 1 94.25 695 PRO B C 1
ATOM 12170 O O . PRO B 1 695 ? 8.266 14.461 30.484 1 94.25 695 PRO B O 1
ATOM 12173 N N . LYS B 1 696 ? 6.941 12.734 30.859 1 93.31 696 LYS B N 1
ATOM 12174 C CA . LYS B 1 696 ? 7.969 12 31.578 1 93.31 696 LYS B CA 1
ATOM 12175 C C . LYS B 1 696 ? 9.023 11.445 30.625 1 93.31 696 LYS B C 1
ATOM 12177 O O . LYS B 1 696 ? 10.227 11.602 30.859 1 93.31 696 LYS B O 1
ATOM 12182 N N . GLU B 1 697 ? 8.57 10.898 29.531 1 92 697 GLU B N 1
ATOM 12183 C CA . GLU B 1 697 ? 9.508 10.336 28.562 1 92 697 GLU B CA 1
ATOM 12184 C C . GLU B 1 697 ? 9.961 11.391 27.562 1 92 697 GLU B C 1
ATOM 12186 O O . GLU B 1 697 ? 10.938 11.188 26.828 1 92 697 GLU B O 1
ATOM 12191 N N . GLN B 1 698 ? 9.312 12.516 27.516 1 93.5 698 GLN B N 1
ATOM 12192 C CA . GLN B 1 698 ? 9.594 13.633 26.625 1 93.5 698 GLN B CA 1
ATOM 12193 C C . GLN B 1 698 ? 9.586 13.18 25.172 1 93.5 698 GLN B C 1
ATOM 12195 O O . GLN B 1 698 ? 10.555 13.414 24.438 1 93.5 698 GLN B O 1
ATOM 12200 N N . ARG B 1 699 ? 8.516 12.555 24.828 1 93.62 699 ARG B N 1
ATOM 12201 C CA . ARG B 1 699 ? 8.32 12.109 23.453 1 93.62 699 ARG B CA 1
ATOM 12202 C C . ARG B 1 699 ? 6.844 11.867 23.172 1 93.62 699 ARG B C 1
ATOM 12204 O O . ARG B 1 699 ? 6.031 11.773 24.094 1 93.62 699 ARG B O 1
ATOM 12211 N N . ILE B 1 700 ? 6.523 11.766 21.891 1 94.38 700 ILE B N 1
ATOM 12212 C CA . ILE B 1 700 ? 5.211 11.281 21.469 1 94.38 700 ILE B CA 1
ATOM 12213 C C . ILE B 1 700 ? 5.188 9.758 21.484 1 94.38 700 ILE B C 1
ATOM 12215 O O . ILE B 1 700 ? 6.043 9.102 20.891 1 94.38 700 ILE B O 1
ATOM 12219 N N . LYS B 1 701 ? 4.301 9.156 22.172 1 92.06 701 LYS B N 1
ATOM 12220 C CA . LYS B 1 701 ? 4.246 7.703 22.25 1 92.06 701 LYS B CA 1
ATOM 12221 C C . LYS B 1 701 ? 2.828 7.191 22.016 1 92.06 701 LYS B C 1
ATOM 12223 O O . LYS B 1 701 ? 1.865 7.957 22.078 1 92.06 701 LYS B O 1
ATOM 12228 N N . GLY B 1 702 ? 2.729 5.879 21.719 1 89.94 702 GLY B N 1
ATOM 12229 C CA . GLY B 1 702 ? 1.444 5.242 21.469 1 89.94 702 GLY B CA 1
ATOM 12230 C C . GLY B 1 702 ? 0.712 4.867 22.75 1 89.94 702 GLY B C 1
ATOM 12231 O O . GLY B 1 702 ? 1.334 4.453 23.719 1 89.94 702 GLY B O 1
ATOM 12232 N N . TYR B 1 703 ? -0.579 5.055 22.703 1 91.25 703 TYR B N 1
ATOM 12233 C CA . TYR B 1 703 ? -1.498 4.598 23.75 1 91.25 703 TYR B CA 1
ATOM 12234 C C . TYR B 1 703 ? -2.572 3.689 23.156 1 91.25 703 TYR B C 1
ATOM 12236 O O . TYR B 1 703 ? -3.697 4.129 22.906 1 91.25 703 TYR B O 1
ATOM 12244 N N . SER B 1 704 ? -2.195 2.455 23 1 83.38 704 SER B N 1
ATOM 12245 C CA . SER B 1 704 ? -3.01 1.488 22.281 1 83.38 704 SER B CA 1
ATOM 12246 C C . SER B 1 704 ? -4.379 1.322 22.922 1 83.38 704 SER B C 1
ATOM 12248 O O . SER B 1 704 ? -5.371 1.074 22.234 1 83.38 704 SER B O 1
ATOM 12250 N N . GLN B 1 705 ? -4.5 1.45 24.25 1 86.56 705 GLN B N 1
ATOM 12251 C CA . GLN B 1 705 ? -5.746 1.242 24.984 1 86.56 705 GLN B CA 1
ATOM 12252 C C . GLN B 1 705 ? -6.773 2.314 24.625 1 86.56 705 GLN B C 1
ATOM 12254 O O . GLN B 1 705 ? -7.973 2.121 24.844 1 86.56 705 GLN B O 1
ATOM 12259 N N . CYS B 1 706 ? -6.305 3.447 24.094 1 92.88 706 CYS B N 1
ATOM 12260 C CA . CYS B 1 706 ? -7.203 4.543 23.75 1 92.88 706 CYS B CA 1
ATOM 12261 C C . CYS B 1 706 ? -7.656 4.43 22.297 1 92.88 706 CYS B C 1
ATOM 12263 O O . CYS B 1 706 ? -8.586 5.121 21.875 1 92.88 706 CYS B O 1
ATOM 12265 N N . TYR B 1 707 ? -7.035 3.568 21.547 1 90.88 707 TYR B N 1
ATOM 12266 C CA . TYR B 1 707 ? -7.336 3.404 20.125 1 90.88 707 TYR B CA 1
ATOM 12267 C C . TYR B 1 707 ? -8.594 2.568 19.922 1 90.88 707 TYR B C 1
ATOM 12269 O O . TYR B 1 707 ? -8.523 1.435 19.438 1 90.88 707 TYR B O 1
ATOM 12277 N N . LYS B 1 708 ? -9.75 3.094 20.234 1 89.31 708 LYS B N 1
ATOM 12278 C CA . LYS B 1 708 ? -11.055 2.441 20.219 1 89.31 708 LYS B CA 1
ATOM 12279 C C . LYS B 1 708 ? -12.133 3.385 19.688 1 89.31 708 LYS B C 1
ATOM 12281 O O . LYS B 1 708 ? -11.906 4.59 19.578 1 89.31 708 LYS B O 1
ATOM 12286 N N . PRO B 1 709 ? -13.297 2.9 19.266 1 90.75 709 PRO B N 1
ATOM 12287 C CA . PRO B 1 709 ? -14.383 3.787 18.844 1 90.75 709 PRO B CA 1
ATOM 12288 C C . PRO B 1 709 ? -14.812 4.766 19.938 1 90.75 709 PRO B C 1
ATOM 12290 O O . PRO B 1 709 ? -14.844 4.398 21.125 1 90.75 709 PRO B O 1
ATOM 12293 N N . ILE B 1 710 ? -15.102 5.965 19.531 1 95.31 710 ILE B N 1
ATOM 12294 C CA . ILE B 1 710 ? -15.508 6.996 20.484 1 95.31 710 ILE B CA 1
ATOM 12295 C C . ILE B 1 710 ? -16.797 7.664 20 1 95.31 710 ILE B C 1
ATOM 12297 O O . ILE B 1 710 ? -16.984 7.875 18.797 1 95.31 710 ILE B O 1
ATOM 12301 N N . SER B 1 711 ? -17.625 8.047 20.922 1 94.75 711 SER B N 1
ATOM 12302 C CA . SER B 1 711 ? -18.859 8.773 20.609 1 94.75 711 SER B CA 1
ATOM 12303 C C . SER B 1 711 ? -18.609 10.273 20.531 1 94.75 711 SER B C 1
ATOM 12305 O O . SER B 1 711 ? -17.797 10.812 21.297 1 94.75 711 SER B O 1
ATOM 12307 N N . ALA B 1 712 ? -19.234 10.961 19.625 1 95.69 712 ALA B N 1
ATOM 12308 C CA . ALA B 1 712 ? -19.141 12.406 19.438 1 95.69 712 ALA B CA 1
ATOM 12309 C C . ALA B 1 712 ? -20.531 13.039 19.328 1 95.69 712 ALA B C 1
ATOM 12311 O O . ALA B 1 712 ? -21.484 12.383 18.891 1 95.69 712 ALA B O 1
ATOM 12312 N N . SER B 1 713 ? -20.656 14.203 19.766 1 97.31 713 SER B N 1
ATOM 12313 C CA . SER B 1 713 ? -21.859 15.023 19.641 1 97.31 713 SER B CA 1
ATOM 12314 C C . SER B 1 713 ? -21.594 16.297 18.844 1 97.31 713 SER B C 1
ATOM 12316 O O . SER B 1 713 ? -20.641 17.016 19.125 1 97.31 713 SER B O 1
ATOM 12318 N N . VAL B 1 714 ? -22.438 16.594 17.812 1 98.25 714 VAL B N 1
ATOM 12319 C CA . VAL B 1 714 ? -22.234 17.75 16.953 1 98.25 714 VAL B CA 1
ATOM 12320 C C . VAL B 1 714 ? -23.516 18.562 16.875 1 98.25 714 VAL B C 1
ATOM 12322 O O . VAL B 1 714 ? -24.609 18.016 16.781 1 98.25 714 VAL B O 1
ATOM 12325 N N . HIS B 1 715 ? -23.406 19.844 17 1 97.94 715 HIS B N 1
ATOM 12326 C CA . HIS B 1 715 ? -24.531 20.766 16.953 1 97.94 715 HIS B CA 1
ATOM 12327 C C . HIS B 1 715 ? -24.234 21.953 16.031 1 97.94 715 HIS B C 1
ATOM 12329 O O . HIS B 1 715 ? -23.062 22.312 15.844 1 97.94 715 HIS B O 1
ATOM 12335 N N . VAL B 1 716 ? -25.234 22.578 15.477 1 97.19 716 VAL B N 1
ATOM 12336 C CA . VAL B 1 716 ? -25.094 23.719 14.578 1 97.19 716 VAL B CA 1
ATOM 12337 C C . VAL B 1 716 ? -24.391 24.875 15.297 1 97.19 716 VAL B C 1
ATOM 12339 O O . VAL B 1 716 ? -23.672 25.656 14.68 1 97.19 716 VAL B O 1
ATOM 12342 N N . ARG B 1 717 ? -24.484 24.922 16.594 1 95.75 717 ARG B N 1
ATOM 12343 C CA . ARG B 1 717 ? -23.891 25.984 17.406 1 95.75 717 ARG B CA 1
ATOM 12344 C C . ARG B 1 717 ? -22.406 25.766 17.609 1 95.75 717 ARG B C 1
ATOM 12346 O O . ARG B 1 717 ? -21.703 26.641 18.109 1 95.75 717 ARG B O 1
ATOM 12353 N N . ASP B 1 718 ? -21.922 24.641 17.203 1 97.38 718 ASP B N 1
ATOM 12354 C CA . ASP B 1 718 ? -20.484 24.375 17.281 1 97.38 718 ASP B CA 1
ATOM 12355 C C . ASP B 1 718 ? -19.719 25.125 16.188 1 97.38 718 ASP B C 1
ATOM 12357 O O . ASP B 1 718 ? -18.5 25.25 16.25 1 97.38 718 ASP B O 1
ATOM 12361 N N . VAL B 1 719 ? -20.422 25.641 15.188 1 97.56 719 VAL B N 1
ATOM 12362 C CA . VAL B 1 719 ? -19.828 26.516 14.172 1 97.56 719 VAL B CA 1
ATOM 12363 C C . VAL B 1 719 ? -19.797 27.953 14.672 1 97.56 719 VAL B C 1
ATOM 12365 O O . VAL B 1 719 ? -20.797 28.469 15.156 1 97.56 719 VAL B O 1
ATOM 12368 N N . GLU B 1 720 ? -18.656 28.547 14.555 1 96.75 720 GLU B N 1
ATOM 12369 C CA . GLU B 1 720 ? -18.516 29.938 14.945 1 96.75 720 GLU B CA 1
ATOM 12370 C C . GLU B 1 720 ? -18.812 30.875 13.773 1 96.75 720 GLU B C 1
ATOM 12372 O O . GLU B 1 720 ? -17.906 31.5 13.227 1 96.75 720 GLU B O 1
ATOM 12377 N N . TRP B 1 721 ? -20.047 31.078 13.516 1 95.19 721 TRP B N 1
ATOM 12378 C CA . TRP B 1 721 ? -20.562 31.75 12.32 1 95.19 721 TRP B CA 1
ATOM 12379 C C . TRP B 1 721 ? -20.109 33.219 12.273 1 95.19 721 TRP B C 1
ATOM 12381 O O . TRP B 1 721 ? -19.984 33.781 11.195 1 95.19 721 TRP B O 1
ATOM 12391 N N . ASP B 1 722 ? -19.844 33.781 13.383 1 91.69 722 ASP B N 1
ATOM 12392 C CA . ASP B 1 722 ? -19.609 35.219 13.469 1 91.69 722 ASP B CA 1
ATOM 12393 C C . ASP B 1 722 ? -18.125 35.531 13.32 1 91.69 722 ASP B C 1
ATOM 12395 O O . ASP B 1 722 ? -17.703 36.688 13.539 1 91.69 722 ASP B O 1
ATOM 12399 N N . GLN B 1 723 ? -17.328 34.562 13.031 1 92.75 723 GLN B N 1
ATOM 12400 C CA . GLN B 1 723 ? -15.891 34.812 12.883 1 92.75 723 GLN B CA 1
ATOM 12401 C C . GLN B 1 723 ? -15.586 35.5 11.57 1 92.75 723 GLN B C 1
ATOM 12403 O O . GLN B 1 723 ? -14.508 36.094 11.398 1 92.75 723 GLN B O 1
ATOM 12408 N N . THR B 1 724 ? -16.531 35.5 10.656 1 90 724 THR B N 1
ATOM 12409 C CA . THR B 1 724 ? -16.453 36.344 9.461 1 90 724 THR B CA 1
ATOM 12410 C C . THR B 1 724 ? -17.734 37.156 9.281 1 90 724 THR B C 1
ATOM 12412 O O . THR B 1 724 ? -18.797 36.719 9.703 1 90 724 THR B O 1
ATOM 12415 N N . THR B 1 725 ? -17.562 38.219 8.648 1 87.94 725 THR B N 1
ATOM 12416 C CA . THR B 1 725 ? -18.719 39.062 8.422 1 87.94 725 THR B CA 1
ATOM 12417 C C . THR B 1 725 ? -19.703 38.406 7.465 1 87.94 725 THR B C 1
ATOM 12419 O O . THR B 1 725 ? -20.922 38.531 7.645 1 87.94 725 THR B O 1
ATOM 12422 N N . GLU B 1 726 ? -19.234 37.656 6.562 1 85.62 726 GLU B N 1
ATOM 12423 C CA . GLU B 1 726 ? -20.031 37.094 5.492 1 85.62 726 GLU B CA 1
ATOM 12424 C C . GLU B 1 726 ? -20.922 35.969 6.02 1 85.62 726 GLU B C 1
ATOM 12426 O O . GLU B 1 726 ? -22 35.719 5.484 1 85.62 726 GLU B O 1
ATOM 12431 N N . THR B 1 727 ? -20.5 35.344 7.086 1 90.44 727 THR B N 1
ATOM 12432 C CA . THR B 1 727 ? -21.234 34.188 7.535 1 90.44 727 THR B CA 1
ATOM 12433 C C . THR B 1 727 ? -22.031 34.469 8.797 1 90.44 727 THR B C 1
ATOM 12435 O O . THR B 1 727 ? -22.812 33.656 9.266 1 90.44 727 THR B O 1
ATOM 12438 N N . ALA B 1 728 ? -21.969 35.656 9.312 1 91.44 728 ALA B N 1
ATOM 12439 C CA . ALA B 1 728 ? -22.625 36 10.57 1 91.44 728 ALA B CA 1
ATOM 12440 C C . ALA B 1 728 ? -24.141 35.844 10.461 1 91.44 728 ALA B C 1
ATOM 12442 O O . ALA B 1 728 ? -24.797 35.375 11.391 1 91.44 728 ALA B O 1
ATOM 12443 N N . GLU B 1 729 ? -24.656 36.188 9.336 1 92.5 729 GLU B N 1
ATOM 12444 C CA . GLU B 1 729 ? -26.094 36.188 9.148 1 92.5 729 GLU B CA 1
ATOM 12445 C C . GLU B 1 729 ? -26.625 34.75 9.102 1 92.5 729 GLU B C 1
ATOM 12447 O O . GLU B 1 729 ? -27.781 34.5 9.445 1 92.5 729 GLU B O 1
ATOM 12452 N N . MET B 1 730 ? -25.844 33.875 8.734 1 93.81 730 MET B N 1
ATOM 12453 C CA . MET B 1 730 ? -26.266 32.469 8.594 1 93.81 730 MET B CA 1
ATOM 12454 C C . MET B 1 730 ? -26.562 31.844 9.953 1 93.81 730 MET B C 1
ATOM 12456 O O . MET B 1 730 ? -27.312 30.875 10.047 1 93.81 730 MET B O 1
ATOM 12460 N N . SER B 1 731 ? -26.031 32.438 10.977 1 92.69 731 SER B N 1
ATOM 12461 C CA . SER B 1 731 ? -26.25 31.922 12.328 1 92.69 731 SER B CA 1
ATOM 12462 C C . SER B 1 731 ? -27.688 32.156 12.766 1 92.69 731 SER B C 1
ATOM 12464 O O . SER B 1 731 ? -28.172 31.5 13.703 1 92.69 731 SER B O 1
ATOM 12466 N N . GLU B 1 732 ? -28.406 32.969 12.102 1 92.88 732 GLU B N 1
ATOM 12467 C CA . GLU B 1 732 ? -29.75 33.375 12.531 1 92.88 732 GLU B CA 1
ATOM 12468 C C . GLU B 1 732 ? -30.828 32.531 11.852 1 92.88 732 GLU B C 1
ATOM 12470 O O . GLU B 1 732 ? -32 32.75 12.086 1 92.88 732 GLU B O 1
ATOM 12475 N N . ALA B 1 733 ? -30.391 31.625 11.078 1 95.12 733 ALA B N 1
ATOM 12476 C CA . ALA B 1 733 ? -31.375 30.781 10.398 1 95.12 733 ALA B CA 1
ATOM 12477 C C . ALA B 1 733 ? -32.188 29.953 11.398 1 95.12 733 ALA B C 1
ATOM 12479 O O . ALA B 1 733 ? -31.641 29.531 12.422 1 95.12 733 ALA B O 1
ATOM 12480 N N . ASN B 1 734 ? -33.5 29.688 11.055 1 95.12 734 ASN B N 1
ATOM 12481 C CA . ASN B 1 734 ? -34.375 28.938 11.938 1 95.12 734 ASN B CA 1
ATOM 12482 C C . ASN B 1 734 ? -34.188 27.422 11.75 1 95.12 734 ASN B C 1
ATOM 12484 O O . ASN B 1 734 ? -34.531 26.641 12.633 1 95.12 734 ASN B O 1
ATOM 12488 N N . GLU B 1 735 ? -33.781 27.172 10.617 1 97 735 GLU B N 1
ATOM 12489 C CA . GLU B 1 735 ? -33.594 25.766 10.242 1 97 735 GLU B CA 1
ATOM 12490 C C . GLU B 1 735 ? -32.344 25.562 9.383 1 97 735 GLU B C 1
ATOM 12492 O O . GLU B 1 735 ? -31.969 26.453 8.633 1 97 735 GLU B O 1
ATOM 12497 N N . TYR B 1 736 ? -31.703 24.375 9.586 1 98.44 736 TYR B N 1
ATOM 12498 C CA . TYR B 1 736 ? -30.531 24.031 8.805 1 98.44 736 TYR B CA 1
ATOM 12499 C C . TYR B 1 736 ? -30.656 22.625 8.211 1 98.44 736 TYR B C 1
ATOM 12501 O O . TYR B 1 736 ? -31.156 21.719 8.867 1 98.44 736 TYR B O 1
ATOM 12509 N N . ALA B 1 737 ? -30.312 22.469 6.949 1 98.62 737 ALA B N 1
ATOM 12510 C CA . ALA B 1 737 ? -30.016 21.156 6.398 1 98.62 737 ALA B CA 1
ATOM 12511 C C . ALA B 1 737 ? -28.594 20.719 6.738 1 98.62 737 ALA B C 1
ATOM 12513 O O . ALA B 1 737 ? -27.656 21.484 6.605 1 98.62 737 ALA B O 1
ATOM 12514 N N . VAL B 1 738 ? -28.453 19.516 7.297 1 98.69 738 VAL B N 1
ATOM 12515 C CA . VAL B 1 738 ? -27.156 18.984 7.668 1 98.69 738 VAL B CA 1
ATOM 12516 C C . VAL B 1 738 ? -26.875 17.703 6.867 1 98.69 738 VAL B C 1
ATOM 12518 O O . VAL B 1 738 ? -27.641 16.734 6.941 1 98.69 738 VAL B O 1
ATOM 12521 N N . TYR B 1 739 ? -25.828 17.734 6.086 1 98.56 739 TYR B N 1
ATOM 12522 C CA . TYR B 1 739 ? -25.406 16.531 5.359 1 98.56 739 TYR B CA 1
ATOM 12523 C C . TYR B 1 739 ? -24.203 15.891 6.016 1 98.56 739 TYR B C 1
ATOM 12525 O O . TYR B 1 739 ? -23.172 16.531 6.199 1 98.56 739 TYR B O 1
ATOM 12533 N N . LEU B 1 740 ? -24.359 14.625 6.453 1 98.25 740 LEU B N 1
ATOM 12534 C CA . LEU B 1 740 ? -23.25 13.797 6.93 1 98.25 740 LEU B CA 1
ATOM 12535 C C . LEU B 1 740 ? -22.578 13.07 5.77 1 98.25 740 LEU B C 1
ATOM 12537 O O . LEU B 1 740 ? -23.156 12.164 5.172 1 98.25 740 LEU B O 1
ATOM 12541 N N . ASN B 1 741 ? -21.359 13.398 5.508 1 98 741 ASN B N 1
ATOM 12542 C CA . ASN B 1 741 ? -20.672 12.969 4.293 1 98 741 ASN B CA 1
ATOM 12543 C C . ASN B 1 741 ? -20.375 11.469 4.316 1 98 741 ASN B C 1
ATOM 12545 O O . ASN B 1 741 ? -20.672 10.758 3.357 1 98 741 ASN B O 1
ATOM 12549 N N . GLN B 1 742 ? -19.797 10.938 5.414 1 94.62 742 GLN B N 1
ATOM 12550 C CA . GLN B 1 742 ? -19.406 9.531 5.48 1 94.62 742 GLN B CA 1
ATOM 12551 C C . GLN B 1 742 ? -20.641 8.633 5.613 1 94.62 742 GLN B C 1
ATOM 12553 O O . GLN B 1 742 ? -20.703 7.574 4.98 1 94.62 742 GLN B O 1
ATOM 12558 N N . ALA B 1 743 ? -21.594 9.078 6.41 1 92.56 743 ALA B N 1
ATOM 12559 C CA . ALA B 1 743 ? -22.812 8.297 6.605 1 92.56 743 ALA B CA 1
ATOM 12560 C C . ALA B 1 743 ? -23.75 8.445 5.414 1 92.56 743 ALA B C 1
ATOM 12562 O O . ALA B 1 743 ? -24.688 7.664 5.262 1 92.56 743 ALA B O 1
ATOM 12563 N N . GLU B 1 744 ? -23.578 9.516 4.57 1 93.38 744 GLU B N 1
ATOM 12564 C CA . GLU B 1 744 ? -24.438 9.844 3.443 1 93.38 744 GLU B CA 1
ATOM 12565 C C . GLU B 1 744 ? -25.891 10.023 3.893 1 93.38 744 GLU B C 1
ATOM 12567 O O . GLU B 1 744 ? -26.797 9.406 3.332 1 93.38 744 GLU B O 1
ATOM 12572 N N . GLN B 1 745 ? -26.062 10.844 4.891 1 95.31 745 GLN B N 1
ATOM 12573 C CA . GLN B 1 745 ? -27.359 11.117 5.469 1 95.31 745 GLN B CA 1
ATOM 12574 C C . GLN B 1 745 ? -27.672 12.609 5.434 1 95.31 745 GLN B C 1
ATOM 12576 O O . GLN B 1 745 ? -26.781 13.445 5.609 1 95.31 745 GLN B O 1
ATOM 12581 N N . LEU B 1 746 ? -28.938 12.961 5.133 1 97.81 746 LEU B N 1
ATOM 12582 C CA . LEU B 1 746 ? -29.438 14.328 5.168 1 97.81 746 LEU B CA 1
ATOM 12583 C C . LEU B 1 746 ? -30.406 14.516 6.324 1 97.81 746 LEU B C 1
ATOM 12585 O O . LEU B 1 746 ? -31.391 13.773 6.445 1 97.81 746 LEU B O 1
ATOM 12589 N N . LEU B 1 747 ? -30.109 15.422 7.23 1 97.56 747 LEU B N 1
ATOM 12590 C CA . LEU B 1 747 ? -30.953 15.727 8.391 1 97.56 747 LEU B CA 1
ATOM 12591 C C . LEU B 1 747 ? -31.391 17.188 8.375 1 97.56 747 LEU B C 1
ATOM 12593 O O . LEU B 1 747 ? -30.734 18.031 7.766 1 97.56 747 LEU B O 1
ATOM 12597 N N . LEU B 1 748 ? -32.531 17.484 8.906 1 97.5 748 LEU B N 1
ATOM 12598 C CA . LEU B 1 748 ? -33 18.844 9.203 1 97.5 748 LEU B CA 1
ATOM 12599 C C . LEU B 1 748 ? -32.938 19.125 10.703 1 97.5 748 LEU B C 1
ATOM 12601 O O . LEU B 1 748 ? -33.406 18.328 11.508 1 97.5 748 LEU B O 1
ATOM 12605 N N . VAL B 1 749 ? -32.25 20.203 11.039 1 97.81 749 VAL B N 1
ATOM 12606 C CA . VAL B 1 749 ? -32.125 20.531 12.453 1 97.81 749 VAL B CA 1
ATOM 12607 C C . VAL B 1 749 ? -32.469 22 12.68 1 97.81 749 VAL B C 1
ATOM 12609 O O . VAL B 1 749 ? -32.5 22.781 11.734 1 97.81 749 VAL B O 1
ATOM 12612 N N . THR B 1 750 ? -32.75 22.328 13.852 1 96.94 750 THR B N 1
ATOM 12613 C CA . THR B 1 750 ? -32.938 23.703 14.32 1 96.94 750 THR B CA 1
ATOM 12614 C C . THR B 1 750 ? -31.938 24.016 15.453 1 96.94 750 THR B C 1
ATOM 12616 O O . THR B 1 750 ? -31.312 23.109 16 1 96.94 750 THR B O 1
ATOM 12619 N N . PRO B 1 751 ? -31.734 25.297 15.734 1 94.88 751 PRO B N 1
ATOM 12620 C CA . PRO B 1 751 ? -30.859 25.641 16.859 1 94.88 751 PRO B CA 1
ATOM 12621 C C . PRO B 1 751 ? -31.312 25.031 18.172 1 94.88 751 PRO B C 1
ATOM 12623 O O . PRO B 1 751 ? -30.516 24.891 19.109 1 94.88 751 PRO B O 1
ATOM 12626 N N . GLU B 1 752 ? -32.562 24.531 18.25 1 96.19 752 GLU B N 1
ATOM 12627 C CA . GLU B 1 752 ? -33.094 23.953 19.469 1 96.19 752 GLU B CA 1
ATOM 12628 C C . GLU B 1 752 ? -33.031 22.438 19.438 1 96.19 752 GLU B C 1
ATOM 12630 O O . GLU B 1 752 ? -33.281 21.766 20.453 1 96.19 752 GLU B O 1
ATOM 12635 N N . SER B 1 753 ? -32.656 21.969 18.297 1 96.56 753 SER B N 1
ATOM 12636 C CA . SER B 1 753 ? -32.531 20.516 18.188 1 96.56 753 SER B CA 1
ATOM 12637 C C . SER B 1 753 ? -31.453 19.969 19.125 1 96.56 753 SER B C 1
ATOM 12639 O O . SER B 1 753 ? -30.516 20.688 19.484 1 96.56 753 SER B O 1
ATOM 12641 N N . GLU B 1 754 ? -31.672 18.703 19.5 1 96.44 754 GLU B N 1
ATOM 12642 C CA . GLU B 1 754 ? -30.594 18.016 20.203 1 96.44 754 GLU B CA 1
ATOM 12643 C C . GLU B 1 754 ? -29.375 17.812 19.297 1 96.44 754 GLU B C 1
ATOM 12645 O O . GLU B 1 754 ? -29.5 17.828 18.078 1 96.44 754 GLU B O 1
ATOM 12650 N N . SER B 1 755 ? -28.25 17.703 19.938 1 97.56 755 SER B N 1
ATOM 12651 C CA . SER B 1 755 ? -27.031 17.453 19.188 1 97.56 755 SER B CA 1
ATOM 12652 C C . SER B 1 755 ? -27.094 16.125 18.438 1 97.56 755 SER B C 1
ATOM 12654 O O . SER B 1 755 ? -27.734 15.172 18.906 1 97.56 755 SER B O 1
ATOM 12656 N N . ILE B 1 756 ? -26.516 16.047 17.281 1 97.69 756 ILE B N 1
ATOM 12657 C CA . ILE B 1 756 ? -26.375 14.812 16.516 1 97.69 756 ILE B CA 1
ATOM 12658 C C . ILE B 1 756 ? -25.344 13.922 17.188 1 97.69 756 ILE B C 1
ATOM 12660 O O . ILE B 1 756 ? -24.203 14.336 17.422 1 97.69 756 ILE B O 1
ATOM 12664 N N . GLN B 1 757 ? -25.75 12.688 17.531 1 96.12 757 GLN B N 1
ATOM 12665 C CA . GLN B 1 757 ? -24.859 11.719 18.156 1 96.12 757 GLN B CA 1
ATOM 12666 C C . GLN B 1 757 ? -24.281 10.75 17.125 1 96.12 757 GLN B C 1
ATOM 12668 O O . GLN B 1 757 ? -25.016 10.234 16.281 1 96.12 757 GLN B O 1
ATOM 12673 N N . ILE B 1 758 ? -22.953 10.547 17.172 1 94.94 758 ILE B N 1
ATOM 12674 C CA . ILE B 1 758 ? -22.344 9.602 16.234 1 94.94 758 ILE B CA 1
ATOM 12675 C C . ILE B 1 758 ? -21.203 8.867 16.938 1 94.94 758 ILE B C 1
ATOM 12677 O O . ILE B 1 758 ? -20.625 9.375 17.906 1 94.94 758 ILE B O 1
ATOM 12681 N N . THR B 1 759 ? -20.953 7.625 16.562 1 93.5 759 THR B N 1
ATOM 12682 C CA . THR B 1 759 ? -19.766 6.871 16.969 1 93.5 759 THR B CA 1
ATOM 12683 C C . THR B 1 759 ? -18.734 6.824 15.844 1 93.5 759 THR B C 1
ATOM 12685 O O . THR B 1 759 ? -19.062 6.488 14.711 1 93.5 759 THR B O 1
ATOM 12688 N N . ILE B 1 760 ? -17.562 7.18 16.125 1 95.62 760 ILE B N 1
ATOM 12689 C CA . ILE B 1 760 ? -16.516 7.25 15.109 1 95.62 760 ILE B CA 1
ATOM 12690 C C . ILE B 1 760 ? -15.414 6.234 15.422 1 95.62 760 ILE B C 1
ATOM 12692 O O . ILE B 1 760 ? -14.867 6.227 16.531 1 95.62 760 ILE B O 1
ATOM 12696 N N . GLN B 1 761 ? -15.07 5.344 14.453 1 91.81 761 GLN B N 1
ATOM 12697 C CA . GLN B 1 761 ? -13.992 4.367 14.57 1 91.81 761 GLN B CA 1
ATOM 12698 C C . GLN B 1 761 ? -12.633 5.055 14.641 1 91.81 761 GLN B C 1
ATOM 12700 O O . GLN B 1 761 ? -12.492 6.207 14.227 1 91.81 761 GLN B O 1
ATOM 12705 N N . PRO B 1 762 ? -11.578 4.34 15.227 1 92.19 762 PRO B N 1
ATOM 12706 C CA . PRO B 1 762 ? -10.242 4.938 15.266 1 92.19 762 PRO B CA 1
ATOM 12707 C C . PRO B 1 762 ? -9.734 5.344 13.883 1 92.19 762 PRO B C 1
ATOM 12709 O O . PRO B 1 762 ? -9.961 4.637 12.906 1 92.19 762 PRO B O 1
ATOM 12712 N N . SER B 1 763 ? -9.031 6.516 13.844 1 94.94 763 SER B N 1
ATOM 12713 C CA . SER B 1 763 ? -8.477 7.051 12.609 1 94.94 763 SER B CA 1
ATOM 12714 C C . SER B 1 763 ? -9.539 7.145 11.516 1 94.94 763 SER B C 1
ATOM 12716 O O . SER B 1 763 ? -9.289 6.773 10.367 1 94.94 763 SER B O 1
ATOM 12718 N N . SER B 1 764 ? -10.734 7.512 11.875 1 95.62 764 SER B N 1
ATOM 12719 C CA . SER B 1 764 ? -11.867 7.785 11 1 95.62 764 SER B CA 1
ATOM 12720 C C . SER B 1 764 ? -12.539 9.109 11.352 1 95.62 764 SER B C 1
ATOM 12722 O O . SER B 1 764 ? -12.086 9.82 12.25 1 95.62 764 SER B O 1
ATOM 12724 N N . PHE B 1 765 ? -13.57 9.453 10.547 1 98 765 PHE B N 1
ATOM 12725 C CA . PHE B 1 765 ? -14.156 10.773 10.75 1 98 765 PHE B CA 1
ATOM 12726 C C . PHE B 1 765 ? -15.562 10.836 10.172 1 98 765 PHE B C 1
ATOM 12728 O O . PHE B 1 765 ? -16.016 9.883 9.531 1 98 765 PHE B O 1
ATOM 12735 N N . GLU B 1 766 ? -16.203 11.867 10.547 1 98.06 766 GLU B N 1
ATOM 12736 C CA . GLU B 1 766 ? -17.422 12.344 9.891 1 98.06 766 GLU B CA 1
ATOM 12737 C C . GLU B 1 766 ? -17.344 13.844 9.609 1 98.06 766 GLU B C 1
ATOM 12739 O O . GLU B 1 766 ? -16.719 14.586 10.367 1 98.06 766 GLU B O 1
ATOM 12744 N N . ILE B 1 767 ? -17.875 14.273 8.461 1 98.81 767 ILE B N 1
ATOM 12745 C CA . ILE B 1 767 ? -17.953 15.688 8.109 1 98.81 767 ILE B CA 1
ATOM 12746 C C . ILE B 1 767 ? -19.422 16.109 8.016 1 98.81 767 ILE B C 1
ATOM 12748 O O . ILE B 1 767 ? -20.219 15.469 7.328 1 98.81 767 ILE B O 1
ATOM 12752 N N . PHE B 1 768 ? -19.734 17.109 8.719 1 98.81 768 PHE B N 1
ATOM 12753 C CA . PHE B 1 768 ? -21.078 17.672 8.758 1 98.81 768 PHE B CA 1
ATOM 12754 C C . PHE B 1 768 ? -21.125 19 8.008 1 98.81 768 PHE B C 1
ATOM 12756 O O . PHE B 1 768 ? -20.484 19.984 8.414 1 98.81 768 PHE B O 1
ATOM 12763 N N . SER B 1 769 ? -21.875 19.078 6.949 1 98.75 769 SER B N 1
ATOM 12764 C CA . SER B 1 769 ? -22.109 20.328 6.238 1 98.75 769 SER B CA 1
ATOM 12765 C C . SER B 1 769 ? -23.438 20.969 6.652 1 98.75 769 SER B C 1
ATOM 12767 O O . SER B 1 769 ? -24.5 20.375 6.449 1 98.75 769 SER B O 1
ATOM 12769 N N . PHE B 1 770 ? -23.375 22.125 7.242 1 98.5 770 PHE B N 1
ATOM 12770 C CA . PHE B 1 770 ? -24.547 22.859 7.691 1 98.5 770 PHE B CA 1
ATOM 12771 C C . PHE B 1 770 ? -24.922 23.953 6.688 1 98.5 770 PHE B C 1
ATOM 12773 O O . PHE B 1 770 ? -24.094 24.828 6.375 1 98.5 770 PHE B O 1
ATOM 12780 N N . VAL B 1 771 ? -26.172 23.938 6.219 1 98.5 771 VAL B N 1
ATOM 12781 C CA . VAL B 1 771 ? -26.656 24.938 5.27 1 98.5 771 VAL B CA 1
ATOM 12782 C C . VAL B 1 771 ? -27.984 25.516 5.746 1 98.5 771 VAL B C 1
ATOM 12784 O O . VAL B 1 771 ? -28.938 24.766 5.988 1 98.5 771 VAL B O 1
ATOM 12787 N N . PRO B 1 772 ? -28.031 26.844 5.91 1 97.75 772 PRO B N 1
ATOM 12788 C CA . PRO B 1 772 ? -29.328 27.438 6.285 1 97.75 772 PRO B CA 1
ATOM 12789 C C . PRO B 1 772 ? -30.422 27.141 5.277 1 97.75 772 PRO B C 1
ATOM 12791 O O . PRO B 1 772 ? -30.203 27.219 4.066 1 97.75 772 PRO B O 1
ATOM 12794 N N . VAL B 1 773 ? -31.594 26.781 5.84 1 97.69 773 VAL B N 1
ATOM 12795 C CA . VAL B 1 773 ? -32.75 26.516 4.992 1 97.69 773 VAL B CA 1
ATOM 12796 C C . VAL B 1 773 ? -33.469 27.828 4.672 1 97.69 773 VAL B C 1
ATOM 12798 O O . VAL B 1 773 ? -33.75 28.609 5.574 1 97.69 773 VAL B O 1
ATOM 12801 N N . LYS B 1 774 ? -33.719 28.047 3.387 1 96.19 774 LYS B N 1
ATOM 12802 C CA . LYS B 1 774 ? -34.438 29.234 2.932 1 96.19 774 LYS B CA 1
ATOM 12803 C C . LYS B 1 774 ? -35.875 28.891 2.553 1 96.19 774 LYS B C 1
ATOM 12805 O O . LYS B 1 774 ? -36.125 27.906 1.859 1 96.19 774 LYS B O 1
ATOM 12810 N N . ARG B 1 775 ? -36.75 29.656 3.061 1 94.44 775 ARG B N 1
ATOM 12811 C CA . ARG B 1 775 ? -38.156 29.516 2.643 1 94.44 775 ARG B CA 1
ATOM 12812 C C . ARG B 1 775 ? -38.406 30.234 1.321 1 94.44 775 ARG B C 1
ATOM 12814 O O . ARG B 1 775 ? -38.031 31.406 1.167 1 94.44 775 ARG B O 1
ATOM 12821 N N . LEU B 1 776 ? -38.969 29.5 0.38 1 93.25 776 LEU B N 1
ATOM 12822 C CA . LEU B 1 776 ? -39.281 30.031 -0.941 1 93.25 776 LEU B CA 1
ATOM 12823 C C . LEU B 1 776 ? -40.781 30.125 -1.138 1 93.25 776 LEU B C 1
ATOM 12825 O O . LEU B 1 776 ? -41.469 29.125 -1.377 1 93.25 776 LEU B O 1
ATOM 12829 N N . GLY B 1 777 ? -41.312 31.297 -1.135 1 85.5 777 GLY B N 1
ATOM 12830 C CA . GLY B 1 777 ? -42.75 31.484 -1.251 1 85.5 777 GLY B CA 1
ATOM 12831 C C . GLY B 1 777 ? -43.5 31.047 -0.014 1 85.5 777 GLY B C 1
ATOM 12832 O O . GLY B 1 777 ? -43.094 31.344 1.11 1 85.5 777 GLY B O 1
ATOM 12833 N N . SER B 1 778 ? -44.719 30.359 -0.305 1 83.19 778 SER B N 1
ATOM 12834 C CA . SER B 1 778 ? -45.594 30.047 0.813 1 83.19 778 SER B CA 1
ATOM 12835 C C . SER B 1 778 ? -45.25 28.688 1.421 1 83.19 778 SER B C 1
ATOM 12837 O O . SER B 1 778 ? -45.469 28.469 2.615 1 83.19 778 SER B O 1
ATOM 12839 N N . THR B 1 779 ? -44.625 27.797 0.66 1 86.12 779 THR B N 1
ATOM 12840 C CA . THR B 1 779 ? -44.562 26.453 1.216 1 86.12 779 THR B CA 1
ATOM 12841 C C . THR B 1 779 ? -43.188 25.844 1.001 1 86.12 779 THR B C 1
ATOM 12843 O O . THR B 1 779 ? -42.75 25 1.787 1 86.12 779 THR B O 1
ATOM 12846 N N . ALA B 1 780 ? -42.438 26.281 0.022 1 93.75 780 ALA B N 1
ATOM 12847 C CA . ALA B 1 780 ? -41.25 25.531 -0.36 1 93.75 780 ALA B CA 1
ATOM 12848 C C . ALA B 1 780 ? -40.062 25.938 0.493 1 93.75 780 ALA B C 1
ATOM 12850 O O . ALA B 1 780 ? -39.875 27.109 0.809 1 93.75 780 ALA B O 1
ATOM 12851 N N . LYS B 1 781 ? -39.281 25.016 0.992 1 96.69 781 LYS B N 1
ATOM 12852 C CA . LYS B 1 781 ? -38.031 25.203 1.686 1 96.69 781 LYS B CA 1
ATOM 12853 C C . LYS B 1 781 ? -36.875 24.594 0.889 1 96.69 781 LYS B C 1
ATOM 12855 O O . LYS B 1 781 ? -37.031 23.531 0.274 1 96.69 781 LYS B O 1
ATOM 12860 N N . PHE B 1 782 ? -35.75 25.344 0.897 1 97.75 782 PHE B N 1
ATOM 12861 C CA . PHE B 1 782 ? -34.656 24.906 0.03 1 97.75 782 PHE B CA 1
ATOM 12862 C C . PHE B 1 782 ? -33.312 25.203 0.673 1 97.75 782 PHE B C 1
ATOM 12864 O O . PHE B 1 782 ? -33.125 26.234 1.32 1 97.75 782 PHE B O 1
ATOM 12871 N N . ALA B 1 783 ? -32.344 24.281 0.582 1 98.44 783 ALA B N 1
ATOM 12872 C CA . ALA B 1 783 ? -30.953 24.438 1.022 1 98.44 783 ALA B CA 1
ATOM 12873 C C . ALA B 1 783 ? -30.016 23.609 0.157 1 98.44 783 ALA B C 1
ATOM 12875 O O . ALA B 1 783 ? -30.031 22.391 0.195 1 98.44 783 ALA B O 1
ATOM 12876 N N . PRO B 1 784 ? -29.172 24.219 -0.669 1 98.5 784 PRO B N 1
ATOM 12877 C CA . PRO B 1 784 ? -28.219 23.469 -1.489 1 98.5 784 PRO B CA 1
ATOM 12878 C C . PRO B 1 784 ? -27 23 -0.702 1 98.5 784 PRO B C 1
ATOM 12880 O O . PRO B 1 784 ? -26.25 23.844 -0.181 1 98.5 784 PRO B O 1
ATOM 12883 N N . ILE B 1 785 ? -26.719 21.719 -0.638 1 98.62 785 ILE B N 1
ATOM 12884 C CA . ILE B 1 785 ? -25.594 21.141 0.082 1 98.62 785 ILE B CA 1
ATOM 12885 C C . ILE B 1 785 ? -24.328 21.234 -0.774 1 98.62 785 ILE B C 1
ATOM 12887 O O . ILE B 1 785 ? -23.266 21.656 -0.294 1 98.62 785 ILE B O 1
ATOM 12891 N N . GLY B 1 786 ? -24.375 20.844 -2.031 1 98.69 786 GLY B N 1
ATOM 12892 C CA . GLY B 1 786 ? -23.234 20.781 -2.943 1 98.69 786 GLY B CA 1
ATOM 12893 C C . GLY B 1 786 ? -22.969 19.375 -3.469 1 98.69 786 GLY B C 1
ATOM 12894 O O . GLY B 1 786 ? -23.891 18.562 -3.57 1 98.69 786 GLY B O 1
ATOM 12895 N N . LEU B 1 787 ? -21.797 19.094 -3.969 1 98.62 787 LEU B N 1
ATOM 12896 C CA . LEU B 1 787 ? -21.422 17.781 -4.504 1 98.62 787 LEU B CA 1
ATOM 12897 C C . LEU B 1 787 ? -21.031 16.828 -3.385 1 98.62 787 LEU B C 1
ATOM 12899 O O . LEU B 1 787 ? -20.031 17.047 -2.699 1 98.62 787 LEU B O 1
ATOM 12903 N N . THR B 1 788 ? -21.75 15.672 -3.34 1 98.25 788 THR B N 1
ATOM 12904 C CA . THR B 1 788 ? -21.578 14.773 -2.209 1 98.25 788 THR B CA 1
ATOM 12905 C C . THR B 1 788 ? -20.406 13.836 -2.438 1 98.25 788 THR B C 1
ATOM 12907 O O . THR B 1 788 ? -19.938 13.172 -1.507 1 98.25 788 THR B O 1
ATOM 12910 N N . ASN B 1 789 ? -19.922 13.758 -3.682 1 96.62 789 ASN B N 1
ATOM 12911 C CA . ASN B 1 789 ? -18.766 12.93 -3.955 1 96.62 789 ASN B CA 1
ATOM 12912 C C . ASN B 1 789 ? -17.469 13.602 -3.496 1 96.62 789 ASN B C 1
ATOM 12914 O O . ASN B 1 789 ? -16.391 13.008 -3.557 1 96.62 789 ASN B O 1
ATOM 12918 N N . MET B 1 790 ? -17.578 14.859 -3.01 1 98.25 790 MET B N 1
ATOM 12919 C CA . MET B 1 790 ? -16.438 15.555 -2.43 1 98.25 790 MET B CA 1
ATOM 12920 C C . MET B 1 790 ? -16.594 15.703 -0.92 1 98.25 790 MET B C 1
ATOM 12922 O O . MET B 1 790 ? -17.719 15.852 -0.422 1 98.25 790 MET B O 1
ATOM 12926 N N . PHE B 1 791 ? -15.469 15.656 -0.165 1 98.69 791 PHE B N 1
ATOM 12927 C CA . PHE B 1 791 ? -15.516 15.742 1.29 1 98.69 791 PHE B CA 1
ATOM 12928 C C . PHE B 1 791 ? -16.109 17.078 1.738 1 98.69 791 PHE B C 1
ATOM 12930 O O . PHE B 1 791 ? -16.938 17.109 2.643 1 98.69 791 PHE B O 1
ATOM 12937 N N . ASN B 1 792 ? -15.594 18.172 1.176 1 98.75 792 ASN B N 1
ATOM 12938 C CA . ASN B 1 792 ? -16.172 19.484 1.469 1 98.75 792 ASN B CA 1
ATOM 12939 C C . ASN B 1 792 ? -17.266 19.844 0.462 1 98.75 792 ASN B C 1
ATOM 12941 O O . ASN B 1 792 ? -17.062 20.719 -0.388 1 98.75 792 ASN B O 1
ATOM 12945 N N . SER B 1 793 ? -18.422 19.328 0.661 1 98.62 793 SER B N 1
ATOM 12946 C CA . SER B 1 793 ? -19.531 19.516 -0.259 1 98.62 793 SER B CA 1
ATOM 12947 C C . SER B 1 793 ? -19.891 20.984 -0.396 1 98.62 793 SER B C 1
ATOM 12949 O O . SER B 1 793 ? -20.109 21.484 -1.506 1 98.62 793 SER B O 1
ATOM 12951 N N . GLY B 1 794 ? -19.953 21.672 0.673 1 98.25 794 GLY B N 1
ATOM 12952 C CA . GLY B 1 794 ? -20.344 23.078 0.655 1 98.25 794 GLY B CA 1
ATOM 12953 C C . GLY B 1 794 ? -19.391 23.953 -0.127 1 98.25 794 GLY B C 1
ATOM 12954 O O . GLY B 1 794 ? -19.797 24.984 -0.685 1 98.25 794 GLY B O 1
ATOM 12955 N N . GLY B 1 795 ? -18.125 23.531 -0.162 1 98.31 795 GLY B N 1
ATOM 12956 C CA . GLY B 1 795 ? -17.109 24.297 -0.862 1 98.31 795 GLY B CA 1
ATOM 12957 C C . GLY B 1 795 ? -17.297 24.312 -2.367 1 98.31 795 GLY B C 1
ATOM 12958 O O . GLY B 1 795 ? -16.703 25.125 -3.07 1 98.31 795 GLY B O 1
ATOM 12959 N N . THR B 1 796 ? -18.219 23.453 -2.879 1 98.56 796 THR B N 1
ATOM 12960 C CA . THR B 1 796 ? -18.422 23.344 -4.32 1 98.56 796 THR B CA 1
ATOM 12961 C C . THR B 1 796 ? -19.422 24.391 -4.816 1 98.56 796 THR B C 1
ATOM 12963 O O . THR B 1 796 ? -19.516 24.625 -6.02 1 98.56 796 THR B O 1
ATOM 12966 N N . ILE B 1 797 ? -20.188 25 -3.914 1 98.38 797 ILE B N 1
ATOM 12967 C CA . ILE B 1 797 ? -21.141 26.047 -4.281 1 98.38 797 ILE B CA 1
ATOM 12968 C C . ILE B 1 797 ? -20.406 27.375 -4.441 1 98.38 797 ILE B C 1
ATOM 12970 O O . ILE B 1 797 ? -19.875 27.922 -3.473 1 98.38 797 ILE B O 1
ATOM 12974 N N . GLN B 1 798 ? -20.516 27.906 -5.617 1 97.62 798 GLN B N 1
ATOM 12975 C CA . GLN B 1 798 ? -19.797 29.141 -5.918 1 97.62 798 GLN B CA 1
ATOM 12976 C C . GLN B 1 798 ? -20.703 30.359 -5.773 1 97.62 798 GLN B C 1
ATOM 12978 O O . GLN B 1 798 ? -20.25 31.422 -5.375 1 97.62 798 GLN B O 1
ATOM 12983 N N . GLU B 1 799 ? -21.875 30.219 -6.188 1 97.75 799 GLU B N 1
ATOM 12984 C CA . GLU B 1 799 ? -22.891 31.281 -6.109 1 97.75 799 GLU B CA 1
ATOM 12985 C C . GLU B 1 799 ? -24.266 30.703 -5.762 1 97.75 799 GLU B C 1
ATOM 12987 O O . GLU B 1 799 ? -24.547 29.547 -6.059 1 97.75 799 GLU B O 1
ATOM 12992 N N . LEU B 1 800 ? -24.969 31.5 -5.078 1 97.44 800 LEU B N 1
ATOM 12993 C CA . LEU B 1 800 ? -26.328 31.141 -4.684 1 97.44 800 LEU B CA 1
ATOM 12994 C C . LEU B 1 800 ? -27.234 32.375 -4.656 1 97.44 800 LEU B C 1
ATOM 12996 O O . LEU B 1 800 ? -26.891 33.375 -4.043 1 97.44 800 LEU B O 1
ATOM 13000 N N . GLY B 1 801 ? -28.312 32.281 -5.441 1 96.25 801 GLY B N 1
ATOM 13001 C CA . GLY B 1 801 ? -29.281 33.344 -5.473 1 96.25 801 GLY B CA 1
ATOM 13002 C C . GLY B 1 801 ? -30.719 32.875 -5.574 1 96.25 801 GLY B C 1
ATOM 13003 O O . GLY B 1 801 ? -30.984 31.797 -6.113 1 96.25 801 GLY B O 1
ATOM 13004 N N . TYR B 1 802 ? -31.578 33.625 -4.984 1 94.94 802 TYR B N 1
ATOM 13005 C CA . TYR B 1 802 ? -33 33.375 -5.078 1 94.94 802 TYR B CA 1
ATOM 13006 C C . TYR B 1 802 ? -33.719 34.5 -5.816 1 94.94 802 TYR B C 1
ATOM 13008 O O . TYR B 1 802 ? -33.438 35.688 -5.555 1 94.94 802 TYR B O 1
ATOM 13016 N N . TYR B 1 803 ? -34.562 34.094 -6.75 1 93.75 803 TYR B N 1
ATOM 13017 C CA . TYR B 1 803 ? -35.188 35.094 -7.598 1 93.75 803 TYR B CA 1
ATOM 13018 C C . TYR B 1 803 ? -36.688 34.875 -7.672 1 93.75 803 TYR B C 1
ATOM 13020 O O . TYR B 1 803 ? -37.156 33.719 -7.746 1 93.75 803 TYR B O 1
ATOM 13028 N N . GLU B 1 804 ? -37.406 35.969 -7.57 1 90.19 804 GLU B N 1
ATOM 13029 C CA . GLU B 1 804 ? -38.844 35.906 -7.676 1 90.19 804 GLU B CA 1
ATOM 13030 C C . GLU B 1 804 ? -39.344 36.5 -9 1 90.19 804 GLU B C 1
ATOM 13032 O O . GLU B 1 804 ? -38.969 37.625 -9.352 1 90.19 804 GLU B O 1
ATOM 13037 N N . TYR B 1 805 ? -39.969 35.781 -9.75 1 86.75 805 TYR B N 1
ATOM 13038 C CA . TYR B 1 805 ? -40.625 36.219 -10.977 1 86.75 805 TYR B CA 1
ATOM 13039 C C . TYR B 1 805 ? -42.125 35.938 -10.922 1 86.75 805 TYR B C 1
ATOM 13041 O O . TYR B 1 805 ? -42.562 34.844 -11.305 1 86.75 805 TYR B O 1
ATOM 13049 N N . GLY B 1 806 ? -43.031 36.875 -10.797 1 82.06 806 GLY B N 1
ATOM 13050 C CA . GLY B 1 806 ? -44.438 36.656 -10.609 1 82.06 806 GLY B CA 1
ATOM 13051 C C . GLY B 1 806 ? -44.75 35.719 -9.445 1 82.06 806 GLY B C 1
ATOM 13052 O O . GLY B 1 806 ? -44.312 35.969 -8.312 1 82.06 806 GLY B O 1
ATOM 13053 N N . ALA B 1 807 ? -45.406 34.625 -9.812 1 80.62 807 ALA B N 1
ATOM 13054 C CA . ALA B 1 807 ? -45.812 33.656 -8.781 1 80.62 807 ALA B CA 1
ATOM 13055 C C . ALA B 1 807 ? -44.719 32.594 -8.602 1 80.62 807 ALA B C 1
ATOM 13057 O O . ALA B 1 807 ? -44.781 31.812 -7.648 1 80.62 807 ALA B O 1
ATOM 13058 N N . GLU B 1 808 ? -43.719 32.656 -9.43 1 87.94 808 GLU B N 1
ATOM 13059 C CA . GLU B 1 808 ? -42.688 31.625 -9.391 1 87.94 808 GLU B CA 1
ATOM 13060 C C . GLU B 1 808 ? -41.406 32.125 -8.711 1 87.94 808 GLU B C 1
ATOM 13062 O O . GLU B 1 808 ? -41.031 33.281 -8.875 1 87.94 808 GLU B O 1
ATOM 13067 N N . ILE B 1 809 ? -40.906 31.281 -7.859 1 92.75 809 ILE B N 1
ATOM 13068 C CA . ILE B 1 809 ? -39.625 31.562 -7.207 1 92.75 809 ILE B CA 1
ATOM 13069 C C . ILE B 1 809 ? -38.594 30.547 -7.664 1 92.75 809 ILE B C 1
ATOM 13071 O O . ILE B 1 809 ? -38.875 29.359 -7.781 1 92.75 809 ILE B O 1
ATOM 13075 N N . SER B 1 810 ? -37.406 31.094 -7.992 1 93.88 810 SER B N 1
ATOM 13076 C CA . SER B 1 810 ? -36.344 30.203 -8.484 1 93.88 810 SER B CA 1
ATOM 13077 C C . SER B 1 810 ? -35.125 30.266 -7.602 1 93.88 810 SER B C 1
ATOM 13079 O O . SER B 1 810 ? -34.781 31.328 -7.07 1 93.88 810 SER B O 1
ATOM 13081 N N . ALA B 1 811 ? -34.562 29.156 -7.332 1 96.56 811 ALA B N 1
ATOM 13082 C CA . ALA B 1 811 ? -33.219 29.047 -6.762 1 96.56 811 ALA B CA 1
ATOM 13083 C C . ALA B 1 811 ? -32.188 28.812 -7.855 1 96.56 811 ALA B C 1
ATOM 13085 O O . ALA B 1 811 ? -32.312 27.906 -8.672 1 96.56 811 ALA B O 1
ATOM 13086 N N . LYS B 1 812 ? -31.172 29.703 -7.969 1 97.31 812 LYS B N 1
ATOM 13087 C CA . LYS B 1 812 ? -30.094 29.562 -8.938 1 97.31 812 LYS B CA 1
ATOM 13088 C C . LYS B 1 812 ? -28.75 29.359 -8.227 1 97.31 812 LYS B C 1
ATOM 13090 O O . LYS B 1 812 ? -28.391 30.109 -7.328 1 97.31 812 LYS B O 1
ATOM 13095 N N . ILE B 1 813 ? -28.047 28.281 -8.648 1 98.31 813 ILE B N 1
ATOM 13096 C CA . ILE B 1 813 ? -26.812 27.891 -7.988 1 98.31 813 ILE B CA 1
ATOM 13097 C C . ILE B 1 813 ? -25.719 27.688 -9.031 1 98.31 813 ILE B C 1
ATOM 13099 O O . ILE B 1 813 ? -25.953 27.062 -10.07 1 98.31 813 ILE B O 1
ATOM 13103 N N . LYS B 1 814 ? -24.562 28.234 -8.844 1 98.19 814 LYS B N 1
ATOM 13104 C CA . LYS B 1 814 ? -23.359 27.844 -9.578 1 98.19 814 LYS B CA 1
ATOM 13105 C C . LYS B 1 814 ? -22.547 26.812 -8.789 1 98.19 814 LYS B C 1
ATOM 13107 O O . LYS B 1 814 ? -22.094 27.109 -7.68 1 98.19 814 LYS B O 1
ATOM 13112 N N . VAL B 1 815 ? -22.438 25.609 -9.352 1 98.44 815 VAL B N 1
ATOM 13113 C CA . VAL B 1 815 ? -21.75 24.5 -8.695 1 98.44 815 VAL B CA 1
ATOM 13114 C C . VAL B 1 815 ? -20.469 24.156 -9.469 1 98.44 815 VAL B C 1
ATOM 13116 O O . VAL B 1 815 ? -20.531 23.906 -10.68 1 98.44 815 VAL B O 1
ATOM 13119 N N . LYS B 1 816 ? -19.375 24.141 -8.812 1 98.12 816 LYS B N 1
ATOM 13120 C CA . LYS B 1 816 ? -18.141 23.703 -9.461 1 98.12 816 LYS B CA 1
ATOM 13121 C C . LYS B 1 816 ? -17.875 22.234 -9.172 1 98.12 816 LYS B C 1
ATOM 13123 O O . LYS B 1 816 ? -18.031 21.781 -8.031 1 98.12 816 LYS B O 1
ATOM 13128 N N . GLY B 1 817 ? -17.406 21.5 -10.203 1 96.94 817 GLY B N 1
ATOM 13129 C CA . GLY B 1 817 ? -17.094 20.078 -10.094 1 96.94 817 GLY B CA 1
ATOM 13130 C C . GLY B 1 817 ? -18.094 19.203 -10.82 1 96.94 817 GLY B C 1
ATOM 13131 O O . GLY B 1 817 ? -19.094 19.688 -11.344 1 96.94 817 GLY B O 1
ATOM 13132 N N . GLY B 1 818 ? -17.797 17.969 -10.906 1 96.19 818 GLY B N 1
ATOM 13133 C CA . GLY B 1 818 ? -18.688 16.953 -11.453 1 96.19 818 GLY B CA 1
ATOM 13134 C C . GLY B 1 818 ? -19.047 15.867 -10.445 1 96.19 818 GLY B C 1
ATOM 13135 O O . GLY B 1 818 ? -18.203 15.477 -9.633 1 96.19 818 GLY B O 1
ATOM 13136 N N . GLY B 1 819 ? -20.234 15.492 -10.484 1 95.88 819 GLY B N 1
ATOM 13137 C CA . GLY B 1 819 ? -20.656 14.43 -9.586 1 95.88 819 GLY B CA 1
ATOM 13138 C C . GLY B 1 819 ? -22.094 14.578 -9.109 1 95.88 819 GLY B C 1
ATOM 13139 O O . GLY B 1 819 ? -22.922 15.141 -9.812 1 95.88 819 GLY B O 1
ATOM 13140 N N . SER B 1 820 ? -22.391 14.055 -7.977 1 96.75 820 SER B N 1
ATOM 13141 C CA . SER B 1 820 ? -23.75 14.008 -7.438 1 96.75 820 SER B CA 1
ATOM 13142 C C . SER B 1 820 ? -24.078 15.266 -6.637 1 96.75 820 SER B C 1
ATOM 13144 O O . SER B 1 820 ? -23.594 15.438 -5.52 1 96.75 820 SER B O 1
ATOM 13146 N N . PHE B 1 821 ? -24.922 16.078 -7.223 1 98.19 821 PHE B N 1
ATOM 13147 C CA . PHE B 1 821 ? -25.422 17.266 -6.539 1 98.19 821 PHE B CA 1
ATOM 13148 C C . PHE B 1 821 ? -26.578 16.922 -5.613 1 98.19 821 PHE B C 1
ATOM 13150 O O . PHE B 1 821 ? -27.453 16.141 -5.977 1 98.19 821 PHE B O 1
ATOM 13157 N N . LEU B 1 822 ? -26.5 17.453 -4.375 1 98.62 822 LEU B N 1
ATOM 13158 C CA . LEU B 1 822 ? -27.547 17.234 -3.385 1 98.62 822 LEU B CA 1
ATOM 13159 C C . LEU B 1 822 ? -28.078 18.547 -2.852 1 98.62 822 LEU B C 1
ATOM 13161 O O . LEU B 1 822 ? -27.312 19.484 -2.598 1 98.62 822 LEU B O 1
ATOM 13165 N N . ALA B 1 823 ? -29.406 18.672 -2.734 1 98.62 823 ALA B N 1
ATOM 13166 C CA . ALA B 1 823 ? -30.078 19.75 -2.021 1 98.62 823 ALA B CA 1
ATOM 13167 C C . ALA B 1 823 ? -31.234 19.219 -1.188 1 98.62 823 ALA B C 1
ATOM 13169 O O . ALA B 1 823 ? -31.734 18.125 -1.446 1 98.62 823 ALA B O 1
ATOM 13170 N N . TYR B 1 824 ? -31.516 19.953 -0.141 1 98.56 824 TYR B N 1
ATOM 13171 C CA . TYR B 1 824 ? -32.781 19.75 0.541 1 98.56 824 TYR B CA 1
ATOM 13172 C C . TYR B 1 824 ? -33.906 20.547 -0.117 1 98.56 824 TYR B C 1
ATOM 13174 O O . TYR B 1 824 ? -33.75 21.75 -0.38 1 98.56 824 TYR B O 1
ATOM 13182 N N . SER B 1 825 ? -34.906 19.906 -0.446 1 98.06 825 SER B N 1
ATOM 13183 C CA . SER B 1 825 ? -36.125 20.547 -0.938 1 98.06 825 SER B CA 1
ATOM 13184 C C . SER B 1 825 ? -37.375 19.938 -0.303 1 98.06 825 SER B C 1
ATOM 13186 O O . SER B 1 825 ? -37.594 18.734 -0.392 1 98.06 825 SER B O 1
ATOM 13188 N N . SER B 1 826 ? -38.188 20.781 0.292 1 97 826 SER B N 1
ATOM 13189 C CA . SER B 1 826 ? -39.344 20.281 0.988 1 97 826 SER B CA 1
ATOM 13190 C C . SER B 1 826 ? -40.375 19.734 0.006 1 97 826 SER B C 1
ATOM 13192 O O . SER B 1 826 ? -41.25 18.953 0.384 1 97 826 SER B O 1
ATOM 13194 N N . GLU B 1 827 ? -40.438 20.156 -1.214 1 95.81 827 GLU B N 1
ATOM 13195 C CA . GLU B 1 827 ? -41.281 19.688 -2.305 1 95.81 827 GLU B CA 1
ATOM 13196 C C . GLU B 1 827 ? -40.5 19.594 -3.611 1 95.81 827 GLU B C 1
ATOM 13198 O O . GLU B 1 827 ? -39.438 20.203 -3.748 1 95.81 827 GLU B O 1
ATOM 13203 N N . PRO B 1 828 ? -40.938 18.781 -4.551 1 95.5 828 PRO B N 1
ATOM 13204 C CA . PRO B 1 828 ? -40.25 18.734 -5.836 1 95.5 828 PRO B CA 1
ATOM 13205 C C . PRO B 1 828 ? -40.406 20.016 -6.637 1 95.5 828 PRO B C 1
ATOM 13207 O O . PRO B 1 828 ? -41.469 20.609 -6.668 1 95.5 828 PRO B O 1
ATOM 13210 N N . PRO B 1 829 ? -39.406 20.438 -7.234 1 95.75 829 PRO B N 1
ATOM 13211 C CA . PRO B 1 829 ? -39.531 21.594 -8.117 1 95.75 829 PRO B CA 1
ATOM 13212 C C . PRO B 1 829 ? -40.406 21.328 -9.336 1 95.75 829 PRO B C 1
ATOM 13214 O O . PRO B 1 829 ? -40.5 20.172 -9.773 1 95.75 829 PRO B O 1
ATOM 13217 N N . LYS B 1 830 ? -40.938 22.344 -9.852 1 94.31 830 LYS B N 1
ATOM 13218 C CA . LYS B 1 830 ? -41.75 22.234 -11.07 1 94.31 830 LYS B CA 1
ATOM 13219 C C . LYS B 1 830 ? -40.875 21.984 -12.289 1 94.31 830 LYS B C 1
ATOM 13221 O O . LYS B 1 830 ? -41.25 21.25 -13.203 1 94.31 830 LYS B O 1
ATOM 13226 N N . LYS B 1 831 ? -39.781 22.734 -12.258 1 95.31 831 LYS B N 1
ATOM 13227 C CA . LYS B 1 831 ? -38.781 22.594 -13.32 1 95.31 831 LYS B CA 1
ATOM 13228 C C . LYS B 1 831 ? -37.375 22.625 -12.766 1 95.31 831 LYS B C 1
ATOM 13230 O O . LYS B 1 831 ? -37.125 23.266 -11.75 1 95.31 831 LYS B O 1
ATOM 13235 N N . SER B 1 832 ? -36.5 21.906 -13.398 1 96.44 832 SER B N 1
ATOM 13236 C CA . SER B 1 832 ? -35.094 21.891 -13.055 1 96.44 832 SER B CA 1
ATOM 13237 C C . SER B 1 832 ? -34.219 22.078 -14.289 1 96.44 832 SER B C 1
ATOM 13239 O O . SER B 1 832 ? -34.531 21.547 -15.359 1 96.44 832 SER B O 1
ATOM 13241 N N . TYR B 1 833 ? -33.188 22.875 -14.141 1 95.31 833 TYR B N 1
ATOM 13242 C CA . TYR B 1 833 ? -32.312 23.188 -15.266 1 95.31 833 TYR B CA 1
ATOM 13243 C C . TYR B 1 833 ? -30.859 22.969 -14.891 1 95.31 833 TYR B C 1
ATOM 13245 O O . TYR B 1 833 ? -30.453 23.172 -13.742 1 95.31 833 TYR B O 1
ATOM 13253 N N . SER B 1 834 ? -30.047 22.516 -15.859 1 95.06 834 SER B N 1
ATOM 13254 C CA . SER B 1 834 ? -28.594 22.469 -15.812 1 95.06 834 SER B CA 1
ATOM 13255 C C . SER B 1 834 ? -27.984 23.062 -17.078 1 95.06 834 SER B C 1
ATOM 13257 O O . SER B 1 834 ? -28.234 22.578 -18.188 1 95.06 834 SER B O 1
ATOM 13259 N N . ASN B 1 835 ? -27.312 24.109 -16.875 1 94.25 835 ASN B N 1
ATOM 13260 C CA . ASN B 1 835 ? -26.656 24.797 -17.984 1 94.25 835 ASN B CA 1
ATOM 13261 C C . ASN B 1 835 ? -27.641 25.156 -19.078 1 94.25 835 ASN B C 1
ATOM 13263 O O . ASN B 1 835 ? -27.375 24.938 -20.266 1 94.25 835 ASN B O 1
ATOM 13267 N N . GLY B 1 836 ? -28.828 25.547 -18.719 1 90.06 836 GLY B N 1
ATOM 13268 C CA . GLY B 1 836 ? -29.828 26.062 -19.656 1 90.06 836 GLY B CA 1
ATOM 13269 C C . GLY B 1 836 ? -30.812 25.016 -20.109 1 90.06 836 GLY B C 1
ATOM 13270 O O . GLY B 1 836 ? -31.891 25.344 -20.594 1 90.06 836 GLY B O 1
ATOM 13271 N N . ASP B 1 837 ? -30.484 23.75 -19.922 1 93.38 837 ASP B N 1
ATOM 13272 C CA . ASP B 1 837 ? -31.359 22.672 -20.375 1 93.38 837 ASP B CA 1
ATOM 13273 C C . ASP B 1 837 ? -32.188 22.109 -19.219 1 93.38 837 ASP B C 1
ATOM 13275 O O . ASP B 1 837 ? -31.703 21.984 -18.094 1 93.38 837 ASP B O 1
ATOM 13279 N N . GLU B 1 838 ? -33.438 21.781 -19.578 1 93.44 838 GLU B N 1
ATOM 13280 C CA . GLU B 1 838 ? -34.25 21.094 -18.578 1 93.44 838 GLU B CA 1
ATOM 13281 C C . GLU B 1 838 ? -33.75 19.672 -18.344 1 93.44 838 GLU B C 1
ATOM 13283 O O . GLU B 1 838 ? -33.375 18.969 -19.281 1 93.44 838 GLU B O 1
ATOM 13288 N N . VAL B 1 839 ? -33.562 19.297 -17.172 1 93.5 839 VAL B N 1
ATOM 13289 C CA . VAL B 1 839 ? -33 17.984 -16.844 1 93.5 839 VAL B CA 1
ATOM 13290 C C . VAL B 1 839 ? -33.906 17.281 -15.844 1 93.5 839 VAL B C 1
ATOM 13292 O O . VAL B 1 839 ? -34.719 17.922 -15.148 1 93.5 839 VAL B O 1
ATOM 13295 N N . GLY B 1 840 ? -33.812 15.93 -15.852 1 91 840 GLY B N 1
ATOM 13296 C CA . GLY B 1 840 ? -34.5 15.125 -14.852 1 91 840 GLY B CA 1
ATOM 13297 C C . GLY B 1 840 ? -33.781 15.102 -13.508 1 91 840 GLY B C 1
ATOM 13298 O O . GLY B 1 840 ? -32.531 15.148 -13.461 1 91 840 GLY B O 1
ATOM 13299 N N . ILE B 1 841 ? -34.594 15.133 -12.438 1 92.25 841 ILE B N 1
ATOM 13300 C CA . ILE B 1 841 ? -34.062 15.078 -11.086 1 92.25 841 ILE B CA 1
ATOM 13301 C C . ILE B 1 841 ? -34.656 13.906 -10.328 1 92.25 841 ILE B C 1
ATOM 13303 O O . ILE B 1 841 ? -35.625 13.289 -10.797 1 92.25 841 ILE B O 1
ATOM 13307 N N . GLU B 1 842 ? -33.969 13.523 -9.297 1 95.12 842 GLU B N 1
ATOM 13308 C CA . GLU B 1 842 ? -34.531 12.578 -8.344 1 95.12 842 GLU B CA 1
ATOM 13309 C C . GLU B 1 842 ? -34.875 13.266 -7.023 1 95.12 842 GLU B C 1
ATOM 13311 O O . GLU B 1 842 ? -34.062 13.953 -6.434 1 95.12 842 GLU B O 1
ATOM 13316 N N . TRP B 1 843 ? -36.188 13.211 -6.648 1 96.31 843 TRP B N 1
ATOM 13317 C CA . TRP B 1 843 ? -36.656 13.789 -5.395 1 96.31 843 TRP B CA 1
ATOM 13318 C C . TRP B 1 843 ? -37.312 12.734 -4.523 1 96.31 843 TRP B C 1
ATOM 13320 O O . TRP B 1 843 ? -38.094 11.906 -5.027 1 96.31 843 TRP B O 1
ATOM 13330 N N . SER B 1 844 ? -37 12.688 -3.273 1 95.06 844 SER B N 1
ATOM 13331 C CA . SER B 1 844 ? -37.625 11.75 -2.346 1 95.06 844 SER B CA 1
ATOM 13332 C C . SER B 1 844 ? -38.406 12.484 -1.251 1 95.06 844 SER B C 1
ATOM 13334 O O . SER B 1 844 ? -38.156 13.664 -1 1 95.06 844 SER B O 1
ATOM 13336 N N . ASP B 1 845 ? -39.188 11.789 -0.502 1 91.88 845 ASP B N 1
ATOM 13337 C CA . ASP B 1 845 ? -40.094 12.359 0.492 1 91.88 845 ASP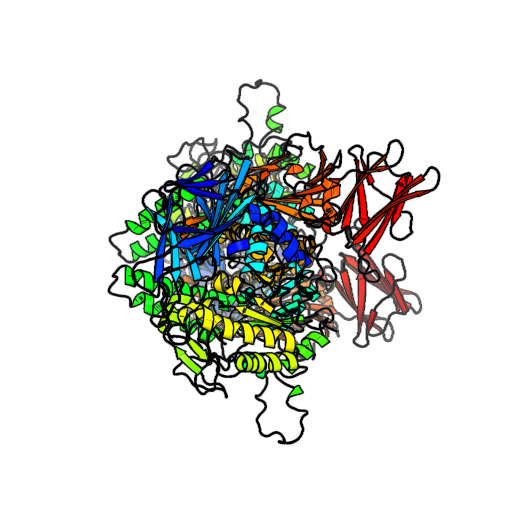 B CA 1
ATOM 13338 C C . ASP B 1 845 ? -39.312 12.93 1.678 1 91.88 845 ASP B C 1
ATOM 13340 O O . ASP B 1 845 ? -39.812 13.797 2.398 1 91.88 845 ASP B O 1
ATOM 13344 N N . ASP B 1 846 ? -38.125 12.523 1.802 1 92.62 846 ASP B N 1
ATOM 13345 C CA . ASP B 1 846 ? -37.344 13.031 2.91 1 92.62 846 ASP B CA 1
ATOM 13346 C C . ASP B 1 846 ? -36.625 14.328 2.531 1 92.62 846 ASP B C 1
ATOM 13348 O O . ASP B 1 846 ? -35.844 14.867 3.314 1 92.62 846 ASP B O 1
ATOM 13352 N N . GLY B 1 847 ? -36.906 14.844 1.369 1 96.12 847 GLY B N 1
ATOM 13353 C CA . GLY B 1 847 ? -36.438 16.156 0.951 1 96.12 847 GLY B CA 1
ATOM 13354 C C . GLY B 1 847 ? -35.156 16.109 0.137 1 96.12 847 GLY B C 1
ATOM 13355 O O . GLY B 1 847 ? -34.625 17.156 -0.23 1 96.12 847 GLY B O 1
ATOM 13356 N N . LYS B 1 848 ? -34.656 14.891 -0.146 1 97.31 848 LYS B N 1
ATOM 13357 C CA . LYS B 1 848 ? -33.438 14.766 -0.931 1 97.31 848 LYS B CA 1
ATOM 13358 C C . LYS B 1 848 ? -33.688 15.047 -2.408 1 97.31 848 LYS B C 1
ATOM 13360 O O . LYS B 1 848 ? -34.5 14.383 -3.035 1 97.31 848 LYS B O 1
ATOM 13365 N N . LEU B 1 849 ? -33.094 16.062 -2.877 1 97.88 849 LEU B N 1
ATOM 13366 C CA . LEU B 1 849 ? -33.094 16.391 -4.301 1 97.88 849 LEU B CA 1
ATOM 13367 C C . LEU B 1 849 ? -31.719 16.172 -4.902 1 97.88 849 LEU B C 1
ATOM 13369 O O . LEU B 1 849 ? -30.734 16.797 -4.477 1 97.88 849 LEU B O 1
ATOM 13373 N N . THR B 1 850 ? -31.578 15.242 -5.859 1 97.31 850 THR B N 1
ATOM 13374 C CA . THR B 1 850 ? -30.281 14.906 -6.406 1 97.31 850 THR B CA 1
ATOM 13375 C C . THR B 1 850 ? -30.266 15.086 -7.922 1 97.31 850 THR B C 1
ATOM 13377 O O . THR B 1 850 ? -31.297 14.945 -8.578 1 97.31 850 THR B O 1
ATOM 13380 N N . LEU B 1 851 ? -29.156 15.445 -8.414 1 95.44 851 LEU B N 1
ATOM 13381 C CA . LEU B 1 851 ? -28.875 15.664 -9.828 1 95.44 851 LEU B CA 1
ATOM 13382 C C . LEU B 1 851 ? -27.422 15.375 -10.148 1 95.44 851 LEU B C 1
ATOM 13384 O O . LEU B 1 851 ? -26.516 15.75 -9.383 1 95.44 851 LEU B O 1
ATOM 13388 N N . ASN B 1 852 ? -27.125 14.562 -11.188 1 94.38 852 ASN B N 1
ATOM 13389 C CA . ASN B 1 852 ? -25.734 14.32 -11.602 1 94.38 852 ASN B CA 1
ATOM 13390 C C . ASN B 1 852 ? -25.234 15.43 -12.516 1 94.38 852 ASN B C 1
ATOM 13392 O O . ASN B 1 852 ? -25.859 15.742 -13.531 1 94.38 852 ASN B O 1
ATOM 13396 N N . LEU B 1 853 ? -24.172 16.031 -12.148 1 96.12 853 LEU B N 1
ATOM 13397 C CA . LEU B 1 853 ? -23.578 17.125 -12.922 1 96.12 853 LEU B CA 1
ATOM 13398 C C . LEU B 1 853 ? -22.297 16.656 -13.617 1 96.12 853 LEU B C 1
ATOM 13400 O O . LEU B 1 853 ? -21.453 15.992 -13 1 96.12 853 LEU B O 1
ATOM 13404 N N . PRO B 1 854 ? -22.141 17 -14.844 1 92.12 854 PRO B N 1
ATOM 13405 C CA . PRO B 1 854 ? -20.891 16.656 -15.539 1 92.12 854 PRO B CA 1
ATOM 13406 C C . PRO B 1 854 ? -19.797 17.688 -15.305 1 92.12 854 PRO B C 1
ATOM 13408 O O . PRO B 1 854 ? -20.078 18.828 -14.922 1 92.12 854 PRO B O 1
ATOM 13411 N N . TRP B 1 855 ? -18.594 17.266 -15.469 1 92.38 855 TRP B N 1
ATOM 13412 C CA . TRP B 1 855 ? -17.484 18.203 -15.57 1 92.38 855 TRP B CA 1
ATOM 13413 C C . TRP B 1 855 ? -17.328 18.703 -17 1 92.38 855 TRP B C 1
ATOM 13415 O O . TRP B 1 855 ? -17.141 17.922 -17.922 1 92.38 855 TRP B O 1
ATOM 13425 N N . THR B 1 856 ? -17.453 19.969 -17.156 1 90.06 856 THR B N 1
ATOM 13426 C CA . THR B 1 856 ? -17.219 20.578 -18.469 1 90.06 856 THR B CA 1
ATOM 13427 C C . THR B 1 856 ? -16.016 21.5 -18.422 1 90.06 856 THR B C 1
ATOM 13429 O O . THR B 1 856 ? -16.078 22.578 -17.828 1 90.06 856 THR B O 1
ATOM 13432 N N . GLU B 1 857 ? -14.984 21.188 -19.125 1 88 857 GLU B N 1
ATOM 13433 C CA . GLU B 1 857 ? -13.719 21.906 -19.094 1 88 857 GLU B CA 1
ATOM 13434 C C . GLU B 1 857 ? -13.883 23.344 -19.594 1 88 857 GLU B C 1
ATOM 13436 O O . GLU B 1 857 ? -13.305 24.281 -19.047 1 88 857 GLU B O 1
ATOM 13441 N N . ASP B 1 858 ? -14.664 23.562 -20.578 1 88.88 858 ASP B N 1
ATOM 13442 C CA . ASP B 1 858 ? -14.812 24.859 -21.234 1 88.88 858 ASP B CA 1
ATOM 13443 C C . ASP B 1 858 ? -15.43 25.875 -20.281 1 88.88 858 ASP B C 1
ATOM 13445 O O . ASP B 1 858 ? -15.188 27.078 -20.422 1 88.88 858 ASP B O 1
ATOM 13449 N N . SER B 1 859 ? -16.156 25.359 -19.312 1 92 859 SER B N 1
ATOM 13450 C CA . SER B 1 859 ? -16.781 26.266 -18.359 1 92 859 SER B CA 1
ATOM 13451 C C . SER B 1 859 ? -16.031 26.297 -17.031 1 92 859 SER B C 1
ATOM 13453 O O . SER B 1 859 ? -16.547 26.75 -16.016 1 92 859 SER B O 1
ATOM 13455 N N . GLY B 1 860 ? -14.844 25.781 -17.031 1 92.75 860 GLY B N 1
ATOM 13456 C CA . GLY B 1 860 ? -14.062 25.734 -15.812 1 92.75 860 GLY B CA 1
ATOM 13457 C C . GLY B 1 860 ? -14.633 24.766 -14.781 1 92.75 860 GLY B C 1
ATOM 13458 O O . GLY B 1 860 ? -14.414 24.938 -13.578 1 92.75 860 GLY B O 1
ATOM 13459 N N . GLY B 1 861 ? -15.422 23.875 -15.281 1 95.25 861 GLY B N 1
ATOM 13460 C CA . GLY B 1 861 ? -16.031 22.891 -14.414 1 95.25 861 GLY B CA 1
ATOM 13461 C C . GLY B 1 861 ? -17.234 23.406 -13.656 1 95.25 861 GLY B C 1
ATOM 13462 O O . GLY B 1 861 ? -17.688 22.797 -12.688 1 95.25 861 GLY B O 1
ATOM 13463 N N . ILE B 1 862 ? -17.75 24.578 -14.023 1 97.62 862 ILE B N 1
ATOM 13464 C CA . ILE B 1 862 ? -18.875 25.203 -13.32 1 97.62 862 ILE B CA 1
ATOM 13465 C C . ILE B 1 862 ? -20.172 24.859 -14.039 1 97.62 862 ILE B C 1
ATOM 13467 O O . ILE B 1 862 ? -20.281 25.016 -15.258 1 97.62 862 ILE B O 1
ATOM 13471 N N . SER B 1 863 ? -21.109 24.344 -13.32 1 97.69 863 SER B N 1
ATOM 13472 C CA . SER B 1 863 ? -22.469 24.109 -13.805 1 97.69 863 SER B CA 1
ATOM 13473 C C . SER B 1 863 ? -23.438 25.125 -13.242 1 97.69 863 SER B C 1
ATOM 13475 O O . SER B 1 863 ? -23.375 25.469 -12.055 1 97.69 863 SER B O 1
ATOM 13477 N N . ASN B 1 864 ? -24.312 25.672 -14.117 1 97.44 864 ASN B N 1
ATOM 13478 C CA . ASN B 1 864 ? -25.438 26.5 -13.688 1 97.44 864 ASN B CA 1
ATOM 13479 C C . ASN B 1 864 ? -26.688 25.656 -13.445 1 97.44 864 ASN B C 1
ATOM 13481 O O . ASN B 1 864 ? -27.281 25.109 -14.383 1 97.44 864 ASN B O 1
ATOM 13485 N N . VAL B 1 865 ? -27.078 25.609 -12.211 1 97.75 865 VAL B N 1
ATOM 13486 C CA . VAL B 1 865 ? -28.219 24.781 -11.828 1 97.75 865 VAL B CA 1
ATOM 13487 C C . VAL B 1 865 ? -29.359 25.656 -11.359 1 97.75 865 VAL B C 1
ATOM 13489 O O . VAL B 1 865 ? -29.156 26.641 -10.648 1 97.75 865 VAL B O 1
ATOM 13492 N N . GLY B 1 866 ? -30.562 25.328 -11.82 1 97.12 866 GLY B N 1
ATOM 13493 C CA . GLY B 1 866 ? -31.734 26.109 -11.438 1 97.12 866 GLY B CA 1
ATOM 13494 C C . GLY B 1 866 ? -32.938 25.25 -11.102 1 97.12 866 GLY B C 1
ATOM 13495 O O . GLY B 1 866 ? -33.156 24.203 -11.719 1 97.12 866 GLY B O 1
ATOM 13496 N N . PHE B 1 867 ? -33.719 25.672 -10.094 1 96.88 867 PHE B N 1
ATOM 13497 C CA . PHE B 1 867 ? -34.938 25.016 -9.703 1 96.88 867 PHE B CA 1
ATOM 13498 C C . PHE B 1 867 ? -36.094 26.031 -9.594 1 96.88 867 PHE B C 1
ATOM 13500 O O . PHE B 1 867 ? -35.906 27.094 -8.984 1 96.88 867 PHE B O 1
ATOM 13507 N N . VAL B 1 868 ? -37.156 25.672 -10.172 1 95.62 868 VAL B N 1
ATOM 13508 C CA . VAL B 1 868 ? -38.312 26.547 -10.148 1 95.62 868 VAL B CA 1
ATOM 13509 C C . VAL B 1 868 ? -39.438 25.922 -9.305 1 95.62 868 VAL B C 1
ATOM 13511 O O . VAL B 1 868 ? -39.75 24.75 -9.477 1 95.62 868 VAL B O 1
ATOM 13514 N N . PHE B 1 869 ? -39.875 26.734 -8.445 1 94.75 869 PHE B N 1
ATOM 13515 C CA . PHE B 1 869 ? -40.938 26.297 -7.57 1 94.75 869 PHE B CA 1
ATOM 13516 C C . PHE B 1 869 ? -42.219 27.078 -7.836 1 94.75 869 PHE B C 1
ATOM 13518 O O . PHE B 1 869 ? -42.156 28.25 -8.234 1 94.75 869 PHE B O 1
#

Solvent-accessible surface area (backbone atoms only — not comparable to full-atom values): 88097 Å² total; per-residue (Å²): 126,78,78,77,82,72,80,64,70,62,57,78,57,86,72,77,84,66,91,68,77,61,36,62,44,81,57,94,34,24,37,28,44,77,86,39,76,64,22,36,73,23,51,87,52,50,44,77,36,50,47,72,78,72,46,64,56,34,69,52,56,68,70,57,50,52,55,36,60,73,51,32,44,41,32,34,22,33,17,37,52,55,94,60,65,37,31,62,47,76,43,63,70,13,20,38,67,87,38,47,22,29,30,37,22,29,50,30,86,33,32,40,35,70,50,59,41,32,34,24,44,58,46,48,42,44,17,58,34,40,40,34,60,33,70,95,70,58,29,28,37,37,46,35,49,32,63,45,91,49,26,45,37,27,31,30,46,28,74,91,16,17,33,24,40,37,37,35,13,58,9,92,82,38,61,49,34,67,44,64,48,36,25,36,38,33,53,28,72,40,69,67,57,33,43,53,51,46,52,46,41,48,35,36,59,68,53,43,30,39,44,32,92,76,53,63,68,46,79,61,46,48,22,25,28,41,34,39,40,75,27,31,29,35,59,49,40,60,69,60,51,53,50,37,54,47,48,33,44,73,68,55,38,32,42,27,29,38,34,47,34,60,43,48,64,21,30,23,43,86,92,50,64,83,87,43,62,60,76,94,53,46,57,86,70,75,52,31,50,20,16,24,39,50,75,56,60,16,65,74,39,42,60,34,48,51,58,48,80,77,44,94,78,33,79,86,79,66,57,60,52,49,55,52,52,50,53,49,46,50,53,42,49,51,48,50,52,50,48,53,51,36,52,76,70,61,57,81,83,55,61,67,61,49,50,51,45,51,50,45,50,50,53,48,51,60,69,63,49,65,78,67,64,82,48,70,79,71,80,67,78,77,62,78,89,72,69,78,70,60,72,63,36,28,12,57,39,11,47,46,50,47,48,45,69,72,38,74,61,45,75,40,37,28,35,47,42,29,63,56,47,24,72,9,5,27,39,61,76,48,56,96,59,63,32,45,75,36,71,48,45,79,58,77,63,56,70,60,24,32,87,47,73,55,58,56,41,29,50,73,59,16,31,13,42,61,43,58,92,40,25,40,56,54,40,33,60,39,40,47,52,41,34,72,32,60,36,44,29,36,36,35,29,54,50,48,53,52,60,28,60,10,50,87,46,70,4,30,46,49,40,42,43,34,42,30,50,9,47,45,54,28,33,46,73,44,21,82,39,28,36,42,35,41,26,40,45,56,43,70,66,40,59,51,42,43,21,60,53,52,21,33,26,53,33,40,61,74,65,58,83,49,36,93,85,65,48,81,64,26,44,54,34,46,54,32,50,35,54,49,13,26,30,55,39,29,60,60,47,42,52,33,20,47,49,26,73,65,48,45,38,54,62,44,96,47,20,67,44,52,48,54,52,49,28,47,37,30,26,39,42,36,30,23,40,38,47,91,41,72,31,62,75,61,49,51,27,52,37,38,67,84,10,37,42,39,50,31,75,36,60,27,32,60,24,79,88,42,55,67,50,53,31,26,62,67,66,58,46,46,42,36,32,22,31,33,29,83,73,33,37,33,37,40,40,31,24,20,26,4,19,44,80,34,83,86,78,27,40,75,45,79,36,71,91,24,49,48,69,36,57,43,73,48,50,81,79,54,41,71,37,68,80,40,81,83,35,36,67,58,64,70,45,73,32,30,38,34,38,31,56,72,79,68,42,79,46,78,45,37,88,83,47,77,59,49,74,46,75,31,48,53,59,28,61,44,35,38,38,39,20,52,44,40,76,49,83,93,76,39,34,39,28,74,46,24,32,64,66,27,67,36,20,45,31,22,44,75,43,77,48,77,45,77,57,90,92,34,39,30,47,40,34,34,34,47,45,55,39,43,34,38,26,44,26,72,55,77,56,79,43,38,32,49,68,86,38,77,51,85,68,48,70,49,96,86,14,47,33,37,39,81,40,68,67,40,74,92,57,73,17,51,40,44,35,37,35,30,77,126,78,77,77,82,72,80,65,70,60,57,79,58,86,72,78,81,67,90,68,75,62,34,63,45,78,57,93,34,24,37,27,44,77,87,39,76,66,23,36,72,22,49,86,52,50,46,79,36,49,47,72,79,72,46,64,56,35,69,52,56,68,70,57,50,52,53,36,60,73,51,32,46,43,30,33,21,31,19,38,53,54,95,60,65,37,32,62,46,75,43,64,68,12,20,37,66,87,40,48,22,27,29,36,22,29,50,30,86,31,31,43,36,71,48,61,42,34,35,24,44,57,46,48,43,43,16,57,36,40,40,34,60,32,70,94,70,58,26,30,35,38,46,36,49,32,63,44,91,50,27,44,37,27,30,30,46,27,71,93,15,16,32,25,38,36,37,34,14,57,9,90,84,36,62,48,33,65,44,63,48,36,25,37,36,36,53,30,72,40,70,67,57,34,43,53,51,47,51,46,42,48,35,34,58,67,54,44,30,39,45,31,92,77,52,64,69,47,78,62,44,48,22,26,29,41,34,41,40,76,28,33,28,36,58,50,40,61,68,59,52,52,49,38,54,47,48,34,45,74,68,56,38,33,42,27,31,36,34,48,35,59,43,48,64,22,30,24,44,85,92,50,64,83,88,44,62,61,75,94,53,46,55,86,71,74,52,31,50,20,17,23,41,51,77,57,62,16,66,73,39,42,61,34,48,50,58,49,80,76,43,94,77,34,79,87,78,66,56,60,51,50,54,51,52,50,53,51,46,49,52,42,50,51,47,50,51,51,50,53,50,36,52,76,70,62,58,82,82,57,61,66,63,50,51,52,46,50,50,46,49,51,51,48,52,60,69,63,48,65,79,67,66,83,46,70,82,72,80,67,78,76,61,78,88,73,71,79,70,59,72,63,36,30,12,59,38,11,48,46,50,47,48,46,69,72,39,74,61,46,76,38,38,29,35,46,41,28,64,55,46,24,70,9,6,28,37,59,74,50,56,97,59,63,30,44,74,36,69,49,45,79,58,77,60,56,68,61,23,32,89,47,72,56,58,56,40,27,50,72,57,17,31,12,41,60,43,57,92,42,24,41,56,54,38,34,62,40,40,48,51,41,33,71,33,60,35,46,29,36,37,35,29,53,50,49,54,53,59,28,59,9,53,87,46,70,4,30,48,49,39,42,44,34,41,30,48,9,46,44,52,28,34,46,72,44,20,80,38,27,35,42,36,42,27,41,44,56,42,71,66,41,59,50,43,43,20,59,52,50,22,34,25,52,33,38,61,75,64,56,81,50,36,92,84,66,48,79,62,26,43,54,33,47,55,30,49,36,55,49,14,26,29,55,39,28,60,60,47,43,52,32,22,46,50,26,72,64,48,46,38,54,63,46,97,47,20,67,41,53,47,56,52,49,28,45,37,30,27,39,43,36,29,22,40,38,46,90,42,72,30,62,75,63,48,52,27,53,37,38,69,83,11,36,41,37,50,28,76,39,58,29,31,61,25,78,87,42,55,66,50,54,31,27,64,68,63,59,45,45,42,36,32,22,30,33,30,84,71,32,37,33,37,40,39,31,24,19,26,5,17,45,79,35,82,88,77,28,40,74,46,79,36,70,91,23,50,48,70,35,58,42,74,48,49,81,79,54,42,71,36,69,81,38,81,83,36,36,69,57,65,70,44,73,32,29,39,34,38,33,56,73,79,69,42,80,45,79,46,38,90,82,48,76,60,49,75,46,75,30,48,53,60,28,60,43,36,39,37,38,18,51,44,41,75,48,84,94,78,38,36,39,25,75,48,26,32,65,66,28,67,37,20,45,30,22,45,75,45,78,49,77,45,77,56,90,90,35,39,32,45,41,35,34,36,48,45,56,39,45,33,37,27,43,26,71,56,78,57,78,43,39,31,50,70,86,37,79,50,85,70,48,70,48,94,86,14,48,33,36,39,82,41,67,66,41,75,92,57,74,17,50,40,44,35,36,37,32,77